Protein 3S5U (pdb70)

Structure (mmCIF, N/CA/C/O backbone):
data_3S5U
#
_entry.id   3S5U
#
_cell.length_a   104.112
_cell.length_b   140.091
_cell.length_c   148.434
_cell.angle_alpha   90.00
_cell.angle_beta   90.00
_cell.angle_gamma   90.00
#
_symmetry.space_group_name_H-M   'P 21 21 21'
#
loop_
_entity.id
_entity.type
_entity.pdbx_description
1 polymer 'Putative uncharacterized protein'
2 non-polymer 'CALCIUM ION'
3 water water
#
loop_
_atom_site.group_PDB
_atom_site.id
_atom_site.type_symbol
_atom_site.label_atom_id
_atom_site.label_alt_id
_atom_site.label_comp_id
_atom_site.label_asym_id
_atom_site.label_entity_id
_atom_site.label_seq_id
_atom_site.pdbx_PDB_ins_code
_atom_site.Cartn_x
_atom_site.Cartn_y
_atom_site.Cartn_z
_atom_site.occupancy
_atom_site.B_iso_or_equiv
_atom_site.auth_seq_id
_atom_site.auth_comp_id
_atom_site.auth_asym_id
_atom_site.auth_atom_id
_atom_site.pdbx_PDB_model_num
ATOM 1 N N . ARG A 1 3 ? 71.756 50.704 63.296 1.00 49.03 2 ARG A N 1
ATOM 2 C CA . ARG A 1 3 ? 72.212 51.186 64.666 1.00 49.99 2 ARG A CA 1
ATOM 3 C C . ARG A 1 3 ? 71.051 51.296 65.663 1.00 52.84 2 ARG A C 1
ATOM 4 O O . ARG A 1 3 ? 70.006 51.893 65.361 1.00 54.00 2 ARG A O 1
ATOM 12 N N . VAL A 1 4 ? 71.264 50.722 66.847 1.00 55.35 3 VAL A N 1
ATOM 13 C CA . VAL A 1 4 ? 70.196 50.440 67.830 1.00 56.80 3 VAL A CA 1
ATOM 14 C C . VAL A 1 4 ? 70.611 50.922 69.235 1.00 56.78 3 VAL A C 1
ATOM 15 O O . VAL A 1 4 ? 71.755 50.695 69.663 1.00 56.48 3 VAL A O 1
ATOM 19 N N . ASN A 1 5 ? 69.699 51.577 69.950 1.00 56.87 4 ASN A N 1
ATOM 20 C CA . ASN A 1 5 ? 69.943 51.908 71.356 1.00 57.44 4 ASN A CA 1
ATOM 21 C C . ASN A 1 5 ? 68.753 51.707 72.262 1.00 58.71 4 ASN A C 1
ATOM 22 O O . ASN A 1 5 ? 67.607 51.798 71.828 1.00 58.49 4 ASN A O 1
ATOM 27 N N . PHE A 1 6 ? 69.028 51.383 73.507 1.00 60.58 5 PHE A N 1
ATOM 28 C CA . PHE A 1 6 ? 67.992 51.277 74.493 1.00 62.48 5 PHE A CA 1
ATOM 29 C C . PHE A 1 6 ? 68.451 51.775 75.820 1.00 63.29 5 PHE A C 1
ATOM 30 O O . PHE A 1 6 ? 69.563 51.510 76.206 1.00 63.52 5 PHE A O 1
ATOM 38 N N . SER A 1 7 ? 67.593 52.489 76.529 1.00 64.36 6 SER A N 1
ATOM 39 C CA . SER A 1 7 ? 67.883 52.828 77.907 1.00 65.62 6 SER A CA 1
ATOM 40 C C . SER A 1 7 ? 66.711 52.593 78.864 1.00 66.90 6 SER A C 1
ATOM 41 O O . SER A 1 7 ? 66.567 51.526 79.432 1.00 66.98 6 SER A O 1
ATOM 44 N N . LEU A 1 8 ? 65.901 53.624 79.044 1.00 68.49 7 LEU A N 1
ATOM 45 C CA . LEU A 1 8 ? 64.703 53.572 79.874 1.00 69.53 7 LEU A CA 1
ATOM 46 C C . LEU A 1 8 ? 63.483 53.158 79.114 1.00 70.19 7 LEU A C 1
ATOM 47 O O . LEU A 1 8 ? 62.489 52.803 79.689 1.00 70.81 7 LEU A O 1
ATOM 52 N N . LEU A 1 9 ? 63.559 53.227 77.807 1.00 70.70 8 LEU A N 1
ATOM 53 C CA . LEU A 1 9 ? 62.433 52.937 76.974 1.00 71.15 8 LEU A CA 1
ATOM 54 C C . LEU A 1 9 ? 61.964 51.500 77.092 1.00 71.97 8 LEU A C 1
ATOM 55 O O . LEU A 1 9 ? 60.785 51.220 77.010 1.00 72.70 8 LEU A O 1
ATOM 60 N N . GLU A 1 10 ? 62.880 50.566 77.218 1.00 72.29 9 GLU A N 1
ATOM 61 C CA . GLU A 1 10 ? 62.459 49.199 77.363 1.00 73.01 9 GLU A CA 1
ATOM 62 C C . GLU A 1 10 ? 61.984 48.738 76.022 1.00 72.83 9 GLU A C 1
ATOM 63 O O . GLU A 1 10 ? 61.441 47.670 75.889 1.00 73.02 9 GLU A O 1
ATOM 69 N N . GLU A 1 11 ? 62.180 49.594 75.035 1.00 72.63 10 GLU A N 1
ATOM 70 C CA . GLU A 1 11 ? 61.933 49.292 73.646 1.00 72.40 10 GLU A CA 1
ATOM 71 C C . GLU A 1 11 ? 63.128 49.810 72.892 1.00 71.13 10 GLU A C 1
ATOM 72 O O . GLU A 1 11 ? 63.555 50.913 73.128 1.00 71.26 10 GLU A O 1
ATOM 78 N N . PRO A 1 12 ? 63.687 49.047 71.984 1.00 70.02 11 PRO A N 1
ATOM 79 C CA . PRO A 1 12 ? 64.842 49.610 71.241 1.00 69.03 11 PRO A CA 1
ATOM 80 C C . PRO A 1 12 ? 64.482 50.621 70.124 1.00 67.66 11 PRO A C 1
ATOM 81 O O . PRO A 1 12 ? 63.593 50.362 69.313 1.00 67.72 11 PRO A O 1
ATOM 85 N N . ILE A 1 13 ? 65.160 51.767 70.108 1.00 66.01 12 ILE A N 1
ATOM 86 C CA . ILE A 1 13 ? 65.013 52.744 69.034 1.00 64.28 12 ILE A CA 1
ATOM 87 C C . ILE A 1 13 ? 65.966 52.360 67.923 1.00 62.99 12 ILE A C 1
ATOM 88 O O . ILE A 1 13 ? 67.052 51.846 68.174 1.00 62.65 12 ILE A O 1
ATOM 93 N N . GLU A 1 14 ? 65.564 52.607 66.690 1.00 61.65 13 GLU A N 1
ATOM 94 C CA . GLU A 1 14 ? 66.385 52.204 65.574 1.00 60.74 13 GLU A CA 1
ATOM 95 C C . GLU A 1 14 ? 66.871 53.426 64.842 1.00 59.41 13 GLU A C 1
ATOM 96 O O . GLU A 1 14 ? 66.071 54.238 64.394 1.00 59.40 13 GLU A O 1
ATOM 102 N N . ILE A 1 15 ? 68.180 53.579 64.728 1.00 58.24 14 ILE A N 1
ATOM 103 C CA . ILE A 1 15 ? 68.702 54.752 64.034 1.00 57.31 14 ILE A CA 1
ATOM 104 C C . ILE A 1 15 ? 69.115 54.397 62.620 1.00 57.21 14 ILE A C 1
ATOM 105 O O . ILE A 1 15 ? 70.182 53.841 62.364 1.00 57.21 14 ILE A O 1
ATOM 110 N N . GLU A 1 16 ? 68.252 54.727 61.689 1.00 57.35 15 GLU A N 1
ATOM 111 C CA . GLU A 1 16 ? 68.587 54.504 60.309 1.00 57.65 15 GLU A CA 1
ATOM 112 C C . GLU A 1 16 ? 68.597 55.859 59.596 1.00 56.43 15 GLU A C 1
ATOM 113 O O . GLU A 1 16 ? 67.566 56.544 59.548 1.00 56.88 15 GLU A O 1
ATOM 119 N N . LYS A 1 17 ? 69.746 56.251 59.058 1.00 54.81 16 LYS A N 1
ATOM 120 C CA . LYS A 1 17 ? 69.862 57.559 58.401 1.00 54.14 16 LYS A CA 1
ATOM 121 C C . LYS A 1 17 ? 69.535 58.657 59.413 1.00 52.75 16 LYS A C 1
ATOM 122 O O . LYS A 1 17 ? 70.083 58.624 60.516 1.00 53.16 16 LYS A O 1
ATOM 128 N N . ALA A 1 18 ? 68.651 59.599 59.083 1.00 50.47 17 ALA A N 1
ATOM 129 C CA . ALA A 1 18 ? 68.377 60.697 59.999 1.00 48.94 17 ALA A CA 1
ATOM 130 C C . ALA A 1 18 ? 67.170 60.413 60.858 1.00 47.90 17 ALA A C 1
ATOM 131 O O . ALA A 1 18 ? 66.046 60.538 60.359 1.00 48.37 17 ALA A O 1
ATOM 133 N N . THR A 1 19 ? 67.381 60.060 62.134 1.00 45.63 18 THR A N 1
ATOM 134 C CA . THR A 1 19 ? 66.260 59.724 63.020 1.00 43.88 18 THR A CA 1
ATOM 135 C C . THR A 1 19 ? 66.135 60.650 64.228 1.00 42.70 18 THR A C 1
ATOM 136 O O . THR A 1 19 ? 67.122 60.967 64.889 1.00 42.76 18 THR A O 1
ATOM 140 N N . PHE A 1 20 ? 64.914 61.086 64.504 1.00 40.99 19 PHE A N 1
ATOM 141 C CA . PHE A 1 20 ? 64.671 62.105 65.503 1.00 39.58 19 PHE A CA 1
ATOM 142 C C . PHE A 1 20 ? 64.099 61.553 66.783 1.00 40.22 19 PHE A C 1
ATOM 143 O O . PHE A 1 20 ? 63.078 60.865 66.761 1.00 40.36 19 PHE A O 1
ATOM 151 N N . LEU A 1 21 ? 64.730 61.870 67.908 1.00 40.75 20 LEU A N 1
ATOM 152 C CA . LEU A 1 21 ? 64.179 61.437 69.182 1.00 41.76 20 LEU A CA 1
ATOM 153 C C . LEU A 1 21 ? 63.943 62.621 70.119 1.00 42.30 20 LEU A C 1
ATOM 154 O O . LEU A 1 21 ? 64.903 63.233 70.611 1.00 43.22 20 LEU A O 1
ATOM 159 N N . THR A 1 22 ? 62.667 62.931 70.357 1.00 42.01 21 THR A N 1
ATOM 160 C CA . THR A 1 22 ? 62.268 64.023 71.226 1.00 42.18 21 THR A CA 1
ATOM 161 C C . THR A 1 22 ? 61.896 63.550 72.606 1.00 42.24 21 THR A C 1
ATOM 162 O O . THR A 1 22 ? 61.094 62.671 72.715 1.00 43.09 21 THR A O 1
ATOM 166 N N . ILE A 1 23 ? 62.435 64.142 73.667 1.00 42.65 22 ILE A N 1
ATOM 167 C CA . ILE A 1 23 ? 62.103 63.693 75.022 1.00 42.76 22 ILE A CA 1
ATOM 168 C C . ILE A 1 23 ? 61.539 64.826 75.809 1.00 43.80 22 ILE A C 1
ATOM 169 O O . ILE A 1 23 ? 62.279 65.702 76.241 1.00 43.80 22 ILE A O 1
ATOM 174 N N . LYS A 1 24 ? 60.218 64.793 76.008 1.00 45.06 23 LYS A N 1
ATOM 175 C CA . LYS A 1 24 ? 59.454 65.911 76.607 1.00 45.11 23 LYS A CA 1
ATOM 176 C C . LYS A 1 24 ? 59.854 66.301 78.018 1.00 44.36 23 LYS A C 1
ATOM 177 O O . LYS A 1 24 ? 60.022 67.473 78.273 1.00 44.50 23 LYS A O 1
ATOM 183 N N . ASP A 1 25 ? 60.018 65.325 78.911 1.00 43.50 24 ASP A N 1
ATOM 184 C CA . ASP A 1 25 ? 60.293 65.583 80.328 1.00 43.11 24 ASP A CA 1
ATOM 185 C C . ASP A 1 25 ? 61.733 66.064 80.510 1.00 42.75 24 ASP A C 1
ATOM 186 O O . ASP A 1 25 ? 62.659 65.318 80.173 1.00 43.71 24 ASP A O 1
ATOM 191 N N . VAL A 1 26 ? 61.972 67.272 81.023 1.00 41.51 25 VAL A N 1
ATOM 192 C CA . VAL A 1 26 ? 63.375 67.765 81.066 1.00 40.20 25 VAL A CA 1
ATOM 193 C C . VAL A 1 26 ? 64.322 66.885 81.834 1.00 38.89 25 VAL A C 1
ATOM 194 O O . VAL A 1 26 ? 65.455 66.722 81.434 1.00 38.32 25 VAL A O 1
ATOM 198 N N . GLN A 1 27 ? 63.886 66.306 82.936 1.00 38.07 26 GLN A N 1
ATOM 199 C CA . GLN A 1 27 ? 64.809 65.461 83.670 1.00 38.13 26 GLN A CA 1
ATOM 200 C C . GLN A 1 27 ? 65.278 64.265 82.866 1.00 37.20 26 GLN A C 1
ATOM 201 O O . GLN A 1 27 ? 66.457 63.951 82.853 1.00 37.33 26 GLN A O 1
ATOM 207 N N . SER A 1 28 ? 64.355 63.586 82.210 1.00 36.37 27 SER A N 1
ATOM 208 C CA . SER A 1 28 ? 64.720 62.436 81.412 1.00 36.17 27 SER A CA 1
ATOM 209 C C . SER A 1 28 ? 65.600 62.855 80.242 1.00 35.44 27 SER A C 1
ATOM 210 O O . SER A 1 28 ? 66.463 62.116 79.807 1.00 35.23 27 SER A O 1
ATOM 213 N N . PHE A 1 29 ? 65.379 64.047 79.723 1.00 35.42 28 PHE A N 1
ATOM 214 C CA . PHE A 1 29 ? 66.257 64.577 78.683 1.00 35.92 28 PHE A CA 1
ATOM 215 C C . PHE A 1 29 ? 67.660 64.910 79.228 1.00 35.94 28 PHE A C 1
ATOM 216 O O . PHE A 1 29 ? 68.656 64.612 78.581 1.00 36.27 28 PHE A O 1
ATOM 224 N N . ALA A 1 30 ? 67.727 65.524 80.416 1.00 35.51 29 ALA A N 1
ATOM 225 C CA . ALA A 1 30 ? 68.996 65.819 81.065 1.00 34.04 29 ALA A CA 1
ATOM 226 C C . ALA A 1 30 ? 69.687 64.513 81.317 1.00 33.03 29 ALA A C 1
ATOM 227 O O . ALA A 1 30 ? 70.891 64.410 81.140 1.00 33.76 29 ALA A O 1
ATOM 229 N N . HIS A 1 31 ? 68.937 63.489 81.667 1.00 32.26 30 HIS A N 1
ATOM 230 C CA . HIS A 1 31 ? 69.557 62.209 81.979 1.00 32.29 30 HIS A CA 1
ATOM 231 C C . HIS A 1 31 ? 70.082 61.503 80.730 1.00 31.80 30 HIS A C 1
ATOM 232 O O . HIS A 1 31 ? 71.210 61.013 80.731 1.00 31.25 30 HIS A O 1
ATOM 239 N N . LEU A 1 32 ? 69.298 61.449 79.655 1.00 31.40 31 LEU A N 1
ATOM 240 C CA . LEU A 1 32 ? 69.816 60.768 78.472 1.00 32.26 31 LEU A CA 1
ATOM 241 C C . LEU A 1 32 ? 71.044 61.482 77.940 1.00 32.16 31 LEU A C 1
ATOM 242 O O . LEU A 1 32 ? 72.039 60.829 77.564 1.00 32.95 31 LEU A O 1
ATOM 247 N N . VAL A 1 33 ? 70.998 62.814 77.940 1.00 31.51 32 VAL A N 1
ATOM 248 C CA . VAL A 1 33 ? 72.189 63.588 77.643 1.00 31.35 32 VAL A CA 1
ATOM 249 C C . VAL A 1 33 ? 73.357 63.196 78.521 1.00 31.77 32 VAL A C 1
ATOM 250 O O . VAL A 1 33 ? 74.413 62.858 77.979 1.00 32.46 32 VAL A O 1
ATOM 254 N N . LYS A 1 34 ? 73.203 63.231 79.851 1.00 31.02 33 LYS A N 1
ATOM 255 C CA . LYS A 1 34 ? 74.331 62.826 80.685 1.00 30.91 33 LYS A CA 1
ATOM 256 C C . LYS A 1 34 ? 74.856 61.467 80.240 1.00 30.43 33 LYS A C 1
ATOM 257 O O . LYS A 1 34 ? 76.063 61.305 80.118 1.00 30.49 33 LYS A O 1
ATOM 263 N N . LEU A 1 35 ? 73.965 60.497 79.985 1.00 30.44 34 LEU A N 1
ATOM 264 C CA . LEU A 1 35 ? 74.389 59.142 79.551 1.00 30.21 34 LEU A CA 1
ATOM 265 C C . LEU A 1 35 ? 75.239 59.200 78.299 1.00 30.55 34 LEU A C 1
ATOM 266 O O . LEU A 1 35 ? 76.308 58.618 78.246 1.00 31.17 34 LEU A O 1
ATOM 271 N N . ILE A 1 36 ? 74.790 59.943 77.305 1.00 31.15 35 ILE A N 1
ATOM 272 C CA . ILE A 1 36 ? 75.536 60.067 76.071 1.00 31.78 35 ILE A CA 1
ATOM 273 C C . ILE A 1 36 ? 76.985 60.552 76.242 1.00 33.52 35 ILE A C 1
ATOM 274 O O . ILE A 1 36 ? 77.876 60.107 75.493 1.00 34.45 35 ILE A O 1
ATOM 279 N N . TYR A 1 37 ? 77.231 61.446 77.205 1.00 34.33 36 TYR A N 1
ATOM 280 C CA . TYR A 1 37 ? 78.593 61.962 77.443 1.00 35.30 36 TYR A CA 1
ATOM 281 C C . TYR A 1 37 ? 79.402 61.022 78.332 1.00 36.38 36 TYR A C 1
ATOM 282 O O . TYR A 1 37 ? 80.627 60.975 78.264 1.00 36.83 36 TYR A O 1
ATOM 291 N N . GLN A 1 38 ? 78.731 60.292 79.192 1.00 37.74 37 GLN A N 1
ATOM 292 C CA . GLN A 1 38 ? 79.409 59.258 79.965 1.00 39.82 37 GLN A CA 1
ATOM 293 C C . GLN A 1 38 ? 79.578 57.956 79.201 1.00 41.11 37 GLN A C 1
ATOM 294 O O . GLN A 1 38 ? 80.136 56.998 79.748 1.00 41.31 37 GLN A O 1
ATOM 300 N N . TYR A 1 39 ? 79.058 57.904 77.973 1.00 42.49 38 TYR A N 1
ATOM 301 C CA . TYR A 1 39 ? 78.918 56.659 77.237 1.00 44.33 38 TYR A CA 1
ATOM 302 C C . TYR A 1 39 ? 80.077 55.697 77.363 1.00 45.90 38 TYR A C 1
ATOM 303 O O . TYR A 1 39 ? 81.237 56.103 77.365 1.00 46.73 38 TYR A O 1
ATOM 312 N N . ASP A 1 40 ? 79.744 54.413 77.377 1.00 47.59 39 ASP A N 1
ATOM 313 C CA . ASP A 1 40 ? 80.709 53.374 77.695 1.00 49.41 39 ASP A CA 1
ATOM 314 C C . ASP A 1 40 ? 80.604 52.122 76.829 1.00 49.79 39 ASP A C 1
ATOM 315 O O . ASP A 1 40 ? 81.609 51.433 76.659 1.00 50.55 39 ASP A O 1
ATOM 320 N N . ASN A 1 43 ? 72.341 51.247 82.403 1.00 59.21 42 ASN A N 1
ATOM 321 C CA . ASN A 1 43 ? 73.020 52.239 81.566 1.00 59.06 42 ASN A CA 1
ATOM 322 C C . ASN A 1 43 ? 72.567 52.321 80.083 1.00 58.54 42 ASN A C 1
ATOM 323 O O . ASN A 1 43 ? 71.404 52.079 79.736 1.00 57.95 42 ASN A O 1
ATOM 328 N N . GLU A 1 44 ? 73.506 52.669 79.218 1.00 58.31 43 GLU A N 1
ATOM 329 C CA . GLU A 1 44 ? 73.162 53.113 77.892 1.00 58.39 43 GLU A CA 1
ATOM 330 C C . GLU A 1 44 ? 73.930 52.302 76.867 1.00 58.26 43 GLU A C 1
ATOM 331 O O . GLU A 1 44 ? 75.158 52.246 76.880 1.00 58.19 43 GLU A O 1
ATOM 337 N N . LEU A 1 45 ? 73.196 51.633 75.997 1.00 58.35 44 LEU A N 1
ATOM 338 C CA . LEU A 1 45 ? 73.790 50.569 75.209 1.00 58.27 44 LEU A CA 1
ATOM 339 C C . LEU A 1 45 ? 73.575 50.841 73.732 1.00 57.80 44 LEU A C 1
ATOM 340 O O . LEU A 1 45 ? 72.504 51.302 73.307 1.00 57.62 44 LEU A O 1
ATOM 345 N N . LYS A 1 46 ? 74.600 50.552 72.943 1.00 57.55 45 LYS A N 1
ATOM 346 C CA . LYS A 1 46 ? 74.597 50.947 71.542 1.00 57.46 45 LYS A CA 1
ATOM 347 C C . LYS A 1 46 ? 75.119 49.873 70.603 1.00 56.87 45 LYS A C 1
ATOM 348 O O . LYS A 1 46 ? 76.275 49.456 70.714 1.00 56.38 45 LYS A O 1
ATOM 354 N N . LEU A 1 47 ? 74.273 49.457 69.657 1.00 56.39 46 LEU A N 1
ATOM 355 C CA . LEU A 1 47 ? 74.571 48.290 68.834 1.00 55.75 46 LEU A CA 1
ATOM 356 C C . LEU A 1 47 ? 74.506 48.599 67.345 1.00 55.59 46 LEU A C 1
ATOM 357 O O . LEU A 1 47 ? 75.393 48.192 66.585 1.00 55.16 46 LEU A O 1
ATOM 362 N N . GLN A 1 52 ? 73.680 42.011 68.236 1.00 58.54 51 GLN A N 1
ATOM 363 C CA . GLN A 1 52 ? 74.734 42.563 67.372 1.00 58.92 51 GLN A CA 1
ATOM 364 C C . GLN A 1 52 ? 75.914 43.139 68.195 1.00 58.39 51 GLN A C 1
ATOM 365 O O . GLN A 1 52 ? 75.967 42.978 69.420 1.00 58.70 51 GLN A O 1
ATOM 371 N N . LYS A 1 53 ? 76.855 43.802 67.526 1.00 57.82 52 LYS A N 1
ATOM 372 C CA . LYS A 1 53 ? 78.071 44.312 68.195 1.00 57.37 52 LYS A CA 1
ATOM 373 C C . LYS A 1 53 ? 77.802 45.666 68.903 1.00 56.99 52 LYS A C 1
ATOM 374 O O . LYS A 1 53 ? 77.198 46.579 68.314 1.00 57.10 52 LYS A O 1
ATOM 380 N N . GLY A 1 54 ? 78.227 45.769 70.169 1.00 56.24 53 GLY A N 1
ATOM 381 C CA . GLY A 1 54 ? 78.098 46.993 70.951 1.00 54.46 53 GLY A CA 1
ATOM 382 C C . GLY A 1 54 ? 79.097 48.016 70.433 1.00 53.62 53 GLY A C 1
ATOM 383 O O . GLY A 1 54 ? 80.217 47.662 70.077 1.00 53.59 53 GLY A O 1
ATOM 384 N N . LEU A 1 55 ? 78.684 49.284 70.389 1.00 52.52 54 LEU A N 1
ATOM 385 C CA . LEU A 1 55 ? 79.511 50.359 69.872 1.00 51.33 54 LEU A CA 1
ATOM 386 C C . LEU A 1 55 ? 80.653 50.620 70.797 1.00 51.02 54 LEU A C 1
ATOM 387 O O . LEU A 1 55 ? 80.460 50.571 71.996 1.00 51.67 54 LEU A O 1
ATOM 392 N N . LYS A 1 56 ? 81.836 50.895 70.258 1.00 50.64 55 LYS A N 1
ATOM 393 C CA . LYS A 1 56 ? 82.968 51.336 71.080 1.00 50.76 55 LYS A CA 1
ATOM 394 C C . LYS A 1 56 ? 82.813 52.843 71.381 1.00 50.22 55 LYS A C 1
ATOM 395 O O . LYS A 1 56 ? 82.383 53.600 70.492 1.00 50.17 55 LYS A O 1
ATOM 401 N N . PRO A 1 57 ? 83.157 53.286 72.628 1.00 49.42 56 PRO A N 1
ATOM 402 C CA . PRO A 1 57 ? 83.181 54.720 73.005 1.00 48.61 56 PRO A CA 1
ATOM 403 C C . PRO A 1 57 ? 83.778 55.604 71.906 1.00 48.34 56 PRO A C 1
ATOM 404 O O . PRO A 1 57 ? 83.214 56.653 71.559 1.00 48.47 56 PRO A O 1
ATOM 408 N N . THR A 1 58 ? 84.900 55.157 71.354 1.00 47.84 57 THR A N 1
ATOM 409 C CA . THR A 1 58 ? 85.577 55.852 70.280 1.00 47.60 57 THR A CA 1
ATOM 410 C C . THR A 1 58 ? 84.774 55.949 68.947 1.00 47.50 57 THR A C 1
ATOM 411 O O . THR A 1 58 ? 85.144 56.710 68.062 1.00 47.59 57 THR A O 1
ATOM 415 N N . GLU A 1 59 ? 83.693 55.187 68.791 1.00 47.05 58 GLU A N 1
ATOM 416 C CA . GLU A 1 59 ? 82.942 55.201 67.512 1.00 46.76 58 GLU A CA 1
ATOM 417 C C . GLU A 1 59 ? 81.724 56.115 67.584 1.00 45.24 58 GLU A C 1
ATOM 418 O O . GLU A 1 59 ? 80.923 56.182 66.656 1.00 44.05 58 GLU A O 1
ATOM 424 N N . LEU A 1 60 ? 81.621 56.816 68.711 1.00 44.34 59 LEU A N 1
ATOM 425 C CA . LEU A 1 60 ? 80.537 57.743 68.983 1.00 43.21 59 LEU A CA 1
ATOM 426 C C . LEU A 1 60 ? 81.020 59.183 68.806 1.00 42.20 59 LEU A C 1
ATOM 427 O O . LEU A 1 60 ? 82.133 59.525 69.179 1.00 42.01 59 LEU A O 1
ATOM 432 N N . PHE A 1 61 ? 80.184 60.016 68.216 1.00 40.76 60 PHE A N 1
ATOM 433 C CA . PHE A 1 61 ? 80.564 61.376 67.925 1.00 39.72 60 PHE A CA 1
ATOM 434 C C . PHE A 1 61 ? 79.372 62.264 68.315 1.00 39.04 60 PHE A C 1
ATOM 435 O O . PHE A 1 61 ? 78.248 62.140 67.814 1.00 37.84 60 PHE A O 1
ATOM 443 N N . VAL A 1 62 ? 79.616 63.118 69.291 1.00 38.48 61 VAL A N 1
ATOM 444 C CA . VAL A 1 62 ? 78.547 63.871 69.874 1.00 38.32 61 VAL A CA 1
ATOM 445 C C . VAL A 1 62 ? 78.845 65.341 69.706 1.00 38.82 61 VAL A C 1
ATOM 446 O O . VAL A 1 62 ? 79.942 65.777 69.997 1.00 38.76 61 VAL A O 1
ATOM 450 N N . VAL A 1 63 ? 77.887 66.110 69.209 1.00 38.99 62 VAL A N 1
ATOM 451 C CA . VAL A 1 63 ? 78.021 67.542 69.292 1.00 39.29 62 VAL A CA 1
ATOM 452 C C . VAL A 1 63 ? 76.784 68.207 69.824 1.00 39.58 62 VAL A C 1
ATOM 453 O O . VAL A 1 63 ? 75.668 67.898 69.386 1.00 39.44 62 VAL A O 1
ATOM 457 N N . THR A 1 64 ? 77.023 69.096 70.799 1.00 39.48 63 THR A N 1
ATOM 458 C CA . THR A 1 64 ? 76.050 70.045 71.311 1.00 38.93 63 THR A CA 1
ATOM 459 C C . THR A 1 64 ? 76.332 71.467 70.849 1.00 39.69 63 THR A C 1
ATOM 460 O O . THR A 1 64 ? 75.414 72.187 70.491 1.00 40.37 63 THR A O 1
ATOM 464 N N . ASP A 1 65 ? 77.588 71.883 70.884 1.00 40.06 64 ASP A N 1
ATOM 465 C CA . ASP A 1 65 ? 77.962 73.237 70.515 1.00 40.55 64 ASP A CA 1
ATOM 466 C C . ASP A 1 65 ? 78.452 73.221 69.089 1.00 40.18 64 ASP A C 1
ATOM 467 O O . ASP A 1 65 ? 79.607 72.931 68.819 1.00 39.77 64 ASP A O 1
ATOM 472 N N . ILE A 1 66 ? 77.560 73.572 68.185 1.00 40.14 65 ILE A N 1
ATOM 473 C CA . ILE A 1 66 ? 77.823 73.516 66.780 1.00 40.20 65 ILE A CA 1
ATOM 474 C C . ILE A 1 66 ? 78.916 74.498 66.342 1.00 40.32 65 ILE A C 1
ATOM 475 O O . ILE A 1 66 ? 79.834 74.138 65.617 1.00 39.35 65 ILE A O 1
ATOM 480 N N . LEU A 1 67 ? 78.846 75.730 66.809 1.00 40.69 66 LEU A N 1
ATOM 481 C CA . LEU A 1 67 ? 79.822 76.716 66.358 1.00 40.93 66 LEU A CA 1
ATOM 482 C C . LEU A 1 67 ? 81.215 76.599 66.979 1.00 40.96 66 LEU A C 1
ATOM 483 O O . LEU A 1 67 ? 82.218 76.975 66.373 1.00 40.66 66 LEU A O 1
ATOM 488 N N . GLY A 1 68 ? 81.275 76.075 68.186 1.00 41.19 67 GLY A N 1
ATOM 489 C CA . GLY A 1 68 ? 82.548 75.910 68.842 1.00 41.24 67 GLY A CA 1
ATOM 490 C C . GLY A 1 68 ? 83.291 74.683 68.391 1.00 41.44 67 GLY A C 1
ATOM 491 O O . GLY A 1 68 ? 84.474 74.547 68.699 1.00 41.43 67 GLY A O 1
ATOM 492 N N . TYR A 1 69 ? 82.609 73.793 67.667 1.00 41.90 68 TYR A N 1
ATOM 493 C CA . TYR A 1 69 ? 83.184 72.498 67.270 1.00 42.38 68 TYR A CA 1
ATOM 494 C C . TYR A 1 69 ? 84.285 72.697 66.269 1.00 43.25 68 TYR A C 1
ATOM 495 O O . TYR A 1 69 ? 84.076 73.314 65.237 1.00 42.98 68 TYR A O 1
ATOM 504 N N . ASP A 1 70 ? 85.465 72.182 66.589 1.00 44.78 69 ASP A N 1
ATOM 505 C CA . ASP A 1 70 ? 86.619 72.341 65.712 1.00 46.26 69 ASP A CA 1
ATOM 506 C C . ASP A 1 70 ? 86.675 71.286 64.608 1.00 46.30 69 ASP A C 1
ATOM 507 O O . ASP A 1 70 ? 86.995 70.136 64.832 1.00 45.71 69 ASP A O 1
ATOM 512 N N . VAL A 1 71 ? 86.385 71.731 63.405 1.00 46.57 70 VAL A N 1
ATOM 513 C CA . VAL A 1 71 ? 86.274 70.865 62.284 1.00 47.51 70 VAL A CA 1
ATOM 514 C C . VAL A 1 71 ? 87.608 70.812 61.549 1.00 48.41 70 VAL A C 1
ATOM 515 O O . VAL A 1 71 ? 87.834 69.931 60.712 1.00 48.90 70 VAL A O 1
ATOM 519 N N . ASN A 1 72 ? 88.500 71.744 61.894 1.00 48.95 71 ASN A N 1
ATOM 520 C CA . ASN A 1 72 ? 89.871 71.774 61.365 1.00 48.80 71 ASN A CA 1
ATOM 521 C C . ASN A 1 72 ? 90.900 71.217 62.365 1.00 48.91 71 ASN A C 1
ATOM 522 O O . ASN A 1 72 ? 91.998 71.750 62.500 1.00 48.75 71 ASN A O 1
ATOM 527 N N . SER A 1 73 ? 90.544 70.138 63.057 1.00 49.10 72 SER A N 1
ATOM 528 C CA . SER A 1 73 ? 91.486 69.422 63.913 1.00 49.53 72 SER A CA 1
ATOM 529 C C . SER A 1 73 ? 92.562 68.759 63.066 1.00 50.43 72 SER A C 1
ATOM 530 O O . SER A 1 73 ? 92.370 68.519 61.862 1.00 50.32 72 SER A O 1
ATOM 533 N N . ALA A 1 74 ? 93.690 68.440 63.697 1.00 50.86 73 ALA A N 1
ATOM 534 C CA . ALA A 1 74 ? 94.800 67.810 62.984 1.00 50.77 73 ALA A CA 1
ATOM 535 C C . ALA A 1 74 ? 94.408 66.536 62.201 1.00 50.85 73 ALA A C 1
ATOM 536 O O . ALA A 1 74 ? 94.857 66.346 61.068 1.00 50.43 73 ALA A O 1
ATOM 538 N N . ALA A 1 75 ? 93.563 65.688 62.797 1.00 50.91 74 ALA A N 1
ATOM 539 C CA . ALA A 1 75 ? 93.218 64.363 62.227 1.00 50.42 74 ALA A CA 1
ATOM 540 C C . ALA A 1 75 ? 92.287 64.460 61.009 1.00 50.16 74 ALA A C 1
ATOM 541 O O . ALA A 1 75 ? 92.388 63.678 60.057 1.00 49.77 74 ALA A O 1
ATOM 543 N N . THR A 1 76 ? 91.369 65.425 61.070 1.00 49.94 75 THR A N 1
ATOM 544 C CA . THR A 1 76 ? 90.380 65.642 60.031 1.00 49.30 75 THR A CA 1
ATOM 545 C C . THR A 1 76 ? 91.020 66.249 58.775 1.00 48.74 75 THR A C 1
ATOM 546 O O . THR A 1 76 ? 90.797 65.796 57.644 1.00 47.94 75 THR A O 1
ATOM 550 N N . LEU A 1 77 ? 91.854 67.250 58.979 1.00 48.07 76 LEU A N 1
ATOM 551 C CA . LEU A 1 77 ? 92.634 67.760 57.884 1.00 47.78 76 LEU A CA 1
ATOM 552 C C . LEU A 1 77 ? 93.464 66.644 57.205 1.00 47.75 76 LEU A C 1
ATOM 553 O O . LEU A 1 77 ? 93.576 66.609 55.979 1.00 47.25 76 LEU A O 1
ATOM 558 N N . LYS A 1 78 ? 93.995 65.708 57.984 1.00 47.85 77 LYS A N 1
ATOM 559 C CA . LYS A 1 78 ? 94.786 64.623 57.415 1.00 48.63 77 LYS A CA 1
ATOM 560 C C . LYS A 1 78 ? 94.041 63.863 56.314 1.00 48.75 77 LYS A C 1
ATOM 561 O O . LYS A 1 78 ? 94.567 63.682 55.214 1.00 48.57 77 LYS A O 1
ATOM 567 N N . LEU A 1 79 ? 92.805 63.472 56.601 1.00 49.07 78 LEU A N 1
ATOM 568 C CA . LEU A 1 79 ? 91.934 62.799 55.632 1.00 49.17 78 LEU A CA 1
ATOM 569 C C . LEU A 1 79 ? 91.541 63.663 54.446 1.00 49.03 78 LEU A C 1
ATOM 570 O O . LEU A 1 79 ? 91.545 63.212 53.304 1.00 48.92 78 LEU A O 1
ATOM 575 N N . ILE A 1 80 ? 91.201 64.912 54.730 1.00 49.06 79 ILE A N 1
ATOM 576 C CA . ILE A 1 80 ? 90.834 65.867 53.695 1.00 48.62 79 ILE A CA 1
ATOM 577 C C . ILE A 1 80 ? 91.991 66.036 52.731 1.00 48.49 79 ILE A C 1
ATOM 578 O O . ILE A 1 80 ? 91.767 66.001 51.523 1.00 48.72 79 ILE A O 1
ATOM 583 N N . TYR A 1 81 ? 93.213 66.163 53.261 1.00 47.97 80 TYR A N 1
ATOM 584 C CA . TYR A 1 81 ? 94.415 66.352 52.446 1.00 47.54 80 TYR A CA 1
ATOM 585 C C . TYR A 1 81 ? 94.750 65.076 51.687 1.00 48.11 80 TYR A C 1
ATOM 586 O O . TYR A 1 81 ? 95.256 65.101 50.563 1.00 47.54 80 TYR A O 1
ATOM 595 N N . GLY A 1 82 ? 94.484 63.948 52.336 1.00 49.07 81 GLY A N 1
ATOM 596 C CA . GLY A 1 82 ? 94.646 62.647 51.711 1.00 49.57 81 GLY A CA 1
ATOM 597 C C . GLY A 1 82 ? 93.728 62.532 50.509 1.00 50.27 81 GLY A C 1
ATOM 598 O O . GLY A 1 82 ? 94.140 61.997 49.461 1.00 50.10 81 GLY A O 1
ATOM 599 N N . ASP A 1 83 ? 92.496 63.037 50.644 1.00 50.19 82 ASP A N 1
ATOM 600 C CA . ASP A 1 83 ? 91.544 62.915 49.558 1.00 50.83 82 ASP A CA 1
ATOM 601 C C . ASP A 1 83 ? 91.813 63.905 48.436 1.00 50.14 82 ASP A C 1
ATOM 602 O O . ASP A 1 83 ? 91.624 63.590 47.263 1.00 49.14 82 ASP A O 1
ATOM 607 N N . LEU A 1 84 ? 92.274 65.095 48.818 1.00 49.58 83 LEU A N 1
ATOM 608 C CA . LEU A 1 84 ? 92.645 66.124 47.868 1.00 48.72 83 LEU A CA 1
ATOM 609 C C . LEU A 1 84 ? 93.803 65.678 46.994 1.00 48.16 83 LEU A C 1
ATOM 610 O O . LEU A 1 84 ? 93.793 65.919 45.787 1.00 47.82 83 LEU A O 1
ATOM 615 N N . GLU A 1 85 ? 94.782 65.014 47.594 1.00 47.52 84 GLU A N 1
ATOM 616 C CA . GLU A 1 85 ? 95.887 64.473 46.821 1.00 47.33 84 GLU A CA 1
ATOM 617 C C . GLU A 1 85 ? 95.410 63.395 45.891 1.00 46.42 84 GLU A C 1
ATOM 618 O O . GLU A 1 85 ? 95.828 63.348 44.751 1.00 46.39 84 GLU A O 1
ATOM 624 N N . ALA A 1 86 ? 94.527 62.535 46.387 1.00 45.85 85 ALA A N 1
ATOM 625 C CA . ALA A 1 86 ? 93.926 61.459 45.589 1.00 45.21 85 ALA A CA 1
ATOM 626 C C . ALA A 1 86 ? 93.212 62.000 44.353 1.00 44.95 85 ALA A C 1
ATOM 627 O O . ALA A 1 86 ? 93.369 61.496 43.255 1.00 44.77 85 ALA A O 1
ATOM 629 N N . GLN A 1 87 ? 92.446 63.060 44.570 1.00 45.04 86 GLN A N 1
ATOM 630 C CA . GLN A 1 87 ? 91.633 63.719 43.561 1.00 45.16 86 GLN A CA 1
ATOM 631 C C . GLN A 1 87 ? 92.521 64.312 42.486 1.00 44.97 86 GLN A C 1
ATOM 632 O O . GLN A 1 87 ? 92.161 64.425 41.302 1.00 44.89 86 GLN A O 1
ATOM 638 N N . LEU A 1 88 ? 93.696 64.704 42.932 1.00 44.77 87 LEU A N 1
ATOM 639 C CA . LEU A 1 88 ? 94.611 65.383 42.083 1.00 44.77 87 LEU A CA 1
ATOM 640 C C . LEU A 1 88 ? 95.467 64.301 41.409 1.00 44.92 87 LEU A C 1
ATOM 641 O O . LEU A 1 88 ? 95.971 64.515 40.317 1.00 44.90 87 LEU A O 1
ATOM 646 N N . ASN A 1 89 ? 95.584 63.130 42.041 1.00 44.98 88 ASN A N 1
ATOM 647 C CA . ASN A 1 89 ? 96.176 61.955 41.386 1.00 45.31 88 ASN A CA 1
ATOM 648 C C . ASN A 1 89 ? 95.401 61.502 40.160 1.00 45.60 88 ASN A C 1
ATOM 649 O O . ASN A 1 89 ? 95.980 61.050 39.175 1.00 46.06 88 ASN A O 1
ATOM 654 N N . ASP A 1 90 ? 94.088 61.633 40.236 1.00 45.81 89 ASP A N 1
ATOM 655 C CA . ASP A 1 90 ? 93.210 61.217 39.162 1.00 46.34 89 ASP A CA 1
ATOM 656 C C . ASP A 1 90 ? 93.070 62.276 38.082 1.00 46.26 89 ASP A C 1
ATOM 657 O O . ASP A 1 90 ? 92.279 62.107 37.151 1.00 46.44 89 ASP A O 1
ATOM 662 N N . LYS A 1 91 ? 93.816 63.374 38.186 1.00 45.93 90 LYS A N 1
ATOM 663 C CA . LYS A 1 91 ? 93.765 64.364 37.113 1.00 45.31 90 LYS A CA 1
ATOM 664 C C . LYS A 1 91 ? 95.170 64.601 36.628 1.00 45.41 90 LYS A C 1
ATOM 665 O O . LYS A 1 91 ? 95.737 65.683 36.864 1.00 45.65 90 LYS A O 1
ATOM 671 N N . PRO A 1 92 ? 95.740 63.601 35.921 1.00 45.24 91 PRO A N 1
ATOM 672 C CA . PRO A 1 92 ? 97.176 63.616 35.637 1.00 44.99 91 PRO A CA 1
ATOM 673 C C . PRO A 1 92 ? 97.602 64.865 34.881 1.00 45.09 91 PRO A C 1
ATOM 674 O O . PRO A 1 92 ? 98.714 65.318 35.086 1.00 45.55 91 PRO A O 1
ATOM 678 N N . GLU A 1 93 ? 96.727 65.426 34.043 1.00 45.14 92 GLU A N 1
ATOM 679 C CA . GLU A 1 93 ? 97.081 66.644 33.286 1.00 45.29 92 GLU A CA 1
ATOM 680 C C . GLU A 1 93 ? 97.287 67.849 34.209 1.00 44.14 92 GLU A C 1
ATOM 681 O O . GLU A 1 93 ? 98.218 68.633 34.004 1.00 44.25 92 GLU A O 1
ATOM 687 N N . VAL A 1 94 ? 96.458 67.955 35.245 1.00 42.77 93 VAL A N 1
ATOM 688 C CA . VAL A 1 94 ? 96.674 68.936 36.316 1.00 41.53 93 VAL A CA 1
ATOM 689 C C . VAL A 1 94 ? 97.891 68.603 37.209 1.00 41.16 93 VAL A C 1
ATOM 690 O O . VAL A 1 94 ? 98.712 69.487 37.496 1.00 40.88 93 VAL A O 1
ATOM 694 N N . LYS A 1 95 ? 98.019 67.345 37.642 1.00 40.81 94 LYS A N 1
ATOM 695 C CA . LYS A 1 95 ? 99.115 66.966 38.543 1.00 40.82 94 LYS A CA 1
ATOM 696 C C . LYS A 1 95 ? 100.414 67.201 37.811 1.00 40.63 94 LYS A C 1
ATOM 697 O O . LYS A 1 95 ? 101.401 67.680 38.353 1.00 41.24 94 LYS A O 1
ATOM 703 N N . SER A 1 96 ? 100.377 66.885 36.541 1.00 40.45 95 SER A N 1
ATOM 704 C CA . SER A 1 96 ? 101.457 67.136 35.647 1.00 40.68 95 SER A CA 1
ATOM 705 C C . SER A 1 96 ? 101.882 68.604 35.657 1.00 40.66 95 SER A C 1
ATOM 706 O O . SER A 1 96 ? 103.049 68.878 35.955 1.00 41.21 95 SER A O 1
ATOM 709 N N . MET A 1 97 ? 100.956 69.532 35.334 1.00 40.30 96 MET A N 1
ATOM 710 C CA . MET A 1 97 ? 101.212 70.996 35.416 1.00 39.75 96 MET A CA 1
ATOM 711 C C . MET A 1 97 ? 101.828 71.338 36.766 1.00 38.87 96 MET A C 1
ATOM 712 O O . MET A 1 97 ? 102.803 72.045 36.822 1.00 38.22 96 MET A O 1
ATOM 717 N N . ILE A 1 98 ? 101.266 70.813 37.852 1.00 38.22 97 ILE A N 1
ATOM 718 C CA . ILE A 1 98 ? 101.733 71.195 39.164 1.00 38.09 97 ILE A CA 1
ATOM 719 C C . ILE A 1 98 ? 103.176 70.795 39.335 1.00 38.40 97 ILE A C 1
ATOM 720 O O . ILE A 1 98 ? 104.025 71.580 39.787 1.00 37.71 97 ILE A O 1
ATOM 725 N N . GLU A 1 99 ? 103.464 69.580 38.905 1.00 38.96 98 GLU A N 1
ATOM 726 C CA . GLU A 1 99 ? 104.805 69.059 39.030 1.00 39.66 98 GLU A CA 1
ATOM 727 C C . GLU A 1 99 ? 105.846 69.902 38.270 1.00 38.74 98 GLU A C 1
ATOM 728 O O . GLU A 1 99 ? 106.930 70.140 38.778 1.00 38.30 98 GLU A O 1
ATOM 734 N N . LYS A 1 100 ? 105.492 70.370 37.074 1.00 38.08 99 LYS A N 1
ATOM 735 C CA . LYS A 1 100 ? 106.363 71.204 36.274 1.00 37.51 99 LYS A CA 1
ATOM 736 C C . LYS A 1 100 ? 106.520 72.601 36.875 1.00 36.15 99 LYS A C 1
ATOM 737 O O . LYS A 1 100 ? 107.623 73.120 36.912 1.00 35.95 99 LYS A O 1
ATOM 743 N N . LEU A 1 101 ? 105.440 73.208 37.351 1.00 35.16 100 LEU A N 1
ATOM 744 C CA . LEU A 1 101 ? 105.539 74.456 38.119 1.00 34.87 100 LEU A CA 1
ATOM 745 C C . LEU A 1 101 ? 106.450 74.342 39.367 1.00 35.13 100 LEU A C 1
ATOM 746 O O . LEU A 1 101 ? 107.252 75.224 39.618 1.00 34.53 100 LEU A O 1
ATOM 751 N N . THR A 1 102 ? 106.322 73.260 40.143 1.00 35.50 101 THR A N 1
ATOM 752 C CA . THR A 1 102 ? 107.139 73.116 41.346 1.00 35.68 101 THR A CA 1
ATOM 753 C C . THR A 1 102 ? 108.576 72.782 40.972 1.00 35.84 101 THR A C 1
ATOM 754 O O . THR A 1 102 ? 109.528 73.255 41.595 1.00 35.88 101 THR A O 1
ATOM 758 N N . GLY A 1 103 ? 108.731 72.006 39.917 1.00 35.94 102 GLY A N 1
ATOM 759 C CA . GLY A 1 103 ? 110.034 71.721 39.386 1.00 36.39 102 GLY A CA 1
ATOM 760 C C . GLY A 1 103 ? 110.763 72.968 38.974 1.00 37.23 102 GLY A C 1
ATOM 761 O O . GLY A 1 103 ? 111.961 73.084 39.187 1.00 37.95 102 GLY A O 1
ATOM 762 N N . THR A 1 104 ? 110.045 73.918 38.385 1.00 37.57 103 THR A N 1
ATOM 763 C CA . THR A 1 104 ? 110.684 75.109 37.875 1.00 37.44 103 THR A CA 1
ATOM 764 C C . THR A 1 104 ? 111.097 75.981 39.023 1.00 37.27 103 THR A C 1
ATOM 765 O O . THR A 1 104 ? 112.184 76.528 39.020 1.00 37.27 103 THR A O 1
ATOM 769 N N . ILE A 1 105 ? 110.229 76.105 40.009 1.00 37.64 104 ILE A N 1
ATOM 770 C CA . ILE A 1 105 ? 110.541 76.858 41.199 1.00 38.21 104 ILE A CA 1
ATOM 771 C C . ILE A 1 105 ? 111.795 76.279 41.828 1.00 39.13 104 ILE A C 1
ATOM 772 O O . ILE A 1 105 ? 112.648 77.013 42.293 1.00 39.14 104 ILE A O 1
ATOM 777 N N . SER A 1 106 ? 111.941 74.958 41.800 1.00 39.90 105 SER A N 1
ATOM 778 C CA . SER A 1 106 ? 113.132 74.334 42.387 1.00 40.55 105 SER A CA 1
ATOM 779 C C . SER A 1 106 ? 114.438 74.525 41.637 1.00 40.88 105 SER A C 1
ATOM 780 O O . SER A 1 106 ? 115.460 74.752 42.265 1.00 41.13 105 SER A O 1
ATOM 783 N N . GLN A 1 107 ? 114.421 74.414 40.318 1.00 41.42 106 GLN A N 1
ATOM 784 C CA . GLN A 1 107 ? 115.561 74.810 39.508 1.00 42.98 106 GLN A CA 1
ATOM 785 C C . GLN A 1 107 ? 115.977 76.252 39.776 1.00 42.67 106 GLN A C 1
ATOM 786 O O . GLN A 1 107 ? 117.095 76.504 40.204 1.00 43.23 106 GLN A O 1
ATOM 792 N N . LEU A 1 108 ? 115.062 77.188 39.526 1.00 41.95 107 LEU A N 1
ATOM 793 C CA . LEU A 1 108 ? 115.227 78.597 39.894 1.00 40.86 107 LEU A CA 1
ATOM 794 C C . LEU A 1 108 ? 115.961 78.835 41.178 1.00 40.69 107 LEU A C 1
ATOM 795 O O . LEU A 1 108 ? 116.980 79.510 41.177 1.00 41.42 107 LEU A O 1
ATOM 800 N N . ILE A 1 109 ? 115.447 78.281 42.269 1.00 40.15 108 ILE A N 1
ATOM 801 C CA . ILE A 1 109 ? 115.917 78.622 43.605 1.00 38.99 108 ILE A CA 1
ATOM 802 C C . ILE A 1 109 ? 117.189 77.867 43.812 1.00 40.09 108 ILE A C 1
ATOM 803 O O . ILE A 1 109 ? 118.146 78.391 44.369 1.00 39.85 108 ILE A O 1
ATOM 808 N N . GLY A 1 110 ? 117.217 76.638 43.312 1.00 41.16 109 GLY A N 1
ATOM 809 C CA . GLY A 1 110 ? 118.473 75.891 43.200 1.00 42.72 109 GLY A CA 1
ATOM 810 C C . GLY A 1 110 ? 119.662 76.760 42.792 1.00 43.94 109 GLY A C 1
ATOM 811 O O . GLY A 1 110 ? 120.661 76.771 43.511 1.00 44.40 109 GLY A O 1
ATOM 812 N N . TYR A 1 111 ? 119.546 77.497 41.669 1.00 44.50 110 TYR A N 1
ATOM 813 C CA . TYR A 1 111 ? 120.601 78.409 41.196 1.00 45.73 110 TYR A CA 1
ATOM 814 C C . TYR A 1 111 ? 121.059 79.382 42.251 1.00 45.66 110 TYR A C 1
ATOM 815 O O . TYR A 1 111 ? 122.255 79.681 42.331 1.00 46.02 110 TYR A O 1
ATOM 824 N N . GLU A 1 112 ? 120.102 79.899 43.025 1.00 45.25 111 GLU A N 1
ATOM 825 C CA . GLU A 1 112 ? 120.361 80.916 44.028 1.00 44.95 111 GLU A CA 1
ATOM 826 C C . GLU A 1 112 ? 121.198 80.339 45.127 1.00 44.01 111 GLU A C 1
ATOM 827 O O . GLU A 1 112 ? 122.035 81.029 45.683 1.00 43.74 111 GLU A O 1
ATOM 833 N N . LEU A 1 113 ? 120.969 79.078 45.444 1.00 43.20 112 LEU A N 1
ATOM 834 C CA . LEU A 1 113 ? 121.698 78.476 46.533 1.00 43.25 112 LEU A CA 1
ATOM 835 C C . LEU A 1 113 ? 123.154 78.379 46.105 1.00 43.62 112 LEU A C 1
ATOM 836 O O . LEU A 1 113 ? 124.086 78.635 46.885 1.00 43.08 112 LEU A O 1
ATOM 841 N N . LEU A 1 114 ? 123.341 78.054 44.836 1.00 44.21 113 LEU A N 1
ATOM 842 C CA . LEU A 1 114 ? 124.669 77.913 44.314 1.00 45.43 113 LEU A CA 1
ATOM 843 C C . LEU A 1 114 ? 125.387 79.245 44.374 1.00 46.63 113 LEU A C 1
ATOM 844 O O . LEU A 1 114 ? 126.535 79.295 44.820 1.00 47.52 113 LEU A O 1
ATOM 849 N N . GLU A 1 115 ? 124.722 80.317 43.939 1.00 47.29 114 GLU A N 1
ATOM 850 C CA . GLU A 1 115 ? 125.353 81.619 43.928 1.00 48.14 114 GLU A CA 1
ATOM 851 C C . GLU A 1 115 ? 125.473 82.074 45.356 1.00 48.32 114 GLU A C 1
ATOM 852 O O . GLU A 1 115 ? 126.243 82.978 45.646 1.00 48.84 114 GLU A O 1
ATOM 858 N N . HIS A 1 116 ? 124.745 81.436 46.271 1.00 48.65 115 HIS A N 1
ATOM 859 C CA . HIS A 1 116 ? 124.887 81.809 47.681 1.00 48.43 115 HIS A CA 1
ATOM 860 C C . HIS A 1 116 ? 126.213 81.271 48.164 1.00 48.89 115 HIS A C 1
ATOM 861 O O . HIS A 1 116 ? 126.663 80.186 47.722 1.00 48.29 115 HIS A O 1
ATOM 868 N N . GLU A 1 117 ? 126.816 82.053 49.070 1.00 49.47 116 GLU A N 1
ATOM 869 C CA . GLU A 1 117 ? 128.195 81.856 49.510 1.00 49.82 116 GLU A CA 1
ATOM 870 C C . GLU A 1 117 ? 128.372 80.736 50.540 1.00 49.34 116 GLU A C 1
ATOM 871 O O . GLU A 1 117 ? 129.509 80.268 50.744 1.00 49.92 116 GLU A O 1
ATOM 877 N N . MET A 1 118 ? 127.280 80.292 51.161 1.00 48.33 117 MET A N 1
ATOM 878 C CA . MET A 1 118 ? 127.346 79.116 52.048 1.00 47.79 117 MET A CA 1
ATOM 879 C C . MET A 1 118 ? 127.004 77.847 51.284 1.00 47.36 117 MET A C 1
ATOM 880 O O . MET A 1 118 ? 126.540 77.915 50.125 1.00 47.44 117 MET A O 1
ATOM 885 N N . ASP A 1 119 ? 127.224 76.694 51.932 1.00 46.48 118 ASP A N 1
ATOM 886 C CA . ASP A 1 119 ? 127.021 75.375 51.279 1.00 45.86 118 ASP A CA 1
ATOM 887 C C . ASP A 1 119 ? 125.565 74.886 51.353 1.00 45.43 118 ASP A C 1
ATOM 888 O O . ASP A 1 119 ? 125.241 74.006 52.169 1.00 45.70 118 ASP A O 1
ATOM 893 N N . LEU A 1 120 ? 124.691 75.445 50.510 1.00 44.63 119 LEU A N 1
ATOM 894 C CA . LEU A 1 120 ? 123.261 75.243 50.716 1.00 43.89 119 LEU A CA 1
ATOM 895 C C . LEU A 1 120 ? 122.769 74.030 50.000 1.00 43.88 119 LEU A C 1
ATOM 896 O O . LEU A 1 120 ? 123.350 73.607 49.029 1.00 44.50 119 LEU A O 1
ATOM 901 N N . GLU A 1 121 ? 121.665 73.483 50.477 1.00 43.81 120 GLU A N 1
ATOM 902 C CA . GLU A 1 121 ? 121.152 72.247 49.960 1.00 43.26 120 GLU A CA 1
ATOM 903 C C . GLU A 1 121 ? 119.614 72.287 50.011 1.00 42.82 120 GLU A C 1
ATOM 904 O O . GLU A 1 121 ? 119.049 72.954 50.883 1.00 42.36 120 GLU A O 1
ATOM 910 N N . GLU A 1 122 ? 118.938 71.603 49.081 1.00 42.31 121 GLU A N 1
ATOM 911 C CA . GLU A 1 122 ? 117.468 71.507 49.127 1.00 42.13 121 GLU A CA 1
ATOM 912 C C . GLU A 1 122 ? 117.012 70.105 48.808 1.00 42.22 121 GLU A C 1
ATOM 913 O O . GLU A 1 122 ? 117.709 69.387 48.108 1.00 41.98 121 GLU A O 1
ATOM 919 N N . ASP A 1 123 ? 115.852 69.708 49.320 1.00 42.70 122 ASP A N 1
ATOM 920 C CA . ASP A 1 123 ? 115.212 68.509 48.792 1.00 43.42 122 ASP A CA 1
ATOM 921 C C . ASP A 1 123 ? 114.277 68.884 47.646 1.00 43.71 122 ASP A C 1
ATOM 922 O O . ASP A 1 123 ? 114.759 69.314 46.613 1.00 44.85 122 ASP A O 1
ATOM 927 N N . GLY A 1 124 ? 112.967 68.745 47.820 1.00 43.43 123 GLY A N 1
ATOM 928 C CA . GLY A 1 124 ? 112.009 69.126 46.798 1.00 42.56 123 GLY A CA 1
ATOM 929 C C . GLY A 1 124 ? 110.633 69.367 47.369 1.00 41.95 123 GLY A C 1
ATOM 930 O O . GLY A 1 124 ? 110.441 69.373 48.582 1.00 41.79 123 GLY A O 1
ATOM 931 N N . ILE A 1 125 ? 109.671 69.563 46.484 1.00 41.23 124 ILE A N 1
ATOM 932 C CA . ILE A 1 125 ? 108.342 69.935 46.900 1.00 40.73 124 ILE A CA 1
ATOM 933 C C . ILE A 1 125 ? 107.368 68.883 46.439 1.00 40.31 124 ILE A C 1
ATOM 934 O O . ILE A 1 125 ? 107.231 68.645 45.247 1.00 40.39 124 ILE A O 1
ATOM 939 N N . ILE A 1 126 ? 106.696 68.258 47.400 1.00 39.25 125 ILE A N 1
ATOM 940 C CA . ILE A 1 126 ? 105.667 67.301 47.113 1.00 38.29 125 ILE A CA 1
ATOM 941 C C . ILE A 1 126 ? 104.339 67.970 47.385 1.00 38.66 125 ILE A C 1
ATOM 942 O O . ILE A 1 126 ? 104.305 68.993 48.027 1.00 38.57 125 ILE A O 1
ATOM 947 N N . VAL A 1 127 ? 103.239 67.403 46.910 1.00 38.93 126 VAL A N 1
ATOM 948 C CA . VAL A 1 127 ? 101.968 68.081 47.029 1.00 39.12 126 VAL A CA 1
ATOM 949 C C . VAL A 1 127 ? 101.540 68.376 48.466 1.00 38.70 126 VAL A C 1
ATOM 950 O O . VAL A 1 127 ? 100.958 69.431 48.715 1.00 38.76 126 VAL A O 1
ATOM 954 N N . GLN A 1 128 ? 101.830 67.483 49.407 1.00 37.81 127 GLN A N 1
ATOM 955 C CA . GLN A 1 128 ? 101.378 67.705 50.777 1.00 37.34 127 GLN A CA 1
ATOM 956 C C . GLN A 1 128 ? 102.010 68.945 51.310 1.00 37.12 127 GLN A C 1
ATOM 957 O O . GLN A 1 128 ? 101.372 69.689 52.037 1.00 37.19 127 GLN A O 1
ATOM 963 N N . GLU A 1 129 ? 103.261 69.182 50.920 1.00 36.63 128 GLU A N 1
ATOM 964 C CA . GLU A 1 129 ? 103.950 70.399 51.271 1.00 36.27 128 GLU A CA 1
ATOM 965 C C . GLU A 1 129 ? 103.182 71.606 50.755 1.00 35.68 128 GLU A C 1
ATOM 966 O O . GLU A 1 129 ? 103.064 72.588 51.458 1.00 35.53 128 GLU A O 1
ATOM 972 N N . LEU A 1 130 ? 102.622 71.507 49.551 1.00 34.67 129 LEU A N 1
ATOM 973 C CA . LEU A 1 130 ? 101.815 72.554 48.983 1.00 33.56 129 LEU A CA 1
ATOM 974 C C . LEU A 1 130 ? 100.530 72.725 49.739 1.00 32.68 129 LEU A C 1
ATOM 975 O O . LEU A 1 130 ? 100.067 73.820 49.901 1.00 32.39 129 LEU A O 1
ATOM 980 N N . PHE A 1 131 ? 99.920 71.661 50.216 1.00 32.33 130 PHE A N 1
ATOM 981 C CA . PHE A 1 131 ? 98.661 71.862 50.932 1.00 32.73 130 PHE A CA 1
ATOM 982 C C . PHE A 1 131 ? 98.908 72.656 52.202 1.00 33.72 130 PHE A C 1
ATOM 983 O O . PHE A 1 131 ? 98.196 73.592 52.514 1.00 32.38 130 PHE A O 1
ATOM 991 N N . LYS A 1 132 ? 99.964 72.276 52.898 1.00 35.39 131 LYS A N 1
ATOM 992 C CA . LYS A 1 132 ? 100.355 72.920 54.105 1.00 37.71 131 LYS A CA 1
ATOM 993 C C . LYS A 1 132 ? 100.783 74.379 53.884 1.00 37.50 131 LYS A C 1
ATOM 994 O O . LYS A 1 132 ? 100.574 75.218 54.744 1.00 37.68 131 LYS A O 1
ATOM 1000 N N . ALA A 1 133 ? 101.358 74.686 52.734 1.00 37.61 132 ALA A N 1
ATOM 1001 C CA . ALA A 1 133 ? 101.844 76.032 52.465 1.00 37.94 132 ALA A CA 1
ATOM 1002 C C . ALA A 1 133 ? 100.676 76.935 52.158 1.00 38.43 132 ALA A C 1
ATOM 1003 O O . ALA A 1 133 ? 100.561 78.016 52.743 1.00 37.57 132 ALA A O 1
ATOM 1005 N N . LEU A 1 134 ? 99.819 76.486 51.231 1.00 39.13 133 LEU A N 1
ATOM 1006 C CA . LEU A 1 134 ? 98.472 77.034 51.096 1.00 39.90 133 LEU A CA 1
ATOM 1007 C C . LEU A 1 134 ? 97.885 76.770 52.493 1.00 40.87 133 LEU A C 1
ATOM 1008 O O . LEU A 1 134 ? 98.331 75.871 53.195 1.00 42.30 133 LEU A O 1
ATOM 1013 N N . GLY A 1 135 ? 96.924 77.506 52.972 1.00 40.80 134 GLY A N 1
ATOM 1014 C CA . GLY A 1 135 ? 96.559 77.183 54.360 1.00 41.22 134 GLY A CA 1
ATOM 1015 C C . GLY A 1 135 ? 95.246 76.441 54.366 1.00 41.30 134 GLY A C 1
ATOM 1016 O O . GLY A 1 135 ? 94.250 76.968 54.873 1.00 40.75 134 GLY A O 1
ATOM 1017 N N . ILE A 1 136 ? 95.250 75.250 53.759 1.00 41.01 135 ILE A N 1
ATOM 1018 C CA . ILE A 1 136 ? 94.029 74.591 53.338 1.00 40.12 135 ILE A CA 1
ATOM 1019 C C . ILE A 1 136 ? 93.255 74.053 54.522 1.00 40.34 135 ILE A C 1
ATOM 1020 O O . ILE A 1 136 ? 93.737 73.240 55.280 1.00 39.58 135 ILE A O 1
ATOM 1025 N N . LYS A 1 137 ? 92.033 74.541 54.647 1.00 40.69 136 LYS A N 1
ATOM 1026 C CA . LYS A 1 137 ? 91.152 74.228 55.751 1.00 41.32 136 LYS A CA 1
ATOM 1027 C C . LYS A 1 137 ? 89.709 74.376 55.294 1.00 41.52 136 LYS A C 1
ATOM 1028 O O . LYS A 1 137 ? 89.419 74.824 54.163 1.00 40.94 136 LYS A O 1
ATOM 1034 N N . ILE A 1 138 ? 88.803 73.977 56.173 1.00 41.57 137 ILE A N 1
ATOM 1035 C CA . ILE A 1 138 ? 87.406 74.192 55.941 1.00 42.09 137 ILE A CA 1
ATOM 1036 C C . ILE A 1 138 ? 87.074 75.609 56.359 1.00 43.02 137 ILE A C 1
ATOM 1037 O O . ILE A 1 138 ? 87.575 76.095 57.352 1.00 43.26 137 ILE A O 1
ATOM 1042 N N . GLU A 1 139 ? 86.264 76.301 55.578 1.00 44.04 138 GLU A N 1
ATOM 1043 C CA . GLU A 1 139 ? 85.977 77.670 55.896 1.00 44.93 138 GLU A CA 1
ATOM 1044 C C . GLU A 1 139 ? 84.915 77.650 56.992 1.00 45.81 138 GLU A C 1
ATOM 1045 O O . GLU A 1 139 ? 83.909 76.939 56.882 1.00 45.68 138 GLU A O 1
ATOM 1051 N N . THR A 1 140 ? 85.147 78.414 58.058 1.00 46.66 139 THR A N 1
ATOM 1052 C CA . THR A 1 140 ? 84.201 78.452 59.172 1.00 47.58 139 THR A CA 1
ATOM 1053 C C . THR A 1 140 ? 83.862 79.875 59.679 1.00 48.35 139 THR A C 1
ATOM 1054 O O . THR A 1 140 ? 82.782 80.116 60.184 1.00 48.47 139 THR A O 1
ATOM 1058 N N . THR A 1 141 ? 84.774 80.820 59.532 1.00 49.46 140 THR A N 1
ATOM 1059 C CA . THR A 1 141 ? 84.558 82.182 60.053 1.00 50.17 140 THR A CA 1
ATOM 1060 C C . THR A 1 141 ? 83.206 82.842 59.694 1.00 50.22 140 THR A C 1
ATOM 1061 O O . THR A 1 141 ? 82.630 83.557 60.528 1.00 49.79 140 THR A O 1
ATOM 1065 N N . SER A 1 142 ? 82.703 82.610 58.473 1.00 50.11 141 SER A N 1
ATOM 1066 C CA . SER A 1 142 ? 81.422 83.208 58.070 1.00 49.97 141 SER A CA 1
ATOM 1067 C C . SER A 1 142 ? 80.220 82.229 58.140 1.00 49.54 141 SER A C 1
ATOM 1068 O O . SER A 1 142 ? 79.171 82.448 57.521 1.00 49.05 141 SER A O 1
ATOM 1071 N N . ASP A 1 143 ? 80.375 81.179 58.940 1.00 48.80 142 ASP A N 1
ATOM 1072 C CA . ASP A 1 143 ? 79.374 80.128 59.048 1.00 48.21 142 ASP A CA 1
ATOM 1073 C C . ASP A 1 143 ? 78.131 80.541 59.809 1.00 47.19 142 ASP A C 1
ATOM 1074 O O . ASP A 1 143 ? 78.241 81.166 60.843 1.00 47.42 142 ASP A O 1
ATOM 1079 N N . THR A 1 144 ? 76.960 80.205 59.272 1.00 45.90 143 THR A N 1
ATOM 1080 C CA . THR A 1 144 ? 75.732 80.188 60.057 1.00 44.94 143 THR A CA 1
ATOM 1081 C C . THR A 1 144 ? 75.641 78.811 60.691 1.00 43.94 143 THR A C 1
ATOM 1082 O O . THR A 1 144 ? 76.415 77.916 60.356 1.00 43.59 143 THR A O 1
ATOM 1086 N N . ILE A 1 145 ? 74.692 78.636 61.597 1.00 42.75 144 ILE A N 1
ATOM 1087 C CA . ILE A 1 145 ? 74.594 77.376 62.310 1.00 41.80 144 ILE A CA 1
ATOM 1088 C C . ILE A 1 145 ? 74.220 76.310 61.306 1.00 41.10 144 ILE A C 1
ATOM 1089 O O . ILE A 1 145 ? 74.645 75.161 61.405 1.00 39.74 144 ILE A O 1
ATOM 1094 N N . PHE A 1 146 ? 73.467 76.720 60.297 1.00 40.92 145 PHE A N 1
ATOM 1095 C CA . PHE A 1 146 ? 73.080 75.778 59.274 1.00 40.82 145 PHE A CA 1
ATOM 1096 C C . PHE A 1 146 ? 74.289 75.317 58.457 1.00 40.28 145 PHE A C 1
ATOM 1097 O O . PHE A 1 146 ? 74.509 74.135 58.275 1.00 39.30 145 PHE A O 1
ATOM 1105 N N . GLU A 1 147 ? 75.082 76.271 58.000 1.00 40.58 146 GLU A N 1
ATOM 1106 C CA . GLU A 1 147 ? 76.248 75.962 57.215 1.00 41.49 146 GLU A CA 1
ATOM 1107 C C . GLU A 1 147 ? 77.167 75.059 58.016 1.00 40.37 146 GLU A C 1
ATOM 1108 O O . GLU A 1 147 ? 77.733 74.121 57.480 1.00 39.56 146 GLU A O 1
ATOM 1114 N N . LYS A 1 148 ? 77.308 75.341 59.303 1.00 39.88 147 LYS A N 1
ATOM 1115 C CA . LYS A 1 148 ? 78.180 74.538 60.142 1.00 39.71 147 LYS A CA 1
ATOM 1116 C C . LYS A 1 148 ? 77.641 73.127 60.385 1.00 39.89 147 LYS A C 1
ATOM 1117 O O . LYS A 1 148 ? 78.413 72.163 60.388 1.00 39.85 147 LYS A O 1
ATOM 1123 N N . VAL A 1 149 ? 76.329 73.002 60.569 1.00 40.36 148 VAL A N 1
ATOM 1124 C CA . VAL A 1 149 ? 75.742 71.695 60.838 1.00 40.54 148 VAL A CA 1
ATOM 1125 C C . VAL A 1 149 ? 76.120 70.836 59.676 1.00 41.23 148 VAL A C 1
ATOM 1126 O O . VAL A 1 149 ? 76.553 69.721 59.846 1.00 41.29 148 VAL A O 1
ATOM 1130 N N . MET A 1 150 ? 75.972 71.383 58.487 1.00 42.19 149 MET A N 1
ATOM 1131 C CA . MET A 1 150 ? 76.263 70.652 57.281 1.00 43.11 149 MET A CA 1
ATOM 1132 C C . MET A 1 150 ? 77.713 70.184 57.301 1.00 43.33 149 MET A C 1
ATOM 1133 O O . MET A 1 150 ? 77.965 68.987 57.160 1.00 43.99 149 MET A O 1
ATOM 1138 N N . GLU A 1 151 ? 78.638 71.117 57.524 1.00 42.93 150 GLU A N 1
ATOM 1139 C CA . GLU A 1 151 ? 80.067 70.823 57.648 1.00 42.87 150 GLU A CA 1
ATOM 1140 C C . GLU A 1 151 ? 80.363 69.726 58.688 1.00 43.07 150 GLU A C 1
ATOM 1141 O O . GLU A 1 151 ? 81.261 68.915 58.485 1.00 43.07 150 GLU A O 1
ATOM 1147 N N . ILE A 1 152 ? 79.622 69.692 59.794 1.00 42.87 151 ILE A N 1
ATOM 1148 C CA . ILE A 1 152 ? 79.822 68.635 60.778 1.00 42.74 151 ILE A CA 1
ATOM 1149 C C . ILE A 1 152 ? 79.337 67.287 60.268 1.00 43.18 151 ILE A C 1
ATOM 1150 O O . ILE A 1 152 ? 79.934 66.261 60.559 1.00 42.41 151 ILE A O 1
ATOM 1155 N N . THR A 1 153 ? 78.268 67.299 59.496 1.00 44.21 152 THR A N 1
ATOM 1156 C CA . THR A 1 153 ? 77.706 66.067 58.946 1.00 45.28 152 THR A CA 1
ATOM 1157 C C . THR A 1 153 ? 78.647 65.446 57.923 1.00 45.57 152 THR A C 1
ATOM 1158 O O . THR A 1 153 ? 78.860 64.244 57.935 1.00 45.23 152 THR A O 1
ATOM 1162 N N . GLN A 1 154 ? 79.229 66.282 57.076 1.00 46.01 153 GLN A N 1
ATOM 1163 C CA . GLN A 1 154 ? 80.195 65.847 56.066 1.00 46.81 153 GLN A CA 1
ATOM 1164 C C . GLN A 1 154 ? 81.496 65.254 56.649 1.00 46.60 153 GLN A C 1
ATOM 1165 O O . GLN A 1 154 ? 82.021 64.251 56.159 1.00 45.44 153 GLN A O 1
ATOM 1171 N N . VAL A 1 155 ? 82.011 65.882 57.698 1.00 46.72 154 VAL A N 1
ATOM 1172 C CA . VAL A 1 155 ? 83.161 65.336 58.429 1.00 47.25 154 VAL A CA 1
ATOM 1173 C C . VAL A 1 155 ? 82.820 63.949 58.928 1.00 47.82 154 VAL A C 1
ATOM 1174 O O . VAL A 1 155 ? 83.657 63.069 58.968 1.00 47.58 154 VAL A O 1
ATOM 1178 N N . HIS A 1 156 ? 81.567 63.764 59.297 1.00 49.05 155 HIS A N 1
ATOM 1179 C CA . HIS A 1 156 ? 81.094 62.471 59.714 1.00 50.30 155 HIS A CA 1
ATOM 1180 C C . HIS A 1 156 ? 81.051 61.526 58.519 1.00 51.72 155 HIS A C 1
ATOM 1181 O O . HIS A 1 156 ? 81.404 60.362 58.637 1.00 51.85 155 HIS A O 1
ATOM 1188 N N . ARG A 1 157 ? 80.651 62.028 57.360 1.00 53.44 156 ARG A N 1
ATOM 1189 C CA . ARG A 1 157 ? 80.690 61.215 56.165 1.00 55.30 156 ARG A CA 1
ATOM 1190 C C . ARG A 1 157 ? 82.095 60.654 55.970 1.00 55.83 156 ARG A C 1
ATOM 1191 O O . ARG A 1 157 ? 82.253 59.512 55.577 1.00 56.19 156 ARG A O 1
ATOM 1199 N N . TYR A 1 158 ? 83.107 61.463 56.265 1.00 56.53 157 TYR A N 1
ATOM 1200 C CA . TYR A 1 158 ? 84.505 61.080 56.094 1.00 57.28 157 TYR A CA 1
ATOM 1201 C C . TYR A 1 158 ? 85.004 60.192 57.195 1.00 56.38 157 TYR A C 1
ATOM 1202 O O . TYR A 1 158 ? 85.599 59.155 56.936 1.00 55.97 157 TYR A O 1
ATOM 1211 N N . LEU A 1 159 ? 84.794 60.629 58.436 1.00 55.48 158 LEU A N 1
ATOM 1212 C CA . LEU A 1 159 ? 85.254 59.874 59.591 1.00 54.13 158 LEU A CA 1
ATOM 1213 C C . LEU A 1 159 ? 84.505 58.555 59.688 1.00 53.98 158 LEU A C 1
ATOM 1214 O O . LEU A 1 159 ? 83.538 58.427 60.442 1.00 53.45 158 LEU A O 1
ATOM 1219 N N . SER A 1 160 ? 84.980 57.593 58.886 1.00 53.64 159 SER A N 1
ATOM 1220 C CA . SER A 1 160 ? 84.393 56.260 58.746 1.00 53.12 159 SER A CA 1
ATOM 1221 C C . SER A 1 160 ? 84.553 55.435 60.024 1.00 52.52 159 SER A C 1
ATOM 1222 O O . SER A 1 160 ? 83.774 54.510 60.281 1.00 51.77 159 SER A O 1
ATOM 1225 N N . LYS A 1 161 ? 85.557 55.767 60.833 1.00 52.16 160 LYS A N 1
ATOM 1226 C CA . LYS A 1 161 ? 85.606 55.198 62.184 1.00 51.95 160 LYS A CA 1
ATOM 1227 C C . LYS A 1 161 ? 84.455 55.667 63.086 1.00 51.22 160 LYS A C 1
ATOM 1228 O O . LYS A 1 161 ? 84.095 54.944 64.020 1.00 51.77 160 LYS A O 1
ATOM 1234 N N . LYS A 1 162 ? 83.874 56.846 62.816 1.00 49.61 161 LYS A N 1
ATOM 1235 C CA . LYS A 1 162 ? 82.741 57.347 63.627 1.00 48.05 161 LYS A CA 1
ATOM 1236 C C . LYS A 1 162 ? 81.418 56.821 63.131 1.00 47.03 161 LYS A C 1
ATOM 1237 O O . LYS A 1 162 ? 80.950 57.201 62.070 1.00 47.28 161 LYS A O 1
ATOM 1243 N N . LYS A 1 163 ? 80.820 55.942 63.920 1.00 45.73 162 LYS A N 1
ATOM 1244 C CA . LYS A 1 163 ? 79.667 55.166 63.482 1.00 44.84 162 LYS A CA 1
ATOM 1245 C C . LYS A 1 163 ? 78.362 55.895 63.662 1.00 42.82 162 LYS A C 1
ATOM 1246 O O . LYS A 1 163 ? 77.408 55.662 62.927 1.00 41.78 162 LYS A O 1
ATOM 1252 N N . LEU A 1 164 ? 78.327 56.758 64.669 1.00 41.34 163 LEU A N 1
ATOM 1253 C CA . LEU A 1 164 ? 77.147 57.530 65.012 1.00 40.10 163 LEU A CA 1
ATOM 1254 C C . LEU A 1 164 ? 77.459 58.937 65.484 1.00 40.00 163 LEU A C 1
ATOM 1255 O O . LEU A 1 164 ? 78.274 59.159 66.388 1.00 40.08 163 LEU A O 1
ATOM 1260 N N . LEU A 1 165 ? 76.803 59.879 64.835 1.00 39.28 164 LEU A N 1
ATOM 1261 C CA . LEU A 1 165 ? 76.818 61.250 65.216 1.00 38.74 164 LEU A CA 1
ATOM 1262 C C . LEU A 1 165 ? 75.502 61.512 65.956 1.00 39.01 164 LEU A C 1
ATOM 1263 O O . LEU A 1 165 ? 74.418 61.224 65.452 1.00 39.07 164 LEU A O 1
ATOM 1268 N N . ILE A 1 166 ? 75.595 62.023 67.177 1.00 38.51 165 ILE A N 1
ATOM 1269 C CA . ILE A 1 166 ? 74.415 62.508 67.867 1.00 37.18 165 ILE A CA 1
ATOM 1270 C C . ILE A 1 166 ? 74.456 64.021 67.918 1.00 36.48 165 ILE A C 1
ATOM 1271 O O . ILE A 1 166 ? 75.359 64.584 68.513 1.00 36.45 165 ILE A O 1
ATOM 1276 N N . PHE A 1 167 ? 73.507 64.682 67.275 1.00 35.30 166 PHE A N 1
ATOM 1277 C CA . PHE A 1 167 ? 73.258 66.084 67.554 1.00 34.28 166 PHE A CA 1
ATOM 1278 C C . PHE A 1 167 ? 72.336 66.251 68.749 1.00 33.51 166 PHE A C 1
ATOM 1279 O O . PHE A 1 167 ? 71.365 65.525 68.897 1.00 32.55 166 PHE A O 1
ATOM 1287 N N . ILE A 1 168 ? 72.646 67.217 69.590 1.00 32.98 167 ILE A N 1
ATOM 1288 C CA . ILE A 1 168 ? 71.795 67.522 70.705 1.00 33.31 167 ILE A CA 1
ATOM 1289 C C . ILE A 1 168 ? 71.281 68.945 70.623 1.00 34.63 167 ILE A C 1
ATOM 1290 O O . ILE A 1 168 ? 72.065 69.873 70.509 1.00 34.83 167 ILE A O 1
ATOM 1295 N N . ASN A 1 169 ? 69.958 69.105 70.661 1.00 35.83 168 ASN A N 1
ATOM 1296 C CA . ASN A 1 169 ? 69.313 70.411 70.595 1.00 37.27 168 ASN A CA 1
ATOM 1297 C C . ASN A 1 169 ? 69.636 71.136 69.318 1.00 38.78 168 ASN A C 1
ATOM 1298 O O . ASN A 1 169 ? 69.457 72.350 69.269 1.00 39.50 168 ASN A O 1
ATOM 1303 N N . ALA A 1 170 ? 70.144 70.448 68.298 1.00 40.30 169 ALA A N 1
ATOM 1304 C CA . ALA A 1 170 ? 70.564 71.156 67.094 1.00 42.42 169 ALA A CA 1
ATOM 1305 C C . ALA A 1 170 ? 69.410 71.767 66.380 1.00 43.81 169 ALA A C 1
ATOM 1306 O O . ALA A 1 170 ? 69.600 72.742 65.668 1.00 44.44 169 ALA A O 1
ATOM 1308 N N . CYS A 1 171 ? 68.221 71.187 66.550 1.00 44.99 170 CYS A N 1
ATOM 1309 C CA . CYS A 1 171 ? 67.056 71.632 65.799 1.00 46.00 170 CYS A CA 1
ATOM 1310 C C . CYS A 1 171 ? 66.445 72.915 66.342 1.00 45.61 170 CYS A C 1
ATOM 1311 O O . CYS A 1 171 ? 65.784 73.649 65.602 1.00 46.07 170 CYS A O 1
ATOM 1314 N N . THR A 1 172 ? 66.690 73.212 67.611 1.00 44.48 171 THR A N 1
ATOM 1315 C CA . THR A 1 172 ? 66.218 74.467 68.163 1.00 43.54 171 THR A CA 1
ATOM 1316 C C . THR A 1 172 ? 66.780 75.651 67.383 1.00 43.00 171 THR A C 1
ATOM 1317 O O . THR A 1 172 ? 66.310 76.762 67.581 1.00 42.56 171 THR A O 1
ATOM 1321 N N . TYR A 1 173 ? 67.772 75.416 66.507 1.00 42.45 172 TYR A N 1
ATOM 1322 C CA . TYR A 1 173 ? 68.426 76.505 65.732 1.00 42.54 172 TYR A CA 1
ATOM 1323 C C . TYR A 1 173 ? 68.018 76.602 64.263 1.00 43.11 172 TYR A C 1
ATOM 1324 O O . TYR A 1 173 ? 68.339 77.583 63.604 1.00 43.07 172 TYR A O 1
ATOM 1333 N N . LEU A 1 174 ? 67.350 75.580 63.740 1.00 44.15 173 LEU A N 1
ATOM 1334 C CA . LEU A 1 174 ? 67.131 75.464 62.288 1.00 44.51 173 LEU A CA 1
ATOM 1335 C C . LEU A 1 174 ? 65.665 75.655 61.860 1.00 44.82 173 LEU A C 1
ATOM 1336 O O . LEU A 1 174 ? 64.742 75.225 62.573 1.00 44.81 173 LEU A O 1
ATOM 1341 N N . THR A 1 175 ? 65.467 76.310 60.711 1.00 45.03 174 THR A N 1
ATOM 1342 C CA . THR A 1 175 ? 64.140 76.426 60.071 1.00 45.44 174 THR A CA 1
ATOM 1343 C C . THR A 1 175 ? 63.740 75.085 59.437 1.00 46.39 174 THR A C 1
ATOM 1344 O O . THR A 1 175 ? 64.596 74.283 59.083 1.00 46.15 174 THR A O 1
ATOM 1348 N N . GLU A 1 176 ? 62.446 74.847 59.257 1.00 47.89 175 GLU A N 1
ATOM 1349 C CA . GLU A 1 176 ? 62.021 73.499 58.896 1.00 49.50 175 GLU A CA 1
ATOM 1350 C C . GLU A 1 176 ? 62.590 72.959 57.585 1.00 49.38 175 GLU A C 1
ATOM 1351 O O . GLU A 1 176 ? 62.986 71.804 57.528 1.00 49.58 175 GLU A O 1
ATOM 1357 N N . ASP A 1 177 ? 62.681 73.796 56.564 1.00 49.60 176 ASP A N 1
ATOM 1358 C CA . ASP A 1 177 ? 63.338 73.399 55.308 1.00 50.35 176 ASP A CA 1
ATOM 1359 C C . ASP A 1 177 ? 64.856 73.210 55.480 1.00 49.88 176 ASP A C 1
ATOM 1360 O O . ASP A 1 177 ? 65.515 72.553 54.662 1.00 50.06 176 ASP A O 1
ATOM 1365 N N . GLU A 1 178 ? 65.413 73.797 56.532 1.00 48.95 177 GLU A N 1
ATOM 1366 C CA . GLU A 1 178 ? 66.814 73.600 56.803 1.00 48.08 177 GLU A CA 1
ATOM 1367 C C . GLU A 1 178 ? 67.043 72.190 57.335 1.00 47.12 177 GLU A C 1
ATOM 1368 O O . GLU A 1 178 ? 68.017 71.542 56.968 1.00 46.68 177 GLU A O 1
ATOM 1374 N N . VAL A 1 179 ? 66.118 71.710 58.152 1.00 46.54 178 VAL A N 1
ATOM 1375 C CA . VAL A 1 179 ? 66.201 70.360 58.696 1.00 46.70 178 VAL A CA 1
ATOM 1376 C C . VAL A 1 179 ? 66.044 69.343 57.582 1.00 47.45 178 VAL A C 1
ATOM 1377 O O . VAL A 1 179 ? 66.584 68.226 57.654 1.00 47.69 178 VAL A O 1
ATOM 1381 N N . GLN A 1 180 ? 65.331 69.741 56.537 1.00 48.07 179 GLN A N 1
ATOM 1382 C CA . GLN A 1 180 ? 65.012 68.815 55.467 1.00 48.86 179 GLN A CA 1
ATOM 1383 C C . GLN A 1 180 ? 66.204 68.634 54.546 1.00 48.93 179 GLN A C 1
ATOM 1384 O O . GLN A 1 180 ? 66.400 67.551 54.006 1.00 49.56 179 GLN A O 1
ATOM 1390 N N . GLN A 1 181 ? 67.019 69.673 54.398 1.00 48.91 180 GLN A N 1
ATOM 1391 C CA . GLN A 1 181 ? 68.210 69.595 53.549 1.00 48.99 180 GLN A CA 1
ATOM 1392 C C . GLN A 1 181 ? 69.316 68.806 54.226 1.00 49.39 180 GLN A C 1
ATOM 1393 O O . GLN A 1 181 ? 70.122 68.148 53.544 1.00 49.64 180 GLN A O 1
ATOM 1399 N N . VAL A 1 182 ? 69.365 68.878 55.561 1.00 49.33 181 VAL A N 1
ATOM 1400 C CA . VAL A 1 182 ? 70.290 68.060 56.338 1.00 49.46 181 VAL A CA 1
ATOM 1401 C C . VAL A 1 182 ? 69.887 66.586 56.214 1.00 49.49 181 VAL A C 1
ATOM 1402 O O . VAL A 1 182 ? 70.717 65.736 55.929 1.00 48.94 181 VAL A O 1
ATOM 1406 N N . VAL A 1 183 ? 68.600 66.303 56.382 1.00 49.88 182 VAL A N 1
ATOM 1407 C CA . VAL A 1 183 ? 68.070 64.940 56.231 1.00 50.27 182 VAL A CA 1
ATOM 1408 C C . VAL A 1 183 ? 68.308 64.380 54.843 1.00 50.93 182 VAL A C 1
ATOM 1409 O O . VAL A 1 183 ? 68.790 63.251 54.695 1.00 51.12 182 VAL A O 1
ATOM 1413 N N . GLU A 1 184 ? 67.975 65.174 53.830 1.00 51.73 183 GLU A N 1
ATOM 1414 C CA . GLU A 1 184 ? 68.279 64.814 52.441 1.00 52.59 183 GLU A CA 1
ATOM 1415 C C . GLU A 1 184 ? 69.763 64.466 52.188 1.00 52.10 183 GLU A C 1
ATOM 1416 O O . GLU A 1 184 ? 70.054 63.496 51.457 1.00 52.14 183 GLU A O 1
ATOM 1422 N N . TYR A 1 185 ? 70.682 65.242 52.787 1.00 51.21 184 TYR A N 1
ATOM 1423 C CA . TYR A 1 185 ? 72.107 64.934 52.701 1.00 50.61 184 TYR A CA 1
ATOM 1424 C C . TYR A 1 185 ? 72.442 63.577 53.385 1.00 50.85 184 TYR A C 1
ATOM 1425 O O . TYR A 1 185 ? 73.158 62.744 52.805 1.00 50.61 184 TYR A O 1
ATOM 1434 N N . ILE A 1 186 ? 71.914 63.368 54.598 1.00 50.57 185 ILE A N 1
ATOM 1435 C CA . ILE A 1 186 ? 72.172 62.157 55.391 1.00 50.61 185 ILE A CA 1
ATOM 1436 C C . ILE A 1 186 ? 71.597 60.913 54.717 1.00 51.41 185 ILE A C 1
ATOM 1437 O O . ILE A 1 186 ? 72.220 59.837 54.724 1.00 51.34 185 ILE A O 1
ATOM 1442 N N . SER A 1 187 ? 70.391 61.069 54.169 1.00 52.24 186 SER A N 1
ATOM 1443 C CA . SER A 1 187 ? 69.754 60.034 53.373 1.00 52.88 186 SER A CA 1
ATOM 1444 C C . SER A 1 187 ? 70.689 59.668 52.236 1.00 53.20 186 SER A C 1
ATOM 1445 O O . SER A 1 187 ? 71.105 58.516 52.125 1.00 53.20 186 SER A O 1
ATOM 1448 N N . LEU A 1 188 ? 71.065 60.673 51.440 1.00 53.83 187 LEU A N 1
ATOM 1449 C CA . LEU A 1 188 ? 71.845 60.463 50.217 1.00 54.38 187 LEU A CA 1
ATOM 1450 C C . LEU A 1 188 ? 73.240 59.866 50.416 1.00 54.75 187 LEU A C 1
ATOM 1451 O O . LEU A 1 188 ? 73.747 59.205 49.523 1.00 55.52 187 LEU A O 1
ATOM 1456 N N . ASN A 1 189 ? 73.856 60.075 51.577 1.00 54.87 188 ASN A N 1
ATOM 1457 C CA . ASN A 1 189 ? 75.226 59.631 51.789 1.00 54.29 188 ASN A CA 1
ATOM 1458 C C . ASN A 1 189 ? 75.369 58.502 52.764 1.00 53.75 188 ASN A C 1
ATOM 1459 O O . ASN A 1 189 ? 76.442 58.277 53.306 1.00 53.86 188 ASN A O 1
ATOM 1464 N N . ASN A 1 190 ? 74.292 57.783 53.001 1.00 53.34 189 ASN A N 1
ATOM 1465 C CA . ASN A 1 190 ? 74.367 56.576 53.827 1.00 53.19 189 ASN A CA 1
ATOM 1466 C C . ASN A 1 190 ? 75.154 56.690 55.161 1.00 52.03 189 ASN A C 1
ATOM 1467 O O . ASN A 1 190 ? 75.959 55.813 55.504 1.00 51.71 189 ASN A O 1
ATOM 1472 N N . VAL A 1 191 ? 74.904 57.774 55.897 1.00 50.83 190 VAL A N 1
ATOM 1473 C CA . VAL A 1 191 ? 75.386 57.942 57.281 1.00 49.34 190 VAL A CA 1
ATOM 1474 C C . VAL A 1 191 ? 74.235 57.922 58.320 1.00 48.69 190 VAL A C 1
ATOM 1475 O O . VAL A 1 191 ? 73.056 58.133 57.989 1.00 48.02 190 VAL A O 1
ATOM 1479 N N . ASP A 1 192 ? 74.568 57.664 59.577 1.00 47.88 191 ASP A N 1
ATOM 1480 C CA . ASP A 1 192 ? 73.515 57.575 60.572 1.00 47.53 191 ASP A CA 1
ATOM 1481 C C . ASP A 1 192 ? 73.662 58.567 61.709 1.00 46.26 191 ASP A C 1
ATOM 1482 O O . ASP A 1 192 ? 74.716 58.686 62.348 1.00 45.52 191 ASP A O 1
ATOM 1487 N N . VAL A 1 193 ? 72.584 59.307 61.937 1.00 44.80 192 VAL A N 1
ATOM 1488 C CA . VAL A 1 193 ? 72.614 60.366 62.921 1.00 43.33 192 VAL A CA 1
ATOM 1489 C C . VAL A 1 193 ? 71.311 60.497 63.667 1.00 42.05 192 VAL A C 1
ATOM 1490 O O . VAL A 1 193 ? 70.245 60.339 63.113 1.00 42.13 192 VAL A O 1
ATOM 1494 N N . LEU A 1 194 ? 71.445 60.792 64.947 1.00 40.55 193 LEU A N 1
ATOM 1495 C CA . LEU A 1 194 ? 70.362 60.909 65.882 1.00 38.84 193 LEU A CA 1
ATOM 1496 C C . LEU A 1 194 ? 70.262 62.380 66.220 1.00 38.71 193 LEU A C 1
ATOM 1497 O O . LEU A 1 194 ? 71.257 63.019 66.515 1.00 38.73 193 LEU A O 1
ATOM 1502 N N . PHE A 1 195 ? 69.071 62.946 66.157 1.00 38.73 194 PHE A N 1
ATOM 1503 C CA . PHE A 1 195 ? 68.893 64.278 66.688 1.00 38.09 194 PHE A CA 1
ATOM 1504 C C . PHE A 1 195 ? 68.144 64.144 67.970 1.00 38.75 194 PHE A C 1
ATOM 1505 O O . PHE A 1 195 ? 67.026 63.632 67.980 1.00 38.49 194 PHE A O 1
ATOM 1513 N N . LEU A 1 196 ? 68.774 64.591 69.049 1.00 38.99 195 LEU A N 1
ATOM 1514 C CA . LEU A 1 196 ? 68.156 64.513 70.341 1.00 39.74 195 LEU A CA 1
ATOM 1515 C C . LEU A 1 196 ? 67.636 65.890 70.739 1.00 40.12 195 LEU A C 1
ATOM 1516 O O . LEU A 1 196 ? 68.406 66.833 70.862 1.00 40.13 195 LEU A O 1
ATOM 1521 N N . GLU A 1 197 ? 66.319 65.984 70.911 1.00 40.68 196 GLU A N 1
ATOM 1522 C CA . GLU A 1 197 ? 65.615 67.230 71.140 1.00 41.89 196 GLU A CA 1
ATOM 1523 C C . GLU A 1 197 ? 64.795 67.073 72.382 1.00 42.58 196 GLU A C 1
ATOM 1524 O O . GLU A 1 197 ? 64.460 65.960 72.736 1.00 42.08 196 GLU A O 1
ATOM 1530 N N . GLN A 1 198 ? 64.461 68.191 73.024 1.00 44.04 197 GLN A N 1
ATOM 1531 C CA . GLN A 1 198 ? 63.608 68.203 74.200 1.00 45.91 197 GLN A CA 1
ATOM 1532 C C . GLN A 1 198 ? 62.276 68.820 73.818 1.00 46.89 197 GLN A C 1
ATOM 1533 O O . GLN A 1 198 ? 61.283 68.617 74.498 1.00 47.15 197 GLN A O 1
ATOM 1539 N N . ARG A 1 199 ? 62.263 69.578 72.724 1.00 48.11 198 ARG A N 1
ATOM 1540 C CA . ARG A 1 199 ? 61.040 70.173 72.191 1.00 49.58 198 ARG A CA 1
ATOM 1541 C C . ARG A 1 199 ? 60.828 69.593 70.791 1.00 49.65 198 ARG A C 1
ATOM 1542 O O . ARG A 1 199 ? 61.778 69.471 70.024 1.00 49.36 198 ARG A O 1
ATOM 1550 N N . VAL A 1 200 ? 59.578 69.246 70.477 1.00 50.33 199 VAL A N 1
ATOM 1551 C CA . VAL A 1 200 ? 59.176 68.533 69.246 1.00 51.02 199 VAL A CA 1
ATOM 1552 C C . VAL A 1 200 ? 59.590 69.258 67.966 1.00 51.50 199 VAL A C 1
ATOM 1553 O O . VAL A 1 200 ? 59.454 70.460 67.883 1.00 51.83 199 VAL A O 1
ATOM 1557 N N . VAL A 1 201 ? 60.098 68.535 66.976 1.00 52.59 200 VAL A N 1
ATOM 1558 C CA . VAL A 1 201 ? 60.520 69.153 65.714 1.00 53.95 200 VAL A CA 1
ATOM 1559 C C . VAL A 1 201 ? 59.309 69.139 64.819 1.00 55.06 200 VAL A C 1
ATOM 1560 O O . VAL A 1 201 ? 58.707 68.090 64.630 1.00 55.30 200 VAL A O 1
ATOM 1564 N N . GLN A 1 202 ? 58.958 70.282 64.239 1.00 56.50 201 GLN A N 1
ATOM 1565 C CA . GLN A 1 202 ? 57.675 70.359 63.542 1.00 58.09 201 GLN A CA 1
ATOM 1566 C C . GLN A 1 202 ? 57.670 69.661 62.168 1.00 58.18 201 GLN A C 1
ATOM 1567 O O . GLN A 1 202 ? 58.714 69.497 61.548 1.00 58.42 201 GLN A O 1
ATOM 1573 N N . ASN A 1 203 ? 56.472 69.236 61.752 1.00 58.48 202 ASN A N 1
ATOM 1574 C CA . ASN A 1 203 ? 56.172 68.596 60.451 1.00 58.36 202 ASN A CA 1
ATOM 1575 C C . ASN A 1 203 ? 57.011 67.401 59.994 1.00 57.30 202 ASN A C 1
ATOM 1576 O O . ASN A 1 203 ? 57.301 67.252 58.801 1.00 57.40 202 ASN A O 1
ATOM 1581 N N . ARG A 1 204 ? 57.374 66.539 60.936 1.00 56.10 203 ARG A N 1
ATOM 1582 C CA . ARG A 1 204 ? 58.019 65.287 60.561 1.00 54.79 203 ARG A CA 1
ATOM 1583 C C . ARG A 1 204 ? 57.837 64.141 61.541 1.00 54.42 203 ARG A C 1
ATOM 1584 O O . ARG A 1 204 ? 57.340 64.324 62.650 1.00 54.31 203 ARG A O 1
ATOM 1592 N N . PHE A 1 205 ? 58.213 62.952 61.087 1.00 53.98 204 PHE A N 1
ATOM 1593 C CA . PHE A 1 205 ? 58.082 61.761 61.903 1.00 53.89 204 PHE A CA 1
ATOM 1594 C C . PHE A 1 205 ? 59.272 61.652 62.863 1.00 52.77 204 PHE A C 1
ATOM 1595 O O . PHE A 1 205 ? 60.427 61.896 62.478 1.00 52.58 204 PHE A O 1
ATOM 1603 N N . GLN A 1 206 ? 58.967 61.291 64.108 1.00 51.06 205 GLN A N 1
ATOM 1604 C CA . GLN A 1 206 ? 59.960 61.235 65.154 1.00 49.11 205 GLN A CA 1
ATOM 1605 C C . GLN A 1 206 ? 59.508 60.332 66.292 1.00 48.44 205 GLN A C 1
ATOM 1606 O O . GLN A 1 206 ? 58.330 60.135 66.510 1.00 48.24 205 GLN A O 1
ATOM 1612 N N . TYR A 1 207 ? 60.451 59.767 67.014 1.00 47.83 206 TYR A N 1
ATOM 1613 C CA . TYR A 1 207 ? 60.120 59.186 68.289 1.00 47.51 206 TYR A CA 1
ATOM 1614 C C . TYR A 1 207 ? 59.818 60.332 69.225 1.00 47.15 206 TYR A C 1
ATOM 1615 O O . TYR A 1 207 ? 60.442 61.382 69.159 1.00 46.66 206 TYR A O 1
ATOM 1624 N N . ILE A 1 208 ? 58.798 60.139 70.050 1.00 47.25 207 ILE A N 1
ATOM 1625 C CA . ILE A 1 208 ? 58.482 61.045 71.131 1.00 46.51 207 ILE A CA 1
ATOM 1626 C C . ILE A 1 208 ? 58.211 60.249 72.376 1.00 46.91 207 ILE A C 1
ATOM 1627 O O . ILE A 1 208 ? 57.295 59.447 72.412 1.00 46.99 207 ILE A O 1
ATOM 1632 N N . LEU A 1 209 ? 59.015 60.464 73.396 1.00 47.64 208 LEU A N 1
ATOM 1633 C CA . LEU A 1 209 ? 58.638 60.092 74.737 1.00 49.06 208 LEU A CA 1
ATOM 1634 C C . LEU A 1 209 ? 57.994 61.325 75.390 1.00 50.23 208 LEU A C 1
ATOM 1635 O O . LEU A 1 209 ? 58.651 62.364 75.541 1.00 50.53 208 LEU A O 1
ATOM 1640 N N . ASP A 1 210 ? 56.723 61.228 75.779 1.00 51.28 209 ASP A N 1
ATOM 1641 C CA . ASP A 1 210 ? 55.988 62.431 76.222 1.00 52.69 209 ASP A CA 1
ATOM 1642 C C . ASP A 1 210 ? 56.061 62.804 77.728 1.00 53.49 209 ASP A C 1
ATOM 1643 O O . ASP A 1 210 ? 56.832 62.225 78.471 1.00 53.57 209 ASP A O 1
ATOM 1648 N N . GLU A 1 211 ? 55.268 63.778 78.166 1.00 54.89 210 GLU A N 1
ATOM 1649 C CA . GLU A 1 211 ? 55.310 64.236 79.551 1.00 56.50 210 GLU A CA 1
ATOM 1650 C C . GLU A 1 211 ? 55.093 63.073 80.522 1.00 56.94 210 GLU A C 1
ATOM 1651 O O . GLU A 1 211 ? 55.775 62.971 81.543 1.00 57.30 210 GLU A O 1
ATOM 1657 N N . ASN A 1 212 ? 54.166 62.179 80.177 1.00 57.39 211 ASN A N 1
ATOM 1658 C CA . ASN A 1 212 ? 54.105 60.824 80.768 1.00 57.80 211 ASN A CA 1
ATOM 1659 C C . ASN A 1 212 ? 55.109 59.927 80.009 1.00 57.45 211 ASN A C 1
ATOM 1660 O O . ASN A 1 212 ? 55.842 60.423 79.146 1.00 57.67 211 ASN A O 1
ATOM 1665 N N . PHE A 1 213 ? 55.202 58.637 80.305 1.00 56.38 212 PHE A N 1
ATOM 1666 C CA . PHE A 1 213 ? 56.268 57.898 79.617 1.00 55.33 212 PHE A CA 1
ATOM 1667 C C . PHE A 1 213 ? 55.830 57.042 78.447 1.00 53.90 212 PHE A C 1
ATOM 1668 O O . PHE A 1 213 ? 56.316 55.935 78.222 1.00 53.26 212 PHE A O 1
ATOM 1676 N N . TYR A 1 214 ? 54.950 57.648 77.661 1.00 52.52 213 TYR A N 1
ATOM 1677 C CA . TYR A 1 214 ? 54.422 57.056 76.447 1.00 51.66 213 TYR A CA 1
ATOM 1678 C C . TYR A 1 214 ? 55.296 57.312 75.178 1.00 51.35 213 TYR A C 1
ATOM 1679 O O . TYR A 1 214 ? 55.373 58.442 74.643 1.00 51.03 213 TYR A O 1
ATOM 1688 N N . LEU A 1 215 ? 55.950 56.239 74.729 1.00 50.75 214 LEU A N 1
ATOM 1689 C CA . LEU A 1 215 ? 56.786 56.242 73.557 1.00 50.71 214 LEU A CA 1
ATOM 1690 C C . LEU A 1 215 ? 55.951 56.001 72.314 1.00 51.44 214 LEU A C 1
ATOM 1691 O O . LEU A 1 215 ? 55.253 54.997 72.225 1.00 51.83 214 LEU A O 1
ATOM 1696 N N . SER A 1 216 ? 56.035 56.900 71.350 1.00 52.07 215 SER A N 1
ATOM 1697 C CA . SER A 1 216 ? 55.292 56.744 70.117 1.00 53.93 215 SER A CA 1
ATOM 1698 C C . SER A 1 216 ? 56.054 57.243 68.888 1.00 55.17 215 SER A C 1
ATOM 1699 O O . SER A 1 216 ? 56.907 58.122 69.000 1.00 55.26 215 SER A O 1
ATOM 1702 N N . TYR A 1 217 ? 55.758 56.683 67.720 1.00 56.80 216 TYR A N 1
ATOM 1703 C CA . TYR A 1 217 ? 56.398 57.166 66.516 1.00 58.96 216 TYR A CA 1
ATOM 1704 C C . TYR A 1 217 ? 55.437 58.050 65.750 1.00 60.41 216 TYR A C 1
ATOM 1705 O O . TYR A 1 217 ? 55.129 57.796 64.589 1.00 60.98 216 TYR A O 1
ATOM 1714 N N . GLU A 1 218 ? 54.958 59.102 66.400 1.00 62.14 217 GLU A N 1
ATOM 1715 C CA . GLU A 1 218 ? 53.983 59.986 65.763 1.00 64.19 217 GLU A CA 1
ATOM 1716 C C . GLU A 1 218 ? 54.592 60.935 64.733 1.00 65.07 217 GLU A C 1
ATOM 1717 O O . GLU A 1 218 ? 55.653 60.692 64.165 1.00 65.25 217 GLU A O 1
ATOM 1723 N N . LYS A 1 219 ? 53.889 62.039 64.528 1.00 66.41 218 LYS A N 1
ATOM 1724 C CA . LYS A 1 219 ? 54.330 63.132 63.683 1.00 67.65 218 LYS A CA 1
ATOM 1725 C C . LYS A 1 219 ? 53.840 64.424 64.383 1.00 68.23 218 LYS A C 1
ATOM 1726 O O . LYS A 1 219 ? 53.171 64.328 65.422 1.00 68.39 218 LYS A O 1
ATOM 1732 N N . ALA A 1 220 ? 54.198 65.600 63.849 1.00 68.81 219 ALA A N 1
ATOM 1733 C CA . ALA A 1 220 ? 53.720 66.909 64.363 1.00 69.44 219 ALA A CA 1
ATOM 1734 C C . ALA A 1 220 ? 52.751 67.640 63.388 1.00 69.82 219 ALA A C 1
ATOM 1735 O O . ALA A 1 220 ? 52.552 68.876 63.449 1.00 69.80 219 ALA A O 1
ATOM 1737 N N . ARG B 1 3 ? 156.622 27.560 12.575 1.00 76.87 2 ARG B N 1
ATOM 1738 C CA . ARG B 1 3 ? 157.836 28.237 12.058 1.00 77.08 2 ARG B CA 1
ATOM 1739 C C . ARG B 1 3 ? 157.435 29.675 11.774 1.00 76.97 2 ARG B C 1
ATOM 1740 O O . ARG B 1 3 ? 156.498 29.919 11.007 1.00 77.45 2 ARG B O 1
ATOM 1748 N N . VAL B 1 4 ? 158.115 30.620 12.427 1.00 76.56 3 VAL B N 1
ATOM 1749 C CA . VAL B 1 4 ? 157.763 32.056 12.386 1.00 75.78 3 VAL B CA 1
ATOM 1750 C C . VAL B 1 4 ? 159.044 32.906 12.166 1.00 75.36 3 VAL B C 1
ATOM 1751 O O . VAL B 1 4 ? 160.156 32.347 12.090 1.00 74.91 3 VAL B O 1
ATOM 1755 N N . ASN B 1 5 ? 158.876 34.235 12.039 1.00 74.86 4 ASN B N 1
ATOM 1756 C CA . ASN B 1 5 ? 159.964 35.173 11.683 1.00 74.34 4 ASN B CA 1
ATOM 1757 C C . ASN B 1 5 ? 159.788 36.553 12.339 1.00 74.09 4 ASN B C 1
ATOM 1758 O O . ASN B 1 5 ? 158.854 37.287 12.024 1.00 74.31 4 ASN B O 1
ATOM 1763 N N . PHE B 1 6 ? 160.675 36.895 13.269 1.00 73.85 5 PHE B N 1
ATOM 1764 C CA . PHE B 1 6 ? 160.629 38.202 13.938 1.00 73.53 5 PHE B CA 1
ATOM 1765 C C . PHE B 1 6 ? 161.424 39.255 13.133 1.00 73.27 5 PHE B C 1
ATOM 1766 O O . PHE B 1 6 ? 162.156 38.909 12.203 1.00 73.14 5 PHE B O 1
ATOM 1768 N N . SER B 1 7 ? 161.276 40.530 13.493 1.00 73.18 6 SER B N 1
ATOM 1769 C CA . SER B 1 7 ? 161.735 41.635 12.649 1.00 73.20 6 SER B CA 1
ATOM 1770 C C . SER B 1 7 ? 162.521 42.709 13.419 1.00 73.12 6 SER B C 1
ATOM 1771 O O . SER B 1 7 ? 161.941 43.562 14.100 1.00 72.98 6 SER B O 1
ATOM 1773 N N . PRO B 1 12 ? 166.274 40.540 10.900 1.00 68.11 11 PRO B N 1
ATOM 1774 C CA . PRO B 1 12 ? 165.609 39.629 9.955 1.00 67.88 11 PRO B CA 1
ATOM 1775 C C . PRO B 1 12 ? 165.712 38.161 10.417 1.00 67.90 11 PRO B C 1
ATOM 1776 O O . PRO B 1 12 ? 166.108 37.278 9.624 1.00 68.38 11 PRO B O 1
ATOM 1780 N N . ILE B 1 13 ? 165.338 37.907 11.681 1.00 67.18 12 ILE B N 1
ATOM 1781 C CA . ILE B 1 13 ? 165.588 36.615 12.361 1.00 66.44 12 ILE B CA 1
ATOM 1782 C C . ILE B 1 13 ? 164.343 35.721 12.575 1.00 66.13 12 ILE B C 1
ATOM 1783 O O . ILE B 1 13 ? 163.294 36.201 13.012 1.00 66.54 12 ILE B O 1
ATOM 1788 N N . GLU B 1 14 ? 164.480 34.422 12.300 1.00 65.33 13 GLU B N 1
ATOM 1789 C CA . GLU B 1 14 ? 163.358 33.500 12.355 1.00 64.76 13 GLU B CA 1
ATOM 1790 C C . GLU B 1 14 ? 163.424 32.583 13.570 1.00 64.16 13 GLU B C 1
ATOM 1791 O O . GLU B 1 14 ? 164.495 32.409 14.168 1.00 64.37 13 GLU B O 1
ATOM 1797 N N . ILE B 1 15 ? 162.273 31.988 13.907 1.00 63.29 14 ILE B N 1
ATOM 1798 C CA . ILE B 1 15 ? 162.079 31.180 15.121 1.00 62.16 14 ILE B CA 1
ATOM 1799 C C . ILE B 1 15 ? 161.631 29.759 14.803 1.00 61.68 14 ILE B C 1
ATOM 1800 O O . ILE B 1 15 ? 160.437 29.479 14.722 1.00 61.69 14 ILE B O 1
ATOM 1805 N N . GLU B 1 16 ? 162.546 28.839 14.631 1.00 61.29 15 GLU B N 1
ATOM 1806 C CA . GLU B 1 16 ? 162.103 27.496 14.401 1.00 61.15 15 GLU B CA 1
ATOM 1807 C C . GLU B 1 16 ? 162.338 26.713 15.676 1.00 60.97 15 GLU B C 1
ATOM 1808 O O . GLU B 1 16 ? 163.463 26.525 16.097 1.00 61.37 15 GLU B O 1
ATOM 1814 N N . LYS B 1 17 ? 161.246 26.237 16.260 1.00 60.02 16 LYS B N 1
ATOM 1815 C CA . LYS B 1 17 ? 161.239 25.544 17.536 1.00 58.59 16 LYS B CA 1
ATOM 1816 C C . LYS B 1 17 ? 161.727 26.385 18.688 1.00 57.49 16 LYS B C 1
ATOM 1817 O O . LYS B 1 17 ? 161.218 27.454 18.939 1.00 57.58 16 LYS B O 1
ATOM 1823 N N . ALA B 1 18 ? 162.698 25.883 19.419 1.00 55.79 17 ALA B N 1
ATOM 1824 C CA . ALA B 1 18 ? 163.259 26.649 20.502 1.00 54.12 17 ALA B CA 1
ATOM 1825 C C . ALA B 1 18 ? 164.416 27.424 19.960 1.00 53.08 17 ALA B C 1
ATOM 1826 O O . ALA B 1 18 ? 165.387 26.862 19.532 1.00 53.44 17 ALA B O 1
ATOM 1828 N N . THR B 1 19 ? 164.299 28.733 19.989 1.00 51.19 18 THR B N 1
ATOM 1829 C CA . THR B 1 19 ? 165.338 29.589 19.509 1.00 49.69 18 THR B CA 1
ATOM 1830 C C . THR B 1 19 ? 165.588 30.617 20.554 1.00 48.62 18 THR B C 1
ATOM 1831 O O . THR B 1 19 ? 164.724 30.982 21.279 1.00 49.10 18 THR B O 1
ATOM 1835 N N . PHE B 1 20 ? 166.807 31.073 20.621 1.00 46.93 19 PHE B N 1
ATOM 1836 C CA . PHE B 1 20 ? 167.224 31.993 21.627 1.00 45.40 19 PHE B CA 1
ATOM 1837 C C . PHE B 1 20 ? 167.688 33.286 21.006 1.00 45.30 19 PHE B C 1
ATOM 1838 O O . PHE B 1 20 ? 168.306 33.303 19.929 1.00 45.19 19 PHE B O 1
ATOM 1846 N N . LEU B 1 21 ? 167.401 34.375 21.702 1.00 45.00 20 LEU B N 1
ATOM 1847 C CA . LEU B 1 21 ? 167.890 35.680 21.319 1.00 44.58 20 LEU B CA 1
ATOM 1848 C C . LEU B 1 21 ? 168.433 36.349 22.576 1.00 45.02 20 LEU B C 1
ATOM 1849 O O . LEU B 1 21 ? 167.694 36.545 23.544 1.00 44.73 20 LEU B O 1
ATOM 1854 N N . THR B 1 22 ? 169.732 36.660 22.546 1.00 45.31 21 THR B N 1
ATOM 1855 C CA . THR B 1 22 ? 170.412 37.367 23.618 1.00 45.41 21 THR B CA 1
ATOM 1856 C C . THR B 1 22 ? 170.725 38.766 23.138 1.00 45.75 21 THR B C 1
ATOM 1857 O O . THR B 1 22 ? 171.482 38.932 22.213 1.00 46.62 21 THR B O 1
ATOM 1861 N N . ILE B 1 23 ? 170.136 39.776 23.758 1.00 46.07 22 ILE B N 1
ATOM 1862 C CA . ILE B 1 23 ? 170.378 41.149 23.370 1.00 45.66 22 ILE B CA 1
ATOM 1863 C C . ILE B 1 23 ? 171.299 41.666 24.445 1.00 46.86 22 ILE B C 1
ATOM 1864 O O . ILE B 1 23 ? 170.946 41.659 25.634 1.00 47.25 22 ILE B O 1
ATOM 1869 N N . LYS B 1 24 ? 172.485 42.107 24.037 1.00 47.53 23 LYS B N 1
ATOM 1870 C CA . LYS B 1 24 ? 173.562 42.354 24.974 1.00 48.19 23 LYS B CA 1
ATOM 1871 C C . LYS B 1 24 ? 173.536 43.701 25.653 1.00 48.18 23 LYS B C 1
ATOM 1872 O O . LYS B 1 24 ? 173.998 43.833 26.789 1.00 48.27 23 LYS B O 1
ATOM 1878 N N . ASP B 1 25 ? 173.018 44.698 24.937 1.00 48.19 24 ASP B N 1
ATOM 1879 C CA . ASP B 1 25 ? 172.965 46.084 25.394 1.00 47.83 24 ASP B CA 1
ATOM 1880 C C . ASP B 1 25 ? 171.802 46.203 26.372 1.00 47.12 24 ASP B C 1
ATOM 1881 O O . ASP B 1 25 ? 170.648 46.025 25.975 1.00 46.76 24 ASP B O 1
ATOM 1886 N N . VAL B 1 26 ? 172.074 46.512 27.641 1.00 46.73 25 VAL B N 1
ATOM 1887 C CA . VAL B 1 26 ? 170.987 46.520 28.629 1.00 46.39 25 VAL B CA 1
ATOM 1888 C C . VAL B 1 26 ? 169.884 47.447 28.200 1.00 46.38 25 VAL B C 1
ATOM 1889 O O . VAL B 1 26 ? 168.705 47.128 28.379 1.00 46.68 25 VAL B O 1
ATOM 1893 N N . GLN B 1 27 ? 170.257 48.596 27.633 1.00 46.05 26 GLN B N 1
ATOM 1894 C CA . GLN B 1 27 ? 169.256 49.535 27.145 1.00 45.36 26 GLN B CA 1
ATOM 1895 C C . GLN B 1 27 ? 168.522 48.966 25.956 1.00 44.94 26 GLN B C 1
ATOM 1896 O O . GLN B 1 27 ? 167.320 49.149 25.843 1.00 45.41 26 GLN B O 1
ATOM 1902 N N . SER B 1 28 ? 169.217 48.263 25.074 1.00 44.58 27 SER B N 1
ATOM 1903 C CA . SER B 1 28 ? 168.541 47.630 23.944 1.00 44.80 27 SER B CA 1
ATOM 1904 C C . SER B 1 28 ? 167.580 46.546 24.408 1.00 44.66 27 SER B C 1
ATOM 1905 O O . SER B 1 28 ? 166.577 46.295 23.751 1.00 44.86 27 SER B O 1
ATOM 1908 N N . PHE B 1 29 ? 167.895 45.912 25.541 1.00 44.60 28 PHE B N 1
ATOM 1909 C CA . PHE B 1 29 ? 167.084 44.826 26.088 1.00 44.69 28 PHE B CA 1
ATOM 1910 C C . PHE B 1 29 ? 165.762 45.344 26.646 1.00 44.94 28 PHE B C 1
ATOM 1911 O O . PHE B 1 29 ? 164.683 44.902 26.259 1.00 44.75 28 PHE B O 1
ATOM 1919 N N . ALA B 1 30 ? 165.888 46.302 27.558 1.00 45.68 29 ALA B N 1
ATOM 1920 C CA . ALA B 1 30 ? 164.783 47.029 28.152 1.00 46.23 29 ALA B CA 1
ATOM 1921 C C . ALA B 1 30 ? 163.863 47.610 27.105 1.00 47.15 29 ALA B C 1
ATOM 1922 O O . ALA B 1 30 ? 162.660 47.684 27.316 1.00 48.81 29 ALA B O 1
ATOM 1924 N N . HIS B 1 31 ? 164.416 48.020 25.974 1.00 47.93 30 HIS B N 1
ATOM 1925 C CA . HIS B 1 31 ? 163.617 48.635 24.943 1.00 48.72 30 HIS B CA 1
ATOM 1926 C C . HIS B 1 31 ? 162.867 47.587 24.203 1.00 48.37 30 HIS B C 1
ATOM 1927 O O . HIS B 1 31 ? 161.707 47.801 23.901 1.00 49.08 30 HIS B O 1
ATOM 1934 N N . LEU B 1 32 ? 163.502 46.457 23.894 1.00 48.32 31 LEU B N 1
ATOM 1935 C CA . LEU B 1 32 ? 162.814 45.417 23.092 1.00 48.34 31 LEU B CA 1
ATOM 1936 C C . LEU B 1 32 ? 161.683 44.768 23.876 1.00 48.16 31 LEU B C 1
ATOM 1937 O O . LEU B 1 32 ? 160.675 44.325 23.305 1.00 48.58 31 LEU B O 1
ATOM 1942 N N . VAL B 1 33 ? 161.847 44.722 25.187 1.00 47.66 32 VAL B N 1
ATOM 1943 C CA . VAL B 1 33 ? 160.827 44.143 26.034 1.00 47.53 32 VAL B CA 1
ATOM 1944 C C . VAL B 1 33 ? 159.607 45.048 25.959 1.00 47.84 32 VAL B C 1
ATOM 1945 O O . VAL B 1 33 ? 158.495 44.572 25.703 1.00 47.52 32 VAL B O 1
ATOM 1949 N N . LYS B 1 34 ? 159.841 46.356 26.117 1.00 48.60 33 LYS B N 1
ATOM 1950 C CA . LYS B 1 34 ? 158.807 47.382 25.925 1.00 49.42 33 LYS B CA 1
ATOM 1951 C C . LYS B 1 34 ? 158.081 47.257 24.585 1.00 49.91 33 LYS B C 1
ATOM 1952 O O . LYS B 1 34 ? 156.878 47.514 24.516 1.00 50.65 33 LYS B O 1
ATOM 1958 N N . LEU B 1 35 ? 158.787 46.840 23.532 1.00 50.35 34 LEU B N 1
ATOM 1959 C CA . LEU B 1 35 ? 158.146 46.701 22.230 1.00 50.93 34 LEU B CA 1
ATOM 1960 C C . LEU B 1 35 ? 157.230 45.505 22.166 1.00 51.70 34 LEU B C 1
ATOM 1961 O O . LEU B 1 35 ? 156.247 45.527 21.405 1.00 52.55 34 LEU B O 1
ATOM 1966 N N . ILE B 1 36 ? 157.535 44.463 22.951 1.00 52.11 35 ILE B N 1
ATOM 1967 C CA . ILE B 1 36 ? 156.786 43.187 22.872 1.00 52.56 35 ILE B CA 1
ATOM 1968 C C . ILE B 1 36 ? 155.514 43.285 23.697 1.00 53.06 35 ILE B C 1
ATOM 1969 O O . ILE B 1 36 ? 154.469 42.792 23.294 1.00 52.99 35 ILE B O 1
ATOM 1974 N N . TYR B 1 37 ? 155.621 43.929 24.857 1.00 54.05 36 TYR B N 1
ATOM 1975 C CA . TYR B 1 37 ? 154.461 44.214 25.706 1.00 55.20 36 TYR B CA 1
ATOM 1976 C C . TYR B 1 37 ? 153.558 45.313 25.130 1.00 55.83 36 TYR B C 1
ATOM 1977 O O . TYR B 1 37 ? 152.377 45.364 25.472 1.00 56.04 36 TYR B O 1
ATOM 1986 N N . GLN B 1 38 ? 154.122 46.191 24.285 1.00 56.55 37 GLN B N 1
ATOM 1987 C CA . GLN B 1 38 ? 153.332 47.134 23.475 1.00 56.80 37 GLN B CA 1
ATOM 1988 C C . GLN B 1 38 ? 152.877 46.547 22.152 1.00 57.19 37 GLN B C 1
ATOM 1989 O O . GLN B 1 38 ? 152.235 47.255 21.387 1.00 57.20 37 GLN B O 1
ATOM 1995 N N . TYR B 1 39 ? 153.208 45.284 21.868 1.00 58.06 38 TYR B N 1
ATOM 1996 C CA . TYR B 1 39 ? 153.060 44.744 20.493 1.00 59.47 38 TYR B CA 1
ATOM 1997 C C . TYR B 1 39 ? 151.804 45.176 19.696 1.00 60.22 38 TYR B C 1
ATOM 1998 O O . TYR B 1 39 ? 150.676 44.849 20.093 1.00 60.43 38 TYR B O 1
ATOM 2007 N N . ASP B 1 40 ? 152.036 45.839 18.547 1.00 61.20 39 ASP B N 1
ATOM 2008 C CA . ASP B 1 40 ? 150.982 46.429 17.670 1.00 61.90 39 ASP B CA 1
ATOM 2009 C C . ASP B 1 40 ? 150.644 45.557 16.470 1.00 61.98 39 ASP B C 1
ATOM 2010 O O . ASP B 1 40 ? 149.527 45.624 15.954 1.00 62.54 39 ASP B O 1
ATOM 2015 N N . LYS B 1 56 ? 149.194 39.112 14.538 1.00 65.13 55 LYS B N 1
ATOM 2016 C CA . LYS B 1 56 ? 147.965 39.470 15.268 1.00 65.17 55 LYS B CA 1
ATOM 2017 C C . LYS B 1 56 ? 148.098 39.259 16.807 1.00 65.07 55 LYS B C 1
ATOM 2018 O O . LYS B 1 56 ? 148.376 38.128 17.262 1.00 64.65 55 LYS B O 1
ATOM 2024 N N . PRO B 1 57 ? 147.868 40.336 17.604 1.00 65.00 56 PRO B N 1
ATOM 2025 C CA . PRO B 1 57 ? 148.136 40.363 19.059 1.00 65.18 56 PRO B CA 1
ATOM 2026 C C . PRO B 1 57 ? 147.274 39.405 19.915 1.00 65.26 56 PRO B C 1
ATOM 2027 O O . PRO B 1 57 ? 147.250 39.509 21.143 1.00 65.39 56 PRO B O 1
ATOM 2031 N N . THR B 1 58 ? 146.568 38.488 19.267 1.00 65.41 57 THR B N 1
ATOM 2032 C CA . THR B 1 58 ? 145.820 37.446 19.966 1.00 65.41 57 THR B CA 1
ATOM 2033 C C . THR B 1 58 ? 146.515 36.102 19.710 1.00 64.68 57 THR B C 1
ATOM 2034 O O . THR B 1 58 ? 146.149 35.077 20.286 1.00 64.65 57 THR B O 1
ATOM 2038 N N . GLU B 1 59 ? 147.502 36.131 18.812 1.00 64.01 58 GLU B N 1
ATOM 2039 C CA . GLU B 1 59 ? 148.328 34.966 18.469 1.00 62.85 58 GLU B CA 1
ATOM 2040 C C . GLU B 1 59 ? 149.704 35.060 19.181 1.00 61.56 58 GLU B C 1
ATOM 2041 O O . GLU B 1 59 ? 150.591 34.211 18.993 1.00 61.27 58 GLU B O 1
ATOM 2047 N N . LEU B 1 60 ? 149.851 36.105 19.998 1.00 59.96 59 LEU B N 1
ATOM 2048 C CA . LEU B 1 60 ? 151.081 36.378 20.728 1.00 58.71 59 LEU B CA 1
ATOM 2049 C C . LEU B 1 60 ? 150.885 36.236 22.245 1.00 57.43 59 LEU B C 1
ATOM 2050 O O . LEU B 1 60 ? 149.922 36.762 22.825 1.00 57.63 59 LEU B O 1
ATOM 2055 N N . PHE B 1 61 ? 151.879 35.604 22.868 1.00 55.25 60 PHE B N 1
ATOM 2056 C CA . PHE B 1 61 ? 151.762 34.924 24.136 1.00 52.62 60 PHE B CA 1
ATOM 2057 C C . PHE B 1 61 ? 153.123 35.141 24.794 1.00 51.23 60 PHE B C 1
ATOM 2058 O O . PHE B 1 61 ? 154.116 34.515 24.420 1.00 50.86 60 PHE B O 1
ATOM 2066 N N . VAL B 1 62 ? 153.146 36.063 25.751 1.00 49.50 61 VAL B N 1
ATOM 2067 C CA . VAL B 1 62 ? 154.360 36.550 26.377 1.00 48.02 61 VAL B CA 1
ATOM 2068 C C . VAL B 1 62 ? 154.300 36.294 27.862 1.00 47.56 61 VAL B C 1
ATOM 2069 O O . VAL B 1 62 ? 153.312 36.676 28.531 1.00 46.57 61 VAL B O 1
ATOM 2073 N N . VAL B 1 63 ? 155.359 35.658 28.379 1.00 47.02 62 VAL B N 1
ATOM 2074 C CA . VAL B 1 63 ? 155.488 35.437 29.822 1.00 46.25 62 VAL B CA 1
ATOM 2075 C C . VAL B 1 63 ? 156.863 35.722 30.376 1.00 45.29 62 VAL B C 1
ATOM 2076 O O . VAL B 1 63 ? 157.870 35.283 29.857 1.00 45.40 62 VAL B O 1
ATOM 2080 N N . THR B 1 64 ? 156.843 36.506 31.437 1.00 44.45 63 THR B N 1
ATOM 2081 C CA . THR B 1 64 ? 157.981 36.880 32.229 1.00 44.05 63 THR B CA 1
ATOM 2082 C C . THR B 1 64 ? 157.813 36.313 33.643 1.00 44.13 63 THR B C 1
ATOM 2083 O O . THR B 1 64 ? 158.754 35.879 34.279 1.00 43.69 63 THR B O 1
ATOM 2087 N N . ASP B 1 65 ? 156.587 36.353 34.128 1.00 44.97 64 ASP B N 1
ATOM 2088 C CA . ASP B 1 65 ? 156.248 35.924 35.462 1.00 45.64 64 ASP B CA 1
ATOM 2089 C C . ASP B 1 65 ? 155.816 34.483 35.284 1.00 45.60 64 ASP B C 1
ATOM 2090 O O . ASP B 1 65 ? 154.653 34.227 34.969 1.00 45.38 64 ASP B O 1
ATOM 2095 N N . ILE B 1 66 ? 156.750 33.550 35.451 1.00 45.05 65 ILE B N 1
ATOM 2096 C CA . ILE B 1 66 ? 156.454 32.162 35.168 1.00 44.26 65 ILE B CA 1
ATOM 2097 C C . ILE B 1 66 ? 155.536 31.556 36.231 1.00 44.13 65 ILE B C 1
ATOM 2098 O O . ILE B 1 66 ? 154.484 31.011 35.907 1.00 43.69 65 ILE B O 1
ATOM 2103 N N . LEU B 1 67 ? 155.902 31.660 37.501 1.00 43.76 66 LEU B N 1
ATOM 2104 C CA . LEU B 1 67 ? 155.090 31.010 38.492 1.00 43.35 66 LEU B CA 1
ATOM 2105 C C . LEU B 1 67 ? 153.703 31.633 38.481 1.00 43.63 66 LEU B C 1
ATOM 2106 O O . LEU B 1 67 ? 152.701 30.936 38.616 1.00 43.40 66 LEU B O 1
ATOM 2111 N N . GLY B 1 68 ? 153.658 32.944 38.265 1.00 43.63 67 GLY B N 1
ATOM 2112 C CA . GLY B 1 68 ? 152.433 33.706 38.301 1.00 43.64 67 GLY B CA 1
ATOM 2113 C C . GLY B 1 68 ? 151.480 33.384 37.190 1.00 44.21 67 GLY B C 1
ATOM 2114 O O . GLY B 1 68 ? 150.295 33.626 37.319 1.00 43.93 67 GLY B O 1
ATOM 2115 N N . TYR B 1 69 ? 151.979 32.818 36.104 1.00 45.36 68 TYR B N 1
ATOM 2116 C CA . TYR B 1 69 ? 151.158 32.667 34.922 1.00 47.01 68 TYR B CA 1
ATOM 2117 C C . TYR B 1 69 ? 150.022 31.686 35.108 1.00 47.93 68 TYR B C 1
ATOM 2118 O O . TYR B 1 69 ? 150.232 30.514 35.377 1.00 47.69 68 TYR B O 1
ATOM 2127 N N . ASP B 1 70 ? 148.802 32.182 34.960 1.00 49.34 69 ASP B N 1
ATOM 2128 C CA . ASP B 1 70 ? 147.628 31.390 35.302 1.00 50.42 69 ASP B CA 1
ATOM 2129 C C . ASP B 1 70 ? 147.365 30.385 34.188 1.00 50.26 69 ASP B C 1
ATOM 2130 O O . ASP B 1 70 ? 146.817 30.697 33.135 1.00 50.28 69 ASP B O 1
ATOM 2135 N N . VAL B 1 71 ? 147.791 29.165 34.454 1.00 50.29 70 VAL B N 1
ATOM 2136 C CA . VAL B 1 71 ? 147.728 28.077 33.501 1.00 50.13 70 VAL B CA 1
ATOM 2137 C C . VAL B 1 71 ? 146.357 27.381 33.579 1.00 50.66 70 VAL B C 1
ATOM 2138 O O . VAL B 1 71 ? 145.942 26.724 32.650 1.00 50.91 70 VAL B O 1
ATOM 2142 N N . ASN B 1 72 ? 145.630 27.562 34.674 1.00 51.32 71 ASN B N 1
ATOM 2143 C CA . ASN B 1 72 ? 144.268 27.028 34.787 1.00 51.66 71 ASN B CA 1
ATOM 2144 C C . ASN B 1 72 ? 143.149 28.076 34.624 1.00 52.00 71 ASN B C 1
ATOM 2145 O O . ASN B 1 72 ? 142.105 28.033 35.289 1.00 51.53 71 ASN B O 1
ATOM 2150 N N . SER B 1 73 ? 143.388 29.022 33.730 1.00 52.49 72 SER B N 1
ATOM 2151 C CA . SER B 1 73 ? 142.382 29.975 33.331 1.00 53.09 72 SER B CA 1
ATOM 2152 C C . SER B 1 73 ? 141.245 29.180 32.724 1.00 53.42 72 SER B C 1
ATOM 2153 O O . SER B 1 73 ? 141.467 28.075 32.240 1.00 53.58 72 SER B O 1
ATOM 2156 N N . ALA B 1 74 ? 140.044 29.756 32.716 1.00 53.80 73 ALA B N 1
ATOM 2157 C CA . ALA B 1 74 ? 138.846 29.060 32.240 1.00 53.79 73 ALA B CA 1
ATOM 2158 C C . ALA B 1 74 ? 138.901 28.795 30.757 1.00 53.47 73 ALA B C 1
ATOM 2159 O O . ALA B 1 74 ? 138.404 27.779 30.287 1.00 53.70 73 ALA B O 1
ATOM 2161 N N . ALA B 1 75 ? 139.502 29.716 30.023 1.00 53.07 74 ALA B N 1
ATOM 2162 C CA . ALA B 1 75 ? 139.662 29.541 28.595 1.00 52.71 74 ALA B CA 1
ATOM 2163 C C . ALA B 1 75 ? 140.577 28.355 28.362 1.00 52.73 74 ALA B C 1
ATOM 2164 O O . ALA B 1 75 ? 140.373 27.565 27.427 1.00 52.63 74 ALA B O 1
ATOM 2166 N N . THR B 1 76 ? 141.589 28.230 29.221 1.00 52.28 75 THR B N 1
ATOM 2167 C CA . THR B 1 76 ? 142.593 27.201 29.033 1.00 52.43 75 THR B CA 1
ATOM 2168 C C . THR B 1 76 ? 141.984 25.831 29.328 1.00 51.68 75 THR B C 1
ATOM 2169 O O . THR B 1 76 ? 142.068 24.911 28.500 1.00 51.13 75 THR B O 1
ATOM 2173 N N . LEU B 1 77 ? 141.359 25.734 30.502 1.00 51.23 76 LEU B N 1
ATOM 2174 C CA . LEU B 1 77 ? 140.655 24.538 30.953 1.00 51.52 76 LEU B CA 1
ATOM 2175 C C . LEU B 1 77 ? 139.555 24.121 30.016 1.00 51.44 76 LEU B C 1
ATOM 2176 O O . LEU B 1 77 ? 139.351 22.941 29.795 1.00 51.44 76 LEU B O 1
ATOM 2181 N N . LYS B 1 78 ? 138.846 25.085 29.457 1.00 51.87 77 LYS B N 1
ATOM 2182 C CA . LYS B 1 78 ? 137.874 24.778 28.431 1.00 52.24 77 LYS B CA 1
ATOM 2183 C C . LYS B 1 78 ? 138.560 23.956 27.335 1.00 51.88 77 LYS B C 1
ATOM 2184 O O . LYS B 1 78 ? 138.048 22.935 26.935 1.00 52.16 77 LYS B O 1
ATOM 2190 N N . LEU B 1 79 ? 139.745 24.351 26.896 1.00 51.63 78 LEU B N 1
ATOM 2191 C CA . LEU B 1 79 ? 140.380 23.633 25.783 1.00 51.58 78 LEU B CA 1
ATOM 2192 C C . LEU B 1 79 ? 140.928 22.252 26.126 1.00 50.88 78 LEU B C 1
ATOM 2193 O O . LEU B 1 79 ? 140.929 21.359 25.275 1.00 50.58 78 LEU B O 1
ATOM 2198 N N . ILE B 1 80 ? 141.384 22.088 27.366 1.00 50.26 79 ILE B N 1
ATOM 2199 C CA . ILE B 1 80 ? 141.921 20.799 27.838 1.00 49.65 79 ILE B CA 1
ATOM 2200 C C . ILE B 1 80 ? 140.805 19.814 28.099 1.00 48.83 79 ILE B C 1
ATOM 2201 O O . ILE B 1 80 ? 140.985 18.608 27.965 1.00 48.47 79 ILE B O 1
ATOM 2206 N N . TYR B 1 81 ? 139.652 20.338 28.492 1.00 48.31 80 TYR B N 1
ATOM 2207 C CA . TYR B 1 81 ? 138.480 19.507 28.761 1.00 47.78 80 TYR B CA 1
ATOM 2208 C C . TYR B 1 81 ? 137.931 18.891 27.496 1.00 48.17 80 TYR B C 1
ATOM 2209 O O . TYR B 1 81 ? 137.596 17.714 27.485 1.00 47.91 80 TYR B O 1
ATOM 2218 N N . GLY B 1 82 ? 137.852 19.700 26.439 1.00 48.77 81 GLY B N 1
ATOM 2219 C CA . GLY B 1 82 ? 137.367 19.253 25.144 1.00 49.16 81 GLY B CA 1
ATOM 2220 C C . GLY B 1 82 ? 138.277 18.149 24.670 1.00 49.73 81 GLY B C 1
ATOM 2221 O O . GLY B 1 82 ? 137.817 17.158 24.095 1.00 49.70 81 GLY B O 1
ATOM 2222 N N . ASP B 1 83 ? 139.570 18.314 24.948 1.00 50.31 82 ASP B N 1
ATOM 2223 C CA . ASP B 1 83 ? 140.574 17.316 24.592 1.00 51.21 82 ASP B CA 1
ATOM 2224 C C . ASP B 1 83 ? 140.441 16.064 25.442 1.00 50.65 82 ASP B C 1
ATOM 2225 O O . ASP B 1 83 ? 140.513 14.970 24.907 1.00 50.93 82 ASP B O 1
ATOM 2230 N N . LEU B 1 84 ? 140.243 16.210 26.748 1.00 50.18 83 LEU B N 1
ATOM 2231 C CA . LEU B 1 84 ? 140.011 15.042 27.572 1.00 49.63 83 LEU B CA 1
ATOM 2232 C C . LEU B 1 84 ? 138.813 14.267 27.042 1.00 49.68 83 LEU B C 1
ATOM 2233 O O . LEU B 1 84 ? 138.854 13.045 26.968 1.00 49.94 83 LEU B O 1
ATOM 2238 N N . GLU B 1 85 ? 137.769 14.980 26.633 1.00 49.42 84 GLU B N 1
ATOM 2239 C CA . GLU B 1 85 ? 136.554 14.355 26.117 1.00 49.91 84 GLU B CA 1
ATOM 2240 C C . GLU B 1 85 ? 136.759 13.624 24.774 1.00 50.01 84 GLU B C 1
ATOM 2241 O O . GLU B 1 85 ? 136.364 12.459 24.615 1.00 49.59 84 GLU B O 1
ATOM 2247 N N . ALA B 1 86 ? 137.361 14.315 23.807 1.00 49.84 85 ALA B N 1
ATOM 2248 C CA . ALA B 1 86 ? 137.670 13.677 22.548 1.00 49.41 85 ALA B CA 1
ATOM 2249 C C . ALA B 1 86 ? 138.483 12.424 22.834 1.00 49.35 85 ALA B C 1
ATOM 2250 O O . ALA B 1 86 ? 138.394 11.418 22.113 1.00 49.92 85 ALA B O 1
ATOM 2252 N N . GLN B 1 87 ? 139.249 12.463 23.908 1.00 48.87 86 GLN B N 1
ATOM 2253 C CA . GLN B 1 87 ? 140.085 11.337 24.237 1.00 49.28 86 GLN B CA 1
ATOM 2254 C C . GLN B 1 87 ? 139.199 10.219 24.755 1.00 49.28 86 GLN B C 1
ATOM 2255 O O . GLN B 1 87 ? 139.295 9.066 24.299 1.00 49.18 86 GLN B O 1
ATOM 2261 N N . LEU B 1 88 ? 138.343 10.569 25.713 1.00 49.03 87 LEU B N 1
ATOM 2262 C CA . LEU B 1 88 ? 137.442 9.603 26.317 1.00 49.23 87 LEU B CA 1
ATOM 2263 C C . LEU B 1 88 ? 136.529 8.938 25.279 1.00 49.11 87 LEU B C 1
ATOM 2264 O O . LEU B 1 88 ? 136.198 7.767 25.410 1.00 49.53 87 LEU B O 1
ATOM 2269 N N . ASN B 1 89 ? 136.128 9.684 24.255 1.00 49.00 88 ASN B N 1
ATOM 2270 C CA . ASN B 1 89 ? 135.334 9.143 23.152 1.00 49.20 88 ASN B CA 1
ATOM 2271 C C . ASN B 1 89 ? 136.111 8.091 22.336 1.00 49.82 88 ASN B C 1
ATOM 2272 O O . ASN B 1 89 ? 135.515 7.300 21.606 1.00 49.90 88 ASN B O 1
ATOM 2277 N N . ASP B 1 90 ? 137.432 8.074 22.469 1.00 50.34 89 ASP B N 1
ATOM 2278 C CA . ASP B 1 90 ? 138.217 7.010 21.864 1.00 51.10 89 ASP B CA 1
ATOM 2279 C C . ASP B 1 90 ? 138.567 5.959 22.884 1.00 51.41 89 ASP B C 1
ATOM 2280 O O . ASP B 1 90 ? 139.549 5.223 22.724 1.00 51.58 89 ASP B O 1
ATOM 2285 N N . LYS B 1 91 ? 137.747 5.871 23.926 1.00 51.58 90 LYS B N 1
ATOM 2286 C CA . LYS B 1 91 ? 137.928 4.835 24.918 1.00 51.95 90 LYS B CA 1
ATOM 2287 C C . LYS B 1 91 ? 136.561 4.368 25.375 1.00 51.73 90 LYS B C 1
ATOM 2288 O O . LYS B 1 91 ? 136.147 4.667 26.494 1.00 52.18 90 LYS B O 1
ATOM 2294 N N . PRO B 1 92 ? 135.858 3.629 24.492 1.00 51.43 91 PRO B N 1
ATOM 2295 C CA . PRO B 1 92 ? 134.453 3.243 24.654 1.00 51.13 91 PRO B CA 1
ATOM 2296 C C . PRO B 1 92 ? 134.128 2.394 25.886 1.00 51.16 91 PRO B C 1
ATOM 2297 O O . PRO B 1 92 ? 133.120 2.627 26.553 1.00 51.49 91 PRO B O 1
ATOM 2301 N N . GLU B 1 93 ? 134.934 1.399 26.203 1.00 51.07 92 GLU B N 1
ATOM 2302 C CA . GLU B 1 93 ? 134.558 0.577 27.349 1.00 51.05 92 GLU B CA 1
ATOM 2303 C C . GLU B 1 93 ? 134.613 1.457 28.597 1.00 50.03 92 GLU B C 1
ATOM 2304 O O . GLU B 1 93 ? 133.830 1.279 29.535 1.00 50.54 92 GLU B O 1
ATOM 2310 N N . VAL B 1 94 ? 135.524 2.430 28.580 1.00 48.38 93 VAL B N 1
ATOM 2311 C CA . VAL B 1 94 ? 135.629 3.424 29.643 1.00 46.83 93 VAL B CA 1
ATOM 2312 C C . VAL B 1 94 ? 134.472 4.407 29.543 1.00 46.13 93 VAL B C 1
ATOM 2313 O O . VAL B 1 94 ? 133.777 4.667 30.539 1.00 46.09 93 VAL B O 1
ATOM 2317 N N . LYS B 1 95 ? 134.266 4.954 28.342 1.00 45.16 94 LYS B N 1
ATOM 2318 C CA . LYS B 1 95 ? 133.182 5.903 28.121 1.00 45.02 94 LYS B CA 1
ATOM 2319 C C . LYS B 1 95 ? 131.900 5.302 28.640 1.00 44.70 94 LYS B C 1
ATOM 2320 O O . LYS B 1 95 ? 131.240 5.883 29.478 1.00 44.56 94 LYS B O 1
ATOM 2326 N N . SER B 1 96 ? 131.570 4.104 28.178 1.00 44.62 95 SER B N 1
ATOM 2327 C CA . SER B 1 96 ? 130.324 3.495 28.599 1.00 44.72 95 SER B CA 1
ATOM 2328 C C . SER B 1 96 ? 130.321 3.057 30.087 1.00 44.51 95 SER B C 1
ATOM 2329 O O . SER B 1 96 ? 129.290 3.147 30.741 1.00 44.47 95 SER B O 1
ATOM 2332 N N . MET B 1 97 ? 131.449 2.638 30.650 1.00 44.84 96 MET B N 1
ATOM 2333 C CA . MET B 1 97 ? 131.442 2.375 32.109 1.00 45.84 96 MET B CA 1
ATOM 2334 C C . MET B 1 97 ? 131.031 3.649 32.866 1.00 45.55 96 MET B C 1
ATOM 2335 O O . MET B 1 97 ? 130.267 3.602 33.830 1.00 45.58 96 MET B O 1
ATOM 2340 N N . ILE B 1 98 ? 131.515 4.795 32.400 1.00 45.38 97 ILE B N 1
ATOM 2341 C CA . ILE B 1 98 ? 131.193 6.057 33.055 1.00 45.29 97 ILE B CA 1
ATOM 2342 C C . ILE B 1 98 ? 129.690 6.281 33.008 1.00 45.62 97 ILE B C 1
ATOM 2343 O O . ILE B 1 98 ? 129.078 6.605 34.038 1.00 45.61 97 ILE B O 1
ATOM 2348 N N . GLU B 1 99 ? 129.116 6.105 31.807 1.00 46.16 98 GLU B N 1
ATOM 2349 C CA . GLU B 1 99 ? 127.682 6.398 31.530 1.00 46.36 98 GLU B CA 1
ATOM 2350 C C . GLU B 1 99 ? 126.818 5.599 32.449 1.00 45.60 98 GLU B C 1
ATOM 2351 O O . GLU B 1 99 ? 125.902 6.135 33.076 1.00 45.05 98 GLU B O 1
ATOM 2357 N N . LYS B 1 100 ? 127.147 4.308 32.513 1.00 45.27 99 LYS B N 1
ATOM 2358 C CA . LYS B 1 100 ? 126.455 3.327 33.326 1.00 44.80 99 LYS B CA 1
ATOM 2359 C C . LYS B 1 100 ? 126.475 3.830 34.774 1.00 43.84 99 LYS B C 1
ATOM 2360 O O . LYS B 1 100 ? 125.456 3.859 35.441 1.00 43.15 99 LYS B O 1
ATOM 2366 N N . LEU B 1 101 ? 127.623 4.306 35.228 1.00 43.49 100 LEU B N 1
ATOM 2367 C CA . LEU B 1 101 ? 127.727 4.851 36.578 1.00 43.68 100 LEU B CA 1
ATOM 2368 C C . LEU B 1 101 ? 126.853 6.083 36.872 1.00 43.51 100 LEU B C 1
ATOM 2369 O O . LEU B 1 101 ? 126.129 6.119 37.889 1.00 43.50 100 LEU B O 1
ATOM 2374 N N . THR B 1 102 ? 126.924 7.086 36.000 1.00 42.87 101 THR B N 1
ATOM 2375 C CA . THR B 1 102 ? 126.146 8.309 36.163 1.00 42.85 101 THR B CA 1
ATOM 2376 C C . THR B 1 102 ? 124.676 7.925 36.224 1.00 43.67 101 THR B C 1
ATOM 2377 O O . THR B 1 102 ? 123.895 8.478 37.007 1.00 43.70 101 THR B O 1
ATOM 2381 N N . GLY B 1 103 ? 124.309 6.939 35.409 1.00 44.36 102 GLY B N 1
ATOM 2382 C CA . GLY B 1 103 ? 122.960 6.417 35.402 1.00 44.94 102 GLY B CA 1
ATOM 2383 C C . GLY B 1 103 ? 122.496 5.987 36.780 1.00 45.54 102 GLY B C 1
ATOM 2384 O O . GLY B 1 103 ? 121.457 6.446 37.294 1.00 45.59 102 GLY B O 1
ATOM 2385 N N . THR B 1 104 ? 123.278 5.099 37.381 1.00 45.91 103 THR B N 1
ATOM 2386 C CA . THR B 1 104 ? 122.936 4.520 38.674 1.00 45.42 103 THR B CA 1
ATOM 2387 C C . THR B 1 104 ? 122.786 5.645 39.672 1.00 45.55 103 THR B C 1
ATOM 2388 O O . THR B 1 104 ? 121.890 5.605 40.504 1.00 45.61 103 THR B O 1
ATOM 2392 N N . ILE B 1 105 ? 123.618 6.673 39.544 1.00 45.39 104 ILE B N 1
ATOM 2393 C CA . ILE B 1 105 ? 123.567 7.775 40.472 1.00 46.06 104 ILE B CA 1
ATOM 2394 C C . ILE B 1 105 ? 122.255 8.551 40.379 1.00 47.15 104 ILE B C 1
ATOM 2395 O O . ILE B 1 105 ? 121.565 8.735 41.391 1.00 47.48 104 ILE B O 1
ATOM 2400 N N . SER B 1 106 ? 121.913 9.003 39.174 1.00 48.14 105 SER B N 1
ATOM 2401 C CA . SER B 1 106 ? 120.662 9.701 38.927 1.00 49.33 105 SER B CA 1
ATOM 2402 C C . SER B 1 106 ? 119.515 8.905 39.479 1.00 50.61 105 SER B C 1
ATOM 2403 O O . SER B 1 106 ? 118.575 9.464 40.016 1.00 50.74 105 SER B O 1
ATOM 2406 N N . GLN B 1 107 ? 119.578 7.588 39.320 1.00 52.18 106 GLN B N 1
ATOM 2407 C CA . GLN B 1 107 ? 118.471 6.749 39.718 1.00 53.87 106 GLN B CA 1
ATOM 2408 C C . GLN B 1 107 ? 118.361 6.884 41.204 1.00 54.32 106 GLN B C 1
ATOM 2409 O O . GLN B 1 107 ? 117.294 7.183 41.729 1.00 54.34 106 GLN B O 1
ATOM 2415 N N . LEU B 1 108 ? 119.497 6.730 41.871 1.00 55.07 107 LEU B N 1
ATOM 2416 C CA . LEU B 1 108 ? 119.543 6.757 43.324 1.00 55.89 107 LEU B CA 1
ATOM 2417 C C . LEU B 1 108 ? 119.090 8.096 43.887 1.00 56.53 107 LEU B C 1
ATOM 2418 O O . LEU B 1 108 ? 118.143 8.165 44.680 1.00 56.50 107 LEU B O 1
ATOM 2423 N N . ILE B 1 109 ? 119.736 9.165 43.439 1.00 57.29 108 ILE B N 1
ATOM 2424 C CA . ILE B 1 109 ? 119.319 10.505 43.799 1.00 58.06 108 ILE B CA 1
ATOM 2425 C C . ILE B 1 109 ? 117.832 10.730 43.469 1.00 59.00 108 ILE B C 1
ATOM 2426 O O . ILE B 1 109 ? 117.097 11.323 44.262 1.00 59.35 108 ILE B O 1
ATOM 2431 N N . GLY B 1 110 ? 117.399 10.229 42.314 1.00 59.78 109 GLY B N 1
ATOM 2432 C CA . GLY B 1 110 ? 116.053 10.465 41.806 1.00 60.92 109 GLY B CA 1
ATOM 2433 C C . GLY B 1 110 ? 114.895 9.977 42.658 1.00 61.80 109 GLY B C 1
ATOM 2434 O O . GLY B 1 110 ? 113.780 10.502 42.536 1.00 61.53 109 GLY B O 1
ATOM 2435 N N . TYR B 1 111 ? 115.133 8.965 43.495 1.00 62.52 110 TYR B N 1
ATOM 2436 C CA . TYR B 1 111 ? 114.083 8.525 44.408 1.00 63.79 110 TYR B CA 1
ATOM 2437 C C . TYR B 1 111 ? 113.880 9.553 45.506 1.00 63.70 110 TYR B C 1
ATOM 2438 O O . TYR B 1 111 ? 112.744 9.878 45.859 1.00 63.90 110 TYR B O 1
ATOM 2447 N N . GLU B 1 112 ? 114.982 10.086 46.022 1.00 63.50 111 GLU B N 1
ATOM 2448 C CA . GLU B 1 112 ? 114.923 10.954 47.186 1.00 63.48 111 GLU B CA 1
ATOM 2449 C C . GLU B 1 112 ? 114.419 12.346 46.815 1.00 63.15 111 GLU B C 1
ATOM 2450 O O . GLU B 1 112 ? 114.095 13.160 47.692 1.00 63.14 111 GLU B O 1
ATOM 2456 N N . LEU B 1 113 ? 114.323 12.590 45.507 1.00 62.61 112 LEU B N 1
ATOM 2457 C CA . LEU B 1 113 ? 113.673 13.784 44.974 1.00 61.91 112 LEU B CA 1
ATOM 2458 C C . LEU B 1 113 ? 112.174 13.622 45.052 1.00 62.17 112 LEU B C 1
ATOM 2459 O O . LEU B 1 113 ? 111.467 14.523 45.481 1.00 62.21 112 LEU B O 1
ATOM 2464 N N . LEU B 1 114 ? 111.687 12.462 44.641 1.00 62.42 113 LEU B N 1
ATOM 2465 C CA . LEU B 1 114 ? 110.264 12.196 44.698 1.00 62.87 113 LEU B CA 1
ATOM 2466 C C . LEU B 1 114 ? 109.744 12.184 46.126 1.00 62.81 113 LEU B C 1
ATOM 2467 O O . LEU B 1 114 ? 108.670 12.715 46.388 1.00 62.63 113 LEU B O 1
ATOM 2472 N N . GLU B 1 115 ? 110.528 11.607 47.039 1.00 63.08 114 GLU B N 1
ATOM 2473 C CA . GLU B 1 115 ? 110.147 11.464 48.452 1.00 63.40 114 GLU B CA 1
ATOM 2474 C C . GLU B 1 115 ? 110.232 12.795 49.172 1.00 62.84 114 GLU B C 1
ATOM 2475 O O . GLU B 1 115 ? 110.511 12.858 50.382 1.00 63.10 114 GLU B O 1
ATOM 2481 N N . HIS B 1 116 ? 110.017 13.850 48.391 1.00 61.89 115 HIS B N 1
ATOM 2482 C CA . HIS B 1 116 ? 110.224 15.199 48.826 1.00 61.00 115 HIS B CA 1
ATOM 2483 C C . HIS B 1 116 ? 109.041 16.011 48.383 1.00 60.61 115 HIS B C 1
ATOM 2484 O O . HIS B 1 116 ? 108.621 15.985 47.217 1.00 60.11 115 HIS B O 1
ATOM 2491 N N . GLU B 1 117 ? 108.545 16.747 49.364 1.00 60.43 116 GLU B N 1
ATOM 2492 C CA . GLU B 1 117 ? 107.319 17.518 49.334 1.00 60.60 116 GLU B CA 1
ATOM 2493 C C . GLU B 1 117 ? 107.181 18.373 48.060 1.00 59.62 116 GLU B C 1
ATOM 2494 O O . GLU B 1 117 ? 106.083 18.554 47.511 1.00 59.19 116 GLU B O 1
ATOM 2500 N N . MET B 1 118 ? 108.304 18.872 47.564 1.00 58.52 117 MET B N 1
ATOM 2501 C CA . MET B 1 118 ? 108.245 19.748 46.413 1.00 56.92 117 MET B CA 1
ATOM 2502 C C . MET B 1 118 ? 108.365 18.975 45.133 1.00 56.02 117 MET B C 1
ATOM 2503 O O . MET B 1 118 ? 108.604 17.759 45.140 1.00 56.04 117 MET B O 1
ATOM 2508 N N . ASP B 1 119 ? 108.169 19.703 44.043 1.00 54.96 118 ASP B N 1
ATOM 2509 C CA . ASP B 1 119 ? 108.054 19.149 42.705 1.00 54.30 118 ASP B CA 1
ATOM 2510 C C . ASP B 1 119 ? 109.464 19.262 42.119 1.00 53.66 118 ASP B C 1
ATOM 2511 O O . ASP B 1 119 ? 109.774 20.146 41.314 1.00 53.20 118 ASP B O 1
ATOM 2516 N N . LEU B 1 120 ? 110.324 18.354 42.572 1.00 53.27 119 LEU B N 1
ATOM 2517 C CA . LEU B 1 120 ? 111.733 18.350 42.186 1.00 53.09 119 LEU B CA 1
ATOM 2518 C C . LEU B 1 120 ? 112.064 17.553 40.911 1.00 53.35 119 LEU B C 1
ATOM 2519 O O . LEU B 1 120 ? 111.407 16.584 40.560 1.00 53.38 119 LEU B O 1
ATOM 2524 N N . GLU B 1 121 ? 113.118 17.982 40.242 1.00 53.80 120 GLU B N 1
ATOM 2525 C CA . GLU B 1 121 ? 113.373 17.617 38.879 1.00 54.31 120 GLU B CA 1
ATOM 2526 C C . GLU B 1 121 ? 114.874 17.524 38.683 1.00 54.64 120 GLU B C 1
ATOM 2527 O O . GLU B 1 121 ? 115.627 18.276 39.277 1.00 54.52 120 GLU B O 1
ATOM 2533 N N . GLU B 1 122 ? 115.312 16.597 37.842 1.00 55.23 121 GLU B N 1
ATOM 2534 C CA . GLU B 1 122 ? 116.731 16.465 37.544 1.00 55.30 121 GLU B CA 1
ATOM 2535 C C . GLU B 1 122 ? 116.969 16.105 36.098 1.00 55.27 121 GLU B C 1
ATOM 2536 O O . GLU B 1 122 ? 116.140 15.463 35.485 1.00 55.17 121 GLU B O 1
ATOM 2542 N N . ASP B 1 123 ? 118.105 16.535 35.564 1.00 55.71 122 ASP B N 1
ATOM 2543 C CA . ASP B 1 123 ? 118.548 16.079 34.251 1.00 56.58 122 ASP B CA 1
ATOM 2544 C C . ASP B 1 123 ? 119.726 15.058 34.308 1.00 56.53 122 ASP B C 1
ATOM 2545 O O . ASP B 1 123 ? 120.056 14.499 35.376 1.00 57.09 122 ASP B O 1
ATOM 2550 N N . GLY B 1 124 ? 120.366 14.797 33.176 1.00 55.97 123 GLY B N 1
ATOM 2551 C CA . GLY B 1 124 ? 121.548 13.907 33.194 1.00 54.96 123 GLY B CA 1
ATOM 2552 C C . GLY B 1 124 ? 122.814 14.561 33.745 1.00 53.76 123 GLY B C 1
ATOM 2553 O O . GLY B 1 124 ? 122.858 15.796 33.950 1.00 54.23 123 GLY B O 1
ATOM 2554 N N . ILE B 1 125 ? 123.836 13.738 33.988 1.00 51.78 124 ILE B N 1
ATOM 2555 C CA . ILE B 1 125 ? 125.197 14.237 34.219 1.00 49.94 124 ILE B CA 1
ATOM 2556 C C . ILE B 1 125 ? 125.999 13.928 32.982 1.00 48.79 124 ILE B C 1
ATOM 2557 O O . ILE B 1 125 ? 126.169 12.756 32.642 1.00 48.62 124 ILE B O 1
ATOM 2562 N N . ILE B 1 126 ? 126.483 14.961 32.310 1.00 47.34 125 ILE B N 1
ATOM 2563 C CA . ILE B 1 126 ? 127.218 14.765 31.070 1.00 46.90 125 ILE B CA 1
ATOM 2564 C C . ILE B 1 126 ? 128.701 14.871 31.390 1.00 47.15 125 ILE B C 1
ATOM 2565 O O . ILE B 1 126 ? 129.051 15.377 32.456 1.00 47.73 125 ILE B O 1
ATOM 2570 N N . VAL B 1 127 ? 129.581 14.407 30.503 1.00 46.79 126 VAL B N 1
ATOM 2571 C CA . VAL B 1 127 ? 130.960 14.182 30.944 1.00 46.78 126 VAL B CA 1
ATOM 2572 C C . VAL B 1 127 ? 131.667 15.450 31.416 1.00 46.38 126 VAL B C 1
ATOM 2573 O O . VAL B 1 127 ? 132.395 15.420 32.409 1.00 46.16 126 VAL B O 1
ATOM 2577 N N . GLN B 1 128 ? 131.425 16.558 30.733 1.00 45.98 127 GLN B N 1
ATOM 2578 C CA . GLN B 1 128 ? 132.109 17.778 31.098 1.00 45.91 127 GLN B CA 1
ATOM 2579 C C . GLN B 1 128 ? 131.665 18.333 32.443 1.00 45.47 127 GLN B C 1
ATOM 2580 O O . GLN B 1 128 ? 132.423 19.013 33.120 1.00 44.87 127 GLN B O 1
ATOM 2586 N N . GLU B 1 129 ? 130.446 18.008 32.839 1.00 45.58 128 GLU B N 1
ATOM 2587 C CA . GLU B 1 129 ? 129.995 18.311 34.179 1.00 45.59 128 GLU B CA 1
ATOM 2588 C C . GLU B 1 129 ? 130.758 17.466 35.208 1.00 44.85 128 GLU B C 1
ATOM 2589 O O . GLU B 1 129 ? 130.911 17.907 36.341 1.00 44.52 128 GLU B O 1
ATOM 2595 N N . LEU B 1 130 ? 131.222 16.271 34.825 1.00 43.90 129 LEU B N 1
ATOM 2596 C CA . LEU B 1 130 ? 132.025 15.445 35.742 1.00 43.62 129 LEU B CA 1
ATOM 2597 C C . LEU B 1 130 ? 133.389 16.055 35.960 1.00 43.38 129 LEU B C 1
ATOM 2598 O O . LEU B 1 130 ? 133.888 16.092 37.087 1.00 43.80 129 LEU B O 1
ATOM 2603 N N . PHE B 1 131 ? 134.002 16.498 34.868 1.00 42.78 130 PHE B N 1
ATOM 2604 C CA . PHE B 1 131 ? 135.323 17.123 34.894 1.00 41.93 130 PHE B CA 1
ATOM 2605 C C . PHE B 1 131 ? 135.335 18.326 35.815 1.00 42.19 130 PHE B C 1
ATOM 2606 O O . PHE B 1 131 ? 136.239 18.478 36.587 1.00 41.77 130 PHE B O 1
ATOM 2614 N N . LYS B 1 132 ? 134.313 19.158 35.728 1.00 43.02 131 LYS B N 1
ATOM 2615 C CA . LYS B 1 132 ? 134.165 20.301 36.608 1.00 44.57 131 LYS B CA 1
ATOM 2616 C C . LYS B 1 132 ? 134.035 19.925 38.103 1.00 44.60 131 LYS B C 1
ATOM 2617 O O . LYS B 1 132 ? 134.641 20.553 38.966 1.00 44.21 131 LYS B O 1
ATOM 2623 N N . ALA B 1 133 ? 133.261 18.893 38.389 1.00 44.76 132 ALA B N 1
ATOM 2624 C CA . ALA B 1 133 ? 133.061 18.414 39.751 1.00 44.84 132 ALA B CA 1
ATOM 2625 C C . ALA B 1 133 ? 134.269 17.667 40.331 1.00 44.73 132 ALA B C 1
ATOM 2626 O O . ALA B 1 133 ? 134.546 17.771 41.539 1.00 44.87 132 ALA B O 1
ATOM 2628 N N . LEU B 1 134 ? 134.977 16.904 39.498 1.00 44.20 133 LEU B N 1
ATOM 2629 C CA . LEU B 1 134 ? 136.332 16.470 39.861 1.00 43.46 133 LEU B CA 1
ATOM 2630 C C . LEU B 1 134 ? 137.028 17.787 39.727 1.00 44.03 133 LEU B C 1
ATOM 2631 O O . LEU B 1 134 ? 136.378 18.778 39.405 1.00 45.49 133 LEU B O 1
ATOM 2636 N N . GLY B 1 135 ? 138.301 17.907 39.987 1.00 43.40 134 GLY B N 1
ATOM 2637 C CA . GLY B 1 135 ? 138.726 19.296 40.043 1.00 42.85 134 GLY B CA 1
ATOM 2638 C C . GLY B 1 135 ? 139.686 19.595 38.958 1.00 42.53 134 GLY B C 1
ATOM 2639 O O . GLY B 1 135 ? 140.570 20.435 39.132 1.00 42.48 134 GLY B O 1
ATOM 2640 N N . ILE B 1 136 ? 139.485 18.904 37.836 1.00 42.07 135 ILE B N 1
ATOM 2641 C CA . ILE B 1 136 ? 140.555 18.625 36.897 1.00 41.32 135 ILE B CA 1
ATOM 2642 C C . ILE B 1 136 ? 141.237 19.889 36.503 1.00 41.39 135 ILE B C 1
ATOM 2643 O O . ILE B 1 136 ? 140.599 20.800 36.004 1.00 40.80 135 ILE B O 1
ATOM 2648 N N . LYS B 1 137 ? 142.537 19.930 36.792 1.00 41.89 136 LYS B N 1
ATOM 2649 C CA . LYS B 1 137 ? 143.392 21.059 36.496 1.00 41.91 136 LYS B CA 1
ATOM 2650 C C . LYS B 1 137 ? 144.828 20.585 36.480 1.00 41.29 136 LYS B C 1
ATOM 2651 O O . LYS B 1 137 ? 145.110 19.458 36.860 1.00 40.87 136 LYS B O 1
ATOM 2657 N N . ILE B 1 138 ? 145.725 21.450 36.020 1.00 40.99 137 ILE B N 1
ATOM 2658 C CA . ILE B 1 138 ? 147.148 21.179 35.990 1.00 40.58 137 ILE B CA 1
ATOM 2659 C C . ILE B 1 138 ? 147.664 21.511 37.350 1.00 40.93 137 ILE B C 1
ATOM 2660 O O . ILE B 1 138 ? 147.358 22.565 37.857 1.00 40.30 137 ILE B O 1
ATOM 2665 N N . GLU B 1 139 ? 148.431 20.603 37.948 1.00 42.01 138 GLU B N 1
ATOM 2666 C CA . GLU B 1 139 ? 148.927 20.809 39.301 1.00 43.55 138 GLU B CA 1
ATOM 2667 C C . GLU B 1 139 ? 150.040 21.859 39.334 1.00 44.61 138 GLU B C 1
ATOM 2668 O O . GLU B 1 139 ? 151.084 21.714 38.692 1.00 45.03 138 GLU B O 1
ATOM 2674 N N . THR B 1 140 ? 149.819 22.916 40.094 1.00 45.82 139 THR B N 1
ATOM 2675 C CA . THR B 1 140 ? 150.767 24.017 40.110 1.00 46.90 139 THR B CA 1
ATOM 2676 C C . THR B 1 140 ? 151.421 24.206 41.466 1.00 47.57 139 THR B C 1
ATOM 2677 O O . THR B 1 140 ? 152.568 24.611 41.506 1.00 47.64 139 THR B O 1
ATOM 2681 N N . THR B 1 141 ? 150.709 23.901 42.557 1.00 48.41 140 THR B N 1
ATOM 2682 C CA . THR B 1 141 ? 151.126 24.304 43.923 1.00 49.35 140 THR B CA 1
ATOM 2683 C C . THR B 1 141 ? 152.567 23.912 44.365 1.00 49.16 140 THR B C 1
ATOM 2684 O O . THR B 1 141 ? 153.238 24.635 45.141 1.00 48.93 140 THR B O 1
ATOM 2688 N N . SER B 1 142 ? 153.032 22.785 43.839 1.00 48.47 141 SER B N 1
ATOM 2689 C CA . SER B 1 142 ? 154.319 22.245 44.186 1.00 47.73 141 SER B CA 1
ATOM 2690 C C . SER B 1 142 ? 155.408 22.736 43.230 1.00 47.25 141 SER B C 1
ATOM 2691 O O . SER B 1 142 ? 156.607 22.673 43.577 1.00 47.48 141 SER B O 1
ATOM 2694 N N . ASP B 1 143 ? 154.996 23.230 42.049 1.00 45.91 142 ASP B N 1
ATOM 2695 C CA . ASP B 1 143 ? 155.911 23.604 40.937 1.00 44.56 142 ASP B CA 1
ATOM 2696 C C . ASP B 1 143 ? 157.203 24.316 41.302 1.00 43.63 142 ASP B C 1
ATOM 2697 O O . ASP B 1 143 ? 157.193 25.291 42.054 1.00 43.74 142 ASP B O 1
ATOM 2702 N N . THR B 1 144 ? 158.301 23.825 40.737 1.00 42.22 143 THR B N 1
ATOM 2703 C CA . THR B 1 144 ? 159.537 24.585 40.602 1.00 40.73 143 THR B CA 1
ATOM 2704 C C . THR B 1 144 ? 159.391 25.436 39.342 1.00 40.19 143 THR B C 1
ATOM 2705 O O . THR B 1 144 ? 158.503 25.193 38.558 1.00 40.67 143 THR B O 1
ATOM 2709 N N . ILE B 1 145 ? 160.253 26.410 39.114 1.00 39.38 144 ILE B N 1
ATOM 2710 C CA . ILE B 1 145 ? 160.136 27.207 37.906 1.00 38.68 144 ILE B CA 1
ATOM 2711 C C . ILE B 1 145 ? 160.231 26.321 36.682 1.00 39.58 144 ILE B C 1
ATOM 2712 O O . ILE B 1 145 ? 159.431 26.452 35.754 1.00 39.54 144 ILE B O 1
ATOM 2717 N N . PHE B 1 146 ? 161.199 25.406 36.710 1.00 40.34 145 PHE B N 1
ATOM 2718 C CA . PHE B 1 146 ? 161.433 24.439 35.648 1.00 40.80 145 PHE B CA 1
ATOM 2719 C C . PHE B 1 146 ? 160.169 23.682 35.273 1.00 40.99 145 PHE B C 1
ATOM 2720 O O . PHE B 1 146 ? 159.688 23.806 34.145 1.00 41.05 145 PHE B O 1
ATOM 2728 N N . GLU B 1 147 ? 159.618 22.918 36.211 1.00 41.03 146 GLU B N 1
ATOM 2729 C CA . GLU B 1 147 ? 158.348 22.244 35.957 1.00 41.10 146 GLU B CA 1
ATOM 2730 C C . GLU B 1 147 ? 157.331 23.191 35.316 1.00 41.18 146 GLU B C 1
ATOM 2731 O O . GLU B 1 147 ? 156.661 22.807 34.379 1.00 41.92 146 GLU B O 1
ATOM 2737 N N . LYS B 1 148 ? 157.193 24.416 35.802 1.00 40.92 147 LYS B N 1
ATOM 2738 C CA . LYS B 1 148 ? 156.197 25.299 35.221 1.00 41.26 147 LYS B CA 1
ATOM 2739 C C . LYS B 1 148 ? 156.486 25.674 33.768 1.00 42.01 147 LYS B C 1
ATOM 2740 O O . LYS B 1 148 ? 155.559 25.774 32.979 1.00 41.79 147 LYS B O 1
ATOM 2746 N N . VAL B 1 149 ? 157.754 25.862 33.407 1.00 42.38 148 VAL B N 1
ATOM 2747 C CA . VAL B 1 149 ? 158.069 26.133 32.024 1.00 42.74 148 VAL B CA 1
ATOM 2748 C C . VAL B 1 149 ? 157.562 25.014 31.147 1.00 43.67 148 VAL B C 1
ATOM 2749 O O . VAL B 1 149 ? 157.052 25.263 30.064 1.00 43.70 148 VAL B O 1
ATOM 2753 N N . MET B 1 150 ? 157.687 23.784 31.630 1.00 44.51 149 MET B N 1
ATOM 2754 C CA . MET B 1 150 ? 157.217 22.622 30.899 1.00 45.27 149 MET B CA 1
ATOM 2755 C C . MET B 1 150 ? 155.696 22.733 30.668 1.00 45.61 149 MET B C 1
ATOM 2756 O O . MET B 1 150 ? 155.234 22.704 29.529 1.00 45.86 149 MET B O 1
ATOM 2761 N N . GLU B 1 151 ? 154.926 22.865 31.747 1.00 45.63 150 GLU B N 1
ATOM 2762 C CA . GLU B 1 151 ? 153.474 22.977 31.650 1.00 45.41 150 GLU B CA 1
ATOM 2763 C C . GLU B 1 151 ? 153.086 24.144 30.729 1.00 46.11 150 GLU B C 1
ATOM 2764 O O . GLU B 1 151 ? 152.313 23.956 29.804 1.00 45.96 150 GLU B O 1
ATOM 2770 N N . ILE B 1 152 ? 153.649 25.334 30.966 1.00 46.86 151 ILE B N 1
ATOM 2771 C CA . ILE B 1 152 ? 153.445 26.480 30.085 1.00 47.02 151 ILE B CA 1
ATOM 2772 C C . ILE B 1 152 ? 153.712 26.071 28.643 1.00 48.35 151 ILE B C 1
ATOM 2773 O O . ILE B 1 152 ? 153.073 26.583 27.732 1.00 48.60 151 ILE B O 1
ATOM 2778 N N . THR B 1 153 ? 154.621 25.124 28.426 1.00 49.76 152 THR B N 1
ATOM 2779 C CA . THR B 1 153 ? 154.853 24.633 27.064 1.00 51.30 152 THR B CA 1
ATOM 2780 C C . THR B 1 153 ? 153.706 23.806 26.501 1.00 52.72 152 THR B C 1
ATOM 2781 O O . THR B 1 153 ? 153.239 24.108 25.409 1.00 53.00 152 THR B O 1
ATOM 2785 N N . GLN B 1 154 ? 153.263 22.765 27.220 1.00 54.24 153 GLN B N 1
ATOM 2786 C CA . GLN B 1 154 ? 152.066 21.994 26.828 1.00 55.81 153 GLN B CA 1
ATOM 2787 C C . GLN B 1 154 ? 150.861 22.919 26.516 1.00 55.69 153 GLN B C 1
ATOM 2788 O O . GLN B 1 154 ? 150.269 22.851 25.442 1.00 54.93 153 GLN B O 1
ATOM 2794 N N . VAL B 1 155 ? 150.542 23.819 27.438 1.00 56.21 154 VAL B N 1
ATOM 2795 C CA . VAL B 1 155 ? 149.509 24.821 27.207 1.00 56.94 154 VAL B CA 1
ATOM 2796 C C . VAL B 1 155 ? 149.631 25.534 25.849 1.00 57.82 154 VAL B C 1
ATOM 2797 O O . VAL B 1 155 ? 148.633 25.750 25.178 1.00 57.74 154 VAL B O 1
ATOM 2801 N N . HIS B 1 156 ? 150.839 25.895 25.439 1.00 59.05 155 HIS B N 1
ATOM 2802 C CA . HIS B 1 156 ? 151.005 26.564 24.153 1.00 60.40 155 HIS B CA 1
ATOM 2803 C C . HIS B 1 156 ? 150.686 25.617 22.996 1.00 61.69 155 HIS B C 1
ATOM 2804 O O . HIS B 1 156 ? 150.320 26.070 21.905 1.00 62.27 155 HIS B O 1
ATOM 2811 N N . ARG B 1 157 ? 150.818 24.316 23.239 1.00 62.75 156 ARG B N 1
ATOM 2812 C CA . ARG B 1 157 ? 150.512 23.310 22.244 1.00 64.30 156 ARG B CA 1
ATOM 2813 C C . ARG B 1 157 ? 148.989 23.127 22.143 1.00 65.20 156 ARG B C 1
ATOM 2814 O O . ARG B 1 157 ? 148.449 22.822 21.074 1.00 65.62 156 ARG B O 1
ATOM 2822 N N . TYR B 1 158 ? 148.290 23.330 23.252 1.00 66.17 157 TYR B N 1
ATOM 2823 C CA . TYR B 1 158 ? 146.833 23.217 23.239 1.00 67.02 157 TYR B CA 1
ATOM 2824 C C . TYR B 1 158 ? 146.179 24.393 22.572 1.00 67.30 157 TYR B C 1
ATOM 2825 O O . TYR B 1 158 ? 145.292 24.207 21.757 1.00 67.65 157 TYR B O 1
ATOM 2834 N N . LEU B 1 159 ? 146.608 25.599 22.934 1.00 67.67 158 LEU B N 1
ATOM 2835 C CA . LEU B 1 159 ? 146.160 26.822 22.284 1.00 67.97 158 LEU B CA 1
ATOM 2836 C C . LEU B 1 159 ? 146.767 26.912 20.881 1.00 68.50 158 LEU B C 1
ATOM 2837 O O . LEU B 1 159 ? 147.851 27.491 20.707 1.00 68.97 158 LEU B O 1
ATOM 2842 N N . SER B 1 160 ? 146.078 26.327 19.894 1.00 68.66 159 SER B N 1
ATOM 2843 C CA . SER B 1 160 ? 146.456 26.446 18.479 1.00 68.90 159 SER B CA 1
ATOM 2844 C C . SER B 1 160 ? 146.589 27.908 18.027 1.00 69.38 159 SER B C 1
ATOM 2845 O O . SER B 1 160 ? 147.598 28.274 17.384 1.00 70.01 159 SER B O 1
ATOM 2848 N N . LYS B 1 161 ? 145.607 28.747 18.382 1.00 69.44 160 LYS B N 1
ATOM 2849 C CA . LYS B 1 161 ? 145.600 30.167 17.953 1.00 69.26 160 LYS B CA 1
ATOM 2850 C C . LYS B 1 161 ? 146.807 30.969 18.426 1.00 68.72 160 LYS B C 1
ATOM 2851 O O . LYS B 1 161 ? 147.169 31.987 17.807 1.00 69.04 160 LYS B O 1
ATOM 2857 N N . LYS B 1 162 ? 147.430 30.515 19.513 1.00 67.74 161 LYS B N 1
ATOM 2858 C CA . LYS B 1 162 ? 148.691 31.103 19.958 1.00 66.44 161 LYS B CA 1
ATOM 2859 C C . LYS B 1 162 ? 149.833 30.449 19.156 1.00 65.62 161 LYS B C 1
ATOM 2860 O O . LYS B 1 162 ? 150.076 29.212 19.228 1.00 65.64 161 LYS B O 1
ATOM 2866 N N . LYS B 1 163 ? 150.509 31.265 18.352 1.00 64.04 162 LYS B N 1
ATOM 2867 C CA . LYS B 1 163 ? 151.508 30.692 17.457 1.00 62.70 162 LYS B CA 1
ATOM 2868 C C . LYS B 1 163 ? 152.972 30.898 17.891 1.00 60.98 162 LYS B C 1
ATOM 2869 O O . LYS B 1 163 ? 153.783 29.959 17.856 1.00 60.84 162 LYS B O 1
ATOM 2875 N N . LEU B 1 164 ? 153.274 32.110 18.350 1.00 58.72 163 LEU B N 1
ATOM 2876 C CA . LEU B 1 164 ? 154.516 32.353 19.051 1.00 56.39 163 LEU B CA 1
ATOM 2877 C C . LEU B 1 164 ? 154.392 32.549 20.580 1.00 55.27 163 LEU B C 1
ATOM 2878 O O . LEU B 1 164 ? 153.635 33.401 21.072 1.00 55.27 163 LEU B O 1
ATOM 2883 N N . LEU B 1 165 ? 155.176 31.778 21.324 1.00 53.30 164 LEU B N 1
ATOM 2884 C CA . LEU B 1 165 ? 155.349 32.053 22.751 1.00 51.53 164 LEU B CA 1
ATOM 2885 C C . LEU B 1 165 ? 156.705 32.713 23.017 1.00 50.16 164 LEU B C 1
ATOM 2886 O O . LEU B 1 165 ? 157.731 32.290 22.486 1.00 50.39 164 LEU B O 1
ATOM 2891 N N . ILE B 1 166 ? 156.709 33.750 23.840 1.00 48.15 165 ILE B N 1
ATOM 2892 C CA . ILE B 1 166 ? 157.940 34.398 24.171 1.00 46.57 165 ILE B CA 1
ATOM 2893 C C . ILE B 1 166 ? 158.177 34.414 25.668 1.00 46.10 165 ILE B C 1
ATOM 2894 O O . ILE B 1 166 ? 157.388 34.972 26.442 1.00 45.77 165 ILE B O 1
ATOM 2899 N N . PHE B 1 167 ? 159.299 33.804 26.048 1.00 45.45 166 PHE B N 1
ATOM 2900 C CA . PHE B 1 167 ? 159.791 33.763 27.407 1.00 44.08 166 PHE B CA 1
ATOM 2901 C C . PHE B 1 167 ? 160.895 34.776 27.574 1.00 43.59 166 PHE B C 1
ATOM 2902 O O . PHE B 1 167 ? 161.871 34.734 26.838 1.00 43.35 166 PHE B O 1
ATOM 2910 N N . ILE B 1 168 ? 160.765 35.643 28.571 1.00 42.75 167 ILE B N 1
ATOM 2911 C CA . ILE B 1 168 ? 161.767 36.661 28.850 1.00 41.95 167 ILE B CA 1
ATOM 2912 C C . ILE B 1 168 ? 162.462 36.364 30.181 1.00 41.97 167 ILE B C 1
ATOM 2913 O O . ILE B 1 168 ? 161.819 36.372 31.229 1.00 41.91 167 ILE B O 1
ATOM 2918 N N . ASN B 1 169 ? 163.771 36.126 30.141 1.00 41.54 168 ASN B N 1
ATOM 2919 C CA . ASN B 1 169 ? 164.551 35.822 31.335 1.00 41.49 168 ASN B CA 1
ATOM 2920 C C . ASN B 1 169 ? 164.366 34.427 31.929 1.00 41.91 168 ASN B C 1
ATOM 2921 O O . ASN B 1 169 ? 164.790 34.196 33.052 1.00 42.31 168 ASN B O 1
ATOM 2926 N N . ALA B 1 170 ? 163.772 33.492 31.188 1.00 42.37 169 ALA B N 1
ATOM 2927 C CA . ALA B 1 170 ? 163.533 32.147 31.712 1.00 42.87 169 ALA B CA 1
ATOM 2928 C C . ALA B 1 170 ? 164.835 31.493 32.118 1.00 43.07 169 ALA B C 1
ATOM 2929 O O . ALA B 1 170 ? 164.906 30.831 33.136 1.00 42.70 169 ALA B O 1
ATOM 2931 N N . CYS B 1 171 ? 165.875 31.731 31.341 1.00 43.71 170 CYS B N 1
ATOM 2932 C CA . CYS B 1 171 ? 167.134 31.072 31.574 1.00 44.79 170 CYS B CA 1
ATOM 2933 C C . CYS B 1 171 ? 167.868 31.508 32.812 1.00 44.73 170 CYS B C 1
ATOM 2934 O O . CYS B 1 171 ? 168.800 30.834 33.217 1.00 45.87 170 CYS B O 1
ATOM 2937 N N . THR B 1 172 ? 167.465 32.597 33.446 1.00 43.71 171 THR B N 1
ATOM 2938 C CA . THR B 1 172 ? 168.095 32.945 34.705 1.00 42.44 171 THR B CA 1
ATOM 2939 C C . THR B 1 172 ? 167.679 32.019 35.841 1.00 41.77 171 THR B C 1
ATOM 2940 O O . THR B 1 172 ? 168.287 32.078 36.901 1.00 41.82 171 THR B O 1
ATOM 2944 N N . TYR B 1 173 ? 166.633 31.216 35.636 1.00 40.46 172 TYR B N 1
ATOM 2945 C CA . TYR B 1 173 ? 166.103 30.322 36.682 1.00 39.66 172 TYR B CA 1
ATOM 2946 C C . TYR B 1 173 ? 166.511 28.889 36.473 1.00 39.82 172 TYR B C 1
ATOM 2947 O O . TYR B 1 173 ? 166.349 28.079 37.381 1.00 40.33 172 TYR B O 1
ATOM 2956 N N . LEU B 1 174 ? 167.029 28.572 35.284 1.00 39.44 173 LEU B N 1
ATOM 2957 C CA . LEU B 1 174 ? 167.242 27.186 34.850 1.00 38.60 173 LEU B CA 1
ATOM 2958 C C . LEU B 1 174 ? 168.694 26.834 34.794 1.00 38.82 173 LEU B C 1
ATOM 2959 O O . LEU B 1 174 ? 169.498 27.614 34.293 1.00 38.82 173 LEU B O 1
ATOM 2964 N N . THR B 1 175 ? 169.039 25.651 35.271 1.00 39.28 174 THR B N 1
ATOM 2965 C CA . THR B 1 175 ? 170.373 25.104 35.007 1.00 40.68 174 THR B CA 1
ATOM 2966 C C . THR B 1 175 ? 170.555 24.698 33.526 1.00 42.05 174 THR B C 1
ATOM 2967 O O . THR B 1 175 ? 169.578 24.549 32.786 1.00 42.00 174 THR B O 1
ATOM 2971 N N . GLU B 1 176 ? 171.802 24.491 33.115 1.00 43.99 175 GLU B N 1
ATOM 2972 C CA . GLU B 1 176 ? 172.121 24.090 31.741 1.00 46.11 175 GLU B CA 1
ATOM 2973 C C . GLU B 1 176 ? 171.411 22.814 31.253 1.00 46.96 175 GLU B C 1
ATOM 2974 O O . GLU B 1 176 ? 170.962 22.738 30.096 1.00 46.61 175 GLU B O 1
ATOM 2980 N N . ASP B 1 177 ? 171.319 21.804 32.115 1.00 48.22 176 ASP B N 1
ATOM 2981 C CA . ASP B 1 177 ? 170.611 20.610 31.694 1.00 49.55 176 ASP B CA 1
ATOM 2982 C C . ASP B 1 177 ? 169.101 20.856 31.651 1.00 49.06 176 ASP B C 1
ATOM 2983 O O . ASP B 1 177 ? 168.440 20.437 30.704 1.00 48.95 176 ASP B O 1
ATOM 2988 N N . GLU B 1 178 ? 168.564 21.544 32.662 1.00 48.50 177 GLU B N 1
ATOM 2989 C CA . GLU B 1 178 ? 167.169 21.979 32.651 1.00 47.80 177 GLU B CA 1
ATOM 2990 C C . GLU B 1 178 ? 166.813 22.666 31.347 1.00 47.28 177 GLU B C 1
ATOM 2991 O O . GLU B 1 178 ? 165.839 22.319 30.701 1.00 46.92 177 GLU B O 1
ATOM 2997 N N . VAL B 1 179 ? 167.623 23.638 30.952 1.00 47.13 178 VAL B N 1
ATOM 2998 C CA . VAL B 1 179 ? 167.454 24.314 29.669 1.00 46.86 178 VAL B CA 1
ATOM 2999 C C . VAL B 1 179 ? 167.324 23.330 28.512 1.00 47.27 178 VAL B C 1
ATOM 3000 O O . VAL B 1 179 ? 166.402 23.460 27.730 1.00 47.07 178 VAL B O 1
ATOM 3004 N N . GLN B 1 180 ? 168.232 22.354 28.414 1.00 47.93 179 GLN B N 1
ATOM 3005 C CA . GLN B 1 180 ? 168.214 21.329 27.340 1.00 48.53 179 GLN B CA 1
ATOM 3006 C C . GLN B 1 180 ? 166.920 20.499 27.310 1.00 48.83 179 GLN B C 1
ATOM 3007 O O . GLN B 1 180 ? 166.301 20.320 26.248 1.00 48.66 179 GLN B O 1
ATOM 3013 N N . GLN B 1 181 ? 166.505 20.010 28.476 1.00 49.16 180 GLN B N 1
ATOM 3014 C CA . GLN B 1 181 ? 165.228 19.311 28.597 1.00 49.87 180 GLN B CA 1
ATOM 3015 C C . GLN B 1 181 ? 164.073 20.163 28.103 1.00 50.70 180 GLN B C 1
ATOM 3016 O O . GLN B 1 181 ? 163.276 19.685 27.330 1.00 51.36 180 GLN B O 1
ATOM 3022 N N . VAL B 1 182 ? 163.987 21.417 28.541 1.00 51.51 181 VAL B N 1
ATOM 3023 C CA . VAL B 1 182 ? 162.986 22.362 28.032 1.00 52.55 181 VAL B CA 1
ATOM 3024 C C . VAL B 1 182 ? 163.024 22.520 26.490 1.00 53.77 181 VAL B C 1
ATOM 3025 O O . VAL B 1 182 ? 162.019 22.806 25.842 1.00 53.44 181 VAL B O 1
ATOM 3029 N N . VAL B 1 183 ? 164.201 22.321 25.917 1.00 55.24 182 VAL B N 1
ATOM 3030 C CA . VAL B 1 183 ? 164.387 22.426 24.497 1.00 56.48 182 VAL B CA 1
ATOM 3031 C C . VAL B 1 183 ? 163.912 21.142 23.808 1.00 58.32 182 VAL B C 1
ATOM 3032 O O . VAL B 1 183 ? 163.154 21.210 22.818 1.00 58.12 182 VAL B O 1
ATOM 3036 N N . GLU B 1 184 ? 164.368 19.993 24.333 1.00 60.38 183 GLU B N 1
ATOM 3037 C CA . GLU B 1 184 ? 163.972 18.660 23.827 1.00 62.35 183 GLU B CA 1
ATOM 3038 C C . GLU B 1 184 ? 162.466 18.591 23.783 1.00 63.06 183 GLU B C 1
ATOM 3039 O O . GLU B 1 184 ? 161.897 18.125 22.813 1.00 63.54 183 GLU B O 1
ATOM 3045 N N . TYR B 1 185 ? 161.838 19.119 24.824 1.00 64.11 184 TYR B N 1
ATOM 3046 C CA . TYR B 1 185 ? 160.400 19.087 24.999 1.00 65.43 184 TYR B CA 1
ATOM 3047 C C . TYR B 1 185 ? 159.666 19.947 23.988 1.00 65.55 184 TYR B C 1
ATOM 3048 O O . TYR B 1 185 ? 158.647 19.538 23.442 1.00 65.89 184 TYR B O 1
ATOM 3057 N N . ILE B 1 186 ? 160.188 21.147 23.747 1.00 65.97 185 ILE B N 1
ATOM 3058 C CA . ILE B 1 186 ? 159.657 22.052 22.724 1.00 66.22 185 ILE B CA 1
ATOM 3059 C C . ILE B 1 186 ? 159.579 21.389 21.335 1.00 66.69 185 ILE B C 1
ATOM 3060 O O . ILE B 1 186 ? 158.619 21.605 20.588 1.00 67.19 185 ILE B O 1
ATOM 3065 N N . SER B 1 187 ? 160.576 20.574 21.004 1.00 67.15 186 SER B N 1
ATOM 3066 C CA . SER B 1 187 ? 160.622 19.920 19.703 1.00 67.49 186 SER B CA 1
ATOM 3067 C C . SER B 1 187 ? 159.927 18.561 19.662 1.00 68.19 186 SER B C 1
ATOM 3068 O O . SER B 1 187 ? 159.976 17.875 18.631 1.00 68.86 186 SER B O 1
ATOM 3071 N N . LEU B 1 188 ? 159.302 18.162 20.757 1.00 68.36 187 LEU B N 1
ATOM 3072 C CA . LEU B 1 188 ? 158.491 16.974 20.733 1.00 68.30 187 LEU B CA 1
ATOM 3073 C C . LEU B 1 188 ? 157.085 17.455 20.519 1.00 68.39 187 LEU B C 1
ATOM 3074 O O . LEU B 1 188 ? 156.360 16.887 19.759 1.00 69.29 187 LEU B O 1
ATOM 3079 N N . ASN B 1 189 ? 156.697 18.519 21.198 1.00 68.00 188 ASN B N 1
ATOM 3080 C CA . ASN B 1 189 ? 155.397 19.133 20.987 1.00 67.42 188 ASN B CA 1
ATOM 3081 C C . ASN B 1 189 ? 155.318 19.891 19.668 1.00 66.88 188 ASN B C 1
ATOM 3082 O O . ASN B 1 189 ? 154.255 20.188 19.179 1.00 67.29 188 ASN B O 1
ATOM 3087 N N . ASN B 1 190 ? 156.448 20.228 19.089 1.00 65.71 189 ASN B N 1
ATOM 3088 C CA . ASN B 1 190 ? 156.406 21.023 17.885 1.00 64.88 189 ASN B CA 1
ATOM 3089 C C . ASN B 1 190 ? 155.701 22.376 18.012 1.00 63.42 189 ASN B C 1
ATOM 3090 O O . ASN B 1 190 ? 154.594 22.559 17.557 1.00 62.90 189 ASN B O 1
ATOM 3095 N N . VAL B 1 191 ? 156.357 23.295 18.707 1.00 61.96 190 VAL B N 1
ATOM 3096 C CA . VAL B 1 191 ? 155.868 24.643 18.926 1.00 60.48 190 VAL B CA 1
ATOM 3097 C C . VAL B 1 191 ? 156.956 25.652 18.674 1.00 59.05 190 VAL B C 1
ATOM 3098 O O . VAL B 1 191 ? 158.094 25.305 18.633 1.00 59.17 190 VAL B O 1
ATOM 3102 N N . ASP B 1 192 ? 156.604 26.907 18.488 1.00 57.45 191 ASP B N 1
ATOM 3103 C CA . ASP B 1 192 ? 157.625 27.932 18.351 1.00 56.30 191 ASP B CA 1
ATOM 3104 C C . ASP B 1 192 ? 157.721 28.794 19.603 1.00 54.63 191 ASP B C 1
ATOM 3105 O O . ASP B 1 192 ? 156.734 29.364 20.068 1.00 54.95 191 ASP B O 1
ATOM 3110 N N . VAL B 1 193 ? 158.916 28.874 20.159 1.00 52.49 192 VAL B N 1
ATOM 3111 C CA . VAL B 1 193 ? 159.103 29.685 21.341 1.00 50.38 192 VAL B CA 1
ATOM 3112 C C . VAL B 1 193 ? 160.461 30.356 21.290 1.00 48.97 192 VAL B C 1
ATOM 3113 O O . VAL B 1 193 ? 161.472 29.747 20.966 1.00 48.75 192 VAL B O 1
ATOM 3117 N N . LEU B 1 194 ? 160.428 31.652 21.530 1.00 47.30 193 LEU B N 1
ATOM 3118 C CA . LEU B 1 194 ? 161.602 32.458 21.560 1.00 46.11 193 LEU B CA 1
ATOM 3119 C C . LEU B 1 194 ? 161.968 32.718 23.028 1.00 45.56 193 LEU B C 1
ATOM 3120 O O . LEU B 1 194 ? 161.097 33.084 23.836 1.00 45.34 193 LEU B O 1
ATOM 3125 N N . PHE B 1 195 ? 163.247 32.522 23.348 1.00 44.52 194 PHE B N 1
ATOM 3126 C CA . PHE B 1 195 ? 163.802 32.922 24.625 1.00 44.49 194 PHE B CA 1
ATOM 3127 C C . PHE B 1 195 ? 164.590 34.226 24.503 1.00 45.11 194 PHE B C 1
ATOM 3128 O O . PHE B 1 195 ? 165.653 34.274 23.872 1.00 45.71 194 PHE B O 1
ATOM 3136 N N . LEU B 1 196 ? 164.072 35.280 25.118 1.00 44.92 195 LEU B N 1
ATOM 3137 C CA . LEU B 1 196 ? 164.734 36.545 25.129 1.00 45.00 195 LEU B CA 1
ATOM 3138 C C . LEU B 1 196 ? 165.614 36.519 26.342 1.00 45.04 195 LEU B C 1
ATOM 3139 O O . LEU B 1 196 ? 165.166 36.129 27.394 1.00 45.29 195 LEU B O 1
ATOM 3144 N N . GLU B 1 197 ? 166.856 36.953 26.215 1.00 45.20 196 GLU B N 1
ATOM 3145 C CA . GLU B 1 197 ? 167.751 37.006 27.351 1.00 45.31 196 GLU B CA 1
ATOM 3146 C C . GLU B 1 197 ? 168.696 38.197 27.257 1.00 45.65 196 GLU B C 1
ATOM 3147 O O . GLU B 1 197 ? 168.891 38.759 26.181 1.00 45.38 196 GLU B O 1
ATOM 3153 N N . GLN B 1 198 ? 169.275 38.584 28.392 1.00 46.27 197 GLN B N 1
ATOM 3154 C CA . GLN B 1 198 ? 170.283 39.642 28.440 1.00 47.10 197 GLN B CA 1
ATOM 3155 C C . GLN B 1 198 ? 171.698 39.094 28.575 1.00 47.00 197 GLN B C 1
ATOM 3156 O O . GLN B 1 198 ? 172.655 39.739 28.195 1.00 47.14 197 GLN B O 1
ATOM 3162 N N . ARG B 1 199 ? 171.832 37.905 29.130 1.00 47.63 198 ARG B N 1
ATOM 3163 C CA . ARG B 1 199 ? 173.133 37.237 29.158 1.00 48.29 198 ARG B CA 1
ATOM 3164 C C . ARG B 1 199 ? 173.122 36.028 28.254 1.00 47.36 198 ARG B C 1
ATOM 3165 O O . ARG B 1 199 ? 172.136 35.304 28.184 1.00 46.25 198 ARG B O 1
ATOM 3173 N N . VAL B 1 200 ? 174.239 35.822 27.576 1.00 47.05 199 VAL B N 1
ATOM 3174 C CA . VAL B 1 200 ? 174.433 34.661 26.725 1.00 47.17 199 VAL B CA 1
ATOM 3175 C C . VAL B 1 200 ? 174.071 33.374 27.464 1.00 47.42 199 VAL B C 1
ATOM 3176 O O . VAL B 1 200 ? 174.350 33.228 28.643 1.00 47.69 199 VAL B O 1
ATOM 3180 N N . VAL B 1 201 ? 173.389 32.473 26.777 1.00 48.07 200 VAL B N 1
ATOM 3181 C CA . VAL B 1 201 ? 173.015 31.178 27.335 1.00 48.58 200 VAL B CA 1
ATOM 3182 C C . VAL B 1 201 ? 174.100 30.172 27.035 1.00 49.24 200 VAL B C 1
ATOM 3183 O O . VAL B 1 201 ? 174.335 29.804 25.894 1.00 49.27 200 VAL B O 1
ATOM 3187 N N . GLN B 1 202 ? 174.752 29.720 28.083 1.00 50.11 201 GLN B N 1
ATOM 3188 C CA . GLN B 1 202 ? 175.938 28.930 27.952 1.00 50.90 201 GLN B CA 1
ATOM 3189 C C . GLN B 1 202 ? 175.763 27.677 27.108 1.00 50.95 201 GLN B C 1
ATOM 3190 O O . GLN B 1 202 ? 174.698 27.061 27.086 1.00 50.92 201 GLN B O 1
ATOM 3196 N N . ASN B 1 203 ? 176.843 27.352 26.400 1.00 51.41 202 ASN B N 1
ATOM 3197 C CA . ASN B 1 203 ? 177.057 26.110 25.616 1.00 51.83 202 ASN B CA 1
ATOM 3198 C C . ASN B 1 203 ? 176.027 25.770 24.575 1.00 51.22 202 ASN B C 1
ATOM 3199 O O . ASN B 1 203 ? 175.856 24.579 24.301 1.00 51.52 202 ASN B O 1
ATOM 3204 N N . ARG B 1 204 ? 175.373 26.789 23.994 1.00 50.20 203 ARG B N 1
ATOM 3205 C CA . ARG B 1 204 ? 174.429 26.575 22.891 1.00 49.23 203 ARG B CA 1
ATOM 3206 C C . ARG B 1 204 ? 174.281 27.709 21.873 1.00 48.92 203 ARG B C 1
ATOM 3207 O O . ARG B 1 204 ? 174.666 28.866 22.135 1.00 49.01 203 ARG B O 1
ATOM 3215 N N . PHE B 1 205 ? 173.713 27.365 20.713 1.00 48.03 204 PHE B N 1
ATOM 3216 C CA . PHE B 1 205 ? 173.449 28.321 19.637 1.00 47.37 204 PHE B CA 1
ATOM 3217 C C . PHE B 1 205 ? 172.352 29.309 19.966 1.00 46.74 204 PHE B C 1
ATOM 3218 O O . PHE B 1 205 ? 171.376 28.966 20.616 1.00 46.46 204 PHE B O 1
ATOM 3226 N N . GLN B 1 206 ? 172.515 30.530 19.478 1.00 46.48 205 GLN B N 1
ATOM 3227 C CA . GLN B 1 206 ? 171.657 31.657 19.850 1.00 46.49 205 GLN B CA 1
ATOM 3228 C C . GLN B 1 206 ? 171.847 32.819 18.876 1.00 46.66 205 GLN B C 1
ATOM 3229 O O . GLN B 1 206 ? 172.883 32.912 18.239 1.00 47.44 205 GLN B O 1
ATOM 3235 N N . TYR B 1 207 ? 170.854 33.689 18.749 1.00 46.69 206 TYR B N 1
ATOM 3236 C CA . TYR B 1 207 ? 171.056 34.948 18.034 1.00 47.23 206 TYR B CA 1
ATOM 3237 C C . TYR B 1 207 ? 171.580 35.951 19.051 1.00 47.82 206 TYR B C 1
ATOM 3238 O O . TYR B 1 207 ? 171.077 36.039 20.192 1.00 48.35 206 TYR B O 1
ATOM 3247 N N . ILE B 1 208 ? 172.625 36.676 18.658 1.00 48.05 207 ILE B N 1
ATOM 3248 C CA . ILE B 1 208 ? 173.193 37.687 19.517 1.00 47.84 207 ILE B CA 1
ATOM 3249 C C . ILE B 1 208 ? 173.141 39.012 18.815 1.00 48.74 207 ILE B C 1
ATOM 3250 O O . ILE B 1 208 ? 173.445 39.091 17.627 1.00 49.15 207 ILE B O 1
ATOM 3255 N N . LEU B 1 209 ? 172.732 40.035 19.550 1.00 49.81 208 LEU B N 1
ATOM 3256 C CA . LEU B 1 209 ? 172.835 41.393 19.090 1.00 51.73 208 LEU B CA 1
ATOM 3257 C C . LEU B 1 209 ? 173.750 42.191 20.013 1.00 53.27 208 LEU B C 1
ATOM 3258 O O . LEU B 1 209 ? 173.382 42.562 21.141 1.00 52.92 208 LEU B O 1
ATOM 3263 N N . ASP B 1 210 ? 174.948 42.457 19.504 1.00 55.43 209 ASP B N 1
ATOM 3264 C CA . ASP B 1 210 ? 176.006 43.109 20.274 1.00 57.79 209 ASP B CA 1
ATOM 3265 C C . ASP B 1 210 ? 175.756 44.613 20.404 1.00 59.10 209 ASP B C 1
ATOM 3266 O O . ASP B 1 210 ? 174.702 45.129 20.011 1.00 59.71 209 ASP B O 1
ATOM 3271 N N . GLU B 1 211 ? 176.673 45.271 21.067 1.00 60.43 210 GLU B N 1
ATOM 3272 C CA . GLU B 1 211 ? 176.538 46.663 21.372 1.00 61.57 210 GLU B CA 1
ATOM 3273 C C . GLU B 1 211 ? 176.523 47.507 20.123 1.00 62.09 210 GLU B C 1
ATOM 3274 O O . GLU B 1 211 ? 175.865 48.520 20.073 1.00 61.89 210 GLU B O 1
ATOM 3280 N N . ASN B 1 212 ? 177.327 47.092 19.158 1.00 63.03 211 ASN B N 1
ATOM 3281 C CA . ASN B 1 212 ? 177.431 47.635 17.807 1.00 63.76 211 ASN B CA 1
ATOM 3282 C C . ASN B 1 212 ? 176.205 47.419 16.980 1.00 64.28 211 ASN B C 1
ATOM 3283 O O . ASN B 1 212 ? 175.859 48.249 16.166 1.00 64.77 211 ASN B O 1
ATOM 3288 N N . PHE B 1 213 ? 175.586 46.260 17.149 1.00 64.34 212 PHE B N 1
ATOM 3289 C CA . PHE B 1 213 ? 174.430 45.883 16.350 1.00 64.11 212 PHE B CA 1
ATOM 3290 C C . PHE B 1 213 ? 174.581 44.851 15.266 1.00 63.80 212 PHE B C 1
ATOM 3291 O O . PHE B 1 213 ? 173.691 44.693 14.469 1.00 63.86 212 PHE B O 1
ATOM 3299 N N . TYR B 1 214 ? 175.696 44.152 15.221 1.00 63.47 213 TYR B N 1
ATOM 3300 C CA . TYR B 1 214 ? 175.814 43.050 14.298 1.00 63.11 213 TYR B CA 1
ATOM 3301 C C . TYR B 1 214 ? 174.942 41.969 14.894 1.00 62.66 213 TYR B C 1
ATOM 3302 O O . TYR B 1 214 ? 174.587 42.050 16.035 1.00 63.02 213 TYR B O 1
ATOM 3311 N N . LEU B 1 215 ? 174.542 40.994 14.105 1.00 61.96 214 LEU B N 1
ATOM 3312 C CA . LEU B 1 215 ? 173.729 39.924 14.610 1.00 61.40 214 LEU B CA 1
ATOM 3313 C C . LEU B 1 215 ? 174.377 38.622 14.236 1.00 61.41 214 LEU B C 1
ATOM 3314 O O . LEU B 1 215 ? 174.666 38.397 13.094 1.00 61.57 214 LEU B O 1
ATOM 3319 N N . SER B 1 216 ? 174.579 37.746 15.203 1.00 60.99 215 SER B N 1
ATOM 3320 C CA . SER B 1 216 ? 175.286 36.487 14.965 1.00 60.28 215 SER B CA 1
ATOM 3321 C C . SER B 1 216 ? 174.459 35.274 15.353 1.00 60.17 215 SER B C 1
ATOM 3322 O O . SER B 1 216 ? 173.528 35.388 16.144 1.00 60.46 215 SER B O 1
ATOM 3325 N N . TYR B 1 217 ? 174.790 34.126 14.766 1.00 59.97 216 TYR B N 1
ATOM 3326 C CA . TYR B 1 217 ? 174.303 32.847 15.237 1.00 59.78 216 TYR B CA 1
ATOM 3327 C C . TYR B 1 217 ? 175.512 32.023 15.687 1.00 60.27 216 TYR B C 1
ATOM 3328 O O . TYR B 1 217 ? 175.994 31.134 14.981 1.00 60.49 216 TYR B O 1
ATOM 3337 N N . GLU B 1 218 ? 175.988 32.342 16.886 1.00 60.71 217 GLU B N 1
ATOM 3338 C CA . GLU B 1 218 ? 177.192 31.769 17.468 1.00 61.04 217 GLU B CA 1
ATOM 3339 C C . GLU B 1 218 ? 176.827 30.703 18.500 1.00 60.62 217 GLU B C 1
ATOM 3340 O O . GLU B 1 218 ? 175.754 30.764 19.084 1.00 60.70 217 GLU B O 1
ATOM 3346 N N . LYS B 1 219 ? 177.726 29.756 18.761 1.00 60.48 218 LYS B N 1
ATOM 3347 C CA . LYS B 1 219 ? 177.638 28.966 19.993 1.00 60.65 218 LYS B CA 1
ATOM 3348 C C . LYS B 1 219 ? 178.256 29.755 21.139 1.00 61.07 218 LYS B C 1
ATOM 3349 O O . LYS B 1 219 ? 179.010 30.666 20.892 1.00 61.28 218 LYS B O 1
ATOM 3355 N N . ALA B 1 220 ? 177.953 29.394 22.383 1.00 61.72 219 ALA B N 1
ATOM 3356 C CA . ALA B 1 220 ? 178.465 30.110 23.549 1.00 62.48 219 ALA B CA 1
ATOM 3357 C C . ALA B 1 220 ? 179.496 29.320 24.388 1.00 63.48 219 ALA B C 1
ATOM 3358 O O . ALA B 1 220 ? 179.354 29.222 25.634 1.00 63.67 219 ALA B O 1
ATOM 3361 N N . ARG C 1 3 ? 160.082 42.869 57.107 1.00 58.72 2 ARG C N 1
ATOM 3362 C CA . ARG C 1 3 ? 161.256 43.806 57.077 1.00 59.71 2 ARG C CA 1
ATOM 3363 C C . ARG C 1 3 ? 162.574 43.220 57.635 1.00 64.59 2 ARG C C 1
ATOM 3364 O O . ARG C 1 3 ? 163.625 43.872 57.567 1.00 69.02 2 ARG C O 1
ATOM 3372 N N . VAL C 1 4 ? 162.500 42.018 58.213 1.00 63.88 3 VAL C N 1
ATOM 3373 C CA . VAL C 1 4 ? 163.672 41.132 58.360 1.00 59.74 3 VAL C CA 1
ATOM 3374 C C . VAL C 1 4 ? 163.330 39.742 57.837 1.00 64.96 3 VAL C C 1
ATOM 3375 O O . VAL C 1 4 ? 162.193 39.272 58.021 1.00 68.33 3 VAL C O 1
ATOM 3379 N N . ASN C 1 5 ? 164.295 39.085 57.188 1.00 64.29 4 ASN C N 1
ATOM 3380 C CA . ASN C 1 5 ? 164.070 37.694 56.774 1.00 61.86 4 ASN C CA 1
ATOM 3381 C C . ASN C 1 5 ? 165.250 36.726 56.894 1.00 65.55 4 ASN C C 1
ATOM 3382 O O . ASN C 1 5 ? 166.390 37.124 57.182 1.00 69.72 4 ASN C O 1
ATOM 3387 N N . PHE C 1 6 ? 164.946 35.454 56.646 1.00 63.07 5 PHE C N 1
ATOM 3388 C CA . PHE C 1 6 ? 165.822 34.336 56.986 1.00 57.46 5 PHE C CA 1
ATOM 3389 C C . PHE C 1 6 ? 165.294 33.099 56.254 1.00 57.22 5 PHE C C 1
ATOM 3390 O O . PHE C 1 6 ? 164.089 33.005 55.962 1.00 59.14 5 PHE C O 1
ATOM 3398 N N . SER C 1 7 ? 166.193 32.155 55.975 1.00 52.60 6 SER C N 1
ATOM 3399 C CA . SER C 1 7 ? 165.786 30.756 55.695 1.00 46.39 6 SER C CA 1
ATOM 3400 C C . SER C 1 7 ? 166.985 29.810 55.542 1.00 46.21 6 SER C C 1
ATOM 3401 O O . SER C 1 7 ? 166.844 28.584 55.718 1.00 46.87 6 SER C O 1
ATOM 3404 N N . GLU C 1 10 ? 171.306 32.302 54.139 1.00 45.00 9 GLU C N 1
ATOM 3405 C CA . GLU C 1 10 ? 170.438 31.530 55.042 1.00 45.95 9 GLU C CA 1
ATOM 3406 C C . GLU C 1 10 ? 170.249 32.178 56.448 1.00 49.83 9 GLU C C 1
ATOM 3407 O O . GLU C 1 10 ? 169.117 32.142 57.026 1.00 51.24 9 GLU C O 1
ATOM 3413 N N . GLU C 1 11 ? 171.340 32.733 57.004 1.00 56.47 10 GLU C N 1
ATOM 3414 C CA . GLU C 1 11 ? 171.302 33.500 58.276 1.00 61.16 10 GLU C CA 1
ATOM 3415 C C . GLU C 1 11 ? 170.481 34.799 58.094 1.00 62.85 10 GLU C C 1
ATOM 3416 O O . GLU C 1 11 ? 170.073 35.112 56.962 1.00 63.95 10 GLU C O 1
ATOM 3422 N N . PRO C 1 12 ? 170.253 35.567 59.189 1.00 63.65 11 PRO C N 1
ATOM 3423 C CA . PRO C 1 12 ? 169.281 36.678 59.080 1.00 63.43 11 PRO C CA 1
ATOM 3424 C C . PRO C 1 12 ? 169.809 37.776 58.170 1.00 63.05 11 PRO C C 1
ATOM 3425 O O . PRO C 1 12 ? 171.033 37.951 58.069 1.00 63.61 11 PRO C O 1
ATOM 3429 N N . ILE C 1 13 ? 168.908 38.473 57.479 1.00 62.24 12 ILE C N 1
ATOM 3430 C CA . ILE C 1 13 ? 169.280 39.704 56.782 1.00 61.41 12 ILE C CA 1
ATOM 3431 C C . ILE C 1 13 ? 168.160 40.731 56.924 1.00 60.99 12 ILE C C 1
ATOM 3432 O O . ILE C 1 13 ? 166.984 40.360 56.890 1.00 60.98 12 ILE C O 1
ATOM 3437 N N . GLU C 1 14 ? 168.544 41.999 57.137 1.00 60.64 13 GLU C N 1
ATOM 3438 C CA . GLU C 1 14 ? 167.601 43.122 57.312 1.00 60.25 13 GLU C CA 1
ATOM 3439 C C . GLU C 1 14 ? 167.331 43.916 56.015 1.00 59.36 13 GLU C C 1
ATOM 3440 O O . GLU C 1 14 ? 168.263 44.437 55.398 1.00 59.23 13 GLU C O 1
ATOM 3446 N N . ILE C 1 15 ? 166.050 43.977 55.621 1.00 58.59 14 ILE C N 1
ATOM 3447 C CA . ILE C 1 15 ? 165.568 44.762 54.472 1.00 57.69 14 ILE C CA 1
ATOM 3448 C C . ILE C 1 15 ? 165.190 46.116 55.007 1.00 57.17 14 ILE C C 1
ATOM 3449 O O . ILE C 1 15 ? 164.218 46.221 55.774 1.00 57.40 14 ILE C O 1
ATOM 3454 N N . GLU C 1 16 ? 165.931 47.149 54.605 1.00 56.14 15 GLU C N 1
ATOM 3455 C CA . GLU C 1 16 ? 165.701 48.489 55.156 1.00 55.23 15 GLU C CA 1
ATOM 3456 C C . GLU C 1 16 ? 165.918 49.537 54.078 1.00 53.71 15 GLU C C 1
ATOM 3457 O O . GLU C 1 16 ? 167.052 49.803 53.676 1.00 53.63 15 GLU C O 1
ATOM 3463 N N . LYS C 1 17 ? 164.821 50.130 53.616 1.00 52.26 16 LYS C N 1
ATOM 3464 C CA . LYS C 1 17 ? 164.818 50.857 52.341 1.00 51.18 16 LYS C CA 1
ATOM 3465 C C . LYS C 1 17 ? 165.330 49.913 51.253 1.00 49.42 16 LYS C C 1
ATOM 3466 O O . LYS C 1 17 ? 165.197 48.707 51.402 1.00 49.23 16 LYS C O 1
ATOM 3472 N N . ALA C 1 18 ? 165.896 50.432 50.165 1.00 47.74 17 ALA C N 1
ATOM 3473 C CA . ALA C 1 18 ? 166.297 49.553 49.056 1.00 46.00 17 ALA C CA 1
ATOM 3474 C C . ALA C 1 18 ? 167.418 48.590 49.491 1.00 44.99 17 ALA C C 1
ATOM 3475 O O . ALA C 1 18 ? 168.485 49.007 49.936 1.00 46.08 17 ALA C O 1
ATOM 3477 N N . THR C 1 19 ? 167.168 47.299 49.400 1.00 42.93 18 THR C N 1
ATOM 3478 C CA . THR C 1 19 ? 168.208 46.354 49.734 1.00 41.53 18 THR C CA 1
ATOM 3479 C C . THR C 1 19 ? 168.303 45.280 48.662 1.00 40.28 18 THR C C 1
ATOM 3480 O O . THR C 1 19 ? 167.300 44.890 48.081 1.00 40.08 18 THR C O 1
ATOM 3484 N N . PHE C 1 20 ? 169.512 44.803 48.411 1.00 38.92 19 PHE C N 1
ATOM 3485 C CA . PHE C 1 20 ? 169.732 43.871 47.315 1.00 38.38 19 PHE C CA 1
ATOM 3486 C C . PHE C 1 20 ? 170.257 42.529 47.792 1.00 38.54 19 PHE C C 1
ATOM 3487 O O . PHE C 1 20 ? 171.153 42.455 48.631 1.00 39.16 19 PHE C O 1
ATOM 3495 N N . LEU C 1 21 ? 169.736 41.449 47.241 1.00 38.58 20 LEU C N 1
ATOM 3496 C CA . LEU C 1 21 ? 170.271 40.135 47.582 1.00 38.33 20 LEU C CA 1
ATOM 3497 C C . LEU C 1 21 ? 170.457 39.428 46.251 1.00 38.66 20 LEU C C 1
ATOM 3498 O O . LEU C 1 21 ? 169.538 39.352 45.431 1.00 38.98 20 LEU C O 1
ATOM 3503 N N . THR C 1 22 ? 171.680 38.995 46.006 1.00 39.01 21 THR C N 1
ATOM 3504 C CA . THR C 1 22 ? 172.006 38.263 44.797 1.00 39.46 21 THR C CA 1
ATOM 3505 C C . THR C 1 22 ? 172.311 36.835 45.189 1.00 39.90 21 THR C C 1
ATOM 3506 O O . THR C 1 22 ? 173.220 36.586 45.979 1.00 40.54 21 THR C O 1
ATOM 3510 N N . ILE C 1 23 ? 171.540 35.905 44.656 1.00 40.09 22 ILE C N 1
ATOM 3511 C CA . ILE C 1 23 ? 171.839 34.506 44.792 1.00 41.02 22 ILE C CA 1
ATOM 3512 C C . ILE C 1 23 ? 172.557 34.054 43.500 1.00 41.94 22 ILE C C 1
ATOM 3513 O O . ILE C 1 23 ? 171.977 34.093 42.429 1.00 41.97 22 ILE C O 1
ATOM 3518 N N . LYS C 1 24 ? 173.829 33.657 43.595 1.00 43.27 23 LYS C N 1
ATOM 3519 C CA . LYS C 1 24 ? 174.627 33.338 42.399 1.00 44.02 23 LYS C CA 1
ATOM 3520 C C . LYS C 1 24 ? 174.293 31.970 41.783 1.00 43.97 23 LYS C C 1
ATOM 3521 O O . LYS C 1 24 ? 174.130 31.878 40.569 1.00 45.04 23 LYS C O 1
ATOM 3527 N N . ASP C 1 25 ? 174.181 30.929 42.611 1.00 43.50 24 ASP C N 1
ATOM 3528 C CA . ASP C 1 25 ? 173.799 29.573 42.190 1.00 43.54 24 ASP C CA 1
ATOM 3529 C C . ASP C 1 25 ? 172.341 29.508 41.678 1.00 43.25 24 ASP C C 1
ATOM 3530 O O . ASP C 1 25 ? 171.386 29.574 42.475 1.00 44.01 24 ASP C O 1
ATOM 3535 N N . VAL C 1 26 ? 172.142 29.349 40.371 1.00 42.00 25 VAL C N 1
ATOM 3536 C CA . VAL C 1 26 ? 170.772 29.389 39.851 1.00 41.04 25 VAL C CA 1
ATOM 3537 C C . VAL C 1 26 ? 169.773 28.575 40.670 1.00 40.49 25 VAL C C 1
ATOM 3538 O O . VAL C 1 26 ? 168.710 29.080 41.055 1.00 40.41 25 VAL C O 1
ATOM 3542 N N . GLN C 1 27 ? 170.105 27.333 40.974 1.00 39.75 26 GLN C N 1
ATOM 3543 C CA . GLN C 1 27 ? 169.105 26.500 41.620 1.00 39.32 26 GLN C CA 1
ATOM 3544 C C . GLN C 1 27 ? 168.654 27.107 42.970 1.00 39.38 26 GLN C C 1
ATOM 3545 O O . GLN C 1 27 ? 167.469 27.029 43.337 1.00 39.62 26 GLN C O 1
ATOM 3551 N N . SER C 1 28 ? 169.566 27.748 43.699 1.00 39.16 27 SER C N 1
ATOM 3552 C CA . SER C 1 28 ? 169.169 28.395 44.953 1.00 39.32 27 SER C CA 1
ATOM 3553 C C . SER C 1 28 ? 168.294 29.590 44.672 1.00 38.79 27 SER C C 1
ATOM 3554 O O . SER C 1 28 ? 167.290 29.809 45.353 1.00 38.90 27 SER C O 1
ATOM 3557 N N . PHE C 1 29 ? 168.678 30.358 43.655 1.00 38.08 28 PHE C N 1
ATOM 3558 C CA . PHE C 1 29 ? 167.883 31.495 43.219 1.00 37.39 28 PHE C CA 1
ATOM 3559 C C . PHE C 1 29 ? 166.468 31.018 42.909 1.00 37.22 28 PHE C C 1
ATOM 3560 O O . PHE C 1 29 ? 165.513 31.528 43.465 1.00 37.63 28 PHE C O 1
ATOM 3568 N N . ALA C 1 30 ? 166.343 30.011 42.050 1.00 36.90 29 ALA C N 1
ATOM 3569 C CA . ALA C 1 30 ? 165.035 29.514 41.660 1.00 36.62 29 ALA C CA 1
ATOM 3570 C C . ALA C 1 30 ? 164.285 29.023 42.877 1.00 36.46 29 ALA C C 1
ATOM 3571 O O . ALA C 1 30 ? 163.110 29.309 43.056 1.00 37.06 29 ALA C O 1
ATOM 3573 N N . HIS C 1 31 ? 164.973 28.314 43.737 1.00 36.68 30 HIS C N 1
ATOM 3574 C CA . HIS C 1 31 ? 164.340 27.811 44.949 1.00 37.92 30 HIS C CA 1
ATOM 3575 C C . HIS C 1 31 ? 163.709 28.920 45.785 1.00 37.94 30 HIS C C 1
ATOM 3576 O O . HIS C 1 31 ? 162.558 28.805 46.190 1.00 38.82 30 HIS C O 1
ATOM 3583 N N . LEU C 1 32 ? 164.458 29.995 46.033 1.00 37.71 31 LEU C N 1
ATOM 3584 C CA . LEU C 1 32 ? 163.975 31.063 46.894 1.00 36.93 31 LEU C CA 1
ATOM 3585 C C . LEU C 1 32 ? 162.763 31.763 46.249 1.00 35.97 31 LEU C C 1
ATOM 3586 O O . LEU C 1 32 ? 161.834 32.152 46.959 1.00 36.47 31 LEU C O 1
ATOM 3591 N N . VAL C 1 33 ? 162.777 31.919 44.927 1.00 34.39 32 VAL C N 1
ATOM 3592 C CA . VAL C 1 33 ? 161.671 32.546 44.216 1.00 33.89 32 VAL C CA 1
ATOM 3593 C C . VAL C 1 33 ? 160.427 31.697 44.410 1.00 35.14 32 VAL C C 1
ATOM 3594 O O . VAL C 1 33 ? 159.335 32.212 44.709 1.00 35.20 32 VAL C O 1
ATOM 3598 N N . LYS C 1 34 ? 160.580 30.383 44.217 1.00 35.86 33 LYS C N 1
ATOM 3599 C CA . LYS C 1 34 ? 159.482 29.481 44.486 1.00 36.52 33 LYS C CA 1
ATOM 3600 C C . LYS C 1 34 ? 158.971 29.734 45.874 1.00 36.66 33 LYS C C 1
ATOM 3601 O O . LYS C 1 34 ? 157.761 29.819 46.064 1.00 37.41 33 LYS C O 1
ATOM 3607 N N . LEU C 1 35 ? 159.876 29.884 46.838 1.00 36.89 34 LEU C N 1
ATOM 3608 C CA . LEU C 1 35 ? 159.471 30.099 48.236 1.00 37.06 34 LEU C CA 1
ATOM 3609 C C . LEU C 1 35 ? 158.759 31.420 48.377 1.00 37.56 34 LEU C C 1
ATOM 3610 O O . LEU C 1 35 ? 157.713 31.494 49.046 1.00 38.16 34 LEU C O 1
ATOM 3615 N N . ILE C 1 36 ? 159.326 32.452 47.753 1.00 37.44 35 ILE C N 1
ATOM 3616 C CA . ILE C 1 36 ? 158.701 33.758 47.741 1.00 38.55 35 ILE C CA 1
ATOM 3617 C C . ILE C 1 36 ? 157.261 33.659 47.235 1.00 39.41 35 ILE C C 1
ATOM 3618 O O . ILE C 1 36 ? 156.345 34.249 47.826 1.00 39.58 35 ILE C O 1
ATOM 3623 N N . TYR C 1 37 ? 157.050 32.879 46.185 1.00 40.17 36 TYR C N 1
ATOM 3624 C CA . TYR C 1 37 ? 155.699 32.729 45.656 1.00 41.41 36 TYR C CA 1
ATOM 3625 C C . TYR C 1 37 ? 154.752 31.863 46.493 1.00 42.28 36 TYR C C 1
ATOM 3626 O O . TYR C 1 37 ? 153.558 31.936 46.299 1.00 42.07 36 TYR C O 1
ATOM 3635 N N . GLN C 1 38 ? 155.286 31.121 47.432 1.00 43.99 37 GLN C N 1
ATOM 3636 C CA . GLN C 1 38 ? 154.521 30.229 48.259 1.00 45.46 37 GLN C CA 1
ATOM 3637 C C . GLN C 1 38 ? 154.350 30.747 49.640 1.00 46.62 37 GLN C C 1
ATOM 3638 O O . GLN C 1 38 ? 154.092 29.990 50.535 1.00 47.09 37 GLN C O 1
ATOM 3644 N N . TYR C 1 39 ? 154.502 32.021 49.866 1.00 47.71 38 TYR C N 1
ATOM 3645 C CA . TYR C 1 39 ? 154.740 32.423 51.201 1.00 49.46 38 TYR C CA 1
ATOM 3646 C C . TYR C 1 39 ? 153.586 32.397 52.161 1.00 50.68 38 TYR C C 1
ATOM 3647 O O . TYR C 1 39 ? 152.773 33.279 52.201 1.00 50.39 38 TYR C O 1
ATOM 3656 N N . ASP C 1 40 ? 153.574 31.333 52.952 1.00 52.88 39 ASP C N 1
ATOM 3657 C CA . ASP C 1 40 ? 152.682 31.122 54.091 1.00 54.76 39 ASP C CA 1
ATOM 3658 C C . ASP C 1 40 ? 152.885 31.986 55.317 1.00 55.57 39 ASP C C 1
ATOM 3659 O O . ASP C 1 40 ? 151.933 32.395 55.945 1.00 55.95 39 ASP C O 1
ATOM 3664 N N . GLY C 1 41 ? 154.137 32.215 55.675 1.00 56.63 40 GLY C N 1
ATOM 3665 C CA . GLY C 1 41 ? 154.511 32.715 57.016 1.00 57.71 40 GLY C CA 1
ATOM 3666 C C . GLY C 1 41 ? 154.970 31.509 57.845 1.00 58.71 40 GLY C C 1
ATOM 3667 O O . GLY C 1 41 ? 155.049 31.584 59.074 1.00 58.69 40 GLY C O 1
ATOM 3668 N N . GLU C 1 42 ? 155.258 30.395 57.151 1.00 59.74 41 GLU C N 1
ATOM 3669 C CA . GLU C 1 42 ? 155.587 29.077 57.741 1.00 60.38 41 GLU C CA 1
ATOM 3670 C C . GLU C 1 42 ? 156.230 28.199 56.660 1.00 60.69 41 GLU C C 1
ATOM 3671 O O . GLU C 1 42 ? 156.783 27.128 56.936 1.00 61.18 41 GLU C O 1
ATOM 3677 N N . GLU C 1 44 ? 159.780 27.203 55.099 1.00 61.45 43 GLU C N 1
ATOM 3678 C CA . GLU C 1 44 ? 161.114 27.640 55.531 1.00 61.71 43 GLU C CA 1
ATOM 3679 C C . GLU C 1 44 ? 161.265 29.174 55.600 1.00 61.81 43 GLU C C 1
ATOM 3680 O O . GLU C 1 44 ? 161.872 29.702 56.564 1.00 62.28 43 GLU C O 1
ATOM 3682 N N . LEU C 1 45 ? 160.710 29.878 54.602 1.00 61.11 44 LEU C N 1
ATOM 3683 C CA . LEU C 1 45 ? 160.822 31.337 54.530 1.00 60.45 44 LEU C CA 1
ATOM 3684 C C . LEU C 1 45 ? 159.913 31.960 55.573 1.00 60.36 44 LEU C C 1
ATOM 3685 O O . LEU C 1 45 ? 158.706 31.602 55.654 1.00 60.80 44 LEU C O 1
ATOM 3690 N N . LYS C 1 46 ? 160.504 32.869 56.366 1.00 59.57 45 LYS C N 1
ATOM 3691 C CA . LYS C 1 46 ? 159.795 33.644 57.398 1.00 59.18 45 LYS C CA 1
ATOM 3692 C C . LYS C 1 46 ? 160.235 35.132 57.425 1.00 58.21 45 LYS C C 1
ATOM 3693 O O . LYS C 1 46 ? 161.404 35.454 57.162 1.00 57.64 45 LYS C O 1
ATOM 3699 N N . LEU C 1 47 ? 159.288 36.019 57.751 1.00 57.39 46 LEU C N 1
ATOM 3700 C CA . LEU C 1 47 ? 159.518 37.479 57.791 1.00 56.55 46 LEU C CA 1
ATOM 3701 C C . LEU C 1 47 ? 158.899 38.136 59.048 1.00 56.09 46 LEU C C 1
ATOM 3702 O O . LEU C 1 47 ? 159.596 38.731 59.895 1.00 55.10 46 LEU C O 1
ATOM 3707 N N . LYS C 1 53 ? 158.522 39.980 65.327 1.00 57.29 52 LYS C N 1
ATOM 3708 C CA . LYS C 1 53 ? 157.138 40.350 64.921 1.00 57.55 52 LYS C CA 1
ATOM 3709 C C . LYS C 1 53 ? 156.233 39.202 64.358 1.00 57.43 52 LYS C C 1
ATOM 3710 O O . LYS C 1 53 ? 155.417 38.617 65.101 1.00 57.85 52 LYS C O 1
ATOM 3716 N N . GLY C 1 54 ? 156.383 38.889 63.067 1.00 56.99 53 GLY C N 1
ATOM 3717 C CA . GLY C 1 54 ? 155.486 37.956 62.341 1.00 56.58 53 GLY C CA 1
ATOM 3718 C C . GLY C 1 54 ? 154.980 38.790 61.182 1.00 56.55 53 GLY C C 1
ATOM 3719 O O . GLY C 1 54 ? 154.881 40.016 61.328 1.00 56.85 53 GLY C O 1
ATOM 3720 N N . LEU C 1 55 ? 154.722 38.159 60.028 1.00 56.34 54 LEU C N 1
ATOM 3721 C CA . LEU C 1 55 ? 154.290 38.869 58.778 1.00 55.77 54 LEU C CA 1
ATOM 3722 C C . LEU C 1 55 ? 153.363 37.999 57.919 1.00 55.83 54 LEU C C 1
ATOM 3723 O O . LEU C 1 55 ? 153.509 36.756 57.880 1.00 56.00 54 LEU C O 1
ATOM 3728 N N . LYS C 1 56 ? 152.428 38.641 57.222 1.00 55.37 55 LYS C N 1
ATOM 3729 C CA . LYS C 1 56 ? 151.299 37.900 56.654 1.00 55.35 55 LYS C CA 1
ATOM 3730 C C . LYS C 1 56 ? 151.169 38.038 55.123 1.00 55.33 55 LYS C C 1
ATOM 3731 O O . LYS C 1 56 ? 151.478 39.099 54.566 1.00 55.33 55 LYS C O 1
ATOM 3737 N N . PRO C 1 57 ? 150.743 36.958 54.443 1.00 55.21 56 PRO C N 1
ATOM 3738 C CA . PRO C 1 57 ? 150.661 36.872 52.988 1.00 55.49 56 PRO C CA 1
ATOM 3739 C C . PRO C 1 57 ? 150.106 38.121 52.302 1.00 55.68 56 PRO C C 1
ATOM 3740 O O . PRO C 1 57 ? 150.657 38.567 51.290 1.00 55.43 56 PRO C O 1
ATOM 3744 N N . THR C 1 58 ? 149.027 38.676 52.847 1.00 56.10 57 THR C N 1
ATOM 3745 C CA . THR C 1 58 ? 148.391 39.860 52.256 1.00 56.52 57 THR C CA 1
ATOM 3746 C C . THR C 1 58 ? 149.353 41.041 52.279 1.00 56.18 57 THR C C 1
ATOM 3747 O O . THR C 1 58 ? 149.218 41.967 51.494 1.00 56.21 57 THR C O 1
ATOM 3751 N N . GLU C 1 59 ? 150.319 40.987 53.195 1.00 56.10 58 GLU C N 1
ATOM 3752 C CA . GLU C 1 59 ? 151.246 42.093 53.451 1.00 56.05 58 GLU C CA 1
ATOM 3753 C C . GLU C 1 59 ? 152.475 42.068 52.558 1.00 55.05 58 GLU C C 1
ATOM 3754 O O . GLU C 1 59 ? 153.324 42.965 52.645 1.00 55.35 58 GLU C O 1
ATOM 3760 N N . LEU C 1 60 ? 152.577 41.018 51.739 1.00 53.57 59 LEU C N 1
ATOM 3761 C CA . LEU C 1 60 ? 153.721 40.787 50.859 1.00 51.72 59 LEU C CA 1
ATOM 3762 C C . LEU C 1 60 ? 153.338 41.065 49.425 1.00 50.54 59 LEU C C 1
ATOM 3763 O O . LEU C 1 60 ? 152.367 40.525 48.890 1.00 50.94 59 LEU C O 1
ATOM 3768 N N . PHE C 1 61 ? 154.151 41.876 48.792 1.00 48.83 60 PHE C N 1
ATOM 3769 C CA . PHE C 1 61 ? 153.840 42.394 47.499 1.00 47.38 60 PHE C CA 1
ATOM 3770 C C . PHE C 1 61 ? 155.041 42.017 46.637 1.00 46.92 60 PHE C C 1
ATOM 3771 O O . PHE C 1 61 ? 156.170 42.438 46.895 1.00 47.22 60 PHE C O 1
ATOM 3779 N N . VAL C 1 62 ? 154.802 41.184 45.631 1.00 46.03 61 VAL C N 1
ATOM 3780 C CA . VAL C 1 62 ? 155.879 40.649 44.807 1.00 44.79 61 VAL C CA 1
ATOM 3781 C C . VAL C 1 62 ? 155.647 40.934 43.351 1.00 44.42 61 VAL C C 1
ATOM 3782 O O . VAL C 1 62 ? 154.550 40.738 42.847 1.00 44.04 61 VAL C O 1
ATOM 3786 N N . VAL C 1 63 ? 156.679 41.402 42.661 1.00 44.23 62 VAL C N 1
ATOM 3787 C CA . VAL C 1 63 ? 156.562 41.555 41.218 1.00 43.93 62 VAL C CA 1
ATOM 3788 C C . VAL C 1 63 ? 157.772 41.020 40.457 1.00 43.92 62 VAL C C 1
ATOM 3789 O O . VAL C 1 63 ? 158.902 41.145 40.910 1.00 44.13 62 VAL C O 1
ATOM 3793 N N . THR C 1 64 ? 157.486 40.382 39.326 1.00 43.97 63 THR C N 1
ATOM 3794 C CA . THR C 1 64 ? 158.461 39.906 38.359 1.00 44.17 63 THR C CA 1
ATOM 3795 C C . THR C 1 64 ? 158.148 40.523 37.004 1.00 44.57 63 THR C C 1
ATOM 3796 O O . THR C 1 64 ? 159.035 40.950 36.285 1.00 44.56 63 THR C O 1
ATOM 3800 N N . ASP C 1 65 ? 156.867 40.525 36.655 1.00 45.62 64 ASP C N 1
ATOM 3801 C CA . ASP C 1 65 ? 156.392 41.082 35.407 1.00 46.64 64 ASP C CA 1
ATOM 3802 C C . ASP C 1 65 ? 156.101 42.553 35.622 1.00 46.95 64 ASP C C 1
ATOM 3803 O O . ASP C 1 65 ? 154.975 42.919 35.946 1.00 46.56 64 ASP C O 1
ATOM 3808 N N . ILE C 1 66 ? 157.136 43.376 35.437 1.00 47.72 65 ILE C N 1
ATOM 3809 C CA . ILE C 1 66 ? 157.051 44.822 35.597 1.00 48.47 65 ILE C CA 1
ATOM 3810 C C . ILE C 1 66 ? 155.968 45.440 34.685 1.00 49.13 65 ILE C C 1
ATOM 3811 O O . ILE C 1 66 ? 155.120 46.216 35.152 1.00 49.21 65 ILE C O 1
ATOM 3816 N N . LEU C 1 67 ? 155.965 45.076 33.409 1.00 49.28 66 LEU C N 1
ATOM 3817 C CA . LEU C 1 67 ? 155.100 45.751 32.499 1.00 49.99 66 LEU C CA 1
ATOM 3818 C C . LEU C 1 67 ? 153.672 45.347 32.704 1.00 51.08 66 LEU C C 1
ATOM 3819 O O . LEU C 1 67 ? 152.797 46.215 32.822 1.00 51.60 66 LEU C O 1
ATOM 3824 N N . GLY C 1 68 ? 153.445 44.034 32.773 1.00 51.69 67 GLY C N 1
ATOM 3825 C CA . GLY C 1 68 ? 152.116 43.448 32.860 1.00 51.66 67 GLY C CA 1
ATOM 3826 C C . GLY C 1 68 ? 151.421 43.631 34.194 1.00 52.12 67 GLY C C 1
ATOM 3827 O O . GLY C 1 68 ? 150.255 43.314 34.292 1.00 52.33 67 GLY C O 1
ATOM 3828 N N . TYR C 1 69 ? 152.103 44.126 35.221 1.00 52.55 68 TYR C N 1
ATOM 3829 C CA . TYR C 1 69 ? 151.428 44.367 36.491 1.00 54.21 68 TYR C CA 1
ATOM 3830 C C . TYR C 1 69 ? 150.433 45.517 36.394 1.00 55.63 68 TYR C C 1
ATOM 3831 O O . TYR C 1 69 ? 150.826 46.643 36.116 1.00 56.22 68 TYR C O 1
ATOM 3840 N N . ASP C 1 70 ? 149.147 45.237 36.614 1.00 57.04 69 ASP C N 1
ATOM 3841 C CA . ASP C 1 70 ? 148.108 46.272 36.606 1.00 58.38 69 ASP C CA 1
ATOM 3842 C C . ASP C 1 70 ? 148.170 47.122 37.870 1.00 58.69 69 ASP C C 1
ATOM 3843 O O . ASP C 1 70 ? 147.834 46.677 38.965 1.00 58.39 69 ASP C O 1
ATOM 3848 N N . VAL C 1 71 ? 148.631 48.353 37.706 1.00 59.19 70 VAL C N 1
ATOM 3849 C CA . VAL C 1 71 ? 148.745 49.278 38.821 1.00 59.66 70 VAL C CA 1
ATOM 3850 C C . VAL C 1 71 ? 147.372 49.939 39.036 1.00 60.03 70 VAL C C 1
ATOM 3851 O O . VAL C 1 71 ? 147.082 50.493 40.100 1.00 59.67 70 VAL C O 1
ATOM 3855 N N . ASN C 1 72 ? 146.531 49.810 38.004 1.00 60.52 71 ASN C N 1
ATOM 3856 C CA . ASN C 1 72 ? 145.144 50.284 37.970 1.00 60.68 71 ASN C CA 1
ATOM 3857 C C . ASN C 1 72 ? 144.087 49.251 38.440 1.00 61.18 71 ASN C C 1
ATOM 3858 O O . ASN C 1 72 ? 142.941 49.235 37.940 1.00 60.84 71 ASN C O 1
ATOM 3863 N N . SER C 1 73 ? 144.465 48.379 39.381 1.00 61.60 72 SER C N 1
ATOM 3864 C CA . SER C 1 73 ? 143.488 47.483 40.016 1.00 61.59 72 SER C CA 1
ATOM 3865 C C . SER C 1 73 ? 142.569 48.349 40.889 1.00 61.74 72 SER C C 1
ATOM 3866 O O . SER C 1 73 ? 143.035 49.312 41.527 1.00 61.46 72 SER C O 1
ATOM 3869 N N . ALA C 1 74 ? 141.279 48.013 40.904 1.00 61.82 73 ALA C N 1
ATOM 3870 C CA . ALA C 1 74 ? 140.283 48.764 41.688 1.00 61.96 73 ALA C CA 1
ATOM 3871 C C . ALA C 1 74 ? 140.726 49.106 43.118 1.00 61.91 73 ALA C C 1
ATOM 3872 O O . ALA C 1 74 ? 140.606 50.261 43.550 1.00 62.07 73 ALA C O 1
ATOM 3874 N N . ALA C 1 75 ? 141.266 48.134 43.849 1.00 61.77 74 ALA C N 1
ATOM 3875 C CA . ALA C 1 75 ? 141.721 48.408 45.232 1.00 61.49 74 ALA C CA 1
ATOM 3876 C C . ALA C 1 75 ? 142.709 49.586 45.312 1.00 61.31 74 ALA C C 1
ATOM 3877 O O . ALA C 1 75 ? 142.829 50.254 46.348 1.00 61.26 74 ALA C O 1
ATOM 3879 N N . THR C 1 76 ? 143.408 49.828 44.204 1.00 61.20 75 THR C N 1
ATOM 3880 C CA . THR C 1 76 ? 144.389 50.901 44.124 1.00 60.79 75 THR C CA 1
ATOM 3881 C C . THR C 1 76 ? 143.705 52.200 43.715 1.00 59.69 75 THR C C 1
ATOM 3882 O O . THR C 1 76 ? 143.879 53.219 44.382 1.00 59.16 75 THR C O 1
ATOM 3886 N N . LEU C 1 77 ? 142.923 52.147 42.634 1.00 58.78 76 LEU C N 1
ATOM 3887 C CA . LEU C 1 77 ? 142.171 53.317 42.160 1.00 58.23 76 LEU C CA 1
ATOM 3888 C C . LEU C 1 77 ? 141.310 53.918 43.270 1.00 58.14 76 LEU C C 1
ATOM 3889 O O . LEU C 1 77 ? 141.350 55.119 43.504 1.00 57.91 76 LEU C O 1
ATOM 3894 N N . LYS C 1 78 ? 140.565 53.064 43.974 1.00 58.22 77 LYS C N 1
ATOM 3895 C CA . LYS C 1 78 ? 139.829 53.450 45.181 1.00 57.81 77 LYS C CA 1
ATOM 3896 C C . LYS C 1 78 ? 140.671 54.308 46.129 1.00 56.98 77 LYS C C 1
ATOM 3897 O O . LYS C 1 78 ? 140.223 55.354 46.569 1.00 57.42 77 LYS C O 1
ATOM 3903 N N . LEU C 1 79 ? 141.899 53.901 46.413 1.00 55.93 78 LEU C N 1
ATOM 3904 C CA . LEU C 1 79 ? 142.771 54.713 47.273 1.00 55.07 78 LEU C CA 1
ATOM 3905 C C . LEU C 1 79 ? 143.306 55.994 46.655 1.00 54.21 78 LEU C C 1
ATOM 3906 O O . LEU C 1 79 ? 143.582 56.959 47.376 1.00 54.03 78 LEU C O 1
ATOM 3911 N N . ILE C 1 80 ? 143.488 55.988 45.336 1.00 52.90 79 ILE C N 1
ATOM 3912 C CA . ILE C 1 80 ? 143.968 57.148 44.618 1.00 52.00 79 ILE C CA 1
ATOM 3913 C C . ILE C 1 80 ? 142.859 58.198 44.557 1.00 51.72 79 ILE C C 1
ATOM 3914 O O . ILE C 1 80 ? 143.063 59.380 44.901 1.00 50.74 79 ILE C O 1
ATOM 3919 N N . TYR C 1 81 ? 141.673 57.736 44.145 1.00 51.50 80 TYR C N 1
ATOM 3920 C CA . TYR C 1 81 ? 140.472 58.568 44.101 1.00 50.56 80 TYR C CA 1
ATOM 3921 C C . TYR C 1 81 ? 140.270 59.150 45.473 1.00 50.98 80 TYR C C 1
ATOM 3922 O O . TYR C 1 81 ? 140.234 60.368 45.632 1.00 51.69 80 TYR C O 1
ATOM 3931 N N . GLY C 1 82 ? 140.220 58.276 46.468 1.00 50.95 81 GLY C N 1
ATOM 3932 C CA . GLY C 1 82 ? 140.224 58.688 47.866 1.00 51.12 81 GLY C CA 1
ATOM 3933 C C . GLY C 1 82 ? 141.172 59.826 48.142 1.00 51.23 81 GLY C C 1
ATOM 3934 O O . GLY C 1 82 ? 140.784 60.817 48.769 1.00 51.23 81 GLY C O 1
ATOM 3935 N N . ASP C 1 83 ? 142.406 59.700 47.656 1.00 51.63 82 ASP C N 1
ATOM 3936 C CA . ASP C 1 83 ? 143.432 60.717 47.908 1.00 52.31 82 ASP C CA 1
ATOM 3937 C C . ASP C 1 83 ? 143.192 61.999 47.115 1.00 51.50 82 ASP C C 1
ATOM 3938 O O . ASP C 1 83 ? 143.388 63.088 47.643 1.00 50.98 82 ASP C O 1
ATOM 3943 N N . LEU C 1 84 ? 142.730 61.871 45.868 1.00 51.23 83 LEU C N 1
ATOM 3944 C CA . LEU C 1 84 ? 142.311 63.042 45.070 1.00 50.71 83 LEU C CA 1
ATOM 3945 C C . LEU C 1 84 ? 141.189 63.841 45.733 1.00 50.69 83 LEU C C 1
ATOM 3946 O O . LEU C 1 84 ? 141.292 65.070 45.879 1.00 50.41 83 LEU C O 1
ATOM 3951 N N . GLU C 1 85 ? 140.126 63.146 46.134 1.00 50.62 84 GLU C N 1
ATOM 3952 C CA . GLU C 1 85 ? 139.029 63.782 46.872 1.00 51.29 84 GLU C CA 1
ATOM 3953 C C . GLU C 1 85 ? 139.461 64.554 48.152 1.00 50.98 84 GLU C C 1
ATOM 3954 O O . GLU C 1 85 ? 138.922 65.616 48.454 1.00 50.75 84 GLU C O 1
ATOM 3960 N N . ALA C 1 86 ? 140.425 64.022 48.885 1.00 50.84 85 ALA C N 1
ATOM 3961 C CA . ALA C 1 86 ? 140.909 64.677 50.086 1.00 51.41 85 ALA C CA 1
ATOM 3962 C C . ALA C 1 86 ? 141.669 65.982 49.766 1.00 51.99 85 ALA C C 1
ATOM 3963 O O . ALA C 1 86 ? 141.533 67.004 50.476 1.00 51.48 85 ALA C O 1
ATOM 3965 N N . GLN C 1 87 ? 142.468 65.912 48.691 1.00 52.86 86 GLN C N 1
ATOM 3966 C CA . GLN C 1 87 ? 143.290 67.010 48.163 1.00 53.40 86 GLN C CA 1
ATOM 3967 C C . GLN C 1 87 ? 142.385 68.157 47.801 1.00 53.23 86 GLN C C 1
ATOM 3968 O O . GLN C 1 87 ? 142.621 69.301 48.197 1.00 53.11 86 GLN C O 1
ATOM 3974 N N . LEU C 1 88 ? 141.335 67.811 47.058 1.00 53.41 87 LEU C N 1
ATOM 3975 C CA . LEU C 1 88 ? 140.277 68.726 46.630 1.00 53.71 87 LEU C CA 1
ATOM 3976 C C . LEU C 1 88 ? 139.508 69.299 47.797 1.00 54.21 87 LEU C C 1
ATOM 3977 O O . LEU C 1 88 ? 139.220 70.482 47.810 1.00 54.15 87 LEU C O 1
ATOM 3982 N N . ASN C 1 89 ? 139.170 68.443 48.766 1.00 55.05 88 ASN C N 1
ATOM 3983 C CA . ASN C 1 89 ? 138.586 68.857 50.055 1.00 55.51 88 ASN C CA 1
ATOM 3984 C C . ASN C 1 89 ? 139.455 69.812 50.845 1.00 55.67 88 ASN C C 1
ATOM 3985 O O . ASN C 1 89 ? 138.952 70.550 51.675 1.00 56.26 88 ASN C O 1
ATOM 3990 N N . ASP C 1 90 ? 140.762 69.799 50.619 1.00 55.74 89 ASP C N 1
ATOM 3991 C CA . ASP C 1 90 ? 141.594 70.797 51.276 1.00 55.87 89 ASP C CA 1
ATOM 3992 C C . ASP C 1 90 ? 141.811 72.088 50.479 1.00 55.96 89 ASP C C 1
ATOM 3993 O O . ASP C 1 90 ? 142.525 72.998 50.951 1.00 55.75 89 ASP C O 1
ATOM 3998 N N . LYS C 1 91 ? 141.196 72.157 49.283 1.00 55.99 90 LYS C N 1
ATOM 3999 C CA . LYS C 1 91 ? 141.155 73.368 48.437 1.00 55.40 90 LYS C CA 1
ATOM 4000 C C . LYS C 1 91 ? 139.697 73.810 48.307 1.00 54.73 90 LYS C C 1
ATOM 4001 O O . LYS C 1 91 ? 139.073 73.536 47.290 1.00 55.13 90 LYS C O 1
ATOM 4007 N N . PRO C 1 92 ? 139.143 74.503 49.318 1.00 54.16 91 PRO C N 1
ATOM 4008 C CA . PRO C 1 92 ? 137.718 74.847 49.272 1.00 53.70 91 PRO C CA 1
ATOM 4009 C C . PRO C 1 92 ? 137.306 75.728 48.094 1.00 53.37 91 PRO C C 1
ATOM 4010 O O . PRO C 1 92 ? 136.213 75.568 47.573 1.00 53.82 91 PRO C O 1
ATOM 4014 N N . GLU C 1 93 ? 138.163 76.640 47.659 1.00 53.08 92 GLU C N 1
ATOM 4015 C CA . GLU C 1 93 ? 137.860 77.409 46.448 1.00 52.85 92 GLU C CA 1
ATOM 4016 C C . GLU C 1 93 ? 137.720 76.533 45.184 1.00 52.11 92 GLU C C 1
ATOM 4017 O O . GLU C 1 93 ? 136.821 76.760 44.376 1.00 51.90 92 GLU C O 1
ATOM 4023 N N . VAL C 1 94 ? 138.551 75.508 45.018 1.00 51.52 93 VAL C N 1
ATOM 4024 C CA . VAL C 1 94 ? 138.340 74.616 43.859 1.00 51.15 93 VAL C CA 1
ATOM 4025 C C . VAL C 1 94 ? 137.084 73.766 44.104 1.00 51.10 93 VAL C C 1
ATOM 4026 O O . VAL C 1 94 ? 136.249 73.573 43.213 1.00 50.25 93 VAL C O 1
ATOM 4030 N N . LYS C 1 95 ? 136.939 73.306 45.348 1.00 51.09 94 LYS C N 1
ATOM 4031 C CA . LYS C 1 95 ? 135.871 72.410 45.705 1.00 50.81 94 LYS C CA 1
ATOM 4032 C C . LYS C 1 95 ? 134.578 73.094 45.303 1.00 50.54 94 LYS C C 1
ATOM 4033 O O . LYS C 1 95 ? 133.779 72.555 44.514 1.00 50.69 94 LYS C O 1
ATOM 4039 N N . SER C 1 96 ? 134.381 74.309 45.794 1.00 49.47 95 SER C N 1
ATOM 4040 C CA . SER C 1 96 ? 133.151 74.974 45.447 1.00 48.79 95 SER C CA 1
ATOM 4041 C C . SER C 1 96 ? 133.042 75.446 43.962 1.00 48.30 95 SER C C 1
ATOM 4042 O O . SER C 1 96 ? 131.929 75.543 43.450 1.00 48.28 95 SER C O 1
ATOM 4045 N N . MET C 1 97 ? 134.152 75.666 43.246 1.00 47.71 96 MET C N 1
ATOM 4046 C CA . MET C 1 97 ? 134.030 75.887 41.782 1.00 47.57 96 MET C CA 1
ATOM 4047 C C . MET C 1 97 ? 133.450 74.649 41.086 1.00 47.07 96 MET C C 1
ATOM 4048 O O . MET C 1 97 ? 132.672 74.742 40.128 1.00 46.68 96 MET C O 1
ATOM 4053 N N . ILE C 1 98 ? 133.816 73.481 41.588 1.00 46.69 97 ILE C N 1
ATOM 4054 C CA . ILE C 1 98 ? 133.347 72.252 40.992 1.00 46.15 97 ILE C CA 1
ATOM 4055 C C . ILE C 1 98 ? 131.876 72.074 41.350 1.00 46.62 97 ILE C C 1
ATOM 4056 O O . ILE C 1 98 ? 131.034 71.855 40.476 1.00 46.56 97 ILE C O 1
ATOM 4061 N N . GLU C 1 99 ? 131.545 72.238 42.620 1.00 46.57 98 GLU C N 1
ATOM 4062 C CA . GLU C 1 99 ? 130.165 72.061 43.013 1.00 46.88 98 GLU C CA 1
ATOM 4063 C C . GLU C 1 99 ? 129.222 73.027 42.288 1.00 46.34 98 GLU C C 1
ATOM 4064 O O . GLU C 1 99 ? 128.112 72.648 41.928 1.00 47.04 98 GLU C O 1
ATOM 4070 N N . LYS C 1 100 ? 129.676 74.252 42.037 1.00 45.52 99 LYS C N 1
ATOM 4071 C CA . LYS C 1 100 ? 128.898 75.242 41.295 1.00 44.24 99 LYS C CA 1
ATOM 4072 C C . LYS C 1 100 ? 128.687 74.799 39.843 1.00 43.91 99 LYS C C 1
ATOM 4073 O O . LYS C 1 100 ? 127.598 74.978 39.287 1.00 44.26 99 LYS C O 1
ATOM 4079 N N . LEU C 1 101 ? 129.715 74.225 39.222 1.00 42.89 100 LEU C N 1
ATOM 4080 C CA . LEU C 1 101 ? 129.591 73.760 37.849 1.00 42.28 100 LEU C CA 1
ATOM 4081 C C . LEU C 1 101 ? 128.732 72.488 37.690 1.00 42.25 100 LEU C C 1
ATOM 4082 O O . LEU C 1 101 ? 128.050 72.307 36.660 1.00 42.01 100 LEU C O 1
ATOM 4087 N N . THR C 1 102 ? 128.785 71.603 38.686 1.00 41.85 101 THR C N 1
ATOM 4088 C CA . THR C 1 102 ? 128.018 70.378 38.614 1.00 42.07 101 THR C CA 1
ATOM 4089 C C . THR C 1 102 ? 126.549 70.755 38.723 1.00 41.70 101 THR C C 1
ATOM 4090 O O . THR C 1 102 ? 125.742 70.364 37.852 1.00 41.74 101 THR C O 1
ATOM 4094 N N . GLY C 1 103 ? 126.224 71.533 39.764 1.00 40.15 102 GLY C N 1
ATOM 4095 C CA . GLY C 1 103 ? 124.918 72.155 39.909 1.00 39.17 102 GLY C CA 1
ATOM 4096 C C . GLY C 1 103 ? 124.384 72.704 38.598 1.00 38.92 102 GLY C C 1
ATOM 4097 O O . GLY C 1 103 ? 123.354 72.248 38.109 1.00 38.95 102 GLY C O 1
ATOM 4098 N N . THR C 1 104 ? 125.085 73.652 37.992 1.00 38.38 103 THR C N 1
ATOM 4099 C CA . THR C 1 104 ? 124.592 74.223 36.754 1.00 38.70 103 THR C CA 1
ATOM 4100 C C . THR C 1 104 ? 124.216 73.148 35.710 1.00 38.87 103 THR C C 1
ATOM 4101 O O . THR C 1 104 ? 123.135 73.209 35.089 1.00 39.12 103 THR C O 1
ATOM 4105 N N . ILE C 1 105 ? 125.081 72.153 35.534 1.00 38.97 104 ILE C N 1
ATOM 4106 C CA . ILE C 1 105 ? 124.741 71.025 34.670 1.00 38.47 104 ILE C CA 1
ATOM 4107 C C . ILE C 1 105 ? 123.476 70.346 35.160 1.00 39.20 104 ILE C C 1
ATOM 4108 O O . ILE C 1 105 ? 122.575 70.148 34.366 1.00 39.54 104 ILE C O 1
ATOM 4113 N N . SER C 1 106 ? 123.393 69.996 36.448 1.00 39.96 105 SER C N 1
ATOM 4114 C CA . SER C 1 106 ? 122.167 69.378 36.993 1.00 41.16 105 SER C CA 1
ATOM 4115 C C . SER C 1 106 ? 120.927 70.214 36.715 1.00 41.67 105 SER C C 1
ATOM 4116 O O . SER C 1 106 ? 119.876 69.688 36.427 1.00 41.99 105 SER C O 1
ATOM 4119 N N . GLN C 1 107 ? 121.048 71.523 36.840 1.00 42.39 106 GLN C N 1
ATOM 4120 C CA . GLN C 1 107 ? 119.934 72.392 36.600 1.00 43.15 106 GLN C CA 1
ATOM 4121 C C . GLN C 1 107 ? 119.581 72.377 35.131 1.00 42.83 106 GLN C C 1
ATOM 4122 O O . GLN C 1 107 ? 118.432 72.196 34.767 1.00 43.43 106 GLN C O 1
ATOM 4128 N N . LEU C 1 108 ? 120.561 72.585 34.271 1.00 42.26 107 LEU C N 1
ATOM 4129 C CA . LEU C 1 108 ? 120.273 72.579 32.866 1.00 41.89 107 LEU C CA 1
ATOM 4130 C C . LEU C 1 108 ? 119.574 71.286 32.446 1.00 41.90 107 LEU C C 1
ATOM 4131 O O . LEU C 1 108 ? 118.519 71.342 31.806 1.00 42.49 107 LEU C O 1
ATOM 4136 N N . ILE C 1 109 ? 120.119 70.130 32.843 1.00 41.32 108 ILE C N 1
ATOM 4137 C CA . ILE C 1 109 ? 119.556 68.838 32.454 1.00 40.94 108 ILE C CA 1
ATOM 4138 C C . ILE C 1 109 ? 118.179 68.650 33.121 1.00 41.65 108 ILE C C 1
ATOM 4139 O O . ILE C 1 109 ? 117.240 68.094 32.513 1.00 42.06 108 ILE C O 1
ATOM 4144 N N . GLY C 1 110 ? 118.058 69.126 34.364 1.00 41.78 109 GLY C N 1
ATOM 4145 C CA . GLY C 1 110 ? 116.785 69.135 35.102 1.00 41.57 109 GLY C CA 1
ATOM 4146 C C . GLY C 1 110 ? 115.605 69.665 34.306 1.00 41.63 109 GLY C C 1
ATOM 4147 O O . GLY C 1 110 ? 114.564 69.024 34.263 1.00 41.17 109 GLY C O 1
ATOM 4148 N N . TYR C 1 111 ? 115.786 70.823 33.664 1.00 42.24 110 TYR C N 1
ATOM 4149 C CA . TYR C 1 111 ? 114.747 71.454 32.829 1.00 43.36 110 TYR C CA 1
ATOM 4150 C C . TYR C 1 111 ? 114.358 70.609 31.665 1.00 42.46 110 TYR C C 1
ATOM 4151 O O . TYR C 1 111 ? 113.215 70.591 31.257 1.00 42.89 110 TYR C O 1
ATOM 4160 N N . GLU C 1 112 ? 115.336 69.944 31.100 1.00 42.08 111 GLU C N 1
ATOM 4161 C CA . GLU C 1 112 ? 115.100 69.066 29.985 1.00 41.82 111 GLU C CA 1
ATOM 4162 C C . GLU C 1 112 ? 114.308 67.830 30.430 1.00 41.36 111 GLU C C 1
ATOM 4163 O O . GLU C 1 112 ? 113.543 67.305 29.647 1.00 41.82 111 GLU C O 1
ATOM 4169 N N . LEU C 1 113 ? 114.455 67.371 31.672 1.00 40.98 112 LEU C N 1
ATOM 4170 C CA . LEU C 1 113 ? 113.599 66.266 32.147 1.00 41.14 112 LEU C CA 1
ATOM 4171 C C . LEU C 1 113 ? 112.117 66.691 32.264 1.00 42.31 112 LEU C C 1
ATOM 4172 O O . LEU C 1 113 ? 111.204 65.973 31.832 1.00 42.87 112 LEU C O 1
ATOM 4177 N N . LEU C 1 114 ? 111.878 67.864 32.842 1.00 43.13 113 LEU C N 1
ATOM 4178 C CA . LEU C 1 114 ? 110.541 68.422 32.910 1.00 44.06 113 LEU C CA 1
ATOM 4179 C C . LEU C 1 114 ? 109.920 68.525 31.524 1.00 45.07 113 LEU C C 1
ATOM 4180 O O . LEU C 1 114 ? 108.735 68.248 31.345 1.00 45.49 113 LEU C O 1
ATOM 4185 N N . GLU C 1 115 ? 110.726 68.941 30.546 1.00 46.03 114 GLU C N 1
ATOM 4186 C CA . GLU C 1 115 ? 110.227 69.237 29.216 1.00 46.82 114 GLU C CA 1
ATOM 4187 C C . GLU C 1 115 ? 109.829 67.919 28.583 1.00 46.91 114 GLU C C 1
ATOM 4188 O O . GLU C 1 115 ? 108.908 67.862 27.772 1.00 47.37 114 GLU C O 1
ATOM 4194 N N . HIS C 1 116 ? 110.511 66.850 29.000 1.00 46.90 115 HIS C N 1
ATOM 4195 C CA . HIS C 1 116 ? 110.356 65.547 28.389 1.00 46.56 115 HIS C CA 1
ATOM 4196 C C . HIS C 1 116 ? 109.024 64.981 28.809 1.00 46.33 115 HIS C C 1
ATOM 4197 O O . HIS C 1 116 ? 108.632 65.092 29.980 1.00 46.47 115 HIS C O 1
ATOM 4204 N N . GLU C 1 117 ? 108.330 64.378 27.848 1.00 46.27 116 GLU C N 1
ATOM 4205 C CA . GLU C 1 117 ? 106.936 63.932 28.061 1.00 46.10 116 GLU C CA 1
ATOM 4206 C C . GLU C 1 117 ? 106.860 62.902 29.185 1.00 46.01 116 GLU C C 1
ATOM 4207 O O . GLU C 1 117 ? 105.750 62.522 29.588 1.00 46.79 116 GLU C O 1
ATOM 4213 N N . MET C 1 118 ? 108.015 62.441 29.677 1.00 44.84 117 MET C N 1
ATOM 4214 C CA . MET C 1 118 ? 107.993 61.413 30.705 1.00 44.52 117 MET C CA 1
ATOM 4215 C C . MET C 1 118 ? 108.264 61.940 32.120 1.00 44.19 117 MET C C 1
ATOM 4216 O O . MET C 1 118 ? 108.828 63.025 32.273 1.00 44.51 117 MET C O 1
ATOM 4221 N N . ASP C 1 119 ? 107.805 61.199 33.130 1.00 43.32 118 ASP C N 1
ATOM 4222 C CA . ASP C 1 119 ? 107.973 61.578 34.527 1.00 43.11 118 ASP C CA 1
ATOM 4223 C C . ASP C 1 119 ? 109.397 61.180 34.887 1.00 42.68 118 ASP C C 1
ATOM 4224 O O . ASP C 1 119 ? 109.625 60.162 35.564 1.00 42.40 118 ASP C O 1
ATOM 4229 N N . LEU C 1 120 ? 110.354 61.985 34.409 1.00 42.28 119 LEU C N 1
ATOM 4230 C CA . LEU C 1 120 ? 111.792 61.711 34.581 1.00 41.86 119 LEU C CA 1
ATOM 4231 C C . LEU C 1 120 ? 112.356 62.376 35.815 1.00 41.91 119 LEU C C 1
ATOM 4232 O O . LEU C 1 120 ? 111.853 63.401 36.234 1.00 42.27 119 LEU C O 1
ATOM 4237 N N . GLU C 1 121 ? 113.403 61.790 36.394 1.00 42.41 120 GLU C N 1
ATOM 4238 C CA . GLU C 1 121 ? 114.012 62.308 37.627 1.00 42.68 120 GLU C CA 1
ATOM 4239 C C . GLU C 1 121 ? 115.517 62.026 37.656 1.00 43.50 120 GLU C C 1
ATOM 4240 O O . GLU C 1 121 ? 115.992 61.137 36.952 1.00 44.01 120 GLU C O 1
ATOM 4246 N N . GLU C 1 122 ? 116.271 62.789 38.454 1.00 44.02 121 GLU C N 1
ATOM 4247 C CA . GLU C 1 122 ? 117.730 62.645 38.544 1.00 44.50 121 GLU C CA 1
ATOM 4248 C C . GLU C 1 122 ? 118.152 62.898 39.975 1.00 44.57 121 GLU C C 1
ATOM 4249 O O . GLU C 1 122 ? 117.422 63.545 40.701 1.00 44.44 121 GLU C O 1
ATOM 4255 N N . ASP C 1 123 ? 119.315 62.381 40.382 1.00 45.33 122 ASP C N 1
ATOM 4256 C CA . ASP C 1 123 ? 119.847 62.654 41.723 1.00 46.11 122 ASP C CA 1
ATOM 4257 C C . ASP C 1 123 ? 120.945 63.705 41.613 1.00 46.60 122 ASP C C 1
ATOM 4258 O O . ASP C 1 123 ? 120.664 64.811 41.180 1.00 47.86 122 ASP C O 1
ATOM 4263 N N . GLY C 1 124 ? 122.179 63.419 41.983 1.00 46.79 123 GLY C N 1
ATOM 4264 C CA . GLY C 1 124 ? 123.212 64.457 41.892 1.00 46.87 123 GLY C CA 1
ATOM 4265 C C . GLY C 1 124 ? 124.495 63.946 41.279 1.00 47.02 123 GLY C C 1
ATOM 4266 O O . GLY C 1 124 ? 124.605 62.744 40.962 1.00 47.41 123 GLY C O 1
ATOM 4267 N N . ILE C 1 125 ? 125.452 64.849 41.087 1.00 46.41 124 ILE C N 1
ATOM 4268 C CA . ILE C 1 125 ? 126.806 64.465 40.748 1.00 46.31 124 ILE C CA 1
ATOM 4269 C C . ILE C 1 125 ? 127.687 64.763 41.942 1.00 46.85 124 ILE C C 1
ATOM 4270 O O . ILE C 1 125 ? 127.841 65.933 42.310 1.00 46.55 124 ILE C O 1
ATOM 4275 N N . ILE C 1 126 ? 128.263 63.717 42.543 1.00 47.08 125 ILE C N 1
ATOM 4276 C CA . ILE C 1 126 ? 129.378 63.907 43.488 1.00 47.71 125 ILE C CA 1
ATOM 4277 C C . ILE C 1 126 ? 130.746 63.785 42.785 1.00 47.08 125 ILE C C 1
ATOM 4278 O O . ILE C 1 126 ? 130.820 63.331 41.640 1.00 46.81 125 ILE C O 1
ATOM 4283 N N . VAL C 1 127 ? 131.827 64.164 43.465 1.00 46.57 126 VAL C N 1
ATOM 4284 C CA . VAL C 1 127 ? 133.158 64.138 42.835 1.00 45.85 126 VAL C CA 1
ATOM 4285 C C . VAL C 1 127 ? 133.645 62.757 42.367 1.00 46.04 126 VAL C C 1
ATOM 4286 O O . VAL C 1 127 ? 134.201 62.651 41.260 1.00 45.61 126 VAL C O 1
ATOM 4290 N N . GLN C 1 128 ? 133.403 61.713 43.180 1.00 46.00 127 GLN C N 1
ATOM 4291 C CA . GLN C 1 128 ? 133.716 60.315 42.792 1.00 45.95 127 GLN C CA 1
ATOM 4292 C C . GLN C 1 128 ? 133.108 59.950 41.466 1.00 45.76 127 GLN C C 1
ATOM 4293 O O . GLN C 1 128 ? 133.655 59.137 40.747 1.00 45.88 127 GLN C O 1
ATOM 4299 N N . GLU C 1 129 ? 131.961 60.548 41.163 1.00 45.98 128 GLU C N 1
ATOM 4300 C CA . GLU C 1 129 ? 131.254 60.296 39.931 1.00 46.49 128 GLU C CA 1
ATOM 4301 C C . GLU C 1 129 ? 131.907 61.041 38.766 1.00 46.39 128 GLU C C 1
ATOM 4302 O O . GLU C 1 129 ? 131.797 60.596 37.617 1.00 46.39 128 GLU C O 1
ATOM 4308 N N . LEU C 1 130 ? 132.566 62.169 39.054 1.00 46.03 129 LEU C N 1
ATOM 4309 C CA . LEU C 1 130 ? 133.287 62.891 38.005 1.00 45.63 129 LEU C CA 1
ATOM 4310 C C . LEU C 1 130 ? 134.510 62.077 37.656 1.00 45.74 129 LEU C C 1
ATOM 4311 O O . LEU C 1 130 ? 134.712 61.759 36.474 1.00 45.78 129 LEU C O 1
ATOM 4316 N N . PHE C 1 131 ? 135.281 61.700 38.687 1.00 45.51 130 PHE C N 1
ATOM 4317 C CA . PHE C 1 131 ? 136.489 60.877 38.519 1.00 45.34 130 PHE C CA 1
ATOM 4318 C C . PHE C 1 131 ? 136.184 59.642 37.709 1.00 45.93 130 PHE C C 1
ATOM 4319 O O . PHE C 1 131 ? 136.976 59.267 36.869 1.00 46.36 130 PHE C O 1
ATOM 4327 N N . LYS C 1 132 ? 135.051 58.996 37.952 1.00 46.02 131 LYS C N 1
ATOM 4328 C CA . LYS C 1 132 ? 134.728 57.815 37.182 1.00 46.47 131 LYS C CA 1
ATOM 4329 C C . LYS C 1 132 ? 134.358 58.152 35.703 1.00 45.96 131 LYS C C 1
ATOM 4330 O O . LYS C 1 132 ? 134.533 57.323 34.819 1.00 45.64 131 LYS C O 1
ATOM 4336 N N . ALA C 1 133 ? 133.899 59.373 35.429 1.00 45.57 132 ALA C N 1
ATOM 4337 C CA . ALA C 1 133 ? 133.503 59.768 34.059 1.00 45.50 132 ALA C CA 1
ATOM 4338 C C . ALA C 1 133 ? 134.686 60.311 33.263 1.00 45.44 132 ALA C C 1
ATOM 4339 O O . ALA C 1 133 ? 134.883 60.005 32.091 1.00 44.82 132 ALA C O 1
ATOM 4341 N N . LEU C 1 134 ? 135.443 61.180 33.915 1.00 46.17 133 LEU C N 1
ATOM 4342 C CA . LEU C 1 134 ? 136.844 61.344 33.593 1.00 46.81 133 LEU C CA 1
ATOM 4343 C C . LEU C 1 134 ? 137.418 59.934 33.732 1.00 47.95 133 LEU C C 1
ATOM 4344 O O . LEU C 1 134 ? 136.934 59.146 34.554 1.00 48.96 133 LEU C O 1
ATOM 4349 N N . GLY C 1 135 ? 138.393 59.549 32.930 1.00 48.36 134 GLY C N 1
ATOM 4350 C CA . GLY C 1 135 ? 138.812 58.146 33.038 1.00 48.70 134 GLY C CA 1
ATOM 4351 C C . GLY C 1 135 ? 140.018 58.015 33.937 1.00 48.81 134 GLY C C 1
ATOM 4352 O O . GLY C 1 135 ? 141.026 57.411 33.553 1.00 49.06 134 GLY C O 1
ATOM 4353 N N . ILE C 1 136 ? 139.939 58.598 35.124 1.00 48.20 135 ILE C N 1
ATOM 4354 C CA . ILE C 1 136 ? 141.145 58.768 35.922 1.00 48.19 135 ILE C CA 1
ATOM 4355 C C . ILE C 1 136 ? 141.854 57.439 36.263 1.00 49.34 135 ILE C C 1
ATOM 4356 O O . ILE C 1 136 ? 141.253 56.508 36.839 1.00 49.23 135 ILE C O 1
ATOM 4361 N N . LYS C 1 137 ? 143.130 57.367 35.864 1.00 50.08 136 LYS C N 1
ATOM 4362 C CA . LYS C 1 137 ? 143.990 56.195 36.068 1.00 50.69 136 LYS C CA 1
ATOM 4363 C C . LYS C 1 137 ? 145.457 56.579 36.079 1.00 51.14 136 LYS C C 1
ATOM 4364 O O . LYS C 1 137 ? 145.788 57.754 35.991 1.00 51.48 136 LYS C O 1
ATOM 4370 N N . ILE C 1 138 ? 146.348 55.605 36.207 1.00 51.91 137 ILE C N 1
ATOM 4371 C CA . ILE C 1 138 ? 147.757 55.869 35.956 1.00 52.61 137 ILE C CA 1
ATOM 4372 C C . ILE C 1 138 ? 147.997 55.783 34.466 1.00 53.57 137 ILE C C 1
ATOM 4373 O O . ILE C 1 138 ? 147.427 54.916 33.783 1.00 53.62 137 ILE C O 1
ATOM 4378 N N . GLU C 1 139 ? 148.809 56.712 33.958 1.00 54.33 138 GLU C N 1
ATOM 4379 C CA . GLU C 1 139 ? 149.242 56.705 32.566 1.00 55.35 138 GLU C CA 1
ATOM 4380 C C . GLU C 1 139 ? 150.195 55.505 32.384 1.00 55.55 138 GLU C C 1
ATOM 4381 O O . GLU C 1 139 ? 151.218 55.404 33.075 1.00 55.24 138 GLU C O 1
ATOM 4387 N N . THR C 1 140 ? 149.879 54.574 31.496 1.00 56.17 139 THR C N 1
ATOM 4388 C CA . THR C 1 140 ? 150.821 53.453 31.363 1.00 57.08 139 THR C CA 1
ATOM 4389 C C . THR C 1 140 ? 151.292 53.073 29.970 1.00 57.74 139 THR C C 1
ATOM 4390 O O . THR C 1 140 ? 152.402 52.544 29.839 1.00 57.62 139 THR C O 1
ATOM 4394 N N . THR C 1 141 ? 150.468 53.325 28.956 1.00 58.40 140 THR C N 1
ATOM 4395 C CA . THR C 1 141 ? 150.738 52.806 27.597 1.00 59.42 140 THR C CA 1
ATOM 4396 C C . THR C 1 141 ? 152.173 53.118 27.089 1.00 59.22 140 THR C C 1
ATOM 4397 O O . THR C 1 141 ? 152.822 52.280 26.457 1.00 58.90 140 THR C O 1
ATOM 4401 N N . SER C 1 142 ? 152.663 54.306 27.448 1.00 59.33 141 SER C N 1
ATOM 4402 C CA . SER C 1 142 ? 153.987 54.812 27.052 1.00 59.31 141 SER C CA 1
ATOM 4403 C C . SER C 1 142 ? 155.169 54.373 27.933 1.00 59.38 141 SER C C 1
ATOM 4404 O O . SER C 1 142 ? 156.340 54.551 27.553 1.00 59.64 141 SER C O 1
ATOM 4407 N N . ASP C 1 143 ? 154.868 53.780 29.066 1.00 59.34 142 ASP C N 1
ATOM 4408 C CA . ASP C 1 143 ? 155.850 53.546 30.080 1.00 58.91 142 ASP C CA 1
ATOM 4409 C C . ASP C 1 143 ? 157.024 52.733 29.554 1.00 57.86 142 ASP C C 1
ATOM 4410 O O . ASP C 1 143 ? 156.877 51.883 28.697 1.00 57.91 142 ASP C O 1
ATOM 4415 N N . THR C 1 144 ? 158.200 53.066 30.069 1.00 56.19 143 THR C N 1
ATOM 4416 C CA . THR C 1 144 ? 159.415 52.342 29.838 1.00 54.09 143 THR C CA 1
ATOM 4417 C C . THR C 1 144 ? 159.583 51.642 31.138 1.00 53.35 143 THR C C 1
ATOM 4418 O O . THR C 1 144 ? 159.282 52.200 32.159 1.00 53.12 143 THR C O 1
ATOM 4422 N N . ILE C 1 145 ? 160.221 50.499 31.116 1.00 51.64 144 ILE C N 1
ATOM 4423 C CA . ILE C 1 145 ? 160.297 49.620 32.243 1.00 50.30 144 ILE C CA 1
ATOM 4424 C C . ILE C 1 145 ? 160.813 50.315 33.478 1.00 49.75 144 ILE C C 1
ATOM 4425 O O . ILE C 1 145 ? 160.501 49.929 34.570 1.00 49.07 144 ILE C O 1
ATOM 4430 N N . PHE C 1 146 ? 161.666 51.294 33.299 1.00 49.59 145 PHE C N 1
ATOM 4431 C CA . PHE C 1 146 ? 162.185 52.089 34.392 1.00 49.36 145 PHE C CA 1
ATOM 4432 C C . PHE C 1 146 ? 161.167 52.946 35.097 1.00 49.74 145 PHE C C 1
ATOM 4433 O O . PHE C 1 146 ? 161.181 53.106 36.296 1.00 49.64 145 PHE C O 1
ATOM 4441 N N . GLU C 1 147 ? 160.310 53.564 34.323 1.00 49.95 146 GLU C N 1
ATOM 4442 C CA . GLU C 1 147 ? 159.313 54.403 34.918 1.00 50.58 146 GLU C CA 1
ATOM 4443 C C . GLU C 1 147 ? 158.327 53.600 35.718 1.00 49.53 146 GLU C C 1
ATOM 4444 O O . GLU C 1 147 ? 157.991 53.942 36.827 1.00 48.53 146 GLU C O 1
ATOM 4450 N N . LYS C 1 148 ? 157.920 52.491 35.144 1.00 48.71 147 LYS C N 1
ATOM 4451 C CA . LYS C 1 148 ? 156.921 51.655 35.733 1.00 47.76 147 LYS C CA 1
ATOM 4452 C C . LYS C 1 148 ? 157.405 51.130 37.028 1.00 46.88 147 LYS C C 1
ATOM 4453 O O . LYS C 1 148 ? 156.660 50.875 37.909 1.00 46.37 147 LYS C O 1
ATOM 4459 N N . VAL C 1 149 ? 158.682 50.937 37.134 1.00 46.17 148 VAL C N 1
ATOM 4460 C CA . VAL C 1 149 ? 159.213 50.483 38.369 1.00 46.34 148 VAL C CA 1
ATOM 4461 C C . VAL C 1 149 ? 158.927 51.515 39.431 1.00 46.89 148 VAL C C 1
ATOM 4462 O O . VAL C 1 149 ? 158.660 51.200 40.554 1.00 46.61 148 VAL C O 1
ATOM 4466 N N . MET C 1 150 ? 159.058 52.766 39.067 1.00 48.23 149 MET C N 1
ATOM 4467 C CA . MET C 1 150 ? 158.801 53.869 39.961 1.00 49.20 149 MET C CA 1
ATOM 4468 C C . MET C 1 150 ? 157.352 53.999 40.330 1.00 49.37 149 MET C C 1
ATOM 4469 O O . MET C 1 150 ? 157.001 54.312 41.443 1.00 49.57 149 MET C O 1
ATOM 4474 N N . GLU C 1 151 ? 156.511 53.757 39.355 1.00 49.25 150 GLU C N 1
ATOM 4475 C CA . GLU C 1 151 ? 155.077 53.802 39.576 1.00 49.82 150 GLU C CA 1
ATOM 4476 C C . GLU C 1 151 ? 154.711 52.769 40.637 1.00 50.09 150 GLU C C 1
ATOM 4477 O O . GLU C 1 151 ? 154.189 53.126 41.702 1.00 50.90 150 GLU C O 1
ATOM 4483 N N . ILE C 1 152 ? 155.057 51.513 40.382 1.00 49.49 151 ILE C N 1
ATOM 4484 C CA . ILE C 1 152 ? 154.892 50.470 41.357 1.00 48.93 151 ILE C CA 1
ATOM 4485 C C . ILE C 1 152 ? 155.507 50.891 42.692 1.00 50.15 151 ILE C C 1
ATOM 4486 O O . ILE C 1 152 ? 154.977 50.588 43.764 1.00 50.46 151 ILE C O 1
ATOM 4491 N N . THR C 1 153 ? 156.596 51.635 42.648 1.00 51.37 152 THR C N 1
ATOM 4492 C CA . THR C 1 153 ? 157.254 52.017 43.891 1.00 52.90 152 THR C CA 1
ATOM 4493 C C . THR C 1 153 ? 156.437 53.057 44.649 1.00 53.96 152 THR C C 1
ATOM 4494 O O . THR C 1 153 ? 156.416 53.073 45.880 1.00 53.77 152 THR C O 1
ATOM 4498 N N . GLN C 1 154 ? 155.744 53.916 43.911 1.00 55.53 153 GLN C N 1
ATOM 4499 C CA . GLN C 1 154 ? 154.800 54.850 44.548 1.00 57.07 153 GLN C CA 1
ATOM 4500 C C . GLN C 1 154 ? 153.593 54.101 45.136 1.00 56.88 153 GLN C C 1
ATOM 4501 O O . GLN C 1 154 ? 153.201 54.317 46.290 1.00 56.52 153 GLN C O 1
ATOM 4507 N N . VAL C 1 155 ? 153.014 53.226 44.321 1.00 56.59 154 VAL C N 1
ATOM 4508 C CA . VAL C 1 155 ? 151.909 52.436 44.753 1.00 56.72 154 VAL C CA 1
ATOM 4509 C C . VAL C 1 155 ? 152.246 51.736 46.056 1.00 57.26 154 VAL C C 1
ATOM 4510 O O . VAL C 1 155 ? 151.408 51.653 46.941 1.00 56.61 154 VAL C O 1
ATOM 4514 N N . HIS C 1 156 ? 153.494 51.305 46.199 1.00 58.34 155 HIS C N 1
ATOM 4515 C CA . HIS C 1 156 ? 153.917 50.666 47.438 1.00 59.38 155 HIS C CA 1
ATOM 4516 C C . HIS C 1 156 ? 153.850 51.516 48.712 1.00 60.57 155 HIS C C 1
ATOM 4517 O O . HIS C 1 156 ? 153.660 50.966 49.804 1.00 60.84 155 HIS C O 1
ATOM 4524 N N . ARG C 1 157 ? 154.008 52.836 48.584 1.00 62.12 156 ARG C N 1
ATOM 4525 C CA . ARG C 1 157 ? 153.769 53.761 49.718 1.00 63.84 156 ARG C CA 1
ATOM 4526 C C . ARG C 1 157 ? 152.271 53.918 50.025 1.00 64.78 156 ARG C C 1
ATOM 4527 O O . ARG C 1 157 ? 151.862 53.868 51.179 1.00 65.15 156 ARG C O 1
ATOM 4535 N N . TYR C 1 158 ? 151.457 54.100 48.991 1.00 65.96 157 TYR C N 1
ATOM 4536 C CA . TYR C 1 158 ? 150.017 54.113 49.158 1.00 66.99 157 TYR C CA 1
ATOM 4537 C C . TYR C 1 158 ? 149.484 52.880 49.902 1.00 67.17 157 TYR C C 1
ATOM 4538 O O . TYR C 1 158 ? 148.550 52.999 50.701 1.00 67.78 157 TYR C O 1
ATOM 4547 N N . LEU C 1 159 ? 150.040 51.697 49.640 1.00 66.51 158 LEU C N 1
ATOM 4548 C CA . LEU C 1 159 ? 149.487 50.499 50.239 1.00 65.67 158 LEU C CA 1
ATOM 4549 C C . LEU C 1 159 ? 150.262 50.183 51.503 1.00 65.26 158 LEU C C 1
ATOM 4550 O O . LEU C 1 159 ? 151.316 49.513 51.471 1.00 65.51 158 LEU C O 1
ATOM 4555 N N . SER C 1 160 ? 149.735 50.711 52.611 1.00 64.14 159 SER C N 1
ATOM 4556 C CA . SER C 1 160 ? 150.320 50.578 53.961 1.00 63.12 159 SER C CA 1
ATOM 4557 C C . SER C 1 160 ? 150.312 49.161 54.515 1.00 61.93 159 SER C C 1
ATOM 4558 O O . SER C 1 160 ? 151.205 48.788 55.285 1.00 61.44 159 SER C O 1
ATOM 4561 N N . LYS C 1 161 ? 149.293 48.390 54.133 1.00 60.82 160 LYS C N 1
ATOM 4562 C CA . LYS C 1 161 ? 149.187 46.981 54.520 1.00 59.76 160 LYS C CA 1
ATOM 4563 C C . LYS C 1 161 ? 150.092 46.059 53.677 1.00 58.32 160 LYS C C 1
ATOM 4564 O O . LYS C 1 161 ? 150.152 44.861 53.950 1.00 58.23 160 LYS C O 1
ATOM 4570 N N . LYS C 1 162 ? 150.748 46.612 52.640 1.00 56.64 161 LYS C N 1
ATOM 4571 C CA . LYS C 1 162 ? 151.897 45.957 51.962 1.00 54.45 161 LYS C CA 1
ATOM 4572 C C . LYS C 1 162 ? 153.187 46.517 52.558 1.00 53.12 161 LYS C C 1
ATOM 4573 O O . LYS C 1 162 ? 153.639 47.615 52.189 1.00 52.55 161 LYS C O 1
ATOM 4579 N N . LYS C 1 163 ? 15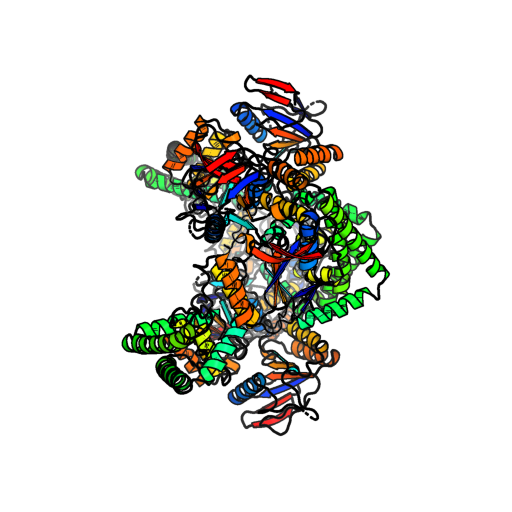3.737 45.761 53.508 1.00 51.58 162 LYS C N 1
ATOM 4580 C CA . LYS C 1 163 ? 154.902 46.184 54.278 1.00 50.50 162 LYS C CA 1
ATOM 4581 C C . LYS C 1 163 ? 156.243 45.957 53.551 1.00 49.10 162 LYS C C 1
ATOM 4582 O O . LYS C 1 163 ? 157.271 46.527 53.948 1.00 49.00 162 LYS C O 1
ATOM 4588 N N . LEU C 1 164 ? 156.240 45.109 52.514 1.00 47.07 163 LEU C N 1
ATOM 4589 C CA . LEU C 1 164 ? 157.459 44.811 51.741 1.00 44.53 163 LEU C CA 1
ATOM 4590 C C . LEU C 1 164 ? 157.162 44.585 50.269 1.00 42.98 163 LEU C C 1
ATOM 4591 O O . LEU C 1 164 ? 156.214 43.901 49.916 1.00 43.60 163 LEU C O 1
ATOM 4596 N N . LEU C 1 165 ? 157.967 45.177 49.407 1.00 40.88 164 LEU C N 1
ATOM 4597 C CA . LEU C 1 165 ? 157.888 44.924 47.979 1.00 38.94 164 LEU C CA 1
ATOM 4598 C C . LEU C 1 165 ? 159.174 44.161 47.605 1.00 39.05 164 LEU C C 1
ATOM 4599 O O . LEU C 1 165 ? 160.278 44.588 47.962 1.00 39.84 164 LEU C O 1
ATOM 4604 N N . ILE C 1 166 ? 159.046 43.023 46.927 1.00 37.88 165 ILE C N 1
ATOM 4605 C CA . ILE C 1 166 ? 160.193 42.304 46.435 1.00 36.78 165 ILE C CA 1
ATOM 4606 C C . ILE C 1 166 ? 160.122 42.310 44.935 1.00 37.11 165 ILE C C 1
ATOM 4607 O O . ILE C 1 166 ? 159.160 41.809 44.364 1.00 37.43 165 ILE C O 1
ATOM 4612 N N . PHE C 1 167 ? 161.128 42.870 44.279 1.00 37.19 166 PHE C N 1
ATOM 4613 C CA . PHE C 1 167 ? 161.247 42.749 42.830 1.00 37.17 166 PHE C CA 1
ATOM 4614 C C . PHE C 1 167 ? 162.124 41.570 42.478 1.00 37.39 166 PHE C C 1
ATOM 4615 O O . PHE C 1 167 ? 163.076 41.275 43.200 1.00 38.31 166 PHE C O 1
ATOM 4623 N N . ILE C 1 168 ? 161.848 40.931 41.343 1.00 37.11 167 ILE C N 1
ATOM 4624 C CA . ILE C 1 168 ? 162.684 39.845 40.852 1.00 36.29 167 ILE C CA 1
ATOM 4625 C C . ILE C 1 168 ? 163.212 40.147 39.469 1.00 36.52 167 ILE C C 1
ATOM 4626 O O . ILE C 1 168 ? 162.437 40.433 38.559 1.00 35.53 167 ILE C O 1
ATOM 4631 N N . ASN C 1 169 ? 164.548 40.096 39.336 1.00 37.60 168 ASN C N 1
ATOM 4632 C CA . ASN C 1 169 ? 165.248 40.346 38.084 1.00 38.56 168 ASN C CA 1
ATOM 4633 C C . ASN C 1 169 ? 164.977 41.733 37.540 1.00 40.20 168 ASN C C 1
ATOM 4634 O O . ASN C 1 169 ? 165.137 41.973 36.335 1.00 40.19 168 ASN C O 1
ATOM 4639 N N . ALA C 1 170 ? 164.555 42.646 38.411 1.00 41.67 169 ALA C N 1
ATOM 4640 C CA . ALA C 1 170 ? 164.385 44.035 38.015 1.00 43.19 169 ALA C CA 1
ATOM 4641 C C . ALA C 1 170 ? 165.610 44.578 37.242 1.00 44.12 169 ALA C C 1
ATOM 4642 O O . ALA C 1 170 ? 165.492 45.106 36.105 1.00 43.88 169 ALA C O 1
ATOM 4644 N N . CYS C 1 171 ? 166.781 44.391 37.851 1.00 45.10 170 CYS C N 1
ATOM 4645 C CA . CYS C 1 171 ? 168.002 45.065 37.419 1.00 46.59 170 CYS C CA 1
ATOM 4646 C C . CYS C 1 171 ? 168.510 44.650 36.065 1.00 45.81 170 CYS C C 1
ATOM 4647 O O . CYS C 1 171 ? 169.200 45.413 35.413 1.00 46.80 170 CYS C O 1
ATOM 4650 N N . THR C 1 172 ? 168.141 43.459 35.622 1.00 44.78 171 THR C N 1
ATOM 4651 C CA . THR C 1 172 ? 168.508 43.015 34.302 1.00 43.29 171 THR C CA 1
ATOM 4652 C C . THR C 1 172 ? 167.876 43.935 33.301 1.00 43.25 171 THR C C 1
ATOM 4653 O O . THR C 1 172 ? 168.179 43.840 32.111 1.00 43.28 171 THR C O 1
ATOM 4657 N N . TYR C 1 173 ? 166.997 44.831 33.759 1.00 42.98 172 TYR C N 1
ATOM 4658 C CA . TYR C 1 173 ? 166.339 45.745 32.806 1.00 43.01 172 TYR C CA 1
ATOM 4659 C C . TYR C 1 173 ? 166.841 47.176 32.880 1.00 43.63 172 TYR C C 1
ATOM 4660 O O . TYR C 1 173 ? 166.440 48.016 32.058 1.00 44.20 172 TYR C O 1
ATOM 4669 N N . LEU C 1 174 ? 167.647 47.447 33.884 1.00 43.60 173 LEU C N 1
ATOM 4670 C CA . LEU C 1 174 ? 168.013 48.782 34.251 1.00 43.87 173 LEU C CA 1
ATOM 4671 C C . LEU C 1 174 ? 169.486 49.054 34.318 1.00 44.62 173 LEU C C 1
ATOM 4672 O O . LEU C 1 174 ? 170.235 48.239 34.771 1.00 44.33 173 LEU C O 1
ATOM 4677 N N . THR C 1 175 ? 169.885 50.223 33.847 1.00 45.25 174 THR C N 1
ATOM 4678 C CA . THR C 1 175 ? 171.245 50.688 33.922 1.00 46.20 174 THR C CA 1
ATOM 4679 C C . THR C 1 175 ? 171.604 51.134 35.316 1.00 47.37 174 THR C C 1
ATOM 4680 O O . THR C 1 175 ? 170.761 51.510 36.075 1.00 47.79 174 THR C O 1
ATOM 4684 N N . GLU C 1 176 ? 172.875 51.129 35.649 1.00 48.57 175 GLU C N 1
ATOM 4685 C CA . GLU C 1 176 ? 173.276 51.389 37.002 1.00 50.22 175 GLU C CA 1
ATOM 4686 C C . GLU C 1 176 ? 172.786 52.746 37.408 1.00 50.52 175 GLU C C 1
ATOM 4687 O O . GLU C 1 176 ? 172.542 53.005 38.571 1.00 50.47 175 GLU C O 1
ATOM 4693 N N . ASP C 1 177 ? 172.683 53.628 36.436 1.00 50.74 176 ASP C N 1
ATOM 4694 C CA . ASP C 1 177 ? 172.224 54.955 36.696 1.00 51.03 176 ASP C CA 1
ATOM 4695 C C . ASP C 1 177 ? 170.819 54.871 37.255 1.00 50.36 176 ASP C C 1
ATOM 4696 O O . ASP C 1 177 ? 170.562 55.353 38.324 1.00 49.82 176 ASP C O 1
ATOM 4701 N N . GLU C 1 178 ? 169.952 54.142 36.572 1.00 49.72 177 GLU C N 1
ATOM 4702 C CA . GLU C 1 178 ? 168.540 54.052 36.896 1.00 49.63 177 GLU C CA 1
ATOM 4703 C C . GLU C 1 178 ? 168.308 53.411 38.229 1.00 50.40 177 GLU C C 1
ATOM 4704 O O . GLU C 1 178 ? 167.495 53.820 39.017 1.00 50.50 177 GLU C O 1
ATOM 4710 N N . VAL C 1 179 ? 169.053 52.377 38.475 1.00 51.03 178 VAL C N 1
ATOM 4711 C CA . VAL C 1 179 ? 169.010 51.723 39.774 1.00 51.72 178 VAL C CA 1
ATOM 4712 C C . VAL C 1 179 ? 169.234 52.711 40.946 1.00 52.54 178 VAL C C 1
ATOM 4713 O O . VAL C 1 179 ? 168.491 52.685 41.927 1.00 52.43 178 VAL C O 1
ATOM 4717 N N . GLN C 1 180 ? 170.226 53.593 40.833 1.00 53.70 179 GLN C N 1
ATOM 4718 C CA . GLN C 1 180 ? 170.427 54.639 41.850 1.00 54.46 179 GLN C CA 1
ATOM 4719 C C . GLN C 1 180 ? 169.166 55.511 41.948 1.00 55.10 179 GLN C C 1
ATOM 4720 O O . GLN C 1 180 ? 168.610 55.653 43.044 1.00 55.18 179 GLN C O 1
ATOM 4726 N N . GLN C 1 181 ? 168.687 56.041 40.813 1.00 55.69 180 GLN C N 1
ATOM 4727 C CA . GLN C 1 181 ? 167.441 56.812 40.802 1.00 56.34 180 GLN C CA 1
ATOM 4728 C C . GLN C 1 181 ? 166.445 56.102 41.715 1.00 57.20 180 GLN C C 1
ATOM 4729 O O . GLN C 1 181 ? 166.007 56.634 42.755 1.00 57.47 180 GLN C O 1
ATOM 4735 N N . VAL C 1 182 ? 166.127 54.873 41.316 1.00 57.67 181 VAL C N 1
ATOM 4736 C CA . VAL C 1 182 ? 165.140 54.060 41.976 1.00 58.00 181 VAL C CA 1
ATOM 4737 C C . VAL C 1 182 ? 165.464 53.920 43.463 1.00 58.75 181 VAL C C 1
ATOM 4738 O O . VAL C 1 182 ? 164.559 54.056 44.304 1.00 59.09 181 VAL C O 1
ATOM 4742 N N . VAL C 1 183 ? 166.744 53.694 43.785 1.00 59.19 182 VAL C N 1
ATOM 4743 C CA . VAL C 1 183 ? 167.187 53.560 45.186 1.00 59.58 182 VAL C CA 1
ATOM 4744 C C . VAL C 1 183 ? 166.997 54.854 45.983 1.00 60.46 182 VAL C C 1
ATOM 4745 O O . VAL C 1 183 ? 166.472 54.822 47.110 1.00 60.61 182 VAL C O 1
ATOM 4749 N N . GLU C 1 184 ? 167.418 55.982 45.398 1.00 61.41 183 GLU C N 1
ATOM 4750 C CA . GLU C 1 184 ? 167.156 57.314 45.967 1.00 62.18 183 GLU C CA 1
ATOM 4751 C C . GLU C 1 184 ? 165.676 57.416 46.304 1.00 62.18 183 GLU C C 1
ATOM 4752 O O . GLU C 1 184 ? 165.300 57.661 47.459 1.00 62.29 183 GLU C O 1
ATOM 4758 N N . TYR C 1 185 ? 164.850 57.191 45.281 1.00 62.18 184 TYR C N 1
ATOM 4759 C CA . TYR C 1 185 ? 163.405 57.292 45.402 1.00 62.11 184 TYR C CA 1
ATOM 4760 C C . TYR C 1 185 ? 162.832 56.460 46.532 1.00 61.61 184 TYR C C 1
ATOM 4761 O O . TYR C 1 185 ? 162.016 56.939 47.307 1.00 61.54 184 TYR C O 1
ATOM 4770 N N . ILE C 1 186 ? 163.275 55.217 46.618 1.00 61.32 185 ILE C N 1
ATOM 4771 C CA . ILE C 1 186 ? 162.886 54.335 47.701 1.00 61.21 185 ILE C CA 1
ATOM 4772 C C . ILE C 1 186 ? 163.244 54.874 49.101 1.00 61.69 185 ILE C C 1
ATOM 4773 O O . ILE C 1 186 ? 162.470 54.671 50.049 1.00 61.76 185 ILE C O 1
ATOM 4778 N N . SER C 1 187 ? 164.387 55.557 49.239 1.00 62.05 186 SER C N 1
ATOM 4779 C CA . SER C 1 187 ? 164.751 56.144 50.542 1.00 62.69 186 SER C CA 1
ATOM 4780 C C . SER C 1 187 ? 163.946 57.392 50.868 1.00 62.91 186 SER C C 1
ATOM 4781 O O . SER C 1 187 ? 163.728 57.711 52.031 1.00 63.14 186 SER C O 1
ATOM 4784 N N . LEU C 1 188 ? 163.508 58.089 49.832 1.00 63.16 187 LEU C N 1
ATOM 4785 C CA . LEU C 1 188 ? 162.767 59.318 50.000 1.00 63.26 187 LEU C CA 1
ATOM 4786 C C . LEU C 1 188 ? 161.314 59.053 50.375 1.00 63.31 187 LEU C C 1
ATOM 4787 O O . LEU C 1 188 ? 160.703 59.877 51.037 1.00 63.83 187 LEU C O 1
ATOM 4792 N N . ASN C 1 189 ? 160.756 57.928 49.940 1.00 63.16 188 ASN C N 1
ATOM 4793 C CA . ASN C 1 189 ? 159.348 57.602 50.207 1.00 63.26 188 ASN C CA 1
ATOM 4794 C C . ASN C 1 189 ? 159.212 56.574 51.336 1.00 62.83 188 ASN C C 1
ATOM 4795 O O . ASN C 1 189 ? 158.131 56.022 51.580 1.00 62.77 188 ASN C O 1
ATOM 4800 N N . ASN C 1 190 ? 160.328 56.344 52.026 1.00 62.27 189 ASN C N 1
ATOM 4801 C CA . ASN C 1 190 ? 160.408 55.428 53.161 1.00 61.89 189 ASN C CA 1
ATOM 4802 C C . ASN C 1 190 ? 159.643 54.112 53.027 1.00 61.16 189 ASN C C 1
ATOM 4803 O O . ASN C 1 190 ? 158.794 53.810 53.867 1.00 61.31 189 ASN C O 1
ATOM 4808 N N . VAL C 1 191 ? 159.944 53.335 51.981 1.00 59.98 190 VAL C N 1
ATOM 4809 C CA . VAL C 1 191 ? 159.433 51.961 51.854 1.00 58.52 190 VAL C CA 1
ATOM 4810 C C . VAL C 1 191 ? 160.554 50.924 51.759 1.00 57.64 190 VAL C C 1
ATOM 4811 O O . VAL C 1 191 ? 161.642 51.219 51.280 1.00 57.62 190 VAL C O 1
ATOM 4815 N N . ASP C 1 192 ? 160.270 49.720 52.244 1.00 56.53 191 ASP C N 1
ATOM 4816 C CA . ASP C 1 192 ? 161.220 48.634 52.286 1.00 55.70 191 ASP C CA 1
ATOM 4817 C C . ASP C 1 192 ? 161.036 47.771 51.056 1.00 54.27 191 ASP C C 1
ATOM 4818 O O . ASP C 1 192 ? 159.963 47.196 50.855 1.00 55.04 191 ASP C O 1
ATOM 4823 N N . VAL C 1 193 ? 162.063 47.699 50.210 1.00 52.09 192 VAL C N 1
ATOM 4824 C CA . VAL C 1 193 ? 162.029 46.808 49.036 1.00 49.75 192 VAL C CA 1
ATOM 4825 C C . VAL C 1 193 ? 163.305 45.979 48.882 1.00 48.52 192 VAL C C 1
ATOM 4826 O O . VAL C 1 193 ? 164.420 46.502 49.003 1.00 48.31 192 VAL C O 1
ATOM 4830 N N . LEU C 1 194 ? 163.102 44.682 48.647 1.00 46.52 193 LEU C N 1
ATOM 4831 C CA . LEU C 1 194 ? 164.162 43.717 48.444 1.00 44.37 193 LEU C CA 1
ATOM 4832 C C . LEU C 1 194 ? 164.285 43.487 46.965 1.00 43.81 193 LEU C C 1
ATOM 4833 O O . LEU C 1 194 ? 163.316 43.106 46.312 1.00 43.66 193 LEU C O 1
ATOM 4838 N N . PHE C 1 195 ? 165.465 43.755 46.422 1.00 43.28 194 PHE C N 1
ATOM 4839 C CA . PHE C 1 195 ? 165.743 43.332 45.046 1.00 42.66 194 PHE C CA 1
ATOM 4840 C C . PHE C 1 195 ? 166.432 41.977 45.065 1.00 42.66 194 PHE C C 1
ATOM 4841 O O . PHE C 1 195 ? 167.573 41.852 45.546 1.00 42.43 194 PHE C O 1
ATOM 4849 N N . LEU C 1 196 ? 165.705 40.969 44.569 1.00 42.62 195 LEU C N 1
ATOM 4850 C CA . LEU C 1 196 ? 166.230 39.615 44.382 1.00 42.03 195 LEU C CA 1
ATOM 4851 C C . LEU C 1 196 ? 166.756 39.455 42.966 1.00 42.45 195 LEU C C 1
ATOM 4852 O O . LEU C 1 196 ? 166.015 39.601 41.994 1.00 42.20 195 LEU C O 1
ATOM 4857 N N . GLU C 1 197 ? 168.052 39.176 42.863 1.00 43.80 196 GLU C N 1
ATOM 4858 C CA . GLU C 1 197 ? 168.772 39.081 41.559 1.00 44.98 196 GLU C CA 1
ATOM 4859 C C . GLU C 1 197 ? 169.605 37.816 41.446 1.00 45.29 196 GLU C C 1
ATOM 4860 O O . GLU C 1 197 ? 169.980 37.208 42.456 1.00 44.87 196 GLU C O 1
ATOM 4866 N N . GLN C 1 198 ? 169.916 37.425 40.216 1.00 46.33 197 GLN C N 1
ATOM 4867 C CA . GLN C 1 198 ? 170.740 36.228 40.044 1.00 47.13 197 GLN C CA 1
ATOM 4868 C C . GLN C 1 198 ? 172.154 36.596 39.634 1.00 47.33 197 GLN C C 1
ATOM 4869 O O . GLN C 1 198 ? 173.078 35.861 39.910 1.00 48.27 197 GLN C O 1
ATOM 4875 N N . ARG C 1 199 ? 172.311 37.731 38.970 1.00 48.01 198 ARG C N 1
ATOM 4876 C CA . ARG C 1 199 ? 173.628 38.275 38.660 1.00 48.89 198 ARG C CA 1
ATOM 4877 C C . ARG C 1 199 ? 173.963 39.402 39.649 1.00 49.06 198 ARG C C 1
ATOM 4878 O O . ARG C 1 199 ? 173.064 40.124 40.098 1.00 49.21 198 ARG C O 1
ATOM 4886 N N . VAL C 1 200 ? 175.244 39.543 39.997 1.00 49.45 199 VAL C N 1
ATOM 4887 C CA . VAL C 1 200 ? 175.701 40.698 40.785 1.00 50.12 199 VAL C CA 1
ATOM 4888 C C . VAL C 1 200 ? 175.274 42.029 40.153 1.00 50.57 199 VAL C C 1
ATOM 4889 O O . VAL C 1 200 ? 175.489 42.261 38.958 1.00 50.37 199 VAL C O 1
ATOM 4893 N N . VAL C 1 201 ? 174.655 42.886 40.963 1.00 51.63 200 VAL C N 1
ATOM 4894 C CA . VAL C 1 201 ? 174.302 44.240 40.531 1.00 53.08 200 VAL C CA 1
ATOM 4895 C C . VAL C 1 201 ? 175.523 45.127 40.709 1.00 54.11 200 VAL C C 1
ATOM 4896 O O . VAL C 1 201 ? 176.072 45.221 41.833 1.00 53.73 200 VAL C O 1
ATOM 4900 N N . GLN C 1 202 ? 175.942 45.753 39.601 1.00 55.57 201 GLN C N 1
ATOM 4901 C CA . GLN C 1 202 ? 177.179 46.558 39.571 1.00 57.34 201 GLN C CA 1
ATOM 4902 C C . GLN C 1 202 ? 177.133 47.791 40.495 1.00 57.47 201 GLN C C 1
ATOM 4903 O O . GLN C 1 202 ? 176.079 48.408 40.692 1.00 57.70 201 GLN C O 1
ATOM 4909 N N . ASN C 1 203 ? 178.292 48.132 41.052 1.00 57.85 202 ASN C N 1
ATOM 4910 C CA . ASN C 1 203 ? 178.510 49.436 41.698 1.00 58.24 202 ASN C CA 1
ATOM 4911 C C . ASN C 1 203 ? 177.771 49.735 43.004 1.00 57.75 202 ASN C C 1
ATOM 4912 O O . ASN C 1 203 ? 177.465 50.902 43.274 1.00 58.02 202 ASN C O 1
ATOM 4917 N N . ARG C 1 204 ? 177.514 48.706 43.813 1.00 56.83 203 ARG C N 1
ATOM 4918 C CA . ARG C 1 204 ? 176.905 48.936 45.114 1.00 56.16 203 ARG C CA 1
ATOM 4919 C C . ARG C 1 204 ? 176.987 47.761 46.063 1.00 56.41 203 ARG C C 1
ATOM 4920 O O . ARG C 1 204 ? 177.187 46.625 45.631 1.00 56.96 203 ARG C O 1
ATOM 4928 N N . PHE C 1 205 ? 176.811 48.042 47.354 1.00 56.10 204 PHE C N 1
ATOM 4929 C CA . PHE C 1 205 ? 176.785 46.992 48.378 1.00 55.89 204 PHE C CA 1
ATOM 4930 C C . PHE C 1 205 ? 175.458 46.219 48.324 1.00 55.54 204 PHE C C 1
ATOM 4931 O O . PHE C 1 205 ? 174.378 46.829 48.142 1.00 55.77 204 PHE C O 1
ATOM 4939 N N . GLN C 1 206 ? 175.555 44.895 48.482 1.00 54.34 205 GLN C N 1
ATOM 4940 C CA . GLN C 1 206 ? 174.408 44.006 48.431 1.00 53.83 205 GLN C CA 1
ATOM 4941 C C . GLN C 1 206 ? 174.677 42.739 49.218 1.00 54.13 205 GLN C C 1
ATOM 4942 O O . GLN C 1 206 ? 175.828 42.337 49.407 1.00 54.60 205 GLN C O 1
ATOM 4948 N N . TYR C 1 207 ? 173.622 42.098 49.687 1.00 54.07 206 TYR C N 1
ATOM 4949 C CA . TYR C 1 207 ? 173.752 40.741 50.147 1.00 54.65 206 TYR C CA 1
ATOM 4950 C C . TYR C 1 207 ? 174.124 39.795 48.986 1.00 55.08 206 TYR C C 1
ATOM 4951 O O . TYR C 1 207 ? 173.614 39.924 47.857 1.00 55.08 206 TYR C O 1
ATOM 4960 N N . ILE C 1 208 ? 175.071 38.891 49.246 1.00 55.57 207 ILE C N 1
ATOM 4961 C CA . ILE C 1 208 ? 175.467 37.881 48.266 1.00 55.86 207 ILE C CA 1
ATOM 4962 C C . ILE C 1 208 ? 175.582 36.523 48.921 1.00 56.86 207 ILE C C 1
ATOM 4963 O O . ILE C 1 208 ? 176.343 36.352 49.874 1.00 57.16 207 ILE C O 1
ATOM 4968 N N . LEU C 1 209 ? 174.776 35.583 48.437 1.00 58.27 208 LEU C N 1
ATOM 4969 C CA . LEU C 1 209 ? 174.988 34.160 48.687 1.00 59.97 208 LEU C CA 1
ATOM 4970 C C . LEU C 1 209 ? 175.766 33.718 47.463 1.00 61.59 208 LEU C C 1
ATOM 4971 O O . LEU C 1 209 ? 175.232 33.753 46.332 1.00 62.04 208 LEU C O 1
ATOM 4976 N N . ASP C 1 210 ? 177.033 33.354 47.679 1.00 63.35 209 ASP C N 1
ATOM 4977 C CA . ASP C 1 210 ? 177.946 32.994 46.582 1.00 64.73 209 ASP C CA 1
ATOM 4978 C C . ASP C 1 210 ? 177.834 31.510 46.288 1.00 65.88 209 ASP C C 1
ATOM 4979 O O . ASP C 1 210 ? 177.159 30.789 47.022 1.00 65.60 209 ASP C O 1
ATOM 4984 N N . GLU C 1 211 ? 178.531 31.072 45.237 1.00 67.88 210 GLU C N 1
ATOM 4985 C CA . GLU C 1 211 ? 178.427 29.719 44.689 1.00 69.91 210 GLU C CA 1
ATOM 4986 C C . GLU C 1 211 ? 178.622 28.590 45.727 1.00 71.18 210 GLU C C 1
ATOM 4987 O O . GLU C 1 211 ? 178.300 27.432 45.449 1.00 71.23 210 GLU C O 1
ATOM 4993 N N . ASN C 1 212 ? 179.140 28.937 46.908 1.00 72.95 211 ASN C N 1
ATOM 4994 C CA . ASN C 1 212 ? 179.090 28.063 48.098 1.00 74.72 211 ASN C CA 1
ATOM 4995 C C . ASN C 1 212 ? 177.959 28.553 49.062 1.00 75.47 211 ASN C C 1
ATOM 4996 O O . ASN C 1 212 ? 176.874 28.942 48.604 1.00 75.74 211 ASN C O 1
ATOM 5001 N N . PHE C 1 213 ? 178.183 28.518 50.378 1.00 76.22 212 PHE C N 1
ATOM 5002 C CA . PHE C 1 213 ? 177.363 29.299 51.303 1.00 76.69 212 PHE C CA 1
ATOM 5003 C C . PHE C 1 213 ? 177.913 30.731 51.209 1.00 76.36 212 PHE C C 1
ATOM 5004 O O . PHE C 1 213 ? 177.759 31.389 50.161 1.00 76.55 212 PHE C O 1
ATOM 5012 N N . TYR C 1 214 ? 178.590 31.190 52.263 1.00 75.75 213 TYR C N 1
ATOM 5013 C CA . TYR C 1 214 ? 179.154 32.534 52.308 1.00 75.19 213 TYR C CA 1
ATOM 5014 C C . TYR C 1 214 ? 178.078 33.532 51.903 1.00 74.27 213 TYR C C 1
ATOM 5015 O O . TYR C 1 214 ? 178.064 34.051 50.768 1.00 74.18 213 TYR C O 1
ATOM 5024 N N . LEU C 1 215 ? 177.146 33.722 52.838 1.00 73.09 214 LEU C N 1
ATOM 5025 C CA . LEU C 1 215 ? 176.287 34.900 52.890 1.00 71.83 214 LEU C CA 1
ATOM 5026 C C . LEU C 1 215 ? 177.141 36.098 53.380 1.00 70.63 214 LEU C C 1
ATOM 5027 O O . LEU C 1 215 ? 177.591 36.148 54.536 1.00 70.38 214 LEU C O 1
ATOM 5032 N N . SER C 1 216 ? 177.380 37.044 52.480 1.00 69.25 215 SER C N 1
ATOM 5033 C CA . SER C 1 216 ? 178.297 38.140 52.761 1.00 68.03 215 SER C CA 1
ATOM 5034 C C . SER C 1 216 ? 177.733 39.470 52.307 1.00 67.27 215 SER C C 1
ATOM 5035 O O . SER C 1 216 ? 177.048 39.549 51.294 1.00 67.18 215 SER C O 1
ATOM 5038 N N . TYR C 1 217 ? 178.031 40.512 53.067 1.00 66.52 216 TYR C N 1
ATOM 5039 C CA . TYR C 1 217 ? 177.666 41.868 52.685 1.00 65.84 216 TYR C CA 1
ATOM 5040 C C . TYR C 1 217 ? 178.941 42.574 52.187 1.00 65.94 216 TYR C C 1
ATOM 5041 O O . TYR C 1 217 ? 179.858 42.840 52.971 1.00 66.14 216 TYR C O 1
ATOM 5050 N N . GLU C 1 218 ? 179.024 42.822 50.883 1.00 65.88 217 GLU C N 1
ATOM 5051 C CA . GLU C 1 218 ? 180.240 43.412 50.278 1.00 66.10 217 GLU C CA 1
ATOM 5052 C C . GLU C 1 218 ? 179.851 44.202 49.032 1.00 66.01 217 GLU C C 1
ATOM 5053 O O . GLU C 1 218 ? 178.666 44.298 48.738 1.00 66.19 217 GLU C O 1
ATOM 5059 N N . LYS C 1 219 ? 180.823 44.773 48.316 1.00 66.13 218 LYS C N 1
ATOM 5060 C CA . LYS C 1 219 ? 180.547 45.567 47.096 1.00 66.50 218 LYS C CA 1
ATOM 5061 C C . LYS C 1 219 ? 180.755 44.747 45.807 1.00 66.93 218 LYS C C 1
ATOM 5062 O O . LYS C 1 219 ? 181.215 43.598 45.890 1.00 67.48 218 LYS C O 1
ATOM 5068 N N . ALA C 1 220 ? 180.420 45.334 44.641 1.00 67.08 219 ALA C N 1
ATOM 5069 C CA . ALA C 1 220 ? 180.446 44.664 43.312 1.00 67.11 219 ALA C CA 1
ATOM 5070 C C . ALA C 1 220 ? 181.423 43.481 43.186 1.00 67.58 219 ALA C C 1
ATOM 5071 O O . ALA C 1 220 ? 182.561 43.622 42.719 1.00 68.14 219 ALA C O 1
ATOM 5073 N N . ARG D 1 3 ? 102.736 38.537 61.864 1.00 67.70 2 ARG D N 1
ATOM 5074 C CA . ARG D 1 3 ? 101.528 38.035 62.617 1.00 68.20 2 ARG D CA 1
ATOM 5075 C C . ARG D 1 3 ? 100.411 39.070 62.890 1.00 67.73 2 ARG D C 1
ATOM 5076 O O . ARG D 1 3 ? 99.226 38.709 62.944 1.00 67.65 2 ARG D O 1
ATOM 5084 N N . VAL D 1 4 ? 100.781 40.341 63.066 1.00 67.04 3 VAL D N 1
ATOM 5085 C CA . VAL D 1 4 ? 99.799 41.406 63.322 1.00 66.43 3 VAL D CA 1
ATOM 5086 C C . VAL D 1 4 ? 100.044 42.577 62.352 1.00 65.83 3 VAL D C 1
ATOM 5087 O O . VAL D 1 4 ? 101.205 42.959 62.088 1.00 65.76 3 VAL D O 1
ATOM 5091 N N . ASN D 1 5 ? 98.958 43.129 61.801 1.00 64.83 4 ASN D N 1
ATOM 5092 C CA . ASN D 1 5 ? 99.062 44.318 60.952 1.00 63.44 4 ASN D CA 1
ATOM 5093 C C . ASN D 1 5 ? 97.937 45.344 61.157 1.00 62.46 4 ASN D C 1
ATOM 5094 O O . ASN D 1 5 ? 96.833 44.989 61.557 1.00 62.50 4 ASN D O 1
ATOM 5099 N N . PHE D 1 6 ? 98.266 46.599 60.920 1.00 61.32 5 PHE D N 1
ATOM 5100 C CA . PHE D 1 6 ? 97.346 47.685 61.002 1.00 60.59 5 PHE D CA 1
ATOM 5101 C C . PHE D 1 6 ? 97.666 48.672 59.891 1.00 59.94 5 PHE D C 1
ATOM 5102 O O . PHE D 1 6 ? 98.786 48.900 59.549 1.00 59.69 5 PHE D O 1
ATOM 5110 N N . SER D 1 7 ? 96.641 49.272 59.342 1.00 59.53 6 SER D N 1
ATOM 5111 C CA . SER D 1 7 ? 96.765 50.306 58.355 1.00 59.36 6 SER D CA 1
ATOM 5112 C C . SER D 1 7 ? 95.817 51.363 58.854 1.00 59.22 6 SER D C 1
ATOM 5113 O O . SER D 1 7 ? 95.096 51.140 59.777 1.00 59.12 6 SER D O 1
ATOM 5116 N N . LEU D 1 8 ? 95.764 52.491 58.194 1.00 59.41 7 LEU D N 1
ATOM 5117 C CA . LEU D 1 8 ? 95.027 53.643 58.665 1.00 59.72 7 LEU D CA 1
ATOM 5118 C C . LEU D 1 8 ? 93.557 53.359 58.900 1.00 59.60 7 LEU D C 1
ATOM 5119 O O . LEU D 1 8 ? 92.920 54.019 59.671 1.00 59.73 7 LEU D O 1
ATOM 5124 N N . LEU D 1 9 ? 93.009 52.373 58.231 1.00 59.13 8 LEU D N 1
ATOM 5125 C CA . LEU D 1 9 ? 91.585 52.154 58.247 1.00 58.72 8 LEU D CA 1
ATOM 5126 C C . LEU D 1 9 ? 91.024 51.228 59.299 1.00 59.25 8 LEU D C 1
ATOM 5127 O O . LEU D 1 9 ? 89.960 50.713 59.107 1.00 59.92 8 LEU D O 1
ATOM 5132 N N . GLU D 1 10 ? 91.726 50.945 60.377 1.00 59.53 9 GLU D N 1
ATOM 5133 C CA . GLU D 1 10 ? 91.170 49.988 61.308 1.00 60.21 9 GLU D CA 1
ATOM 5134 C C . GLU D 1 10 ? 91.853 49.891 62.664 1.00 60.90 9 GLU D C 1
ATOM 5135 O O . GLU D 1 10 ? 92.630 50.754 63.027 1.00 61.67 9 GLU D O 1
ATOM 5141 N N . GLU D 1 11 ? 91.518 48.818 63.392 1.00 61.34 10 GLU D N 1
ATOM 5142 C CA . GLU D 1 11 ? 92.152 48.342 64.633 1.00 61.57 10 GLU D CA 1
ATOM 5143 C C . GLU D 1 11 ? 92.734 46.949 64.403 1.00 61.25 10 GLU D C 1
ATOM 5144 O O . GLU D 1 11 ? 92.071 46.098 63.863 1.00 61.55 10 GLU D O 1
ATOM 5150 N N . PRO D 1 12 ? 93.960 46.709 64.839 1.00 60.68 11 PRO D N 1
ATOM 5151 C CA . PRO D 1 12 ? 94.889 45.740 64.215 1.00 60.03 11 PRO D CA 1
ATOM 5152 C C . PRO D 1 12 ? 94.316 44.350 64.063 1.00 59.61 11 PRO D C 1
ATOM 5153 O O . PRO D 1 12 ? 93.616 43.884 64.962 1.00 59.16 11 PRO D O 1
ATOM 5157 N N . ILE D 1 13 ? 94.609 43.708 62.923 1.00 59.56 12 ILE D N 1
ATOM 5158 C CA . ILE D 1 13 ? 94.102 42.357 62.635 1.00 59.65 12 ILE D CA 1
ATOM 5159 C C . ILE D 1 13 ? 95.206 41.292 62.749 1.00 59.81 12 ILE D C 1
ATOM 5160 O O . ILE D 1 13 ? 96.378 41.567 62.434 1.00 59.66 12 ILE D O 1
ATOM 5165 N N . GLU D 1 14 ? 94.809 40.100 63.222 1.00 60.10 13 GLU D N 1
ATOM 5166 C CA . GLU D 1 14 ? 95.723 38.990 63.526 1.00 60.60 13 GLU D CA 1
ATOM 5167 C C . GLU D 1 14 ? 95.869 38.025 62.353 1.00 60.32 13 GLU D C 1
ATOM 5168 O O . GLU D 1 14 ? 94.884 37.455 61.887 1.00 60.34 13 GLU D O 1
ATOM 5174 N N . ILE D 1 15 ? 97.108 37.839 61.897 1.00 60.24 14 ILE D N 1
ATOM 5175 C CA . ILE D 1 15 ? 97.456 36.910 60.804 1.00 59.87 14 ILE D CA 1
ATOM 5176 C C . ILE D 1 15 ? 97.992 35.618 61.403 1.00 59.55 14 ILE D C 1
ATOM 5177 O O . ILE D 1 15 ? 99.086 35.611 61.978 1.00 59.79 14 ILE D O 1
ATOM 5182 N N . GLU D 1 16 ? 97.233 34.538 61.266 1.00 58.98 15 GLU D N 1
ATOM 5183 C CA . GLU D 1 16 ? 97.622 33.236 61.789 1.00 58.90 15 GLU D CA 1
ATOM 5184 C C . GLU D 1 16 ? 97.398 32.174 60.712 1.00 58.12 15 GLU D C 1
ATOM 5185 O O . GLU D 1 16 ? 96.268 31.980 60.259 1.00 58.24 15 GLU D O 1
ATOM 5191 N N . LYS D 1 17 ? 98.463 31.480 60.306 1.00 57.25 16 LYS D N 1
ATOM 5192 C CA . LYS D 1 17 ? 98.382 30.556 59.168 1.00 56.22 16 LYS D CA 1
ATOM 5193 C C . LYS D 1 17 ? 97.802 31.281 57.938 1.00 54.71 16 LYS D C 1
ATOM 5194 O O . LYS D 1 17 ? 98.283 32.346 57.573 1.00 54.47 16 LYS D O 1
ATOM 5200 N N . ALA D 1 18 ? 96.755 30.727 57.331 1.00 53.05 17 ALA D N 1
ATOM 5201 C CA . ALA D 1 18 ? 96.203 31.296 56.115 1.00 51.44 17 ALA D CA 1
ATOM 5202 C C . ALA D 1 18 ? 95.038 32.164 56.477 1.00 50.38 17 ALA D C 1
ATOM 5203 O O . ALA D 1 18 ? 93.978 31.672 56.826 1.00 50.31 17 ALA D O 1
ATOM 5205 N N . THR D 1 19 ? 95.226 33.469 56.382 1.00 49.01 18 THR D N 1
ATOM 5206 C CA . THR D 1 19 ? 94.170 34.376 56.758 1.00 47.54 18 THR D CA 1
ATOM 5207 C C . THR D 1 19 ? 93.856 35.336 55.616 1.00 46.82 18 THR D C 1
ATOM 5208 O O . THR D 1 19 ? 94.756 35.846 54.960 1.00 46.73 18 THR D O 1
ATOM 5212 N N . PHE D 1 20 ? 92.571 35.601 55.409 1.00 45.63 19 PHE D N 1
ATOM 5213 C CA . PHE D 1 20 ? 92.140 36.335 54.241 1.00 43.93 19 PHE D CA 1
ATOM 5214 C C . PHE D 1 20 ? 91.616 37.703 54.619 1.00 44.22 19 PHE D C 1
ATOM 5215 O O . PHE D 1 20 ? 90.859 37.826 55.585 1.00 44.20 19 PHE D O 1
ATOM 5223 N N . LEU D 1 21 ? 92.019 38.714 53.835 1.00 44.06 20 LEU D N 1
ATOM 5224 C CA . LEU D 1 21 ? 91.502 40.076 53.927 1.00 43.26 20 LEU D CA 1
ATOM 5225 C C . LEU D 1 21 ? 90.894 40.543 52.587 1.00 43.68 20 LEU D C 1
ATOM 5226 O O . LEU D 1 21 ? 91.560 40.533 51.551 1.00 43.72 20 LEU D O 1
ATOM 5231 N N . THR D 1 22 ? 89.621 40.933 52.622 1.00 43.91 21 THR D N 1
ATOM 5232 C CA . THR D 1 22 ? 88.930 41.502 51.461 1.00 44.15 21 THR D CA 1
ATOM 5233 C C . THR D 1 22 ? 88.562 42.983 51.658 1.00 44.29 21 THR D C 1
ATOM 5234 O O . THR D 1 22 ? 87.822 43.327 52.562 1.00 44.30 21 THR D O 1
ATOM 5238 N N . ILE D 1 23 ? 89.104 43.826 50.786 1.00 44.31 22 ILE D N 1
ATOM 5239 C CA . ILE D 1 23 ? 88.839 45.250 50.741 1.00 44.35 22 ILE D CA 1
ATOM 5240 C C . ILE D 1 23 ? 88.002 45.490 49.484 1.00 44.46 22 ILE D C 1
ATOM 5241 O O . ILE D 1 23 ? 88.523 45.605 48.371 1.00 43.70 22 ILE D O 1
ATOM 5246 N N . LYS D 1 24 ? 86.693 45.553 49.682 1.00 44.91 23 LYS D N 1
ATOM 5247 C CA . LYS D 1 24 ? 85.750 45.642 48.589 1.00 45.23 23 LYS D CA 1
ATOM 5248 C C . LYS D 1 24 ? 85.860 46.983 47.897 1.00 44.98 23 LYS D C 1
ATOM 5249 O O . LYS D 1 24 ? 85.613 47.108 46.713 1.00 45.25 23 LYS D O 1
ATOM 5255 N N . ASP D 1 25 ? 86.248 48.005 48.628 1.00 44.74 24 ASP D N 1
ATOM 5256 C CA . ASP D 1 25 ? 86.376 49.288 48.002 1.00 44.28 24 ASP D CA 1
ATOM 5257 C C . ASP D 1 25 ? 87.681 49.370 47.227 1.00 43.64 24 ASP D C 1
ATOM 5258 O O . ASP D 1 25 ? 88.744 49.384 47.853 1.00 43.34 24 ASP D O 1
ATOM 5263 N N . VAL D 1 26 ? 87.613 49.457 45.898 1.00 42.97 25 VAL D N 1
ATOM 5264 C CA . VAL D 1 26 ? 88.812 49.337 45.054 1.00 43.37 25 VAL D CA 1
ATOM 5265 C C . VAL D 1 26 ? 89.866 50.393 45.284 1.00 43.80 25 VAL D C 1
ATOM 5266 O O . VAL D 1 26 ? 91.030 50.162 44.999 1.00 43.90 25 VAL D O 1
ATOM 5270 N N . GLN D 1 27 ? 89.464 51.559 45.781 1.00 44.46 26 GLN D N 1
ATOM 5271 C CA . GLN D 1 27 ? 90.386 52.668 46.045 1.00 44.22 26 GLN D CA 1
ATOM 5272 C C . GLN D 1 27 ? 91.212 52.340 47.282 1.00 42.97 26 GLN D C 1
ATOM 5273 O O . GLN D 1 27 ? 92.416 52.457 47.255 1.00 43.21 26 GLN D O 1
ATOM 5279 N N . SER D 1 28 ? 90.576 51.882 48.349 1.00 41.91 27 SER D N 1
ATOM 5280 C CA . SER D 1 28 ? 91.304 51.446 49.542 1.00 41.54 27 SER D CA 1
ATOM 5281 C C . SER D 1 28 ? 92.161 50.204 49.308 1.00 41.60 27 SER D C 1
ATOM 5282 O O . SER D 1 28 ? 93.131 49.962 50.031 1.00 41.49 27 SER D O 1
ATOM 5285 N N . PHE D 1 29 ? 91.758 49.386 48.337 1.00 41.23 28 PHE D N 1
ATOM 5286 C CA . PHE D 1 29 ? 92.468 48.159 48.027 1.00 40.67 28 PHE D CA 1
ATOM 5287 C C . PHE D 1 29 ? 93.784 48.585 47.415 1.00 40.25 28 PHE D C 1
ATOM 5288 O O . PHE D 1 29 ? 94.862 48.214 47.902 1.00 39.63 28 PHE D O 1
ATOM 5296 N N . ALA D 1 30 ? 93.666 49.400 46.362 1.00 39.85 29 ALA D N 1
ATOM 5297 C CA . ALA D 1 30 ? 94.784 49.890 45.586 1.00 39.23 29 ALA D CA 1
ATOM 5298 C C . ALA D 1 30 ? 95.698 50.674 46.480 1.00 39.06 29 ALA D C 1
ATOM 5299 O O . ALA D 1 30 ? 96.918 50.661 46.307 1.00 39.11 29 ALA D O 1
ATOM 5301 N N . HIS D 1 31 ? 95.114 51.355 47.458 1.00 38.80 30 HIS D N 1
ATOM 5302 C CA . HIS D 1 31 ? 95.938 52.083 48.412 1.00 38.78 30 HIS D CA 1
ATOM 5303 C C . HIS D 1 31 ? 96.653 51.135 49.368 1.00 37.81 30 HIS D C 1
ATOM 5304 O O . HIS D 1 31 ? 97.827 51.292 49.614 1.00 37.67 30 HIS D O 1
ATOM 5311 N N . LEU D 1 32 ? 95.966 50.130 49.879 1.00 37.34 31 LEU D N 1
ATOM 5312 C CA . LEU D 1 32 ? 96.653 49.157 50.691 1.00 37.71 31 LEU D CA 1
ATOM 5313 C C . LEU D 1 32 ? 97.797 48.506 49.954 1.00 37.67 31 LEU D C 1
ATOM 5314 O O . LEU D 1 32 ? 98.851 48.312 50.555 1.00 37.94 31 LEU D O 1
ATOM 5319 N N . VAL D 1 33 ? 97.611 48.208 48.653 1.00 37.33 32 VAL D N 1
ATOM 5320 C CA . VAL D 1 33 ? 98.590 47.455 47.875 1.00 36.36 32 VAL D CA 1
ATOM 5321 C C . VAL D 1 33 ? 99.819 48.290 47.736 1.00 36.65 32 VAL D C 1
ATOM 5322 O O . VAL D 1 33 ? 100.894 47.805 48.010 1.00 36.66 32 VAL D O 1
ATOM 5326 N N . LYS D 1 34 ? 99.664 49.560 47.349 1.00 37.31 33 LYS D N 1
ATOM 5327 C CA . LYS D 1 34 ? 100.787 50.548 47.309 1.00 37.75 33 LYS D CA 1
ATOM 5328 C C . LYS D 1 34 ? 101.613 50.612 48.597 1.00 38.45 33 LYS D C 1
ATOM 5329 O O . LYS D 1 34 ? 102.836 50.671 48.570 1.00 38.62 33 LYS D O 1
ATOM 5335 N N . LEU D 1 35 ? 100.934 50.612 49.737 1.00 39.23 34 LEU D N 1
ATOM 5336 C CA . LEU D 1 35 ? 101.614 50.661 51.012 1.00 39.90 34 LEU D CA 1
ATOM 5337 C C . LEU D 1 35 ? 102.446 49.421 51.216 1.00 40.60 34 LEU D C 1
ATOM 5338 O O . LEU D 1 35 ? 103.559 49.490 51.730 1.00 40.36 34 LEU D O 1
ATOM 5343 N N . ILE D 1 36 ? 101.897 48.286 50.808 1.00 41.59 35 ILE D N 1
ATOM 5344 C CA . ILE D 1 36 ? 102.590 47.010 50.933 1.00 42.47 35 ILE D CA 1
ATOM 5345 C C . ILE D 1 36 ? 103.905 47.016 50.158 1.00 43.46 35 ILE D C 1
ATOM 5346 O O . ILE D 1 36 ? 104.956 46.595 50.674 1.00 43.19 35 ILE D O 1
ATOM 5351 N N . TYR D 1 37 ? 103.841 47.535 48.931 1.00 44.93 36 TYR D N 1
ATOM 5352 C CA . TYR D 1 37 ? 104.994 47.525 48.034 1.00 46.41 36 TYR D CA 1
ATOM 5353 C C . TYR D 1 37 ? 106.077 48.512 48.450 1.00 47.09 36 TYR D C 1
ATOM 5354 O O . TYR D 1 37 ? 107.235 48.349 48.060 1.00 47.55 36 TYR D O 1
ATOM 5363 N N . GLN D 1 38 ? 105.693 49.502 49.259 1.00 47.98 37 GLN D N 1
ATOM 5364 C CA . GLN D 1 38 ? 106.594 50.525 49.811 1.00 49.08 37 GLN D CA 1
ATOM 5365 C C . GLN D 1 38 ? 106.954 50.264 51.244 1.00 49.48 37 GLN D C 1
ATOM 5366 O O . GLN D 1 38 ? 107.668 51.033 51.855 1.00 49.12 37 GLN D O 1
ATOM 5372 N N . TYR D 1 39 ? 106.425 49.187 51.793 1.00 50.88 38 TYR D N 1
ATOM 5373 C CA . TYR D 1 39 ? 106.628 48.856 53.196 1.00 52.29 38 TYR D CA 1
ATOM 5374 C C . TYR D 1 39 ? 108.017 49.159 53.793 1.00 54.02 38 TYR D C 1
ATOM 5375 O O . TYR D 1 39 ? 109.040 48.747 53.266 1.00 54.16 38 TYR D O 1
ATOM 5384 N N . ASP D 1 40 ? 108.001 49.826 54.946 1.00 56.40 39 ASP D N 1
ATOM 5385 C CA . ASP D 1 40 ? 109.148 50.530 55.533 1.00 58.58 39 ASP D CA 1
ATOM 5386 C C . ASP D 1 40 ? 109.461 50.108 56.977 1.00 59.57 39 ASP D C 1
ATOM 5387 O O . ASP D 1 40 ? 110.602 49.767 57.299 1.00 59.87 39 ASP D O 1
ATOM 5392 N N . GLY D 1 41 ? 108.408 50.107 57.807 1.00 60.73 40 GLY D N 1
ATOM 5393 C CA . GLY D 1 41 ? 108.454 50.486 59.227 1.00 61.80 40 GLY D CA 1
ATOM 5394 C C . GLY D 1 41 ? 108.054 51.972 59.310 1.00 62.94 40 GLY D C 1
ATOM 5395 O O . GLY D 1 41 ? 108.935 52.844 59.315 1.00 63.44 40 GLY D O 1
ATOM 5396 N N . GLU D 1 42 ? 106.736 52.258 59.314 1.00 63.95 41 GLU D N 1
ATOM 5397 C CA . GLU D 1 42 ? 106.112 53.646 59.361 1.00 64.69 41 GLU D CA 1
ATOM 5398 C C . GLU D 1 42 ? 105.056 53.972 58.274 1.00 64.91 41 GLU D C 1
ATOM 5399 O O . GLU D 1 42 ? 105.418 54.242 57.106 1.00 64.77 41 GLU D O 1
ATOM 5405 N N . ASN D 1 43 ? 103.778 53.974 58.699 1.00 65.07 42 ASN D N 1
ATOM 5406 C CA . ASN D 1 43 ? 102.548 54.245 57.877 1.00 65.38 42 ASN D CA 1
ATOM 5407 C C . ASN D 1 43 ? 101.549 53.065 57.867 1.00 64.94 42 ASN D C 1
ATOM 5408 O O . ASN D 1 43 ? 100.328 53.250 57.932 1.00 64.79 42 ASN D O 1
ATOM 5413 N N . GLU D 1 44 ? 102.093 51.856 57.772 1.00 64.51 43 GLU D N 1
ATOM 5414 C CA . GLU D 1 44 ? 101.338 50.621 57.892 1.00 63.66 43 GLU D CA 1
ATOM 5415 C C . GLU D 1 44 ? 102.281 49.678 58.580 1.00 63.33 43 GLU D C 1
ATOM 5416 O O . GLU D 1 44 ? 103.424 49.549 58.181 1.00 63.31 43 GLU D O 1
ATOM 5422 N N . LEU D 1 45 ? 101.825 49.011 59.616 1.00 63.29 44 LEU D N 1
ATOM 5423 C CA . LEU D 1 45 ? 102.778 48.412 60.519 1.00 63.69 44 LEU D CA 1
ATOM 5424 C C . LEU D 1 45 ? 102.612 46.904 60.620 1.00 63.76 44 LEU D C 1
ATOM 5425 O O . LEU D 1 45 ? 101.498 46.413 60.792 1.00 63.74 44 LEU D O 1
ATOM 5430 N N . LYS D 1 46 ? 103.735 46.187 60.511 1.00 64.02 45 LYS D N 1
ATOM 5431 C CA . LYS D 1 46 ? 103.768 44.712 60.560 1.00 64.27 45 LYS D CA 1
ATOM 5432 C C . LYS D 1 46 ? 104.522 44.221 61.793 1.00 64.09 45 LYS D C 1
ATOM 5433 O O . LYS D 1 46 ? 105.745 44.192 61.799 1.00 63.78 45 LYS D O 1
ATOM 5439 N N . LEU D 1 47 ? 103.800 43.819 62.827 1.00 64.36 46 LEU D N 1
ATOM 5440 C CA . LEU D 1 47 ? 104.430 43.485 64.107 1.00 64.79 46 LEU D CA 1
ATOM 5441 C C . LEU D 1 47 ? 104.301 41.979 64.383 1.00 65.04 46 LEU D C 1
ATOM 5442 O O . LEU D 1 47 ? 103.350 41.343 63.928 1.00 64.86 46 LEU D O 1
ATOM 5447 N N . PHE D 1 48 ? 105.256 41.449 65.112 1.00 65.63 47 PHE D N 1
ATOM 5448 C CA . PHE D 1 48 ? 105.228 40.088 65.577 1.00 66.28 47 PHE D CA 1
ATOM 5449 C C . PHE D 1 48 ? 103.957 39.818 66.310 1.00 66.64 47 PHE D C 1
ATOM 5450 O O . PHE D 1 48 ? 104.014 39.345 67.436 1.00 67.17 47 PHE D O 1
ATOM 5458 N N . GLY D 1 54 ? 109.126 44.129 65.929 1.00 48.78 53 GLY D N 1
ATOM 5459 C CA . GLY D 1 54 ? 108.371 44.542 64.731 1.00 48.51 53 GLY D CA 1
ATOM 5460 C C . GLY D 1 54 ? 109.123 44.283 63.427 1.00 48.75 53 GLY D C 1
ATOM 5461 O O . GLY D 1 54 ? 110.330 44.523 63.350 1.00 49.04 53 GLY D O 1
ATOM 5462 N N . LEU D 1 55 ? 108.394 43.827 62.398 1.00 48.96 54 LEU D N 1
ATOM 5463 C CA . LEU D 1 55 ? 108.939 43.246 61.147 1.00 48.89 54 LEU D CA 1
ATOM 5464 C C . LEU D 1 55 ? 109.870 44.148 60.333 1.00 49.19 54 LEU D C 1
ATOM 5465 O O . LEU D 1 55 ? 109.421 45.157 59.807 1.00 49.33 54 LEU D O 1
ATOM 5470 N N . LYS D 1 56 ? 111.152 43.766 60.215 1.00 49.73 55 LYS D N 1
ATOM 5471 C CA . LYS D 1 56 ? 112.105 44.424 59.305 1.00 50.07 55 LYS D CA 1
ATOM 5472 C C . LYS D 1 56 ? 111.629 44.087 57.895 1.00 49.93 55 LYS D C 1
ATOM 5473 O O . LYS D 1 56 ? 111.136 42.974 57.676 1.00 50.44 55 LYS D O 1
ATOM 5479 N N . PRO D 1 57 ? 111.776 45.035 56.939 1.00 49.45 56 PRO D N 1
ATOM 5480 C CA . PRO D 1 57 ? 111.359 44.886 55.540 1.00 49.36 56 PRO D CA 1
ATOM 5481 C C . PRO D 1 57 ? 112.007 43.736 54.760 1.00 49.83 56 PRO D C 1
ATOM 5482 O O . PRO D 1 57 ? 111.466 43.314 53.736 1.00 50.55 56 PRO D O 1
ATOM 5486 N N . THR D 1 58 ? 113.159 43.247 55.205 1.00 50.09 57 THR D N 1
ATOM 5487 C CA . THR D 1 58 ? 113.814 42.152 54.500 1.00 49.94 57 THR D CA 1
ATOM 5488 C C . THR D 1 58 ? 113.117 40.849 54.842 1.00 49.31 57 THR D C 1
ATOM 5489 O O . THR D 1 58 ? 113.334 39.837 54.194 1.00 49.39 57 THR D O 1
ATOM 5493 N N . GLU D 1 59 ? 112.259 40.880 55.850 1.00 48.97 58 GLU D N 1
ATOM 5494 C CA . GLU D 1 59 ? 111.637 39.663 56.344 1.00 48.90 58 GLU D CA 1
ATOM 5495 C C . GLU D 1 59 ? 110.227 39.531 55.766 1.00 48.35 58 GLU D C 1
ATOM 5496 O O . GLU D 1 59 ? 109.441 38.650 56.146 1.00 47.76 58 GLU D O 1
ATOM 5502 N N . LEU D 1 60 ? 109.927 40.411 54.818 1.00 48.11 59 LEU D N 1
ATOM 5503 C CA . LEU D 1 60 ? 108.616 40.424 54.160 1.00 47.94 59 LEU D CA 1
ATOM 5504 C C . LEU D 1 60 ? 108.718 39.961 52.701 1.00 47.57 59 LEU D C 1
ATOM 5505 O O . LEU D 1 60 ? 109.701 40.255 52.013 1.00 47.93 59 LEU D O 1
ATOM 5510 N N . PHE D 1 61 ? 107.677 39.277 52.239 1.00 46.68 60 PHE D N 1
ATOM 5511 C CA . PHE D 1 61 ? 107.714 38.522 51.011 1.00 45.93 60 PHE D CA 1
ATOM 5512 C C . PHE D 1 61 ? 106.360 38.736 50.307 1.00 45.29 60 PHE D C 1
ATOM 5513 O O . PHE D 1 61 ? 105.320 38.408 50.852 1.00 45.06 60 PHE D O 1
ATOM 5521 N N . VAL D 1 62 ? 106.385 39.308 49.107 1.00 44.49 61 VAL D N 1
ATOM 5522 C CA . VAL D 1 62 ? 105.173 39.753 48.409 1.00 43.93 61 VAL D CA 1
ATOM 5523 C C . VAL D 1 62 ? 105.075 39.229 46.950 1.00 43.87 61 VAL D C 1
ATOM 5524 O O . VAL D 1 62 ? 105.965 39.463 46.130 1.00 43.70 61 VAL D O 1
ATOM 5528 N N . VAL D 1 63 ? 103.993 38.543 46.611 1.00 43.57 62 VAL D N 1
ATOM 5529 C CA . VAL D 1 63 ? 103.811 38.141 45.216 1.00 43.71 62 VAL D CA 1
ATOM 5530 C C . VAL D 1 63 ? 102.437 38.458 44.611 1.00 42.97 62 VAL D C 1
ATOM 5531 O O . VAL D 1 63 ? 101.420 38.022 45.100 1.00 42.88 62 VAL D O 1
ATOM 5535 N N . THR D 1 64 ? 102.448 39.229 43.538 1.00 42.31 63 THR D N 1
ATOM 5536 C CA . THR D 1 64 ? 101.287 39.452 42.722 1.00 41.84 63 THR D CA 1
ATOM 5537 C C . THR D 1 64 ? 101.439 38.550 41.512 1.00 42.44 63 THR D C 1
ATOM 5538 O O . THR D 1 64 ? 100.522 37.799 41.165 1.00 41.82 63 THR D O 1
ATOM 5542 N N . ASP D 1 65 ? 102.616 38.591 40.893 1.00 43.30 64 ASP D N 1
ATOM 5543 C CA . ASP D 1 65 ? 102.885 37.760 39.726 1.00 44.51 64 ASP D CA 1
ATOM 5544 C C . ASP D 1 65 ? 103.361 36.393 40.080 1.00 44.15 64 ASP D C 1
ATOM 5545 O O . ASP D 1 65 ? 104.539 36.176 40.212 1.00 43.68 64 ASP D O 1
ATOM 5550 N N . ILE D 1 66 ? 102.432 35.466 40.174 1.00 44.79 65 ILE D N 1
ATOM 5551 C CA . ILE D 1 66 ? 102.696 34.098 40.600 1.00 45.20 65 ILE D CA 1
ATOM 5552 C C . ILE D 1 66 ? 103.572 33.293 39.625 1.00 46.10 65 ILE D C 1
ATOM 5553 O O . ILE D 1 66 ? 104.603 32.719 40.016 1.00 45.90 65 ILE D O 1
ATOM 5558 N N . LEU D 1 67 ? 103.153 33.248 38.362 1.00 46.58 66 LEU D N 1
ATOM 5559 C CA . LEU D 1 67 ? 103.837 32.444 37.367 1.00 47.20 66 LEU D CA 1
ATOM 5560 C C . LEU D 1 67 ? 105.233 32.966 37.141 1.00 47.56 66 LEU D C 1
ATOM 5561 O O . LEU D 1 67 ? 106.170 32.186 36.969 1.00 48.04 66 LEU D O 1
ATOM 5566 N N . GLY D 1 68 ? 105.368 34.289 37.166 1.00 47.63 67 GLY D N 1
ATOM 5567 C CA . GLY D 1 68 ? 106.655 34.954 36.986 1.00 47.74 67 GLY D CA 1
ATOM 5568 C C . GLY D 1 68 ? 107.631 34.968 38.146 1.00 47.98 67 GLY D C 1
ATOM 5569 O O . GLY D 1 68 ? 108.783 35.328 37.957 1.00 48.02 67 GLY D O 1
ATOM 5570 N N . TYR D 1 69 ? 107.201 34.568 39.336 1.00 48.26 68 TYR D N 1
ATOM 5571 C CA . TYR D 1 69 ? 108.085 34.599 40.500 1.00 49.15 68 TYR D CA 1
ATOM 5572 C C . TYR D 1 69 ? 109.185 33.559 40.458 1.00 49.09 68 TYR D C 1
ATOM 5573 O O . TYR D 1 69 ? 108.883 32.387 40.380 1.00 48.95 68 TYR D O 1
ATOM 5582 N N . ASP D 1 70 ? 110.446 33.973 40.571 1.00 49.59 69 ASP D N 1
ATOM 5583 C CA . ASP D 1 70 ? 111.548 32.993 40.557 1.00 50.75 69 ASP D CA 1
ATOM 5584 C C . ASP D 1 70 ? 111.773 32.207 41.841 1.00 50.95 69 ASP D C 1
ATOM 5585 O O . ASP D 1 70 ? 112.185 32.717 42.884 1.00 50.75 69 ASP D O 1
ATOM 5590 N N . VAL D 1 71 ? 111.538 30.924 41.695 1.00 51.30 70 VAL D N 1
ATOM 5591 C CA . VAL D 1 71 ? 111.454 30.025 42.785 1.00 52.16 70 VAL D CA 1
ATOM 5592 C C . VAL D 1 71 ? 112.795 29.322 42.805 1.00 53.19 70 VAL D C 1
ATOM 5593 O O . VAL D 1 71 ? 113.182 28.747 43.809 1.00 53.64 70 VAL D O 1
ATOM 5597 N N . ASN D 1 72 ? 113.523 29.434 41.694 1.00 54.43 71 ASN D N 1
ATOM 5598 C CA . ASN D 1 72 ? 114.840 28.796 41.494 1.00 55.49 71 ASN D CA 1
ATOM 5599 C C . ASN D 1 72 ? 116.046 29.758 41.597 1.00 56.29 71 ASN D C 1
ATOM 5600 O O . ASN D 1 72 ? 117.117 29.504 41.009 1.00 55.98 71 ASN D O 1
ATOM 5605 N N . SER D 1 73 ? 115.869 30.855 42.342 1.00 57.16 72 SER D N 1
ATOM 5606 C CA . SER D 1 73 ? 116.957 31.783 42.629 1.00 58.00 72 SER D CA 1
ATOM 5607 C C . SER D 1 73 ? 118.010 30.990 43.375 1.00 58.83 72 SER D C 1
ATOM 5608 O O . SER D 1 73 ? 117.670 30.030 44.096 1.00 59.26 72 SER D O 1
ATOM 5611 N N . ALA D 1 74 ? 119.270 31.407 43.229 1.00 59.04 73 ALA D N 1
ATOM 5612 C CA . ALA D 1 74 ? 120.413 30.724 43.843 1.00 58.94 73 ALA D CA 1
ATOM 5613 C C . ALA D 1 74 ? 120.274 30.623 45.358 1.00 58.84 73 ALA D C 1
ATOM 5614 O O . ALA D 1 74 ? 120.617 29.608 45.957 1.00 58.85 73 ALA D O 1
ATOM 5616 N N . ALA D 1 75 ? 119.733 31.668 45.965 1.00 58.88 74 ALA D N 1
ATOM 5617 C CA . ALA D 1 75 ? 119.609 31.717 47.412 1.00 58.73 74 ALA D CA 1
ATOM 5618 C C . ALA D 1 75 ? 118.687 30.623 47.945 1.00 58.66 74 ALA D C 1
ATOM 5619 O O . ALA D 1 75 ? 118.970 30.028 48.992 1.00 58.86 74 ALA D O 1
ATOM 5621 N N . THR D 1 76 ? 117.597 30.361 47.209 1.00 58.20 75 THR D N 1
ATOM 5622 C CA . THR D 1 76 ? 116.577 29.374 47.589 1.00 57.30 75 THR D CA 1
ATOM 5623 C C . THR D 1 76 ? 117.056 27.941 47.360 1.00 57.20 75 THR D C 1
ATOM 5624 O O . THR D 1 76 ? 116.760 27.031 48.146 1.00 56.95 75 THR D O 1
ATOM 5628 N N . LEU D 1 77 ? 117.765 27.727 46.261 1.00 56.95 76 LEU D N 1
ATOM 5629 C CA . LEU D 1 77 ? 118.197 26.376 45.941 1.00 57.37 76 LEU D CA 1
ATOM 5630 C C . LEU D 1 77 ? 119.303 25.925 46.901 1.00 57.52 76 LEU D C 1
ATOM 5631 O O . LEU D 1 77 ? 119.352 24.749 47.292 1.00 57.42 76 LEU D O 1
ATOM 5636 N N . LYS D 1 78 ? 120.164 26.867 47.298 1.00 57.42 77 LYS D N 1
ATOM 5637 C CA . LYS D 1 78 ? 121.138 26.587 48.320 1.00 57.56 77 LYS D CA 1
ATOM 5638 C C . LYS D 1 78 ? 120.414 26.032 49.533 1.00 57.02 77 LYS D C 1
ATOM 5639 O O . LYS D 1 78 ? 120.857 25.053 50.134 1.00 56.59 77 LYS D O 1
ATOM 5645 N N . LEU D 1 79 ? 119.285 26.646 49.870 1.00 56.62 78 LEU D N 1
ATOM 5646 C CA . LEU D 1 79 ? 118.463 26.125 50.941 1.00 56.78 78 LEU D CA 1
ATOM 5647 C C . LEU D 1 79 ? 117.838 24.773 50.629 1.00 56.81 78 LEU D C 1
ATOM 5648 O O . LEU D 1 79 ? 117.807 23.908 51.505 1.00 57.22 78 LEU D O 1
ATOM 5653 N N . ILE D 1 80 ? 117.360 24.555 49.403 1.00 56.58 79 ILE D N 1
ATOM 5654 C CA . ILE D 1 80 ? 116.847 23.212 49.061 1.00 56.55 79 ILE D CA 1
ATOM 5655 C C . ILE D 1 80 ? 117.966 22.147 49.137 1.00 56.46 79 ILE D C 1
ATOM 5656 O O . ILE D 1 80 ? 117.777 21.076 49.726 1.00 55.96 79 ILE D O 1
ATOM 5661 N N . TYR D 1 81 ? 119.123 22.450 48.548 1.00 56.49 80 TYR D N 1
ATOM 5662 C CA . TYR D 1 81 ? 120.221 21.492 48.536 1.00 56.93 80 TYR D CA 1
ATOM 5663 C C . TYR D 1 81 ? 120.578 21.118 49.979 1.00 57.55 80 TYR D C 1
ATOM 5664 O O . TYR D 1 81 ? 120.686 19.932 50.307 1.00 57.36 80 TYR D O 1
ATOM 5673 N N . GLY D 1 82 ? 120.712 22.139 50.828 1.00 58.35 81 GLY D N 1
ATOM 5674 C CA . GLY D 1 82 ? 121.002 21.966 52.243 1.00 59.58 81 GLY D CA 1
ATOM 5675 C C . GLY D 1 82 ? 120.142 20.902 52.890 1.00 60.58 81 GLY D C 1
ATOM 5676 O O . GLY D 1 82 ? 120.635 20.025 53.608 1.00 60.89 81 GLY D O 1
ATOM 5677 N N . ASP D 1 83 ? 118.853 20.962 52.616 1.00 61.32 82 ASP D N 1
ATOM 5678 C CA . ASP D 1 83 ? 117.933 19.962 53.122 1.00 62.64 82 ASP D CA 1
ATOM 5679 C C . ASP D 1 83 ? 118.022 18.629 52.357 1.00 63.01 82 ASP D C 1
ATOM 5680 O O . ASP D 1 83 ? 117.950 17.560 52.950 1.00 63.00 82 ASP D O 1
ATOM 5685 N N . LEU D 1 84 ? 118.168 18.697 51.039 1.00 63.88 83 LEU D N 1
ATOM 5686 C CA . LEU D 1 84 ? 118.332 17.507 50.219 1.00 64.43 83 LEU D CA 1
ATOM 5687 C C . LEU D 1 84 ? 119.529 16.665 50.647 1.00 65.27 83 LEU D C 1
ATOM 5688 O O . LEU D 1 84 ? 119.437 15.435 50.681 1.00 64.93 83 LEU D O 1
ATOM 5693 N N . GLU D 1 85 ? 120.643 17.346 50.957 1.00 66.35 84 GLU D N 1
ATOM 5694 C CA . GLU D 1 85 ? 121.866 16.717 51.474 1.00 67.36 84 GLU D CA 1
ATOM 5695 C C . GLU D 1 85 ? 121.669 16.147 52.879 1.00 67.99 84 GLU D C 1
ATOM 5696 O O . GLU D 1 85 ? 122.247 15.106 53.204 1.00 68.13 84 GLU D O 1
ATOM 5702 N N . ALA D 1 86 ? 120.876 16.838 53.700 1.00 68.63 85 ALA D N 1
ATOM 5703 C CA . ALA D 1 86 ? 120.420 16.289 54.979 1.00 69.51 85 ALA D CA 1
ATOM 5704 C C . ALA D 1 86 ? 119.490 15.090 54.794 1.00 70.14 85 ALA D C 1
ATOM 5705 O O . ALA D 1 86 ? 119.628 14.092 55.495 1.00 70.25 85 ALA D O 1
ATOM 5707 N N . GLN D 1 87 ? 118.555 15.188 53.849 1.00 71.05 86 GLN D N 1
ATOM 5708 C CA . GLN D 1 87 ? 117.648 14.082 53.513 1.00 72.03 86 GLN D CA 1
ATOM 5709 C C . GLN D 1 87 ? 118.416 12.801 53.180 1.00 72.49 86 GLN D C 1
ATOM 5710 O O . GLN D 1 87 ? 117.902 11.698 53.363 1.00 72.66 86 GLN D O 1
ATOM 5716 N N . LEU D 1 88 ? 119.646 12.971 52.696 1.00 72.95 87 LEU D N 1
ATOM 5717 C CA . LEU D 1 88 ? 120.502 11.863 52.308 1.00 73.28 87 LEU D CA 1
ATOM 5718 C C . LEU D 1 88 ? 121.299 11.344 53.507 1.00 73.63 87 LEU D C 1
ATOM 5719 O O . LEU D 1 88 ? 121.442 10.125 53.674 1.00 73.77 87 LEU D O 1
ATOM 5724 N N . ASN D 1 89 ? 121.829 12.262 54.319 1.00 73.62 88 ASN D N 1
ATOM 5725 C CA . ASN D 1 89 ? 122.457 11.901 55.589 1.00 73.89 88 ASN D CA 1
ATOM 5726 C C . ASN D 1 89 ? 121.620 10.847 56.345 1.00 73.81 88 ASN D C 1
ATOM 5727 O O . ASN D 1 89 ? 122.143 9.822 56.782 1.00 73.48 88 ASN D O 1
ATOM 5732 N N . ASP D 1 90 ? 120.309 11.087 56.429 1.00 74.02 89 ASP D N 1
ATOM 5733 C CA . ASP D 1 90 ? 119.356 10.212 57.139 1.00 74.10 89 ASP D CA 1
ATOM 5734 C C . ASP D 1 90 ? 119.192 8.824 56.544 1.00 74.10 89 ASP D C 1
ATOM 5735 O O . ASP D 1 90 ? 118.694 7.919 57.219 1.00 74.15 89 ASP D O 1
ATOM 5740 N N . LYS D 1 91 ? 119.568 8.670 55.274 1.00 74.10 90 LYS D N 1
ATOM 5741 C CA . LYS D 1 91 ? 119.579 7.357 54.618 1.00 73.71 90 LYS D CA 1
ATOM 5742 C C . LYS D 1 91 ? 121.044 6.977 54.309 1.00 73.26 90 LYS D C 1
ATOM 5743 O O . LYS D 1 91 ? 121.497 7.047 53.146 1.00 73.29 90 LYS D O 1
ATOM 5749 N N . PRO D 1 92 ? 121.783 6.564 55.368 1.00 72.68 91 PRO D N 1
ATOM 5750 C CA . PRO D 1 92 ? 123.242 6.393 55.341 1.00 72.08 91 PRO D CA 1
ATOM 5751 C C . PRO D 1 92 ? 123.701 5.342 54.340 1.00 71.65 91 PRO D C 1
ATOM 5752 O O . PRO D 1 92 ? 124.799 5.452 53.790 1.00 71.72 91 PRO D O 1
ATOM 5756 N N . GLU D 1 93 ? 122.851 4.345 54.112 1.00 71.29 92 GLU D N 1
ATOM 5757 C CA . GLU D 1 93 ? 123.096 3.251 53.166 1.00 71.09 92 GLU D CA 1
ATOM 5758 C C . GLU D 1 93 ? 123.136 3.712 51.702 1.00 70.24 92 GLU D C 1
ATOM 5759 O O . GLU D 1 93 ? 123.821 3.108 50.855 1.00 70.01 92 GLU D O 1
ATOM 5765 N N . VAL D 1 94 ? 122.380 4.772 51.413 1.00 69.51 93 VAL D N 1
ATOM 5766 C CA . VAL D 1 94 ? 122.362 5.357 50.072 1.00 68.75 93 VAL D CA 1
ATOM 5767 C C . VAL D 1 94 ? 123.550 6.301 49.958 1.00 68.13 93 VAL D C 1
ATOM 5768 O O . VAL D 1 94 ? 124.354 6.170 49.040 1.00 67.93 93 VAL D O 1
ATOM 5772 N N . LYS D 1 95 ? 123.663 7.229 50.910 1.00 67.55 94 LYS D N 1
ATOM 5773 C CA . LYS D 1 95 ? 124.833 8.104 51.011 1.00 67.36 94 LYS D CA 1
ATOM 5774 C C . LYS D 1 95 ? 126.088 7.357 50.530 1.00 66.79 94 LYS D C 1
ATOM 5775 O O . LYS D 1 95 ? 126.719 7.751 49.546 1.00 66.94 94 LYS D O 1
ATOM 5781 N N . SER D 1 96 ? 126.415 6.254 51.196 1.00 66.07 95 SER D N 1
ATOM 5782 C CA . SER D 1 96 ? 127.593 5.471 50.849 1.00 65.59 95 SER D CA 1
ATOM 5783 C C . SER D 1 96 ? 127.473 4.691 49.541 1.00 65.21 95 SER D C 1
ATOM 5784 O O . SER D 1 96 ? 128.497 4.388 48.913 1.00 65.10 95 SER D O 1
ATOM 5787 N N . MET D 1 97 ? 126.250 4.337 49.140 1.00 64.66 96 MET D N 1
ATOM 5788 C CA . MET D 1 97 ? 126.070 3.693 47.840 1.00 64.66 96 MET D CA 1
ATOM 5789 C C . MET D 1 97 ? 126.498 4.689 46.735 1.00 64.03 96 MET D C 1
ATOM 5790 O O . MET D 1 97 ? 127.244 4.342 45.798 1.00 63.80 96 MET D O 1
ATOM 5795 N N . ILE D 1 98 ? 126.065 5.941 46.900 1.00 63.39 97 ILE D N 1
ATOM 5796 C CA . ILE D 1 98 ? 126.444 7.055 46.030 1.00 62.92 97 ILE D CA 1
ATOM 5797 C C . ILE D 1 98 ? 127.945 7.274 46.108 1.00 62.93 97 ILE D C 1
ATOM 5798 O O . ILE D 1 98 ? 128.623 7.353 45.081 1.00 62.65 97 ILE D O 1
ATOM 5803 N N . GLU D 1 99 ? 128.456 7.357 47.336 1.00 62.96 98 GLU D N 1
ATOM 5804 C CA . GLU D 1 99 ? 129.886 7.549 47.568 1.00 63.11 98 GLU D CA 1
ATOM 5805 C C . GLU D 1 99 ? 130.802 6.471 46.900 1.00 62.10 98 GLU D C 1
ATOM 5806 O O . GLU D 1 99 ? 131.887 6.797 46.420 1.00 62.02 98 GLU D O 1
ATOM 5812 N N . LYS D 1 100 ? 130.363 5.214 46.832 1.00 61.02 99 LYS D N 1
ATOM 5813 C CA . LYS D 1 100 ? 131.154 4.180 46.137 1.00 60.03 99 LYS D CA 1
ATOM 5814 C C . LYS D 1 100 ? 131.191 4.439 44.630 1.00 59.17 99 LYS D C 1
ATOM 5815 O O . LYS D 1 100 ? 132.214 4.217 43.965 1.00 58.79 99 LYS D O 1
ATOM 5821 N N . LEU D 1 101 ? 130.065 4.918 44.105 1.00 58.34 100 LEU D N 1
ATOM 5822 C CA . LEU D 1 101 ? 129.925 5.216 42.668 1.00 57.27 100 LEU D CA 1
ATOM 5823 C C . LEU D 1 101 ? 130.791 6.406 42.221 1.00 56.14 100 LEU D C 1
ATOM 5824 O O . LEU D 1 101 ? 131.506 6.343 41.194 1.00 55.51 100 LEU D O 1
ATOM 5829 N N . THR D 1 102 ? 130.717 7.485 42.997 1.00 55.03 101 THR D N 1
ATOM 5830 C CA . THR D 1 102 ? 131.483 8.684 42.702 1.00 54.50 101 THR D CA 1
ATOM 5831 C C . THR D 1 102 ? 132.955 8.325 42.742 1.00 53.79 101 THR D C 1
ATOM 5832 O O . THR D 1 102 ? 133.685 8.604 41.798 1.00 53.88 101 THR D O 1
ATOM 5836 N N . GLY D 1 103 ? 133.362 7.644 43.811 1.00 52.97 102 GLY D N 1
ATOM 5837 C CA . GLY D 1 103 ? 134.669 7.019 43.880 1.00 52.17 102 GLY D CA 1
ATOM 5838 C C . GLY D 1 103 ? 135.066 6.296 42.603 1.00 51.56 102 GLY D C 1
ATOM 5839 O O . GLY D 1 103 ? 136.153 6.537 42.071 1.00 51.45 102 GLY D O 1
ATOM 5840 N N . THR D 1 104 ? 134.202 5.414 42.101 1.00 50.94 103 THR D N 1
ATOM 5841 C CA . THR D 1 104 ? 134.570 4.620 40.923 1.00 50.70 103 THR D CA 1
ATOM 5842 C C . THR D 1 104 ? 134.656 5.476 39.679 1.00 51.11 103 THR D C 1
ATOM 5843 O O . THR D 1 104 ? 135.426 5.152 38.753 1.00 51.36 103 THR D O 1
ATOM 5847 N N . ILE D 1 105 ? 133.896 6.575 39.633 1.00 51.01 104 ILE D N 1
ATOM 5848 C CA . ILE D 1 105 ? 134.066 7.489 38.494 1.00 50.41 104 ILE D CA 1
ATOM 5849 C C . ILE D 1 105 ? 135.415 8.216 38.570 1.00 50.54 104 ILE D C 1
ATOM 5850 O O . ILE D 1 105 ? 136.109 8.358 37.557 1.00 50.49 104 ILE D O 1
ATOM 5855 N N . SER D 1 106 ? 135.784 8.663 39.771 1.00 50.47 105 SER D N 1
ATOM 5856 C CA . SER D 1 106 ? 137.088 9.284 40.002 1.00 50.76 105 SER D CA 1
ATOM 5857 C C . SER D 1 106 ? 138.189 8.316 39.610 1.00 50.84 105 SER D C 1
ATOM 5858 O O . SER D 1 106 ? 139.097 8.669 38.849 1.00 50.74 105 SER D O 1
ATOM 5861 N N . GLN D 1 107 ? 138.100 7.081 40.103 1.00 50.91 106 GLN D N 1
ATOM 5862 C CA . GLN D 1 107 ? 139.071 6.072 39.707 1.00 51.18 106 GLN D CA 1
ATOM 5863 C C . GLN D 1 107 ? 139.243 6.031 38.207 1.00 50.80 106 GLN D C 1
ATOM 5864 O O . GLN D 1 107 ? 140.347 6.219 37.734 1.00 50.45 106 GLN D O 1
ATOM 5870 N N . LEU D 1 108 ? 138.156 5.801 37.470 1.00 51.27 107 LEU D N 1
ATOM 5871 C CA . LEU D 1 108 ? 138.231 5.656 36.008 1.00 52.41 107 LEU D CA 1
ATOM 5872 C C . LEU D 1 108 ? 138.925 6.811 35.278 1.00 52.89 107 LEU D C 1
ATOM 5873 O O . LEU D 1 108 ? 139.741 6.606 34.362 1.00 52.88 107 LEU D O 1
ATOM 5878 N N . ILE D 1 109 ? 138.573 8.023 35.681 1.00 53.60 108 ILE D N 1
ATOM 5879 C CA . ILE D 1 109 ? 139.109 9.199 35.052 1.00 54.52 108 ILE D CA 1
ATOM 5880 C C . ILE D 1 109 ? 140.585 9.386 35.420 1.00 55.41 108 ILE D C 1
ATOM 5881 O O . ILE D 1 109 ? 141.405 9.650 34.532 1.00 55.91 108 ILE D O 1
ATOM 5886 N N . GLY D 1 110 ? 140.935 9.220 36.697 1.00 56.14 109 GLY D N 1
ATOM 5887 C CA . GLY D 1 110 ? 142.352 9.208 37.091 1.00 57.36 109 GLY D CA 1
ATOM 5888 C C . GLY D 1 110 ? 143.236 8.540 36.034 1.00 58.18 109 GLY D C 1
ATOM 5889 O O . GLY D 1 110 ? 144.149 9.175 35.487 1.00 57.38 109 GLY D O 1
ATOM 5890 N N . TYR D 1 111 ? 142.946 7.277 35.712 1.00 59.46 110 TYR D N 1
ATOM 5891 C CA . TYR D 1 111 ? 143.715 6.572 34.671 1.00 61.52 110 TYR D CA 1
ATOM 5892 C C . TYR D 1 111 ? 143.887 7.350 33.356 1.00 62.39 110 TYR D C 1
ATOM 5893 O O . TYR D 1 111 ? 144.901 7.134 32.682 1.00 63.08 110 TYR D O 1
ATOM 5902 N N . GLU D 1 112 ? 142.932 8.226 32.992 1.00 62.88 111 GLU D N 1
ATOM 5903 C CA . GLU D 1 112 ? 143.019 9.053 31.748 1.00 63.43 111 GLU D CA 1
ATOM 5904 C C . GLU D 1 112 ? 143.801 10.365 31.873 1.00 63.18 111 GLU D C 1
ATOM 5905 O O . GLU D 1 112 ? 144.297 10.908 30.878 1.00 62.16 111 GLU D O 1
ATOM 5911 N N . LEU D 1 113 ? 143.883 10.845 33.114 1.00 63.69 112 LEU D N 1
ATOM 5912 C CA . LEU D 1 113 ? 144.728 11.964 33.515 1.00 64.29 112 LEU D CA 1
ATOM 5913 C C . LEU D 1 113 ? 146.203 11.551 33.656 1.00 65.55 112 LEU D C 1
ATOM 5914 O O . LEU D 1 113 ? 147.091 12.250 33.146 1.00 65.60 112 LEU D O 1
ATOM 5919 N N . LEU D 1 114 ? 146.467 10.444 34.365 1.00 66.83 113 LEU D N 1
ATOM 5920 C CA . LEU D 1 114 ? 147.827 9.885 34.420 1.00 68.17 113 LEU D CA 1
ATOM 5921 C C . LEU D 1 114 ? 148.365 9.620 33.017 1.00 68.92 113 LEU D C 1
ATOM 5922 O O . LEU D 1 114 ? 149.305 10.270 32.587 1.00 69.08 113 LEU D O 1
ATOM 5927 N N . GLU D 1 115 ? 147.750 8.681 32.300 1.00 70.14 114 GLU D N 1
ATOM 5928 C CA . GLU D 1 115 ? 148.143 8.375 30.918 1.00 71.29 114 GLU D CA 1
ATOM 5929 C C . GLU D 1 115 ? 148.283 9.646 30.089 1.00 71.11 114 GLU D C 1
ATOM 5930 O O . GLU D 1 115 ? 149.016 9.690 29.098 1.00 71.83 114 GLU D O 1
ATOM 5936 N N . HIS D 1 116 ? 147.579 10.685 30.517 1.00 70.68 115 HIS D N 1
ATOM 5937 C CA . HIS D 1 116 ? 147.576 11.952 29.807 1.00 69.83 115 HIS D CA 1
ATOM 5938 C C . HIS D 1 116 ? 148.924 12.638 29.926 1.00 68.77 115 HIS D C 1
ATOM 5939 O O . HIS D 1 116 ? 149.602 12.544 30.954 1.00 68.44 115 HIS D O 1
ATOM 5946 N N . GLU D 1 117 ? 149.272 13.347 28.855 1.00 67.90 116 GLU D N 1
ATOM 5947 C CA . GLU D 1 117 ? 150.582 13.984 28.664 1.00 66.93 116 GLU D CA 1
ATOM 5948 C C . GLU D 1 117 ? 150.933 15.028 29.714 1.00 65.71 116 GLU D C 1
ATOM 5949 O O . GLU D 1 117 ? 152.079 15.097 30.170 1.00 65.59 116 GLU D O 1
ATOM 5955 N N . MET D 1 118 ? 149.939 15.836 30.092 1.00 64.23 117 MET D N 1
ATOM 5956 C CA . MET D 1 118 ? 150.158 16.927 31.052 1.00 62.31 117 MET D CA 1
ATOM 5957 C C . MET D 1 118 ? 150.159 16.443 32.504 1.00 60.56 117 MET D C 1
ATOM 5958 O O . MET D 1 118 ? 149.943 15.244 32.763 1.00 61.30 117 MET D O 1
ATOM 5963 N N . ASP D 1 119 ? 150.422 17.367 33.430 1.00 57.76 118 ASP D N 1
ATOM 5964 C CA . ASP D 1 119 ? 150.487 17.072 34.850 1.00 55.17 118 ASP D CA 1
ATOM 5965 C C . ASP D 1 119 ? 149.099 17.411 35.448 1.00 53.30 118 ASP D C 1
ATOM 5966 O O . ASP D 1 119 ? 148.940 18.345 36.242 1.00 52.74 118 ASP D O 1
ATOM 5971 N N . LEU D 1 120 ? 148.096 16.629 35.041 1.00 51.25 119 LEU D N 1
ATOM 5972 C CA . LEU D 1 120 ? 146.685 16.771 35.489 1.00 49.37 119 LEU D CA 1
ATOM 5973 C C . LEU D 1 120 ? 146.337 16.127 36.839 1.00 48.74 119 LEU D C 1
ATOM 5974 O O . LEU D 1 120 ? 146.971 15.181 37.291 1.00 48.47 119 LEU D O 1
ATOM 5979 N N . GLU D 1 121 ? 145.292 16.626 37.460 1.00 48.44 120 GLU D N 1
ATOM 5980 C CA . GLU D 1 121 ? 145.097 16.451 38.883 1.00 48.67 120 GLU D CA 1
ATOM 5981 C C . GLU D 1 121 ? 143.577 16.518 39.112 1.00 49.46 120 GLU D C 1
ATOM 5982 O O . GLU D 1 121 ? 142.871 17.175 38.340 1.00 49.73 120 GLU D O 1
ATOM 5988 N N . GLU D 1 122 ? 143.056 15.849 40.140 1.00 50.10 121 GLU D N 1
ATOM 5989 C CA . GLU D 1 122 ? 141.632 15.959 40.455 1.00 51.26 121 GLU D CA 1
ATOM 5990 C C . GLU D 1 122 ? 141.337 15.922 41.956 1.00 51.76 121 GLU D C 1
ATOM 5991 O O . GLU D 1 122 ? 142.111 15.385 42.739 1.00 52.09 121 GLU D O 1
ATOM 5997 N N . ASP D 1 123 ? 140.220 16.504 42.370 1.00 52.43 122 ASP D N 1
ATOM 5998 C CA . ASP D 1 123 ? 139.821 16.387 43.766 1.00 53.22 122 ASP D CA 1
ATOM 5999 C C . ASP D 1 123 ? 138.708 15.329 43.850 1.00 53.57 122 ASP D C 1
ATOM 6000 O O . ASP D 1 123 ? 138.622 14.460 42.982 1.00 54.09 122 ASP D O 1
ATOM 6005 N N . GLY D 1 124 ? 137.852 15.381 44.859 1.00 53.54 123 GLY D N 1
ATOM 6006 C CA . GLY D 1 124 ? 136.785 14.391 44.918 1.00 54.02 123 GLY D CA 1
ATOM 6007 C C . GLY D 1 124 ? 135.468 14.871 44.327 1.00 54.03 123 GLY D C 1
ATOM 6008 O O . GLY D 1 124 ? 135.349 16.034 43.917 1.00 54.55 123 GLY D O 1
ATOM 6009 N N . ILE D 1 125 ? 134.472 13.986 44.296 1.00 53.15 124 ILE D N 1
ATOM 6010 C CA . ILE D 1 125 ? 133.111 14.421 44.034 1.00 52.27 124 ILE D CA 1
ATOM 6011 C C . ILE D 1 125 ? 132.289 14.411 45.305 1.00 51.91 124 ILE D C 1
ATOM 6012 O O . ILE D 1 125 ? 131.994 13.360 45.856 1.00 52.31 124 ILE D O 1
ATOM 6017 N N . ILE D 1 126 ? 131.922 15.593 45.773 1.00 51.44 125 ILE D N 1
ATOM 6018 C CA . ILE D 1 126 ? 131.075 15.708 46.959 1.00 50.78 125 ILE D CA 1
ATOM 6019 C C . ILE D 1 126 ? 129.610 15.851 46.518 1.00 51.07 125 ILE D C 1
ATOM 6020 O O . ILE D 1 126 ? 129.331 16.188 45.360 1.00 50.79 125 ILE D O 1
ATOM 6025 N N . VAL D 1 127 ? 128.679 15.603 47.442 1.00 51.16 126 VAL D N 1
ATOM 6026 C CA . VAL D 1 127 ? 127.268 15.556 47.078 1.00 50.75 126 VAL D CA 1
ATOM 6027 C C . VAL D 1 127 ? 126.711 16.836 46.430 1.00 50.84 126 VAL D C 1
ATOM 6028 O O . VAL D 1 127 ? 126.005 16.732 45.431 1.00 50.95 126 VAL D O 1
ATOM 6032 N N . GLN D 1 128 ? 127.066 18.021 46.937 1.00 50.93 127 GLN D N 1
ATOM 6033 C CA . GLN D 1 128 ? 126.560 19.286 46.367 1.00 51.32 127 GLN D CA 1
ATOM 6034 C C . GLN D 1 128 ? 127.067 19.515 44.938 1.00 51.80 127 GLN D C 1
ATOM 6035 O O . GLN D 1 128 ? 126.517 20.342 44.184 1.00 51.90 127 GLN D O 1
ATOM 6041 N N . GLU D 1 129 ? 128.145 18.818 44.583 1.00 51.96 128 GLU D N 1
ATOM 6042 C CA . GLU D 1 129 ? 128.592 18.776 43.207 1.00 52.34 128 GLU D CA 1
ATOM 6043 C C . GLU D 1 129 ? 127.639 17.864 42.417 1.00 52.73 128 GLU D C 1
ATOM 6044 O O . GLU D 1 129 ? 127.118 18.249 41.369 1.00 53.02 128 GLU D O 1
ATOM 6050 N N . LEU D 1 130 ? 127.373 16.667 42.927 1.00 52.72 129 LEU D N 1
ATOM 6051 C CA . LEU D 1 130 ? 126.327 15.862 42.335 1.00 52.70 129 LEU D CA 1
ATOM 6052 C C . LEU D 1 130 ? 125.037 16.655 42.108 1.00 52.71 129 LEU D C 1
ATOM 6053 O O . LEU D 1 130 ? 124.531 16.678 41.005 1.00 52.54 129 LEU D O 1
ATOM 6058 N N . PHE D 1 131 ? 124.516 17.312 43.140 1.00 52.78 130 PHE D N 1
ATOM 6059 C CA . PHE D 1 131 ? 123.277 18.053 43.001 1.00 53.18 130 PHE D CA 1
ATOM 6060 C C . PHE D 1 131 ? 123.398 19.090 41.878 1.00 53.72 130 PHE D C 1
ATOM 6061 O O . PHE D 1 131 ? 122.425 19.388 41.203 1.00 53.67 130 PHE D O 1
ATOM 6069 N N . LYS D 1 132 ? 124.591 19.646 41.690 1.00 54.14 131 LYS D N 1
ATOM 6070 C CA . LYS D 1 132 ? 124.783 20.702 40.718 1.00 54.52 131 LYS D CA 1
ATOM 6071 C C . LYS D 1 132 ? 124.837 20.092 39.320 1.00 54.00 131 LYS D C 1
ATOM 6072 O O . LYS D 1 132 ? 124.129 20.549 38.437 1.00 54.45 131 LYS D O 1
ATOM 6078 N N . ALA D 1 133 ? 125.630 19.039 39.135 1.00 52.96 132 ALA D N 1
ATOM 6079 C CA . ALA D 1 133 ? 125.679 18.302 37.869 1.00 52.36 132 ALA D CA 1
ATOM 6080 C C . ALA D 1 133 ? 124.301 17.811 37.362 1.00 51.89 132 ALA D C 1
ATOM 6081 O O . ALA D 1 133 ? 123.949 17.969 36.178 1.00 51.70 132 ALA D O 1
ATOM 6083 N N . LEU D 1 134 ? 123.563 17.179 38.266 1.00 51.21 133 LEU D N 1
ATOM 6084 C CA . LEU D 1 134 ? 122.154 16.862 38.102 1.00 51.37 133 LEU D CA 1
ATOM 6085 C C . LEU D 1 134 ? 121.393 18.179 38.231 1.00 51.81 133 LEU D C 1
ATOM 6086 O O . LEU D 1 134 ? 121.361 18.750 39.314 1.00 53.49 133 LEU D O 1
ATOM 6091 N N . GLY D 1 135 ? 120.792 18.717 37.187 1.00 50.73 134 GLY D N 1
ATOM 6092 C CA . GLY D 1 135 ? 120.355 20.098 37.327 1.00 49.42 134 GLY D CA 1
ATOM 6093 C C . GLY D 1 135 ? 119.205 20.297 38.300 1.00 48.85 134 GLY D C 1
ATOM 6094 O O . GLY D 1 135 ? 118.170 20.832 37.902 1.00 49.11 134 GLY D O 1
ATOM 6095 N N . ILE D 1 136 ? 119.377 19.899 39.563 1.00 47.61 135 ILE D N 1
ATOM 6096 C CA . ILE D 1 136 ? 118.252 19.779 40.529 1.00 46.75 135 ILE D CA 1
ATOM 6097 C C . ILE D 1 136 ? 117.624 21.132 40.843 1.00 46.37 135 ILE D C 1
ATOM 6098 O O . ILE D 1 136 ? 118.334 22.080 41.114 1.00 46.76 135 ILE D O 1
ATOM 6103 N N . LYS D 1 137 ? 116.300 21.215 40.776 1.00 45.58 136 LYS D N 1
ATOM 6104 C CA . LYS D 1 137 ? 115.590 22.473 40.901 1.00 45.25 136 LYS D CA 1
ATOM 6105 C C . LYS D 1 137 ? 114.098 22.203 40.998 1.00 44.94 136 LYS D C 1
ATOM 6106 O O . LYS D 1 137 ? 113.676 21.047 40.876 1.00 44.79 136 LYS D O 1
ATOM 6112 N N . ILE D 1 138 ? 113.301 23.246 41.253 1.00 44.31 137 ILE D N 1
ATOM 6113 C CA . ILE D 1 138 ? 111.842 23.087 41.279 1.00 43.60 137 ILE D CA 1
ATOM 6114 C C . ILE D 1 138 ? 111.374 23.097 39.835 1.00 43.75 137 ILE D C 1
ATOM 6115 O O . ILE D 1 138 ? 111.848 23.928 39.038 1.00 43.33 137 ILE D O 1
ATOM 6120 N N . GLU D 1 139 ? 110.463 22.177 39.499 1.00 43.59 138 GLU D N 1
ATOM 6121 C CA . GLU D 1 139 ? 109.935 22.105 38.153 1.00 44.09 138 GLU D CA 1
ATOM 6122 C C . GLU D 1 139 ? 108.731 23.016 37.998 1.00 44.08 138 GLU D C 1
ATOM 6123 O O . GLU D 1 139 ? 107.680 22.803 38.615 1.00 43.59 138 GLU D O 1
ATOM 6129 N N . THR D 1 140 ? 108.887 24.014 37.142 1.00 44.62 139 THR D N 1
ATOM 6130 C CA . THR D 1 140 ? 107.901 25.066 37.035 1.00 46.05 139 THR D CA 1
ATOM 6131 C C . THR D 1 140 ? 107.308 25.234 35.636 1.00 47.02 139 THR D C 1
ATOM 6132 O O . THR D 1 140 ? 106.152 25.655 35.495 1.00 46.77 139 THR D O 1
ATOM 6136 N N . THR D 1 141 ? 108.086 24.908 34.606 1.00 47.93 140 THR D N 1
ATOM 6137 C CA . THR D 1 141 ? 107.661 25.159 33.227 1.00 48.74 140 THR D CA 1
ATOM 6138 C C . THR D 1 141 ? 106.216 24.716 32.885 1.00 48.42 140 THR D C 1
ATOM 6139 O O . THR D 1 141 ? 105.491 25.448 32.212 1.00 48.96 140 THR D O 1
ATOM 6143 N N . SER D 1 142 ? 105.804 23.550 33.375 1.00 47.86 141 SER D N 1
ATOM 6144 C CA . SER D 1 142 ? 104.457 23.028 33.182 1.00 47.51 141 SER D CA 1
ATOM 6145 C C . SER D 1 142 ? 103.426 23.469 34.228 1.00 47.76 141 SER D C 1
ATOM 6146 O O . SER D 1 142 ? 102.321 22.892 34.263 1.00 47.61 141 SER D O 1
ATOM 6149 N N . ASP D 1 143 ? 103.773 24.455 35.077 1.00 47.50 142 ASP D N 1
ATOM 6150 C CA . ASP D 1 143 ? 102.964 24.823 36.253 1.00 47.03 142 ASP D CA 1
ATOM 6151 C C . ASP D 1 143 ? 101.629 25.408 35.898 1.00 46.31 142 ASP D C 1
ATOM 6152 O O . ASP D 1 143 ? 101.561 26.269 35.020 1.00 46.50 142 ASP D O 1
ATOM 6157 N N . THR D 1 144 ? 100.581 24.988 36.611 1.00 45.09 143 THR D N 1
ATOM 6158 C CA . THR D 1 144 ? 99.370 25.824 36.742 1.00 43.40 143 THR D CA 1
ATOM 6159 C C . THR D 1 144 ? 99.542 26.803 37.925 1.00 42.60 143 THR D C 1
ATOM 6160 O O . THR D 1 144 ? 100.310 26.541 38.854 1.00 41.98 143 THR D O 1
ATOM 6164 N N . ILE D 1 145 ? 98.822 27.920 37.871 1.00 41.49 144 ILE D N 1
ATOM 6165 C CA . ILE D 1 145 ? 98.869 28.913 38.914 1.00 40.76 144 ILE D CA 1
ATOM 6166 C C . ILE D 1 145 ? 98.780 28.216 40.256 1.00 41.36 144 ILE D C 1
ATOM 6167 O O . ILE D 1 145 ? 99.533 28.513 41.189 1.00 40.99 144 ILE D O 1
ATOM 6172 N N . PHE D 1 146 ? 97.865 27.260 40.345 1.00 42.07 145 PHE D N 1
ATOM 6173 C CA . PHE D 1 146 ? 97.655 26.549 41.592 1.00 42.72 145 PHE D CA 1
ATOM 6174 C C . PHE D 1 146 ? 98.950 25.860 42.047 1.00 43.11 145 PHE D C 1
ATOM 6175 O O . PHE D 1 146 ? 99.389 26.019 43.181 1.00 43.74 145 PHE D O 1
ATOM 6183 N N . GLU D 1 147 ? 99.599 25.150 41.150 1.00 43.39 146 GLU D N 1
ATOM 6184 C CA . GLU D 1 147 ? 100.824 24.478 41.525 1.00 43.68 146 GLU D CA 1
ATOM 6185 C C . GLU D 1 147 ? 101.894 25.467 41.982 1.00 43.21 146 GLU D C 1
ATOM 6186 O O . GLU D 1 147 ? 102.493 25.304 43.026 1.00 43.50 146 GLU D O 1
ATOM 6192 N N . LYS D 1 148 ? 102.105 26.510 41.205 1.00 42.87 147 LYS D N 1
ATOM 6193 C CA . LYS D 1 148 ? 103.017 27.556 41.580 1.00 42.77 147 LYS D CA 1
ATOM 6194 C C . LYS D 1 148 ? 102.681 28.133 42.962 1.00 42.71 147 LYS D C 1
ATOM 6195 O O . LYS D 1 148 ? 103.561 28.344 43.773 1.00 42.03 147 LYS D O 1
ATOM 6201 N N . VAL D 1 149 ? 101.412 28.397 43.239 1.00 43.33 148 VAL D N 1
ATOM 6202 C CA . VAL D 1 149 ? 101.057 28.873 44.576 1.00 43.45 148 VAL D CA 1
ATOM 6203 C C . VAL D 1 149 ? 101.555 27.914 45.621 1.00 44.08 148 VAL D C 1
ATOM 6204 O O . VAL D 1 149 ? 102.164 28.347 46.585 1.00 44.12 148 VAL D O 1
ATOM 6208 N N . MET D 1 150 ? 101.325 26.619 45.421 1.00 44.53 149 MET D N 1
ATOM 6209 C CA . MET D 1 150 ? 101.856 25.623 46.335 1.00 45.28 149 MET D CA 1
ATOM 6210 C C . MET D 1 150 ? 103.360 25.767 46.369 1.00 45.16 149 MET D C 1
ATOM 6211 O O . MET D 1 150 ? 103.959 25.849 47.442 1.00 45.67 149 MET D O 1
ATOM 6216 N N . GLU D 1 151 ? 103.967 25.846 45.188 1.00 44.47 150 GLU D N 1
ATOM 6217 C CA . GLU D 1 151 ? 105.414 25.927 45.092 1.00 44.20 150 GLU D CA 1
ATOM 6218 C C . GLU D 1 151 ? 105.990 27.119 45.883 1.00 44.75 150 GLU D C 1
ATOM 6219 O O . GLU D 1 151 ? 106.879 26.916 46.686 1.00 45.72 150 GLU D O 1
ATOM 6225 N N . ILE D 1 152 ? 105.472 28.332 45.666 1.00 44.53 151 ILE D N 1
ATOM 6226 C CA . ILE D 1 152 ? 105.878 29.523 46.370 1.00 44.11 151 ILE D CA 1
ATOM 6227 C C . ILE D 1 152 ? 105.673 29.332 47.872 1.00 45.05 151 ILE D C 1
ATOM 6228 O O . ILE D 1 152 ? 106.483 29.767 48.670 1.00 45.42 151 ILE D O 1
ATOM 6233 N N . THR D 1 153 ? 104.620 28.642 48.258 1.00 45.82 152 THR D N 1
ATOM 6234 C CA . THR D 1 153 ? 104.357 28.393 49.668 1.00 47.04 152 THR D CA 1
ATOM 6235 C C . THR D 1 153 ? 105.375 27.453 50.331 1.00 47.59 152 THR D C 1
ATOM 6236 O O . THR D 1 153 ? 105.704 27.616 51.507 1.00 47.69 152 THR D O 1
ATOM 6240 N N . GLN D 1 154 ? 105.866 26.468 49.591 1.00 48.31 153 GLN D N 1
ATOM 6241 C CA . GLN D 1 154 ? 106.847 25.543 50.138 1.00 48.92 153 GLN D CA 1
ATOM 6242 C C . GLN D 1 154 ? 108.142 26.285 50.292 1.00 49.02 153 GLN D C 1
ATOM 6243 O O . GLN D 1 154 ? 108.828 26.097 51.286 1.00 49.48 153 GLN D O 1
ATOM 6249 N N . VAL D 1 155 ? 108.437 27.166 49.335 1.00 48.81 154 VAL D N 1
ATOM 6250 C CA . VAL D 1 155 ? 109.640 27.998 49.330 1.00 49.14 154 VAL D CA 1
ATOM 6251 C C . VAL D 1 155 ? 109.657 28.943 50.521 1.00 49.89 154 VAL D C 1
ATOM 6252 O O . VAL D 1 155 ? 110.704 29.220 51.095 1.00 50.46 154 VAL D O 1
ATOM 6256 N N . HIS D 1 156 ? 108.485 29.428 50.899 1.00 50.40 155 HIS D N 1
ATOM 6257 C CA . HIS D 1 156 ? 108.338 30.322 52.036 1.00 50.37 155 HIS D CA 1
ATOM 6258 C C . HIS D 1 156 ? 108.574 29.597 53.365 1.00 50.78 155 HIS D C 1
ATOM 6259 O O . HIS D 1 156 ? 109.234 30.150 54.259 1.00 51.06 155 HIS D O 1
ATOM 6266 N N . ARG D 1 157 ? 108.063 28.371 53.492 1.00 51.07 156 ARG D N 1
ATOM 6267 C CA . ARG D 1 157 ? 108.361 27.552 54.670 1.00 52.17 156 ARG D CA 1
ATOM 6268 C C . ARG D 1 157 ? 109.867 27.233 54.741 1.00 52.67 156 ARG D C 1
ATOM 6269 O O . ARG D 1 157 ? 110.414 27.039 55.825 1.00 52.73 156 ARG D O 1
ATOM 6277 N N . TYR D 1 158 ? 110.530 27.214 53.586 1.00 53.27 157 TYR D N 1
ATOM 6278 C CA . TYR D 1 158 ? 111.980 27.063 53.522 1.00 54.27 157 TYR D CA 1
ATOM 6279 C C . TYR D 1 158 ? 112.753 28.339 53.858 1.00 53.91 157 TYR D C 1
ATOM 6280 O O . TYR D 1 158 ? 113.676 28.296 54.669 1.00 53.94 157 TYR D O 1
ATOM 6289 N N . LEU D 1 159 ? 112.387 29.453 53.219 1.00 53.23 158 LEU D N 1
ATOM 6290 C CA . LEU D 1 159 ? 112.985 30.750 53.488 1.00 52.87 158 LEU D CA 1
ATOM 6291 C C . LEU D 1 159 ? 112.468 31.249 54.831 1.00 53.09 158 LEU D C 1
ATOM 6292 O O . LEU D 1 159 ? 111.479 32.004 54.854 1.00 53.28 158 LEU D O 1
ATOM 6297 N N . SER D 1 160 ? 113.082 30.830 55.946 1.00 52.88 159 SER D N 1
ATOM 6298 C CA . SER D 1 160 ? 112.495 31.168 57.261 1.00 52.51 159 SER D CA 1
ATOM 6299 C C . SER D 1 160 ? 112.899 32.571 57.729 1.00 51.91 159 SER D C 1
ATOM 6300 O O . SER D 1 160 ? 112.272 33.128 58.635 1.00 52.15 159 SER D O 1
ATOM 6303 N N . LYS D 1 161 ? 113.897 33.159 57.069 1.00 51.31 160 LYS D N 1
ATOM 6304 C CA . LYS D 1 161 ? 114.143 34.615 57.190 1.00 50.98 160 LYS D CA 1
ATOM 6305 C C . LYS D 1 161 ? 112.933 35.493 56.817 1.00 50.49 160 LYS D C 1
ATOM 6306 O O . LYS D 1 161 ? 112.850 36.647 57.235 1.00 51.34 160 LYS D O 1
ATOM 6312 N N . LYS D 1 162 ? 112.015 34.957 56.019 1.00 49.61 161 LYS D N 1
ATOM 6313 C CA . LYS D 1 162 ? 110.766 35.649 55.690 1.00 48.41 161 LYS D CA 1
ATOM 6314 C C . LYS D 1 162 ? 109.671 35.091 56.595 1.00 47.28 161 LYS D C 1
ATOM 6315 O O . LYS D 1 162 ? 109.417 33.881 56.621 1.00 46.62 161 LYS D O 1
ATOM 6321 N N . LYS D 1 163 ? 109.044 35.995 57.341 1.00 46.49 162 LYS D N 1
ATOM 6322 C CA . LYS D 1 163 ? 108.127 35.626 58.435 1.00 45.97 162 LYS D CA 1
ATOM 6323 C C . LYS D 1 163 ? 106.672 35.793 58.040 1.00 45.14 162 LYS D C 1
ATOM 6324 O O . LYS D 1 163 ? 105.774 35.272 58.728 1.00 44.75 162 LYS D O 1
ATOM 6330 N N . LEU D 1 164 ? 106.455 36.556 56.959 1.00 44.32 163 LEU D N 1
ATOM 6331 C CA . LEU D 1 164 ? 105.138 36.727 56.339 1.00 43.69 163 LEU D CA 1
ATOM 6332 C C . LEU D 1 164 ? 105.207 36.708 54.819 1.00 43.80 163 LEU D C 1
ATOM 6333 O O . LEU D 1 164 ? 106.025 37.413 54.233 1.00 44.59 163 LEU D O 1
ATOM 6338 N N . LEU D 1 165 ? 104.345 35.898 54.197 1.00 43.62 164 LEU D N 1
ATOM 6339 C CA . LEU D 1 165 ? 104.093 35.943 52.755 1.00 42.94 164 LEU D CA 1
ATOM 6340 C C . LEU D 1 165 ? 102.740 36.614 52.462 1.00 42.84 164 LEU D C 1
ATOM 6341 O O . LEU D 1 165 ? 101.704 36.263 53.037 1.00 42.37 164 LEU D O 1
ATOM 6346 N N . ILE D 1 166 ? 102.760 37.600 51.581 1.00 42.47 165 ILE D N 1
ATOM 6347 C CA . ILE D 1 166 ? 101.528 38.187 51.108 1.00 42.41 165 ILE D CA 1
ATOM 6348 C C . ILE D 1 166 ? 101.266 37.908 49.630 1.00 42.53 165 ILE D C 1
ATOM 6349 O O . ILE D 1 166 ? 102.122 38.165 48.771 1.00 42.21 165 ILE D O 1
ATOM 6354 N N . PHE D 1 167 ? 100.064 37.393 49.358 1.00 42.79 166 PHE D N 1
ATOM 6355 C CA . PHE D 1 167 ? 99.540 37.235 47.999 1.00 42.55 166 PHE D CA 1
ATOM 6356 C C . PHE D 1 167 ? 98.520 38.297 47.720 1.00 42.64 166 PHE D C 1
ATOM 6357 O O . PHE D 1 167 ? 97.674 38.578 48.555 1.00 43.54 166 PHE D O 1
ATOM 6365 N N . ILE D 1 168 ? 98.576 38.868 46.533 1.00 42.07 167 ILE D N 1
ATOM 6366 C CA . ILE D 1 168 ? 97.578 39.819 46.115 1.00 41.71 167 ILE D CA 1
ATOM 6367 C C . ILE D 1 168 ? 96.863 39.224 44.911 1.00 41.38 167 ILE D C 1
ATOM 6368 O O . ILE D 1 168 ? 97.471 38.984 43.897 1.00 40.45 167 ILE D O 1
ATOM 6373 N N . ASN D 1 169 ? 95.564 38.964 45.071 1.00 41.87 168 ASN D N 1
ATOM 6374 C CA . ASN D 1 169 ? 94.682 38.415 44.034 1.00 41.93 168 ASN D CA 1
ATOM 6375 C C . ASN D 1 169 ? 94.983 36.959 43.640 1.00 42.39 168 ASN D C 1
ATOM 6376 O O . ASN D 1 169 ? 94.584 36.514 42.552 1.00 42.15 168 ASN D O 1
ATOM 6381 N N . ALA D 1 170 ? 95.655 36.200 44.502 1.00 42.70 169 ALA D N 1
ATOM 6382 C CA . ALA D 1 170 ? 95.904 34.791 44.193 1.00 43.28 169 ALA D CA 1
ATOM 6383 C C . ALA D 1 170 ? 94.616 34.004 43.910 1.00 43.66 169 ALA D C 1
ATOM 6384 O O . ALA D 1 170 ? 94.557 33.165 42.972 1.00 43.61 169 ALA D O 1
ATOM 6386 N N . CYS D 1 171 ? 93.585 34.303 44.693 1.00 43.42 170 CYS D N 1
ATOM 6387 C CA . CYS D 1 171 ? 92.324 33.551 44.649 1.00 43.58 170 CYS D CA 1
ATOM 6388 C C . CYS D 1 171 ? 91.461 33.764 43.416 1.00 41.98 170 CYS D C 1
ATOM 6389 O O . CYS D 1 171 ? 90.632 32.922 43.093 1.00 41.54 170 CYS D O 1
ATOM 6392 N N . THR D 1 172 ? 91.657 34.879 42.730 1.00 40.11 171 THR D N 1
ATOM 6393 C CA . THR D 1 172 ? 91.020 35.062 41.448 1.00 38.97 171 THR D CA 1
ATOM 6394 C C . THR D 1 172 ? 91.404 33.977 40.448 1.00 38.90 171 THR D C 1
ATOM 6395 O O . THR D 1 172 ? 90.808 33.924 39.396 1.00 39.18 171 THR D O 1
ATOM 6399 N N . TYR D 1 173 ? 92.398 33.133 40.738 1.00 38.45 172 TYR D N 1
ATOM 6400 C CA . TYR D 1 173 ? 92.782 32.102 39.768 1.00 37.99 172 TYR D CA 1
ATOM 6401 C C . TYR D 1 173 ? 92.533 30.715 40.313 1.00 37.94 172 TYR D C 1
ATOM 6402 O O . TYR D 1 173 ? 92.835 29.733 39.653 1.00 37.55 172 TYR D O 1
ATOM 6411 N N . LEU D 1 174 ? 92.020 30.634 41.528 1.00 38.23 173 LEU D N 1
ATOM 6412 C CA . LEU D 1 174 ? 91.925 29.362 42.211 1.00 38.73 173 LEU D CA 1
ATOM 6413 C C . LEU D 1 174 ? 90.471 28.957 42.485 1.00 40.13 173 LEU D C 1
ATOM 6414 O O . LEU D 1 174 ? 89.666 29.774 42.937 1.00 40.37 173 LEU D O 1
ATOM 6419 N N . THR D 1 175 ? 90.141 27.694 42.198 1.00 41.51 174 THR D N 1
ATOM 6420 C CA . THR D 1 175 ? 88.832 27.112 42.517 1.00 42.52 174 THR D CA 1
ATOM 6421 C C . THR D 1 175 ? 88.657 26.992 44.024 1.00 44.09 174 THR D C 1
ATOM 6422 O O . THR D 1 175 ? 89.625 26.983 44.758 1.00 44.20 174 THR D O 1
ATOM 6426 N N . GLU D 1 176 ? 87.430 26.901 44.502 1.00 46.44 175 GLU D N 1
ATOM 6427 C CA . GLU D 1 176 ? 87.220 26.759 45.941 1.00 49.30 175 GLU D CA 1
ATOM 6428 C C . GLU D 1 176 ? 88.013 25.560 46.552 1.00 50.41 175 GLU D C 1
ATOM 6429 O O . GLU D 1 176 ? 88.451 25.603 47.711 1.00 50.90 175 GLU D O 1
ATOM 6435 N N . ASP D 1 177 ? 88.206 24.507 45.760 1.00 51.28 176 ASP D N 1
ATOM 6436 C CA . ASP D 1 177 ? 88.926 23.332 46.221 1.00 51.80 176 ASP D CA 1
ATOM 6437 C C . ASP D 1 177 ? 90.426 23.456 46.158 1.00 51.12 176 ASP D C 1
ATOM 6438 O O . ASP D 1 177 ? 91.135 22.935 47.014 1.00 50.89 176 ASP D O 1
ATOM 6443 N N . GLU D 1 178 ? 90.908 24.103 45.110 1.00 50.57 177 GLU D N 1
ATOM 6444 C CA . GLU D 1 178 ? 92.311 24.466 45.037 1.00 50.33 177 GLU D CA 1
ATOM 6445 C C . GLU D 1 178 ? 92.697 25.370 46.207 1.00 50.17 177 GLU D C 1
ATOM 6446 O O . GLU D 1 178 ? 93.807 25.269 46.730 1.00 50.57 177 GLU D O 1
ATOM 6452 N N . VAL D 1 179 ? 91.780 26.230 46.647 1.00 49.63 178 VAL D N 1
ATOM 6453 C CA . VAL D 1 179 ? 92.075 27.104 47.785 1.00 48.92 178 VAL D CA 1
ATOM 6454 C C . VAL D 1 179 ? 92.232 26.216 48.993 1.00 48.81 178 VAL D C 1
ATOM 6455 O O . VAL D 1 179 ? 93.203 26.342 49.712 1.00 48.75 178 VAL D O 1
ATOM 6459 N N . GLN D 1 180 ?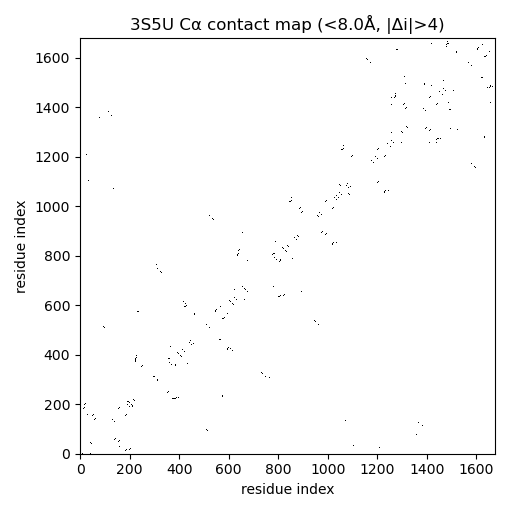 91.303 25.287 49.181 1.00 48.99 179 GLN D N 1
ATOM 6460 C CA . GLN D 1 180 ? 91.310 24.430 50.356 1.00 49.33 179 GLN D CA 1
ATOM 6461 C C . GLN D 1 180 ? 92.675 23.776 50.524 1.00 49.44 179 GLN D C 1
ATOM 6462 O O . GLN D 1 180 ? 93.276 23.792 51.611 1.00 49.37 179 GLN D O 1
ATOM 6468 N N . GLN D 1 181 ? 93.200 23.241 49.439 1.00 49.46 180 GLN D N 1
ATOM 6469 C CA . GLN D 1 181 ? 94.472 22.547 49.545 1.00 50.09 180 GLN D CA 1
ATOM 6470 C C . GLN D 1 181 ? 95.561 23.521 50.004 1.00 50.51 180 GLN D C 1
ATOM 6471 O O . GLN D 1 181 ? 96.274 23.274 50.998 1.00 50.90 180 GLN D O 1
ATOM 6477 N N . VAL D 1 182 ? 95.667 24.638 49.294 1.00 50.38 181 VAL D N 1
ATOM 6478 C CA . VAL D 1 182 ? 96.626 25.657 49.647 1.00 50.37 181 VAL D CA 1
ATOM 6479 C C . VAL D 1 182 ? 96.478 25.990 51.122 1.00 50.70 181 VAL D C 1
ATOM 6480 O O . VAL D 1 182 ? 97.471 26.126 51.815 1.00 50.78 181 VAL D O 1
ATOM 6484 N N . VAL D 1 183 ? 95.244 26.075 51.608 1.00 51.21 182 VAL D N 1
ATOM 6485 C CA . VAL D 1 183 ? 95.018 26.394 53.008 1.00 51.88 182 VAL D CA 1
ATOM 6486 C C . VAL D 1 183 ? 95.600 25.253 53.813 1.00 52.74 182 VAL D C 1
ATOM 6487 O O . VAL D 1 183 ? 96.414 25.509 54.693 1.00 52.72 182 VAL D O 1
ATOM 6491 N N . GLU D 1 184 ? 95.226 24.010 53.472 1.00 53.98 183 GLU D N 1
ATOM 6492 C CA . GLU D 1 184 ? 95.646 22.819 54.230 1.00 55.67 183 GLU D CA 1
ATOM 6493 C C . GLU D 1 184 ? 97.153 22.622 54.381 1.00 56.07 183 GLU D C 1
ATOM 6494 O O . GLU D 1 184 ? 97.637 22.443 55.506 1.00 55.79 183 GLU D O 1
ATOM 6500 N N . TYR D 1 185 ? 97.911 22.694 53.286 1.00 57.16 184 TYR D N 1
ATOM 6501 C CA . TYR D 1 185 ? 99.378 22.686 53.444 1.00 58.33 184 TYR D CA 1
ATOM 6502 C C . TYR D 1 185 ? 99.865 23.801 54.379 1.00 58.35 184 TYR D C 1
ATOM 6503 O O . TYR D 1 185 ? 100.654 23.527 55.265 1.00 58.88 184 TYR D O 1
ATOM 6512 N N . ILE D 1 186 ? 99.389 25.037 54.203 1.00 58.27 185 ILE D N 1
ATOM 6513 C CA . ILE D 1 186 ? 99.822 26.164 55.046 1.00 58.23 185 ILE D CA 1
ATOM 6514 C C . ILE D 1 186 ? 99.594 25.907 56.525 1.00 58.85 185 ILE D C 1
ATOM 6515 O O . ILE D 1 186 ? 100.359 26.398 57.369 1.00 58.87 185 ILE D O 1
ATOM 6520 N N . SER D 1 187 ? 98.556 25.144 56.851 1.00 59.57 186 SER D N 1
ATOM 6521 C CA . SER D 1 187 ? 98.312 24.828 58.259 1.00 60.54 186 SER D CA 1
ATOM 6522 C C . SER D 1 187 ? 99.317 23.802 58.796 1.00 60.74 186 SER D C 1
ATOM 6523 O O . SER D 1 187 ? 100.083 24.097 59.718 1.00 61.11 186 SER D O 1
ATOM 6526 N N . LEU D 1 188 ? 99.336 22.617 58.194 1.00 61.14 187 LEU D N 1
ATOM 6527 C CA . LEU D 1 188 ? 100.319 21.593 58.549 1.00 61.43 187 LEU D CA 1
ATOM 6528 C C . LEU D 1 188 ? 101.642 22.223 58.947 1.00 61.35 187 LEU D C 1
ATOM 6529 O O . LEU D 1 188 ? 102.183 21.929 60.026 1.00 62.00 187 LEU D O 1
ATOM 6534 N N . ASN D 1 189 ? 102.143 23.117 58.096 1.00 60.79 188 ASN D N 1
ATOM 6535 C CA . ASN D 1 189 ? 103.527 23.581 58.215 1.00 60.25 188 ASN D CA 1
ATOM 6536 C C . ASN D 1 189 ? 103.705 24.817 59.045 1.00 59.76 188 ASN D C 1
ATOM 6537 O O . ASN D 1 189 ? 104.811 25.303 59.212 1.00 59.89 188 ASN D O 1
ATOM 6542 N N . ASN D 1 190 ? 102.605 25.311 59.588 1.00 59.72 189 ASN D N 1
ATOM 6543 C CA . ASN D 1 190 ? 102.650 26.500 60.430 1.00 59.67 189 ASN D CA 1
ATOM 6544 C C . ASN D 1 190 ? 103.469 27.658 59.789 1.00 58.77 189 ASN D C 1
ATOM 6545 O O . ASN D 1 190 ? 104.473 28.098 60.357 1.00 58.79 189 ASN D O 1
ATOM 6550 N N . VAL D 1 191 ? 103.060 28.123 58.602 1.00 57.33 190 VAL D N 1
ATOM 6551 C CA . VAL D 1 191 ? 103.536 29.428 58.134 1.00 55.97 190 VAL D CA 1
ATOM 6552 C C . VAL D 1 191 ? 102.468 30.483 58.185 1.00 55.17 190 VAL D C 1
ATOM 6553 O O . VAL D 1 191 ? 101.287 30.179 58.340 1.00 55.91 190 VAL D O 1
ATOM 6557 N N . ASP D 1 192 ? 102.898 31.729 58.038 1.00 53.86 191 ASP D N 1
ATOM 6558 C CA . ASP D 1 192 ? 102.012 32.872 58.081 1.00 52.62 191 ASP D CA 1
ATOM 6559 C C . ASP D 1 192 ? 101.916 33.487 56.696 1.00 51.42 191 ASP D C 1
ATOM 6560 O O . ASP D 1 192 ? 102.922 33.995 56.152 1.00 51.60 191 ASP D O 1
ATOM 6565 N N . VAL D 1 193 ? 100.713 33.419 56.124 1.00 49.49 192 VAL D N 1
ATOM 6566 C CA . VAL D 1 193 ? 100.445 34.008 54.808 1.00 48.27 192 VAL D CA 1
ATOM 6567 C C . VAL D 1 193 ? 99.068 34.683 54.661 1.00 47.45 192 VAL D C 1
ATOM 6568 O O . VAL D 1 193 ? 98.018 34.126 55.025 1.00 47.13 192 VAL D O 1
ATOM 6572 N N . LEU D 1 194 ? 99.114 35.895 54.107 1.00 46.38 193 LEU D N 1
ATOM 6573 C CA . LEU D 1 194 ? 97.959 36.761 53.987 1.00 44.94 193 LEU D CA 1
ATOM 6574 C C . LEU D 1 194 ? 97.541 36.835 52.546 1.00 44.20 193 LEU D C 1
ATOM 6575 O O . LEU D 1 194 ? 98.330 37.190 51.671 1.00 43.76 193 LEU D O 1
ATOM 6580 N N . PHE D 1 195 ? 96.281 36.494 52.327 1.00 43.46 194 PHE D N 1
ATOM 6581 C CA . PHE D 1 195 ? 95.655 36.601 51.052 1.00 43.08 194 PHE D CA 1
ATOM 6582 C C . PHE D 1 195 ? 94.872 37.888 50.996 1.00 43.19 194 PHE D C 1
ATOM 6583 O O . PHE D 1 195 ? 93.832 38.044 51.641 1.00 43.18 194 PHE D O 1
ATOM 6591 N N . LEU D 1 196 ? 95.396 38.822 50.216 1.00 43.26 195 LEU D N 1
ATOM 6592 C CA . LEU D 1 196 ? 94.766 40.105 50.048 1.00 43.33 195 LEU D CA 1
ATOM 6593 C C . LEU D 1 196 ? 94.009 40.063 48.742 1.00 43.96 195 LEU D C 1
ATOM 6594 O O . LEU D 1 196 ? 94.592 39.802 47.680 1.00 43.62 195 LEU D O 1
ATOM 6599 N N . GLU D 1 197 ? 92.703 40.312 48.852 1.00 44.78 196 GLU D N 1
ATOM 6600 C CA . GLU D 1 197 ? 91.734 40.213 47.764 1.00 45.50 196 GLU D CA 1
ATOM 6601 C C . GLU D 1 197 ? 90.778 41.412 47.703 1.00 45.52 196 GLU D C 1
ATOM 6602 O O . GLU D 1 197 ? 90.511 42.054 48.700 1.00 45.79 196 GLU D O 1
ATOM 6608 N N . GLN D 1 198 ? 90.249 41.697 46.525 1.00 45.55 197 GLN D N 1
ATOM 6609 C CA . GLN D 1 198 ? 89.317 42.802 46.331 1.00 45.45 197 GLN D CA 1
ATOM 6610 C C . GLN D 1 198 ? 87.880 42.279 46.167 1.00 45.88 197 GLN D C 1
ATOM 6611 O O . GLN D 1 198 ? 86.937 43.063 46.185 1.00 45.35 197 GLN D O 1
ATOM 6617 N N . ARG D 1 199 ? 87.729 40.961 45.977 1.00 46.87 198 ARG D N 1
ATOM 6618 C CA . ARG D 1 199 ? 86.418 40.274 45.900 1.00 48.06 198 ARG D CA 1
ATOM 6619 C C . ARG D 1 199 ? 86.317 39.216 46.988 1.00 48.34 198 ARG D C 1
ATOM 6620 O O . ARG D 1 199 ? 87.281 38.484 47.225 1.00 48.54 198 ARG D O 1
ATOM 6628 N N . VAL D 1 200 ? 85.168 39.122 47.658 1.00 48.45 199 VAL D N 1
ATOM 6629 C CA . VAL D 1 200 ? 84.966 38.060 48.661 1.00 48.74 199 VAL D CA 1
ATOM 6630 C C . VAL D 1 200 ? 85.489 36.687 48.182 1.00 48.82 199 VAL D C 1
ATOM 6631 O O . VAL D 1 200 ? 85.201 36.270 47.061 1.00 48.38 199 VAL D O 1
ATOM 6635 N N . VAL D 1 201 ? 86.265 36.026 49.047 1.00 49.13 200 VAL D N 1
ATOM 6636 C CA . VAL D 1 201 ? 86.759 34.673 48.810 1.00 49.66 200 VAL D CA 1
ATOM 6637 C C . VAL D 1 201 ? 85.729 33.650 49.252 1.00 50.57 200 VAL D C 1
ATOM 6638 O O . VAL D 1 201 ? 85.398 33.528 50.430 1.00 50.72 200 VAL D O 1
ATOM 6642 N N . GLN D 1 202 ? 85.256 32.909 48.265 1.00 51.66 201 GLN D N 1
ATOM 6643 C CA . GLN D 1 202 ? 84.131 31.971 48.356 1.00 53.14 201 GLN D CA 1
ATOM 6644 C C . GLN D 1 202 ? 84.152 30.976 49.502 1.00 53.21 201 GLN D C 1
ATOM 6645 O O . GLN D 1 202 ? 85.105 30.197 49.652 1.00 53.75 201 GLN D O 1
ATOM 6651 N N . ASN D 1 203 ? 83.097 31.021 50.319 1.00 53.08 202 ASN D N 1
ATOM 6652 C CA . ASN D 1 203 ? 82.796 29.946 51.255 1.00 52.79 202 ASN D CA 1
ATOM 6653 C C . ASN D 1 203 ? 83.773 29.777 52.426 1.00 52.44 202 ASN D C 1
ATOM 6654 O O . ASN D 1 203 ? 83.671 28.807 53.183 1.00 53.13 202 ASN D O 1
ATOM 6659 N N . ARG D 1 204 ? 84.718 30.685 52.607 1.00 51.39 203 ARG D N 1
ATOM 6660 C CA . ARG D 1 204 ? 85.488 30.596 53.837 1.00 50.86 203 ARG D CA 1
ATOM 6661 C C . ARG D 1 204 ? 85.280 31.744 54.809 1.00 50.17 203 ARG D C 1
ATOM 6662 O O . ARG D 1 204 ? 84.426 32.610 54.588 1.00 50.47 203 ARG D O 1
ATOM 6670 N N . PHE D 1 205 ? 86.044 31.717 55.896 1.00 49.06 204 PHE D N 1
ATOM 6671 C CA . PHE D 1 205 ? 86.018 32.775 56.863 1.00 48.67 204 PHE D CA 1
ATOM 6672 C C . PHE D 1 205 ? 87.065 33.763 56.474 1.00 47.79 204 PHE D C 1
ATOM 6673 O O . PHE D 1 205 ? 88.185 33.346 56.223 1.00 47.80 204 PHE D O 1
ATOM 6681 N N . GLN D 1 206 ? 86.717 35.057 56.461 1.00 47.01 205 GLN D N 1
ATOM 6682 C CA . GLN D 1 206 ? 87.667 36.125 56.117 1.00 46.45 205 GLN D CA 1
ATOM 6683 C C . GLN D 1 206 ? 87.387 37.489 56.750 1.00 46.07 205 GLN D C 1
ATOM 6684 O O . GLN D 1 206 ? 86.254 37.810 57.113 1.00 46.40 205 GLN D O 1
ATOM 6690 N N . TYR D 1 207 ? 88.416 38.311 56.854 1.00 45.56 206 TYR D N 1
ATOM 6691 C CA . TYR D 1 207 ? 88.204 39.702 57.197 1.00 45.65 206 TYR D CA 1
ATOM 6692 C C . TYR D 1 207 ? 87.715 40.415 55.954 1.00 45.75 206 TYR D C 1
ATOM 6693 O O . TYR D 1 207 ? 88.345 40.326 54.905 1.00 46.07 206 TYR D O 1
ATOM 6702 N N . ILE D 1 208 ? 86.554 41.063 56.065 1.00 45.90 207 ILE D N 1
ATOM 6703 C CA . ILE D 1 208 ? 85.965 41.849 54.993 1.00 45.65 207 ILE D CA 1
ATOM 6704 C C . ILE D 1 208 ? 85.772 43.324 55.398 1.00 46.42 207 ILE D C 1
ATOM 6705 O O . ILE D 1 208 ? 85.068 43.615 56.359 1.00 46.84 207 ILE D O 1
ATOM 6710 N N . LEU D 1 209 ? 86.374 44.235 54.643 1.00 46.91 208 LEU D N 1
ATOM 6711 C CA . LEU D 1 209 ? 86.102 45.664 54.742 1.00 47.82 208 LEU D CA 1
ATOM 6712 C C . LEU D 1 209 ? 85.227 46.103 53.581 1.00 48.59 208 LEU D C 1
ATOM 6713 O O . LEU D 1 209 ? 85.716 46.217 52.457 1.00 48.92 208 LEU D O 1
ATOM 6718 N N . ASP D 1 210 ? 83.947 46.373 53.836 1.00 49.53 209 ASP D N 1
ATOM 6719 C CA . ASP D 1 210 ? 83.013 46.629 52.745 1.00 50.83 209 ASP D CA 1
ATOM 6720 C C . ASP D 1 210 ? 82.970 48.090 52.336 1.00 51.42 209 ASP D C 1
ATOM 6721 O O . ASP D 1 210 ? 83.617 48.912 52.953 1.00 51.36 209 ASP D O 1
ATOM 6726 N N . GLU D 1 211 ? 82.186 48.405 51.308 1.00 52.79 210 GLU D N 1
ATOM 6727 C CA . GLU D 1 211 ? 82.123 49.748 50.714 1.00 54.69 210 GLU D CA 1
ATOM 6728 C C . GLU D 1 211 ? 81.682 50.853 51.685 1.00 55.22 210 GLU D C 1
ATOM 6729 O O . GLU D 1 211 ? 81.704 52.025 51.328 1.00 55.78 210 GLU D O 1
ATOM 6735 N N . ASN D 1 212 ? 81.249 50.475 52.887 1.00 55.93 211 ASN D N 1
ATOM 6736 C CA . ASN D 1 212 ? 80.905 51.426 53.935 1.00 56.68 211 ASN D CA 1
ATOM 6737 C C . ASN D 1 212 ? 81.970 51.384 55.014 1.00 56.79 211 ASN D C 1
ATOM 6738 O O . ASN D 1 212 ? 81.785 51.929 56.107 1.00 57.89 211 ASN D O 1
ATOM 6743 N N . PHE D 1 213 ? 83.080 50.721 54.713 1.00 56.18 212 PHE D N 1
ATOM 6744 C CA . PHE D 1 213 ? 84.233 50.644 55.609 1.00 55.66 212 PHE D CA 1
ATOM 6745 C C . PHE D 1 213 ? 83.961 49.978 56.932 1.00 55.22 212 PHE D C 1
ATOM 6746 O O . PHE D 1 213 ? 84.706 50.170 57.888 1.00 54.77 212 PHE D O 1
ATOM 6754 N N . TYR D 1 214 ? 82.907 49.165 56.935 1.00 55.22 213 TYR D N 1
ATOM 6755 C CA . TYR D 1 214 ? 82.577 48.243 58.024 1.00 55.53 213 TYR D CA 1
ATOM 6756 C C . TYR D 1 214 ? 83.350 46.929 57.902 1.00 55.12 213 TYR D C 1
ATOM 6757 O O . TYR D 1 214 ? 83.174 46.171 56.929 1.00 55.24 213 TYR D O 1
ATOM 6766 N N . LEU D 1 215 ? 84.185 46.663 58.901 1.00 54.59 214 LEU D N 1
ATOM 6767 C CA . LEU D 1 215 ? 85.015 45.468 58.920 1.00 54.52 214 LEU D CA 1
ATOM 6768 C C . LEU D 1 215 ? 84.403 44.325 59.738 1.00 54.82 214 LEU D C 1
ATOM 6769 O O . LEU D 1 215 ? 84.213 44.442 60.952 1.00 55.42 214 LEU D O 1
ATOM 6774 N N . SER D 1 216 ? 84.137 43.209 59.083 1.00 54.97 215 SER D N 1
ATOM 6775 C CA . SER D 1 216 ? 83.559 42.065 59.759 1.00 55.61 215 SER D CA 1
ATOM 6776 C C . SER D 1 216 ? 84.383 40.809 59.516 1.00 56.64 215 SER D C 1
ATOM 6777 O O . SER D 1 216 ? 85.064 40.700 58.504 1.00 57.33 215 SER D O 1
ATOM 6780 N N . TYR D 1 217 ? 84.313 39.848 60.429 1.00 57.43 216 TYR D N 1
ATOM 6781 C CA . TYR D 1 217 ? 84.912 38.548 60.174 1.00 57.95 216 TYR D CA 1
ATOM 6782 C C . TYR D 1 217 ? 83.817 37.499 59.936 1.00 58.65 216 TYR D C 1
ATOM 6783 O O . TYR D 1 217 ? 83.087 37.152 60.863 1.00 58.86 216 TYR D O 1
ATOM 6792 N N . GLU D 1 218 ? 83.723 36.977 58.712 1.00 59.26 217 GLU D N 1
ATOM 6793 C CA . GLU D 1 218 ? 82.513 36.254 58.268 1.00 60.10 217 GLU D CA 1
ATOM 6794 C C . GLU D 1 218 ? 82.757 35.108 57.287 1.00 60.19 217 GLU D C 1
ATOM 6795 O O . GLU D 1 218 ? 83.770 35.097 56.583 1.00 60.68 217 GLU D O 1
ATOM 6801 N N . LYS D 1 219 ? 81.790 34.191 57.206 1.00 59.87 218 LYS D N 1
ATOM 6802 C CA . LYS D 1 219 ? 81.753 33.176 56.165 1.00 59.66 218 LYS D CA 1
ATOM 6803 C C . LYS D 1 219 ? 81.043 33.755 54.938 1.00 59.65 218 LYS D C 1
ATOM 6804 O O . LYS D 1 219 ? 81.527 33.661 53.805 1.00 59.81 218 LYS D O 1
ATOM 6810 N N . ARG E 1 3 ? 96.919 42.111 17.460 1.00 44.70 2 ARG E N 1
ATOM 6811 C CA . ARG E 1 3 ? 95.636 42.281 16.677 1.00 46.37 2 ARG E CA 1
ATOM 6812 C C . ARG E 1 3 ? 94.636 41.121 16.758 1.00 52.17 2 ARG E C 1
ATOM 6813 O O . ARG E 1 3 ? 93.473 41.336 17.133 1.00 52.50 2 ARG E O 1
ATOM 6821 N N . VAL E 1 4 ? 95.055 39.915 16.354 1.00 62.14 3 VAL E N 1
ATOM 6822 C CA . VAL E 1 4 ? 94.129 38.760 16.304 1.00 71.35 3 VAL E CA 1
ATOM 6823 C C . VAL E 1 4 ? 94.564 37.686 17.301 1.00 74.07 3 VAL E C 1
ATOM 6824 O O . VAL E 1 4 ? 95.726 37.254 17.310 1.00 75.38 3 VAL E O 1
ATOM 6828 N N . ASN E 1 5 ? 93.610 37.269 18.126 1.00 76.01 4 ASN E N 1
ATOM 6829 C CA . ASN E 1 5 ? 93.850 36.311 19.183 1.00 76.82 4 ASN E CA 1
ATOM 6830 C C . ASN E 1 5 ? 93.029 35.040 18.950 1.00 77.12 4 ASN E C 1
ATOM 6831 O O . ASN E 1 5 ? 91.795 35.093 18.869 1.00 76.85 4 ASN E O 1
ATOM 6836 N N . PHE E 1 6 ? 93.728 33.909 18.828 1.00 77.70 5 PHE E N 1
ATOM 6837 C CA . PHE E 1 6 ? 93.099 32.591 18.697 1.00 78.27 5 PHE E CA 1
ATOM 6838 C C . PHE E 1 6 ? 93.557 31.636 19.801 1.00 78.08 5 PHE E C 1
ATOM 6839 O O . PHE E 1 6 ? 94.755 31.341 19.936 1.00 78.04 5 PHE E O 1
ATOM 6847 N N . SER E 1 7 ? 92.582 31.148 20.565 1.00 78.01 6 SER E N 1
ATOM 6848 C CA . SER E 1 7 ? 92.800 30.147 21.598 1.00 78.18 6 SER E CA 1
ATOM 6849 C C . SER E 1 7 ? 91.804 28.985 21.366 1.00 78.45 6 SER E C 1
ATOM 6850 O O . SER E 1 7 ? 91.584 28.579 20.222 1.00 78.81 6 SER E O 1
ATOM 6853 N N . LEU E 1 8 ? 91.130 28.524 22.397 1.00 78.46 7 LEU E N 1
ATOM 6854 C CA . LEU E 1 8 ? 90.156 27.472 22.225 1.00 78.18 7 LEU E CA 1
ATOM 6855 C C . LEU E 1 8 ? 88.780 28.051 22.377 1.00 78.08 7 LEU E C 1
ATOM 6856 O O . LEU E 1 8 ? 87.909 27.525 23.043 1.00 78.12 7 LEU E O 1
ATOM 6861 N N . LEU E 1 9 ? 88.629 29.226 21.817 1.00 77.73 8 LEU E N 1
ATOM 6862 C CA . LEU E 1 9 ? 87.348 29.830 21.753 1.00 77.10 8 LEU E CA 1
ATOM 6863 C C . LEU E 1 9 ? 86.971 30.206 20.344 1.00 76.74 8 LEU E C 1
ATOM 6864 O O . LEU E 1 9 ? 86.003 30.888 20.176 1.00 76.84 8 LEU E O 1
ATOM 6869 N N . GLU E 1 10 ? 87.680 29.783 19.311 1.00 76.35 9 GLU E N 1
ATOM 6870 C CA . GLU E 1 10 ? 87.340 30.365 18.022 1.00 75.94 9 GLU E CA 1
ATOM 6871 C C . GLU E 1 10 ? 85.890 30.148 18.005 1.00 75.29 9 GLU E C 1
ATOM 6872 O O . GLU E 1 10 ? 85.429 29.095 18.362 1.00 75.95 9 GLU E O 1
ATOM 6878 N N . GLU E 1 11 ? 85.156 31.211 17.775 1.00 74.18 10 GLU E N 1
ATOM 6879 C CA . GLU E 1 11 ? 85.607 32.417 17.138 1.00 73.23 10 GLU E CA 1
ATOM 6880 C C . GLU E 1 11 ? 86.842 33.102 17.677 1.00 71.83 10 GLU E C 1
ATOM 6881 O O . GLU E 1 11 ? 87.145 33.058 18.844 1.00 71.83 10 GLU E O 1
ATOM 6887 N N . PRO E 1 12 ? 87.583 33.687 16.753 1.00 70.30 11 PRO E N 1
ATOM 6888 C CA . PRO E 1 12 ? 88.761 34.496 17.039 1.00 68.79 11 PRO E CA 1
ATOM 6889 C C . PRO E 1 12 ? 88.413 35.859 17.597 1.00 66.92 11 PRO E C 1
ATOM 6890 O O . PRO E 1 12 ? 87.307 36.298 17.438 1.00 66.64 11 PRO E O 1
ATOM 6894 N N . ILE E 1 13 ? 89.357 36.497 18.266 1.00 64.95 12 ILE E N 1
ATOM 6895 C CA . ILE E 1 13 ? 89.128 37.774 18.952 1.00 63.32 12 ILE E CA 1
ATOM 6896 C C . ILE E 1 13 ? 90.006 38.860 18.351 1.00 62.54 12 ILE E C 1
ATOM 6897 O O . ILE E 1 13 ? 91.188 38.625 18.051 1.00 62.22 12 ILE E O 1
ATOM 6902 N N . GLU E 1 14 ? 89.449 40.056 18.183 1.00 61.49 13 GLU E N 1
ATOM 6903 C CA . GLU E 1 14 ? 90.268 41.114 17.634 1.00 60.72 13 GLU E CA 1
ATOM 6904 C C . GLU E 1 14 ? 90.695 42.155 18.654 1.00 59.67 13 GLU E C 1
ATOM 6905 O O . GLU E 1 14 ? 89.935 42.532 19.558 1.00 59.45 13 GLU E O 1
ATOM 6911 N N . ILE E 1 15 ? 91.927 42.613 18.486 1.00 58.48 14 ILE E N 1
ATOM 6912 C CA . ILE E 1 15 ? 92.552 43.527 19.420 1.00 57.43 14 ILE E CA 1
ATOM 6913 C C . ILE E 1 15 ? 92.879 44.851 18.751 1.00 57.17 14 ILE E C 1
ATOM 6914 O O . ILE E 1 15 ? 93.842 44.965 17.977 1.00 57.33 14 ILE E O 1
ATOM 6919 N N . GLU E 1 16 ? 92.051 45.850 19.050 1.00 56.63 15 GLU E N 1
ATOM 6920 C CA . GLU E 1 16 ? 92.297 47.209 18.578 1.00 56.16 15 GLU E CA 1
ATOM 6921 C C . GLU E 1 16 ? 92.336 48.177 19.755 1.00 54.76 15 GLU E C 1
ATOM 6922 O O . GLU E 1 16 ? 91.396 48.208 20.574 1.00 55.23 15 GLU E O 1
ATOM 6928 N N . LYS E 1 17 ? 93.409 48.966 19.828 1.00 52.50 16 LYS E N 1
ATOM 6929 C CA . LYS E 1 17 ? 93.670 49.808 21.000 1.00 50.55 16 LYS E CA 1
ATOM 6930 C C . LYS E 1 17 ? 93.371 48.988 22.258 1.00 48.79 16 LYS E C 1
ATOM 6931 O O . LYS E 1 17 ? 93.883 47.864 22.397 1.00 48.66 16 LYS E O 1
ATOM 6937 N N . ALA E 1 18 ? 92.539 49.540 23.142 1.00 46.39 17 ALA E N 1
ATOM 6938 C CA . ALA E 1 18 ? 92.237 48.916 24.417 1.00 44.76 17 ALA E CA 1
ATOM 6939 C C . ALA E 1 18 ? 91.036 48.048 24.212 1.00 44.45 17 ALA E C 1
ATOM 6940 O O . ALA E 1 18 ? 89.941 48.519 23.796 1.00 43.74 17 ALA E O 1
ATOM 6942 N N . THR E 1 19 ? 91.248 46.772 24.507 1.00 43.31 18 THR E N 1
ATOM 6943 C CA . THR E 1 19 ? 90.276 45.768 24.196 1.00 43.00 18 THR E CA 1
ATOM 6944 C C . THR E 1 19 ? 90.223 44.839 25.413 1.00 42.95 18 THR E C 1
ATOM 6945 O O . THR E 1 19 ? 91.251 44.396 25.904 1.00 44.21 18 THR E O 1
ATOM 6949 N N . PHE E 1 20 ? 89.031 44.585 25.929 1.00 41.97 19 PHE E N 1
ATOM 6950 C CA . PHE E 1 20 ? 88.874 43.856 27.169 1.00 41.16 19 PHE E CA 1
ATOM 6951 C C . PHE E 1 20 ? 88.337 42.454 26.952 1.00 41.39 19 PHE E C 1
ATOM 6952 O O . PHE E 1 20 ? 87.369 42.266 26.207 1.00 41.75 19 PHE E O 1
ATOM 6960 N N . LEU E 1 21 ? 88.928 41.473 27.641 1.00 40.91 20 LEU E N 1
ATOM 6961 C CA . LEU E 1 21 ? 88.471 40.084 27.541 1.00 39.78 20 LEU E CA 1
ATOM 6962 C C . LEU E 1 21 ? 88.285 39.476 28.910 1.00 39.93 20 LEU E C 1
ATOM 6963 O O . LEU E 1 21 ? 89.252 39.222 29.641 1.00 39.44 20 LEU E O 1
ATOM 6968 N N . THR E 1 22 ? 87.023 39.239 29.228 1.00 39.89 21 THR E N 1
ATOM 6969 C CA . THR E 1 22 ? 86.630 38.686 30.504 1.00 40.53 21 THR E CA 1
ATOM 6970 C C . THR E 1 22 ? 86.325 37.212 30.333 1.00 40.39 21 THR E C 1
ATOM 6971 O O . THR E 1 22 ? 85.536 36.856 29.470 1.00 40.24 21 THR E O 1
ATOM 6975 N N . ILE E 1 23 ? 86.963 36.388 31.165 1.00 40.36 22 ILE E N 1
ATOM 6976 C CA . ILE E 1 23 ? 86.764 34.964 31.227 1.00 40.43 22 ILE E CA 1
ATOM 6977 C C . ILE E 1 23 ? 86.136 34.591 32.558 1.00 40.80 22 ILE E C 1
ATOM 6978 O O . ILE E 1 23 ? 86.829 34.478 33.539 1.00 40.97 22 ILE E O 1
ATOM 6983 N N . LYS E 1 24 ? 84.827 34.354 32.568 1.00 41.42 23 LYS E N 1
ATOM 6984 C CA . LYS E 1 24 ? 84.055 34.134 33.786 1.00 41.81 23 LYS E CA 1
ATOM 6985 C C . LYS E 1 24 ? 84.430 32.900 34.570 1.00 42.10 23 LYS E C 1
ATOM 6986 O O . LYS E 1 24 ? 84.442 32.933 35.791 1.00 42.58 23 LYS E O 1
ATOM 6992 N N . ASP E 1 25 ? 84.751 31.820 33.865 1.00 42.37 24 ASP E N 1
ATOM 6993 C CA . ASP E 1 25 ? 85.064 30.536 34.481 1.00 42.58 24 ASP E CA 1
ATOM 6994 C C . ASP E 1 25 ? 86.516 30.518 35.003 1.00 42.12 24 ASP E C 1
ATOM 6995 O O . ASP E 1 25 ? 87.456 30.678 34.195 1.00 41.63 24 ASP E O 1
ATOM 7000 N N . VAL E 1 26 ? 86.708 30.298 36.316 1.00 41.47 25 VAL E N 1
ATOM 7001 C CA . VAL E 1 26 ? 88.030 30.536 36.900 1.00 41.98 25 VAL E CA 1
ATOM 7002 C C . VAL E 1 26 ? 89.111 29.644 36.351 1.00 42.06 25 VAL E C 1
ATOM 7003 O O . VAL E 1 26 ? 90.222 30.115 36.095 1.00 42.00 25 VAL E O 1
ATOM 7007 N N . GLN E 1 27 ? 88.799 28.369 36.124 1.00 41.87 26 GLN E N 1
ATOM 7008 C CA . GLN E 1 27 ? 89.811 27.481 35.555 1.00 41.14 26 GLN E CA 1
ATOM 7009 C C . GLN E 1 27 ? 90.151 27.905 34.148 1.00 40.28 26 GLN E C 1
ATOM 7010 O O . GLN E 1 27 ? 91.319 27.979 33.801 1.00 40.14 26 GLN E O 1
ATOM 7016 N N . SER E 1 28 ? 89.151 28.221 33.343 1.00 39.90 27 SER E N 1
ATOM 7017 C CA . SER E 1 28 ? 89.441 28.735 31.980 1.00 39.63 27 SER E CA 1
ATOM 7018 C C . SER E 1 28 ? 90.239 30.031 32.031 1.00 39.51 27 SER E C 1
ATOM 7019 O O . SER E 1 28 ? 91.10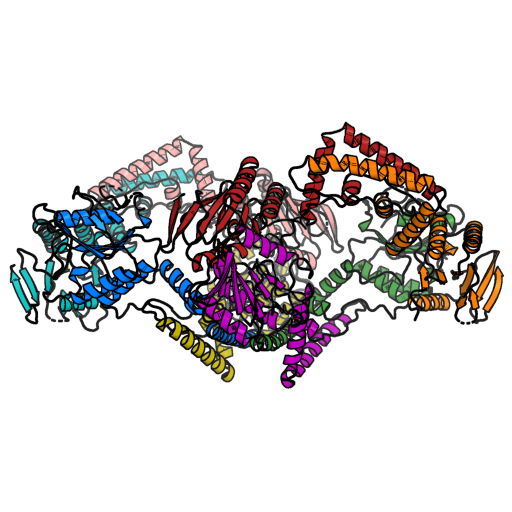7 30.249 31.191 1.00 39.34 27 SER E O 1
ATOM 7022 N N . PHE E 1 29 ? 89.960 30.874 33.031 1.00 39.29 28 PHE E N 1
ATOM 7023 C CA . PHE E 1 29 ? 90.704 32.106 33.194 1.00 39.03 28 PHE E CA 1
ATOM 7024 C C . PHE E 1 29 ? 92.145 31.758 33.526 1.00 39.29 28 PHE E C 1
ATOM 7025 O O . PHE E 1 29 ? 93.056 32.189 32.808 1.00 40.17 28 PHE E O 1
ATOM 7033 N N . ALA E 1 30 ? 92.348 30.935 34.563 1.00 38.69 29 ALA E N 1
ATOM 7034 C CA . ALA E 1 30 ? 93.689 30.452 34.935 1.00 38.13 29 ALA E CA 1
ATOM 7035 C C . ALA E 1 30 ? 94.456 29.795 33.766 1.00 38.20 29 ALA E C 1
ATOM 7036 O O . ALA E 1 30 ? 95.650 30.066 33.557 1.00 38.14 29 ALA E O 1
ATOM 7038 N N . HIS E 1 31 ? 93.758 28.944 33.011 1.00 38.20 30 HIS E N 1
ATOM 7039 C CA . HIS E 1 31 ? 94.321 28.244 31.853 1.00 38.42 30 HIS E CA 1
ATOM 7040 C C . HIS E 1 31 ? 94.903 29.226 30.829 1.00 37.89 30 HIS E C 1
ATOM 7041 O O . HIS E 1 31 ? 96.078 29.121 30.476 1.00 37.43 30 HIS E O 1
ATOM 7048 N N . LEU E 1 32 ? 94.100 30.203 30.403 1.00 37.61 31 LEU E N 1
ATOM 7049 C CA . LEU E 1 32 ? 94.550 31.205 29.441 1.00 37.32 31 LEU E CA 1
ATOM 7050 C C . LEU E 1 32 ? 95.703 32.072 29.963 1.00 37.12 31 LEU E C 1
ATOM 7051 O O . LEU E 1 32 ? 96.605 32.395 29.214 1.00 37.58 31 LEU E O 1
ATOM 7056 N N . VAL E 1 33 ? 95.685 32.452 31.239 1.00 36.61 32 VAL E N 1
ATOM 7057 C CA . VAL E 1 33 ? 96.834 33.123 31.824 1.00 36.32 32 VAL E CA 1
ATOM 7058 C C . VAL E 1 33 ? 98.089 32.244 31.683 1.00 37.13 32 VAL E C 1
ATOM 7059 O O . VAL E 1 33 ? 99.078 32.694 31.072 1.00 37.27 32 VAL E O 1
ATOM 7063 N N . LYS E 1 34 ? 98.068 31.003 32.214 1.00 37.11 33 LYS E N 1
ATOM 7064 C CA . LYS E 1 34 ? 99.166 30.042 31.932 1.00 37.20 33 LYS E CA 1
ATOM 7065 C C . LYS E 1 34 ? 99.571 30.008 30.427 1.00 37.34 33 LYS E C 1
ATOM 7066 O O . LYS E 1 34 ? 100.717 30.198 30.101 1.00 37.28 33 LYS E O 1
ATOM 7072 N N . LEU E 1 35 ? 98.649 29.824 29.501 1.00 37.73 34 LEU E N 1
ATOM 7073 C CA . LEU E 1 35 ? 99.068 29.828 28.079 1.00 38.85 34 LEU E CA 1
ATOM 7074 C C . LEU E 1 35 ? 99.709 31.142 27.648 1.00 40.11 34 LEU E C 1
ATOM 7075 O O . LEU E 1 35 ? 100.551 31.149 26.737 1.00 40.40 34 LEU E O 1
ATOM 7080 N N . ILE E 1 36 ? 99.309 32.251 28.284 1.00 40.81 35 ILE E N 1
ATOM 7081 C CA . ILE E 1 36 ? 99.878 33.557 27.945 1.00 41.61 35 ILE E CA 1
ATOM 7082 C C . ILE E 1 36 ? 101.328 33.643 28.420 1.00 42.44 35 ILE E C 1
ATOM 7083 O O . ILE E 1 36 ? 102.160 34.255 27.755 1.00 42.44 35 ILE E O 1
ATOM 7088 N N . TYR E 1 37 ? 101.633 33.009 29.548 1.00 43.40 36 TYR E N 1
ATOM 7089 C CA . TYR E 1 37 ? 102.958 33.143 30.115 1.00 44.99 36 TYR E CA 1
ATOM 7090 C C . TYR E 1 37 ? 103.972 32.200 29.513 1.00 46.55 36 TYR E C 1
ATOM 7091 O O . TYR E 1 37 ? 105.150 32.331 29.793 1.00 47.68 36 TYR E O 1
ATOM 7100 N N . GLN E 1 38 ? 103.505 31.276 28.697 1.00 48.34 37 GLN E N 1
ATOM 7101 C CA . GLN E 1 38 ? 104.320 30.317 27.992 1.00 49.83 37 GLN E CA 1
ATOM 7102 C C . GLN E 1 38 ? 104.450 30.588 26.528 1.00 50.73 37 GLN E C 1
ATOM 7103 O O . GLN E 1 38 ? 105.065 29.831 25.836 1.00 51.16 37 GLN E O 1
ATOM 7109 N N . TYR E 1 39 ? 103.873 31.657 26.038 1.00 51.91 38 TYR E N 1
ATOM 7110 C CA . TYR E 1 39 ? 103.672 31.800 24.627 1.00 53.28 38 TYR E CA 1
ATOM 7111 C C . TYR E 1 39 ? 104.915 31.743 23.821 1.00 54.70 38 TYR E C 1
ATOM 7112 O O . TYR E 1 39 ? 105.879 32.397 24.119 1.00 54.38 38 TYR E O 1
ATOM 7121 N N . ASP E 1 40 ? 104.930 30.832 22.867 1.00 56.86 39 ASP E N 1
ATOM 7122 C CA . ASP E 1 40 ? 106.055 30.660 21.982 1.00 59.15 39 ASP E CA 1
ATOM 7123 C C . ASP E 1 40 ? 105.586 30.683 20.554 1.00 60.26 39 ASP E C 1
ATOM 7124 O O . ASP E 1 40 ? 106.369 30.610 19.644 1.00 60.58 39 ASP E O 1
ATOM 7129 N N . GLY E 1 41 ? 104.297 30.818 20.349 1.00 61.73 40 GLY E N 1
ATOM 7130 C CA . GLY E 1 41 ? 103.792 30.704 19.007 1.00 63.80 40 GLY E CA 1
ATOM 7131 C C . GLY E 1 41 ? 103.208 29.353 18.644 1.00 65.40 40 GLY E C 1
ATOM 7132 O O . GLY E 1 41 ? 103.009 29.087 17.479 1.00 65.99 40 GLY E O 1
ATOM 7133 N N . GLU E 1 42 ? 102.972 28.479 19.619 1.00 66.58 41 GLU E N 1
ATOM 7134 C CA . GLU E 1 42 ? 102.385 27.177 19.324 1.00 67.66 41 GLU E CA 1
ATOM 7135 C C . GLU E 1 42 ? 100.997 26.844 19.877 1.00 68.29 41 GLU E C 1
ATOM 7136 O O . GLU E 1 42 ? 100.049 26.702 19.116 1.00 68.78 41 GLU E O 1
ATOM 7142 N N . ASN E 1 43 ? 100.879 26.686 21.191 1.00 68.55 42 ASN E N 1
ATOM 7143 C CA . ASN E 1 43 ? 99.639 26.186 21.776 1.00 68.62 42 ASN E CA 1
ATOM 7144 C C . ASN E 1 43 ? 98.478 27.105 21.573 1.00 68.49 42 ASN E C 1
ATOM 7145 O O . ASN E 1 43 ? 97.360 26.673 21.352 1.00 68.66 42 ASN E O 1
ATOM 7150 N N . GLU E 1 44 ? 98.764 28.387 21.697 1.00 68.03 43 GLU E N 1
ATOM 7151 C CA . GLU E 1 44 ? 97.828 29.431 21.391 1.00 67.38 43 GLU E CA 1
ATOM 7152 C C . GLU E 1 44 ? 98.595 30.349 20.493 1.00 67.42 43 GLU E C 1
ATOM 7153 O O . GLU E 1 44 ? 99.737 30.662 20.739 1.00 67.33 43 GLU E O 1
ATOM 7159 N N . LEU E 1 45 ? 97.950 30.751 19.425 1.00 67.20 44 LEU E N 1
ATOM 7160 C CA . LEU E 1 45 ? 98.590 31.490 18.358 1.00 66.71 44 LEU E CA 1
ATOM 7161 C C . LEU E 1 45 ? 98.130 32.932 18.478 1.00 66.19 44 LEU E C 1
ATOM 7162 O O . LEU E 1 45 ? 97.019 33.208 18.958 1.00 66.31 44 LEU E O 1
ATOM 7167 N N . LYS E 1 46 ? 99.003 33.854 18.096 1.00 65.41 45 LYS E N 1
ATOM 7168 C CA . LYS E 1 46 ? 98.598 35.241 17.970 1.00 64.83 45 LYS E CA 1
ATOM 7169 C C . LYS E 1 46 ? 99.166 35.815 16.695 1.00 64.77 45 LYS E C 1
ATOM 7170 O O . LYS E 1 46 ? 100.353 35.650 16.397 1.00 64.69 45 LYS E O 1
ATOM 7176 N N . LEU E 1 47 ? 98.300 36.478 15.941 1.00 64.83 46 LEU E N 1
ATOM 7177 C CA . LEU E 1 47 ? 98.583 36.783 14.537 1.00 64.96 46 LEU E CA 1
ATOM 7178 C C . LEU E 1 47 ? 98.340 38.248 14.211 1.00 64.88 46 LEU E C 1
ATOM 7179 O O . LEU E 1 47 ? 98.773 39.115 14.952 1.00 65.29 46 LEU E O 1
ATOM 7184 N N . GLN E 1 52 ? 97.072 36.888 10.086 1.00 68.37 51 GLN E N 1
ATOM 7185 C CA . GLN E 1 52 ? 98.071 37.719 9.409 1.00 68.48 51 GLN E CA 1
ATOM 7186 C C . GLN E 1 52 ? 99.509 37.177 9.647 1.00 68.50 51 GLN E C 1
ATOM 7187 O O . GLN E 1 52 ? 99.840 36.042 9.232 1.00 68.72 51 GLN E O 1
ATOM 7193 N N . LYS E 1 53 ? 100.326 37.977 10.350 1.00 68.18 52 LYS E N 1
ATOM 7194 C CA . LYS E 1 53 ? 101.797 37.853 10.361 1.00 67.47 52 LYS E CA 1
ATOM 7195 C C . LYS E 1 53 ? 102.362 36.798 11.326 1.00 67.37 52 LYS E C 1
ATOM 7196 O O . LYS E 1 53 ? 102.950 35.808 10.857 1.00 68.15 52 LYS E O 1
ATOM 7202 N N . GLY E 1 54 ? 102.219 36.997 12.644 1.00 66.38 53 GLY E N 1
ATOM 7203 C CA . GLY E 1 54 ? 102.509 35.914 13.606 1.00 65.22 53 GLY E CA 1
ATOM 7204 C C . GLY E 1 54 ? 103.457 36.191 14.756 1.00 64.50 53 GLY E C 1
ATOM 7205 O O . GLY E 1 54 ? 104.612 35.782 14.715 1.00 64.51 53 GLY E O 1
ATOM 7206 N N . LEU E 1 55 ? 102.933 36.825 15.805 1.00 63.97 54 LEU E N 1
ATOM 7207 C CA . LEU E 1 55 ? 103.706 37.383 16.924 1.00 63.64 54 LEU E CA 1
ATOM 7208 C C . LEU E 1 55 ? 104.802 36.498 17.559 1.00 63.49 54 LEU E C 1
ATOM 7209 O O . LEU E 1 55 ? 104.534 35.441 18.116 1.00 62.76 54 LEU E O 1
ATOM 7214 N N . LYS E 1 56 ? 106.046 36.958 17.468 1.00 63.77 55 LYS E N 1
ATOM 7215 C CA . LYS E 1 56 ? 107.189 36.257 18.063 1.00 63.88 55 LYS E CA 1
ATOM 7216 C C . LYS E 1 56 ? 107.178 36.471 19.565 1.00 63.48 55 LYS E C 1
ATOM 7217 O O . LYS E 1 56 ? 106.693 37.511 20.023 1.00 63.51 55 LYS E O 1
ATOM 7223 N N . PRO E 1 57 ? 107.707 35.492 20.338 1.00 63.16 56 PRO E N 1
ATOM 7224 C CA . PRO E 1 57 ? 107.589 35.533 21.798 1.00 62.82 56 PRO E CA 1
ATOM 7225 C C . PRO E 1 57 ? 108.205 36.793 22.382 1.00 62.73 56 PRO E C 1
ATOM 7226 O O . PRO E 1 57 ? 107.774 37.231 23.437 1.00 63.14 56 PRO E O 1
ATOM 7230 N N . THR E 1 58 ? 109.167 37.386 21.674 1.00 62.34 57 THR E N 1
ATOM 7231 C CA . THR E 1 58 ? 109.825 38.620 22.118 1.00 61.78 57 THR E CA 1
ATOM 7232 C C . THR E 1 58 ? 109.084 39.920 21.741 1.00 61.04 57 THR E C 1
ATOM 7233 O O . THR E 1 58 ? 109.548 41.028 22.074 1.00 61.34 57 THR E O 1
ATOM 7237 N N . GLU E 1 59 ? 107.949 39.784 21.058 1.00 59.67 58 GLU E N 1
ATOM 7238 C CA . GLU E 1 59 ? 107.145 40.938 20.625 1.00 58.52 58 GLU E CA 1
ATOM 7239 C C . GLU E 1 59 ? 105.926 41.102 21.530 1.00 57.18 58 GLU E C 1
ATOM 7240 O O . GLU E 1 59 ? 105.161 42.082 21.421 1.00 56.91 58 GLU E O 1
ATOM 7246 N N . LEU E 1 60 ? 105.747 40.099 22.389 1.00 55.62 59 LEU E N 1
ATOM 7247 C CA . LEU E 1 60 ? 104.671 40.063 23.379 1.00 53.68 59 LEU E CA 1
ATOM 7248 C C . LEU E 1 60 ? 105.215 40.469 24.771 1.00 52.14 59 LEU E C 1
ATOM 7249 O O . LEU E 1 60 ? 106.413 40.345 25.051 1.00 51.70 59 LEU E O 1
ATOM 7254 N N . PHE E 1 61 ? 104.315 40.921 25.635 1.00 50.47 60 PHE E N 1
ATOM 7255 C CA . PHE E 1 61 ? 104.681 41.759 26.761 1.00 49.19 60 PHE E CA 1
ATOM 7256 C C . PHE E 1 61 ? 103.503 41.746 27.712 1.00 47.84 60 PHE E C 1
ATOM 7257 O O . PHE E 1 61 ? 102.449 42.345 27.426 1.00 47.33 60 PHE E O 1
ATOM 7265 N N . VAL E 1 62 ? 103.707 41.031 28.819 1.00 46.33 61 VAL E N 1
ATOM 7266 C CA . VAL E 1 62 ? 102.712 40.773 29.868 1.00 45.53 61 VAL E CA 1
ATOM 7267 C C . VAL E 1 62 ? 103.039 41.471 31.188 1.00 45.22 61 VAL E C 1
ATOM 7268 O O . VAL E 1 62 ? 104.159 41.366 31.688 1.00 44.72 61 VAL E O 1
ATOM 7272 N N . VAL E 1 63 ? 102.061 42.130 31.797 1.00 45.16 62 VAL E N 1
ATOM 7273 C CA . VAL E 1 63 ? 102.256 42.562 33.198 1.00 45.32 62 VAL E CA 1
ATOM 7274 C C . VAL E 1 63 ? 101.115 42.167 34.123 1.00 45.03 62 VAL E C 1
ATOM 7275 O O . VAL E 1 63 ? 99.956 42.491 33.847 1.00 45.10 62 VAL E O 1
ATOM 7279 N N . THR E 1 64 ? 101.471 41.446 35.194 1.00 44.52 63 THR E N 1
ATOM 7280 C CA . THR E 1 64 ? 100.565 41.115 36.301 1.00 44.28 63 THR E CA 1
ATOM 7281 C C . THR E 1 64 ? 100.890 41.925 37.546 1.00 44.27 63 THR E C 1
ATOM 7282 O O . THR E 1 64 ? 100.004 42.452 38.195 1.00 44.07 63 THR E O 1
ATOM 7286 N N . ASP E 1 65 ? 102.168 42.015 37.870 1.00 44.53 64 ASP E N 1
ATOM 7287 C CA . ASP E 1 65 ? 102.622 42.803 39.009 1.00 44.80 64 ASP E CA 1
ATOM 7288 C C . ASP E 1 65 ? 102.879 44.220 38.523 1.00 44.97 64 ASP E C 1
ATOM 7289 O O . ASP E 1 65 ? 103.972 44.537 38.083 1.00 44.68 64 ASP E O 1
ATOM 7294 N N . ILE E 1 66 ? 101.870 45.072 38.624 1.00 45.60 65 ILE E N 1
ATOM 7295 C CA . ILE E 1 66 ? 101.992 46.435 38.117 1.00 46.06 65 ILE E CA 1
ATOM 7296 C C . ILE E 1 66 ? 103.067 47.271 38.793 1.00 46.64 65 ILE E C 1
ATOM 7297 O O . ILE E 1 66 ? 103.903 47.858 38.095 1.00 46.07 65 ILE E O 1
ATOM 7302 N N . LEU E 1 67 ? 103.069 47.317 40.127 1.00 47.41 66 LEU E N 1
ATOM 7303 C CA . LEU E 1 67 ? 104.057 48.148 40.832 1.00 48.31 66 LEU E CA 1
ATOM 7304 C C . LEU E 1 67 ? 105.441 47.558 40.764 1.00 48.94 66 LEU E C 1
ATOM 7305 O O . LEU E 1 67 ? 106.418 48.298 40.728 1.00 48.29 66 LEU E O 1
ATOM 7310 N N . GLY E 1 68 ? 105.518 46.226 40.726 1.00 50.06 67 GLY E N 1
ATOM 7311 C CA . GLY E 1 68 ? 106.807 45.519 40.641 1.00 51.41 67 GLY E CA 1
ATOM 7312 C C . GLY E 1 68 ? 107.574 45.562 39.323 1.00 52.17 67 GLY E C 1
ATOM 7313 O O . GLY E 1 68 ? 108.770 45.258 39.281 1.00 51.53 67 GLY E O 1
ATOM 7314 N N . TYR E 1 69 ? 106.888 45.944 38.249 1.00 53.57 68 TYR E N 1
ATOM 7315 C CA . TYR E 1 69 ? 107.459 45.908 36.917 1.00 55.14 68 TYR E CA 1
ATOM 7316 C C . TYR E 1 69 ? 108.519 46.977 36.741 1.00 56.46 68 TYR E C 1
ATOM 7317 O O . TYR E 1 69 ? 108.216 48.162 36.874 1.00 56.88 68 TYR E O 1
ATOM 7326 N N . ASP E 1 70 ? 109.755 46.549 36.447 1.00 57.87 69 ASP E N 1
ATOM 7327 C CA . ASP E 1 70 ? 110.873 47.452 36.152 1.00 58.50 69 ASP E CA 1
ATOM 7328 C C . ASP E 1 70 ? 110.748 48.123 34.774 1.00 59.27 69 ASP E C 1
ATOM 7329 O O . ASP E 1 70 ? 111.141 47.589 33.716 1.00 58.65 69 ASP E O 1
ATOM 7334 N N . VAL E 1 71 ? 110.188 49.324 34.831 1.00 60.13 70 VAL E N 1
ATOM 7335 C CA . VAL E 1 71 ? 109.936 50.154 33.678 1.00 60.80 70 VAL E CA 1
ATOM 7336 C C . VAL E 1 71 ? 111.269 50.748 33.283 1.00 61.50 70 VAL E C 1
ATOM 7337 O O . VAL E 1 71 ? 111.427 51.218 32.156 1.00 61.92 70 VAL E O 1
ATOM 7341 N N . ASN E 1 72 ? 112.226 50.687 34.219 1.00 62.22 71 ASN E N 1
ATOM 7342 C CA . ASN E 1 72 ? 113.538 51.331 34.098 1.00 62.78 71 ASN E CA 1
ATOM 7343 C C . ASN E 1 72 ? 114.589 50.316 33.664 1.00 63.68 71 ASN E C 1
ATOM 7344 O O . ASN E 1 72 ? 115.748 50.346 34.112 1.00 63.90 71 ASN E O 1
ATOM 7349 N N . SER E 1 73 ? 114.151 49.416 32.786 1.00 64.18 72 SER E N 1
ATOM 7350 C CA . SER E 1 73 ? 114.981 48.388 32.191 1.00 64.77 72 SER E CA 1
ATOM 7351 C C . SER E 1 73 ? 116.176 49.012 31.519 1.00 65.43 72 SER E C 1
ATOM 7352 O O . SER E 1 73 ? 116.100 50.143 31.016 1.00 65.17 72 SER E O 1
ATOM 7355 N N . ALA E 1 74 ? 117.269 48.250 31.501 1.00 66.14 73 ALA E N 1
ATOM 7356 C CA . ALA E 1 74 ? 118.463 48.600 30.735 1.00 66.64 73 ALA E CA 1
ATOM 7357 C C . ALA E 1 74 ? 118.125 49.130 29.330 1.00 66.82 73 ALA E C 1
ATOM 7358 O O . ALA E 1 74 ? 118.538 50.225 28.961 1.00 66.71 73 ALA E O 1
ATOM 7360 N N . ALA E 1 75 ? 117.327 48.369 28.586 1.00 67.29 74 ALA E N 1
ATOM 7361 C CA . ALA E 1 75 ? 117.072 48.634 27.169 1.00 67.60 74 ALA E CA 1
ATOM 7362 C C . ALA E 1 75 ? 116.353 49.939 26.898 1.00 67.64 74 ALA E C 1
ATOM 7363 O O . ALA E 1 75 ? 116.479 50.495 25.813 1.00 67.18 74 ALA E O 1
ATOM 7365 N N . THR E 1 76 ? 115.602 50.415 27.892 1.00 68.21 75 THR E N 1
ATOM 7366 C CA . THR E 1 76 ? 114.664 51.543 27.726 1.00 68.53 75 THR E CA 1
ATOM 7367 C C . THR E 1 76 ? 115.282 52.865 28.136 1.00 68.47 75 THR E C 1
ATOM 7368 O O . THR E 1 76 ? 114.995 53.913 27.538 1.00 67.92 75 THR E O 1
ATOM 7372 N N . LEU E 1 77 ? 116.120 52.801 29.173 1.00 68.78 76 LEU E N 1
ATOM 7373 C CA . LEU E 1 77 ? 116.893 53.957 29.627 1.00 69.22 76 LEU E CA 1
ATOM 7374 C C . LEU E 1 77 ? 117.718 54.464 28.474 1.00 69.59 76 LEU E C 1
ATOM 7375 O O . LEU E 1 77 ? 117.744 55.665 28.212 1.00 69.90 76 LEU E O 1
ATOM 7380 N N . LYS E 1 78 ? 118.360 53.527 27.778 1.00 69.89 77 LYS E N 1
ATOM 7381 C CA . LYS E 1 78 ? 119.049 53.784 26.523 1.00 70.24 77 LYS E CA 1
ATOM 7382 C C . LYS E 1 78 ? 118.248 54.706 25.578 1.00 70.21 77 LYS E C 1
ATOM 7383 O O . LYS E 1 78 ? 118.796 55.688 25.055 1.00 70.37 77 LYS E O 1
ATOM 7389 N N . LEU E 1 79 ? 116.955 54.424 25.392 1.00 70.19 78 LEU E N 1
ATOM 7390 C CA . LEU E 1 79 ? 116.127 55.202 24.441 1.00 69.96 78 LEU E CA 1
ATOM 7391 C C . LEU E 1 79 ? 115.741 56.589 24.920 1.00 69.77 78 LEU E C 1
ATOM 7392 O O . LEU E 1 79 ? 115.664 57.529 24.111 1.00 69.95 78 LEU E O 1
ATOM 7397 N N . ILE E 1 80 ? 115.480 56.721 26.219 1.00 69.01 79 ILE E N 1
ATOM 7398 C CA . ILE E 1 80 ? 115.215 58.028 26.779 1.00 68.11 79 ILE E CA 1
ATOM 7399 C C . ILE E 1 80 ? 116.469 58.851 26.597 1.00 67.79 79 ILE E C 1
ATOM 7400 O O . ILE E 1 80 ? 116.396 59.988 26.150 1.00 67.57 79 ILE E O 1
ATOM 7405 N N . TYR E 1 81 ? 117.621 58.250 26.910 1.00 67.49 80 TYR E N 1
ATOM 7406 C CA . TYR E 1 81 ? 118.912 58.952 26.847 1.00 67.19 80 TYR E CA 1
ATOM 7407 C C . TYR E 1 81 ? 119.187 59.454 25.442 1.00 67.70 80 TYR E C 1
ATOM 7408 O O . TYR E 1 81 ? 119.434 60.644 25.256 1.00 67.29 80 TYR E O 1
ATOM 7417 N N . GLY E 1 82 ? 119.134 58.538 24.469 1.00 68.78 81 GLY E N 1
ATOM 7418 C CA . GLY E 1 82 ? 119.182 58.886 23.046 1.00 70.05 81 GLY E CA 1
ATOM 7419 C C . GLY E 1 82 ? 118.214 60.028 22.815 1.00 71.16 81 GLY E C 1
ATOM 7420 O O . GLY E 1 82 ? 118.622 61.158 22.501 1.00 70.93 81 GLY E O 1
ATOM 7421 N N . ASP E 1 83 ? 116.929 59.741 23.021 1.00 72.31 82 ASP E N 1
ATOM 7422 C CA . ASP E 1 83 ? 115.877 60.769 23.008 1.00 73.46 82 ASP E CA 1
ATOM 7423 C C . ASP E 1 83 ? 116.320 62.035 23.771 1.00 73.98 82 ASP E C 1
ATOM 7424 O O . ASP E 1 83 ? 116.115 63.155 23.302 1.00 73.73 82 ASP E O 1
ATOM 7429 N N . LEU E 1 84 ? 116.947 61.841 24.934 1.00 74.85 83 LEU E N 1
ATOM 7430 C CA . LEU E 1 84 ? 117.365 62.960 25.787 1.00 75.47 83 LEU E CA 1
ATOM 7431 C C . LEU E 1 84 ? 118.470 63.791 25.176 1.00 75.91 83 LEU E C 1
ATOM 7432 O O . LEU E 1 84 ? 118.329 65.012 25.074 1.00 75.97 83 LEU E O 1
ATOM 7437 N N . GLU E 1 85 ? 119.564 63.130 24.792 1.00 76.36 84 GLU E N 1
ATOM 7438 C CA . GLU E 1 85 ? 120.666 63.773 24.066 1.00 76.85 84 GLU E CA 1
ATOM 7439 C C . GLU E 1 85 ? 120.120 64.553 22.866 1.00 76.99 84 GLU E C 1
ATOM 7440 O O . GLU E 1 85 ? 120.516 65.700 22.631 1.00 76.93 84 GLU E O 1
ATOM 7446 N N . ALA E 1 86 ? 119.188 63.928 22.141 1.00 77.24 85 ALA E N 1
ATOM 7447 C CA . ALA E 1 86 ? 118.493 64.545 21.002 1.00 77.36 85 ALA E CA 1
ATOM 7448 C C . ALA E 1 86 ? 117.791 65.846 21.367 1.00 77.31 85 ALA E C 1
ATOM 7449 O O . ALA E 1 86 ? 117.890 66.831 20.641 1.00 77.50 85 ALA E O 1
ATOM 7451 N N . GLN E 1 87 ? 117.092 65.845 22.498 1.00 77.36 86 GLN E N 1
ATOM 7452 C CA . GLN E 1 87 ? 116.422 67.043 23.012 1.00 77.47 86 GLN E CA 1
ATOM 7453 C C . GLN E 1 87 ? 117.428 68.187 23.251 1.00 77.97 86 GLN E C 1
ATOM 7454 O O . GLN E 1 87 ? 117.148 69.346 22.928 1.00 77.90 86 GLN E O 1
ATOM 7460 N N . LEU E 1 88 ? 118.598 67.836 23.798 1.00 78.50 87 LEU E N 1
ATOM 7461 C CA . LEU E 1 88 ? 119.711 68.767 24.008 1.00 78.86 87 LEU E CA 1
ATOM 7462 C C . LEU E 1 88 ? 120.156 69.489 22.744 1.00 79.54 87 LEU E C 1
ATOM 7463 O O . LEU E 1 88 ? 120.829 70.522 22.828 1.00 79.75 87 LEU E O 1
ATOM 7468 N N . ASN E 1 89 ? 119.779 68.954 21.578 1.00 80.10 88 ASN E N 1
ATOM 7469 C CA . ASN E 1 89 ? 120.153 69.575 20.303 1.00 80.30 88 ASN E CA 1
ATOM 7470 C C . ASN E 1 89 ? 119.356 70.835 19.897 1.00 80.53 88 ASN E C 1
ATOM 7471 O O . ASN E 1 89 ? 119.959 71.900 19.748 1.00 80.57 88 ASN E O 1
ATOM 7476 N N . ASP E 1 90 ? 118.029 70.718 19.750 1.00 80.74 89 ASP E N 1
ATOM 7477 C CA . ASP E 1 90 ? 117.139 71.851 19.365 1.00 80.81 89 ASP E CA 1
ATOM 7478 C C . ASP E 1 90 ? 117.372 73.135 20.173 1.00 81.01 89 ASP E C 1
ATOM 7479 O O . ASP E 1 90 ? 116.844 74.215 19.844 1.00 81.27 89 ASP E O 1
ATOM 7484 N N . LYS E 1 91 ? 118.140 72.999 21.248 1.00 80.76 90 LYS E N 1
ATOM 7485 C CA . LYS E 1 91 ? 118.615 74.138 22.008 1.00 80.40 90 LYS E CA 1
ATOM 7486 C C . LYS E 1 91 ? 120.144 74.089 21.991 1.00 80.01 90 LYS E C 1
ATOM 7487 O O . LYS E 1 91 ? 120.770 73.531 22.905 1.00 80.19 90 LYS E O 1
ATOM 7493 N N . PRO E 1 92 ? 120.752 74.630 20.913 1.00 79.50 91 PRO E N 1
ATOM 7494 C CA . PRO E 1 92 ? 122.212 74.602 20.796 1.00 79.05 91 PRO E CA 1
ATOM 7495 C C . PRO E 1 92 ? 122.838 75.573 21.776 1.00 78.42 91 PRO E C 1
ATOM 7496 O O . PRO E 1 92 ? 123.901 75.312 22.316 1.00 78.49 91 PRO E O 1
ATOM 7500 N N . GLU E 1 93 ? 122.153 76.680 22.012 1.00 77.99 92 GLU E N 1
ATOM 7501 C CA . GLU E 1 93 ? 122.564 77.652 23.012 1.00 77.78 92 GLU E CA 1
ATOM 7502 C C . GLU E 1 93 ? 122.625 77.046 24.423 1.00 76.79 92 GLU E C 1
ATOM 7503 O O . GLU E 1 93 ? 123.339 77.569 25.289 1.00 77.30 92 GLU E O 1
ATOM 7509 N N . VAL E 1 94 ? 121.891 75.952 24.649 1.00 75.15 93 VAL E N 1
ATOM 7510 C CA . VAL E 1 94 ? 121.983 75.230 25.919 1.00 73.72 93 VAL E CA 1
ATOM 7511 C C . VAL E 1 94 ? 123.008 74.104 25.841 1.00 72.45 93 VAL E C 1
ATOM 7512 O O . VAL E 1 94 ? 123.700 73.819 26.819 1.00 72.30 93 VAL E O 1
ATOM 7516 N N . LYS E 1 95 ? 123.120 73.480 24.675 1.00 71.17 94 LYS E N 1
ATOM 7517 C CA . LYS E 1 95 ? 124.116 72.432 24.478 1.00 70.03 94 LYS E CA 1
ATOM 7518 C C . LYS E 1 95 ? 125.551 72.928 24.687 1.00 69.33 94 LYS E C 1
ATOM 7519 O O . LYS E 1 95 ? 126.362 72.247 25.298 1.00 69.28 94 LYS E O 1
ATOM 7525 N N . SER E 1 96 ? 125.856 74.118 24.189 1.00 68.58 95 SER E N 1
ATOM 7526 C CA . SER E 1 96 ? 127.205 74.648 24.281 1.00 68.27 95 SER E CA 1
ATOM 7527 C C . SER E 1 96 ? 127.557 75.139 25.693 1.00 67.88 95 SER E C 1
ATOM 7528 O O . SER E 1 96 ? 128.740 75.257 26.025 1.00 68.10 95 SER E O 1
ATOM 7531 N N . MET E 1 97 ? 126.533 75.450 26.494 1.00 67.22 96 MET E N 1
ATOM 7532 C CA . MET E 1 97 ? 126.675 75.800 27.920 1.00 66.39 96 MET E CA 1
ATOM 7533 C C . MET E 1 97 ? 127.175 74.584 28.712 1.00 65.33 96 MET E C 1
ATOM 7534 O O . MET E 1 97 ? 128.006 74.735 29.601 1.00 65.24 96 MET E O 1
ATOM 7539 N N . ILE E 1 98 ? 126.681 73.392 28.360 1.00 63.89 97 ILE E N 1
ATOM 7540 C CA . ILE E 1 98 ? 127.117 72.126 28.970 1.00 62.65 97 ILE E CA 1
ATOM 7541 C C . ILE E 1 98 ? 128.541 71.731 28.591 1.00 61.43 97 ILE E C 1
ATOM 7542 O O . ILE E 1 98 ? 129.328 71.344 29.450 1.00 61.49 97 ILE E O 1
ATOM 7547 N N . GLU E 1 99 ? 128.848 71.800 27.298 1.00 59.89 98 GLU E N 1
ATOM 7548 C CA . GLU E 1 99 ? 130.200 71.615 26.782 1.00 58.35 98 GLU E CA 1
ATOM 7549 C C . GLU E 1 99 ? 131.167 72.573 27.496 1.00 56.29 98 GLU E C 1
ATOM 7550 O O . GLU E 1 99 ? 132.235 72.185 27.937 1.00 56.25 98 GLU E O 1
ATOM 7556 N N . LYS E 1 100 ? 130.760 73.820 27.656 1.00 54.06 99 LYS E N 1
ATOM 7557 C CA . LYS E 1 100 ? 131.545 74.784 28.385 1.00 52.27 99 LYS E CA 1
ATOM 7558 C C . LYS E 1 100 ? 131.783 74.330 29.823 1.00 51.11 99 LYS E C 1
ATOM 7559 O O . LYS E 1 100 ? 132.908 74.400 30.323 1.00 50.52 99 LYS E O 1
ATOM 7565 N N . LEU E 1 101 ? 130.703 73.891 30.475 1.00 49.50 100 LEU E N 1
ATOM 7566 C CA . LEU E 1 101 ? 130.705 73.485 31.891 1.00 47.77 100 LEU E CA 1
ATOM 7567 C C . LEU E 1 101 ? 131.543 72.225 32.187 1.00 46.73 100 LEU E C 1
ATOM 7568 O O . LEU E 1 101 ? 132.306 72.195 33.153 1.00 46.11 100 LEU E O 1
ATOM 7573 N N . THR E 1 102 ? 131.413 71.208 31.342 1.00 45.76 101 THR E N 1
ATOM 7574 C CA . THR E 1 102 ? 132.137 69.958 31.544 1.00 45.43 101 THR E CA 1
ATOM 7575 C C . THR E 1 102 ? 133.606 70.149 31.169 1.00 44.77 101 THR E C 1
ATOM 7576 O O . THR E 1 102 ? 134.493 69.656 31.883 1.00 44.71 101 THR E O 1
ATOM 7580 N N . GLY E 1 103 ? 133.839 70.882 30.068 1.00 43.68 102 GLY E N 1
ATOM 7581 C CA . GLY E 1 103 ? 135.166 71.392 29.691 1.00 42.73 102 GLY E CA 1
ATOM 7582 C C . GLY E 1 103 ? 135.919 72.079 30.834 1.00 42.17 102 GLY E C 1
ATOM 7583 O O . GLY E 1 103 ? 137.122 71.909 30.995 1.00 41.75 102 GLY E O 1
ATOM 7584 N N . THR E 1 104 ? 135.210 72.855 31.643 1.00 41.71 103 THR E N 1
ATOM 7585 C CA . THR E 1 104 ? 135.833 73.527 32.761 1.00 41.48 103 THR E CA 1
ATOM 7586 C C . THR E 1 104 ? 136.117 72.511 33.852 1.00 41.97 103 THR E C 1
ATOM 7587 O O . THR E 1 104 ? 137.182 72.553 34.452 1.00 42.27 103 THR E O 1
ATOM 7591 N N . ILE E 1 105 ? 135.187 71.590 34.112 1.00 42.22 104 ILE E N 1
ATOM 7592 C CA . ILE E 1 105 ? 135.415 70.630 35.181 1.00 42.32 104 ILE E CA 1
ATOM 7593 C C . ILE E 1 105 ? 136.631 69.774 34.865 1.00 42.99 104 ILE E C 1
ATOM 7594 O O . ILE E 1 105 ? 137.496 69.582 35.719 1.00 43.49 104 ILE E O 1
ATOM 7599 N N . SER E 1 106 ? 136.707 69.295 33.631 1.00 43.44 105 SER E N 1
ATOM 7600 C CA . SER E 1 106 ? 137.827 68.503 33.192 1.00 44.50 105 SER E CA 1
ATOM 7601 C C . SER E 1 106 ? 139.132 69.252 33.404 1.00 45.11 105 SER E C 1
ATOM 7602 O O . SER E 1 106 ? 140.169 68.678 33.784 1.00 46.46 105 SER E O 1
ATOM 7605 N N . GLN E 1 107 ? 139.094 70.551 33.221 1.00 44.72 106 GLN E N 1
ATOM 7606 C CA . GLN E 1 107 ? 140.303 71.314 33.414 1.00 44.51 106 GLN E CA 1
ATOM 7607 C C . GLN E 1 107 ? 140.692 71.504 34.875 1.00 43.41 106 GLN E C 1
ATOM 7608 O O . GLN E 1 107 ? 141.868 71.383 35.223 1.00 43.48 106 GLN E O 1
ATOM 7614 N N . LEU E 1 108 ? 139.725 71.825 35.721 1.00 42.54 107 LEU E N 1
ATOM 7615 C CA . LEU E 1 108 ? 140.010 72.000 37.129 1.00 42.20 107 LEU E CA 1
ATOM 7616 C C . LEU E 1 108 ? 140.618 70.750 37.710 1.00 42.38 107 LEU E C 1
ATOM 7617 O O . LEU E 1 108 ? 141.671 70.821 38.338 1.00 42.68 107 LEU E O 1
ATOM 7622 N N . ILE E 1 109 ? 139.949 69.611 37.504 1.00 42.27 108 ILE E N 1
ATOM 7623 C CA . ILE E 1 109 ? 140.453 68.323 37.956 1.00 42.18 108 ILE E CA 1
ATOM 7624 C C . ILE E 1 109 ? 141.783 68.036 37.294 1.00 42.33 108 ILE E C 1
ATOM 7625 O O . ILE E 1 109 ? 142.651 67.451 37.901 1.00 42.57 108 ILE E O 1
ATOM 7630 N N . GLY E 1 110 ? 141.932 68.424 36.033 1.00 42.93 109 GLY E N 1
ATOM 7631 C CA . GLY E 1 110 ? 143.199 68.239 35.332 1.00 43.57 109 GLY E CA 1
ATOM 7632 C C . GLY E 1 110 ? 144.410 68.799 36.075 1.00 43.93 109 GLY E C 1
ATOM 7633 O O . GLY E 1 110 ? 145.416 68.108 36.207 1.00 43.38 109 GLY E O 1
ATOM 7634 N N . TYR E 1 111 ? 144.320 70.039 36.564 1.00 45.01 110 TYR E N 1
ATOM 7635 C CA . TYR E 1 111 ? 145.383 70.589 37.399 1.00 46.87 110 TYR E CA 1
ATOM 7636 C C . TYR E 1 111 ? 145.624 69.681 38.590 1.00 47.08 110 TYR E C 1
ATOM 7637 O O . TYR E 1 111 ? 146.772 69.371 38.910 1.00 47.91 110 TYR E O 1
ATOM 7646 N N . GLU E 1 112 ? 144.557 69.248 39.252 1.00 47.15 111 GLU E N 1
ATOM 7647 C CA . GLU E 1 112 ? 144.706 68.372 40.414 1.00 47.43 111 GLU E CA 1
ATOM 7648 C C . GLU E 1 112 ? 145.515 67.117 40.160 1.00 47.24 111 GLU E C 1
ATOM 7649 O O . GLU E 1 112 ? 146.204 66.669 41.065 1.00 47.37 111 GLU E O 1
ATOM 7655 N N . LEU E 1 113 ? 145.431 66.563 38.952 1.00 47.18 112 LEU E N 1
ATOM 7656 C CA . LEU E 1 113 ? 146.255 65.437 38.563 1.00 47.72 112 LEU E CA 1
ATOM 7657 C C . LEU E 1 113 ? 147.730 65.834 38.502 1.00 48.71 112 LEU E C 1
ATOM 7658 O O . LEU E 1 113 ? 148.593 65.043 38.893 1.00 49.32 112 LEU E O 1
ATOM 7663 N N . LEU E 1 114 ? 148.038 67.038 38.009 1.00 49.14 113 LEU E N 1
ATOM 7664 C CA . LEU E 1 114 ? 149.439 67.449 37.931 1.00 49.76 113 LEU E CA 1
ATOM 7665 C C . LEU E 1 114 ? 149.988 67.555 39.328 1.00 50.85 113 LEU E C 1
ATOM 7666 O O . LEU E 1 114 ? 150.897 66.816 39.679 1.00 51.67 113 LEU E O 1
ATOM 7671 N N . GLU E 1 115 ? 149.420 68.451 40.129 1.00 52.18 114 GLU E N 1
ATOM 7672 C CA . GLU E 1 115 ? 149.928 68.721 41.486 1.00 53.90 114 GLU E CA 1
ATOM 7673 C C . GLU E 1 115 ? 149.952 67.448 42.366 1.00 53.72 114 GLU E C 1
ATOM 7674 O O . GLU E 1 115 ? 150.528 67.412 43.458 1.00 53.65 114 GLU E O 1
ATOM 7680 N N . HIS E 1 116 ? 149.360 66.383 41.844 1.00 54.14 115 HIS E N 1
ATOM 7681 C CA . HIS E 1 116 ? 149.459 65.079 42.474 1.00 54.62 115 HIS E CA 1
ATOM 7682 C C . HIS E 1 116 ? 150.755 64.446 42.010 1.00 54.97 115 HIS E C 1
ATOM 7683 O O . HIS E 1 116 ? 151.057 64.404 40.805 1.00 54.94 115 HIS E O 1
ATOM 7690 N N . GLU E 1 117 ? 151.498 63.944 42.989 1.00 55.58 116 GLU E N 1
ATOM 7691 C CA . GLU E 1 117 ? 152.836 63.372 42.794 1.00 56.31 116 GLU E CA 1
ATOM 7692 C C . GLU E 1 117 ? 152.937 62.175 41.839 1.00 55.79 116 GLU E C 1
ATOM 7693 O O . GLU E 1 117 ? 154.045 61.831 41.427 1.00 55.85 116 GLU E O 1
ATOM 7699 N N . MET E 1 118 ? 151.814 61.531 41.503 1.00 55.34 117 MET E N 1
ATOM 7700 C CA . MET E 1 118 ? 151.845 60.433 40.523 1.00 54.86 117 MET E CA 1
ATOM 7701 C C . MET E 1 118 ? 151.521 60.954 39.126 1.00 54.53 117 MET E C 1
ATOM 7702 O O . MET E 1 118 ? 151.206 62.132 38.950 1.00 55.06 117 MET E O 1
ATOM 7707 N N . ASP E 1 119 ? 151.598 60.067 38.144 1.00 53.89 118 ASP E N 1
ATOM 7708 C CA . ASP E 1 119 ? 151.444 60.404 36.743 1.00 53.17 118 ASP E CA 1
ATOM 7709 C C . ASP E 1 119 ? 150.078 59.907 36.294 1.00 52.80 118 ASP E C 1
ATOM 7710 O O . ASP E 1 119 ? 149.966 58.872 35.615 1.00 53.13 118 ASP E O 1
ATOM 7715 N N . LEU E 1 120 ? 149.031 60.651 36.664 1.00 52.10 119 LEU E N 1
ATOM 7716 C CA . LEU E 1 120 ? 147.631 60.261 36.362 1.00 51.17 119 LEU E CA 1
ATOM 7717 C C . LEU E 1 120 ? 147.030 60.886 35.082 1.00 50.95 119 LEU E C 1
ATOM 7718 O O . LEU E 1 120 ? 147.091 62.089 34.881 1.00 51.10 119 LEU E O 1
ATOM 7723 N N . GLU E 1 121 ? 146.432 60.048 34.247 1.00 50.87 120 GLU E N 1
ATOM 7724 C CA . GLU E 1 121 ? 145.853 60.418 32.962 1.00 51.22 120 GLU E CA 1
ATOM 7725 C C . GLU E 1 121 ? 144.353 60.809 33.124 1.00 51.78 120 GLU E C 1
ATOM 7726 O O . GLU E 1 121 ? 143.758 60.584 34.197 1.00 52.03 120 GLU E O 1
ATOM 7732 N N . GLU E 1 122 ? 143.739 61.390 32.084 1.00 51.69 121 GLU E N 1
ATOM 7733 C CA . GLU E 1 122 ? 142.285 61.580 32.067 1.00 52.00 121 GLU E CA 1
ATOM 7734 C C . GLU E 1 122 ? 141.820 61.829 30.642 1.00 52.25 121 GLU E C 1
ATOM 7735 O O . GLU E 1 122 ? 142.589 62.332 29.825 1.00 52.73 121 GLU E O 1
ATOM 7741 N N . ASP E 1 123 ? 140.584 61.431 30.334 1.00 52.49 122 ASP E N 1
ATOM 7742 C CA . ASP E 1 123 ? 139.995 61.664 29.013 1.00 52.72 122 ASP E CA 1
ATOM 7743 C C . ASP E 1 123 ? 139.054 62.840 29.137 1.00 52.54 122 ASP E C 1
ATOM 7744 O O . ASP E 1 123 ? 139.504 63.953 29.468 1.00 53.42 122 ASP E O 1
ATOM 7749 N N . GLY E 1 124 ? 137.766 62.605 28.896 1.00 51.85 123 GLY E N 1
ATOM 7750 C CA . GLY E 1 124 ? 136.761 63.647 29.024 1.00 51.24 123 GLY E CA 1
ATOM 7751 C C . GLY E 1 124 ? 135.389 63.172 29.472 1.00 50.84 123 GLY E C 1
ATOM 7752 O O . GLY E 1 124 ? 135.177 61.993 29.806 1.00 50.68 123 GLY E O 1
ATOM 7753 N N . ILE E 1 125 ? 134.454 64.117 29.490 1.00 50.32 124 ILE E N 1
ATOM 7754 C CA . ILE E 1 125 ? 133.083 63.838 29.873 1.00 49.54 124 ILE E CA 1
ATOM 7755 C C . ILE E 1 125 ? 132.132 64.030 28.692 1.00 49.56 124 ILE E C 1
ATOM 7756 O O . ILE E 1 125 ? 132.036 65.111 28.113 1.00 49.27 124 ILE E O 1
ATOM 7761 N N . ILE E 1 126 ? 131.437 62.970 28.329 1.00 49.92 125 ILE E N 1
ATOM 7762 C CA . ILE E 1 126 ? 130.444 63.066 27.270 1.00 50.99 125 ILE E CA 1
ATOM 7763 C C . ILE E 1 126 ? 129.033 63.025 27.880 1.00 51.85 125 ILE E C 1
ATOM 7764 O O . ILE E 1 126 ? 128.858 62.484 28.975 1.00 52.49 125 ILE E O 1
ATOM 7769 N N . VAL E 1 127 ? 128.033 63.587 27.188 1.00 52.38 126 VAL E N 1
ATOM 7770 C CA . VAL E 1 127 ? 126.699 63.772 27.796 1.00 52.56 126 VAL E CA 1
ATOM 7771 C C . VAL E 1 127 ? 126.220 62.523 28.508 1.00 52.18 126 VAL E C 1
ATOM 7772 O O . VAL E 1 127 ? 125.993 62.576 29.690 1.00 52.04 126 VAL E O 1
ATOM 7776 N N . GLN E 1 128 ? 126.127 61.408 27.788 1.00 52.34 127 GLN E N 1
ATOM 7777 C CA . GLN E 1 128 ? 125.774 60.082 28.333 1.00 52.58 127 GLN E CA 1
ATOM 7778 C C . GLN E 1 128 ? 126.310 59.818 29.715 1.00 52.10 127 GLN E C 1
ATOM 7779 O O . GLN E 1 128 ? 125.614 59.274 30.567 1.00 52.23 127 GLN E O 1
ATOM 7785 N N . GLU E 1 129 ? 127.559 60.208 29.919 1.00 51.55 128 GLU E N 1
ATOM 7786 C CA . GLU E 1 129 ? 128.212 60.063 31.190 1.00 50.95 128 GLU E CA 1
ATOM 7787 C C . GLU E 1 129 ? 127.584 60.977 32.222 1.00 50.30 128 GLU E C 1
ATOM 7788 O O . GLU E 1 129 ? 127.439 60.584 33.380 1.00 50.59 128 GLU E O 1
ATOM 7794 N N . LEU E 1 130 ? 127.208 62.194 31.821 1.00 49.30 129 LEU E N 1
ATOM 7795 C CA . LEU E 1 130 ? 126.440 63.069 32.716 1.00 48.53 129 LEU E CA 1
ATOM 7796 C C . LEU E 1 130 ? 125.114 62.405 33.149 1.00 48.05 129 LEU E C 1
ATOM 7797 O O . LEU E 1 130 ? 124.754 62.442 34.333 1.00 47.84 129 LEU E O 1
ATOM 7802 N N . PHE E 1 131 ? 124.415 61.791 32.187 1.00 47.17 130 PHE E N 1
ATOM 7803 C CA . PHE E 1 131 ? 123.130 61.154 32.431 1.00 46.69 130 PHE E CA 1
ATOM 7804 C C . PHE E 1 131 ? 123.265 60.003 33.411 1.00 47.39 130 PHE E C 1
ATOM 7805 O O . PHE E 1 131 ? 122.505 59.885 34.351 1.00 47.96 130 PHE E O 1
ATOM 7813 N N . LYS E 1 132 ? 124.263 59.170 33.192 1.00 47.83 131 LYS E N 1
ATOM 7814 C CA . LYS E 1 132 ? 124.534 58.033 34.045 1.00 48.13 131 LYS E CA 1
ATOM 7815 C C . LYS E 1 132 ? 124.872 58.523 35.465 1.00 47.58 131 LYS E C 1
ATOM 7816 O O . LYS E 1 132 ? 124.391 57.956 36.454 1.00 47.22 131 LYS E O 1
ATOM 7822 N N . ALA E 1 133 ? 125.656 59.596 35.567 1.00 47.07 132 ALA E N 1
ATOM 7823 C CA . ALA E 1 133 ? 126.124 60.076 36.875 1.00 46.67 132 ALA E CA 1
ATOM 7824 C C . ALA E 1 133 ? 124.962 60.672 37.674 1.00 46.43 132 ALA E C 1
ATOM 7825 O O . ALA E 1 133 ? 124.713 60.297 38.822 1.00 45.95 132 ALA E O 1
ATOM 7827 N N . LEU E 1 134 ? 124.257 61.592 37.028 1.00 46.63 133 LEU E N 1
ATOM 7828 C CA . LEU E 1 134 ? 122.879 61.934 37.348 1.00 47.00 133 LEU E CA 1
ATOM 7829 C C . LEU E 1 134 ? 122.069 60.650 37.377 1.00 48.06 133 LEU E C 1
ATOM 7830 O O . LEU E 1 134 ? 122.454 59.656 36.744 1.00 48.57 133 LEU E O 1
ATOM 7835 N N . GLY E 1 135 ? 120.950 60.621 38.080 1.00 48.47 134 GLY E N 1
ATOM 7836 C CA . GLY E 1 135 ? 120.259 59.315 38.170 1.00 49.15 134 GLY E CA 1
ATOM 7837 C C . GLY E 1 135 ? 119.219 58.991 37.101 1.00 48.71 134 GLY E C 1
ATOM 7838 O O . GLY E 1 135 ? 118.325 58.196 37.345 1.00 49.01 134 GLY E O 1
ATOM 7839 N N . ILE E 1 136 ? 119.340 59.570 35.914 1.00 48.01 135 ILE E N 1
ATOM 7840 C CA . ILE E 1 136 ? 118.172 59.681 35.078 1.00 47.68 135 ILE E CA 1
ATOM 7841 C C . ILE E 1 136 ? 117.451 58.385 34.898 1.00 48.36 135 ILE E C 1
ATOM 7842 O O . ILE E 1 136 ? 118.017 57.410 34.430 1.00 48.56 135 ILE E O 1
ATOM 7847 N N . LYS E 1 137 ? 116.192 58.408 35.323 1.00 49.07 136 LYS E N 1
ATOM 7848 C CA . LYS E 1 137 ? 115.267 57.286 35.262 1.00 49.56 136 LYS E CA 1
ATOM 7849 C C . LYS E 1 137 ? 113.827 57.821 35.311 1.00 49.72 136 LYS E C 1
ATOM 7850 O O . LYS E 1 137 ? 113.603 59.031 35.448 1.00 49.66 136 LYS E O 1
ATOM 7856 N N . ILE E 1 138 ? 112.853 56.931 35.166 1.00 49.54 137 ILE E N 1
ATOM 7857 C CA . ILE E 1 138 ? 111.451 57.292 35.344 1.00 49.47 137 ILE E CA 1
ATOM 7858 C C . ILE E 1 138 ? 111.170 57.194 36.837 1.00 49.52 137 ILE E C 1
ATOM 7859 O O . ILE E 1 138 ? 111.563 56.218 37.477 1.00 49.43 137 ILE E O 1
ATOM 7864 N N . GLU E 1 139 ? 110.536 58.216 37.403 1.00 49.67 138 GLU E N 1
ATOM 7865 C CA . GLU E 1 139 ? 110.250 58.217 38.838 1.00 50.36 138 GLU E CA 1
ATOM 7866 C C . GLU E 1 139 ? 109.101 57.241 39.095 1.00 49.84 138 GLU E C 1
ATOM 7867 O O . GLU E 1 139 ? 108.070 57.297 38.405 1.00 49.34 138 GLU E O 1
ATOM 7873 N N . THR E 1 140 ? 109.275 56.358 40.077 1.00 49.30 139 THR E N 1
ATOM 7874 C CA . THR E 1 140 ? 108.247 55.354 40.367 1.00 48.94 139 THR E CA 1
ATOM 7875 C C . THR E 1 140 ? 107.999 55.179 41.857 1.00 49.17 139 THR E C 1
ATOM 7876 O O . THR E 1 140 ? 106.953 54.698 42.283 1.00 48.55 139 THR E O 1
ATOM 7880 N N . THR E 1 141 ? 108.974 55.574 42.651 1.00 49.92 140 THR E N 1
ATOM 7881 C CA . THR E 1 141 ? 108.863 55.415 44.096 1.00 50.82 140 THR E CA 1
ATOM 7882 C C . THR E 1 141 ? 107.490 55.855 44.642 1.00 50.29 140 THR E C 1
ATOM 7883 O O . THR E 1 141 ? 106.912 55.185 45.489 1.00 50.41 140 THR E O 1
ATOM 7887 N N . SER E 1 142 ? 106.968 56.951 44.099 1.00 49.86 141 SER E N 1
ATOM 7888 C CA . SER E 1 142 ? 105.721 57.569 44.558 1.00 49.39 141 SER E CA 1
ATOM 7889 C C . SER E 1 142 ? 104.460 57.096 43.840 1.00 49.14 141 SER E C 1
ATOM 7890 O O . SER E 1 142 ? 103.361 57.420 44.272 1.00 49.42 141 SER E O 1
ATOM 7893 N N . ASP E 1 143 ? 104.610 56.335 42.758 1.00 48.53 142 ASP E N 1
ATOM 7894 C CA . ASP E 1 143 ? 103.478 55.932 41.913 1.00 48.10 142 ASP E CA 1
ATOM 7895 C C . ASP E 1 143 ? 102.296 55.290 42.660 1.00 47.30 142 ASP E C 1
ATOM 7896 O O . ASP E 1 143 ? 102.479 54.487 43.568 1.00 47.22 142 ASP E O 1
ATOM 7901 N N . THR E 1 144 ? 101.087 55.644 42.261 1.00 46.39 143 THR E N 1
ATOM 7902 C CA . THR E 1 144 ? 99.922 54.817 42.552 1.00 45.88 143 THR E CA 1
ATOM 7903 C C . THR E 1 144 ? 99.796 53.772 41.442 1.00 45.85 143 THR E C 1
ATOM 7904 O O . THR E 1 144 ? 100.449 53.877 40.405 1.00 46.08 143 THR E O 1
ATOM 7908 N N . ILE E 1 145 ? 98.907 52.805 41.612 1.00 45.47 144 ILE E N 1
ATOM 7909 C CA . ILE E 1 145 ? 98.714 51.819 40.559 1.00 44.58 144 ILE E CA 1
ATOM 7910 C C . ILE E 1 145 ? 98.209 52.463 39.290 1.00 45.05 144 ILE E C 1
ATOM 7911 O O . ILE E 1 145 ? 98.683 52.149 38.212 1.00 45.28 144 ILE E O 1
ATOM 7916 N N . PHE E 1 146 ? 97.273 53.387 39.401 1.00 45.46 145 PHE E N 1
ATOM 7917 C CA . PHE E 1 146 ? 96.806 54.084 38.219 1.00 46.00 145 PHE E CA 1
ATOM 7918 C C . PHE E 1 146 ? 97.952 54.736 37.396 1.00 47.03 145 PHE E C 1
ATOM 7919 O O . PHE E 1 146 ? 98.026 54.595 36.165 1.00 46.53 145 PHE E O 1
ATOM 7927 N N . GLU E 1 147 ? 98.847 55.446 38.081 1.00 47.92 146 GLU E N 1
ATOM 7928 C CA . GLU E 1 147 ? 99.877 56.197 37.371 1.00 48.62 146 GLU E CA 1
ATOM 7929 C C . GLU E 1 147 ? 100.932 55.273 36.777 1.00 47.98 146 GLU E C 1
ATOM 7930 O O . GLU E 1 147 ? 101.447 55.548 35.695 1.00 48.03 146 GLU E O 1
ATOM 7936 N N . LYS E 1 148 ? 101.263 54.192 37.482 1.00 47.00 147 LYS E N 1
ATOM 7937 C CA . LYS E 1 148 ? 102.142 53.164 36.920 1.00 46.09 147 LYS E CA 1
ATOM 7938 C C . LYS E 1 148 ? 101.600 52.557 35.598 1.00 45.75 147 LYS E C 1
ATOM 7939 O O . LYS E 1 148 ? 102.308 52.489 34.599 1.00 45.33 147 LYS E O 1
ATOM 7945 N N . VAL E 1 149 ? 100.343 52.144 35.595 1.00 45.37 148 VAL E N 1
ATOM 7946 C CA . VAL E 1 149 ? 99.706 51.686 34.385 1.00 45.64 148 VAL E CA 1
ATOM 7947 C C . VAL E 1 149 ? 99.994 52.655 33.230 1.00 46.29 148 VAL E C 1
ATOM 7948 O O . VAL E 1 149 ? 100.335 52.235 32.133 1.00 46.29 148 VAL E O 1
ATOM 7952 N N . MET E 1 150 ? 99.897 53.948 33.496 1.00 47.05 149 MET E N 1
ATOM 7953 C CA . MET E 1 150 ? 100.010 54.953 32.465 1.00 48.01 149 MET E CA 1
ATOM 7954 C C . MET E 1 150 ? 101.435 54.995 31.938 1.00 48.13 149 MET E C 1
ATOM 7955 O O . MET E 1 150 ? 101.658 55.080 30.715 1.00 47.84 149 MET E O 1
ATOM 7960 N N . GLU E 1 151 ? 102.389 54.922 32.866 1.00 48.20 150 GLU E N 1
ATOM 7961 C CA . GLU E 1 151 ? 103.805 54.927 32.522 1.00 48.70 150 GLU E CA 1
ATOM 7962 C C . GLU E 1 151 ? 104.175 53.717 31.688 1.00 48.57 150 GLU E C 1
ATOM 7963 O O . GLU E 1 151 ? 104.914 53.851 30.709 1.00 48.37 150 GLU E O 1
ATOM 7969 N N . ILE E 1 152 ? 103.671 52.543 32.093 1.00 48.23 151 ILE E N 1
ATOM 7970 C CA . ILE E 1 152 ? 103.920 51.291 31.382 1.00 47.46 151 ILE E CA 1
ATOM 7971 C C . ILE E 1 152 ? 103.350 51.432 29.972 1.00 47.68 151 ILE E C 1
ATOM 7972 O O . ILE E 1 152 ? 103.896 50.901 29.018 1.00 47.01 151 ILE E O 1
ATOM 7977 N N . THR E 1 153 ? 102.267 52.191 29.861 1.00 48.52 152 THR E N 1
ATOM 7978 C CA . THR E 1 153 ? 101.634 52.449 28.579 1.00 49.68 152 THR E CA 1
ATOM 7979 C C . THR E 1 153 ? 102.538 53.344 27.750 1.00 50.47 152 THR E C 1
ATOM 7980 O O . THR E 1 153 ? 102.765 53.065 26.583 1.00 50.60 152 THR E O 1
ATOM 7984 N N . GLN E 1 154 ? 103.034 54.431 28.348 1.00 51.59 153 GLN E N 1
ATOM 7985 C CA . GLN E 1 154 ? 103.962 55.345 27.669 1.00 52.29 153 GLN E CA 1
ATOM 7986 C C . GLN E 1 154 ? 105.129 54.562 27.135 1.00 52.61 153 GLN E C 1
ATOM 7987 O O . GLN E 1 154 ? 105.438 54.661 25.976 1.00 52.94 153 GLN E O 1
ATOM 7993 N N . VAL E 1 155 ? 105.760 53.767 27.992 1.00 53.10 154 VAL E N 1
ATOM 7994 C CA . VAL E 1 155 ? 106.860 52.904 27.600 1.00 53.96 154 VAL E CA 1
ATOM 7995 C C . VAL E 1 155 ? 106.496 52.071 26.397 1.00 54.85 154 VAL E C 1
ATOM 7996 O O . VAL E 1 155 ? 107.259 51.995 25.447 1.00 54.98 154 VAL E O 1
ATOM 8000 N N . HIS E 1 156 ? 105.317 51.462 26.435 1.00 56.11 155 HIS E N 1
ATOM 8001 C CA . HIS E 1 156 ? 104.895 50.560 25.379 1.00 57.22 155 HIS E CA 1
ATOM 8002 C C . HIS E 1 156 ? 104.977 51.243 24.030 1.00 58.60 155 HIS E C 1
ATOM 8003 O O . HIS E 1 156 ? 105.432 50.634 23.054 1.00 59.13 155 HIS E O 1
ATOM 8010 N N . ARG E 1 157 ? 104.558 52.509 23.990 1.00 60.13 156 ARG E N 1
ATOM 8011 C CA . ARG E 1 157 ? 104.715 53.336 22.809 1.00 61.93 156 ARG E CA 1
ATOM 8012 C C . ARG E 1 157 ? 106.160 53.332 22.327 1.00 62.96 156 ARG E C 1
ATOM 8013 O O . ARG E 1 157 ? 106.412 53.085 21.151 1.00 63.25 156 ARG E O 1
ATOM 8021 N N . TYR E 1 158 ? 107.102 53.582 23.234 1.00 64.20 157 TYR E N 1
ATOM 8022 C CA . TYR E 1 158 ? 108.513 53.550 22.889 1.00 65.67 157 TYR E CA 1
ATOM 8023 C C . TYR E 1 158 ? 108.943 52.176 22.379 1.00 66.44 157 TYR E C 1
ATOM 8024 O O . TYR E 1 158 ? 109.279 52.051 21.211 1.00 67.29 157 TYR E O 1
ATOM 8033 N N . LEU E 1 159 ? 108.945 51.148 23.225 1.00 67.11 158 LEU E N 1
ATOM 8034 C CA . LEU E 1 159 ? 109.393 49.826 22.779 1.00 67.66 158 LEU E CA 1
ATOM 8035 C C . LEU E 1 159 ? 108.461 49.346 21.682 1.00 68.11 158 LEU E C 1
ATOM 8036 O O . LEU E 1 159 ? 107.496 48.613 21.939 1.00 68.97 158 LEU E O 1
ATOM 8041 N N . SER E 1 160 ? 108.767 49.772 20.457 1.00 68.05 159 SER E N 1
ATOM 8042 C CA . SER E 1 160 ? 107.911 49.565 19.290 1.00 67.84 159 SER E CA 1
ATOM 8043 C C . SER E 1 160 ? 108.011 48.154 18.736 1.00 67.72 159 SER E C 1
ATOM 8044 O O . SER E 1 160 ? 107.144 47.735 17.970 1.00 67.96 159 SER E O 1
ATOM 8047 N N . LYS E 1 161 ? 109.082 47.446 19.102 1.00 67.59 160 LYS E N 1
ATOM 8048 C CA . LYS E 1 161 ? 109.234 46.009 18.805 1.00 67.54 160 LYS E CA 1
ATOM 8049 C C . LYS E 1 161 ? 108.338 45.171 19.724 1.00 66.89 160 LYS E C 1
ATOM 8050 O O . LYS E 1 161 ? 108.278 43.929 19.579 1.00 67.32 160 LYS E O 1
ATOM 8056 N N . LYS E 1 162 ? 107.685 45.837 20.689 1.00 65.40 161 LYS E N 1
ATOM 8057 C CA . LYS E 1 162 ? 106.697 45.179 21.541 1.00 63.73 161 LYS E CA 1
ATOM 8058 C C . LYS E 1 162 ? 105.356 45.554 20.964 1.00 62.57 161 LYS E C 1
ATOM 8059 O O . LYS E 1 162 ? 104.913 46.709 21.104 1.00 62.54 161 LYS E O 1
ATOM 8065 N N . LYS E 1 163 ? 104.723 44.593 20.298 1.00 60.70 162 LYS E N 1
ATOM 8066 C CA . LYS E 1 163 ? 103.522 44.912 19.574 1.00 59.25 162 LYS E CA 1
ATOM 8067 C C . LYS E 1 163 ? 102.280 44.795 20.423 1.00 57.33 162 LYS E C 1
ATOM 8068 O O . LYS E 1 163 ? 101.374 45.607 20.283 1.00 57.62 162 LYS E O 1
ATOM 8074 N N . LEU E 1 164 ? 102.222 43.774 21.277 1.00 54.63 163 LEU E N 1
ATOM 8075 C CA . LEU E 1 164 ? 101.084 43.616 22.175 1.00 51.44 163 LEU E CA 1
ATOM 8076 C C . LEU E 1 164 ? 101.455 43.755 23.654 1.00 49.87 163 LEU E C 1
ATOM 8077 O O . LEU E 1 164 ? 102.429 43.149 24.123 1.00 49.41 163 LEU E O 1
ATOM 8082 N N . LEU E 1 165 ? 100.673 44.575 24.368 1.00 47.47 164 LEU E N 1
ATOM 8083 C CA . LEU E 1 165 ? 100.733 44.621 25.817 1.00 45.19 164 LEU E CA 1
ATOM 8084 C C . LEU E 1 165 ? 99.505 43.943 26.448 1.00 44.99 164 LEU E C 1
ATOM 8085 O O . LEU E 1 165 ? 98.360 44.220 26.062 1.00 44.49 164 LEU E O 1
ATOM 8090 N N . ILE E 1 166 ? 99.739 43.048 27.419 1.00 44.16 165 ILE E N 1
ATOM 8091 C CA . ILE E 1 166 ? 98.635 42.406 28.107 1.00 43.35 165 ILE E CA 1
ATOM 8092 C C . ILE E 1 166 ? 98.717 42.629 29.576 1.00 43.18 165 ILE E C 1
ATOM 8093 O O . ILE E 1 166 ? 99.688 42.237 30.199 1.00 42.87 165 ILE E O 1
ATOM 8098 N N . PHE E 1 167 ? 97.687 43.240 30.141 1.00 43.23 166 PHE E N 1
ATOM 8099 C CA . PHE E 1 167 ? 97.543 43.270 31.598 1.00 43.59 166 PHE E CA 1
ATOM 8100 C C . PHE E 1 167 ? 96.594 42.205 32.108 1.00 43.50 166 PHE E C 1
ATOM 8101 O O . PHE E 1 167 ? 95.557 41.935 31.493 1.00 43.12 166 PHE E O 1
ATOM 8109 N N . ILE E 1 168 ? 96.920 41.638 33.252 1.00 43.01 167 ILE E N 1
ATOM 8110 C CA . ILE E 1 168 ? 96.055 40.657 33.839 1.00 43.68 167 ILE E CA 1
ATOM 8111 C C . ILE E 1 168 ? 95.619 41.125 35.211 1.00 44.16 167 ILE E C 1
ATOM 8112 O O . ILE E 1 168 ? 96.450 41.385 36.055 1.00 44.12 167 ILE E O 1
ATOM 8117 N N . ASN E 1 169 ? 94.307 41.241 35.411 1.00 44.96 168 ASN E N 1
ATOM 8118 C CA . ASN E 1 169 ? 93.706 41.703 36.685 1.00 45.86 168 ASN E CA 1
ATOM 8119 C C . ASN E 1 169 ? 93.833 43.193 36.993 1.00 46.21 168 ASN E C 1
ATOM 8120 O O . ASN E 1 169 ? 93.601 43.607 38.119 1.00 46.56 168 ASN E O 1
ATOM 8125 N N . ALA E 1 170 ? 94.171 44.000 36.001 1.00 46.51 169 ALA E N 1
ATOM 8126 C CA . ALA E 1 170 ? 94.319 45.438 36.193 1.00 47.25 169 ALA E CA 1
ATOM 8127 C C . ALA E 1 170 ? 93.093 46.114 36.762 1.00 47.85 169 ALA E C 1
ATOM 8128 O O . ALA E 1 170 ? 93.209 47.127 37.467 1.00 48.33 169 ALA E O 1
ATOM 8130 N N . CYS E 1 171 ? 91.921 45.578 36.477 1.00 48.15 170 CYS E N 1
ATOM 8131 C CA . CYS E 1 171 ? 90.719 46.285 36.850 1.00 49.25 170 CYS E CA 1
ATOM 8132 C C . CYS E 1 171 ? 90.270 46.054 38.283 1.00 48.69 170 CYS E C 1
ATOM 8133 O O . CYS E 1 171 ? 89.270 46.618 38.741 1.00 48.92 170 CYS E O 1
ATOM 8136 N N . THR E 1 172 ? 91.039 45.240 38.991 1.00 47.67 171 THR E N 1
ATOM 8137 C CA . THR E 1 172 ? 90.889 45.064 40.413 1.00 46.13 171 THR E CA 1
ATOM 8138 C C . THR E 1 172 ? 91.418 46.281 41.162 1.00 45.80 171 THR E C 1
ATOM 8139 O O . THR E 1 172 ? 90.954 46.583 42.260 1.00 45.75 171 THR E O 1
ATOM 8143 N N . TYR E 1 173 ? 92.378 46.990 40.581 1.00 45.10 172 TYR E N 1
ATOM 8144 C CA . TYR E 1 173 ? 92.976 48.122 41.283 1.00 44.75 172 TYR E CA 1
ATOM 8145 C C . TYR E 1 173 ? 92.476 49.509 40.865 1.00 44.87 172 TYR E C 1
ATOM 8146 O O . TYR E 1 173 ? 92.818 50.495 41.529 1.00 44.24 172 TYR E O 1
ATOM 8155 N N . LEU E 1 174 ? 91.689 49.576 39.785 1.00 44.75 173 LEU E N 1
ATOM 8156 C CA . LEU E 1 174 ? 91.286 50.838 39.160 1.00 44.98 173 LEU E CA 1
ATOM 8157 C C . LEU E 1 174 ? 89.799 51.139 39.222 1.00 45.85 173 LEU E C 1
ATOM 8158 O O . LEU E 1 174 ? 88.981 50.312 38.839 1.00 46.54 173 LEU E O 1
ATOM 8163 N N . THR E 1 175 ? 89.448 52.346 39.656 1.00 46.19 174 THR E N 1
ATOM 8164 C CA . THR E 1 175 ? 88.061 52.783 39.684 1.00 46.31 174 THR E CA 1
ATOM 8165 C C . THR E 1 175 ? 87.534 52.943 38.266 1.00 46.80 174 THR E C 1
ATOM 8166 O O . THR E 1 175 ? 88.302 53.053 37.296 1.00 46.72 174 THR E O 1
ATOM 8170 N N . GLU E 1 176 ? 86.219 52.958 38.144 1.00 47.40 175 GLU E N 1
ATOM 8171 C CA . GLU E 1 176 ? 85.592 53.139 36.848 1.00 48.91 175 GLU E CA 1
ATOM 8172 C C . GLU E 1 176 ? 86.215 54.265 35.981 1.00 48.63 175 GLU E C 1
ATOM 8173 O O . GLU E 1 176 ? 86.585 54.024 34.843 1.00 47.98 175 GLU E O 1
ATOM 8179 N N . ASP E 1 177 ? 86.343 55.478 36.530 1.00 48.90 176 ASP E N 1
ATOM 8180 C CA . ASP E 1 177 ? 86.938 56.592 35.774 1.00 49.02 176 ASP E CA 1
ATOM 8181 C C . ASP E 1 177 ? 88.413 56.421 35.467 1.00 48.11 176 ASP E C 1
ATOM 8182 O O . ASP E 1 177 ? 88.882 56.884 34.417 1.00 47.66 176 ASP E O 1
ATOM 8187 N N . GLU E 1 178 ? 89.148 55.790 36.385 1.00 46.94 177 GLU E N 1
ATOM 8188 C CA . GLU E 1 178 ? 90.529 55.450 36.130 1.00 45.50 177 GLU E CA 1
ATOM 8189 C C . GLU E 1 178 ? 90.635 54.603 34.878 1.00 44.82 177 GLU E C 1
ATOM 8190 O O . GLU E 1 178 ? 91.450 54.908 34.019 1.00 44.03 177 GLU E O 1
ATOM 8196 N N . VAL E 1 179 ? 89.791 53.573 34.760 1.00 44.42 178 VAL E N 1
ATOM 8197 C CA . VAL E 1 179 ? 89.821 52.706 33.583 1.00 44.32 178 VAL E CA 1
ATOM 8198 C C . VAL E 1 179 ? 89.552 53.501 32.308 1.00 44.31 178 VAL E C 1
ATOM 8199 O O . VAL E 1 179 ? 90.354 53.435 31.364 1.00 44.30 178 VAL E O 1
ATOM 8203 N N . GLN E 1 180 ? 88.470 54.282 32.297 1.00 44.23 179 GLN E N 1
ATOM 8204 C CA . GLN E 1 180 ? 88.179 55.204 31.176 1.00 44.58 179 GLN E CA 1
ATOM 8205 C C . GLN E 1 180 ? 89.352 56.107 30.793 1.00 44.65 179 GLN E C 1
ATOM 8206 O O . GLN E 1 180 ? 89.606 56.318 29.604 1.00 44.93 179 GLN E O 1
ATOM 8212 N N . GLN E 1 181 ? 90.085 56.611 31.780 1.00 44.52 180 GLN E N 1
ATOM 8213 C CA . GLN E 1 181 ? 91.269 57.423 31.490 1.00 45.12 180 GLN E CA 1
ATOM 8214 C C . GLN E 1 181 ? 92.432 56.638 30.880 1.00 45.63 180 GLN E C 1
ATOM 8215 O O . GLN E 1 181 ? 93.140 57.164 30.028 1.00 45.85 180 GLN E O 1
ATOM 8221 N N . VAL E 1 182 ? 92.630 55.391 31.313 1.00 46.02 181 VAL E N 1
ATOM 8222 C CA . VAL E 1 182 ? 93.725 54.592 30.799 1.00 46.23 181 VAL E CA 1
ATOM 8223 C C . VAL E 1 182 ? 93.423 54.288 29.352 1.00 47.02 181 VAL E C 1
ATOM 8224 O O . VAL E 1 182 ? 94.328 54.277 28.520 1.00 46.73 181 VAL E O 1
ATOM 8228 N N . VAL E 1 183 ? 92.138 54.062 29.068 1.00 47.81 182 VAL E N 1
ATOM 8229 C CA . VAL E 1 183 ? 91.681 53.688 27.738 1.00 48.68 182 VAL E CA 1
ATOM 8230 C C . VAL E 1 183 ? 91.858 54.797 26.718 1.00 48.97 182 VAL E C 1
ATOM 8231 O O . VAL E 1 183 ? 92.369 54.536 25.626 1.00 48.66 182 VAL E O 1
ATOM 8235 N N . GLU E 1 184 ? 91.449 56.021 27.073 1.00 49.43 183 GLU E N 1
ATOM 8236 C CA . GLU E 1 184 ? 91.679 57.185 26.208 1.00 50.32 183 GLU E CA 1
ATOM 8237 C C . GLU E 1 184 ? 93.184 57.373 25.956 1.00 50.66 183 GLU E C 1
ATOM 8238 O O . GLU E 1 184 ? 93.631 57.598 24.810 1.00 50.56 183 GLU E O 1
ATOM 8244 N N . TYR E 1 185 ? 93.958 57.253 27.037 1.00 50.72 184 TYR E N 1
ATOM 8245 C CA . TYR E 1 185 ? 95.404 57.302 26.948 1.00 50.98 184 TYR E CA 1
ATOM 8246 C C . TYR E 1 185 ? 95.941 56.245 26.029 1.00 50.93 184 TYR E C 1
ATOM 8247 O O . TYR E 1 185 ? 96.873 56.510 25.297 1.00 51.98 184 TYR E O 1
ATOM 8256 N N . ILE E 1 186 ? 95.390 55.043 26.062 1.00 50.28 185 ILE E N 1
ATOM 8257 C CA . ILE E 1 186 ? 95.921 54.021 25.182 1.00 50.06 185 ILE E CA 1
ATOM 8258 C C . ILE E 1 186 ? 95.716 54.465 23.739 1.00 50.62 185 ILE E C 1
ATOM 8259 O O . ILE E 1 186 ? 96.635 54.390 22.938 1.00 50.27 185 ILE E O 1
ATOM 8264 N N . SER E 1 187 ? 94.520 54.977 23.455 1.00 51.68 186 SER E N 1
ATOM 8265 C CA . SER E 1 187 ? 94.121 55.427 22.123 1.00 53.09 186 SER E CA 1
ATOM 8266 C C . SER E 1 187 ? 94.936 56.627 21.619 1.00 54.45 186 SER E C 1
ATOM 8267 O O . SER E 1 187 ? 95.255 56.717 20.430 1.00 54.84 186 SER E O 1
ATOM 8270 N N . LEU E 1 188 ? 95.260 57.538 22.540 1.00 55.91 187 LEU E N 1
ATOM 8271 C CA . LEU E 1 188 ? 96.135 58.672 22.281 1.00 57.14 187 LEU E CA 1
ATOM 8272 C C . LEU E 1 188 ? 97.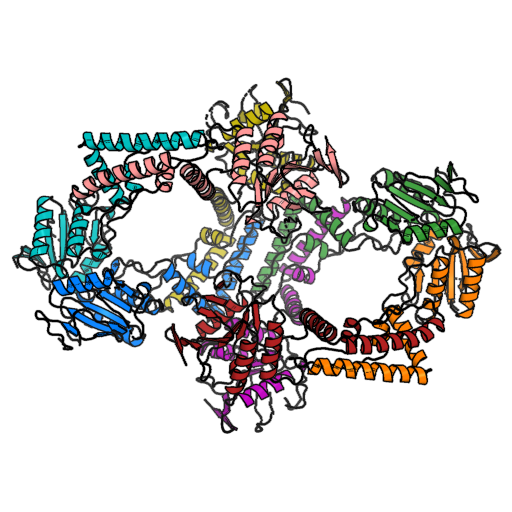564 58.197 22.008 1.00 58.10 187 LEU E C 1
ATOM 8273 O O . LEU E 1 188 ? 98.127 58.492 20.946 1.00 59.12 187 LEU E O 1
ATOM 8278 N N . ASN E 1 189 ? 98.160 57.468 22.948 1.00 58.26 188 ASN E N 1
ATOM 8279 C CA . ASN E 1 189 ? 99.486 56.928 22.705 1.00 58.69 188 ASN E CA 1
ATOM 8280 C C . ASN E 1 189 ? 99.447 55.943 21.521 1.00 58.68 188 ASN E C 1
ATOM 8281 O O . ASN E 1 189 ? 100.478 55.378 21.137 1.00 59.47 188 ASN E O 1
ATOM 8286 N N . ASN E 1 190 ? 98.258 55.739 20.950 1.00 58.02 189 ASN E N 1
ATOM 8287 C CA . ASN E 1 190 ? 98.081 54.877 19.770 1.00 57.90 189 ASN E CA 1
ATOM 8288 C C . ASN E 1 190 ? 98.446 53.350 19.845 1.00 56.89 189 ASN E C 1
ATOM 8289 O O . ASN E 1 190 ? 98.645 52.712 18.799 1.00 57.36 189 ASN E O 1
ATOM 8294 N N . VAL E 1 191 ? 98.516 52.749 21.032 1.00 55.02 190 VAL E N 1
ATOM 8295 C CA . VAL E 1 191 ? 99.008 51.365 21.121 1.00 53.35 190 VAL E CA 1
ATOM 8296 C C . VAL E 1 191 ? 97.928 50.301 21.324 1.00 52.58 190 VAL E C 1
ATOM 8297 O O . VAL E 1 191 ? 96.793 50.625 21.637 1.00 52.39 190 VAL E O 1
ATOM 8301 N N . ASP E 1 192 ? 98.289 49.035 21.113 1.00 51.85 191 ASP E N 1
ATOM 8302 C CA . ASP E 1 192 ? 97.362 47.916 21.312 1.00 51.48 191 ASP E CA 1
ATOM 8303 C C . ASP E 1 192 ? 97.622 47.186 22.628 1.00 50.69 191 ASP E C 1
ATOM 8304 O O . ASP E 1 192 ? 98.758 46.771 22.919 1.00 50.78 191 ASP E O 1
ATOM 8309 N N . VAL E 1 193 ? 96.563 47.042 23.426 1.00 49.38 192 VAL E N 1
ATOM 8310 C CA . VAL E 1 193 ? 96.674 46.388 24.729 1.00 47.95 192 VAL E CA 1
ATOM 8311 C C . VAL E 1 193 ? 95.437 45.601 25.080 1.00 46.50 192 VAL E C 1
ATOM 8312 O O . VAL E 1 193 ? 94.338 46.080 24.887 1.00 46.35 192 VAL E O 1
ATOM 8316 N N . LEU E 1 194 ? 95.641 44.389 25.597 1.00 45.34 193 LEU E N 1
ATOM 8317 C CA . LEU E 1 194 ? 94.553 43.524 26.067 1.00 44.10 193 LEU E CA 1
ATOM 8318 C C . LEU E 1 194 ? 94.458 43.511 27.596 1.00 43.72 193 LEU E C 1
ATOM 8319 O O . LEU E 1 194 ? 95.446 43.274 28.271 1.00 43.17 193 LEU E O 1
ATOM 8324 N N . PHE E 1 195 ? 93.265 43.798 28.117 1.00 43.93 194 PHE E N 1
ATOM 8325 C CA . PHE E 1 195 ? 92.976 43.689 29.547 1.00 44.51 194 PHE E CA 1
ATOM 8326 C C . PHE E 1 195 ? 92.220 42.412 29.809 1.00 44.99 194 PHE E C 1
ATOM 8327 O O . PHE E 1 195 ? 91.043 42.274 29.435 1.00 44.73 194 PHE E O 1
ATOM 8335 N N . LEU E 1 196 ? 92.913 41.465 30.435 1.00 45.70 195 LEU E N 1
ATOM 8336 C CA . LEU E 1 196 ? 92.340 40.153 30.723 1.00 45.75 195 LEU E CA 1
ATOM 8337 C C . LEU E 1 196 ? 91.836 40.149 32.150 1.00 46.05 195 LEU E C 1
ATOM 8338 O O . LEU E 1 196 ? 92.613 40.296 33.082 1.00 46.08 195 LEU E O 1
ATOM 8343 N N . GLU E 1 197 ? 90.522 40.040 32.312 1.00 46.77 196 GLU E N 1
ATOM 8344 C CA . GLU E 1 197 ? 89.888 40.096 33.629 1.00 47.63 196 GLU E CA 1
ATOM 8345 C C . GLU E 1 197 ? 89.095 38.825 33.842 1.00 48.03 196 GLU E C 1
ATOM 8346 O O . GLU E 1 197 ? 88.707 38.167 32.881 1.00 47.71 196 GLU E O 1
ATOM 8352 N N . GLN E 1 198 ? 88.824 38.497 35.103 1.00 48.63 197 GLN E N 1
ATOM 8353 C CA . GLN E 1 198 ? 87.950 37.374 35.412 1.00 48.72 197 GLN E CA 1
ATOM 8354 C C . GLN E 1 198 ? 86.565 37.890 35.743 1.00 49.56 197 GLN E C 1
ATOM 8355 O O . GLN E 1 198 ? 85.609 37.124 35.755 1.00 50.22 197 GLN E O 1
ATOM 8361 N N . ARG E 1 199 ? 86.423 39.160 36.005 1.00 50.33 198 ARG E N 1
ATOM 8362 C CA . ARG E 1 199 ? 85.120 39.662 36.293 1.00 51.53 198 ARG E CA 1
ATOM 8363 C C . ARG E 1 199 ? 84.769 40.790 35.387 1.00 51.52 198 ARG E C 1
ATOM 8364 O O . ARG E 1 199 ? 85.572 41.605 35.076 1.00 52.05 198 ARG E O 1
ATOM 8372 N N . VAL E 1 200 ? 83.523 40.850 35.002 1.00 51.61 199 VAL E N 1
ATOM 8373 C CA . VAL E 1 200 ? 83.072 41.818 34.055 1.00 51.51 199 VAL E CA 1
ATOM 8374 C C . VAL E 1 200 ? 83.396 43.229 34.484 1.00 51.58 199 VAL E C 1
ATOM 8375 O O . VAL E 1 200 ? 83.258 43.608 35.629 1.00 51.12 199 VAL E O 1
ATOM 8379 N N . VAL E 1 201 ? 83.853 43.997 33.511 1.00 51.57 200 VAL E N 1
ATOM 8380 C CA . VAL E 1 201 ? 84.287 45.346 33.693 1.00 51.47 200 VAL E CA 1
ATOM 8381 C C . VAL E 1 201 ? 83.086 46.162 33.470 1.00 51.82 200 VAL E C 1
ATOM 8382 O O . VAL E 1 201 ? 82.591 46.238 32.402 1.00 51.63 200 VAL E O 1
ATOM 8386 N N . GLN E 1 202 ? 82.609 46.800 34.505 1.00 52.92 201 GLN E N 1
ATOM 8387 C CA . GLN E 1 202 ? 81.316 47.476 34.415 1.00 54.00 201 GLN E CA 1
ATOM 8388 C C . GLN E 1 202 ? 81.285 48.658 33.434 1.00 53.64 201 GLN E C 1
ATOM 8389 O O . GLN E 1 202 ? 82.295 49.320 33.187 1.00 53.89 201 GLN E O 1
ATOM 8395 N N . ASN E 1 203 ? 80.115 48.855 32.837 1.00 53.47 202 ASN E N 1
ATOM 8396 C CA . ASN E 1 203 ? 79.816 49.994 31.949 1.00 53.15 202 ASN E CA 1
ATOM 8397 C C . ASN E 1 203 ? 80.651 50.117 30.675 1.00 52.52 202 ASN E C 1
ATOM 8398 O O . ASN E 1 203 ? 80.793 51.228 30.150 1.00 53.07 202 ASN E O 1
ATOM 8403 N N . ARG E 1 204 ? 81.185 49.004 30.164 1.00 51.44 203 ARG E N 1
ATOM 8404 C CA . ARG E 1 204 ? 81.835 49.047 28.836 1.00 50.42 203 ARG E CA 1
ATOM 8405 C C . ARG E 1 204 ? 81.642 47.871 27.884 1.00 49.43 203 ARG E C 1
ATOM 8406 O O . ARG E 1 204 ? 81.215 46.793 28.264 1.00 49.04 203 ARG E O 1
ATOM 8414 N N . PHE E 1 205 ? 81.964 48.111 26.623 1.00 48.70 204 PHE E N 1
ATOM 8415 C CA . PHE E 1 205 ? 82.014 47.048 25.640 1.00 47.62 204 PHE E CA 1
ATOM 8416 C C . PHE E 1 205 ? 83.312 46.257 25.754 1.00 46.62 204 PHE E C 1
ATOM 8417 O O . PHE E 1 205 ? 84.414 46.844 25.760 1.00 46.77 204 PHE E O 1
ATOM 8425 N N . GLN E 1 206 ? 83.147 44.931 25.839 1.00 45.08 205 GLN E N 1
ATOM 8426 C CA . GLN E 1 206 ? 84.211 43.927 25.963 1.00 43.07 205 GLN E CA 1
ATOM 8427 C C . GLN E 1 206 ? 83.782 42.573 25.349 1.00 42.25 205 GLN E C 1
ATOM 8428 O O . GLN E 1 206 ? 82.613 42.361 25.021 1.00 41.55 205 GLN E O 1
ATOM 8434 N N . TYR E 1 207 ? 84.739 41.660 25.200 1.00 41.36 206 TYR E N 1
ATOM 8435 C CA . TYR E 1 207 ? 84.440 40.261 24.982 1.00 40.56 206 TYR E CA 1
ATOM 8436 C C . TYR E 1 207 ? 84.171 39.607 26.326 1.00 40.71 206 TYR E C 1
ATOM 8437 O O . TYR E 1 207 ? 84.898 39.875 27.283 1.00 41.33 206 TYR E O 1
ATOM 8446 N N . ILE E 1 208 ? 83.125 38.786 26.428 1.00 40.38 207 ILE E N 1
ATOM 8447 C CA . ILE E 1 208 ? 82.927 37.975 27.619 1.00 40.34 207 ILE E CA 1
ATOM 8448 C C . ILE E 1 208 ? 82.798 36.529 27.221 1.00 41.33 207 ILE E C 1
ATOM 8449 O O . ILE E 1 208 ? 82.070 36.202 26.273 1.00 41.71 207 ILE E O 1
ATOM 8454 N N . LEU E 1 209 ? 83.508 35.660 27.939 1.00 41.94 208 LEU E N 1
ATOM 8455 C CA . LEU E 1 209 ? 83.349 34.234 27.756 1.00 42.35 208 LEU E CA 1
ATOM 8456 C C . LEU E 1 209 ? 82.671 33.736 28.984 1.00 43.12 208 LEU E C 1
ATOM 8457 O O . LEU E 1 209 ? 83.336 33.555 29.980 1.00 43.05 208 LEU E O 1
ATOM 8462 N N . ASP E 1 210 ? 81.363 33.494 28.923 1.00 44.52 209 ASP E N 1
ATOM 8463 C CA . ASP E 1 210 ? 80.626 33.154 30.143 1.00 46.56 209 ASP E CA 1
ATOM 8464 C C . ASP E 1 210 ? 80.800 31.715 30.668 1.00 47.70 209 ASP E C 1
ATOM 8465 O O . ASP E 1 210 ? 81.460 30.889 30.022 1.00 47.33 209 ASP E O 1
ATOM 8470 N N . GLU E 1 211 ? 80.203 31.433 31.833 1.00 49.33 210 GLU E N 1
ATOM 8471 C CA . GLU E 1 211 ? 80.259 30.109 32.497 1.00 51.58 210 GLU E CA 1
ATOM 8472 C C . GLU E 1 211 ? 79.800 28.897 31.639 1.00 52.36 210 GLU E C 1
ATOM 8473 O O . GLU E 1 211 ? 80.250 27.759 31.853 1.00 52.53 210 GLU E O 1
ATOM 8479 N N . ASN E 1 212 ? 78.899 29.148 30.683 1.00 53.05 211 ASN E N 1
ATOM 8480 C CA . ASN E 1 212 ? 78.392 28.113 29.766 1.00 53.19 211 ASN E CA 1
ATOM 8481 C C . ASN E 1 212 ? 79.178 28.117 28.456 1.00 52.56 211 ASN E C 1
ATOM 8482 O O . ASN E 1 212 ? 78.825 27.398 27.525 1.00 52.57 211 ASN E O 1
ATOM 8487 N N . PHE E 1 213 ? 80.230 28.935 28.401 1.00 52.18 212 PHE E N 1
ATOM 8488 C CA . PHE E 1 213 ? 81.134 29.066 27.231 1.00 51.78 212 PHE E CA 1
ATOM 8489 C C . PHE E 1 213 ? 80.549 29.792 26.010 1.00 51.04 212 PHE E C 1
ATOM 8490 O O . PHE E 1 213 ? 81.009 29.616 24.876 1.00 51.05 212 PHE E O 1
ATOM 8498 N N . TYR E 1 214 ? 79.548 30.626 26.266 1.00 50.37 213 TYR E N 1
ATOM 8499 C CA . TYR E 1 214 ? 79.031 31.532 25.257 1.00 49.96 213 TYR E CA 1
ATOM 8500 C C . TYR E 1 214 ? 80.005 32.692 25.109 1.00 50.08 213 TYR E C 1
ATOM 8501 O O . TYR E 1 214 ? 80.309 33.367 26.098 1.00 50.72 213 TYR E O 1
ATOM 8510 N N . LEU E 1 215 ? 80.509 32.915 23.899 1.00 49.78 214 LEU E N 1
ATOM 8511 C CA . LEU E 1 215 ? 81.357 34.083 23.629 1.00 49.77 214 LEU E CA 1
ATOM 8512 C C . LEU E 1 215 ? 80.526 35.183 23.015 1.00 49.54 214 LEU E C 1
ATOM 8513 O O . LEU E 1 215 ? 79.745 34.931 22.099 1.00 50.02 214 LEU E O 1
ATOM 8518 N N . SER E 1 216 ? 80.724 36.407 23.493 1.00 48.99 215 SER E N 1
ATOM 8519 C CA . SER E 1 216 ? 79.982 37.545 23.000 1.00 48.66 215 SER E CA 1
ATOM 8520 C C . SER E 1 216 ? 80.702 38.851 23.276 1.00 48.61 215 SER E C 1
ATOM 8521 O O . SER E 1 216 ? 81.425 38.954 24.250 1.00 48.85 215 SER E O 1
ATOM 8524 N N . TYR E 1 217 ? 80.494 39.837 22.405 1.00 48.52 216 TYR E N 1
ATOM 8525 C CA . TYR E 1 217 ? 80.966 41.200 22.589 1.00 48.74 216 TYR E CA 1
ATOM 8526 C C . TYR E 1 217 ? 79.748 42.032 22.949 1.00 49.28 216 TYR E C 1
ATOM 8527 O O . TYR E 1 217 ? 78.770 41.996 22.239 1.00 49.10 216 TYR E O 1
ATOM 8536 N N . GLU E 1 218 ? 79.800 42.764 24.061 1.00 50.22 217 GLU E N 1
ATOM 8537 C CA . GLU E 1 218 ? 78.597 43.353 24.652 1.00 51.07 217 GLU E CA 1
ATOM 8538 C C . GLU E 1 218 ? 78.935 44.305 25.788 1.00 50.93 217 GLU E C 1
ATOM 8539 O O . GLU E 1 218 ? 80.066 44.313 26.264 1.00 50.47 217 GLU E O 1
ATOM 8545 N N . LYS E 1 219 ? 77.955 45.089 26.235 1.00 51.41 218 LYS E N 1
ATOM 8546 C CA . LYS E 1 219 ? 78.131 45.925 27.434 1.00 52.34 218 LYS E CA 1
ATOM 8547 C C . LYS E 1 219 ? 77.775 45.223 28.766 1.00 52.21 218 LYS E C 1
ATOM 8548 O O . LYS E 1 219 ? 78.376 45.498 29.826 1.00 51.98 218 LYS E O 1
ATOM 8554 N N . ARG F 1 3 ? 77.579 94.003 80.933 1.00 55.79 2 ARG F N 1
ATOM 8555 C CA . ARG F 1 3 ? 76.359 94.624 81.549 1.00 56.39 2 ARG F CA 1
ATOM 8556 C C . ARG F 1 3 ? 75.318 95.019 80.505 1.00 59.94 2 ARG F C 1
ATOM 8557 O O . ARG F 1 3 ? 74.162 94.643 80.595 1.00 63.30 2 ARG F O 1
ATOM 8565 N N . VAL F 1 4 ? 75.721 95.818 79.531 1.00 59.23 3 VAL F N 1
ATOM 8566 C CA . VAL F 1 4 ? 74.751 96.346 78.582 1.00 56.13 3 VAL F CA 1
ATOM 8567 C C . VAL F 1 4 ? 74.914 95.705 77.211 1.00 60.29 3 VAL F C 1
ATOM 8568 O O . VAL F 1 4 ? 76.024 95.398 76.775 1.00 63.38 3 VAL F O 1
ATOM 8572 N N . ASN F 1 5 ? 73.794 95.547 76.526 1.00 59.47 4 ASN F N 1
ATOM 8573 C CA . ASN F 1 5 ? 73.744 94.714 75.352 1.00 57.30 4 ASN F CA 1
ATOM 8574 C C . ASN F 1 5 ? 72.955 95.295 74.195 1.00 60.13 4 ASN F C 1
ATOM 8575 O O . ASN F 1 5 ? 71.864 95.835 74.392 1.00 63.00 4 ASN F O 1
ATOM 8580 N N . PHE F 1 6 ? 73.487 95.155 72.983 1.00 59.37 5 PHE F N 1
ATOM 8581 C CA . PHE F 1 6 ? 72.709 95.510 71.800 1.00 57.37 5 PHE F CA 1
ATOM 8582 C C . PHE F 1 6 ? 73.159 94.877 70.476 1.00 60.71 5 PHE F C 1
ATOM 8583 O O . PHE F 1 6 ? 74.360 94.791 70.221 1.00 64.44 5 PHE F O 1
ATOM 8591 N N . SER F 1 7 ? 72.180 94.469 69.644 1.00 59.62 6 SER F N 1
ATOM 8592 C CA . SER F 1 7 ? 72.398 93.983 68.248 1.00 56.34 6 SER F CA 1
ATOM 8593 C C . SER F 1 7 ? 71.889 94.978 67.152 1.00 59.23 6 SER F C 1
ATOM 8594 O O . SER F 1 7 ? 71.084 94.663 66.252 1.00 61.55 6 SER F O 1
ATOM 8597 N N . PRO F 1 12 ? 67.770 97.546 73.674 1.00 65.05 11 PRO F N 1
ATOM 8598 C CA . PRO F 1 12 ? 69.073 97.872 74.301 1.00 64.95 11 PRO F CA 1
ATOM 8599 C C . PRO F 1 12 ? 69.107 97.362 75.755 1.00 64.75 11 PRO F C 1
ATOM 8600 O O . PRO F 1 12 ? 68.646 98.070 76.664 1.00 65.37 11 PRO F O 1
ATOM 8604 N N . ILE F 1 13 ? 69.660 96.158 75.967 1.00 63.68 12 ILE F N 1
ATOM 8605 C CA . ILE F 1 13 ? 69.350 95.337 77.159 1.00 62.11 12 ILE F CA 1
ATOM 8606 C C . ILE F 1 13 ? 70.388 95.371 78.277 1.00 61.72 12 ILE F C 1
ATOM 8607 O O . ILE F 1 13 ? 71.578 95.170 78.039 1.00 61.68 12 ILE F O 1
ATOM 8612 N N . GLU F 1 14 ? 69.915 95.590 79.500 1.00 61.32 13 GLU F N 1
ATOM 8613 C CA . GLU F 1 14 ? 70.768 95.651 80.699 1.00 61.32 13 GLU F CA 1
ATOM 8614 C C . GLU F 1 14 ? 70.952 94.261 81.332 1.00 60.23 13 GLU F C 1
ATOM 8615 O O . GLU F 1 14 ? 69.991 93.690 81.849 1.00 60.43 13 GLU F O 1
ATOM 8621 N N . ILE F 1 15 ? 72.174 93.726 81.304 1.00 59.03 14 ILE F N 1
ATOM 8622 C CA . ILE F 1 15 ? 72.466 92.469 82.008 1.00 57.86 14 ILE F CA 1
ATOM 8623 C C . ILE F 1 15 ? 72.960 92.741 83.409 1.00 57.53 14 ILE F C 1
ATOM 8624 O O . ILE F 1 15 ? 73.981 93.386 83.622 1.00 57.73 14 ILE F O 1
ATOM 8629 N N . GLU F 1 16 ? 72.205 92.234 84.362 1.00 57.21 15 GLU F N 1
ATOM 8630 C CA . GLU F 1 16 ? 72.482 92.420 85.768 1.00 57.16 15 GLU F CA 1
ATOM 8631 C C . GLU F 1 16 ? 72.185 91.064 86.375 1.00 56.03 15 GLU F C 1
ATOM 8632 O O . GLU F 1 16 ? 71.215 90.430 85.967 1.00 56.50 15 GLU F O 1
ATOM 8638 N N . LYS F 1 17 ? 73.011 90.620 87.326 1.00 54.54 16 LYS F N 1
ATOM 8639 C CA . LYS F 1 17 ? 72.851 89.301 87.957 1.00 52.64 16 LYS F CA 1
ATOM 8640 C C . LYS F 1 17 ? 72.395 88.219 86.953 1.00 50.88 16 LYS F C 1
ATOM 8641 O O . LYS F 1 17 ? 72.977 88.075 85.876 1.00 50.34 16 LYS F O 1
ATOM 8647 N N . ALA F 1 18 ? 71.359 87.469 87.309 1.00 49.25 17 ALA F N 1
ATOM 8648 C CA . ALA F 1 18 ? 70.839 86.434 86.428 1.00 47.96 17 ALA F CA 1
ATOM 8649 C C . ALA F 1 18 ? 69.773 87.031 85.539 1.00 47.04 17 ALA F C 1
ATOM 8650 O O . ALA F 1 18 ? 68.668 87.364 86.003 1.00 46.70 17 ALA F O 1
ATOM 8652 N N . THR F 1 19 ? 70.101 87.181 84.264 1.00 45.60 18 THR F N 1
ATOM 8653 C CA . THR F 1 19 ? 69.142 87.738 83.325 1.00 44.67 18 THR F CA 1
ATOM 8654 C C . THR F 1 19 ? 68.912 86.884 82.057 1.00 44.32 18 THR F C 1
ATOM 8655 O O . THR F 1 19 ? 69.871 86.471 81.348 1.00 44.04 18 THR F O 1
ATOM 8659 N N . PHE F 1 20 ? 67.622 86.657 81.775 1.00 43.40 19 PHE F N 1
ATOM 8660 C CA . PHE F 1 20 ? 67.164 85.779 80.678 1.00 42.14 19 PHE F CA 1
ATOM 8661 C C . PHE F 1 20 ? 66.676 86.574 79.479 1.00 42.12 19 PHE F C 1
ATOM 8662 O O . PHE F 1 20 ? 66.009 87.586 79.633 1.00 42.85 19 PHE F O 1
ATOM 8670 N N . LEU F 1 21 ? 66.985 86.111 78.285 1.00 41.90 20 LEU F N 1
ATOM 8671 C CA . LEU F 1 21 ? 66.528 86.793 77.096 1.00 42.12 20 LEU F CA 1
ATOM 8672 C C . LEU F 1 21 ? 66.008 85.755 76.115 1.00 43.07 20 LEU F C 1
ATOM 8673 O O . LEU F 1 21 ? 66.753 84.876 75.682 1.00 43.40 20 LEU F O 1
ATOM 8678 N N . THR F 1 22 ? 64.727 85.845 75.784 1.00 43.62 21 THR F N 1
ATOM 8679 C CA . THR F 1 22 ? 64.124 84.875 74.910 1.00 44.71 21 THR F CA 1
ATOM 8680 C C . THR F 1 22 ? 63.863 85.473 73.547 1.00 45.72 21 THR F C 1
ATOM 8681 O O . THR F 1 22 ? 63.289 86.559 73.449 1.00 46.06 21 THR F O 1
ATOM 8685 N N . ILE F 1 23 ? 64.280 84.752 72.506 1.00 46.44 22 ILE F N 1
ATOM 8686 C CA . ILE F 1 23 ? 64.142 85.217 71.135 1.00 47.51 22 ILE F CA 1
ATOM 8687 C C . ILE F 1 23 ? 63.222 84.250 70.402 1.00 48.01 22 ILE F C 1
ATOM 8688 O O . ILE F 1 23 ? 63.606 83.116 70.139 1.00 48.51 22 ILE F O 1
ATOM 8693 N N . LYS F 1 24 ? 62.014 84.692 70.068 1.00 48.33 23 LYS F N 1
ATOM 8694 C CA . LYS F 1 24 ? 60.975 83.759 69.613 1.00 48.63 23 LYS F CA 1
ATOM 8695 C C . LYS F 1 24 ? 61.081 83.244 68.171 1.00 48.47 23 LYS F C 1
ATOM 8696 O O . LYS F 1 24 ? 60.629 82.131 67.884 1.00 48.68 23 LYS F O 1
ATOM 8702 N N . ASP F 1 25 ? 61.666 84.034 67.278 1.00 48.38 24 ASP F N 1
ATOM 8703 C CA . ASP F 1 25 ? 61.816 83.611 65.890 1.00 49.07 24 ASP F CA 1
ATOM 8704 C C . ASP F 1 25 ? 63.138 82.912 65.774 1.00 49.01 24 ASP F C 1
ATOM 8705 O O . ASP F 1 25 ? 64.180 83.502 66.076 1.00 49.02 24 ASP F O 1
ATOM 8710 N N . VAL F 1 26 ? 63.094 81.649 65.348 1.00 48.90 25 VAL F N 1
ATOM 8711 C CA . VAL F 1 26 ? 64.300 80.826 65.270 1.00 48.63 25 VAL F CA 1
ATOM 8712 C C . VAL F 1 26 ? 65.384 81.482 64.412 1.00 48.37 25 VAL F C 1
ATOM 8713 O O . VAL F 1 26 ? 66.572 81.391 64.738 1.00 48.41 25 VAL F O 1
ATOM 8717 N N . GLN F 1 27 ? 65.001 82.177 63.347 1.00 48.03 26 GLN F N 1
ATOM 8718 C CA . GLN F 1 27 ? 66.035 82.806 62.522 1.00 48.36 26 GLN F CA 1
ATOM 8719 C C . GLN F 1 27 ? 66.788 83.903 63.272 1.00 47.41 26 GLN F C 1
ATOM 8720 O O . GLN F 1 27 ? 68.000 84.031 63.144 1.00 47.04 26 GLN F O 1
ATOM 8726 N N . SER F 1 28 ? 66.058 84.684 64.053 1.00 46.52 27 SER F N 1
ATOM 8727 C CA . SER F 1 28 ? 66.676 85.648 64.925 1.00 46.29 27 SER F CA 1
ATOM 8728 C C . SER F 1 28 ? 67.625 84.984 65.909 1.00 45.57 27 SER F C 1
ATOM 8729 O O . SER F 1 28 ? 68.796 85.343 65.966 1.00 46.05 27 SER F O 1
ATOM 8732 N N . PHE F 1 29 ? 67.115 84.024 66.683 1.00 44.54 28 PHE F N 1
ATOM 8733 C CA . PHE F 1 29 ? 67.916 83.228 67.603 1.00 43.22 28 PHE F CA 1
ATOM 8734 C C . PHE F 1 29 ? 69.194 82.789 66.928 1.00 43.10 28 PHE F C 1
ATOM 8735 O O . PHE F 1 29 ? 70.297 83.045 67.409 1.00 43.50 28 PHE F O 1
ATOM 8743 N N . ALA F 1 30 ? 69.052 82.146 65.783 1.00 42.35 29 ALA F N 1
ATOM 8744 C CA . ALA F 1 30 ? 70.204 81.567 65.153 1.00 41.93 29 ALA F CA 1
ATOM 8745 C C . ALA F 1 30 ? 71.148 82.690 64.914 1.00 41.75 29 ALA F C 1
ATOM 8746 O O . ALA F 1 30 ? 72.320 82.618 65.238 1.00 42.78 29 ALA F O 1
ATOM 8748 N N . HIS F 1 31 ? 70.622 83.772 64.392 1.00 41.61 30 HIS F N 1
ATOM 8749 C CA . HIS F 1 31 ? 71.467 84.857 63.932 1.00 41.31 30 HIS F CA 1
ATOM 8750 C C . HIS F 1 31 ? 72.221 85.450 65.100 1.00 40.85 30 HIS F C 1
ATOM 8751 O O . HIS F 1 31 ? 73.431 85.607 65.048 1.00 41.20 30 HIS F O 1
ATOM 8758 N N . LEU F 1 32 ? 71.527 85.717 66.188 1.00 40.73 31 LEU F N 1
ATOM 8759 C CA . LEU F 1 32 ? 72.205 86.219 67.373 1.00 41.02 31 LEU F CA 1
ATOM 8760 C C . LEU F 1 32 ? 73.251 85.276 67.967 1.00 40.91 31 LEU F C 1
ATOM 8761 O O . LEU F 1 32 ? 74.271 85.739 68.476 1.00 41.51 31 LEU F O 1
ATOM 8766 N N . VAL F 1 33 ? 72.994 83.969 67.940 1.00 40.34 32 VAL F N 1
ATOM 8767 C CA . VAL F 1 33 ? 73.926 82.999 68.535 1.00 39.65 32 VAL F CA 1
ATOM 8768 C C . VAL F 1 33 ? 75.213 83.099 67.747 1.00 40.46 32 VAL F C 1
ATOM 8769 O O . VAL F 1 33 ? 76.305 83.210 68.331 1.00 40.87 32 VAL F O 1
ATOM 8773 N N . LYS F 1 34 ? 75.088 83.079 66.417 1.00 40.33 33 LYS F N 1
ATOM 8774 C CA . LYS F 1 34 ? 76.232 83.271 65.566 1.00 40.29 33 LYS F CA 1
ATOM 8775 C C . LYS F 1 34 ? 76.917 84.566 65.957 1.00 40.84 33 LYS F C 1
ATOM 8776 O O . LYS F 1 34 ? 78.137 84.597 66.073 1.00 41.37 33 LYS F O 1
ATOM 8782 N N . LEU F 1 35 ? 76.157 85.637 66.183 1.00 41.20 34 LEU F N 1
ATOM 8783 C CA . LEU F 1 35 ? 76.814 86.926 66.427 1.00 41.73 34 LEU F CA 1
ATOM 8784 C C . LEU F 1 35 ? 77.658 86.847 67.691 1.00 41.90 34 LEU F C 1
ATOM 8785 O O . LEU F 1 35 ? 78.731 87.426 67.770 1.00 41.78 34 LEU F O 1
ATOM 8790 N N . ILE F 1 36 ? 77.175 86.083 68.659 1.00 42.42 35 ILE F N 1
ATOM 8791 C CA . ILE F 1 36 ? 77.880 85.880 69.906 1.00 42.90 35 ILE F CA 1
ATOM 8792 C C . ILE F 1 36 ? 79.206 85.160 69.692 1.00 43.65 35 ILE F C 1
ATOM 8793 O O . ILE F 1 36 ? 80.205 85.517 70.313 1.00 43.90 35 ILE F O 1
ATOM 8798 N N . TYR F 1 37 ? 79.223 84.159 68.809 1.00 44.41 36 TYR F N 1
ATOM 8799 C CA . TYR F 1 37 ? 80.448 83.365 68.550 1.00 44.63 36 TYR F CA 1
ATOM 8800 C C . TYR F 1 37 ? 81.474 84.110 67.695 1.00 45.50 36 TYR F C 1
ATOM 8801 O O . TYR F 1 37 ? 82.626 83.701 67.576 1.00 45.11 36 TYR F O 1
ATOM 8810 N N . GLN F 1 38 ? 81.047 85.220 67.113 1.00 47.19 37 GLN F N 1
ATOM 8811 C CA . GLN F 1 38 ? 81.940 86.092 66.353 1.00 49.21 37 GLN F CA 1
ATOM 8812 C C . GLN F 1 38 ? 82.343 87.339 67.147 1.00 50.36 37 GLN F C 1
ATOM 8813 O O . GLN F 1 38 ? 83.062 88.183 66.641 1.00 50.77 37 GLN F O 1
ATOM 8819 N N . TYR F 1 39 ? 81.898 87.474 68.384 1.00 52.18 38 TYR F N 1
ATOM 8820 C CA . TYR F 1 39 ? 82.178 88.698 69.106 1.00 54.11 38 TYR F CA 1
ATOM 8821 C C . TYR F 1 39 ? 83.599 89.206 68.981 1.00 56.27 38 TYR F C 1
ATOM 8822 O O . TYR F 1 39 ? 84.546 88.557 69.456 1.00 56.71 38 TYR F O 1
ATOM 8831 N N . ASP F 1 40 ? 83.707 90.384 68.349 1.00 58.71 39 ASP F N 1
ATOM 8832 C CA . ASP F 1 40 ? 84.922 91.213 68.251 1.00 60.67 39 ASP F CA 1
ATOM 8833 C C . ASP F 1 40 ? 84.602 92.670 68.625 1.00 62.11 39 ASP F C 1
ATOM 8834 O O . ASP F 1 40 ? 85.422 93.356 69.227 1.00 62.32 39 ASP F O 1
ATOM 8839 N N . GLY F 1 41 ? 83.394 93.123 68.265 1.00 64.01 40 GLY F N 1
ATOM 8840 C CA . GLY F 1 41 ? 83.055 94.558 68.171 1.00 65.81 40 GLY F CA 1
ATOM 8841 C C . GLY F 1 41 ? 82.703 94.886 66.717 1.00 66.90 40 GLY F C 1
ATOM 8842 O O . GLY F 1 41 ? 83.453 95.599 66.045 1.00 66.75 40 GLY F O 1
ATOM 8843 N N . GLU F 1 42 ? 81.573 94.344 66.235 1.00 68.16 41 GLU F N 1
ATOM 8844 C CA . GLU F 1 42 ? 81.155 94.497 64.830 1.00 69.29 41 GLU F CA 1
ATOM 8845 C C . GLU F 1 42 ? 79.657 94.849 64.601 1.00 69.46 41 GLU F C 1
ATOM 8846 O O . GLU F 1 42 ? 79.340 96.001 64.266 1.00 69.66 41 GLU F O 1
ATOM 8852 N N . ASN F 1 43 ? 78.765 93.856 64.724 1.00 69.48 42 ASN F N 1
ATOM 8853 C CA . ASN F 1 43 ? 77.301 94.058 64.594 1.00 69.56 42 ASN F CA 1
ATOM 8854 C C . ASN F 1 43 ? 76.674 94.243 65.971 1.00 69.55 42 ASN F C 1
ATOM 8855 O O . ASN F 1 43 ? 75.745 95.038 66.152 1.00 69.47 42 ASN F O 1
ATOM 8860 N N . GLU F 1 44 ? 77.187 93.497 66.942 1.00 69.43 43 GLU F N 1
ATOM 8861 C CA . GLU F 1 44 ? 76.652 93.560 68.282 1.00 69.56 43 GLU F CA 1
ATOM 8862 C C . GLU F 1 44 ? 77.724 93.884 69.319 1.00 69.61 43 GLU F C 1
ATOM 8863 O O . GLU F 1 44 ? 78.912 93.600 69.131 1.00 69.55 43 GLU F O 1
ATOM 8869 N N . LEU F 1 45 ? 77.279 94.492 70.413 1.00 69.56 44 LEU F N 1
ATOM 8870 C CA . LEU F 1 45 ? 78.165 95.229 71.285 1.00 69.72 44 LEU F CA 1
ATOM 8871 C C . LEU F 1 45 ? 77.815 94.993 72.755 1.00 69.72 44 LEU F C 1
ATOM 8872 O O . LEU F 1 45 ? 76.634 94.896 73.091 1.00 70.02 44 LEU F O 1
ATOM 8877 N N . LYS F 1 46 ? 78.837 94.897 73.610 1.00 69.48 45 LYS F N 1
ATOM 8878 C CA . LYS F 1 46 ? 78.644 94.826 75.050 1.00 69.75 45 LYS F CA 1
ATOM 8879 C C . LYS F 1 46 ? 79.490 95.828 75.832 1.00 70.12 45 LYS F C 1
ATOM 8880 O O . LYS F 1 46 ? 80.707 95.902 75.647 1.00 70.27 45 LYS F O 1
ATOM 8886 N N . LEU F 1 47 ? 78.830 96.553 76.739 1.00 70.35 46 LEU F N 1
ATOM 8887 C CA . LEU F 1 47 ? 79.356 97.770 77.354 1.00 70.61 46 LEU F CA 1
ATOM 8888 C C . LEU F 1 47 ? 79.301 97.650 78.885 1.00 71.43 46 LEU F C 1
ATOM 8889 O O . LEU F 1 47 ? 78.484 96.883 79.411 1.00 71.61 46 LEU F O 1
ATOM 8894 N N . PHE F 1 48 ? 80.165 98.407 79.581 1.00 72.29 47 PHE F N 1
ATOM 8895 C CA . PHE F 1 48 ? 80.195 98.519 81.063 1.00 73.24 47 PHE F CA 1
ATOM 8896 C C . PHE F 1 48 ? 78.979 99.283 81.605 1.00 73.36 47 PHE F C 1
ATOM 8897 O O . PHE F 1 48 ? 79.006 100.519 81.736 1.00 73.55 47 PHE F O 1
ATOM 8905 N N . LYS F 1 53 ? 81.788 101.710 78.197 1.00 66.49 52 LYS F N 1
ATOM 8906 C CA . LYS F 1 53 ? 83.046 101.127 77.696 1.00 66.63 52 LYS F CA 1
ATOM 8907 C C . LYS F 1 53 ? 82.923 99.639 77.225 1.00 66.53 52 LYS F C 1
ATOM 8908 O O . LYS F 1 53 ? 82.282 98.807 77.895 1.00 66.49 52 LYS F O 1
ATOM 8914 N N . GLY F 1 54 ? 83.562 99.324 76.088 1.00 66.32 53 GLY F N 1
ATOM 8915 C CA . GLY F 1 54 ? 83.459 98.016 75.427 1.00 65.70 53 GLY F CA 1
ATOM 8916 C C . GLY F 1 54 ? 84.053 96.844 76.193 1.00 65.76 53 GLY F C 1
ATOM 8917 O O . GLY F 1 54 ? 84.852 97.043 77.126 1.00 65.99 53 GLY F O 1
ATOM 8918 N N . LEU F 1 55 ? 83.633 95.628 75.807 1.00 65.45 54 LEU F N 1
ATOM 8919 C CA . LEU F 1 55 ? 84.139 94.348 76.340 1.00 65.10 54 LEU F CA 1
ATOM 8920 C C . LEU F 1 55 ? 85.072 93.691 75.342 1.00 64.59 54 LEU F C 1
ATOM 8921 O O . LEU F 1 55 ? 84.739 93.606 74.158 1.00 64.54 54 LEU F O 1
ATOM 8926 N N . LYS F 1 56 ? 86.226 93.220 75.813 1.00 63.96 55 LYS F N 1
ATOM 8927 C CA . LYS F 1 56 ? 87.171 92.503 74.950 1.00 63.81 55 LYS F CA 1
ATOM 8928 C C . LYS F 1 56 ? 86.727 91.028 74.790 1.00 63.20 55 LYS F C 1
ATOM 8929 O O . LYS F 1 56 ? 86.107 90.480 75.703 1.00 63.59 55 LYS F O 1
ATOM 8935 N N . PRO F 1 57 ? 87.049 90.373 73.652 1.00 62.35 56 PRO F N 1
ATOM 8936 C CA . PRO F 1 57 ? 86.594 88.982 73.426 1.00 61.94 56 PRO F CA 1
ATOM 8937 C C . PRO F 1 57 ? 87.061 87.986 74.479 1.00 61.36 56 PRO F C 1
ATOM 8938 O O . PRO F 1 57 ? 86.474 86.924 74.631 1.00 61.44 56 PRO F O 1
ATOM 8942 N N . THR F 1 58 ? 88.122 88.342 75.187 1.00 60.86 57 THR F N 1
ATOM 8943 C CA . THR F 1 58 ? 88.642 87.554 76.290 1.00 60.30 57 THR F CA 1
ATOM 8944 C C . THR F 1 58 ? 87.829 87.875 77.543 1.00 59.36 57 THR F C 1
ATOM 8945 O O . THR F 1 58 ? 87.966 87.193 78.549 1.00 59.26 57 THR F O 1
ATOM 8949 N N . GLU F 1 59 ? 87.004 88.921 77.484 1.00 58.28 58 GLU F N 1
ATOM 8950 C CA . GLU F 1 59 ? 86.170 89.322 78.619 1.00 57.49 58 GLU F CA 1
ATOM 8951 C C . GLU F 1 59 ? 84.854 88.541 78.509 1.00 56.35 58 GLU F C 1
ATOM 8952 O O . GLU F 1 59 ? 84.015 88.586 79.419 1.00 56.65 58 GLU F O 1
ATOM 8958 N N . LEU F 1 60 ? 84.688 87.827 77.391 1.00 54.42 59 LEU F N 1
ATOM 8959 C CA . LEU F 1 60 ? 83.436 87.127 77.076 1.00 52.39 59 LEU F CA 1
ATOM 8960 C C . LEU F 1 60 ? 83.631 85.664 77.274 1.00 51.08 59 LEU F C 1
ATOM 8961 O O . LEU F 1 60 ? 84.746 85.162 77.157 1.00 51.58 59 LEU F O 1
ATOM 8966 N N . PHE F 1 61 ? 82.534 84.964 77.516 1.00 49.15 60 PHE F N 1
ATOM 8967 C CA . PHE F 1 61 ? 82.619 83.624 78.017 1.00 47.18 60 PHE F CA 1
ATOM 8968 C C . PHE F 1 61 ? 81.289 82.921 77.705 1.00 45.63 60 PHE F C 1
ATOM 8969 O O . PHE F 1 61 ? 80.281 83.124 78.366 1.00 45.21 60 PHE F O 1
ATOM 8977 N N . VAL F 1 62 ? 81.289 82.103 76.666 1.00 43.69 61 VAL F N 1
ATOM 8978 C CA . VAL F 1 62 ? 80.048 81.549 76.154 1.00 41.52 61 VAL F CA 1
ATOM 8979 C C . VAL F 1 62 ? 79.973 80.053 76.354 1.00 40.80 61 VAL F C 1
ATOM 8980 O O . VAL F 1 62 ? 80.891 79.337 75.979 1.00 39.88 61 VAL F O 1
ATOM 8984 N N . VAL F 1 63 ? 78.891 79.553 76.934 1.00 39.92 62 VAL F N 1
ATOM 8985 C CA . VAL F 1 63 ? 78.743 78.111 76.869 1.00 39.86 62 VAL F CA 1
ATOM 8986 C C . VAL F 1 63 ? 77.429 77.591 76.317 1.00 39.07 62 VAL F C 1
ATOM 8987 O O . VAL F 1 63 ? 76.374 78.042 76.705 1.00 39.08 62 VAL F O 1
ATOM 8991 N N . THR F 1 64 ? 77.550 76.651 75.382 1.00 38.34 63 THR F N 1
ATOM 8992 C CA . THR F 1 64 ? 76.448 75.894 74.831 1.00 37.94 63 THR F CA 1
ATOM 8993 C C . THR F 1 64 ? 76.561 74.444 75.310 1.00 38.30 63 THR F C 1
ATOM 8994 O O . THR F 1 64 ? 75.573 73.858 75.765 1.00 38.39 63 THR F O 1
ATOM 8998 N N . ASP F 1 65 ? 77.755 73.869 75.220 1.00 37.88 64 ASP F N 1
ATOM 8999 C CA . ASP F 1 65 ? 77.942 72.491 75.639 1.00 37.88 64 ASP F CA 1
ATOM 9000 C C . ASP F 1 65 ? 78.429 72.411 77.058 1.00 36.75 64 ASP F C 1
ATOM 9001 O O . ASP F 1 65 ? 79.607 72.389 77.324 1.00 35.78 64 ASP F O 1
ATOM 9006 N N . ILE F 1 66 ? 77.475 72.314 77.956 1.00 36.61 65 ILE F N 1
ATOM 9007 C CA . ILE F 1 66 ? 77.716 72.305 79.383 1.00 36.39 65 ILE F CA 1
ATOM 9008 C C . ILE F 1 66 ? 78.628 71.169 79.817 1.00 36.31 65 ILE F C 1
ATOM 9009 O O . ILE F 1 66 ? 79.659 71.409 80.414 1.00 35.86 65 ILE F O 1
ATOM 9014 N N . LEU F 1 67 ? 78.276 69.933 79.508 1.00 36.46 66 LEU F N 1
ATOM 9015 C CA . LEU F 1 67 ? 79.101 68.818 79.954 1.00 37.38 66 LEU F CA 1
ATOM 9016 C C . LEU F 1 67 ? 80.466 68.752 79.282 1.00 38.49 66 LEU F C 1
ATOM 9017 O O . LEU F 1 67 ? 81.431 68.278 79.886 1.00 37.75 66 LEU F O 1
ATOM 9022 N N . GLY F 1 68 ? 80.553 69.219 78.033 1.00 39.48 67 GLY F N 1
ATOM 9023 C CA . GLY F 1 68 ? 81.817 69.203 77.315 1.00 40.50 67 GLY F CA 1
ATOM 9024 C C . GLY F 1 68 ? 82.811 70.229 77.789 1.00 41.84 67 GLY F C 1
ATOM 9025 O O . GLY F 1 68 ? 84.008 70.030 77.679 1.00 41.41 67 GLY F O 1
ATOM 9026 N N . TYR F 1 69 ? 82.304 71.328 78.331 1.00 43.84 68 TYR F N 1
ATOM 9027 C CA . TYR F 1 69 ? 83.114 72.460 78.716 1.00 46.14 68 TYR F CA 1
ATOM 9028 C C . TYR F 1 69 ? 84.220 72.095 79.704 1.00 47.68 68 TYR F C 1
ATOM 9029 O O . TYR F 1 69 ? 83.966 71.470 80.742 1.00 47.55 68 TYR F O 1
ATOM 9038 N N . ASP F 1 70 ? 85.449 72.500 79.366 1.00 49.55 69 ASP F N 1
ATOM 9039 C CA . ASP F 1 70 ? 86.611 72.192 80.187 1.00 51.12 69 ASP F CA 1
ATOM 9040 C C . ASP F 1 70 ? 86.766 73.149 81.337 1.00 51.87 69 ASP F C 1
ATOM 9041 O O . ASP F 1 70 ? 87.279 74.257 81.198 1.00 52.79 69 ASP F O 1
ATOM 9046 N N . VAL F 1 71 ? 86.361 72.691 82.499 1.00 52.28 70 VAL F N 1
ATOM 9047 C CA . VAL F 1 71 ? 86.304 73.570 83.623 1.00 52.40 70 VAL F CA 1
ATOM 9048 C C . VAL F 1 71 ? 87.680 73.528 84.245 1.00 53.02 70 VAL F C 1
ATOM 9049 O O . VAL F 1 71 ? 88.120 74.486 84.872 1.00 53.48 70 VAL F O 1
ATOM 9053 N N . ASN F 1 72 ? 88.380 72.431 83.986 1.00 53.39 71 ASN F N 1
ATOM 9054 C CA . ASN F 1 72 ? 89.662 72.151 84.595 1.00 53.79 71 ASN F CA 1
ATOM 9055 C C . ASN F 1 72 ? 90.867 72.639 83.790 1.00 54.46 71 ASN F C 1
ATOM 9056 O O . ASN F 1 72 ? 91.950 72.074 83.883 1.00 54.83 71 ASN F O 1
AT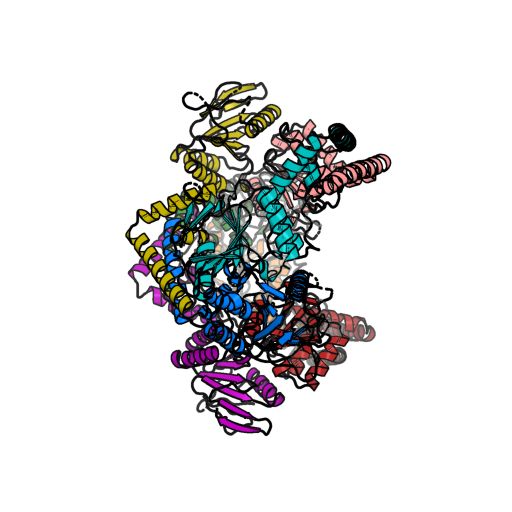OM 9061 N N . SER F 1 73 ? 90.681 73.679 82.994 1.00 55.12 72 SER F N 1
ATOM 9062 C CA . SER F 1 73 ? 91.761 74.231 82.187 1.00 55.61 72 SER F CA 1
ATOM 9063 C C . SER F 1 73 ? 92.861 74.831 83.048 1.00 56.11 72 SER F C 1
ATOM 9064 O O . SER F 1 73 ? 92.601 75.431 84.102 1.00 56.29 72 SER F O 1
ATOM 9067 N N . ALA F 1 74 ? 94.084 74.705 82.548 1.00 56.29 73 ALA F N 1
ATOM 9068 C CA . ALA F 1 74 ? 95.299 75.187 83.192 1.00 56.47 73 ALA F CA 1
ATOM 9069 C C . ALA F 1 74 ? 95.189 76.576 83.852 1.00 56.58 73 ALA F C 1
ATOM 9070 O O . ALA F 1 74 ? 95.742 76.796 84.939 1.00 56.62 73 ALA F O 1
ATOM 9072 N N . ALA F 1 75 ? 94.476 77.501 83.209 1.00 56.42 74 ALA F N 1
ATOM 9073 C CA . ALA F 1 75 ? 94.321 78.856 83.748 1.00 56.26 74 ALA F CA 1
ATOM 9074 C C . ALA F 1 75 ? 93.294 78.947 84.882 1.00 56.25 74 ALA F C 1
ATOM 9075 O O . ALA F 1 75 ? 93.335 79.874 85.706 1.00 56.07 74 ALA F O 1
ATOM 9077 N N . THR F 1 76 ? 92.351 78.007 84.903 1.00 55.82 75 THR F N 1
ATOM 9078 C CA . THR F 1 76 ? 91.308 78.054 85.894 1.00 55.34 75 THR F CA 1
ATOM 9079 C C . THR F 1 76 ? 91.856 77.409 87.165 1.00 55.33 75 THR F C 1
ATOM 9080 O O . THR F 1 76 ? 91.782 78.009 88.247 1.00 55.00 75 THR F O 1
ATOM 9084 N N . LEU F 1 77 ? 92.442 76.218 87.015 1.00 55.39 76 LEU F N 1
ATOM 9085 C CA . LEU F 1 77 ? 93.177 75.538 88.096 1.00 55.41 76 LEU F CA 1
ATOM 9086 C C . LEU F 1 77 ? 94.182 76.453 88.830 1.00 55.13 76 LEU F C 1
ATOM 9087 O O . LEU F 1 77 ? 94.212 76.475 90.070 1.00 54.88 76 LEU F O 1
ATOM 9092 N N . LYS F 1 78 ? 94.979 77.205 88.059 1.00 54.66 77 LYS F N 1
ATOM 9093 C CA . LYS F 1 78 ? 95.887 78.226 88.590 1.00 54.72 77 LYS F CA 1
ATOM 9094 C C . LYS F 1 78 ? 95.161 79.028 89.668 1.00 54.52 77 LYS F C 1
ATOM 9095 O O . LYS F 1 78 ? 95.641 79.141 90.801 1.00 54.80 77 LYS F O 1
ATOM 9101 N N . LEU F 1 79 ? 93.988 79.542 89.318 1.00 53.70 78 LEU F N 1
ATOM 9102 C CA . LEU F 1 79 ? 93.183 80.309 90.247 1.00 53.43 78 LEU F CA 1
ATOM 9103 C C . LEU F 1 79 ? 92.575 79.554 91.463 1.00 52.49 78 LEU F C 1
ATOM 9104 O O . LEU F 1 79 ? 92.460 80.128 92.542 1.00 52.12 78 LEU F O 1
ATOM 9109 N N . ILE F 1 80 ? 92.197 78.285 91.298 1.00 51.45 79 ILE F N 1
ATOM 9110 C CA . ILE F 1 80 ? 91.694 77.500 92.434 1.00 50.65 79 ILE F CA 1
ATOM 9111 C C . ILE F 1 80 ? 92.796 77.277 93.448 1.00 49.98 79 ILE F C 1
ATOM 9112 O O . ILE F 1 80 ? 92.609 77.551 94.635 1.00 49.67 79 ILE F O 1
ATOM 9117 N N . TYR F 1 81 ? 93.933 76.767 92.956 1.00 49.26 80 TYR F N 1
ATOM 9118 C CA . TYR F 1 81 ? 95.140 76.551 93.745 1.00 48.51 80 TYR F CA 1
ATOM 9119 C C . TYR F 1 81 ? 95.541 77.745 94.598 1.00 48.83 80 TYR F C 1
ATOM 9120 O O . TYR F 1 81 ? 95.892 77.580 95.776 1.00 49.09 80 TYR F O 1
ATOM 9129 N N . GLY F 1 82 ? 95.493 78.942 94.014 1.00 48.74 81 GLY F N 1
ATOM 9130 C CA . GLY F 1 82 ? 95.785 80.167 94.762 1.00 48.98 81 GLY F CA 1
ATOM 9131 C C . GLY F 1 82 ? 94.792 80.429 95.880 1.00 49.19 81 GLY F C 1
ATOM 9132 O O . GLY F 1 82 ? 95.141 80.909 96.965 1.00 49.05 81 GLY F O 1
ATOM 9133 N N . ASP F 1 83 ? 93.542 80.099 95.604 1.00 49.42 82 ASP F N 1
ATOM 9134 C CA . ASP F 1 83 ? 92.497 80.245 96.568 1.00 49.93 82 ASP F CA 1
ATOM 9135 C C . ASP F 1 83 ? 92.622 79.144 97.631 1.00 50.27 82 ASP F C 1
ATOM 9136 O O . ASP F 1 83 ? 92.434 79.388 98.833 1.00 50.68 82 ASP F O 1
ATOM 9141 N N . LEU F 1 84 ? 92.963 77.937 97.197 1.00 49.93 83 LEU F N 1
ATOM 9142 C CA . LEU F 1 84 ? 93.157 76.858 98.139 1.00 49.63 83 LEU F CA 1
ATOM 9143 C C . LEU F 1 84 ? 94.318 77.147 99.059 1.00 49.95 83 LEU F C 1
ATOM 9144 O O . LEU F 1 84 ? 94.272 76.833 100.263 1.00 49.81 83 LEU F O 1
ATOM 9149 N N . GLU F 1 85 ? 95.358 77.745 98.474 1.00 50.24 84 GLU F N 1
ATOM 9150 C CA . GLU F 1 85 ? 96.547 78.135 99.204 1.00 50.42 84 GLU F CA 1
ATOM 9151 C C . GLU F 1 85 ? 96.193 79.208 100.228 1.00 49.97 84 GLU F C 1
ATOM 9152 O O . GLU F 1 85 ? 96.591 79.119 101.400 1.00 49.55 84 GLU F O 1
ATOM 9158 N N . ALA F 1 86 ? 95.422 80.201 99.771 1.00 49.73 85 ALA F N 1
ATOM 9159 C CA . ALA F 1 86 ? 94.913 81.267 100.631 1.00 49.39 85 ALA F CA 1
ATOM 9160 C C . ALA F 1 86 ? 94.190 80.668 101.823 1.00 49.38 85 ALA F C 1
ATOM 9161 O O . ALA F 1 86 ? 94.512 80.987 102.949 1.00 49.60 85 ALA F O 1
ATOM 9163 N N . GLN F 1 87 ? 93.230 79.788 101.562 1.00 49.90 86 GLN F N 1
ATOM 9164 C CA . GLN F 1 87 ? 92.533 79.007 102.597 1.00 50.88 86 GLN F CA 1
ATOM 9165 C C . GLN F 1 87 ? 93.493 78.344 103.603 1.00 50.91 86 GLN F C 1
ATOM 9166 O O . GLN F 1 87 ? 93.316 78.448 104.836 1.00 50.91 86 GLN F O 1
ATOM 9172 N N . LEU F 1 88 ? 94.499 77.659 103.065 1.00 50.98 87 LEU F N 1
ATOM 9173 C CA . LEU F 1 88 ? 95.454 76.963 103.894 1.00 50.97 87 LEU F CA 1
ATOM 9174 C C . LEU F 1 88 ? 96.138 77.936 104.802 1.00 51.21 87 LEU F C 1
ATOM 9175 O O . LEU F 1 88 ? 96.076 77.759 106.007 1.00 51.67 87 LEU F O 1
ATOM 9180 N N . ASN F 1 89 ? 96.729 78.989 104.239 1.00 51.92 88 ASN F N 1
ATOM 9181 C CA . ASN F 1 89 ? 97.397 80.046 105.036 1.00 52.99 88 ASN F CA 1
ATOM 9182 C C . ASN F 1 89 ? 96.582 80.571 106.224 1.00 53.40 88 ASN F C 1
ATOM 9183 O O . ASN F 1 89 ? 97.147 80.816 107.304 1.00 54.08 88 ASN F O 1
ATOM 9188 N N . ASP F 1 90 ? 95.267 80.722 106.025 1.00 53.52 89 ASP F N 1
ATOM 9189 C CA . ASP F 1 90 ? 94.325 81.122 107.094 1.00 53.91 89 ASP F CA 1
ATOM 9190 C C . ASP F 1 90 ? 94.047 80.100 108.196 1.00 54.16 89 ASP F C 1
ATOM 9191 O O . ASP F 1 90 ? 93.310 80.421 109.137 1.00 54.22 89 ASP F O 1
ATOM 9196 N N . LYS F 1 91 ? 94.537 78.865 108.040 1.00 54.20 90 LYS F N 1
ATOM 9197 C CA . LYS F 1 91 ? 94.369 77.827 109.054 1.00 54.31 90 LYS F CA 1
ATOM 9198 C C . LYS F 1 91 ? 95.781 77.429 109.439 1.00 54.43 90 LYS F C 1
ATOM 9199 O O . LYS F 1 91 ? 96.288 76.404 108.966 1.00 55.21 90 LYS F O 1
ATOM 9205 N N . PRO F 1 92 ? 96.448 78.259 110.272 1.00 53.96 91 PRO F N 1
ATOM 9206 C CA . PRO F 1 92 ? 97.884 78.102 110.495 1.00 53.31 91 PRO F CA 1
ATOM 9207 C C . PRO F 1 92 ? 98.282 76.820 111.235 1.00 52.78 91 PRO F C 1
ATOM 9208 O O . PRO F 1 92 ? 99.398 76.356 111.040 1.00 52.74 91 PRO F O 1
ATOM 9212 N N . GLU F 1 93 ? 97.403 76.258 112.068 1.00 52.36 92 GLU F N 1
ATOM 9213 C CA . GLU F 1 93 ? 97.705 74.986 112.729 1.00 52.22 92 GLU F CA 1
ATOM 9214 C C . GLU F 1 93 ? 97.908 73.917 111.649 1.00 51.38 92 GLU F C 1
ATOM 9215 O O . GLU F 1 93 ? 98.904 73.196 111.685 1.00 51.14 92 GLU F O 1
ATOM 9221 N N . VAL F 1 94 ? 96.989 73.873 110.672 1.00 50.29 93 VAL F N 1
ATOM 9222 C CA . VAL F 1 94 ? 97.080 73.001 109.485 1.00 49.32 93 VAL F CA 1
ATOM 9223 C C . VAL F 1 94 ? 98.284 73.267 108.564 1.00 48.94 93 VAL F C 1
ATOM 9224 O O . VAL F 1 94 ? 99.047 72.351 108.240 1.00 49.17 93 VAL F O 1
ATOM 9228 N N . LYS F 1 95 ? 98.444 74.502 108.110 1.00 48.25 94 LYS F N 1
ATOM 9229 C CA . LYS F 1 95 ? 99.612 74.825 107.317 1.00 48.14 94 LYS F CA 1
ATOM 9230 C C . LYS F 1 95 ? 100.877 74.389 108.038 1.00 47.36 94 LYS F C 1
ATOM 9231 O O . LYS F 1 95 ? 101.785 73.810 107.448 1.00 47.23 94 LYS F O 1
ATOM 9237 N N . SER F 1 96 ? 100.931 74.679 109.325 1.00 46.45 95 SER F N 1
ATOM 9238 C CA . SER F 1 96 ? 102.081 74.307 110.123 1.00 45.81 95 SER F CA 1
ATOM 9239 C C . SER F 1 96 ? 102.303 72.756 110.156 1.00 44.84 95 SER F C 1
ATOM 9240 O O . SER F 1 96 ? 103.426 72.278 110.055 1.00 44.18 95 SER F O 1
ATOM 9243 N N . MET F 1 97 ? 101.231 71.986 110.244 1.00 44.44 96 MET F N 1
ATOM 9244 C CA . MET F 1 97 ? 101.351 70.536 110.158 1.00 44.93 96 MET F CA 1
ATOM 9245 C C . MET F 1 97 ? 101.887 70.067 108.778 1.00 44.93 96 MET F C 1
ATOM 9246 O O . MET F 1 97 ? 102.829 69.267 108.713 1.00 44.56 96 MET F O 1
ATOM 9251 N N . ILE F 1 98 ? 101.306 70.598 107.703 1.00 44.85 97 ILE F N 1
ATOM 9252 C CA . ILE F 1 98 ? 101.749 70.311 106.345 1.00 45.26 97 ILE F CA 1
ATOM 9253 C C . ILE F 1 98 ? 103.209 70.625 106.099 1.00 45.34 97 ILE F C 1
ATOM 9254 O O . ILE F 1 98 ? 103.924 69.822 105.513 1.00 45.64 97 ILE F O 1
ATOM 9259 N N . GLU F 1 99 ? 103.672 71.767 106.561 1.00 45.28 98 GLU F N 1
ATOM 9260 C CA . GLU F 1 99 ? 105.049 72.120 106.312 1.00 46.04 98 GLU F CA 1
ATOM 9261 C C . GLU F 1 99 ? 106.053 71.254 107.066 1.00 45.51 98 GLU F C 1
ATOM 9262 O O . GLU F 1 99 ? 107.134 70.981 106.555 1.00 45.87 98 GLU F O 1
ATOM 9268 N N . LYS F 1 100 ? 105.686 70.832 108.275 1.00 45.02 99 LYS F N 1
ATOM 9269 C CA . LYS F 1 100 ? 106.443 69.864 109.058 1.00 44.32 99 LYS F CA 1
ATOM 9270 C C . LYS F 1 100 ? 106.545 68.562 108.258 1.00 44.18 99 LYS F C 1
ATOM 9271 O O . LYS F 1 100 ? 107.635 67.976 108.136 1.00 44.65 99 LYS F O 1
ATOM 9277 N N . LEU F 1 101 ? 105.404 68.093 107.746 1.00 43.18 100 LEU F N 1
ATOM 9278 C CA . LEU F 1 101 ? 105.358 66.855 106.978 1.00 42.62 100 LEU F CA 1
ATOM 9279 C C . LEU F 1 101 ? 106.243 66.934 105.752 1.00 41.86 100 LEU F C 1
ATOM 9280 O O . LEU F 1 101 ? 107.095 66.072 105.551 1.00 41.49 100 LEU F O 1
ATOM 9285 N N . THR F 1 102 ? 106.049 67.974 104.944 1.00 40.85 101 THR F N 1
ATOM 9286 C CA . THR F 1 102 ? 106.865 68.131 103.752 1.00 40.17 101 THR F CA 1
ATOM 9287 C C . THR F 1 102 ? 108.319 68.278 104.158 1.00 39.78 101 THR F C 1
ATOM 9288 O O . THR F 1 102 ? 109.201 67.626 103.577 1.00 39.65 101 THR F O 1
ATOM 9292 N N . GLY F 1 103 ? 108.559 69.087 105.189 1.00 39.19 102 GLY F N 1
ATOM 9293 C CA . GLY F 1 103 ? 109.901 69.255 105.767 1.00 38.27 102 GLY F CA 1
ATOM 9294 C C . GLY F 1 103 ? 110.579 67.935 106.124 1.00 38.02 102 GLY F C 1
ATOM 9295 O O . GLY F 1 103 ? 111.700 67.682 105.702 1.00 38.76 102 GLY F O 1
ATOM 9296 N N . THR F 1 104 ? 109.902 67.078 106.877 1.00 37.32 103 THR F N 1
ATOM 9297 C CA . THR F 1 104 ? 110.487 65.813 107.291 1.00 37.39 103 THR F CA 1
ATOM 9298 C C . THR F 1 104 ? 110.779 64.979 106.056 1.00 37.35 103 THR F C 1
ATOM 9299 O O . THR F 1 104 ? 111.791 64.328 105.968 1.00 37.13 103 THR F O 1
ATOM 9303 N N . ILE F 1 105 ? 109.889 65.029 105.078 1.00 38.25 104 ILE F N 1
ATOM 9304 C CA . ILE F 1 105 ? 110.081 64.267 103.856 1.00 38.17 104 ILE F CA 1
ATOM 9305 C C . ILE F 1 105 ? 111.319 64.784 103.181 1.00 38.96 104 ILE F C 1
ATOM 9306 O O . ILE F 1 105 ? 112.167 63.993 102.751 1.00 39.21 104 ILE F O 1
ATOM 9311 N N . SER F 1 106 ? 111.434 66.105 103.110 1.00 39.75 105 SER F N 1
ATOM 9312 C CA . SER F 1 106 ? 112.574 66.725 102.440 1.00 41.43 105 SER F CA 1
ATOM 9313 C C . SER F 1 106 ? 113.895 66.175 102.975 1.00 42.62 105 SER F C 1
ATOM 9314 O O . SER F 1 106 ? 114.812 65.805 102.204 1.00 42.45 105 SER F O 1
ATOM 9317 N N . GLN F 1 107 ? 113.975 66.092 104.304 1.00 43.78 106 GLN F N 1
ATOM 9318 C CA . GLN F 1 107 ? 115.177 65.607 104.943 1.00 44.43 106 GLN F CA 1
ATOM 9319 C C . GLN F 1 107 ? 115.410 64.117 104.701 1.00 43.65 106 GLN F C 1
ATOM 9320 O O . GLN F 1 107 ? 116.547 63.714 104.494 1.00 44.36 106 GLN F O 1
ATOM 9326 N N . LEU F 1 108 ? 114.366 63.296 104.706 1.00 42.24 107 LEU F N 1
ATOM 9327 C CA . LEU F 1 108 ? 114.582 61.869 104.534 1.00 41.12 107 LEU F CA 1
ATOM 9328 C C . LEU F 1 108 ? 115.234 61.590 103.186 1.00 40.53 107 LEU F C 1
ATOM 9329 O O . LEU F 1 108 ? 116.304 61.005 103.126 1.00 39.91 107 LEU F O 1
ATOM 9334 N N . ILE F 1 109 ? 114.592 62.054 102.114 1.00 40.11 108 ILE F N 1
ATOM 9335 C CA . ILE F 1 109 ? 115.155 62.018 100.774 1.00 39.14 108 ILE F CA 1
ATOM 9336 C C . ILE F 1 109 ? 116.484 62.743 100.829 1.00 39.31 108 ILE F C 1
ATOM 9337 O O . ILE F 1 109 ? 117.445 62.327 100.219 1.00 39.28 108 ILE F O 1
ATOM 9342 N N . GLY F 1 110 ? 116.552 63.822 101.587 1.00 40.16 109 GLY F N 1
ATOM 9343 C CA . GLY F 1 110 ? 117.819 64.530 101.737 1.00 41.43 109 GLY F CA 1
ATOM 9344 C C . GLY F 1 110 ? 118.993 63.594 101.967 1.00 42.56 109 GLY F C 1
ATOM 9345 O O . GLY F 1 110 ? 119.957 63.649 101.209 1.00 42.72 109 GLY F O 1
ATOM 9346 N N . TYR F 1 111 ? 118.923 62.727 102.994 1.00 44.01 110 TYR F N 1
ATOM 9347 C CA . TYR F 1 111 ? 120.049 61.817 103.311 1.00 45.38 110 TYR F CA 1
ATOM 9348 C C . TYR F 1 111 ? 120.321 60.861 102.158 1.00 45.55 110 TYR F C 1
ATOM 9349 O O . TYR F 1 111 ? 121.439 60.390 101.957 1.00 46.24 110 TYR F O 1
ATOM 9358 N N . GLU F 1 112 ? 119.287 60.572 101.407 1.00 45.40 111 GLU F N 1
ATOM 9359 C CA . GLU F 1 112 ? 119.366 59.535 100.449 1.00 46.13 111 GLU F CA 1
ATOM 9360 C C . GLU F 1 112 ? 120.200 60.066 99.281 1.00 45.81 111 GLU F C 1
ATOM 9361 O O . GLU F 1 112 ? 120.891 59.304 98.612 1.00 46.31 111 GLU F O 1
ATOM 9367 N N . LEU F 1 113 ? 120.157 61.376 99.060 1.00 45.09 112 LEU F N 1
ATOM 9368 C CA . LEU F 1 113 ? 120.916 62.013 97.992 1.00 44.47 112 LEU F CA 1
ATOM 9369 C C . LEU F 1 113 ? 122.383 62.116 98.374 1.00 44.80 112 LEU F C 1
ATOM 9370 O O . LEU F 1 113 ? 123.267 61.888 97.547 1.00 45.09 112 LEU F O 1
ATOM 9375 N N . LEU F 1 114 ? 122.632 62.450 99.636 1.00 45.06 113 LEU F N 1
ATOM 9376 C CA . LEU F 1 114 ? 123.973 62.542 100.189 1.00 45.11 113 LEU F CA 1
ATOM 9377 C C . LEU F 1 114 ? 124.708 61.203 100.113 1.00 45.89 113 LEU F C 1
ATOM 9378 O O . LEU F 1 114 ? 125.909 61.173 99.876 1.00 46.65 113 LEU F O 1
ATOM 9383 N N . GLU F 1 115 ? 123.985 60.100 100.269 1.00 46.67 114 GLU F N 1
ATOM 9384 C CA . GLU F 1 115 ? 124.576 58.753 100.212 1.00 47.53 114 GLU F CA 1
ATOM 9385 C C . GLU F 1 115 ? 124.558 58.231 98.775 1.00 46.85 114 GLU F C 1
ATOM 9386 O O . GLU F 1 115 ? 125.147 57.176 98.480 1.00 46.89 114 GLU F O 1
ATOM 9392 N N . HIS F 1 116 ? 123.882 58.953 97.881 1.00 46.09 115 HIS F N 1
ATOM 9393 C CA . HIS F 1 116 ? 123.896 58.537 96.491 1.00 45.61 115 HIS F CA 1
ATOM 9394 C C . HIS F 1 116 ? 125.250 58.843 95.898 1.00 45.10 115 HIS F C 1
ATOM 9395 O O . HIS F 1 116 ? 125.886 59.831 96.255 1.00 44.84 115 HIS F O 1
ATOM 9402 N N . GLU F 1 117 ? 125.681 57.965 95.000 1.00 45.10 116 GLU F N 1
ATOM 9403 C CA . GLU F 1 117 ? 126.972 58.067 94.337 1.00 45.35 116 GLU F CA 1
ATOM 9404 C C . GLU F 1 117 ? 127.118 59.355 93.504 1.00 44.51 116 GLU F C 1
ATOM 9405 O O . GLU F 1 117 ? 128.201 59.956 93.480 1.00 44.77 116 GLU F O 1
ATOM 9411 N N . MET F 1 118 ? 126.037 59.791 92.852 1.00 43.11 117 MET F N 1
ATOM 9412 C CA . MET F 1 118 ? 126.079 60.980 92.002 1.00 42.16 117 MET F CA 1
ATOM 9413 C C . MET F 1 118 ? 125.909 62.259 92.809 1.00 42.47 117 MET F C 1
ATOM 9414 O O . MET F 1 118 ? 125.358 62.219 93.910 1.00 43.16 117 MET F O 1
ATOM 9419 N N . ASP F 1 119 ? 126.370 63.389 92.276 1.00 42.12 118 ASP F N 1
ATOM 9420 C CA . ASP F 1 119 ? 126.344 64.653 93.007 1.00 42.46 118 ASP F CA 1
ATOM 9421 C C . ASP F 1 119 ? 124.928 65.213 92.972 1.00 42.71 118 ASP F C 1
ATOM 9422 O O . ASP F 1 119 ? 124.657 66.119 92.190 1.00 43.12 118 ASP F O 1
ATOM 9427 N N . LEU F 1 120 ? 124.023 64.671 93.802 1.00 43.11 119 LEU F N 1
ATOM 9428 C CA . LEU F 1 120 ? 122.558 64.908 93.643 1.00 43.35 119 LEU F CA 1
ATOM 9429 C C . LEU F 1 120 ? 122.021 66.055 94.481 1.00 43.90 119 LEU F C 1
ATOM 9430 O O . LEU F 1 120 ? 122.461 66.273 95.588 1.00 45.09 119 LEU F O 1
ATOM 9435 N N . GLU F 1 121 ? 121.048 66.781 93.966 1.00 44.68 120 GLU F N 1
ATOM 9436 C CA . GLU F 1 121 ? 120.712 68.090 94.507 1.00 45.46 120 GLU F CA 1
ATOM 9437 C C . GLU F 1 121 ? 119.204 68.177 94.620 1.00 46.18 120 GLU F C 1
ATOM 9438 O O . GLU F 1 121 ? 118.510 67.608 93.770 1.00 47.29 120 GLU F O 1
ATOM 9444 N N . GLU F 1 122 ? 118.675 68.866 95.638 1.00 46.81 121 GLU F N 1
ATOM 9445 C CA . GLU F 1 122 ? 117.208 69.091 95.730 1.00 47.40 121 GLU F CA 1
ATOM 9446 C C . GLU F 1 122 ? 116.906 70.552 96.104 1.00 47.60 121 GLU F C 1
ATOM 9447 O O . GLU F 1 122 ? 117.780 71.214 96.691 1.00 47.45 121 GLU F O 1
ATOM 9453 N N . ASP F 1 123 ? 115.718 71.078 95.735 1.00 47.96 122 ASP F N 1
ATOM 9454 C CA . ASP F 1 123 ? 115.361 72.450 96.174 1.00 47.96 122 ASP F CA 1
ATOM 9455 C C . ASP F 1 123 ? 114.430 72.452 97.360 1.00 48.02 122 ASP F C 1
ATOM 9456 O O . ASP F 1 123 ? 114.895 72.663 98.472 1.00 49.61 122 ASP F O 1
ATOM 9461 N N . GLY F 1 124 ? 113.145 72.193 97.146 1.00 47.39 123 GLY F N 1
ATOM 9462 C CA . GLY F 1 124 ? 112.219 71.928 98.246 1.00 46.30 123 GLY F CA 1
ATOM 9463 C C . GLY F 1 124 ? 110.810 71.763 97.743 1.00 45.96 123 GLY F C 1
ATOM 9464 O O . GLY F 1 124 ? 110.533 71.911 96.529 1.00 45.37 123 GLY F O 1
ATOM 9465 N N . ILE F 1 125 ? 109.906 71.490 98.680 1.00 45.54 124 ILE F N 1
ATOM 9466 C CA . ILE F 1 125 ? 108.486 71.407 98.340 1.00 45.14 124 ILE F CA 1
ATOM 9467 C C . ILE F 1 125 ? 107.691 72.597 98.857 1.00 44.92 124 ILE F C 1
ATOM 9468 O O . ILE F 1 125 ? 107.722 72.872 100.037 1.00 45.45 124 ILE F O 1
ATOM 9473 N N . ILE F 1 126 ? 107.002 73.304 97.967 1.00 44.66 125 ILE F N 1
ATOM 9474 C CA . ILE F 1 126 ? 106.046 74.356 98.357 1.00 44.60 125 ILE F CA 1
ATOM 9475 C C . ILE F 1 126 ? 104.622 73.860 98.129 1.00 44.90 125 ILE F C 1
ATOM 9476 O O . ILE F 1 126 ? 104.426 72.937 97.358 1.00 45.22 125 ILE F O 1
ATOM 9481 N N . VAL F 1 127 ? 103.621 74.441 98.788 1.00 45.38 126 VAL F N 1
ATOM 9482 C CA . VAL F 1 127 ? 102.253 73.877 98.661 1.00 45.66 126 VAL F CA 1
ATOM 9483 C C . VAL F 1 127 ? 101.740 73.690 97.220 1.00 45.50 126 VAL F C 1
ATOM 9484 O O . VAL F 1 127 ? 101.329 72.614 96.892 1.00 45.60 126 VAL F O 1
ATOM 9488 N N . GLN F 1 128 ? 101.803 74.710 96.369 1.00 45.83 127 GLN F N 1
ATOM 9489 C CA . GLN F 1 128 ? 101.426 74.591 94.932 1.00 45.72 127 GLN F CA 1
ATOM 9490 C C . GLN F 1 128 ? 101.879 73.316 94.254 1.00 44.46 127 GLN F C 1
ATOM 9491 O O . GLN F 1 128 ? 101.221 72.830 93.357 1.00 44.70 127 GLN F O 1
ATOM 9497 N N . GLU F 1 129 ? 103.042 72.824 94.648 1.00 43.13 128 GLU F N 1
ATOM 9498 C CA . GLU F 1 129 ? 103.600 71.599 94.096 1.00 41.55 128 GLU F CA 1
ATOM 9499 C C . GLU F 1 129 ? 102.920 70.394 94.676 1.00 40.70 128 GLU F C 1
ATOM 9500 O O . GLU F 1 129 ? 102.737 69.390 93.989 1.00 40.90 128 GLU F O 1
ATOM 9506 N N . LEU F 1 130 ? 102.612 70.472 95.960 1.00 39.44 129 LEU F N 1
ATOM 9507 C CA . LEU F 1 130 ? 101.765 69.526 96.588 1.00 38.86 129 LEU F CA 1
ATOM 9508 C C . LEU F 1 130 ? 100.438 69.358 95.837 1.00 38.95 129 LEU F C 1
ATOM 9509 O O . LEU F 1 130 ? 100.038 68.234 95.557 1.00 38.96 129 LEU F O 1
ATOM 9514 N N . PHE F 1 131 ? 99.755 70.456 95.507 1.00 39.08 130 PHE F N 1
ATOM 9515 C CA . PHE F 1 131 ? 98.444 70.375 94.846 1.00 39.76 130 PHE F CA 1
ATOM 9516 C C . PHE F 1 131 ? 98.576 69.731 93.504 1.00 40.87 130 PHE F C 1
ATOM 9517 O O . PHE F 1 131 ? 97.676 69.075 93.054 1.00 41.44 130 PHE F O 1
ATOM 9525 N N . LYS F 1 132 ? 99.716 69.937 92.874 1.00 42.00 131 LYS F N 1
ATOM 9526 C CA . LYS F 1 132 ? 100.010 69.403 91.576 1.00 43.19 131 LYS F CA 1
ATOM 9527 C C . LYS F 1 132 ? 100.291 67.909 91.603 1.00 42.70 131 LYS F C 1
ATOM 9528 O O . LYS F 1 132 ? 99.913 67.210 90.683 1.00 42.59 131 LYS F O 1
ATOM 9534 N N . ALA F 1 133 ? 100.965 67.419 92.635 1.00 42.46 132 ALA F N 1
ATOM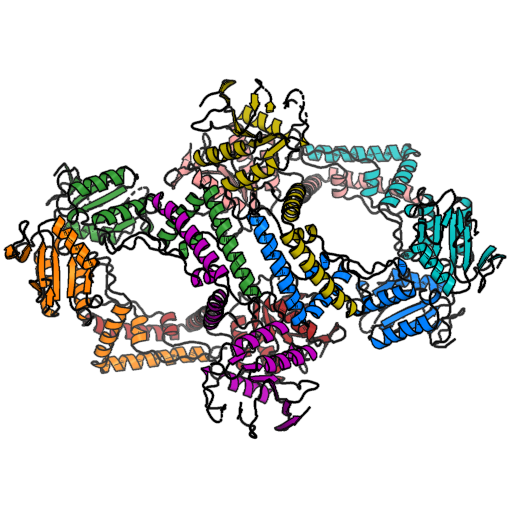 9535 C CA . ALA F 1 133 ? 101.272 65.995 92.725 1.00 42.47 132 ALA F CA 1
ATOM 9536 C C . ALA F 1 133 ? 100.007 65.221 93.081 1.00 42.89 132 ALA F C 1
ATOM 9537 O O . ALA F 1 133 ? 99.746 64.143 92.533 1.00 42.67 132 ALA F O 1
ATOM 9539 N N . LEU F 1 134 ? 99.216 65.774 94.000 1.00 42.85 133 LEU F N 1
ATOM 9540 C CA . LEU F 1 134 ? 97.821 65.397 94.065 1.00 43.15 133 LEU F CA 1
ATOM 9541 C C . LEU F 1 134 ? 97.327 65.937 92.744 1.00 44.18 133 LEU F C 1
ATOM 9542 O O . LEU F 1 134 ? 97.922 66.861 92.170 1.00 45.39 133 LEU F O 1
ATOM 9547 N N . GLY F 1 135 ? 96.276 65.387 92.199 1.00 43.77 134 GLY F N 1
ATOM 9548 C CA . GLY F 1 135 ? 95.863 65.997 90.965 1.00 43.73 134 GLY F CA 1
ATOM 9549 C C . GLY F 1 135 ? 94.675 66.867 91.255 1.00 43.40 134 GLY F C 1
ATOM 9550 O O . GLY F 1 135 ? 93.565 66.573 90.802 1.00 43.44 134 GLY F O 1
ATOM 9551 N N . ILE F 1 136 ? 94.883 67.922 92.028 1.00 42.73 135 ILE F N 1
ATOM 9552 C CA . ILE F 1 136 ? 93.731 68.641 92.541 1.00 42.53 135 ILE F CA 1
ATOM 9553 C C . ILE F 1 136 ? 92.949 69.235 91.389 1.00 42.73 135 ILE F C 1
ATOM 9554 O O . ILE F 1 136 ? 93.486 69.958 90.581 1.00 43.40 135 ILE F O 1
ATOM 9559 N N . LYS F 1 137 ? 91.681 68.879 91.297 1.00 43.08 136 LYS F N 1
ATOM 9560 C CA . LYS F 1 137 ? 90.840 69.357 90.217 1.00 43.41 136 LYS F CA 1
ATOM 9561 C C . LYS F 1 137 ? 89.363 69.368 90.620 1.00 43.28 136 LYS F C 1
ATOM 9562 O O . LYS F 1 137 ? 88.967 68.772 91.616 1.00 43.00 136 LYS F O 1
ATOM 9568 N N . ILE F 1 138 ? 88.543 70.050 89.844 1.00 43.20 137 ILE F N 1
ATOM 9569 C CA . ILE F 1 138 ? 87.125 69.920 90.023 1.00 43.40 137 ILE F CA 1
ATOM 9570 C C . ILE F 1 138 ? 86.689 68.563 89.478 1.00 43.25 137 ILE F C 1
ATOM 9571 O O . ILE F 1 138 ? 87.105 68.174 88.403 1.00 43.15 137 ILE F O 1
ATOM 9576 N N . GLU F 1 139 ? 85.871 67.849 90.242 1.00 43.21 138 GLU F N 1
ATOM 9577 C CA . GLU F 1 139 ? 85.319 66.555 89.841 1.00 43.74 138 GLU F CA 1
ATOM 9578 C C . GLU F 1 139 ? 84.174 66.721 88.826 1.00 44.15 138 GLU F C 1
ATOM 9579 O O . GLU F 1 139 ? 83.210 67.451 89.072 1.00 43.99 138 GLU F O 1
ATOM 9585 N N . THR F 1 140 ? 84.255 66.025 87.700 1.00 44.65 139 THR F N 1
ATOM 9586 C CA . THR F 1 140 ? 83.222 66.186 86.670 1.00 45.09 139 THR F CA 1
ATOM 9587 C C . THR F 1 140 ? 82.670 64.884 86.099 1.00 46.37 139 THR F C 1
ATOM 9588 O O . THR F 1 140 ? 81.620 64.893 85.464 1.00 46.61 139 THR F O 1
ATOM 9592 N N . THR F 1 141 ? 83.362 63.773 86.306 1.00 47.50 140 THR F N 1
ATOM 9593 C CA . THR F 1 141 ? 82.982 62.507 85.656 1.00 48.70 140 THR F CA 1
ATOM 9594 C C . THR F 1 141 ? 81.529 62.090 85.941 1.00 48.75 140 THR F C 1
ATOM 9595 O O . THR F 1 141 ? 80.826 61.568 85.072 1.00 48.53 140 THR F O 1
ATOM 9599 N N . SER F 1 142 ? 81.088 62.375 87.157 1.00 48.65 141 SER F N 1
ATOM 9600 C CA . SER F 1 142 ? 79.766 62.034 87.620 1.00 48.47 141 SER F CA 1
ATOM 9601 C C . SER F 1 142 ? 78.756 63.181 87.470 1.00 47.87 141 SER F C 1
ATOM 9602 O O . SER F 1 142 ? 77.619 63.053 87.906 1.00 48.24 141 SER F O 1
ATOM 9605 N N . ASP F 1 143 ? 79.143 64.304 86.882 1.00 46.77 142 ASP F N 1
ATOM 9606 C CA . ASP F 1 143 ? 78.260 65.467 86.938 1.00 45.96 142 ASP F CA 1
ATOM 9607 C C . ASP F 1 143 ? 76.944 65.207 86.281 1.00 45.04 142 ASP F C 1
ATOM 9608 O O . ASP F 1 143 ? 76.894 64.502 85.273 1.00 44.27 142 ASP F O 1
ATOM 9613 N N . THR F 1 144 ? 75.892 65.793 86.857 1.00 44.00 143 THR F N 1
ATOM 9614 C CA . THR F 1 144 ? 74.671 66.055 86.105 1.00 42.97 143 THR F CA 1
ATOM 9615 C C . THR F 1 144 ? 74.847 67.410 85.438 1.00 42.83 143 THR F C 1
ATOM 9616 O O . THR F 1 144 ? 75.755 68.174 85.777 1.00 43.41 143 THR F O 1
ATOM 9620 N N . ILE F 1 145 ? 73.986 67.709 84.484 1.00 41.92 144 ILE F N 1
ATOM 9621 C CA . ILE F 1 145 ? 74.046 68.967 83.800 1.00 41.61 144 ILE F CA 1
ATOM 9622 C C . ILE F 1 145 ? 73.877 70.092 84.803 1.00 42.02 144 ILE F C 1
ATOM 9623 O O . ILE F 1 145 ? 74.548 71.098 84.693 1.00 42.51 144 ILE F O 1
ATOM 9628 N N . PHE F 1 146 ? 73.006 69.909 85.792 1.00 42.41 145 PHE F N 1
ATOM 9629 C CA . PHE F 1 146 ? 72.802 70.901 86.837 1.00 42.68 145 PHE F CA 1
ATOM 9630 C C . PHE F 1 146 ? 74.082 71.138 87.616 1.00 42.57 145 PHE F C 1
ATOM 9631 O O . PHE F 1 146 ? 74.513 72.283 87.805 1.00 42.62 145 PHE F O 1
ATOM 9639 N N . GLU F 1 147 ? 74.693 70.053 88.061 1.00 41.82 146 GLU F N 1
ATOM 9640 C CA . GLU F 1 147 ? 75.895 70.158 88.847 1.00 41.25 146 GLU F CA 1
ATOM 9641 C C . GLU F 1 147 ? 76.948 70.888 88.073 1.00 40.21 146 GLU F C 1
ATOM 9642 O O . GLU F 1 147 ? 77.600 71.768 88.603 1.00 39.58 146 GLU F O 1
ATOM 9648 N N . LYS F 1 148 ? 77.074 70.561 86.791 1.00 39.33 147 LYS F N 1
ATOM 9649 C CA . LYS F 1 148 ? 78.115 71.155 85.974 1.00 38.02 147 LYS F CA 1
ATOM 9650 C C . LYS F 1 148 ? 77.824 72.617 85.842 1.00 37.54 147 LYS F C 1
ATOM 9651 O O . LYS F 1 148 ? 78.726 73.429 85.899 1.00 36.71 147 LYS F O 1
ATOM 9657 N N . VAL F 1 149 ? 76.550 72.943 85.705 1.00 37.79 148 VAL F N 1
ATOM 9658 C CA . VAL F 1 149 ? 76.147 74.339 85.606 1.00 38.52 148 VAL F CA 1
ATOM 9659 C C . VAL F 1 149 ? 76.538 75.120 86.860 1.00 39.28 148 VAL F C 1
ATOM 9660 O O . VAL F 1 149 ? 76.891 76.273 86.753 1.00 39.32 148 VAL F O 1
ATOM 9664 N N . MET F 1 150 ? 76.485 74.497 88.036 1.00 40.18 149 MET F N 1
ATOM 9665 C CA . MET F 1 150 ? 76.951 75.177 89.240 1.00 41.41 149 MET F CA 1
ATOM 9666 C C . MET F 1 150 ? 78.472 75.379 89.138 1.00 41.46 149 MET F C 1
ATOM 9667 O O . MET F 1 150 ? 78.974 76.501 89.289 1.00 42.08 149 MET F O 1
ATOM 9672 N N . GLU F 1 151 ? 79.208 74.319 88.838 1.00 41.20 150 GLU F N 1
ATOM 9673 C CA . GLU F 1 151 ? 80.660 74.447 88.721 1.00 41.43 150 GLU F CA 1
ATOM 9674 C C . GLU F 1 151 ? 81.098 75.573 87.781 1.00 41.47 150 GLU F C 1
ATOM 9675 O O . GLU F 1 151 ? 82.018 76.279 88.101 1.00 41.48 150 GLU F O 1
ATOM 9681 N N . ILE F 1 152 ? 80.435 75.741 86.641 1.00 41.57 151 ILE F N 1
ATOM 9682 C CA . ILE F 1 152 ? 80.856 76.726 85.647 1.00 41.67 151 ILE F CA 1
ATOM 9683 C C . ILE F 1 152 ? 80.602 78.111 86.163 1.00 42.81 151 ILE F C 1
ATOM 9684 O O . ILE F 1 152 ? 81.470 78.955 86.105 1.00 42.69 151 ILE F O 1
ATOM 9689 N N . THR F 1 153 ? 79.407 78.327 86.669 1.00 44.24 152 THR F N 1
ATOM 9690 C CA . THR F 1 153 ? 79.078 79.510 87.457 1.00 46.21 152 THR F CA 1
ATOM 9691 C C . THR F 1 153 ? 80.103 79.850 88.576 1.00 47.44 152 THR F C 1
ATOM 9692 O O . THR F 1 153 ? 80.499 80.998 88.757 1.00 47.32 152 THR F O 1
ATOM 9696 N N . GLN F 1 154 ? 80.543 78.838 89.301 1.00 49.14 153 GLN F N 1
ATOM 9697 C CA . GLN F 1 154 ? 81.656 79.020 90.199 1.00 51.06 153 GLN F CA 1
ATOM 9698 C C . GLN F 1 154 ? 82.913 79.469 89.478 1.00 52.06 153 GLN F C 1
ATOM 9699 O O . GLN F 1 154 ? 83.541 80.427 89.875 1.00 52.94 153 GLN F O 1
ATOM 9705 N N . VAL F 1 155 ? 83.276 78.807 88.400 1.00 53.26 154 VAL F N 1
ATOM 9706 C CA . VAL F 1 155 ? 84.483 79.169 87.682 1.00 54.17 154 VAL F CA 1
ATOM 9707 C C . VAL F 1 155 ? 84.414 80.629 87.253 1.00 55.38 154 VAL F C 1
ATOM 9708 O O . VAL F 1 155 ? 85.394 81.351 87.374 1.00 55.65 154 VAL F O 1
ATOM 9712 N N . HIS F 1 156 ? 83.244 81.060 86.787 1.00 57.05 155 HIS F N 1
ATOM 9713 C CA . HIS F 1 156 ? 83.017 82.443 86.390 1.00 58.36 155 HIS F CA 1
ATOM 9714 C C . HIS F 1 156 ? 83.304 83.341 87.570 1.00 59.58 155 HIS F C 1
ATOM 9715 O O . HIS F 1 156 ? 83.876 84.409 87.417 1.00 59.90 155 HIS F O 1
ATOM 9722 N N . ARG F 1 157 ? 82.927 82.893 88.759 1.00 61.23 156 ARG F N 1
ATOM 9723 C CA . ARG F 1 157 ? 83.128 83.698 89.946 1.00 63.26 156 ARG F CA 1
ATOM 9724 C C . ARG F 1 157 ? 84.617 83.929 90.243 1.00 63.85 156 ARG F C 1
ATOM 9725 O O . ARG F 1 157 ? 84.975 84.936 90.867 1.00 64.20 156 ARG F O 1
ATOM 9733 N N . TYR F 1 158 ? 85.463 83.009 89.815 1.00 64.47 157 TYR F N 1
ATOM 9734 C CA . TYR F 1 158 ? 86.896 83.158 89.997 1.00 65.23 157 TYR F CA 1
ATOM 9735 C C . TYR F 1 158 ? 87.566 83.926 88.904 1.00 65.20 157 TYR F C 1
ATOM 9736 O O . TYR F 1 158 ? 88.553 84.572 89.118 1.00 65.46 157 TYR F O 1
ATOM 9745 N N . LEU F 1 159 ? 87.041 83.854 87.710 1.00 65.18 158 LEU F N 1
ATOM 9746 C CA . LEU F 1 159 ? 87.700 84.543 86.644 1.00 65.41 158 LEU F CA 1
ATOM 9747 C C . LEU F 1 159 ? 87.178 85.936 86.671 1.00 65.33 158 LEU F C 1
ATOM 9748 O O . LEU F 1 159 ? 86.116 86.197 86.159 1.00 65.23 158 LEU F O 1
ATOM 9753 N N . SER F 1 160 ? 87.937 86.824 87.283 1.00 65.13 159 SER F N 1
ATOM 9754 C CA . SER F 1 160 ? 87.605 88.228 87.354 1.00 64.71 159 SER F CA 1
ATOM 9755 C C . SER F 1 160 ? 87.627 88.790 85.957 1.00 64.21 159 SER F C 1
ATOM 9756 O O . SER F 1 160 ? 86.886 89.693 85.630 1.00 64.02 159 SER F O 1
ATOM 9759 N N . LYS F 1 161 ? 88.512 88.233 85.151 1.00 63.55 160 LYS F N 1
ATOM 9760 C CA . LYS F 1 161 ? 88.735 88.641 83.778 1.00 62.75 160 LYS F CA 1
ATOM 9761 C C . LYS F 1 161 ? 87.542 88.506 82.861 1.00 61.57 160 LYS F C 1
ATOM 9762 O O . LYS F 1 161 ? 87.398 89.297 81.966 1.00 61.43 160 LYS F O 1
ATOM 9768 N N . LYS F 1 162 ? 86.715 87.489 83.037 1.00 59.88 161 LYS F N 1
ATOM 9769 C CA . LYS F 1 162 ? 85.527 87.383 82.219 1.00 58.08 161 LYS F CA 1
ATOM 9770 C C . LYS F 1 162 ? 84.478 88.192 82.921 1.00 56.80 161 LYS F C 1
ATOM 9771 O O . LYS F 1 162 ? 84.170 87.967 84.057 1.00 56.56 161 LYS F O 1
ATOM 9777 N N . LYS F 1 163 ? 83.939 89.154 82.221 1.00 55.21 162 LYS F N 1
ATOM 9778 C CA . LYS F 1 163 ? 83.005 90.066 82.809 1.00 53.98 162 LYS F CA 1
ATOM 9779 C C . LYS F 1 163 ? 81.620 89.511 82.632 1.00 52.65 162 LYS F C 1
ATOM 9780 O O . LYS F 1 163 ? 80.719 89.807 83.428 1.00 52.79 162 LYS F O 1
ATOM 9786 N N . LEU F 1 164 ? 81.457 88.686 81.600 1.00 50.57 163 LEU F N 1
ATOM 9787 C CA . LEU F 1 164 ? 80.147 88.149 81.272 1.00 48.37 163 LEU F CA 1
ATOM 9788 C C . LEU F 1 164 ? 80.128 86.665 80.852 1.00 47.70 163 LEU F C 1
ATOM 9789 O O . LEU F 1 164 ? 80.964 86.199 80.038 1.00 47.51 163 LEU F O 1
ATOM 9794 N N . LEU F 1 165 ? 79.147 85.946 81.409 1.00 46.16 164 LEU F N 1
ATOM 9795 C CA . LEU F 1 165 ? 78.870 84.551 81.073 1.00 44.44 164 LEU F CA 1
ATOM 9796 C C . LEU F 1 165 ? 77.542 84.433 80.299 1.00 43.86 164 LEU F C 1
ATOM 9797 O O . LEU F 1 165 ? 76.516 84.938 80.734 1.00 44.42 164 LEU F O 1
ATOM 9802 N N . ILE F 1 166 ? 77.576 83.811 79.127 1.00 42.60 165 ILE F N 1
ATOM 9803 C CA . ILE F 1 166 ? 76.380 83.575 78.356 1.00 41.37 165 ILE F CA 1
ATOM 9804 C C . ILE F 1 166 ? 76.146 82.086 78.216 1.00 40.90 165 ILE F C 1
ATOM 9805 O O . ILE F 1 166 ? 76.961 81.413 77.588 1.00 40.93 165 ILE F O 1
ATOM 9810 N N . PHE F 1 167 ? 75.053 81.586 78.808 1.00 40.00 166 PHE F N 1
ATOM 9811 C CA . PHE F 1 167 ? 74.574 80.204 78.646 1.00 39.37 166 PHE F CA 1
ATOM 9812 C C . PHE F 1 167 ? 73.514 80.196 77.599 1.00 39.82 166 PHE F C 1
ATOM 9813 O O . PHE F 1 167 ? 72.603 81.020 77.668 1.00 40.06 166 PHE F O 1
ATOM 9821 N N . ILE F 1 168 ? 73.588 79.253 76.660 1.00 39.69 167 ILE F N 1
ATOM 9822 C CA . ILE F 1 168 ? 72.651 79.175 75.535 1.00 39.56 167 ILE F CA 1
ATOM 9823 C C . ILE F 1 168 ? 71.903 77.850 75.606 1.00 41.01 167 ILE F C 1
ATOM 9824 O O . ILE F 1 168 ? 72.533 76.799 75.491 1.00 41.60 167 ILE F O 1
ATOM 9829 N N . ASN F 1 169 ? 70.577 77.879 75.780 1.00 41.56 168 ASN F N 1
ATOM 9830 C CA . ASN F 1 169 ? 69.758 76.652 75.838 1.00 42.21 168 ASN F CA 1
ATOM 9831 C C . ASN F 1 169 ? 69.976 75.897 77.120 1.00 42.83 168 ASN F C 1
ATOM 9832 O O . ASN F 1 169 ? 69.613 74.722 77.222 1.00 42.90 168 ASN F O 1
ATOM 9837 N N . ALA F 1 170 ? 70.543 76.571 78.113 1.00 43.41 169 ALA F N 1
ATOM 9838 C CA . ALA F 1 170 ? 70.742 75.947 79.405 1.00 44.25 169 ALA F CA 1
ATOM 9839 C C . ALA F 1 170 ? 69.453 75.381 79.921 1.00 45.16 169 ALA F C 1
ATOM 9840 O O . ALA F 1 170 ? 69.455 74.277 80.42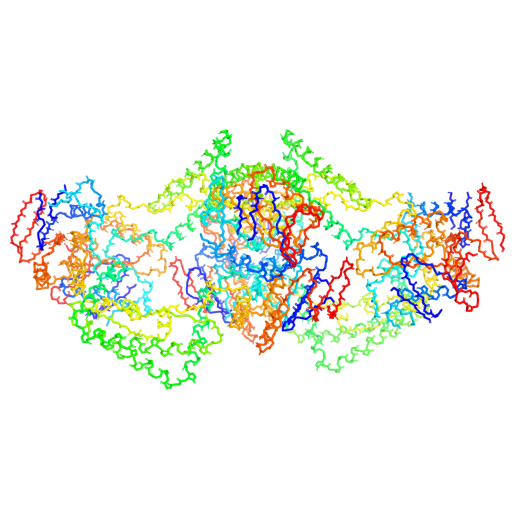5 1.00 45.58 169 ALA F O 1
ATOM 9842 N N . CYS F 1 171 ? 68.347 76.114 79.745 1.00 46.40 170 CYS F N 1
ATOM 9843 C CA . CYS F 1 171 ? 67.044 75.783 80.358 1.00 47.26 170 CYS F CA 1
ATOM 9844 C C . CYS F 1 171 ? 66.227 74.697 79.653 1.00 47.15 170 CYS F C 1
ATOM 9845 O O . CYS F 1 171 ? 65.104 74.410 80.039 1.00 47.36 170 CYS F O 1
ATOM 9848 N N . THR F 1 172 ? 66.783 74.091 78.613 1.00 46.70 171 THR F N 1
ATOM 9849 C CA . THR F 1 172 ? 66.242 72.834 78.096 1.00 45.52 171 THR F CA 1
ATOM 9850 C C . THR F 1 172 ? 66.731 71.631 78.925 1.00 45.12 171 THR F C 1
ATOM 9851 O O . THR F 1 172 ? 66.195 70.545 78.816 1.00 45.04 171 THR F O 1
ATOM 9855 N N . TYR F 1 173 ? 67.757 71.822 79.745 1.00 44.58 172 TYR F N 1
ATOM 9856 C CA . TYR F 1 173 ? 68.284 70.736 80.556 1.00 44.15 172 TYR F CA 1
ATOM 9857 C C . TYR F 1 173 ? 67.885 70.850 82.002 1.00 44.40 172 TYR F C 1
ATOM 9858 O O . TYR F 1 173 ? 68.086 69.916 82.756 1.00 44.50 172 TYR F O 1
ATOM 9867 N N . LEU F 1 174 ? 67.325 71.990 82.387 1.00 45.19 173 LEU F N 1
ATOM 9868 C CA . LEU F 1 174 ? 67.068 72.301 83.797 1.00 46.13 173 LEU F CA 1
ATOM 9869 C C . LEU F 1 174 ? 65.566 72.464 84.168 1.00 47.07 173 LEU F C 1
ATOM 9870 O O . LEU F 1 174 ? 64.804 73.207 83.487 1.00 46.32 173 LEU F O 1
ATOM 9875 N N . THR F 1 175 ? 65.169 71.784 85.256 1.00 48.16 174 THR F N 1
ATOM 9876 C CA . THR F 1 175 ? 63.853 71.940 85.880 1.00 49.95 174 THR F CA 1
ATOM 9877 C C . THR F 1 175 ? 63.703 73.358 86.413 1.00 51.87 174 THR F C 1
ATOM 9878 O O . THR F 1 175 ? 64.719 73.999 86.691 1.00 52.69 174 THR F O 1
ATOM 9882 N N . GLU F 1 176 ? 62.456 73.833 86.572 1.00 53.86 175 GLU F N 1
ATOM 9883 C CA . GLU F 1 176 ? 62.145 75.158 87.175 1.00 55.54 175 GLU F CA 1
ATOM 9884 C C . GLU F 1 176 ? 62.814 75.366 88.538 1.00 55.72 175 GLU F C 1
ATOM 9885 O O . GLU F 1 176 ? 63.317 76.444 88.827 1.00 56.13 175 GLU F O 1
ATOM 9891 N N . ASP F 1 177 ? 62.830 74.327 89.363 1.00 56.28 176 ASP F N 1
ATOM 9892 C CA . ASP F 1 177 ? 63.453 74.402 90.682 1.00 57.06 176 ASP F CA 1
ATOM 9893 C C . ASP F 1 177 ? 64.991 74.536 90.661 1.00 56.46 176 ASP F C 1
ATOM 9894 O O . ASP F 1 177 ? 65.550 75.168 91.561 1.00 57.24 176 ASP F O 1
ATOM 9899 N N . GLU F 1 178 ? 65.663 73.951 89.661 1.00 55.23 177 GLU F N 1
ATOM 9900 C CA . GLU F 1 178 ? 67.127 73.981 89.562 1.00 53.87 177 GLU F CA 1
ATOM 9901 C C . GLU F 1 178 ? 67.590 75.310 89.041 1.00 53.31 177 GLU F C 1
ATOM 9902 O O . GLU F 1 178 ? 68.553 75.865 89.530 1.00 52.67 177 GLU F O 1
ATOM 9908 N N . VAL F 1 179 ? 66.917 75.806 88.013 1.00 53.41 178 VAL F N 1
ATOM 9909 C CA . VAL F 1 179 ? 67.199 77.133 87.484 1.00 53.91 178 VAL F CA 1
ATOM 9910 C C . VAL F 1 179 ? 67.152 78.098 88.631 1.00 54.79 178 VAL F C 1
ATOM 9911 O O . VAL F 1 179 ? 67.952 79.017 88.714 1.00 55.07 178 VAL F O 1
ATOM 9915 N N . GLN F 1 180 ? 66.186 77.869 89.512 1.00 55.82 179 GLN F N 1
ATOM 9916 C CA . GLN F 1 180 ? 65.938 78.720 90.643 1.00 56.57 179 GLN F CA 1
ATOM 9917 C C . GLN F 1 180 ? 67.118 78.645 91.594 1.00 57.07 179 GLN F C 1
ATOM 9918 O O . GLN F 1 180 ? 67.541 79.672 92.119 1.00 57.96 179 GLN F O 1
ATOM 9924 N N . GLN F 1 181 ? 67.687 77.462 91.793 1.00 57.01 180 GLN F N 1
ATOM 9925 C CA . GLN F 1 181 ? 68.914 77.378 92.592 1.00 57.23 180 GLN F CA 1
ATOM 9926 C C . GLN F 1 181 ? 70.127 78.049 91.941 1.00 57.08 180 GLN F C 1
ATOM 9927 O O . GLN F 1 181 ? 71.034 78.503 92.625 1.00 57.56 180 GLN F O 1
ATOM 9933 N N . VAL F 1 182 ? 70.156 78.099 90.619 1.00 56.97 181 VAL F N 1
ATOM 9934 C CA . VAL F 1 182 ? 71.290 78.682 89.928 1.00 56.51 181 VAL F CA 1
ATOM 9935 C C . VAL F 1 182 ? 71.167 80.171 90.122 1.00 56.26 181 VAL F C 1
ATOM 9936 O O . VAL F 1 182 ? 72.137 80.840 90.459 1.00 55.92 181 VAL F O 1
ATOM 9940 N N . VAL F 1 183 ? 69.947 80.670 89.947 1.00 56.38 182 VAL F N 1
ATOM 9941 C CA . VAL F 1 183 ? 69.672 82.105 90.051 1.00 56.69 182 VAL F CA 1
ATOM 9942 C C . VAL F 1 183 ? 69.901 82.619 91.482 1.00 56.99 182 VAL F C 1
ATOM 9943 O O . VAL F 1 183 ? 70.473 83.681 91.669 1.00 56.70 182 VAL F O 1
ATOM 9947 N N . GLU F 1 184 ? 69.490 81.843 92.477 1.00 57.84 183 GLU F N 1
ATOM 9948 C CA . GLU F 1 184 ? 69.792 82.166 93.861 1.00 59.04 183 GLU F CA 1
ATOM 9949 C C . GLU F 1 184 ? 71.298 82.282 94.048 1.00 58.77 183 GLU F C 1
ATOM 9950 O O . GLU F 1 184 ? 71.778 83.320 94.496 1.00 59.30 183 GLU F O 1
ATOM 9956 N N . TYR F 1 185 ? 72.049 81.241 93.691 1.00 58.28 184 TYR F N 1
ATOM 9957 C CA . TYR F 1 185 ? 73.516 81.326 93.728 1.00 57.79 184 TYR F CA 1
ATOM 9958 C C . TYR F 1 185 ? 74.087 82.610 93.071 1.00 57.79 184 TYR F C 1
ATOM 9959 O O . TYR F 1 185 ? 74.833 83.352 93.697 1.00 57.71 184 TYR F O 1
ATOM 9968 N N . ILE F 1 186 ? 73.734 82.877 91.842 1.00 57.75 185 ILE F N 1
ATOM 9969 C CA . ILE F 1 186 ? 74.275 84.025 91.183 1.00 58.01 185 ILE F CA 1
ATOM 9970 C C . ILE F 1 186 ? 73.904 85.345 91.776 1.00 58.74 185 ILE F C 1
ATOM 9971 O O . ILE F 1 186 ? 74.705 86.229 91.873 1.00 58.69 185 ILE F O 1
ATOM 9976 N N . SER F 1 187 ? 72.667 85.513 92.147 1.00 59.90 186 SER F N 1
ATOM 9977 C CA . SER F 1 187 ? 72.312 86.806 92.606 1.00 61.58 186 SER F CA 1
ATOM 9978 C C . SER F 1 187 ? 73.152 87.013 93.796 1.00 62.49 186 SER F C 1
ATOM 9979 O O . SER F 1 187 ? 73.739 88.051 93.983 1.00 62.97 186 SER F O 1
ATOM 9982 N N . LEU F 1 188 ? 73.238 85.976 94.594 1.00 63.10 187 LEU F N 1
ATOM 9983 C CA . LEU F 1 188 ? 73.934 86.043 95.837 1.00 63.76 187 LEU F CA 1
ATOM 9984 C C . LEU F 1 188 ? 75.400 86.350 95.689 1.00 63.86 187 LEU F C 1
ATOM 9985 O O . LEU F 1 188 ? 75.905 87.192 96.372 1.00 64.53 187 LEU F O 1
ATOM 9990 N N . ASN F 1 189 ? 76.092 85.710 94.776 1.00 63.38 188 ASN F N 1
ATOM 9991 C CA . ASN F 1 189 ? 77.505 85.963 94.645 1.00 62.86 188 ASN F CA 1
ATOM 9992 C C . ASN F 1 189 ? 77.721 87.095 93.688 1.00 62.44 188 ASN F C 1
ATOM 9993 O O . ASN F 1 189 ? 78.821 87.442 93.347 1.00 62.00 188 ASN F O 1
ATOM 9998 N N . ASN F 1 190 ? 76.622 87.642 93.225 1.00 62.31 189 ASN F N 1
ATOM 9999 C CA . ASN F 1 190 ? 76.625 88.844 92.392 1.00 61.89 189 ASN F CA 1
ATOM 10000 C C . ASN F 1 190 ? 77.541 88.738 91.151 1.00 60.69 189 ASN F C 1
ATOM 10001 O O . ASN F 1 190 ? 78.623 89.346 91.114 1.00 60.90 189 ASN F O 1
ATOM 10006 N N . VAL F 1 191 ? 77.143 87.949 90.153 1.00 58.96 190 VAL F N 1
ATOM 10007 C CA . VAL F 1 191 ? 77.857 87.990 88.854 1.00 57.33 190 VAL F CA 1
ATOM 10008 C C . VAL F 1 191 ? 76.889 88.278 87.709 1.00 56.27 190 VAL F C 1
ATOM 10009 O O . VAL F 1 191 ? 75.680 88.275 87.907 1.00 56.14 190 VAL F O 1
ATOM 10013 N N . ASP F 1 192 ? 77.408 88.525 86.515 1.00 54.90 191 ASP F N 1
ATOM 10014 C CA . ASP F 1 192 ? 76.522 88.728 85.363 1.00 54.00 191 ASP F CA 1
ATOM 10015 C C . ASP F 1 192 ? 76.556 87.533 84.443 1.00 51.90 191 ASP F C 1
ATOM 10016 O O . ASP F 1 192 ? 77.594 87.217 83.879 1.00 51.82 191 ASP F O 1
ATOM 10021 N N . VAL F 1 193 ? 75.425 86.846 84.328 1.00 49.74 192 VAL F N 1
ATOM 10022 C CA . VAL F 1 193 ? 75.278 85.754 83.357 1.00 47.37 192 VAL F CA 1
ATOM 10023 C C . VAL F 1 193 ? 73.953 85.900 82.630 1.00 46.55 192 VAL F C 1
ATOM 10024 O O . VAL F 1 193 ? 72.916 86.047 83.269 1.00 46.39 192 VAL F O 1
ATOM 10028 N N . LEU F 1 194 ? 74.019 85.920 81.293 1.00 45.35 193 LEU F N 1
ATOM 10029 C CA . LEU F 1 194 ? 72.861 86.036 80.429 1.00 44.13 193 LEU F CA 1
ATOM 10030 C C . LEU F 1 194 ? 72.416 84.647 79.976 1.00 43.93 193 LEU F C 1
ATOM 10031 O O . LEU F 1 194 ? 73.225 83.896 79.461 1.00 43.89 193 LEU F O 1
ATOM 10036 N N . PHE F 1 195 ? 71.146 84.307 80.190 1.00 43.32 194 PHE F N 1
ATOM 10037 C CA . PHE F 1 195 ? 70.592 83.072 79.667 1.00 42.88 194 PHE F CA 1
ATOM 10038 C C . PHE F 1 195 ? 69.820 83.331 78.359 1.00 42.97 194 PHE F C 1
ATOM 10039 O O . PHE F 1 195 ? 68.721 83.848 78.358 1.00 42.65 194 PHE F O 1
ATOM 10047 N N . LEU F 1 196 ? 70.413 82.951 77.241 1.00 43.29 195 LEU F N 1
ATOM 10048 C CA . LEU F 1 196 ? 69.792 83.098 75.947 1.00 43.44 195 LEU F CA 1
ATOM 10049 C C . LEU F 1 196 ? 69.036 81.825 75.514 1.00 44.42 195 LEU F C 1
ATOM 10050 O O . LEU F 1 196 ? 69.617 80.735 75.419 1.00 44.02 195 LEU F O 1
ATOM 10055 N N . GLU F 1 197 ? 67.734 81.984 75.261 1.00 45.93 196 GLU F N 1
ATOM 10056 C CA . GLU F 1 197 ? 66.814 80.873 74.997 1.00 47.67 196 GLU F CA 1
ATOM 10057 C C . GLU F 1 197 ? 65.961 81.215 73.787 1.00 49.17 196 GLU F C 1
ATOM 10058 O O . GLU F 1 197 ? 65.988 82.351 73.312 1.00 49.54 196 GLU F O 1
ATOM 10064 N N . GLN F 1 198 ? 65.217 80.224 73.288 1.00 50.89 197 GLN F N 1
ATOM 10065 C CA . GLN F 1 198 ? 64.328 80.380 72.138 1.00 52.65 197 GLN F CA 1
ATOM 10066 C C . GLN F 1 198 ? 62.894 80.036 72.552 1.00 53.74 197 GLN F C 1
ATOM 10067 O O . GLN F 1 198 ? 61.952 80.180 71.768 1.00 54.04 197 GLN F O 1
ATOM 10073 N N . ARG F 1 199 ? 62.738 79.582 73.793 1.00 54.83 198 ARG F N 1
ATOM 10074 C CA . ARG F 1 199 ? 61.439 79.347 74.380 1.00 56.22 198 ARG F CA 1
ATOM 10075 C C . ARG F 1 199 ? 61.426 79.881 75.805 1.00 56.73 198 ARG F C 1
ATOM 10076 O O . ARG F 1 199 ? 62.396 79.750 76.566 1.00 56.59 198 ARG F O 1
ATOM 10084 N N . VAL F 1 200 ? 60.279 80.452 76.145 1.00 57.44 199 VAL F N 1
ATOM 10085 C CA . VAL F 1 200 ? 60.005 81.159 77.380 1.00 57.65 199 VAL F CA 1
ATOM 10086 C C . VAL F 1 200 ? 60.300 80.289 78.585 1.00 57.81 199 VAL F C 1
ATOM 10087 O O . VAL F 1 200 ? 59.965 79.109 78.597 1.00 57.74 199 VAL F O 1
ATOM 10091 N N . VAL F 1 201 ? 60.954 80.862 79.587 1.00 58.04 200 VAL F N 1
ATOM 10092 C CA . VAL F 1 201 ? 61.315 80.075 80.745 1.00 58.47 200 VAL F CA 1
ATOM 10093 C C . VAL F 1 201 ? 60.251 80.334 81.771 1.00 58.94 200 VAL F C 1
ATOM 10094 O O . VAL F 1 201 ? 60.024 81.482 82.159 1.00 59.13 200 VAL F O 1
ATOM 10098 N N . GLN F 1 202 ? 59.596 79.273 82.217 1.00 59.23 201 GLN F N 1
ATOM 10099 C CA . GLN F 1 202 ? 58.438 79.472 83.061 1.00 59.99 201 GLN F CA 1
ATOM 10100 C C . GLN F 1 202 ? 58.801 80.129 84.383 1.00 59.46 201 GLN F C 1
ATOM 10101 O O . GLN F 1 202 ? 59.891 79.909 84.921 1.00 59.54 201 GLN F O 1
ATOM 10107 N N . ASN F 1 203 ? 57.876 80.958 84.860 1.00 58.89 202 ASN F N 1
ATOM 10108 C CA . ASN F 1 203 ? 57.883 81.491 86.221 1.00 58.42 202 ASN F CA 1
ATOM 10109 C C . ASN F 1 203 ? 58.979 82.483 86.534 1.00 58.05 202 ASN F C 1
ATOM 10110 O O . ASN F 1 203 ? 59.478 82.502 87.677 1.00 58.67 202 ASN F O 1
ATOM 10115 N N . ARG F 1 204 ? 59.362 83.297 85.548 1.00 56.64 203 ARG F N 1
ATOM 10116 C CA . ARG F 1 204 ? 60.257 84.414 85.825 1.00 55.61 203 ARG F CA 1
ATOM 10117 C C . ARG F 1 204 ? 60.236 85.509 84.779 1.00 55.21 203 ARG F C 1
ATOM 10118 O O . ARG F 1 204 ? 59.711 85.339 83.685 1.00 54.93 203 ARG F O 1
ATOM 10126 N N . PHE F 1 205 ? 60.782 86.655 85.168 1.00 54.72 204 PHE F N 1
ATOM 10127 C CA . PHE F 1 205 ? 60.842 87.826 84.321 1.00 54.07 204 PHE F CA 1
ATOM 10128 C C . PHE F 1 205 ? 61.976 87.612 83.337 1.00 52.89 204 PHE F C 1
ATOM 10129 O O . PHE F 1 205 ? 62.997 87.048 83.712 1.00 52.81 204 PHE F O 1
ATOM 10137 N N . GLN F 1 206 ? 61.776 88.041 82.093 1.00 51.72 205 GLN F N 1
ATOM 10138 C CA . GLN F 1 206 ? 62.742 87.839 81.013 1.00 51.48 205 GLN F CA 1
ATOM 10139 C C . GLN F 1 206 ? 62.482 88.808 79.861 1.00 51.46 205 GLN F C 1
ATOM 10140 O O . GLN F 1 206 ? 61.342 89.190 79.628 1.00 51.63 205 GLN F O 1
ATOM 10146 N N . TYR F 1 207 ? 63.515 89.221 79.138 1.00 51.24 206 TYR F N 1
ATOM 10147 C CA . TYR F 1 207 ? 63.253 90.024 77.956 1.00 51.64 206 TYR F CA 1
ATOM 10148 C C . TYR F 1 207 ? 62.775 89.078 76.861 1.00 52.43 206 TYR F C 1
ATOM 10149 O O . TYR F 1 207 ? 63.179 87.906 76.823 1.00 52.59 206 TYR F O 1
ATOM 10158 N N . ILE F 1 208 ? 61.882 89.566 76.004 1.00 53.05 207 ILE F N 1
ATOM 10159 C CA . ILE F 1 208 ? 61.347 88.752 74.931 1.00 54.01 207 ILE F CA 1
ATOM 10160 C C . ILE F 1 208 ? 61.295 89.499 73.600 1.00 55.47 207 ILE F C 1
ATOM 10161 O O . ILE F 1 208 ? 60.735 90.595 73.512 1.00 55.75 207 ILE F O 1
ATOM 10166 N N . LEU F 1 209 ? 61.848 88.875 72.585 1.00 57.14 208 LEU F N 1
ATOM 10167 C CA . LEU F 1 209 ? 61.773 89.366 71.243 1.00 59.02 208 LEU F CA 1
ATOM 10168 C C . LEU F 1 209 ? 60.697 88.546 70.640 1.00 60.50 208 LEU F C 1
ATOM 10169 O O . LEU F 1 209 ? 60.740 87.351 70.672 1.00 60.73 208 LEU F O 1
ATOM 10174 N N . ASP F 1 210 ? 59.720 89.225 70.087 1.00 62.31 209 ASP F N 1
ATOM 10175 C CA . ASP F 1 210 ? 58.527 88.615 69.587 1.00 64.43 209 ASP F CA 1
ATOM 10176 C C . ASP F 1 210 ? 58.861 88.132 68.237 1.00 65.27 209 ASP F C 1
ATOM 10177 O O . ASP F 1 210 ? 59.986 88.210 67.827 1.00 64.65 209 ASP F O 1
ATOM 10182 N N . GLU F 1 211 ? 57.866 87.661 67.528 1.00 67.03 210 GLU F N 1
ATOM 10183 C CA . GLU F 1 211 ? 58.095 87.054 66.268 1.00 69.19 210 GLU F CA 1
ATOM 10184 C C . GLU F 1 211 ? 58.322 88.269 65.440 1.00 70.04 210 GLU F C 1
ATOM 10185 O O . GLU F 1 211 ? 58.079 88.318 64.249 1.00 70.29 210 GLU F O 1
ATOM 10191 N N . ASN F 1 212 ? 58.865 89.258 66.124 1.00 71.09 211 ASN F N 1
ATOM 10192 C CA . ASN F 1 212 ? 59.417 90.409 65.473 1.00 71.68 211 ASN F CA 1
ATOM 10193 C C . ASN F 1 212 ? 58.455 91.546 65.541 1.00 71.86 211 ASN F C 1
ATOM 10194 O O . ASN F 1 212 ? 57.264 91.360 65.324 1.00 71.96 211 ASN F O 1
ATOM 10199 N N . PHE F 1 213 ? 58.979 92.719 65.847 1.00 71.78 212 PHE F N 1
ATOM 10200 C CA . PHE F 1 213 ? 60.358 92.840 66.276 1.00 71.96 212 PHE F CA 1
ATOM 10201 C C . PHE F 1 213 ? 60.351 93.349 67.724 1.00 71.53 212 PHE F C 1
ATOM 10202 O O . PHE F 1 213 ? 61.384 93.753 68.276 1.00 71.94 212 PHE F O 1
ATOM 10210 N N . TYR F 1 214 ? 59.182 93.245 68.366 1.00 70.76 213 TYR F N 1
ATOM 10211 C CA . TYR F 1 214 ? 58.912 93.975 69.630 1.00 69.78 213 TYR F CA 1
ATOM 10212 C C . TYR F 1 214 ? 59.561 93.400 70.911 1.00 68.17 213 TYR F C 1
ATOM 10213 O O . TYR F 1 214 ? 59.342 92.246 71.290 1.00 67.81 213 TYR F O 1
ATOM 10222 N N . LEU F 1 215 ? 60.359 94.241 71.560 1.00 66.69 214 LEU F N 1
ATOM 10223 C CA . LEU F 1 215 ? 60.994 93.909 72.819 1.00 65.49 214 LEU F CA 1
ATOM 10224 C C . LEU F 1 215 ? 60.128 94.273 74.009 1.00 64.76 214 LEU F C 1
ATOM 10225 O O . LEU F 1 215 ? 59.657 95.400 74.120 1.00 64.45 214 LEU F O 1
ATOM 10230 N N . SER F 1 216 ? 59.948 93.309 74.903 1.00 64.20 215 SER F N 1
ATOM 10231 C CA . SER F 1 216 ? 59.106 93.458 76.085 1.00 63.95 215 SER F CA 1
ATOM 10232 C C . SER F 1 216 ? 59.732 92.709 77.240 1.00 63.63 215 SER F C 1
ATOM 10233 O O . SER F 1 216 ? 60.411 91.719 77.032 1.00 64.02 215 SER F O 1
ATOM 10236 N N . TYR F 1 217 ? 59.493 93.167 78.460 1.00 63.48 216 TYR F N 1
ATOM 10237 C CA . TYR F 1 217 ? 60.120 92.574 79.631 1.00 63.35 216 TYR F CA 1
ATOM 10238 C C . TYR F 1 217 ? 59.066 92.051 80.651 1.00 63.94 216 TYR F C 1
ATOM 10239 O O . TYR F 1 217 ? 58.682 92.770 81.569 1.00 64.04 216 TYR F O 1
ATOM 10248 N N . GLU F 1 218 ? 58.625 90.794 80.494 1.00 64.33 217 GLU F N 1
ATOM 10249 C CA . GLU F 1 218 ? 57.470 90.238 81.242 1.00 64.71 217 GLU F CA 1
ATOM 10250 C C . GLU F 1 218 ? 57.812 89.081 82.175 1.00 64.36 217 GLU F C 1
ATOM 10251 O O . GLU F 1 218 ? 58.905 88.549 82.109 1.00 64.46 217 GLU F O 1
ATOM 10257 N N . LYS F 1 219 ? 56.857 88.690 83.021 1.00 64.15 218 LYS F N 1
ATOM 10258 C CA . LYS F 1 219 ? 56.940 87.450 83.819 1.00 64.12 218 LYS F CA 1
ATOM 10259 C C . LYS F 1 219 ? 56.094 86.322 83.201 1.00 64.18 218 LYS F C 1
ATOM 10260 O O . LYS F 1 219 ? 54.871 86.462 83.036 1.00 64.05 218 LYS F O 1
ATOM 10266 N N . ALA F 1 220 ? 56.744 85.205 82.870 1.00 64.18 219 ALA F N 1
ATOM 10267 C CA . ALA F 1 220 ? 56.062 84.079 82.236 1.00 63.76 219 ALA F CA 1
ATOM 10268 C C . ALA F 1 220 ? 55.946 82.864 83.157 1.00 63.87 219 ALA F C 1
ATOM 10269 O O . ALA F 1 220 ? 55.824 81.717 82.704 1.00 63.75 219 ALA F O 1
ATOM 10271 N N . ARG G 1 3 ? 137.056 91.164 71.808 1.00 55.29 2 ARG G N 1
ATOM 10272 C CA . ARG G 1 3 ? 138.425 91.648 71.419 1.00 55.86 2 ARG G CA 1
ATOM 10273 C C . ARG G 1 3 ? 139.460 91.724 72.529 1.00 59.71 2 ARG G C 1
ATOM 10274 O O . ARG G 1 3 ? 140.598 91.318 72.309 1.00 63.44 2 ARG G O 1
ATOM 10282 N N . VAL G 1 4 ? 139.106 92.286 73.689 1.00 59.17 3 VAL G N 1
ATOM 10283 C CA . VAL G 1 4 ? 140.044 92.283 74.843 1.00 56.22 3 VAL G CA 1
ATOM 10284 C C . VAL G 1 4 ? 139.580 91.264 75.876 1.00 60.21 3 VAL G C 1
ATOM 10285 O O . VAL G 1 4 ? 138.435 91.313 76.336 1.00 63.05 3 VAL G O 1
ATOM 10289 N N . ASN G 1 5 ? 140.456 90.329 76.239 1.00 59.92 4 ASN G N 1
ATOM 10290 C CA . ASN G 1 5 ? 140.092 89.405 77.319 1.00 58.33 4 ASN G CA 1
ATOM 10291 C C . ASN G 1 5 ? 141.207 89.099 78.323 1.00 61.48 4 ASN G C 1
ATOM 10292 O O . ASN G 1 5 ? 142.374 88.992 77.938 1.00 64.95 4 ASN G O 1
ATOM 10297 N N . PHE G 1 6 ? 140.834 88.992 79.604 1.00 60.26 5 PHE G N 1
ATOM 10298 C CA . PHE G 1 6 ? 141.728 88.482 80.684 1.00 57.93 5 PHE G CA 1
ATOM 10299 C C . PHE G 1 6 ? 140.920 87.916 81.902 1.00 60.95 5 PHE G C 1
ATOM 10300 O O . PHE G 1 6 ? 141.484 87.499 82.935 1.00 63.15 5 PHE G O 1
ATOM 10308 N N . GLU G 1 10 ? 145.020 86.487 84.049 1.00 72.23 9 GLU G N 1
ATOM 10309 C CA . GLU G 1 10 ? 146.467 86.738 83.843 1.00 72.40 9 GLU G CA 1
ATOM 10310 C C . GLU G 1 10 ? 146.790 87.360 82.472 1.00 72.39 9 GLU G C 1
ATOM 10311 O O . GLU G 1 10 ? 146.677 86.698 81.416 1.00 71.96 9 GLU G O 1
ATOM 10317 N N . GLU G 1 11 ? 147.213 88.627 82.540 1.00 72.45 10 GLU G N 1
ATOM 10318 C CA . GLU G 1 11 ? 147.441 89.551 81.389 1.00 72.63 10 GLU G CA 1
ATOM 10319 C C . GLU G 1 11 ? 146.445 89.772 80.209 1.00 72.00 10 GLU G C 1
ATOM 10320 O O . GLU G 1 11 ? 145.849 88.807 79.695 1.00 72.84 10 GLU G O 1
ATOM 10326 N N . PRO G 1 12 ? 146.272 91.047 79.775 1.00 70.75 11 PRO G N 1
ATOM 10327 C CA . PRO G 1 12 ? 145.185 91.342 78.868 1.00 69.67 11 PRO G CA 1
ATOM 10328 C C . PRO G 1 12 ? 145.629 91.003 77.468 1.00 68.83 11 PRO G C 1
ATOM 10329 O O . PRO G 1 12 ? 146.744 91.368 77.047 1.00 68.87 11 PRO G O 1
ATOM 10333 N N . ILE G 1 13 ? 144.758 90.289 76.767 1.00 67.47 12 ILE G N 1
ATOM 10334 C CA . ILE G 1 13 ? 145.086 89.739 75.487 1.00 66.00 12 ILE G CA 1
ATOM 10335 C C . ILE G 1 13 ? 144.152 90.359 74.456 1.00 65.18 12 ILE G C 1
ATOM 10336 O O . ILE G 1 13 ? 142.980 90.618 74.740 1.00 65.50 12 ILE G O 1
ATOM 10341 N N . GLU G 1 14 ? 144.678 90.643 73.272 1.00 64.31 13 GLU G N 1
ATOM 10342 C CA . GLU G 1 14 ? 143.877 91.312 72.243 1.00 63.11 13 GLU G CA 1
ATOM 10343 C C . GLU G 1 14 ? 143.535 90.278 71.180 1.00 61.79 13 GLU G C 1
ATOM 10344 O O . GLU G 1 14 ? 144.423 89.643 70.606 1.00 61.79 13 GLU G O 1
ATOM 10350 N N . ILE G 1 15 ? 142.238 90.097 70.951 1.00 60.40 14 ILE G N 1
ATOM 10351 C CA . ILE G 1 15 ? 141.741 89.149 69.964 1.00 58.83 14 ILE G CA 1
ATOM 10352 C C . ILE G 1 15 ? 141.265 89.931 68.777 1.00 58.10 14 ILE G C 1
ATOM 10353 O O . ILE G 1 15 ? 140.339 90.737 68.910 1.00 58.02 14 ILE G O 1
ATOM 10358 N N . GLU G 1 16 ? 141.910 89.711 67.632 1.00 57.24 15 GLU G N 1
ATOM 10359 C CA . GLU G 1 16 ? 141.449 90.271 66.362 1.00 56.46 15 GLU G CA 1
ATOM 10360 C C . GLU G 1 16 ? 141.865 89.389 65.172 1.00 55.30 15 GLU G C 1
ATOM 10361 O O . GLU G 1 16 ? 142.960 88.833 65.153 1.00 55.02 15 GLU G O 1
ATOM 10367 N N . LYS G 1 17 ? 140.965 89.255 64.197 1.00 54.22 16 LYS G N 1
ATOM 10368 C CA . LYS G 1 17 ? 140.989 88.135 63.248 1.00 53.47 16 LYS G CA 1
ATOM 10369 C C . LYS G 1 17 ? 141.224 86.809 63.996 1.00 52.66 16 LYS G C 1
ATOM 10370 O O . LYS G 1 17 ? 140.712 86.628 65.118 1.00 53.05 16 LYS G O 1
ATOM 10376 N N . ALA G 1 18 ? 141.969 85.878 63.400 1.00 50.72 17 ALA G N 1
ATOM 10377 C CA . ALA G 1 18 ? 142.174 84.594 64.055 1.00 48.64 17 ALA G CA 1
ATOM 10378 C C . ALA G 1 18 ? 143.295 84.760 65.045 1.00 47.71 17 ALA G C 1
ATOM 10379 O O . ALA G 1 18 ? 144.451 84.920 64.635 1.00 47.85 17 ALA G O 1
ATOM 10381 N N . THR G 1 19 ? 142.985 84.771 66.342 1.00 46.15 18 THR G N 1
ATOM 10382 C CA . THR G 1 19 ? 144.076 84.767 67.316 1.00 45.16 18 THR G CA 1
ATOM 10383 C C . THR G 1 19 ? 144.154 83.472 68.118 1.00 44.40 18 THR G C 1
ATOM 10384 O O . THR G 1 19 ? 143.133 82.849 68.417 1.00 45.13 18 THR G O 1
ATOM 10388 N N . PHE G 1 20 ? 145.375 83.061 68.441 1.00 43.17 19 PHE G N 1
ATOM 10389 C CA . PHE G 1 20 ? 145.618 81.783 69.083 1.00 41.96 19 PHE G CA 1
ATOM 10390 C C . PHE G 1 20 ? 146.069 81.976 70.526 1.00 42.29 19 PHE G C 1
ATOM 10391 O O . PHE G 1 20 ? 146.960 82.792 70.786 1.00 43.42 19 PHE G O 1
ATOM 10399 N N . LEU G 1 21 ? 145.470 81.236 71.462 1.00 41.98 20 LEU G N 1
ATOM 10400 C CA . LEU G 1 21 ? 145.947 81.209 72.853 1.00 41.15 20 LEU G CA 1
ATOM 10401 C C . LEU G 1 21 ? 146.241 79.761 73.305 1.00 41.40 20 LEU G C 1
ATOM 10402 O O . LEU G 1 21 ? 145.335 78.939 73.444 1.00 41.85 20 LEU G O 1
ATOM 10407 N N . THR G 1 22 ? 147.509 79.444 73.509 1.00 41.21 21 THR G N 1
ATOM 10408 C CA . THR G 1 22 ? 147.872 78.153 74.062 1.00 41.36 21 THR G CA 1
ATOM 10409 C C . THR G 1 22 ? 148.067 78.235 75.572 1.00 42.23 21 THR G C 1
ATOM 10410 O O . THR G 1 22 ? 148.619 79.198 76.076 1.00 42.26 21 THR G O 1
ATOM 10414 N N . ILE G 1 23 ? 147.604 77.212 76.281 1.00 43.23 22 ILE G N 1
ATOM 10415 C CA . ILE G 1 23 ? 147.862 77.063 77.718 1.00 44.24 22 ILE G CA 1
ATOM 10416 C C . ILE G 1 23 ? 148.387 75.646 77.975 1.00 45.27 22 ILE G C 1
ATOM 10417 O O . ILE G 1 23 ? 147.645 74.670 77.811 1.00 46.39 22 ILE G O 1
ATOM 10422 N N . LYS G 1 24 ? 149.659 75.509 78.347 1.00 45.64 23 LYS G N 1
ATOM 10423 C CA . LYS G 1 24 ? 150.234 74.168 78.410 1.00 46.22 23 LYS G CA 1
ATOM 10424 C C . LYS G 1 24 ? 150.140 73.468 79.743 1.00 45.87 23 LYS G C 1
ATOM 10425 O O . LYS G 1 24 ? 150.287 72.246 79.793 1.00 46.24 23 LYS G O 1
ATOM 10431 N N . ASP G 1 25 ? 149.908 74.209 80.814 1.00 45.17 24 ASP G N 1
ATOM 10432 C CA . ASP G 1 25 ? 149.591 73.549 82.064 1.00 45.25 24 ASP G CA 1
ATOM 10433 C C . ASP G 1 25 ? 148.116 73.063 82.062 1.00 44.85 24 ASP G C 1
ATOM 10434 O O . ASP G 1 25 ? 147.188 73.881 82.206 1.00 45.35 24 ASP G O 1
ATOM 10439 N N . VAL G 1 26 ? 147.888 71.758 81.903 1.00 43.38 25 VAL G N 1
ATOM 10440 C CA . VAL G 1 26 ? 146.510 71.255 81.776 1.00 42.59 25 VAL G CA 1
ATOM 10441 C C . VAL G 1 26 ? 145.514 71.858 82.792 1.00 42.57 25 VAL G C 1
ATOM 10442 O O . VAL G 1 26 ? 144.408 72.255 82.384 1.00 42.54 25 VAL G O 1
ATOM 10446 N N . GLN G 1 27 ? 145.881 71.938 84.085 1.00 42.05 26 GLN G N 1
ATOM 10447 C CA . GLN G 1 27 ? 144.943 72.457 85.091 1.00 41.94 26 GLN G CA 1
ATOM 10448 C C . GLN G 1 27 ? 144.392 73.846 84.734 1.00 41.83 26 GLN G C 1
ATOM 10449 O O . GLN G 1 27 ? 143.163 74.080 84.796 1.00 42.34 26 GLN G O 1
ATOM 10455 N N . SER G 1 28 ? 145.291 74.747 84.326 1.00 40.97 27 SER G N 1
ATOM 10456 C CA . SER G 1 28 ? 144.930 76.114 83.907 1.00 40.39 27 SER G CA 1
ATOM 10457 C C . SER G 1 28 ? 144.208 76.150 82.561 1.00 39.70 27 SER G C 1
ATOM 10458 O O . SER G 1 28 ? 143.526 77.125 82.247 1.00 39.89 27 SER G O 1
ATOM 10461 N N . PHE G 1 29 ? 144.368 75.097 81.764 1.00 38.89 28 PHE G N 1
ATOM 10462 C CA . PHE G 1 29 ? 143.586 74.945 80.558 1.00 38.42 28 PHE G CA 1
ATOM 10463 C C . PHE G 1 29 ? 142.186 74.558 80.965 1.00 39.10 28 PHE G C 1
ATOM 10464 O O . PHE G 1 29 ? 141.231 75.204 80.564 1.00 39.68 28 PHE G O 1
ATOM 10472 N N . ALA G 1 30 ? 142.062 73.521 81.787 1.00 39.30 29 ALA G N 1
ATOM 10473 C CA . ALA G 1 30 ? 140.767 73.125 82.305 1.00 39.85 29 ALA G CA 1
ATOM 10474 C C . ALA G 1 30 ? 140.065 74.309 82.932 1.00 40.57 29 ALA G C 1
ATOM 10475 O O . ALA G 1 30 ? 138.942 74.676 82.530 1.00 41.80 29 ALA G O 1
ATOM 10477 N N . HIS G 1 31 ? 140.728 74.925 83.907 1.00 40.74 30 HIS G N 1
ATOM 10478 C CA . HIS G 1 31 ? 140.163 76.073 84.609 1.00 40.73 30 HIS G CA 1
ATOM 10479 C C . HIS G 1 31 ? 139.655 77.136 83.626 1.00 40.17 30 HIS G C 1
ATOM 10480 O O . HIS G 1 31 ? 138.558 77.683 83.800 1.00 40.39 30 HIS G O 1
ATOM 10487 N N . LEU G 1 32 ? 140.429 77.421 82.579 1.00 39.43 31 LEU G N 1
ATOM 10488 C CA . LEU G 1 32 ? 139.991 78.476 81.690 1.00 38.82 31 LEU G CA 1
ATOM 10489 C C . LEU G 1 32 ? 138.759 78.019 80.944 1.00 37.87 31 LEU G C 1
ATOM 10490 O O . LEU G 1 32 ? 137.800 78.762 80.885 1.00 38.46 31 LEU G O 1
ATOM 10495 N N . VAL G 1 33 ? 138.765 76.793 80.422 1.00 36.54 32 VAL G N 1
ATOM 10496 C CA . VAL G 1 33 ? 137.636 76.294 79.648 1.00 35.42 32 VAL G CA 1
ATOM 10497 C C . VAL G 1 33 ? 136.394 76.322 80.517 1.00 35.83 32 VAL G C 1
ATOM 10498 O O . VAL G 1 33 ? 135.344 76.757 80.081 1.00 35.72 32 VAL G O 1
ATOM 10502 N N . LYS G 1 34 ? 136.509 75.873 81.758 1.00 36.50 33 LYS G N 1
ATOM 10503 C CA . LYS G 1 34 ? 135.393 76.037 82.671 1.00 37.29 33 LYS G CA 1
ATOM 10504 C C . LYS G 1 34 ? 134.917 77.459 82.648 1.00 38.19 33 LYS G C 1
ATOM 10505 O O . LYS G 1 34 ? 133.756 77.703 82.380 1.00 39.05 33 LYS G O 1
ATOM 10511 N N . LEU G 1 35 ? 135.820 78.407 82.901 1.00 39.30 34 LEU G N 1
ATOM 10512 C CA . LEU G 1 35 ? 135.426 79.814 82.985 1.00 40.16 34 LEU G CA 1
ATOM 10513 C C . LEU G 1 35 ? 134.778 80.248 81.701 1.00 41.86 34 LEU G C 1
ATOM 10514 O O . LEU G 1 35 ? 133.955 81.162 81.704 1.00 43.26 34 LEU G O 1
ATOM 10519 N N . ILE G 1 36 ? 135.126 79.596 80.594 1.00 43.09 35 ILE G N 1
ATOM 10520 C CA . ILE G 1 36 ? 134.535 79.974 79.327 1.00 43.94 35 ILE G CA 1
ATOM 10521 C C . ILE G 1 36 ? 133.080 79.563 79.216 1.00 44.46 35 ILE G C 1
ATOM 10522 O O . ILE G 1 36 ? 132.271 80.321 78.690 1.00 44.83 35 ILE G O 1
ATOM 10527 N N . TYR G 1 37 ? 132.766 78.378 79.731 1.00 45.13 36 TYR G N 1
ATOM 10528 C CA . TYR G 1 37 ? 131.401 77.871 79.797 1.00 46.00 36 TYR G CA 1
ATOM 10529 C C . TYR G 1 37 ? 130.592 78.512 80.924 1.00 46.93 36 TYR G C 1
ATOM 10530 O O . TYR G 1 37 ? 129.381 78.633 80.816 1.00 47.83 36 TYR G O 1
ATOM 10539 N N . GLN G 1 38 ? 131.249 78.937 81.993 1.00 47.63 37 GLN G N 1
ATOM 10540 C CA . GLN G 1 38 ? 130.573 79.612 83.099 1.00 48.54 37 GLN G CA 1
ATOM 10541 C C . GLN G 1 38 ? 130.249 81.078 82.854 1.00 48.77 37 GLN G C 1
ATOM 10542 O O . GLN G 1 38 ? 129.582 81.685 83.675 1.00 48.77 37 GLN G O 1
ATOM 10548 N N . TYR G 1 39 ? 130.733 81.655 81.752 1.00 49.53 38 TYR G N 1
ATOM 10549 C CA . TYR G 1 39 ? 130.795 83.129 81.573 1.00 50.07 38 TYR G CA 1
ATOM 10550 C C . TYR G 1 39 ? 129.487 83.840 81.833 1.00 50.18 38 TYR G C 1
ATOM 10551 O O . TYR G 1 39 ? 128.433 83.295 81.520 1.00 50.03 38 TYR G O 1
ATOM 10560 N N . ASP G 1 40 ? 129.551 85.058 82.387 1.00 50.75 39 ASP G N 1
ATOM 10561 C CA . ASP G 1 40 ? 128.319 85.848 82.625 1.00 51.86 39 ASP G CA 1
ATOM 10562 C C . ASP G 1 40 ? 128.402 87.370 82.381 1.00 51.73 39 ASP G C 1
ATOM 10563 O O . ASP G 1 40 ? 129.265 88.068 82.921 1.00 52.48 39 ASP G O 1
ATOM 10568 N N . GLU G 1 44 ? 133.976 87.033 86.968 1.00 66.84 44 GLU G N 1
ATOM 10569 C CA . GLU G 1 44 ? 135.160 86.202 87.232 1.00 67.14 44 GLU G CA 1
ATOM 10570 C C . GLU G 1 44 ? 136.260 86.322 86.141 1.00 67.29 44 GLU G C 1
ATOM 10571 O O . GLU G 1 44 ? 137.400 86.686 86.446 1.00 67.32 44 GLU G O 1
ATOM 10573 N N . LEU G 1 45 ? 135.906 86.008 84.890 1.00 67.37 45 LEU G N 1
ATOM 10574 C CA . LEU G 1 45 ? 136.748 86.230 83.704 1.00 67.21 45 LEU G CA 1
ATOM 10575 C C . LEU G 1 45 ? 136.018 87.238 82.830 1.00 67.68 45 LEU G C 1
ATOM 10576 O O . LEU G 1 45 ? 134.814 87.086 82.586 1.00 67.92 45 LEU G O 1
ATOM 10581 N N . LYS G 1 46 ? 136.734 88.265 82.366 1.00 68.10 46 LYS G N 1
ATOM 10582 C CA . LYS G 1 46 ? 136.094 89.443 81.739 1.00 68.58 46 LYS G CA 1
ATOM 10583 C C . LYS G 1 46 ? 136.442 89.663 80.256 1.00 68.92 46 LYS G C 1
ATOM 10584 O O . LYS G 1 46 ? 137.608 89.594 79.850 1.00 69.29 46 LYS G O 1
ATOM 10590 N N . LEU G 1 47 ? 135.420 89.936 79.452 1.00 69.35 47 LEU G N 1
ATOM 10591 C CA . LEU G 1 47 ? 135.599 90.124 78.013 1.00 69.64 47 LEU G CA 1
ATOM 10592 C C . LEU G 1 47 ? 135.126 91.514 77.580 1.00 70.38 47 LEU G C 1
ATOM 10593 O O . LEU G 1 47 ? 134.015 91.941 77.924 1.00 70.62 47 LEU G O 1
ATOM 10598 N N . PHE G 1 48 ? 135.953 92.218 76.818 1.00 71.01 48 PHE G N 1
ATOM 10599 C CA . PHE G 1 48 ? 135.652 93.603 76.497 1.00 71.81 48 PHE G CA 1
ATOM 10600 C C . PHE G 1 48 ? 135.590 93.942 75.012 1.00 72.23 48 PHE G C 1
ATOM 10601 O O . PHE G 1 48 ? 136.146 93.237 74.172 1.00 72.34 48 PHE G O 1
ATOM 10609 N N . ASP G 1 49 ? 134.874 95.025 74.720 1.00 73.06 49 ASP G N 1
ATOM 10610 C CA . ASP G 1 49 ? 134.882 95.701 73.419 1.00 74.25 49 ASP G CA 1
ATOM 10611 C C . ASP G 1 49 ? 135.930 96.825 73.367 1.00 74.13 49 ASP G C 1
ATOM 10612 O O . ASP G 1 49 ? 136.793 96.950 74.252 1.00 73.79 49 ASP G O 1
ATOM 10617 N N . ALA G 1 50 ? 135.832 97.641 72.315 1.00 74.21 50 ALA G N 1
ATOM 10618 C CA . ALA G 1 50 ? 136.407 98.971 72.326 1.00 74.40 50 ALA G CA 1
ATOM 10619 C C . ALA G 1 50 ? 135.715 99.791 73.459 1.00 74.48 50 ALA G C 1
ATOM 10620 O O . ALA G 1 50 ? 134.724 100.500 73.220 1.00 74.31 50 ALA G O 1
ATOM 10622 N N . GLN G 1 51 ? 136.238 99.630 74.688 1.00 74.57 51 GLN G N 1
ATOM 10623 C CA . GLN G 1 51 ? 135.815 100.327 75.941 1.00 74.48 51 GLN G CA 1
ATOM 10624 C C . GLN G 1 51 ? 134.703 99.645 76.763 1.00 74.31 51 GLN G C 1
ATOM 10625 O O . GLN G 1 51 ? 134.390 98.462 76.554 1.00 73.86 51 GLN G O 1
ATOM 10631 N N . GLY G 1 54 ? 132.435 95.729 77.567 1.00 57.13 53 GLY G N 1
ATOM 10632 C CA . GLY G 1 54 ? 131.517 94.907 78.363 1.00 57.56 53 GLY G CA 1
ATOM 10633 C C . GLY G 1 54 ? 130.761 93.957 77.450 1.00 57.97 53 GLY G C 1
ATOM 10634 O O . GLY G 1 54 ? 129.999 94.390 76.566 1.00 58.62 53 GLY G O 1
ATOM 10635 N N . LEU G 1 55 ? 130.973 92.661 77.625 1.00 57.83 54 LEU G N 1
ATOM 10636 C CA . LEU G 1 55 ? 130.370 91.719 76.705 1.00 58.09 54 LEU G CA 1
ATOM 10637 C C . LEU G 1 55 ? 129.307 90.910 77.436 1.00 58.55 54 LEU G C 1
ATOM 10638 O O . LEU G 1 55 ? 129.565 90.309 78.508 1.00 58.66 54 LEU G O 1
ATOM 10643 N N . LYS G 1 56 ? 128.101 90.928 76.869 1.00 58.70 55 LYS G N 1
ATOM 10644 C CA . LYS G 1 56 ? 126.980 90.186 77.425 1.00 58.98 55 LYS G CA 1
ATOM 10645 C C . LYS G 1 56 ? 127.010 88.741 76.899 1.00 58.66 55 LYS G C 1
ATOM 10646 O O . LYS G 1 56 ? 127.257 88.508 75.707 1.00 59.04 55 LYS G O 1
ATOM 10652 N N . PRO G 1 57 ? 126.756 87.762 77.782 1.00 58.15 56 PRO G N 1
ATOM 10653 C CA . PRO G 1 57 ? 126.780 86.335 77.432 1.00 57.74 56 PRO G CA 1
ATOM 10654 C C . PRO G 1 57 ? 126.211 85.966 76.048 1.00 57.27 56 PRO G C 1
ATOM 10655 O O . PRO G 1 57 ? 126.806 85.142 75.354 1.00 57.23 56 PRO G O 1
ATOM 10659 N N . THR G 1 58 ? 125.083 86.564 75.660 1.00 56.77 57 THR G N 1
ATOM 10660 C CA . THR G 1 58 ? 124.439 86.242 74.387 1.00 56.61 57 THR G CA 1
ATOM 10661 C C . THR G 1 58 ? 125.280 86.687 73.181 1.00 56.26 57 THR G C 1
ATOM 10662 O O . THR G 1 58 ? 125.023 86.259 72.041 1.00 56.02 57 THR G O 1
ATOM 10666 N N . GLU G 1 59 ? 126.277 87.538 73.451 1.00 55.81 58 GLU G N 1
ATOM 10667 C CA . GLU G 1 59 ? 127.217 88.029 72.424 1.00 55.68 58 GLU G CA 1
ATOM 10668 C C . GLU G 1 59 ? 128.506 87.150 72.319 1.00 54.71 58 GLU G C 1
ATOM 10669 O O . GLU G 1 59 ? 129.407 87.404 71.500 1.00 54.60 58 GLU G O 1
ATOM 10675 N N . LEU G 1 60 ? 128.580 86.127 73.166 1.00 53.32 59 LEU G N 1
ATOM 10676 C CA . LEU G 1 60 ? 129.680 85.167 73.143 1.00 51.59 59 LEU G CA 1
ATOM 10677 C C . LEU G 1 60 ? 129.185 83.827 72.607 1.00 50.47 59 LEU G C 1
ATOM 10678 O O . LEU G 1 60 ? 128.021 83.499 72.771 1.00 50.77 59 LEU G O 1
ATOM 10683 N N . PHE G 1 61 ? 130.073 83.049 71.994 1.00 49.13 60 PHE G N 1
ATOM 10684 C CA . PHE G 1 61 ? 129.687 81.853 71.240 1.00 47.56 60 PHE G CA 1
ATOM 10685 C C . PHE G 1 61 ? 130.870 80.848 71.188 1.00 46.78 60 PHE G C 1
ATOM 10686 O O . PHE G 1 61 ? 131.995 81.196 70.804 1.00 46.54 60 PHE G O 1
ATOM 10694 N N . VAL G 1 62 ? 130.611 79.611 71.615 1.00 45.62 61 VAL G N 1
ATOM 10695 C CA . VAL G 1 62 ? 131.680 78.649 71.926 1.00 44.11 61 VAL G CA 1
ATOM 10696 C C . VAL G 1 62 ? 131.474 77.280 71.302 1.00 43.31 61 VAL G C 1
ATOM 10697 O O . VAL G 1 62 ? 130.395 76.716 71.404 1.00 43.09 61 VAL G O 1
ATOM 10701 N N . VAL G 1 63 ? 132.502 76.723 70.680 1.00 42.29 62 VAL G N 1
ATOM 10702 C CA . VAL G 1 63 ? 132.385 75.338 70.227 1.00 42.06 62 VAL G CA 1
ATOM 10703 C C . VAL G 1 63 ? 133.584 74.466 70.536 1.00 42.12 62 VAL G C 1
ATOM 10704 O O . VAL G 1 63 ? 134.719 74.831 70.284 1.00 42.59 62 VAL G O 1
ATOM 10708 N N . THR G 1 64 ? 133.300 73.303 71.100 1.00 41.86 63 THR G N 1
ATOM 10709 C CA . THR G 1 64 ? 134.270 72.282 71.368 1.00 41.15 63 THR G CA 1
ATOM 10710 C C . THR G 1 64 ? 133.897 71.177 70.418 1.00 41.74 63 THR G C 1
ATOM 10711 O O . THR G 1 64 ? 134.737 70.622 69.729 1.00 41.98 63 THR G O 1
ATOM 10715 N N . ASP G 1 65 ? 132.614 70.869 70.363 1.00 42.35 64 ASP G N 1
ATOM 10716 C CA . ASP G 1 65 ? 132.152 69.778 69.527 1.00 43.21 64 ASP G CA 1
ATOM 10717 C C . ASP G 1 65 ? 131.758 70.309 68.178 1.00 42.62 64 ASP G C 1
ATOM 10718 O O . ASP G 1 65 ? 130.615 70.648 67.957 1.00 42.02 64 ASP G O 1
ATOM 10723 N N . ILE G 1 66 ? 132.734 70.346 67.291 1.00 42.71 65 ILE G N 1
ATOM 10724 C CA . ILE G 1 66 ? 132.610 70.891 65.963 1.00 42.85 65 ILE G CA 1
ATOM 10725 C C . ILE G 1 66 ? 131.561 70.167 65.094 1.00 43.24 65 ILE G C 1
ATOM 10726 O O . ILE G 1 66 ? 130.711 70.821 64.502 1.00 43.05 65 ILE G O 1
ATOM 10731 N N . LEU G 1 67 ? 131.606 68.834 65.034 1.00 43.37 66 LEU G N 1
ATOM 10732 C CA . LEU G 1 67 ? 130.630 68.052 64.253 1.00 43.74 66 LEU G CA 1
ATOM 10733 C C . LEU G 1 67 ? 129.222 67.996 64.838 1.00 44.00 66 LEU G C 1
ATOM 10734 O O . LEU G 1 67 ? 128.259 67.758 64.108 1.00 43.77 66 LEU G O 1
ATOM 10739 N N . GLY G 1 68 ? 129.109 68.201 66.150 1.00 44.30 67 GLY G N 1
ATOM 10740 C CA . GLY G 1 68 ? 127.830 68.138 66.836 1.00 43.90 67 GLY G CA 1
ATOM 10741 C C . GLY G 1 68 ? 127.084 69.447 66.800 1.00 44.04 67 GLY G C 1
ATOM 10742 O O . GLY G 1 68 ? 125.911 69.469 67.009 1.00 43.70 67 GLY G O 1
ATOM 10743 N N . TYR G 1 69 ? 127.765 70.546 66.536 1.00 45.54 68 TYR G N 1
ATOM 10744 C CA . TYR G 1 69 ? 127.158 71.874 66.601 1.00 47.39 68 TYR G CA 1
ATOM 10745 C C . TYR G 1 69 ? 126.152 71.977 65.493 1.00 48.75 68 TYR G C 1
ATOM 10746 O O . TYR G 1 69 ? 126.452 71.614 64.363 1.00 49.17 68 TYR G O 1
ATOM 10755 N N . ASP G 1 70 ? 124.959 72.461 65.814 1.00 50.35 69 ASP G N 1
ATOM 10756 C CA . ASP G 1 70 ? 123.892 72.588 64.836 1.00 51.60 69 ASP G CA 1
ATOM 10757 C C . ASP G 1 70 ? 124.011 73.908 64.120 1.00 51.68 69 ASP G C 1
ATOM 10758 O O . ASP G 1 70 ? 123.696 74.971 64.651 1.00 51.73 69 ASP G O 1
ATOM 10763 N N . VAL G 1 71 ? 124.461 73.838 62.890 1.00 51.87 70 VAL G N 1
ATOM 10764 C CA . VAL G 1 71 ? 124.599 75.023 62.115 1.00 52.14 70 VAL G CA 1
ATOM 10765 C C . VAL G 1 71 ? 123.205 75.391 61.587 1.00 52.58 70 VAL G C 1
ATOM 10766 O O . VAL G 1 71 ? 122.916 76.567 61.315 1.00 52.90 70 VAL G O 1
ATOM 10770 N N . ASN G 1 72 ? 122.323 74.390 61.521 1.00 52.36 71 ASN G N 1
ATOM 10771 C CA . ASN G 1 72 ? 120.960 74.582 61.033 1.00 52.20 71 ASN G CA 1
ATOM 10772 C C . ASN G 1 72 ? 119.866 74.951 62.042 1.00 52.88 71 ASN G C 1
ATOM 10773 O O . ASN G 1 72 ? 118.676 74.802 61.747 1.00 53.24 71 ASN G O 1
ATOM 10778 N N . SER G 1 73 ? 120.261 75.439 63.212 1.00 53.20 72 SER G N 1
ATOM 10779 C CA . SER G 1 73 ? 119.331 75.887 64.242 1.00 53.67 72 SER G CA 1
ATOM 10780 C C . SER G 1 73 ? 118.362 76.975 63.729 1.00 54.13 72 SER G C 1
ATOM 10781 O O . SER G 1 73 ? 118.740 77.822 62.901 1.00 54.72 72 SER G O 1
ATOM 10784 N N . ALA G 1 74 ? 117.128 76.970 64.238 1.00 53.74 73 ALA G N 1
ATOM 10785 C CA . ALA G 1 74 ? 116.082 77.895 63.763 1.00 53.33 73 ALA G CA 1
ATOM 10786 C C . ALA G 1 74 ? 116.472 79.394 63.699 1.00 53.10 73 ALA G C 1
ATOM 10787 O O . ALA G 1 74 ? 116.110 80.097 62.740 1.00 53.11 73 ALA G O 1
ATOM 10789 N N . ALA G 1 75 ? 117.214 79.879 64.685 1.00 52.59 74 ALA G N 1
ATOM 10790 C CA . ALA G 1 75 ? 117.592 81.286 64.681 1.00 52.68 74 ALA G CA 1
ATOM 10791 C C . ALA G 1 75 ? 118.518 81.581 63.508 1.00 52.74 74 ALA G C 1
ATOM 10792 O O . ALA G 1 75 ? 118.466 82.676 62.931 1.00 52.88 74 ALA G O 1
ATOM 10794 N N . THR G 1 76 ? 119.344 80.597 63.149 1.00 52.39 75 THR G N 1
ATOM 10795 C CA . THR G 1 76 ? 120.272 80.748 62.037 1.00 52.70 75 THR G CA 1
ATOM 10796 C C . THR G 1 76 ? 119.591 80.505 60.678 1.00 52.43 75 THR G C 1
ATOM 10797 O O . THR G 1 76 ? 119.856 81.202 59.691 1.00 51.93 75 THR G O 1
ATOM 10801 N N . LEU G 1 77 ? 118.716 79.512 60.635 1.00 52.44 76 LEU G N 1
ATOM 10802 C CA . LEU G 1 77 ? 117.923 79.310 59.454 1.00 53.22 76 LEU G CA 1
ATOM 10803 C C . LEU G 1 77 ? 117.096 80.559 59.107 1.00 53.45 76 LEU G C 1
ATOM 10804 O O . LEU G 1 77 ? 117.003 80.930 57.936 1.00 53.60 76 LEU G O 1
ATOM 10809 N N . LYS G 1 78 ? 116.537 81.225 60.111 1.00 53.62 77 LYS G N 1
ATOM 10810 C CA . LYS G 1 78 ? 115.885 82.512 59.877 1.00 54.04 77 LYS G CA 1
ATOM 10811 C C . LYS G 1 78 ? 116.789 83.504 59.149 1.00 53.32 77 LYS G C 1
ATOM 10812 O O . LYS G 1 78 ? 116.370 84.145 58.193 1.00 53.42 77 LYS G O 1
ATOM 10818 N N . LEU G 1 79 ? 118.030 83.621 59.595 1.00 52.57 78 LEU G N 1
ATOM 10819 C CA . LEU G 1 79 ? 118.932 84.630 59.054 1.00 52.04 78 LEU G CA 1
ATOM 10820 C C . LEU G 1 79 ? 119.346 84.336 57.612 1.00 51.53 78 LEU G C 1
ATOM 10821 O O . LEU G 1 79 ? 119.502 85.243 56.783 1.00 51.21 78 LEU G O 1
ATOM 10826 N N . ILE G 1 80 ? 119.500 83.056 57.307 1.00 51.12 79 ILE G N 1
ATOM 10827 C CA . ILE G 1 80 ? 119.855 82.641 55.952 1.00 50.43 79 ILE G CA 1
ATOM 10828 C C . ILE G 1 80 ? 118.695 82.848 55.001 1.00 49.93 79 ILE G C 1
ATOM 10829 O O . ILE G 1 80 ? 118.897 83.284 53.870 1.00 49.35 79 ILE G O 1
ATOM 10834 N N . TYR G 1 81 ? 117.488 82.499 55.468 1.00 49.62 80 TYR G N 1
ATOM 10835 C CA . TYR G 1 81 ? 116.254 82.638 54.687 1.00 48.96 80 TYR G CA 1
ATOM 10836 C C . TYR G 1 81 ? 116.037 84.098 54.351 1.00 49.25 80 TYR G C 1
ATOM 10837 O O . TYR G 1 81 ? 115.855 84.440 53.177 1.00 49.05 80 TYR G O 1
ATOM 10846 N N . GLY G 1 82 ? 116.093 84.946 55.385 1.00 49.52 81 GLY G N 1
ATOM 10847 C CA . GLY G 1 82 ? 116.072 86.388 55.233 1.00 49.86 81 GLY G CA 1
ATOM 10848 C C . GLY G 1 82 ? 117.030 86.798 54.129 1.00 50.65 81 GLY G C 1
ATOM 10849 O O . GLY G 1 82 ? 116.631 87.445 53.158 1.00 50.83 81 GLY G O 1
ATOM 10850 N N . ASP G 1 83 ? 118.292 86.397 54.264 1.00 51.22 82 ASP G N 1
ATOM 10851 C CA . ASP G 1 83 ? 119.329 86.700 53.284 1.00 51.63 82 ASP G CA 1
ATOM 10852 C C . ASP G 1 83 ? 119.052 86.085 51.905 1.00 51.30 82 ASP G C 1
ATOM 10853 O O . ASP G 1 83 ? 119.314 86.720 50.878 1.00 51.44 82 ASP G O 1
ATOM 10858 N N . LEU G 1 84 ? 118.545 84.851 51.868 1.00 50.92 83 LEU G N 1
ATOM 10859 C CA . LEU G 1 84 ? 118.201 84.220 50.598 1.00 50.35 83 LEU G CA 1
ATOM 10860 C C . LEU G 1 84 ? 117.075 84.959 49.891 1.00 50.04 83 LEU G C 1
ATOM 10861 O O . LEU G 1 84 ? 117.073 85.057 48.657 1.00 49.95 83 LEU G O 1
ATOM 10866 N N . GLU G 1 85 ? 116.104 85.453 50.659 1.00 49.50 84 GLU G N 1
ATOM 10867 C CA . GLU G 1 85 ? 115.016 86.220 50.063 1.00 49.95 84 GLU G CA 1
ATOM 10868 C C . GLU G 1 85 ? 115.484 87.585 49.518 1.00 50.14 84 GLU G C 1
ATOM 10869 O O . GLU G 1 85 ? 115.090 88.009 48.433 1.00 50.83 84 GLU G O 1
ATOM 10875 N N . ALA G 1 86 ? 116.343 88.253 50.276 1.00 49.90 85 ALA G N 1
ATOM 10876 C CA . ALA G 1 86 ? 116.965 89.480 49.840 1.00 49.30 85 ALA G CA 1
ATOM 10877 C C . ALA G 1 86 ? 117.708 89.288 48.529 1.00 49.28 85 ALA G C 1
ATOM 10878 O O . ALA G 1 86 ? 117.744 90.189 47.699 1.00 49.61 85 ALA G O 1
ATOM 10880 N N . GLN G 1 87 ? 118.302 88.119 48.344 1.00 48.87 86 GLN G N 1
ATOM 10881 C CA . GLN G 1 87 ? 119.104 87.847 47.161 1.00 48.77 86 GLN G CA 1
ATOM 10882 C C . GLN G 1 87 ? 118.159 87.623 45.988 1.00 48.91 86 GLN G C 1
ATOM 10883 O O . GLN G 1 87 ? 118.471 88.000 44.842 1.00 48.50 86 GLN G O 1
ATOM 10889 N N . LEU G 1 88 ? 116.987 87.051 46.292 1.00 49.03 87 LEU G N 1
ATOM 10890 C CA . LEU G 1 88 ? 115.925 86.891 45.301 1.00 49.08 87 LEU G CA 1
ATOM 10891 C C . LEU G 1 88 ? 115.452 88.260 44.867 1.00 50.10 87 LEU G C 1
ATOM 10892 O O . LEU G 1 88 ? 115.590 88.624 43.679 1.00 50.31 87 LEU G O 1
ATOM 10897 N N . ASN G 1 89 ? 114.936 89.017 45.849 1.00 50.49 88 ASN G N 1
ATOM 10898 C CA . ASN G 1 89 ? 114.482 90.392 45.675 1.00 51.39 88 ASN G CA 1
ATOM 10899 C C . ASN G 1 89 ? 115.315 91.237 44.739 1.00 52.11 88 ASN G C 1
ATOM 10900 O O . ASN G 1 89 ? 114.745 92.034 43.987 1.00 52.65 88 ASN G O 1
ATOM 10905 N N . ASP G 1 90 ? 116.641 91.051 44.791 1.00 52.83 89 ASP G N 1
ATOM 10906 C CA . ASP G 1 90 ? 117.625 91.810 43.997 1.00 53.90 89 ASP G CA 1
ATOM 10907 C C . ASP G 1 90 ? 117.926 91.106 42.669 1.00 54.19 89 ASP G C 1
ATOM 10908 O O . ASP G 1 90 ? 118.995 91.288 42.097 1.00 54.65 89 ASP G O 1
ATOM 10913 N N . LYS G 1 91 ? 117.018 90.260 42.206 1.00 54.85 90 LYS G N 1
ATOM 10914 C CA . LYS G 1 91 ? 117.141 89.630 40.885 1.00 55.07 90 LYS G CA 1
ATOM 10915 C C . LYS G 1 91 ? 115.701 89.588 40.323 1.00 54.67 90 LYS G C 1
ATOM 10916 O O . LYS G 1 91 ? 115.084 88.520 40.201 1.00 54.63 90 LYS G O 1
ATOM 10922 N N . PRO G 1 92 ? 115.165 90.784 39.980 1.00 54.27 91 PRO G N 1
ATOM 10923 C CA . PRO G 1 92 ? 113.725 91.079 39.873 1.00 53.62 91 PRO G CA 1
ATOM 10924 C C . PRO G 1 92 ? 113.011 90.183 38.872 1.00 53.00 91 PRO G C 1
ATOM 10925 O O . PRO G 1 92 ? 111.874 89.824 39.092 1.00 52.95 91 PRO G O 1
ATOM 10929 N N . GLU G 1 93 ? 113.685 89.827 37.787 1.00 53.16 92 GLU G N 1
ATOM 10930 C CA . GLU G 1 93 ? 113.115 88.967 36.755 1.00 53.50 92 GLU G CA 1
ATOM 10931 C C . GLU G 1 93 ? 112.905 87.563 37.302 1.00 53.11 92 GLU G C 1
ATOM 10932 O O . GLU G 1 93 ? 111.867 86.947 37.030 1.00 53.86 92 GLU G O 1
ATOM 10938 N N . VAL G 1 94 ? 113.860 87.070 38.097 1.00 52.01 93 VAL G N 1
ATOM 10939 C CA . VAL G 1 94 ? 113.723 85.746 38.694 1.00 50.88 93 VAL G CA 1
ATOM 10940 C C . VAL G 1 94 ? 112.597 85.703 39.714 1.00 49.93 93 VAL G C 1
ATOM 10941 O O . VAL G 1 94 ? 111.808 84.763 39.717 1.00 50.06 93 VAL G O 1
ATOM 10945 N N . LYS G 1 95 ? 112.501 86.726 40.550 1.00 48.50 94 LYS G N 1
ATOM 10946 C CA . LYS G 1 95 ? 111.490 86.716 41.578 1.00 48.14 94 LYS G CA 1
ATOM 10947 C C . LYS G 1 95 ? 110.081 86.694 40.983 1.00 47.14 94 LYS G C 1
ATOM 10948 O O . LYS G 1 95 ? 109.174 85.996 41.464 1.00 46.36 94 LYS G O 1
ATOM 10954 N N . SER G 1 96 ? 109.928 87.487 39.933 1.00 46.45 95 SER G N 1
ATOM 10955 C CA . SER G 1 96 ? 108.698 87.598 39.172 1.00 45.82 95 SER G CA 1
ATOM 10956 C C . SER G 1 96 ? 108.299 86.249 38.588 1.00 45.43 95 SER G C 1
ATOM 10957 O O . SER G 1 96 ? 107.139 85.870 38.664 1.00 45.17 95 SER G O 1
ATOM 10960 N N . MET G 1 97 ? 109.267 85.539 38.008 1.00 45.53 96 MET G N 1
ATOM 10961 C CA . MET G 1 97 ? 109.080 84.176 37.538 1.00 46.15 96 MET G CA 1
ATOM 10962 C C . MET G 1 97 ? 108.505 83.316 38.691 1.00 46.36 96 MET G C 1
ATOM 10963 O O . MET G 1 97 ? 107.452 82.699 38.535 1.00 46.85 96 MET G O 1
ATOM 10968 N N . ILE G 1 98 ? 109.155 83.314 39.855 1.00 46.40 97 ILE G N 1
ATOM 10969 C CA . ILE G 1 98 ? 108.698 82.531 41.007 1.00 46.67 97 ILE G CA 1
ATOM 10970 C C . ILE G 1 98 ? 107.324 82.957 41.467 1.00 46.99 97 ILE G C 1
ATOM 10971 O O . ILE G 1 98 ? 106.493 82.124 41.806 1.00 47.57 97 ILE G O 1
ATOM 10976 N N . GLU G 1 99 ? 107.072 84.255 41.471 1.00 47.27 98 GLU G N 1
ATOM 10977 C CA . GLU G 1 99 ? 105.782 84.791 41.936 1.00 47.15 98 GLU G CA 1
ATOM 10978 C C . GLU G 1 99 ? 104.606 84.215 41.141 1.00 45.72 98 GLU G C 1
ATOM 10979 O O . GLU G 1 99 ? 103.566 83.845 41.694 1.00 45.35 98 GLU G O 1
ATOM 10985 N N . LYS G 1 100 ? 104.787 84.167 39.831 1.00 44.28 99 LYS G N 1
ATOM 10986 C CA . LYS G 1 100 ? 103.740 83.765 38.917 1.00 43.27 99 LYS G CA 1
ATOM 10987 C C . LYS G 1 100 ? 103.581 82.256 38.856 1.00 41.92 99 LYS G C 1
ATOM 10988 O O . LYS G 1 100 ? 102.482 81.766 38.614 1.00 42.17 99 LYS G O 1
ATOM 10994 N N . LEU G 1 101 ? 104.685 81.525 38.999 1.00 39.79 100 LEU G N 1
ATOM 10995 C CA . LEU G 1 101 ? 104.623 80.092 39.146 1.00 38.25 100 LEU G CA 1
ATOM 10996 C C . LEU G 1 101 ? 103.865 79.667 40.453 1.00 38.10 100 LEU G C 1
ATOM 10997 O O . LEU G 1 101 ? 103.038 78.741 40.431 1.00 37.95 100 LEU G O 1
ATOM 11002 N N . THR G 1 102 ? 104.078 80.352 41.573 1.00 37.03 101 THR G N 1
ATOM 11003 C CA . THR G 1 102 ? 103.313 79.978 42.762 1.00 36.58 101 THR G CA 1
ATOM 11004 C C . THR G 1 102 ? 101.861 80.442 42.684 1.00 35.80 101 THR G C 1
ATOM 11005 O O . THR G 1 102 ? 100.952 79.738 43.148 1.00 35.32 101 THR G O 1
ATOM 11009 N N . GLY G 1 103 ? 101.648 81.609 42.080 1.00 34.66 102 GLY G N 1
ATOM 11010 C CA . GLY G 1 103 ? 100.318 82.049 41.715 1.00 33.40 102 GLY G CA 1
ATOM 11011 C C . GLY G 1 103 ? 99.579 81.006 40.910 1.00 33.39 102 GLY G C 1
ATOM 11012 O O . GLY G 1 103 ? 98.478 80.618 41.276 1.00 33.67 102 GLY G O 1
ATOM 11013 N N . THR G 1 104 ? 100.180 80.510 39.834 1.00 33.12 103 THR G N 1
ATOM 11014 C CA . THR G 1 104 ? 99.511 79.508 38.999 1.00 33.40 103 THR G CA 1
ATOM 11015 C C . THR G 1 104 ? 99.132 78.254 39.790 1.00 33.87 103 THR G C 1
ATOM 11016 O O . THR G 1 104 ? 98.033 77.794 39.690 1.00 33.89 103 THR G O 1
ATOM 11020 N N . ILE G 1 105 ? 100.048 77.723 40.588 1.00 35.17 104 ILE G N 1
ATOM 11021 C CA . ILE G 1 105 ? 99.778 76.638 41.538 1.00 35.41 104 ILE G CA 1
ATOM 11022 C C . ILE G 1 105 ? 98.565 76.992 42.409 1.00 36.10 104 ILE G C 1
ATOM 11023 O O . ILE G 1 105 ? 97.637 76.202 42.476 1.00 36.15 104 ILE G O 1
ATOM 11028 N N . SER G 1 106 ? 98.547 78.167 43.056 1.00 35.94 105 SER G N 1
ATOM 11029 C CA . SER G 1 106 ? 97.430 78.520 43.930 1.00 36.04 105 SER G CA 1
ATOM 11030 C C . SER G 1 106 ? 96.106 78.522 43.191 1.00 36.84 105 SER G C 1
ATOM 11031 O O . SER G 1 106 ? 95.093 78.089 43.743 1.00 36.66 105 SER G O 1
ATOM 11034 N N . GLN G 1 107 ? 96.107 79.018 41.950 1.00 37.36 106 GLN G N 1
ATOM 11035 C CA . GLN G 1 107 ? 94.927 78.899 41.110 1.00 37.84 106 GLN G CA 1
ATOM 11036 C C . GLN G 1 107 ? 94.530 77.442 40.888 1.00 36.62 106 GLN G C 1
ATOM 11037 O O . GLN G 1 107 ? 93.377 77.133 41.124 1.00 36.30 106 GLN G O 1
ATOM 11043 N N . LEU G 1 108 ? 95.452 76.575 40.433 1.00 35.39 107 LEU G N 1
ATOM 11044 C CA . LEU G 1 108 ? 95.107 75.183 40.140 1.00 35.44 107 LEU G CA 1
ATOM 11045 C C . LEU G 1 108 ? 94.530 74.463 41.326 1.00 35.67 107 LEU G C 1
ATOM 11046 O O . LEU G 1 108 ? 93.444 73.906 41.222 1.00 35.60 107 LEU G O 1
ATOM 11051 N N . ILE G 1 109 ? 95.224 74.503 42.460 1.00 35.59 108 ILE G N 1
ATOM 11052 C CA . ILE G 1 109 ? 94.730 73.869 43.663 1.00 35.83 108 ILE G CA 1
ATOM 11053 C C . ILE G 1 109 ? 93.397 74.450 44.054 1.00 36.52 108 ILE G C 1
ATOM 11054 O O . ILE G 1 109 ? 92.487 73.707 44.426 1.00 36.87 108 ILE G O 1
ATOM 11059 N N . GLY G 1 110 ? 93.260 75.762 43.925 1.00 36.69 109 GLY G N 1
ATOM 11060 C CA . GLY G 1 110 ? 91.998 76.429 44.217 1.00 37.73 109 GLY G CA 1
ATOM 11061 C C . GLY G 1 110 ? 90.808 75.940 43.408 1.00 38.55 109 GLY G C 1
ATOM 11062 O O . GLY G 1 110 ? 89.662 76.078 43.838 1.00 38.72 109 GLY G O 1
ATOM 11063 N N . TYR G 1 111 ? 91.066 75.370 42.233 1.00 38.84 110 TYR G N 1
ATOM 11064 C CA . TYR G 1 111 ? 89.988 74.846 41.433 1.00 39.40 110 TYR G CA 1
ATOM 11065 C C . TYR G 1 111 ? 89.549 73.555 42.049 1.00 39.38 110 TYR G C 1
ATOM 11066 O O . TYR G 1 111 ? 88.394 73.378 42.346 1.00 39.27 110 TYR G O 1
ATOM 11075 N N . GLU G 1 112 ? 90.516 72.684 42.280 1.00 40.05 111 GLU G N 1
ATOM 11076 C CA . GLU G 1 112 ? 90.373 71.457 43.029 1.00 40.38 111 GLU G CA 1
ATOM 11077 C C . GLU G 1 112 ? 89.595 71.641 44.318 1.00 40.25 111 GLU G C 1
ATOM 11078 O O . GLU G 1 112 ? 88.882 70.750 44.725 1.00 40.46 111 GLU G O 1
ATOM 11084 N N . LEU G 1 113 ? 89.729 72.799 44.955 1.00 40.16 112 LEU G N 1
ATOM 11085 C CA . LEU G 1 113 ? 88.995 73.083 46.186 1.00 39.89 112 LEU G CA 1
ATOM 11086 C C . LEU G 1 113 ? 87.528 73.247 45.918 1.00 40.40 112 LEU G C 1
ATOM 11087 O O . LEU G 1 113 ? 86.678 72.719 46.644 1.00 40.12 112 LEU G O 1
ATOM 11092 N N . LEU G 1 114 ? 87.241 74.000 44.865 1.00 41.08 113 LEU G N 1
ATOM 11093 C CA . LEU G 1 114 ? 85.877 74.179 44.390 1.00 41.34 113 LEU G CA 1
ATOM 11094 C C . LEU G 1 114 ? 85.261 72.833 43.960 1.00 42.50 113 LEU G C 1
ATOM 11095 O O . LEU G 1 114 ? 84.092 72.595 44.261 1.00 43.10 113 LEU G O 1
ATOM 11100 N N . GLU G 1 115 ? 86.016 71.937 43.305 1.00 43.16 114 GLU G N 1
ATOM 11101 C CA . GLU G 1 115 ? 85.403 70.681 42.858 1.00 44.28 114 GLU G CA 1
ATOM 11102 C C . GLU G 1 115 ? 85.134 69.764 44.044 1.00 44.28 114 GLU G C 1
ATOM 11103 O O . GLU G 1 115 ? 84.321 68.873 43.942 1.00 44.13 114 GLU G O 1
ATOM 11109 N N . HIS G 1 116 ? 85.853 69.953 45.149 1.00 44.97 115 HIS G N 1
ATOM 11110 C CA . HIS G 1 116 ? 85.688 69.079 46.307 1.00 45.34 115 HIS G CA 1
ATOM 11111 C C . HIS G 1 116 ? 84.428 69.469 46.996 1.00 45.73 115 HIS G C 1
ATOM 11112 O O . HIS G 1 116 ? 84.101 70.656 47.099 1.00 46.19 115 HIS G O 1
ATOM 11119 N N . GLU G 1 117 ? 83.740 68.462 47.498 1.00 46.06 116 GLU G N 1
ATOM 11120 C CA . GLU G 1 117 ? 82.421 68.658 48.099 1.00 46.78 116 GLU G CA 1
ATOM 11121 C C . GLU G 1 117 ? 82.335 69.651 49.268 1.00 45.36 116 GLU G C 1
ATOM 11122 O O . GLU G 1 117 ? 81.308 70.298 49.417 1.00 45.25 116 GLU G O 1
ATOM 11128 N N . MET G 1 118 ? 83.372 69.756 50.098 1.00 44.00 117 MET G N 1
ATOM 11129 C CA . MET G 1 118 ? 83.289 70.624 51.301 1.00 43.22 117 MET G CA 1
ATOM 11130 C C . MET G 1 118 ? 83.648 72.099 51.038 1.00 42.36 117 MET G C 1
ATOM 11131 O O . MET G 1 118 ? 84.287 72.426 50.026 1.00 41.98 117 MET G O 1
ATOM 11136 N N . ASP G 1 119 ? 83.223 72.984 51.937 1.00 41.51 118 ASP G N 1
ATOM 11137 C CA . ASP G 1 119 ? 83.564 74.405 51.794 1.00 41.38 118 ASP G CA 1
ATOM 11138 C C . ASP G 1 119 ? 85.037 74.604 52.161 1.00 40.93 118 ASP G C 1
ATOM 11139 O O . ASP G 1 119 ? 85.387 74.808 53.354 1.00 40.53 118 ASP G O 1
ATOM 11144 N N . LEU G 1 120 ? 85.884 74.540 51.125 1.00 40.06 119 LEU G N 1
ATOM 11145 C CA . LEU G 1 120 ? 87.338 74.597 51.310 1.00 39.27 119 LEU G CA 1
ATOM 11146 C C . LEU G 1 120 ? 87.922 75.924 50.916 1.00 38.61 119 LEU G C 1
ATOM 11147 O O . LEU G 1 120 ? 87.475 76.540 49.959 1.00 38.38 119 LEU G O 1
ATOM 11152 N N . GLU G 1 121 ? 88.945 76.312 51.674 1.00 38.32 120 GLU G N 1
ATOM 11153 C CA . GLU G 1 121 ? 89.560 77.641 51.697 1.00 38.20 120 GLU G CA 1
ATOM 11154 C C . GLU G 1 121 ? 91.085 77.419 51.637 1.00 37.77 120 GLU G C 1
ATOM 11155 O O . GLU G 1 121 ? 91.582 76.365 52.027 1.00 37.17 120 GLU G O 1
ATOM 11161 N N . GLU G 1 122 ? 91.815 78.402 51.119 1.00 37.78 121 GLU G N 1
ATOM 11162 C CA . GLU G 1 122 ? 93.268 78.378 51.077 1.00 37.91 121 GLU G CA 1
ATOM 11163 C C . GLU G 1 122 ? 93.719 79.807 51.254 1.00 37.78 121 GLU G C 1
ATOM 11164 O O . GLU G 1 122 ? 92.932 80.720 50.979 1.00 37.64 121 GLU G O 1
ATOM 11170 N N . ASP G 1 123 ? 94.944 80.027 51.730 1.00 37.42 122 ASP G N 1
ATOM 11171 C CA . ASP G 1 123 ? 95.459 81.410 51.757 1.00 37.62 122 ASP G CA 1
ATOM 11172 C C . ASP G 1 123 ? 96.354 81.648 50.540 1.00 37.65 122 ASP G C 1
ATOM 11173 O O . ASP G 1 123 ? 95.836 81.772 49.449 1.00 38.48 122 ASP G O 1
ATOM 11178 N N . GLY G 1 124 ? 97.670 81.671 50.699 1.00 37.52 123 GLY G N 1
ATOM 11179 C CA . GLY G 1 124 ? 98.575 81.828 49.570 1.00 37.28 123 GLY G CA 1
ATOM 11180 C C . GLY G 1 124 ? 99.955 81.287 49.887 1.00 37.76 123 GLY G C 1
ATOM 11181 O O . GLY G 1 124 ? 100.250 80.869 51.018 1.00 37.36 123 GLY G O 1
ATOM 11182 N N . ILE G 1 125 ? 100.811 81.278 48.878 1.00 38.12 124 ILE G N 1
ATOM 11183 C CA . ILE G 1 125 ? 102.177 80.799 49.074 1.00 38.50 124 ILE G CA 1
ATOM 11184 C C . ILE G 1 125 ? 103.128 81.955 48.965 1.00 38.63 124 ILE G C 1
ATOM 11185 O O . ILE G 1 125 ? 103.213 82.585 47.901 1.00 38.15 124 ILE G O 1
ATOM 11190 N N . ILE G 1 126 ? 103.841 82.229 50.060 1.00 38.90 125 ILE G N 1
ATOM 11191 C CA . ILE G 1 126 ? 104.918 83.233 50.053 1.00 39.49 125 ILE G CA 1
ATOM 11192 C C . ILE G 1 126 ? 106.289 82.555 49.984 1.00 40.43 125 ILE G C 1
ATOM 11193 O O . ILE G 1 126 ? 106.419 81.395 50.327 1.00 40.57 125 ILE G O 1
ATOM 11198 N N . VAL G 1 127 ? 107.323 83.262 49.555 1.00 41.29 126 VAL G N 1
ATOM 11199 C CA . VAL G 1 127 ? 108.607 82.577 49.348 1.00 41.72 126 VAL G CA 1
ATOM 11200 C C . VAL G 1 127 ? 109.244 81.876 50.556 1.00 41.36 126 VAL G C 1
ATOM 11201 O O . VAL G 1 127 ? 109.905 80.872 50.356 1.00 41.20 126 VAL G O 1
ATOM 11205 N N . GLN G 1 128 ? 109.067 82.394 51.777 1.00 41.01 127 GLN G N 1
ATOM 11206 C CA . GLN G 1 128 ? 109.557 81.694 52.990 1.00 40.76 127 GLN G CA 1
ATOM 11207 C C . GLN G 1 128 ? 108.933 80.317 53.163 1.00 39.54 127 GLN G C 1
ATOM 11208 O O . GLN G 1 128 ? 109.572 79.406 53.681 1.00 39.15 127 GLN G O 1
ATOM 11214 N N . GLU G 1 129 ? 107.671 80.183 52.755 1.00 38.50 128 GLU G N 1
ATOM 11215 C CA . GLU G 1 129 ? 106.988 78.893 52.737 1.00 37.43 128 GLU G CA 1
ATOM 11216 C C . GLU G 1 129 ? 107.582 77.945 51.709 1.00 37.19 128 GLU G C 1
ATOM 11217 O O . GLU G 1 129 ? 107.606 76.731 51.959 1.00 36.90 128 GLU G O 1
ATOM 11223 N N . LEU G 1 130 ? 108.048 78.483 50.580 1.00 36.39 129 LEU G N 1
ATOM 11224 C CA . LEU G 1 130 ? 108.715 77.684 49.585 1.00 37.09 129 LEU G CA 1
ATOM 11225 C C . LEU G 1 130 ? 110.062 77.199 50.092 1.00 37.52 129 LEU G C 1
ATOM 11226 O O . LEU G 1 130 ? 110.447 76.052 49.835 1.00 37.65 129 LEU G O 1
ATOM 11231 N N . PHE G 1 131 ? 110.792 78.090 50.758 1.00 37.48 130 PHE G N 1
ATOM 11232 C CA . PHE G 1 131 ? 112.047 77.752 51.397 1.00 37.88 130 PHE G CA 1
ATOM 11233 C C . PHE G 1 131 ? 111.864 76.618 52.392 1.00 38.55 130 PHE G C 1
ATOM 11234 O O . PHE G 1 131 ? 112.653 75.721 52.433 1.00 38.48 130 PHE G O 1
ATOM 11242 N N . LYS G 1 132 ? 110.849 76.689 53.233 1.00 39.48 131 LYS G N 1
ATOM 11243 C CA . LYS G 1 132 ? 110.602 75.628 54.193 1.00 40.94 131 LYS G CA 1
ATOM 11244 C C . LYS G 1 132 ? 110.140 74.300 53.521 1.00 41.10 131 LYS G C 1
ATOM 11245 O O . LYS G 1 132 ? 110.448 73.220 53.995 1.00 41.15 131 LYS G O 1
ATOM 11251 N N . ALA G 1 133 ? 109.435 74.392 52.405 1.00 41.36 132 ALA G N 1
ATOM 11252 C CA . ALA G 1 133 ? 108.949 73.225 51.693 1.00 41.44 132 ALA G CA 1
ATOM 11253 C C . ALA G 1 133 ? 110.087 72.531 50.952 1.00 41.37 132 ALA G C 1
ATOM 11254 O O . ALA G 1 133 ? 110.203 71.317 50.980 1.00 41.05 132 ALA G O 1
ATOM 11256 N N . LEU G 1 134 ? 110.907 73.301 50.257 1.00 41.74 133 LEU G N 1
ATOM 11257 C CA . LEU G 1 134 ? 112.185 72.798 49.789 1.00 42.37 133 LEU G CA 1
ATOM 11258 C C . LEU G 1 134 ? 112.808 72.698 51.130 1.00 43.54 133 LEU G C 1
ATOM 11259 O O . LEU G 1 134 ? 112.301 73.319 52.057 1.00 45.41 133 LEU G O 1
ATOM 11264 N N . GLY G 1 135 ? 113.841 71.919 51.326 1.00 43.49 134 GLY G N 1
ATOM 11265 C CA . GLY G 1 135 ? 114.248 71.794 52.705 1.00 44.07 134 GLY G CA 1
ATOM 11266 C C . GLY G 1 135 ? 115.531 72.534 52.886 1.00 44.68 134 GLY G C 1
ATOM 11267 O O . GLY G 1 135 ? 116.530 71.941 53.282 1.00 45.08 134 GLY G O 1
ATOM 11268 N N . ILE G 1 136 ? 115.535 73.824 52.565 1.00 44.64 135 ILE G N 1
ATOM 11269 C CA . ILE G 1 136 ? 116.801 74.565 52.524 1.00 44.28 135 ILE G CA 1
ATOM 11270 C C . ILE G 1 136 ? 117.510 74.540 53.872 1.00 44.63 135 ILE G C 1
ATOM 11271 O O . ILE G 1 136 ? 116.967 74.995 54.872 1.00 43.80 135 ILE G O 1
ATOM 11276 N N . LYS G 1 137 ? 118.700 73.948 53.866 1.00 45.41 136 LYS G N 1
ATOM 11277 C CA . LYS G 1 137 ? 119.636 73.964 54.989 1.00 46.81 136 LYS G CA 1
ATOM 11278 C C . LYS G 1 137 ? 121.098 73.981 54.507 1.00 47.10 136 LYS G C 1
ATOM 11279 O O . LYS G 1 137 ? 121.385 73.851 53.309 1.00 46.65 136 LYS G O 1
ATOM 11285 N N . ILE G 1 138 ? 122.016 74.190 55.448 1.00 47.59 137 ILE G N 1
ATOM 11286 C CA . ILE G 1 138 ? 123.446 74.065 55.181 1.00 47.82 137 ILE G CA 1
ATOM 11287 C C . ILE G 1 138 ? 123.677 72.580 55.168 1.00 47.81 137 ILE G C 1
ATOM 11288 O O . ILE G 1 138 ? 123.219 71.916 56.069 1.00 48.11 137 ILE G O 1
ATOM 11293 N N . GLU G 1 139 ? 124.347 72.059 54.146 1.00 47.89 138 GLU G N 1
ATOM 11294 C CA . GLU G 1 139 ? 124.658 70.631 54.062 1.00 48.75 138 GLU G CA 1
ATOM 11295 C C . GLU G 1 139 ? 125.746 70.226 55.069 1.00 49.19 138 GLU G C 1
ATOM 11296 O O . GLU G 1 139 ? 126.825 70.831 55.109 1.00 48.81 138 GLU G O 1
ATOM 11302 N N . THR G 1 140 ? 125.494 69.193 55.870 1.00 49.98 139 THR G N 1
ATOM 11303 C CA . THR G 1 140 ? 126.504 68.830 56.853 1.00 50.63 139 THR G CA 1
ATOM 11304 C C . THR G 1 140 ? 126.895 67.378 56.882 1.00 51.44 139 THR G C 1
ATOM 11305 O O . THR G 1 140 ? 127.988 67.053 57.359 1.00 51.77 139 THR G O 1
ATOM 11309 N N . THR G 1 141 ? 126.010 66.516 56.383 1.00 52.24 140 THR G N 1
ATOM 11310 C CA . THR G 1 141 ? 126.232 65.058 56.356 1.00 52.90 140 THR G CA 1
ATOM 11311 C C . THR G 1 141 ? 127.613 64.673 55.827 1.00 52.53 140 THR G C 1
ATOM 11312 O O . THR G 1 141 ? 128.314 63.886 56.457 1.00 52.89 140 THR G O 1
ATOM 11316 N N . SER G 1 142 ? 128.011 65.248 54.697 1.00 51.96 141 SER G N 1
ATOM 11317 C CA . SER G 1 142 ? 129.337 64.974 54.119 1.00 51.73 141 SER G CA 1
ATOM 11318 C C . SER G 1 142 ? 130.555 65.762 54.714 1.00 51.66 141 SER G C 1
ATOM 11319 O O . SER G 1 142 ? 131.698 65.520 54.339 1.00 51.06 141 SER G O 1
ATOM 11322 N N . ASP G 1 143 ? 130.307 66.688 55.640 1.00 51.77 142 ASP G N 1
ATOM 11323 C CA . ASP G 1 143 ? 131.348 67.521 56.228 1.00 51.89 142 ASP G CA 1
ATOM 11324 C C . ASP G 1 143 ? 132.577 66.741 56.743 1.00 51.57 142 ASP G C 1
ATOM 11325 O O . ASP G 1 143 ? 132.458 65.619 57.227 1.00 52.24 142 ASP G O 1
ATOM 11330 N N . THR G 1 144 ? 133.755 67.346 56.650 1.00 50.69 143 THR G N 1
ATOM 11331 C CA . THR G 1 144 ? 134.936 66.890 57.377 1.00 49.49 143 THR G CA 1
ATOM 11332 C C . THR G 1 144 ? 135.149 67.964 58.433 1.00 49.29 143 THR G C 1
ATOM 11333 O O . THR G 1 144 ? 134.729 69.109 58.247 1.00 49.19 143 THR G O 1
ATOM 11337 N N . ILE G 1 145 ? 135.820 67.630 59.526 1.00 48.30 144 ILE G N 1
ATOM 11338 C CA . ILE G 1 145 ? 135.991 68.628 60.550 1.00 47.50 144 ILE G CA 1
ATOM 11339 C C . ILE G 1 145 ? 136.417 69.928 59.897 1.00 47.91 144 ILE G C 1
ATOM 11340 O O . ILE G 1 145 ? 135.978 71.007 60.313 1.00 48.90 144 ILE G O 1
ATOM 11345 N N . PHE G 1 146 ? 137.228 69.843 58.851 1.00 47.60 145 PHE G N 1
ATOM 11346 C CA . PHE G 1 146 ? 137.752 71.053 58.246 1.00 47.34 145 PHE G CA 1
ATOM 11347 C C . PHE G 1 146 ? 136.623 71.923 57.721 1.00 47.53 145 PHE G C 1
ATOM 11348 O O . PHE G 1 146 ? 136.475 73.096 58.118 1.00 47.32 145 PHE G O 1
ATOM 11356 N N . GLU G 1 147 ? 135.823 71.326 56.837 1.00 47.73 146 GLU G N 1
ATOM 11357 C CA . GLU G 1 147 ? 134.628 71.956 56.267 1.00 47.56 146 GLU G CA 1
ATOM 11358 C C . GLU G 1 147 ? 133.690 72.526 57.315 1.00 46.44 146 GLU G C 1
ATOM 11359 O O . GLU G 1 147 ? 133.225 73.652 57.189 1.00 46.43 146 GLU G O 1
ATOM 11365 N N . LYS G 1 148 ? 133.435 71.777 58.374 1.00 45.18 147 LYS G N 1
ATOM 11366 C CA . LYS G 1 148 ? 132.525 72.265 59.386 1.00 44.53 147 LYS G CA 1
ATOM 11367 C C . LYS G 1 148 ? 133.037 73.545 60.070 1.00 44.29 147 LYS G C 1
ATOM 11368 O O . LYS G 1 148 ? 132.254 74.431 60.447 1.00 43.95 147 LYS G O 1
ATOM 11374 N N . VAL G 1 149 ? 134.350 73.650 60.215 1.00 43.68 148 VAL G N 1
ATOM 11375 C CA . VAL G 1 149 ? 134.935 74.837 60.799 1.00 43.36 148 VAL G CA 1
ATOM 11376 C C . VAL G 1 149 ? 134.684 76.066 59.905 1.00 44.28 148 VAL G C 1
ATOM 11377 O O . VAL G 1 149 ? 134.279 77.118 60.396 1.00 44.00 148 VAL G O 1
ATOM 11381 N N . MET G 1 150 ? 134.923 75.911 58.596 1.00 45.79 149 MET G N 1
ATOM 11382 C CA . MET G 1 150 ? 134.585 76.915 57.563 1.00 46.61 149 MET G CA 1
ATOM 11383 C C . MET G 1 150 ? 133.109 77.348 57.677 1.00 46.75 149 MET G C 1
ATOM 11384 O O . MET G 1 150 ? 132.821 78.533 57.783 1.00 46.67 149 MET G O 1
ATOM 11389 N N . GLU G 1 151 ? 132.190 76.382 57.662 1.00 46.78 150 GLU G N 1
ATOM 11390 C CA . GLU G 1 151 ? 130.771 76.653 57.807 1.00 47.22 150 GLU G CA 1
ATOM 11391 C C . GLU G 1 151 ? 130.478 77.437 59.101 1.00 47.69 150 GLU G C 1
ATOM 11392 O O . GLU G 1 151 ? 129.895 78.540 59.062 1.00 48.05 150 GLU G O 1
ATOM 11398 N N . ILE G 1 152 ? 130.913 76.899 60.235 1.00 47.52 151 ILE G N 1
ATOM 11399 C CA . ILE G 1 152 ? 130.723 77.566 61.512 1.00 48.07 151 ILE G CA 1
ATOM 11400 C C . ILE G 1 152 ? 131.200 79.023 61.506 1.00 48.83 151 ILE G C 1
ATOM 11401 O O . ILE G 1 152 ? 130.587 79.899 62.154 1.00 48.52 151 ILE G O 1
ATOM 11406 N N . THR G 1 153 ? 132.286 79.269 60.780 1.00 49.71 152 THR G N 1
ATOM 11407 C CA . THR G 1 153 ? 132.898 80.607 60.663 1.00 50.99 152 THR G CA 1
ATOM 11408 C C . THR G 1 153 ? 132.008 81.622 59.901 1.00 51.35 152 THR G C 1
ATOM 11409 O O . THR G 1 153 ? 131.788 82.750 60.367 1.00 50.78 152 THR G O 1
ATOM 11413 N N . GLN G 1 154 ? 131.502 81.203 58.738 1.00 52.05 153 GLN G N 1
ATOM 11414 C CA . GLN G 1 154 ? 130.525 81.964 57.981 1.00 52.99 153 GLN G CA 1
ATOM 11415 C C . GLN G 1 154 ? 129.342 82.242 58.869 1.00 53.49 153 GLN G C 1
ATOM 11416 O O . GLN G 1 154 ? 128.951 83.397 59.051 1.00 53.74 153 GLN G O 1
ATOM 11422 N N . VAL G 1 155 ? 128.771 81.181 59.430 1.00 53.82 154 VAL G N 1
ATOM 11423 C CA . VAL G 1 155 ? 127.658 81.341 60.349 1.00 54.49 154 VAL G CA 1
ATOM 11424 C C . VAL G 1 155 ? 128.007 82.382 61.421 1.00 54.89 154 VAL G C 1
ATOM 11425 O O . VAL G 1 155 ? 127.131 83.076 61.902 1.00 55.32 154 VAL G O 1
ATOM 11429 N N . HIS G 1 156 ? 129.284 82.531 61.756 1.00 55.41 155 HIS G N 1
ATOM 11430 C CA . HIS G 1 156 ? 129.692 83.571 62.707 1.00 56.10 155 HIS G CA 1
ATOM 11431 C C . HIS G 1 156 ? 129.627 84.981 62.112 1.00 57.96 155 HIS G C 1
ATOM 11432 O O . HIS G 1 156 ? 129.420 85.957 62.845 1.00 58.17 155 HIS G O 1
ATOM 11439 N N . ARG G 1 157 ? 129.819 85.103 60.799 1.00 60.17 156 ARG G N 1
ATOM 11440 C CA . ARG G 1 157 ? 129.666 86.406 60.140 1.00 62.10 156 ARG G CA 1
ATOM 11441 C C . ARG G 1 157 ? 128.215 86.875 60.231 1.00 62.69 156 ARG G C 1
ATOM 11442 O O . ARG G 1 157 ? 127.966 88.030 60.543 1.00 62.65 156 ARG G O 1
ATOM 11450 N N . TYR G 1 158 ? 127.279 85.957 59.986 1.00 63.77 157 TYR G N 1
ATOM 11451 C CA . TYR G 1 158 ? 125.841 86.226 60.087 1.00 65.04 157 TYR G CA 1
ATOM 11452 C C . TYR G 1 158 ? 125.346 86.490 61.491 1.00 65.16 157 TYR G C 1
ATOM 11453 O O . TYR G 1 158 ? 124.491 87.338 61.697 1.00 65.75 157 TYR G O 1
ATOM 11462 N N . LEU G 1 159 ? 125.809 85.716 62.454 1.00 65.13 158 LEU G N 1
ATOM 11463 C CA . LEU G 1 159 ? 125.345 85.921 63.799 1.00 65.47 158 LEU G CA 1
ATOM 11464 C C . LEU G 1 159 ? 126.038 87.139 64.416 1.00 65.59 158 LEU G C 1
ATOM 11465 O O . LEU G 1 159 ? 126.820 87.001 65.360 1.00 65.99 158 LEU G O 1
ATOM 11470 N N . SER G 1 160 ? 125.738 88.329 63.891 1.00 65.24 159 SER G N 1
ATOM 11471 C CA . SER G 1 160 ? 126.467 89.555 64.246 1.00 65.10 159 SER G CA 1
ATOM 11472 C C . SER G 1 160 ? 126.140 90.096 65.650 1.00 64.93 159 SER G C 1
ATOM 11473 O O . SER G 1 160 ? 126.811 90.995 66.168 1.00 65.02 159 SER G O 1
ATOM 11476 N N . LYS G 1 161 ? 125.109 89.546 66.267 1.00 64.75 160 LYS G N 1
ATOM 11477 C CA . LYS G 1 161 ? 124.937 89.724 67.707 1.00 64.65 160 LYS G CA 1
ATOM 11478 C C . LYS G 1 161 ? 125.965 88.864 68.522 1.00 63.98 160 LYS G C 1
ATOM 11479 O O . LYS G 1 161 ? 126.016 88.956 69.757 1.00 64.20 160 LYS G O 1
ATOM 11485 N N . LYS G 1 162 ? 126.766 88.036 67.822 1.00 62.79 161 LYS G N 1
ATOM 11486 C CA . LYS G 1 162 ? 127.847 87.218 68.422 1.00 61.31 161 LYS G CA 1
ATOM 11487 C C . LYS G 1 162 ? 129.176 87.844 68.026 1.00 60.20 161 LYS G C 1
ATOM 11488 O O . LYS G 1 162 ? 129.654 87.664 66.892 1.00 60.72 161 LYS G O 1
ATOM 11494 N N . LYS G 1 163 ? 129.771 88.580 68.963 1.00 58.38 162 LYS G N 1
ATOM 11495 C CA . LYS G 1 163 ? 130.941 89.414 68.689 1.00 56.14 162 LYS G CA 1
ATOM 11496 C C . LYS G 1 163 ? 132.215 88.583 68.609 1.00 54.26 162 LYS G C 1
ATOM 11497 O O . LYS G 1 163 ? 133.141 88.897 67.841 1.00 53.81 162 LYS G O 1
ATOM 11503 N N . LEU G 1 164 ? 132.242 87.507 69.401 1.00 51.98 163 LEU G N 1
ATOM 11504 C CA . LEU G 1 164 ? 133.417 86.636 69.522 1.00 49.26 163 LEU G CA 1
ATOM 11505 C C . LEU G 1 164 ? 133.011 85.171 69.521 1.00 47.60 163 LEU G C 1
ATOM 11506 O O . LEU G 1 164 ? 132.056 84.780 70.208 1.00 47.77 163 LEU G O 1
ATOM 11511 N N . LEU G 1 165 ? 133.754 84.385 68.744 1.00 45.16 164 LEU G N 1
ATOM 11512 C CA . LEU G 1 165 ? 133.636 82.938 68.667 1.00 42.53 164 LEU G CA 1
ATOM 11513 C C . LEU G 1 165 ? 134.886 82.272 69.234 1.00 42.20 164 LEU G C 1
ATOM 11514 O O . LEU G 1 165 ? 136.007 82.567 68.775 1.00 41.96 164 LEU G O 1
ATOM 11519 N N . ILE G 1 166 ? 134.696 81.344 70.183 1.00 41.12 165 ILE G N 1
ATOM 11520 C CA . ILE G 1 166 ? 135.800 80.574 70.766 1.00 40.18 165 ILE G CA 1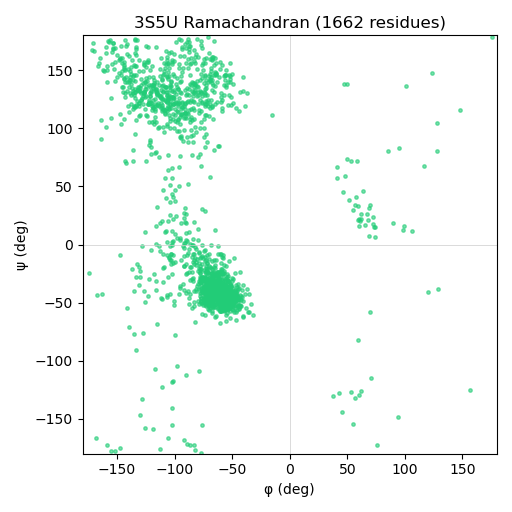
ATOM 11521 C C . ILE G 1 166 ? 135.715 79.114 70.365 1.00 40.40 165 ILE G C 1
ATOM 11522 O O . ILE G 1 166 ? 134.703 78.475 70.615 1.00 40.81 165 ILE G O 1
ATOM 11527 N N . PHE G 1 167 ? 136.756 78.590 69.727 1.00 40.44 166 PHE G N 1
ATOM 11528 C CA . PHE G 1 167 ? 136.870 77.156 69.468 1.00 40.96 166 PHE G CA 1
ATOM 11529 C C . PHE G 1 167 ? 137.807 76.611 70.506 1.00 41.71 166 PHE G C 1
ATOM 11530 O O . PHE G 1 167 ? 138.777 77.278 70.845 1.00 42.49 166 PHE G O 1
ATOM 11538 N N . ILE G 1 168 ? 137.588 75.390 70.972 1.00 41.78 167 ILE G N 1
ATOM 11539 C CA . ILE G 1 168 ? 138.494 74.822 71.937 1.00 42.01 167 ILE G CA 1
ATOM 11540 C C . ILE G 1 168 ? 138.970 73.503 71.396 1.00 42.68 167 ILE G C 1
ATOM 11541 O O . ILE G 1 168 ? 138.146 72.682 70.995 1.00 42.99 167 ILE G O 1
ATOM 11546 N N . ASN G 1 169 ? 140.296 73.325 71.344 1.00 42.83 168 ASN G N 1
ATOM 11547 C CA . ASN G 1 169 ? 140.948 72.141 70.771 1.00 43.29 168 ASN G CA 1
ATOM 11548 C C . ASN G 1 169 ? 140.681 71.834 69.279 1.00 44.08 168 ASN G C 1
ATOM 11549 O O . ASN G 1 169 ? 140.846 70.681 68.837 1.00 43.62 168 ASN G O 1
ATOM 11554 N N . ALA G 1 170 ? 140.281 72.850 68.510 1.00 44.75 169 ALA G N 1
ATOM 11555 C CA . ALA G 1 170 ? 140.069 72.726 67.066 1.00 45.28 169 ALA G CA 1
ATOM 11556 C C . ALA G 1 170 ? 141.316 72.253 66.312 1.00 46.23 169 ALA G C 1
ATOM 11557 O O . ALA G 1 170 ? 141.235 71.422 65.402 1.00 46.05 169 ALA G O 1
ATOM 11559 N N . CYS G 1 171 ? 142.467 72.778 66.725 1.00 47.39 170 CYS G N 1
ATOM 11560 C CA . CYS G 1 171 ? 143.716 72.628 66.012 1.00 48.51 170 CYS G CA 1
ATOM 11561 C C . CYS G 1 171 ? 144.373 71.293 66.250 1.00 48.29 170 CYS G C 1
ATOM 11562 O O . CYS G 1 171 ? 145.551 71.090 65.906 1.00 49.11 170 CYS G O 1
ATOM 11565 N N . THR G 1 172 ? 143.616 70.373 66.825 1.00 47.59 171 THR G N 1
ATOM 11566 C CA . THR G 1 172 ? 144.088 69.010 67.015 1.00 46.55 171 THR G CA 1
ATOM 11567 C C . THR G 1 172 ? 143.433 68.143 66.006 1.00 45.50 171 THR G C 1
ATOM 11568 O O . THR G 1 172 ? 143.686 66.963 65.983 1.00 46.01 171 THR G O 1
ATOM 11572 N N . TYR G 1 173 ? 142.575 68.723 65.182 1.00 44.53 172 TYR G N 1
ATOM 11573 C CA . TYR G 1 173 ? 141.833 67.960 64.205 1.00 44.23 172 TYR G CA 1
ATOM 11574 C C . TYR G 1 173 ? 142.292 68.330 62.801 1.00 44.36 172 TYR G C 1
ATOM 11575 O O . TYR G 1 173 ? 141.876 67.727 61.805 1.00 43.35 172 TYR G O 1
ATOM 11584 N N . LEU G 1 174 ? 143.155 69.331 62.756 1.00 45.11 173 LEU G N 1
ATOM 11585 C CA . LEU G 1 174 ? 143.398 70.121 61.560 1.00 46.19 173 LEU G CA 1
ATOM 11586 C C . LEU G 1 174 ? 144.878 70.178 61.182 1.00 46.77 173 LEU G C 1
ATOM 11587 O O . LEU G 1 174 ? 145.719 70.468 62.035 1.00 47.38 173 LEU G O 1
ATOM 11592 N N . THR G 1 175 ? 145.178 69.924 59.909 1.00 46.93 174 THR G N 1
ATOM 11593 C CA . THR G 1 175 ? 146.532 70.039 59.384 1.00 47.25 174 THR G CA 1
ATOM 11594 C C . THR G 1 175 ? 146.959 71.498 59.370 1.00 48.87 174 THR G C 1
ATOM 11595 O O . THR G 1 175 ? 146.118 72.398 59.241 1.00 49.11 174 THR G O 1
ATOM 11599 N N . GLU G 1 176 ? 148.268 71.736 59.483 1.00 50.66 175 GLU G N 1
ATOM 11600 C CA . GLU G 1 176 ? 148.788 73.102 59.615 1.00 52.11 175 GLU G CA 1
ATOM 11601 C C . GLU G 1 176 ? 148.396 73.983 58.419 1.00 52.24 175 GLU G C 1
ATOM 11602 O O . GLU G 1 176 ? 148.320 75.206 58.536 1.00 52.00 175 GLU G O 1
ATOM 11608 N N . ASP G 1 177 ? 148.135 73.318 57.291 1.00 52.58 176 ASP G N 1
ATOM 11609 C CA . ASP G 1 177 ? 147.683 73.922 56.039 1.00 52.69 176 ASP G CA 1
ATOM 11610 C C . ASP G 1 177 ? 146.194 74.275 56.071 1.00 52.09 176 ASP G C 1
ATOM 11611 O O . ASP G 1 177 ? 145.779 75.343 55.554 1.00 52.38 176 ASP G O 1
ATOM 11616 N N . GLU G 1 178 ? 145.386 73.373 56.642 1.00 50.56 177 GLU G N 1
ATOM 11617 C CA . GLU G 1 178 ? 143.987 73.686 56.891 1.00 48.82 177 GLU G CA 1
ATOM 11618 C C . GLU G 1 178 ? 143.896 74.852 57.863 1.00 48.28 177 GLU G C 1
ATOM 11619 O O . GLU G 1 178 ? 143.060 75.707 57.717 1.00 47.66 177 GLU G O 1
ATOM 11625 N N . VAL G 1 179 ? 144.785 74.911 58.838 1.00 48.28 178 VAL G N 1
ATOM 11626 C CA . VAL G 1 179 ? 144.687 75.960 59.851 1.00 48.70 178 VAL G CA 1
ATOM 11627 C C . VAL G 1 179 ? 144.825 77.325 59.185 1.00 49.50 178 VAL G C 1
ATOM 11628 O O . VAL G 1 179 ? 144.130 78.303 59.523 1.00 49.67 178 VAL G O 1
ATOM 11632 N N . GLN G 1 180 ? 145.717 77.365 58.199 1.00 50.02 179 GLN G N 1
ATOM 11633 C CA . GLN G 1 180 ? 146.077 78.620 57.549 1.00 50.07 179 GLN G CA 1
ATOM 11634 C C . GLN G 1 180 ? 144.927 79.027 56.602 1.00 49.52 179 GLN G C 1
ATOM 11635 O O . GLN G 1 180 ? 144.589 80.195 56.512 1.00 49.14 179 GLN G O 1
ATOM 11641 N N . GLN G 1 181 ? 144.310 78.043 55.949 1.00 49.26 180 GLN G N 1
ATOM 11642 C CA . GLN G 1 181 ? 143.104 78.253 55.167 1.00 49.37 180 GLN G CA 1
ATOM 11643 C C . GLN G 1 181 ? 142.099 79.033 55.984 1.00 49.95 180 GLN G C 1
ATOM 11644 O O . GLN G 1 181 ? 141.542 80.069 55.523 1.00 49.77 180 GLN G O 1
ATOM 11650 N N . VAL G 1 182 ? 141.893 78.516 57.207 1.00 50.05 181 VAL G N 1
ATOM 11651 C CA . VAL G 1 182 ? 140.846 78.947 58.130 1.00 49.91 181 VAL G CA 1
ATOM 11652 C C . VAL G 1 182 ? 141.201 80.294 58.672 1.00 50.15 181 VAL G C 1
ATOM 11653 O O . VAL G 1 182 ? 140.336 81.141 58.812 1.00 49.89 181 VAL G O 1
ATOM 11657 N N . VAL G 1 183 ? 142.483 80.482 58.964 1.00 50.92 182 VAL G N 1
ATOM 11658 C CA . VAL G 1 183 ? 142.978 81.756 59.483 1.00 52.38 182 VAL G CA 1
ATOM 11659 C C . VAL G 1 183 ? 142.783 82.904 58.493 1.00 53.48 182 VAL G C 1
ATOM 11660 O O . VAL G 1 183 ? 142.430 84.026 58.880 1.00 53.11 182 VAL G O 1
ATOM 11664 N N . GLU G 1 184 ? 143.022 82.590 57.224 1.00 55.28 183 GLU G N 1
ATOM 11665 C CA . GLU G 1 184 ? 142.759 83.488 56.125 1.00 57.34 183 GLU G CA 1
ATOM 11666 C C . GLU G 1 184 ? 141.255 83.687 55.996 1.00 57.96 183 GLU G C 1
ATOM 11667 O O . GLU G 1 184 ? 140.771 84.817 56.109 1.00 58.53 183 GLU G O 1
ATOM 11673 N N . TYR G 1 185 ? 140.507 82.606 55.777 1.00 58.47 184 TYR G N 1
ATOM 11674 C CA . TYR G 1 185 ? 139.063 82.736 55.595 1.00 58.71 184 TYR G CA 1
ATOM 11675 C C . TYR G 1 185 ? 138.403 83.659 56.600 1.00 58.77 184 TYR G C 1
ATOM 11676 O O . TYR G 1 185 ? 137.486 84.396 56.247 1.00 58.84 184 TYR G O 1
ATOM 11685 N N . ILE G 1 186 ? 138.878 83.602 57.844 1.00 59.07 185 ILE G N 1
ATOM 11686 C CA . ILE G 1 186 ? 138.447 84.486 58.940 1.00 59.43 185 ILE G CA 1
ATOM 11687 C C . ILE G 1 186 ? 138.794 85.963 58.698 1.00 60.11 185 ILE G C 1
ATOM 11688 O O . ILE G 1 186 ? 138.060 86.869 59.119 1.00 60.12 185 ILE G O 1
ATOM 11693 N N . SER G 1 187 ? 139.929 86.177 58.035 1.00 60.91 186 SER G N 1
ATOM 11694 C CA . SER G 1 187 ? 140.450 87.496 57.706 1.00 61.65 186 SER G CA 1
ATOM 11695 C C . SER G 1 187 ? 139.570 88.167 56.676 1.00 62.26 186 SER G C 1
ATOM 11696 O O . SER G 1 187 ? 139.266 89.352 56.803 1.00 62.68 186 SER G O 1
ATOM 11699 N N . LEU G 1 188 ? 139.155 87.401 55.663 1.00 62.96 187 LEU G N 1
ATOM 11700 C CA . LEU G 1 188 ? 138.269 87.913 54.612 1.00 63.44 187 LEU G CA 1
ATOM 11701 C C . LEU G 1 188 ? 136.876 88.281 55.120 1.00 63.51 187 LEU G C 1
ATOM 11702 O O . LEU G 1 188 ? 136.128 88.945 54.415 1.00 64.51 187 LEU G O 1
ATOM 11707 N N . ASN G 1 189 ? 136.530 87.864 56.331 1.00 63.13 188 ASN G N 1
ATOM 11708 C CA . ASN G 1 189 ? 135.213 88.152 56.885 1.00 62.79 188 ASN G CA 1
ATOM 11709 C C . ASN G 1 189 ? 135.249 89.094 58.080 1.00 62.10 188 ASN G C 1
ATOM 11710 O O . ASN G 1 189 ? 134.199 89.453 58.610 1.00 62.59 188 ASN G O 1
ATOM 11715 N N . ASN G 1 190 ? 136.447 89.517 58.480 1.00 61.06 189 ASN G N 1
ATOM 11716 C CA . ASN G 1 190 ? 136.621 90.417 59.633 1.00 60.08 189 ASN G CA 1
ATOM 11717 C C . ASN G 1 190 ? 135.681 90.006 60.763 1.00 58.92 189 ASN G C 1
ATOM 11718 O O . ASN G 1 190 ? 134.689 90.691 61.084 1.00 58.47 189 ASN G O 1
ATOM 11723 N N . VAL G 1 191 ? 135.982 88.827 61.296 1.00 57.51 190 VAL G N 1
ATOM 11724 C CA . VAL G 1 191 ? 135.292 88.289 62.462 1.00 56.42 190 VAL G CA 1
ATOM 11725 C C . VAL G 1 191 ? 136.376 87.977 63.493 1.00 55.00 190 VAL G C 1
ATOM 11726 O O . VAL G 1 191 ? 137.434 87.456 63.139 1.00 55.12 190 VAL G O 1
ATOM 11730 N N . ASP G 1 192 ? 136.139 88.322 64.751 1.00 53.08 191 ASP G N 1
ATOM 11731 C CA . ASP G 1 192 ? 137.111 88.011 65.797 1.00 51.58 191 ASP G CA 1
ATOM 11732 C C . ASP G 1 192 ? 136.877 86.617 66.416 1.00 50.35 191 ASP G C 1
ATOM 11733 O O . ASP G 1 192 ? 135.869 86.390 67.085 1.00 50.59 191 ASP G O 1
ATOM 11738 N N . VAL G 1 193 ? 137.800 85.688 66.186 1.00 48.62 192 VAL G N 1
ATOM 11739 C CA . VAL G 1 193 ? 137.728 84.364 66.811 1.00 47.28 192 VAL G CA 1
ATOM 11740 C C . VAL G 1 193 ? 138.991 83.958 67.566 1.00 46.08 192 VAL G C 1
ATOM 11741 O O . VAL G 1 193 ? 140.096 84.037 67.026 1.00 46.09 192 VAL G O 1
ATOM 11745 N N . LEU G 1 194 ? 138.797 83.505 68.808 1.00 44.33 193 LEU G N 1
ATOM 11746 C CA . LEU G 1 194 ? 139.859 82.979 69.663 1.00 42.25 193 LEU G CA 1
ATOM 11747 C C . LEU G 1 194 ? 139.944 81.474 69.539 1.00 41.69 193 LEU G C 1
ATOM 11748 O O . LEU G 1 194 ? 138.933 80.796 69.631 1.00 42.06 193 LEU G O 1
ATOM 11753 N N . PHE G 1 195 ? 141.143 80.951 69.315 1.00 41.10 194 PHE G N 1
ATOM 11754 C CA . PHE G 1 195 ? 141.373 79.509 69.301 1.00 40.43 194 PHE G CA 1
ATOM 11755 C C . PHE G 1 195 ? 142.154 79.110 70.560 1.00 41.02 194 PHE G C 1
ATOM 11756 O O . PHE G 1 195 ? 143.342 79.455 70.708 1.00 40.39 194 PHE G O 1
ATOM 11764 N N . LEU G 1 196 ? 141.499 78.369 71.451 1.00 41.29 195 LEU G N 1
ATOM 11765 C CA . LEU G 1 196 ? 142.118 77.973 72.686 1.00 41.80 195 LEU G CA 1
ATOM 11766 C C . LEU G 1 196 ? 142.639 76.537 72.598 1.00 42.76 195 LEU G C 1
ATOM 11767 O O . LEU G 1 196 ? 141.881 75.601 72.427 1.00 42.33 195 LEU G O 1
ATOM 11772 N N . GLU G 1 197 ? 143.953 76.374 72.710 1.00 44.57 196 GLU G N 1
ATOM 11773 C CA . GLU G 1 197 ? 144.580 75.064 72.618 1.00 46.30 196 GLU G CA 1
ATOM 11774 C C . GLU G 1 197 ? 145.400 74.759 73.874 1.00 47.13 196 GLU G C 1
ATOM 11775 O O . GLU G 1 197 ? 145.615 75.647 74.715 1.00 47.45 196 GLU G O 1
ATOM 11781 N N . GLN G 1 198 ? 145.849 73.509 73.998 1.00 47.95 197 GLN G N 1
ATOM 11782 C CA . GLN G 1 198 ? 146.699 73.096 75.111 1.00 49.23 197 GLN G CA 1
ATOM 11783 C C . GLN G 1 198 ? 148.067 72.620 74.610 1.00 50.40 197 GLN G C 1
ATOM 11784 O O . GLN G 1 198 ? 149.052 72.685 75.350 1.00 50.93 197 GLN G O 1
ATOM 11790 N N . ARG G 1 199 ? 148.114 72.149 73.362 1.00 51.58 198 ARG G N 1
ATOM 11791 C CA . ARG G 1 199 ? 149.365 71.847 72.651 1.00 53.27 198 ARG G CA 1
ATOM 11792 C C . ARG G 1 199 ? 149.679 73.000 71.700 1.00 53.53 198 ARG G C 1
ATOM 11793 O O . ARG G 1 199 ? 148.792 73.465 70.982 1.00 54.17 198 ARG G O 1
ATOM 11801 N N . VAL G 1 200 ? 150.922 73.478 71.704 1.00 53.84 199 VAL G N 1
ATOM 11802 C CA . VAL G 1 200 ? 151.336 74.630 70.875 1.00 53.86 199 VAL G CA 1
ATOM 11803 C C . VAL G 1 200 ? 150.929 74.392 69.426 1.00 54.33 199 VAL G C 1
ATOM 11804 O O . VAL G 1 200 ? 150.994 73.254 68.953 1.00 54.31 199 VAL G O 1
ATOM 11808 N N . VAL G 1 201 ? 150.497 75.442 68.725 1.00 55.17 200 VAL G N 1
ATOM 11809 C CA . VAL G 1 201 ? 150.139 75.276 67.298 1.00 56.38 200 VAL G CA 1
ATOM 11810 C C . VAL G 1 201 ? 151.364 75.515 66.416 1.00 56.80 200 VAL G C 1
ATOM 11811 O O . VAL G 1 201 ? 151.981 76.573 66.484 1.00 56.35 200 VAL G O 1
ATOM 11815 N N . GLN G 1 202 ? 151.726 74.527 65.610 1.00 57.77 201 GLN G N 1
ATOM 11816 C CA . GLN G 1 202 ? 153.030 74.596 64.968 1.00 59.26 201 GLN G CA 1
ATOM 11817 C C . GLN G 1 202 ? 153.161 75.718 63.926 1.00 59.69 201 GLN G C 1
ATOM 11818 O O . GLN G 1 202 ? 152.219 76.020 63.189 1.00 59.54 201 GLN G O 1
ATOM 11824 N N . ASN G 1 203 ? 154.343 76.343 63.904 1.00 60.25 202 ASN G N 1
ATOM 11825 C CA . ASN G 1 203 ? 154.745 77.213 62.803 1.00 60.34 202 ASN G CA 1
ATOM 11826 C C . ASN G 1 203 ? 153.844 78.450 62.673 1.00 59.93 202 ASN G C 1
ATOM 11827 O O . ASN G 1 203 ? 153.403 78.783 61.570 1.00 60.68 202 ASN G O 1
ATOM 11832 N N . ARG G 1 204 ? 153.551 79.126 63.782 1.00 58.94 203 ARG G N 1
ATOM 11833 C CA . ARG G 1 204 ? 152.811 80.397 63.714 1.00 57.63 203 ARG G CA 1
ATOM 11834 C C . ARG G 1 204 ? 152.786 81.128 65.035 1.00 57.24 203 ARG G C 1
ATOM 11835 O O . ARG G 1 204 ? 153.093 80.559 66.073 1.00 56.98 203 ARG G O 1
ATOM 11843 N N . PHE G 1 205 ? 152.380 82.391 64.981 1.00 57.01 204 PHE G N 1
ATOM 11844 C CA . PHE G 1 205 ? 152.390 83.271 66.146 1.00 57.04 204 PHE G CA 1
ATOM 11845 C C . PHE G 1 205 ? 151.164 83.007 67.014 1.00 56.14 204 PHE G C 1
ATOM 11846 O O . PHE G 1 205 ? 150.034 83.016 66.530 1.00 56.21 204 PHE G O 1
ATOM 11854 N N . GLN G 1 206 ? 151.405 82.783 68.299 1.00 55.18 205 GLN G N 1
ATOM 11855 C CA . GLN G 1 206 ? 150.358 82.473 69.240 1.00 54.06 205 GLN G CA 1
ATOM 11856 C C . GLN G 1 206 ? 150.767 82.979 70.563 1.00 53.73 205 GLN G C 1
ATOM 11857 O O . GLN G 1 206 ? 151.938 82.965 70.900 1.00 53.79 205 GLN G O 1
ATOM 11863 N N . TYR G 1 207 ? 149.799 83.456 71.315 1.00 53.56 206 TYR G N 1
ATOM 11864 C CA . TYR G 1 207 ? 150.025 83.646 72.713 1.00 53.93 206 TYR G CA 1
ATOM 11865 C C . TYR G 1 207 ? 150.280 82.263 73.282 1.00 54.20 206 TYR G C 1
ATOM 11866 O O . TYR G 1 207 ? 149.670 81.283 72.852 1.00 54.40 206 TYR G O 1
ATOM 11875 N N . ILE G 1 208 ? 151.244 82.202 74.194 1.00 54.58 207 ILE G N 1
ATOM 11876 C CA . ILE G 1 208 ? 151.587 81.000 74.929 1.00 54.88 207 ILE G CA 1
ATOM 11877 C C . ILE G 1 208 ? 151.656 81.346 76.406 1.00 55.67 207 ILE G C 1
ATOM 11878 O O . ILE G 1 208 ? 152.173 82.392 76.791 1.00 56.06 207 ILE G O 1
ATOM 11883 N N . LEU G 1 209 ? 151.065 80.490 77.224 1.00 56.85 208 LEU G N 1
ATOM 11884 C CA . LEU G 1 209 ? 151.250 80.555 78.653 1.00 58.08 208 LEU G CA 1
ATOM 11885 C C . LEU G 1 209 ? 151.860 79.206 79.016 1.00 59.47 208 LEU G C 1
ATOM 11886 O O . LEU G 1 209 ? 151.169 78.187 78.999 1.00 59.73 208 LEU G O 1
ATOM 11891 N N . ASP G 1 210 ? 153.165 79.216 79.308 1.00 61.30 209 ASP G N 1
ATOM 11892 C CA . ASP G 1 210 ? 153.981 77.998 79.532 1.00 62.95 209 ASP G CA 1
ATOM 11893 C C . ASP G 1 210 ? 153.740 77.396 80.903 1.00 63.61 209 ASP G C 1
ATOM 11894 O O . ASP G 1 210 ? 153.077 78.034 81.732 1.00 63.69 209 ASP G O 1
ATOM 11899 N N . GLU G 1 211 ? 154.293 76.197 81.145 1.00 64.72 210 GLU G N 1
ATOM 11900 C CA . GLU G 1 211 ? 154.092 75.490 82.426 1.00 66.00 210 GLU G CA 1
ATOM 11901 C C . GLU G 1 211 ? 154.373 76.418 83.579 1.00 66.54 210 GLU G C 1
ATOM 11902 O O . GLU G 1 211 ? 153.614 76.471 84.546 1.00 67.24 210 GLU G O 1
ATOM 11908 N N . ASN G 1 212 ? 155.463 77.173 83.454 1.00 66.96 211 ASN G N 1
ATOM 11909 C CA . ASN G 1 212 ? 155.897 78.096 84.497 1.00 66.85 211 ASN G CA 1
ATOM 11910 C C . ASN G 1 212 ? 155.183 79.457 84.447 1.00 66.29 211 ASN G C 1
ATOM 11911 O O . ASN G 1 212 ? 155.675 80.448 85.009 1.00 67.13 211 ASN G O 1
ATOM 11916 N N . PHE G 1 213 ? 154.031 79.488 83.771 1.00 65.17 212 PHE G N 1
ATOM 11917 C CA . PHE G 1 213 ? 153.136 80.666 83.674 1.00 64.27 212 PHE G CA 1
ATOM 11918 C C . PHE G 1 213 ? 153.712 81.976 83.063 1.00 63.08 212 PHE G C 1
ATOM 11919 O O . PHE G 1 213 ? 153.301 83.101 83.422 1.00 62.81 212 PHE G O 1
ATOM 11927 N N . TYR G 1 214 ? 154.618 81.808 82.100 1.00 61.73 213 TYR G N 1
ATOM 11928 C CA . TYR G 1 214 ? 155.163 82.934 81.328 1.00 60.55 213 TYR G CA 1
ATOM 11929 C C . TYR G 1 214 ? 154.432 83.223 79.978 1.00 59.86 213 TYR G C 1
ATOM 11930 O O . TYR G 1 214 ? 154.508 82.437 79.023 1.00 58.92 213 TYR G O 1
ATOM 11939 N N . LEU G 1 215 ? 153.737 84.366 79.936 1.00 59.62 214 LEU G N 1
ATOM 11940 C CA . LEU G 1 215 ? 152.998 84.825 78.751 1.00 59.50 214 LEU G CA 1
ATOM 11941 C C . LEU G 1 215 ? 153.895 85.268 77.591 1.00 59.22 214 LEU G C 1
ATOM 11942 O O . LEU G 1 215 ? 154.564 86.298 77.644 1.00 59.41 214 LEU G O 1
ATOM 11947 N N . SER G 1 216 ? 153.878 84.483 76.532 1.00 59.03 215 SER G N 1
ATOM 11948 C CA . SER G 1 216 ? 154.786 84.681 75.428 1.00 59.30 215 SER G CA 1
ATOM 11949 C C . SER G 1 216 ? 153.963 84.942 74.165 1.00 59.35 215 SER G C 1
ATOM 11950 O O . SER G 1 216 ? 152.812 84.530 74.085 1.00 59.66 215 SER G O 1
ATOM 11953 N N . TYR G 1 217 ? 154.531 85.653 73.197 1.00 59.38 216 TYR G N 1
ATOM 11954 C CA . TYR G 1 217 ? 153.907 85.775 71.879 1.00 59.51 216 TYR G CA 1
ATOM 11955 C C . TYR G 1 217 ? 154.932 85.265 70.894 1.00 59.72 216 TYR G C 1
ATOM 11956 O O . TYR G 1 217 ? 155.701 86.050 70.328 1.00 59.90 216 TYR G O 1
ATOM 11965 N N . GLU G 1 218 ? 154.931 83.950 70.693 1.00 59.82 217 GLU G N 1
ATOM 11966 C CA . GLU G 1 218 ? 156.104 83.248 70.176 1.00 60.45 217 GLU G CA 1
ATOM 11967 C C . GLU G 1 218 ? 155.949 82.697 68.753 1.00 60.91 217 GLU G C 1
ATOM 11968 O O . GLU G 1 218 ? 155.696 83.457 67.813 1.00 61.28 217 GLU G O 1
ATOM 11974 N N . LYS G 1 219 ? 156.135 81.379 68.599 1.00 61.01 218 LYS G N 1
ATOM 11975 C CA . LYS G 1 219 ? 156.144 80.729 67.289 1.00 60.97 218 LYS G CA 1
ATOM 11976 C C . LYS G 1 219 ? 156.617 79.273 67.411 1.00 61.07 218 LYS G C 1
ATOM 11977 O O . LYS G 1 219 ? 155.895 78.330 67.070 1.00 61.25 218 LYS G O 1
ATOM 11983 N N . VAL H 1 4 ? 133.351 44.691 73.614 1.00 53.96 3 VAL H N 1
ATOM 11984 C CA . VAL H 1 4 ? 132.977 45.465 72.380 1.00 54.29 3 VAL H CA 1
ATOM 11985 C C . VAL H 1 4 ? 134.191 45.653 71.431 1.00 58.99 3 VAL H C 1
ATOM 11986 O O . VAL H 1 4 ? 135.333 45.557 71.861 1.00 62.03 3 VAL H O 1
ATOM 11990 N N . ASN H 1 5 ? 133.939 45.876 70.140 1.00 58.86 4 ASN H N 1
ATOM 11991 C CA . ASN H 1 5 ? 134.996 45.791 69.127 1.00 57.30 4 ASN H CA 1
ATOM 11992 C C . ASN H 1 5 ? 134.860 46.813 68.006 1.00 60.40 4 ASN H C 1
ATOM 11993 O O . ASN H 1 5 ? 133.743 47.091 67.585 1.00 63.66 4 ASN H O 1
ATOM 11998 N N . PHE H 1 6 ? 135.983 47.356 67.510 1.00 59.47 5 PHE H N 1
ATOM 11999 C CA . PHE H 1 6 ? 135.971 48.191 66.289 1.00 57.17 5 PHE H CA 1
ATOM 12000 C C . PHE H 1 6 ? 136.950 47.697 65.309 1.00 60.44 5 PHE H C 1
ATOM 12001 O O . PHE H 1 6 ? 138.091 47.371 65.641 1.00 63.76 5 PHE H O 1
ATOM 12009 N N . SER H 1 7 ? 136.517 47.717 64.074 1.00 59.63 6 SER H N 1
ATOM 12010 C CA . SER H 1 7 ? 137.434 47.606 63.000 1.00 57.71 6 SER H CA 1
ATOM 12011 C C . SER H 1 7 ? 137.117 48.791 62.118 1.00 61.06 6 SER H C 1
ATOM 12012 O O . SER H 1 7 ? 135.976 49.284 62.103 1.00 64.05 6 SER H O 1
ATOM 12015 N N . LEU H 1 8 ? 138.150 49.285 61.445 1.00 60.65 7 LEU H N 1
ATOM 12016 C CA . LEU H 1 8 ? 138.025 50.303 60.399 1.00 58.51 7 LEU H CA 1
ATOM 12017 C C . LEU H 1 8 ? 139.152 50.000 59.398 1.00 61.92 7 LEU H C 1
ATOM 12018 O O . LEU H 1 8 ? 139.195 50.556 58.301 1.00 65.07 7 LEU H O 1
ATOM 12023 N N . LEU H 1 9 ? 140.028 49.070 59.810 1.00 61.21 8 LEU H N 1
ATOM 12024 C CA . LEU H 1 9 ? 141.324 48.743 59.171 1.00 58.76 8 LEU H CA 1
ATOM 12025 C C . LEU H 1 9 ? 141.923 47.430 59.728 1.00 62.65 8 LEU H C 1
ATOM 12026 O O . LEU H 1 9 ? 142.981 47.425 60.400 1.00 65.96 8 LEU H O 1
ATOM 12031 N N . GLU H 1 11 ? 143.455 43.690 62.978 1.00 42.61 10 GLU H N 1
ATOM 12032 C CA . GLU H 1 11 ? 142.639 44.835 62.469 1.00 42.63 10 GLU H CA 1
ATOM 12033 C C . GLU H 1 11 ? 141.846 45.471 63.595 1.00 43.10 10 GLU H C 1
ATOM 12034 O O . GLU H 1 11 ? 141.766 46.733 63.674 1.00 44.34 10 GLU H O 1
ATOM 12040 N N . PRO H 1 12 ? 141.261 44.590 64.464 1.00 43.10 11 PRO H N 1
ATOM 12041 C CA . PRO H 1 12 ? 140.182 44.930 65.400 1.00 44.78 11 PRO H CA 1
ATOM 12042 C C . PRO H 1 12 ? 140.694 45.077 66.821 1.00 48.86 11 PRO H C 1
ATOM 12043 O O . PRO H 1 12 ? 141.512 44.245 67.292 1.00 50.15 11 PRO H O 1
ATOM 12047 N N . ILE H 1 13 ? 140.217 46.129 67.490 1.00 55.35 12 ILE H N 1
ATOM 12048 C CA . ILE H 1 13 ? 140.642 46.393 68.845 1.00 60.05 12 ILE H CA 1
ATOM 12049 C C . ILE H 1 13 ? 139.461 46.142 69.795 1.00 61.56 12 ILE H C 1
ATOM 12050 O O . ILE H 1 13 ? 138.364 46.630 69.583 1.00 62.60 12 ILE H O 1
ATOM 12055 N N . GLU H 1 14 ? 139.669 45.292 70.788 1.00 62.85 13 GLU H N 1
ATOM 12056 C CA . GLU H 1 14 ? 138.633 45.053 71.762 1.00 63.31 13 GLU H CA 1
ATOM 12057 C C . GLU H 1 14 ? 138.657 46.247 72.705 1.00 62.66 13 GLU H C 1
ATOM 12058 O O . GLU H 1 14 ? 139.718 46.664 73.177 1.00 62.60 13 GLU H O 1
ATOM 12064 N N . ILE H 1 15 ? 137.485 46.807 72.965 1.00 61.98 14 ILE H N 1
ATOM 12065 C CA . ILE H 1 15 ? 137.372 47.830 74.000 1.00 61.36 14 ILE H CA 1
ATOM 12066 C C . ILE H 1 15 ? 136.735 47.221 75.249 1.00 60.79 14 ILE H C 1
ATOM 12067 O O . ILE H 1 15 ? 135.520 47.018 75.306 1.00 61.02 14 ILE H O 1
ATOM 12072 N N . GLU H 1 16 ? 137.565 46.894 76.228 1.00 59.92 15 GLU H N 1
ATOM 12073 C CA . GLU H 1 16 ? 137.044 46.441 77.492 1.00 59.75 15 GLU H CA 1
ATOM 12074 C C . GLU H 1 16 ? 137.398 47.434 78.583 1.00 58.90 15 GLU H C 1
ATOM 12075 O O . GLU H 1 16 ? 138.553 47.842 78.734 1.00 59.26 15 GLU H O 1
ATOM 12081 N N . LYS H 1 17 ? 136.383 47.823 79.336 1.00 57.53 16 LYS H N 1
ATOM 12082 C CA . LYS H 1 17 ? 136.524 48.823 80.372 1.00 56.27 16 LYS H CA 1
ATOM 12083 C C . LYS H 1 17 ? 137.079 50.137 79.823 1.00 54.65 16 LYS H C 1
ATOM 12084 O O . LYS H 1 17 ? 136.580 50.655 78.818 1.00 54.11 16 LYS H O 1
ATOM 12090 N N . ALA H 1 18 ? 138.090 50.675 80.499 1.00 52.66 17 ALA H N 1
ATOM 12091 C CA . ALA H 1 18 ? 138.670 51.937 80.103 1.00 50.58 17 ALA H CA 1
ATOM 12092 C C . ALA H 1 18 ? 139.825 51.676 79.157 1.00 49.06 17 ALA H C 1
ATOM 12093 O O . ALA H 1 18 ? 140.956 51.361 79.558 1.00 48.65 17 ALA H O 1
ATOM 12095 N N . THR H 1 19 ? 139.525 51.807 77.878 1.00 47.17 18 THR H N 1
ATOM 12096 C CA . THR H 1 19 ? 140.546 51.591 76.885 1.00 45.53 18 THR H CA 1
ATOM 12097 C C . THR H 1 19 ? 140.842 52.827 76.028 1.00 44.25 18 THR H C 1
ATOM 12098 O O . THR H 1 19 ? 139.937 53.553 75.596 1.00 43.83 18 THR H O 1
ATOM 12102 N N . PHE H 1 20 ? 142.137 53.038 75.820 1.00 42.68 19 PHE H N 1
ATOM 12103 C CA . PHE H 1 20 ? 142.639 54.218 75.165 1.00 41.55 19 PHE H CA 1
ATOM 12104 C C . PHE H 1 20 ? 143.138 53.955 73.734 1.00 41.38 19 PHE H C 1
ATOM 12105 O O . PHE H 1 20 ? 143.698 52.886 73.435 1.00 40.63 19 PHE H O 1
ATOM 12113 N N . LEU H 1 21 ? 142.917 54.930 72.856 1.00 40.64 20 LEU H N 1
ATOM 12114 C CA . LEU H 1 21 ? 143.375 54.785 71.510 1.00 41.01 20 LEU H CA 1
ATOM 12115 C C . LEU H 1 21 ? 143.930 56.099 71.036 1.00 41.04 20 LEU H C 1
ATOM 12116 O O . LEU H 1 21 ? 143.192 57.070 70.922 1.00 40.67 20 LEU H O 1
ATOM 12121 N N . THR H 1 22 ? 145.238 56.132 70.793 1.00 41.14 21 THR H N 1
ATOM 12122 C CA . THR H 1 22 ? 145.900 57.330 70.285 1.00 41.88 21 THR H CA 1
ATOM 12123 C C . THR H 1 22 ? 146.146 57.170 68.794 1.00 42.79 21 THR H C 1
ATOM 12124 O O . THR H 1 22 ? 146.825 56.217 68.391 1.00 42.81 21 THR H O 1
ATOM 12128 N N . ILE H 1 23 ? 145.595 58.092 67.994 1.00 43.09 22 ILE H N 1
ATOM 12129 C CA . ILE H 1 23 ? 145.839 58.117 66.560 1.00 43.92 22 ILE H CA 1
ATOM 12130 C C . ILE H 1 23 ? 146.757 59.276 66.251 1.00 44.72 22 ILE H C 1
ATOM 12131 O O . ILE H 1 23 ? 146.329 60.428 66.231 1.00 44.19 22 ILE H O 1
ATOM 12136 N N . LYS H 1 24 ? 148.020 58.947 66.001 1.00 46.28 23 LYS H N 1
ATOM 12137 C CA . LYS H 1 24 ? 149.127 59.905 66.071 1.00 47.57 23 LYS H CA 1
ATOM 12138 C C . LYS H 1 24 ? 149.189 60.805 64.852 1.00 48.08 23 LYS H C 1
ATOM 12139 O O . LYS H 1 24 ? 149.712 61.910 64.935 1.00 48.84 23 LYS H O 1
ATOM 12145 N N . ASP H 1 25 ? 148.642 60.336 63.730 1.00 48.64 24 ASP H N 1
ATOM 12146 C CA . ASP H 1 25 ? 148.492 61.151 62.520 1.00 49.22 24 ASP H CA 1
ATOM 12147 C C . ASP H 1 25 ? 147.199 61.927 62.517 1.00 48.66 24 ASP H C 1
ATOM 12148 O O . ASP H 1 25 ? 146.148 61.334 62.642 1.00 48.44 24 ASP H O 1
ATOM 12153 N N . VAL H 1 26 ? 147.282 63.233 62.277 1.00 48.74 25 VAL H N 1
ATOM 12154 C CA . VAL H 1 26 ? 146.124 64.136 62.373 1.00 48.76 25 VAL H CA 1
ATOM 12155 C C . VAL H 1 26 ? 145.075 63.943 61.294 1.00 48.80 25 VAL H C 1
ATOM 12156 O O . VAL H 1 26 ? 143.888 64.079 61.541 1.00 48.50 25 VAL H O 1
ATOM 12160 N N . GLN H 1 27 ? 145.513 63.564 60.110 1.00 49.33 26 GLN H N 1
ATOM 12161 C CA . GLN H 1 27 ? 144.594 63.207 59.057 1.00 49.37 26 GLN H CA 1
ATOM 12162 C C . GLN H 1 27 ? 143.716 62.057 59.555 1.00 48.62 26 GLN H C 1
ATOM 12163 O O . GLN H 1 27 ? 142.484 62.105 59.429 1.00 49.24 26 GLN H O 1
ATOM 12169 N N . SER H 1 28 ? 144.341 61.032 60.134 1.00 47.13 27 SER H N 1
ATOM 12170 C CA . SER H 1 28 ? 143.612 59.822 60.494 1.00 46.14 27 SER H CA 1
ATOM 12171 C C . SER H 1 28 ? 142.764 59.981 61.735 1.00 44.99 27 SER H C 1
ATOM 12172 O O . SER H 1 28 ? 141.753 59.293 61.872 1.00 44.92 27 SER H O 1
ATOM 12175 N N . PHE H 1 29 ? 143.181 60.877 62.629 1.00 43.39 28 PHE H N 1
ATOM 12176 C CA . PHE H 1 29 ? 142.435 61.186 63.825 1.00 42.53 28 PHE H CA 1
ATOM 12177 C C . PHE H 1 29 ? 141.126 61.845 63.419 1.00 43.18 28 PHE H C 1
ATOM 12178 O O . PHE H 1 29 ? 140.051 61.413 63.838 1.00 43.03 28 PHE H O 1
ATOM 12186 N N . ALA H 1 30 ? 141.237 62.869 62.575 1.00 43.79 29 ALA H N 1
ATOM 12187 C CA . ALA H 1 30 ? 140.100 63.557 62.014 1.00 44.39 29 ALA H CA 1
ATOM 12188 C C . ALA H 1 30 ? 139.211 62.618 61.223 1.00 45.21 29 ALA H C 1
ATOM 12189 O O . ALA H 1 30 ? 137.997 62.641 61.379 1.00 46.34 29 ALA H O 1
ATOM 12191 N N . HIS H 1 31 ? 139.782 61.791 60.365 1.00 45.87 30 HIS H N 1
ATOM 12192 C CA . HIS H 1 31 ? 138.951 60.856 59.614 1.00 46.59 30 HIS H CA 1
ATOM 12193 C C . HIS H 1 31 ? 138.059 60.055 60.579 1.00 46.31 30 HIS H C 1
ATOM 12194 O O . HIS H 1 31 ? 136.834 60.024 60.416 1.00 46.40 30 HIS H O 1
ATOM 12201 N N . LEU H 1 32 ? 138.663 59.461 61.610 1.00 45.75 31 LEU H N 1
ATOM 12202 C CA . LEU H 1 32 ? 137.936 58.556 62.512 1.00 44.79 31 LEU H CA 1
ATOM 12203 C C . LEU H 1 32 ? 136.853 59.259 63.307 1.00 44.33 31 LEU H C 1
ATOM 12204 O O . LEU H 1 32 ? 135.780 58.687 63.542 1.00 43.89 31 LEU H O 1
ATOM 12209 N N . VAL H 1 33 ? 137.140 60.488 63.724 1.00 43.86 32 VAL H N 1
ATOM 12210 C CA . VAL H 1 33 ? 136.153 61.283 64.429 1.00 44.23 32 VAL H CA 1
ATOM 12211 C C . VAL H 1 33 ? 134.952 61.431 63.517 1.00 44.32 32 VAL H C 1
ATOM 12212 O O . VAL H 1 33 ? 133.851 61.036 63.878 1.00 44.34 32 VAL H O 1
ATOM 12216 N N . LYS H 1 34 ? 135.173 61.920 62.305 1.00 44.47 33 LYS H N 1
ATOM 12217 C CA . LYS H 1 34 ? 134.103 61.961 61.299 1.00 44.57 33 LYS H CA 1
ATOM 12218 C C . LYS H 1 34 ? 133.335 60.633 61.186 1.00 44.00 33 LYS H C 1
ATOM 12219 O O . LYS H 1 34 ? 132.098 60.650 61.133 1.00 43.78 33 LYS H O 1
ATOM 12225 N N . LEU H 1 35 ? 134.045 59.503 61.156 1.00 43.12 34 LEU H N 1
ATOM 12226 C CA . LEU H 1 35 ? 133.362 58.200 61.094 1.00 42.94 34 LEU H CA 1
ATOM 12227 C C . LEU H 1 35 ? 132.483 57.991 62.294 1.00 43.73 34 LEU H C 1
ATOM 12228 O O . LEU H 1 35 ? 131.357 57.511 62.147 1.00 44.29 34 LEU H O 1
ATOM 12233 N N . ILE H 1 36 ? 132.984 58.342 63.481 1.00 43.85 35 ILE H N 1
ATOM 12234 C CA . ILE H 1 36 ? 132.177 58.170 64.681 1.00 43.87 35 ILE H CA 1
ATOM 12235 C C . ILE H 1 36 ? 130.917 59.029 64.572 1.00 44.36 35 ILE H C 1
ATOM 12236 O O . ILE H 1 36 ? 129.817 58.533 64.742 1.00 44.39 35 ILE H O 1
ATOM 12241 N N . TYR H 1 37 ? 131.071 60.306 64.260 1.00 45.39 36 TYR H N 1
ATOM 12242 C CA . TYR H 1 37 ? 129.906 61.168 64.165 1.00 47.16 36 TYR H CA 1
ATOM 12243 C C . TYR H 1 37 ? 128.959 60.798 63.014 1.00 48.35 36 TYR H C 1
ATOM 12244 O O . TYR H 1 37 ? 127.785 61.101 63.071 1.00 48.79 36 TYR H O 1
ATOM 12253 N N . GLN H 1 38 ? 129.464 60.133 61.982 1.00 49.89 37 GLN H N 1
ATOM 12254 C CA . GLN H 1 38 ? 128.625 59.645 60.887 1.00 51.29 37 GLN H CA 1
ATOM 12255 C C . GLN H 1 38 ? 128.186 58.203 61.101 1.00 51.67 37 GLN H C 1
ATOM 12256 O O . GLN H 1 38 ? 127.814 57.531 60.144 1.00 52.04 37 GLN H O 1
ATOM 12262 N N . TYR H 1 39 ? 128.256 57.695 62.322 1.00 52.24 38 TYR H N 1
ATOM 12263 C CA . TYR H 1 39 ? 128.032 56.274 62.509 1.00 53.35 38 TYR H CA 1
ATOM 12264 C C . TYR H 1 39 ? 126.573 55.860 62.366 1.00 54.80 38 TYR H C 1
ATOM 12265 O O . TYR H 1 39 ? 125.671 56.446 62.983 1.00 55.01 38 TYR H O 1
ATOM 12274 N N . ASP H 1 40 ? 126.362 54.828 61.549 1.00 56.40 39 ASP H N 1
ATOM 12275 C CA . ASP H 1 40 ? 125.031 54.238 61.308 1.00 57.58 39 ASP H CA 1
ATOM 12276 C C . ASP H 1 40 ? 125.033 52.700 61.336 1.00 58.23 39 ASP H C 1
ATOM 12277 O O . ASP H 1 40 ? 124.107 52.089 61.863 1.00 58.34 39 ASP H O 1
ATOM 12282 N N . GLY H 1 41 ? 126.070 52.084 60.769 1.00 59.38 40 GLY H N 1
ATOM 12283 C CA . GLY H 1 41 ? 126.174 50.616 60.715 1.00 60.88 40 GLY H CA 1
ATOM 12284 C C . GLY H 1 41 ? 126.458 50.126 59.310 1.00 61.90 40 GLY H C 1
ATOM 12285 O O . GLY H 1 41 ? 127.217 49.175 59.111 1.00 62.15 40 GLY H O 1
ATOM 12286 N N . GLU H 1 42 ? 125.825 50.784 58.338 1.00 62.99 41 GLU H N 1
ATOM 12287 C CA . GLU H 1 42 ? 126.019 50.524 56.903 1.00 63.75 41 GLU H CA 1
ATOM 12288 C C . GLU H 1 42 ? 127.329 51.156 56.381 1.00 64.26 41 GLU H C 1
ATOM 12289 O O . GLU H 1 42 ? 127.868 50.750 55.341 1.00 64.84 41 GLU H O 1
ATOM 12291 N N . ASN H 1 43 ? 127.831 52.155 57.103 1.00 64.78 42 ASN H N 1
ATOM 12292 C CA . ASN H 1 43 ? 129.041 52.861 56.694 1.00 64.85 42 ASN H CA 1
ATOM 12293 C C . ASN H 1 43 ? 130.309 52.155 57.213 1.00 64.88 42 ASN H C 1
ATOM 12294 O O . ASN H 1 43 ? 130.257 51.063 57.802 1.00 64.66 42 ASN H O 1
ATOM 12296 N N . GLU H 1 44 ? 131.439 52.821 57.007 1.00 65.16 43 GLU H N 1
ATOM 12297 C CA . GLU H 1 44 ? 132.754 52.176 56.950 1.00 65.06 43 GLU H CA 1
ATOM 12298 C C . GLU H 1 44 ? 133.397 51.918 58.324 1.00 64.20 43 GLU H C 1
ATOM 12299 O O . GLU H 1 44 ? 134.419 51.242 58.417 1.00 64.39 43 GLU H O 1
ATOM 12305 N N . LEU H 1 45 ? 132.796 52.449 59.387 1.00 63.37 44 LEU H N 1
ATOM 12306 C CA . LEU H 1 45 ? 133.236 52.135 60.747 1.00 62.56 44 LEU H CA 1
ATOM 12307 C C . LEU H 1 45 ? 132.360 50.996 61.233 1.00 62.64 44 LEU H C 1
ATOM 12308 O O . LEU H 1 45 ? 131.160 50.962 60.952 1.00 62.77 44 LEU H O 1
ATOM 12313 N N . LYS H 1 46 ? 132.955 50.052 61.944 1.00 62.73 45 LYS H N 1
ATOM 12314 C CA . LYS H 1 46 ? 132.218 48.881 62.382 1.00 63.04 45 LYS H CA 1
ATOM 12315 C C . LYS H 1 46 ? 132.437 48.631 63.874 1.00 62.96 45 LYS H C 1
ATOM 12316 O O . LYS H 1 46 ? 133.571 48.483 64.322 1.00 62.90 45 LYS H O 1
ATOM 12322 N N . LEU H 1 47 ? 131.340 48.626 64.632 1.00 63.11 46 LEU H N 1
ATOM 12323 C CA . LEU H 1 47 ? 131.365 48.395 66.087 1.00 63.20 46 LEU H CA 1
ATOM 12324 C C . LEU H 1 47 ? 130.484 47.181 66.453 1.00 63.84 46 LEU H C 1
ATOM 12325 O O . LEU H 1 47 ? 129.392 47.016 65.902 1.00 63.93 46 LEU H O 1
ATOM 12330 N N . PHE H 1 48 ? 130.979 46.331 67.358 1.00 64.83 47 PHE H N 1
ATOM 12331 C CA . PHE H 1 48 ? 130.412 44.988 67.611 1.00 65.97 47 PHE H CA 1
ATOM 12332 C C . PHE H 1 48 ? 129.894 44.739 69.031 1.00 66.10 47 PHE H C 1
ATOM 12333 O O . PHE H 1 48 ? 129.567 45.681 69.769 1.00 65.74 47 PHE H O 1
ATOM 12341 N N . ASP H 1 49 ? 129.810 43.445 69.373 1.00 66.56 48 ASP H N 1
ATOM 12342 C CA . ASP H 1 49 ? 129.433 42.962 70.704 1.00 66.94 48 ASP H CA 1
ATOM 12343 C C . ASP H 1 49 ? 130.489 41.979 71.222 1.00 66.94 48 ASP H C 1
ATOM 12344 O O . ASP H 1 49 ? 130.174 41.030 71.948 1.00 67.03 48 ASP H O 1
ATOM 12345 N N . LYS H 1 53 ? 128.048 39.821 68.157 1.00 71.16 52 LYS H N 1
ATOM 12346 C CA . LYS H 1 53 ? 127.891 40.882 67.142 1.00 71.33 52 LYS H CA 1
ATOM 12347 C C . LYS H 1 53 ? 126.669 41.799 67.360 1.00 71.13 52 LYS H C 1
ATOM 12348 O O . LYS H 1 53 ? 125.743 41.423 68.080 1.00 71.58 52 LYS H O 1
ATOM 12354 N N . GLY H 1 54 ? 126.679 43.002 66.761 1.00 70.86 53 GLY H N 1
ATOM 12355 C CA . GLY H 1 54 ? 125.478 43.878 66.731 1.00 70.10 53 GLY H CA 1
ATOM 12356 C C . GLY H 1 54 ? 125.683 45.386 66.544 1.00 69.57 53 GLY H C 1
ATOM 12357 O O . GLY H 1 54 ? 126.267 45.828 65.547 1.00 69.47 53 GLY H O 1
ATOM 12358 N N . LEU H 1 55 ? 125.118 46.156 67.491 1.00 68.93 54 LEU H N 1
ATOM 12359 C CA . LEU H 1 55 ? 125.404 47.598 67.800 1.00 67.76 54 LEU H CA 1
ATOM 12360 C C . LEU H 1 55 ? 124.707 48.735 67.038 1.00 67.10 54 LEU H C 1
ATOM 12361 O O . LEU H 1 55 ? 125.296 49.361 66.153 1.00 67.26 54 LEU H O 1
ATOM 12366 N N . LYS H 1 56 ? 123.474 49.026 67.456 1.00 66.32 55 LYS H N 1
ATOM 12367 C CA . LYS H 1 56 ? 122.658 50.145 66.940 1.00 65.59 55 LYS H CA 1
ATOM 12368 C C . LYS H 1 56 ? 123.268 51.535 67.233 1.00 64.48 55 LYS H C 1
ATOM 12369 O O . LYS H 1 56 ? 123.920 51.722 68.257 1.00 63.83 55 LYS H O 1
ATOM 12375 N N . PRO H 1 57 ? 123.051 52.510 66.324 1.00 63.56 56 PRO H N 1
ATOM 12376 C CA . PRO H 1 57 ? 123.406 53.920 66.546 1.00 63.15 56 PRO H CA 1
ATOM 12377 C C . PRO H 1 57 ? 122.741 54.525 67.798 1.00 62.86 56 PRO H C 1
ATOM 12378 O O . PRO H 1 57 ? 123.335 55.371 68.493 1.00 63.35 56 PRO H O 1
ATOM 12382 N N . THR H 1 58 ? 121.516 54.090 68.071 1.00 61.86 57 THR H N 1
ATOM 12383 C CA . THR H 1 58 ? 120.790 54.489 69.265 1.00 60.99 57 THR H CA 1
ATOM 12384 C C . THR H 1 58 ? 121.518 54.040 70.526 1.00 60.09 57 THR H C 1
ATOM 12385 O O . THR H 1 58 ? 121.330 54.627 71.575 1.00 60.21 57 THR H O 1
ATOM 12389 N N . GLU H 1 59 ? 122.350 53.007 70.399 1.00 58.98 58 GLU H N 1
ATOM 12390 C CA . GLU H 1 59 ? 123.079 52.411 71.519 1.00 57.99 58 GLU H CA 1
ATOM 12391 C C . GLU H 1 59 ? 124.453 53.053 71.702 1.00 56.79 58 GLU H C 1
ATOM 12392 O O . GLU H 1 59 ? 125.199 52.698 72.623 1.00 56.35 58 GLU H O 1
ATOM 12398 N N . LEU H 1 60 ? 124.790 53.984 70.816 1.00 55.32 59 LEU H N 1
ATOM 12399 C CA . LEU H 1 60 ? 126.114 54.621 70.854 1.00 54.14 59 LEU H CA 1
ATOM 12400 C C . LEU H 1 60 ? 126.096 55.957 71.601 1.00 52.71 59 LEU H C 1
ATOM 12401 O O . LEU H 1 60 ? 125.078 56.635 71.690 1.00 52.88 59 LEU H O 1
ATOM 12406 N N . PHE H 1 61 ? 127.238 56.346 72.124 1.00 50.80 60 PHE H N 1
ATOM 12407 C CA . PHE H 1 61 ? 127.243 57.473 72.996 1.00 49.13 60 PHE H CA 1
ATOM 12408 C C . PHE H 1 61 ? 128.646 58.116 72.978 1.00 47.66 60 PHE H C 1
ATOM 12409 O O . PHE H 1 61 ? 129.637 57.564 73.490 1.00 46.68 60 PHE H O 1
ATOM 12417 N N . VAL H 1 62 ? 128.687 59.295 72.360 1.00 45.92 61 VAL H N 1
ATOM 12418 C CA . VAL H 1 62 ? 129.921 59.997 72.005 1.00 44.19 61 VAL H CA 1
ATOM 12419 C C . VAL H 1 62 ? 129.973 61.372 72.622 1.00 43.52 61 VAL H C 1
ATOM 12420 O O . VAL H 1 62 ? 129.108 62.197 72.344 1.00 43.48 61 VAL H O 1
ATOM 12424 N N . VAL H 1 63 ? 130.984 61.678 73.419 1.00 42.61 62 VAL H N 1
ATOM 12425 C CA . VAL H 1 63 ? 131.064 63.072 73.807 1.00 42.37 62 VAL H CA 1
ATOM 12426 C C . VAL H 1 63 ? 132.378 63.777 73.599 1.00 41.35 62 VAL H C 1
ATOM 12427 O O . VAL H 1 63 ? 133.413 63.325 74.046 1.00 41.20 62 VAL H O 1
ATOM 12431 N N . THR H 1 64 ? 132.312 64.901 72.904 1.00 40.69 63 THR H N 1
ATOM 12432 C CA . THR H 1 64 ? 133.463 65.739 72.723 1.00 40.50 63 THR H CA 1
ATOM 12433 C C . THR H 1 64 ? 133.349 66.864 73.704 1.00 41.48 63 THR H C 1
ATOM 12434 O O . THR H 1 64 ? 134.271 67.124 74.455 1.00 42.23 63 THR H O 1
ATOM 12438 N N . ASP H 1 65 ? 132.215 67.539 73.709 1.00 42.44 64 ASP H N 1
ATOM 12439 C CA . ASP H 1 65 ? 132.038 68.682 74.576 1.00 43.75 64 ASP H CA 1
ATOM 12440 C C . ASP H 1 65 ? 131.446 68.249 75.892 1.00 43.83 64 ASP H C 1
ATOM 12441 O O . ASP H 1 65 ? 130.274 67.913 75.973 1.00 43.95 64 ASP H O 1
ATOM 12446 N N . ILE H 1 66 ? 132.269 68.316 76.918 1.00 44.07 65 ILE H N 1
ATOM 12447 C CA . ILE H 1 66 ? 131.995 67.753 78.224 1.00 44.01 65 ILE H CA 1
ATOM 12448 C C . ILE H 1 66 ? 131.172 68.696 79.134 1.00 44.87 65 ILE H C 1
ATOM 12449 O O . ILE H 1 66 ? 130.106 68.305 79.621 1.00 44.52 65 ILE H O 1
ATOM 12454 N N . LEU H 1 67 ? 131.635 69.933 79.342 1.00 45.28 66 LEU H N 1
ATOM 12455 C CA . LEU H 1 67 ? 130.850 70.921 80.094 1.00 45.79 66 LEU H CA 1
ATOM 12456 C C . LEU H 1 67 ? 129.453 71.111 79.500 1.00 46.35 66 LEU H C 1
ATOM 12457 O O . LEU H 1 67 ? 128.466 71.273 80.221 1.00 46.44 66 LEU H O 1
ATOM 12462 N N . GLY H 1 68 ? 129.372 71.032 78.177 1.00 46.45 67 GLY H N 1
ATOM 12463 C CA . GLY H 1 68 ? 128.141 71.264 77.455 1.00 46.22 67 GLY H CA 1
ATOM 12464 C C . GLY H 1 68 ? 127.141 70.147 77.419 1.00 46.24 67 GLY H C 1
ATOM 12465 O O . GLY H 1 68 ? 125.993 70.398 77.158 1.00 45.98 67 GLY H O 1
ATOM 12466 N N . TYR H 1 69 ? 127.566 68.918 77.675 1.00 47.03 68 TYR H N 1
ATOM 12467 C CA . TYR H 1 69 ? 126.650 67.765 77.685 1.00 48.06 68 TYR H CA 1
ATOM 12468 C C . TYR H 1 69 ? 125.513 67.880 78.708 1.00 48.49 68 TYR H C 1
ATOM 12469 O O . TYR H 1 69 ? 125.769 68.123 79.891 1.00 49.09 68 TYR H O 1
ATOM 12478 N N . ASP H 1 70 ? 124.270 67.709 78.254 1.00 48.73 69 ASP H N 1
ATOM 12479 C CA . ASP H 1 70 ? 123.091 67.751 79.141 1.00 49.52 69 ASP H CA 1
ATOM 12480 C C . ASP H 1 70 ? 122.771 66.426 79.868 1.00 49.59 69 ASP H C 1
ATOM 12481 O O . ASP H 1 70 ? 121.968 65.588 79.409 1.00 49.22 69 ASP H O 1
ATOM 12486 N N . VAL H 1 71 ? 123.401 66.295 81.032 1.00 49.52 70 VAL H N 1
ATOM 12487 C CA . VAL H 1 71 ? 123.280 65.172 81.942 1.00 49.53 70 VAL H CA 1
ATOM 12488 C C . VAL H 1 71 ? 121.912 65.109 82.638 1.00 49.84 70 VAL H C 1
ATOM 12489 O O . VAL H 1 71 ? 121.510 64.071 83.145 1.00 49.94 70 VAL H O 1
ATOM 12493 N N . ASN H 1 72 ? 121.191 66.225 82.645 1.00 50.28 71 ASN H N 1
ATOM 12494 C CA . ASN H 1 72 ? 119.900 66.331 83.315 1.00 50.57 71 ASN H CA 1
ATOM 12495 C C . ASN H 1 72 ? 118.745 66.442 82.349 1.00 51.38 71 ASN H C 1
ATOM 12496 O O . ASN H 1 72 ? 117.876 67.297 82.493 1.00 51.27 71 ASN H O 1
ATOM 12501 N N . SER H 1 73 ? 118.752 65.583 81.342 1.00 52.39 72 SER H N 1
ATOM 12502 C CA . SER H 1 73 ? 117.682 65.526 80.379 1.00 53.11 72 SER H CA 1
ATOM 12503 C C . SER H 1 73 ? 116.589 64.702 81.029 1.00 53.74 72 SER H C 1
ATOM 12504 O O . SER H 1 73 ? 116.850 63.992 82.003 1.00 53.88 72 SER H O 1
ATOM 12507 N N . ALA H 1 74 ? 115.377 64.776 80.485 1.00 54.07 73 ALA H N 1
ATOM 12508 C CA . ALA H 1 74 ? 114.246 64.020 81.032 1.00 54.24 73 ALA H CA 1
ATOM 12509 C C . ALA H 1 74 ? 114.450 62.484 81.068 1.00 54.09 73 ALA H C 1
ATOM 12510 O O . ALA H 1 74 ? 114.087 61.802 82.040 1.00 53.33 73 ALA H O 1
ATOM 12512 N N . ALA H 1 75 ? 115.044 61.960 80.001 1.00 54.35 74 ALA H N 1
ATOM 12513 C CA . ALA H 1 75 ? 115.221 60.520 79.831 1.00 54.39 74 ALA H CA 1
ATOM 12514 C C . ALA H 1 75 ? 116.334 60.003 80.727 1.00 54.43 74 ALA H C 1
ATOM 12515 O O . ALA H 1 75 ? 116.294 58.850 81.171 1.00 54.00 74 ALA H O 1
ATOM 12517 N N . THR H 1 76 ? 117.329 60.850 80.980 1.00 54.50 75 THR H N 1
ATOM 12518 C CA . THR H 1 76 ? 118.363 60.499 81.944 1.00 54.93 75 THR H CA 1
ATOM 12519 C C . THR H 1 76 ? 117.788 60.584 83.350 1.00 54.54 75 THR H C 1
ATOM 12520 O O . THR H 1 76 ? 117.941 59.658 84.143 1.00 54.13 75 THR H O 1
ATOM 12524 N N . LEU H 1 77 ? 117.100 61.677 83.649 1.00 54.60 76 LEU H N 1
ATOM 12525 C CA . LEU H 1 77 ? 116.538 61.830 84.983 1.00 54.85 76 LEU H CA 1
ATOM 12526 C C . LEU H 1 77 ? 115.535 60.734 85.316 1.00 54.45 76 LEU H C 1
ATOM 12527 O O . LEU H 1 77 ? 115.459 60.325 86.459 1.00 54.40 76 LEU H O 1
ATOM 12532 N N . LYS H 1 78 ? 114.805 60.218 84.328 1.00 54.12 77 LYS H N 1
ATOM 12533 C CA . LYS H 1 78 ? 113.857 59.127 84.602 1.00 53.94 77 LYS H CA 1
ATOM 12534 C C . LYS H 1 78 ? 114.562 57.892 85.114 1.00 52.99 77 LYS H C 1
ATOM 12535 O O . LYS H 1 78 ? 114.033 57.172 85.950 1.00 52.87 77 LYS H O 1
ATOM 12541 N N . LEU H 1 79 ? 115.770 57.662 84.626 1.00 52.15 78 LEU H N 1
ATOM 12542 C CA . LEU H 1 79 ? 116.530 56.505 85.043 1.00 51.55 78 LEU H CA 1
ATOM 12543 C C . LEU H 1 79 ? 117.133 56.703 86.393 1.00 51.39 78 LEU H C 1
ATOM 12544 O O . LEU H 1 79 ? 117.200 55.766 87.184 1.00 51.65 78 LEU H O 1
ATOM 12549 N N . ILE H 1 80 ? 117.573 57.924 86.656 1.00 50.81 79 ILE H N 1
ATOM 12550 C CA . ILE H 1 80 ? 118.198 58.243 87.931 1.00 50.45 79 ILE H CA 1
ATOM 12551 C C . ILE H 1 80 ? 117.193 58.228 89.084 1.00 50.22 79 ILE H C 1
ATOM 12552 O O . ILE H 1 80 ? 117.492 57.721 90.164 1.00 49.89 79 ILE H O 1
ATOM 12557 N N . TYR H 1 81 ? 116.004 58.769 88.826 1.00 49.80 80 TYR H N 1
ATOM 12558 C CA . TYR H 1 81 ? 114.901 58.737 89.763 1.00 49.32 80 TYR H CA 1
ATOM 12559 C C . TYR H 1 81 ? 114.522 57.290 90.059 1.00 50.10 80 TYR H C 1
ATOM 12560 O O . TYR H 1 81 ? 114.175 56.967 91.206 1.00 50.34 80 TYR H O 1
ATOM 12569 N N . GLY H 1 82 ? 114.605 56.427 89.036 1.00 50.28 81 GLY H N 1
ATOM 12570 C CA . GLY H 1 82 ? 114.257 55.014 89.159 1.00 50.77 81 GLY H CA 1
ATOM 12571 C C . GLY H 1 82 ? 115.185 54.288 90.108 1.00 51.46 81 GLY H C 1
ATOM 12572 O O . GLY H 1 82 ? 114.751 53.542 91.000 1.00 51.33 81 GLY H O 1
ATOM 12573 N N . ASP H 1 83 ? 116.473 54.529 89.917 1.00 52.37 82 ASP H N 1
ATOM 12574 C CA . ASP H 1 83 ? 117.516 54.036 90.817 1.00 53.34 82 ASP H CA 1
ATOM 12575 C C . ASP H 1 83 ? 117.305 54.553 92.220 1.00 53.35 82 ASP H C 1
ATOM 12576 O O . ASP H 1 83 ? 117.487 53.832 93.202 1.00 53.62 82 ASP H O 1
ATOM 12581 N N . LEU H 1 84 ? 116.920 55.816 92.299 1.00 53.46 83 LEU H N 1
ATOM 12582 C CA . LEU H 1 84 ? 116.793 56.489 93.563 1.00 53.83 83 LEU H CA 1
ATOM 12583 C C . LEU H 1 84 ? 115.611 55.939 94.331 1.00 53.69 83 LEU H C 1
ATOM 12584 O O . LEU H 1 84 ? 115.667 55.801 95.542 1.00 53.01 83 LEU H O 1
ATOM 12589 N N . GLU H 1 85 ? 114.549 55.607 93.611 1.00 54.14 84 GLU H N 1
ATOM 12590 C CA . GLU H 1 85 ? 113.442 54.917 94.224 1.00 55.12 84 GLU H CA 1
ATOM 12591 C C . GLU H 1 85 ? 113.900 53.608 94.856 1.00 55.18 84 GLU H C 1
ATOM 12592 O O . GLU H 1 85 ? 113.482 53.275 95.952 1.00 55.12 84 GLU H O 1
ATOM 12598 N N . ALA H 1 86 ? 114.762 52.867 94.167 1.00 55.72 85 ALA H N 1
ATOM 12599 C CA . ALA H 1 86 ? 115.155 51.527 94.624 1.00 56.06 85 ALA H CA 1
ATOM 12600 C C . ALA H 1 86 ? 116.043 51.577 95.867 1.00 56.19 85 ALA H C 1
ATOM 12601 O O . ALA H 1 86 ? 115.780 50.913 96.858 1.00 56.53 85 ALA H O 1
ATOM 12603 N N . GLN H 1 87 ? 117.080 52.393 95.821 1.00 56.44 86 GLN H N 1
ATOM 12604 C CA . GLN H 1 87 ? 117.847 52.726 97.006 1.00 56.80 86 GLN H CA 1
ATOM 12605 C C . GLN H 1 87 ? 116.983 53.013 98.262 1.00 57.54 86 GLN H C 1
ATOM 12606 O O . GLN H 1 87 ? 117.461 52.892 99.406 1.00 58.16 86 GLN H O 1
ATOM 12612 N N . LEU H 1 88 ? 115.722 53.399 98.037 1.00 58.01 87 LEU H N 1
ATOM 12613 C CA . LEU H 1 88 ? 114.786 53.803 99.093 1.00 57.85 87 LEU H CA 1
ATOM 12614 C C . LEU H 1 88 ? 114.030 52.599 99.591 1.00 58.03 87 LEU H C 1
ATOM 12615 O O . LEU H 1 88 ? 113.806 52.448 100.794 1.00 57.98 87 LEU H O 1
ATOM 12620 N N . ASN H 1 89 ? 113.632 51.752 98.648 1.00 58.20 88 ASN H N 1
ATOM 12621 C CA . ASN H 1 89 ? 113.098 50.437 98.967 1.00 59.10 88 ASN H CA 1
ATOM 12622 C C . ASN H 1 89 ? 114.101 49.513 99.686 1.00 59.34 88 ASN H C 1
ATOM 12623 O O . ASN H 1 89 ? 113.691 48.595 100.392 1.00 60.13 88 ASN H O 1
ATOM 12628 N N . ASP H 1 90 ? 115.401 49.765 99.524 1.00 58.96 89 ASP H N 1
ATOM 12629 C CA . ASP H 1 90 ? 116.433 49.090 100.316 1.00 58.49 89 ASP H CA 1
ATOM 12630 C C . ASP H 1 90 ? 116.565 49.620 101.746 1.00 57.53 89 ASP H C 1
ATOM 12631 O O . ASP H 1 90 ? 117.447 49.168 102.460 1.00 57.82 89 ASP H O 1
ATOM 12636 N N . LYS H 1 91 ? 115.770 50.612 102.150 1.00 56.43 90 LYS H N 1
ATOM 12637 C CA . LYS H 1 91 ? 115.771 51.078 103.556 1.00 55.68 90 LYS H CA 1
ATOM 12638 C C . LYS H 1 91 ? 114.336 51.282 104.030 1.00 54.55 90 LYS H C 1
ATOM 12639 O O . LYS H 1 91 ? 113.896 52.423 104.230 1.00 54.66 90 LYS H O 1
ATOM 12645 N N . PRO H 1 92 ? 113.609 50.162 104.246 1.00 53.45 91 PRO H N 1
ATOM 12646 C CA . PRO H 1 92 ? 112.143 50.112 104.369 1.00 52.00 91 PRO H CA 1
ATOM 12647 C C . PRO H 1 92 ? 111.574 50.972 105.491 1.00 50.52 91 PRO H C 1
ATOM 12648 O O . PRO H 1 92 ? 110.464 51.465 105.392 1.00 50.34 91 PRO H O 1
ATOM 12652 N N . GLU H 1 93 ? 112.324 51.159 106.556 1.00 49.16 92 GLU H N 1
ATOM 12653 C CA . GLU H 1 93 ? 111.820 51.984 107.614 1.00 48.25 92 GLU H CA 1
ATOM 12654 C C . GLU H 1 93 ? 111.687 53.451 107.130 1.00 47.18 92 GLU H C 1
ATOM 12655 O O . GLU H 1 93 ? 110.690 54.124 107.442 1.00 46.93 92 GLU H O 1
ATOM 12661 N N . VAL H 1 94 ? 112.650 53.927 106.328 1.00 45.79 93 VAL H N 1
ATOM 12662 C CA . VAL H 1 94 ? 112.533 55.254 105.701 1.00 44.41 93 VAL H CA 1
ATOM 12663 C C . VAL H 1 94 ? 111.360 55.280 104.722 1.00 43.96 93 VAL H C 1
ATOM 12664 O O . VAL H 1 94 ? 110.558 56.219 104.698 1.00 43.12 93 VAL H O 1
ATOM 12668 N N . LYS H 1 95 ? 111.265 54.220 103.930 1.00 43.92 94 LYS H N 1
ATOM 12669 C CA . LYS H 1 95 ? 110.223 54.067 102.934 1.00 44.23 94 LYS H CA 1
ATOM 12670 C C . LYS H 1 95 ? 108.836 54.228 103.550 1.00 43.98 94 LYS H C 1
ATOM 12671 O O . LYS H 1 95 ? 108.038 55.048 103.108 1.00 43.92 94 LYS H O 1
ATOM 12677 N N . SER H 1 96 ? 108.545 53.441 104.575 1.00 43.88 95 SER H N 1
ATOM 12678 C CA . SER H 1 96 ? 107.227 53.491 105.198 1.00 43.78 95 SER H CA 1
ATOM 12679 C C . SER H 1 96 ? 106.955 54.861 105.831 1.00 43.17 95 SER H C 1
ATOM 12680 O O . SER H 1 96 ? 105.829 55.355 105.761 1.00 42.54 95 SER H O 1
ATOM 12683 N N . MET H 1 97 ? 107.979 55.460 106.430 1.00 42.93 96 MET H N 1
ATOM 12684 C CA . MET H 1 97 ? 107.872 56.810 106.953 1.00 43.92 96 MET H CA 1
ATOM 12685 C C . MET H 1 97 ? 107.438 57.797 105.842 1.00 43.82 96 MET H C 1
ATOM 12686 O O . MET H 1 97 ? 106.558 58.618 106.071 1.00 43.24 96 MET H O 1
ATOM 12691 N N . ILE H 1 98 ? 108.021 57.692 104.642 1.00 44.42 97 ILE H N 1
ATOM 12692 C CA . ILE H 1 98 ? 107.554 58.489 103.489 1.00 44.73 97 ILE H CA 1
ATOM 12693 C C . ILE H 1 98 ? 106.108 58.166 103.177 1.00 45.30 97 ILE H C 1
ATOM 12694 O O . ILE H 1 98 ? 105.288 59.067 103.133 1.00 46.02 97 ILE H O 1
ATOM 12699 N N . GLU H 1 99 ? 105.767 56.906 102.947 1.00 45.76 98 GLU H N 1
ATOM 12700 C CA . GLU H 1 99 ? 104.339 56.581 102.715 1.00 46.68 98 GLU H CA 1
ATOM 12701 C C . GLU H 1 99 ? 103.384 57.158 103.788 1.00 46.18 98 GLU H C 1
ATOM 12702 O O . GLU H 1 99 ? 102.380 57.788 103.448 1.00 45.88 98 GLU H O 1
ATOM 12708 N N . LYS H 1 100 ? 103.727 56.988 105.067 1.00 45.89 99 LYS H N 1
ATOM 12709 C CA . LYS H 1 100 ? 102.888 57.446 106.176 1.00 45.93 99 LYS H CA 1
ATOM 12710 C C . LYS H 1 100 ? 102.784 58.985 106.187 1.00 45.14 99 LYS H C 1
ATOM 12711 O O . LYS H 1 100 ? 101.722 59.543 106.455 1.00 45.18 99 LYS H O 1
ATOM 12717 N N . LEU H 1 101 ? 103.891 59.661 105.895 1.00 44.31 100 LEU H N 1
ATOM 12718 C CA . LEU H 1 101 ? 103.931 61.121 105.804 1.00 43.30 100 LEU H CA 1
ATOM 12719 C C . LEU H 1 101 ? 103.259 61.733 104.577 1.00 42.94 100 LEU H C 1
ATOM 12720 O O . LEU H 1 101 ? 102.780 62.859 104.644 1.00 43.17 100 LEU H O 1
ATOM 12725 N N . THR H 1 102 ? 103.230 61.023 103.457 1.00 42.25 101 THR H N 1
ATOM 12726 C CA . THR H 1 102 ? 102.509 61.533 102.310 1.00 41.78 101 THR H CA 1
ATOM 12727 C C . THR H 1 102 ? 101.053 61.231 102.534 1.00 41.44 101 THR H C 1
ATOM 12728 O O . THR H 1 102 ? 100.197 62.016 102.179 1.00 42.05 101 THR H O 1
ATOM 12732 N N . GLY H 1 103 ? 100.774 60.096 103.145 1.00 41.00 102 GLY H N 1
ATOM 12733 C CA . GLY H 1 103 ? 99.413 59.751 103.498 1.00 40.59 102 GLY H CA 1
ATOM 12734 C C . GLY H 1 103 ? 98.760 60.847 104.327 1.00 40.46 102 GLY H C 1
ATOM 12735 O O . GLY H 1 103 ? 97.655 61.295 103.984 1.00 40.62 102 GLY H O 1
ATOM 12736 N N . THR H 1 104 ? 99.439 61.273 105.401 1.00 39.74 103 THR H N 1
ATOM 12737 C CA . THR H 1 104 ? 98.955 62.329 106.289 1.00 39.87 103 THR H CA 1
ATOM 12738 C C . THR H 1 104 ? 98.736 63.649 105.539 1.00 40.14 103 THR H C 1
ATOM 12739 O O . THR H 1 104 ? 97.684 64.279 105.688 1.00 40.04 103 THR H O 1
ATOM 12743 N N . ILE H 1 105 ? 99.718 64.049 104.730 1.00 40.27 104 ILE H N 1
ATOM 12744 C CA . ILE H 1 105 ? 99.548 65.153 103.790 1.00 40.33 104 ILE H CA 1
ATOM 12745 C C . ILE H 1 105 ? 98.227 65.079 103.042 1.00 40.35 104 ILE H C 1
ATOM 12746 O O . ILE H 1 105 ? 97.476 66.034 103.053 1.00 40.36 104 ILE H O 1
ATOM 12751 N N . SER H 1 106 ? 97.947 63.939 102.424 1.00 40.92 105 SER H N 1
ATOM 12752 C CA . SER H 1 106 ? 96.796 63.782 101.521 1.00 41.81 105 SER H CA 1
ATOM 12753 C C . SER H 1 106 ? 95.432 63.884 102.205 1.00 42.43 105 SER H C 1
ATOM 12754 O O . SER H 1 106 ? 94.509 64.476 101.653 1.00 42.40 105 SER H O 1
ATOM 12757 N N . GLN H 1 107 ? 95.310 63.262 103.382 1.00 43.65 106 GLN H N 1
ATOM 12758 C CA . GLN H 1 107 ? 94.161 63.438 104.276 1.00 44.53 106 GLN H CA 1
ATOM 12759 C C . GLN H 1 107 ? 93.890 64.899 104.580 1.00 43.95 106 GLN H C 1
ATOM 12760 O O . GLN H 1 107 ? 92.753 65.360 104.418 1.00 44.16 106 GLN H O 1
ATOM 12766 N N . LEU H 1 108 ? 94.918 65.604 105.050 1.00 43.02 107 LEU H N 1
ATOM 12767 C CA . LEU H 1 108 ? 94.777 66.998 105.427 1.00 43.05 107 LEU H CA 1
ATOM 12768 C C . LEU H 1 108 ? 94.315 67.894 104.263 1.00 43.31 107 LEU H C 1
ATOM 12769 O O . LEU H 1 108 ? 93.333 68.643 104.389 1.00 42.46 107 LEU H O 1
ATOM 12774 N N . ILE H 1 109 ? 95.012 67.806 103.126 1.00 43.35 108 ILE H N 1
ATOM 12775 C CA . ILE H 1 109 ? 94.587 68.555 101.967 1.00 43.31 108 ILE H CA 1
ATOM 12776 C C . ILE H 1 109 ? 93.216 68.077 101.541 1.00 43.51 108 ILE H C 1
ATOM 12777 O O . ILE H 1 109 ? 92.408 68.863 101.101 1.00 43.46 108 ILE H O 1
ATOM 12782 N N . GLY H 1 110 ? 92.939 66.797 101.719 1.00 43.86 109 GLY H N 1
ATOM 12783 C CA . GLY H 1 110 ? 91.610 66.253 101.431 1.00 45.07 109 GLY H CA 1
ATOM 12784 C C . GLY H 1 110 ? 90.471 66.954 102.155 1.00 45.57 109 GLY H C 1
ATOM 12785 O O . GLY H 1 110 ? 89.473 67.320 101.547 1.00 45.22 109 GLY H O 1
ATOM 12786 N N . TYR H 1 111 ? 90.641 67.138 103.463 1.00 46.81 110 TYR H N 1
ATOM 12787 C CA . TYR H 1 111 ? 89.677 67.832 104.313 1.00 47.53 110 TYR H CA 1
ATOM 12788 C C . TYR H 1 111 ? 89.506 69.262 103.846 1.00 48.08 110 TYR H C 1
ATOM 12789 O O . TYR H 1 111 ? 88.420 69.852 103.994 1.00 48.33 110 TYR H O 1
ATOM 12798 N N . GLU H 1 112 ? 90.569 69.810 103.267 1.00 48.23 111 GLU H N 1
ATOM 12799 C CA . GLU H 1 112 ? 90.522 71.133 102.699 1.00 48.88 111 GLU H CA 1
ATOM 12800 C C . GLU H 1 112 ? 89.732 71.150 101.394 1.00 49.04 111 GLU H C 1
ATOM 12801 O O . GLU H 1 112 ? 89.111 72.162 101.082 1.00 48.75 111 GLU H O 1
ATOM 12807 N N . LEU H 1 113 ? 89.730 70.038 100.647 1.00 49.63 112 LEU H N 1
ATOM 12808 C CA . LEU H 1 113 ? 88.906 69.923 99.412 1.00 50.34 112 LEU H CA 1
ATOM 12809 C C . LEU H 1 113 ? 87.430 69.812 99.730 1.00 51.07 112 LEU H C 1
ATOM 12810 O O . LEU H 1 113 ? 86.602 70.285 98.966 1.00 51.36 112 LEU H O 1
ATOM 12815 N N . LEU H 1 114 ? 87.121 69.187 100.866 1.00 51.70 113 LEU H N 1
ATOM 12816 C CA . LEU H 1 114 ? 85.758 69.030 101.378 1.00 51.88 113 LEU H CA 1
ATOM 12817 C C . LEU H 1 114 ? 85.189 70.327 101.852 1.00 51.66 113 LEU H C 1
ATOM 12818 O O . LEU H 1 114 ? 84.040 70.617 101.603 1.00 52.09 113 LEU H O 1
ATOM 12823 N N . GLU H 1 115 ? 85.981 71.094 102.580 1.00 51.59 114 GLU H N 1
ATOM 12824 C CA . GLU H 1 115 ? 85.468 72.300 103.197 1.00 51.64 114 GLU H CA 1
ATOM 12825 C C . GLU H 1 115 ? 85.312 73.432 102.196 1.00 50.95 114 GLU H C 1
ATOM 12826 O O . GLU H 1 115 ? 84.530 74.333 102.423 1.00 51.04 114 GLU H O 1
ATOM 12832 N N . HIS H 1 116 ? 86.032 73.354 101.076 1.00 50.32 115 HIS H N 1
ATOM 12833 C CA . HIS H 1 116 ? 85.973 74.354 100.000 1.00 48.93 115 HIS H CA 1
ATOM 12834 C C . HIS H 1 116 ? 84.622 74.266 99.302 1.00 48.37 115 HIS H C 1
ATOM 12835 O O . HIS H 1 116 ? 84.077 73.175 99.112 1.00 47.89 115 HIS H O 1
ATOM 12842 N N . GLU H 1 117 ? 84.098 75.428 98.917 1.00 47.75 116 GLU H N 1
ATOM 12843 C CA . GLU H 1 117 ? 82.792 75.537 98.252 1.00 46.87 116 GLU H CA 1
ATOM 12844 C C . GLU H 1 117 ? 82.580 74.565 97.090 1.00 45.26 116 GLU H C 1
ATOM 12845 O O . GLU H 1 117 ? 81.480 74.004 96.936 1.00 45.11 116 GLU H O 1
ATOM 12851 N N . MET H 1 118 ? 83.633 74.394 96.283 1.00 42.98 117 MET H N 1
ATOM 12852 C CA . MET H 1 118 ? 83.576 73.639 95.029 1.00 40.43 117 MET H CA 1
ATOM 12853 C C . MET H 1 118 ? 83.803 72.163 95.263 1.00 39.38 117 MET H C 1
ATOM 12854 O O . MET H 1 118 ? 84.439 71.726 96.204 1.00 38.45 117 MET H O 1
ATOM 12859 N N . ASP H 1 119 ? 83.304 71.397 94.333 1.00 39.14 118 ASP H N 1
ATOM 12860 C CA . ASP H 1 119 ? 83.396 69.978 94.414 1.00 39.27 118 ASP H CA 1
ATOM 12861 C C . ASP H 1 119 ? 84.802 69.595 93.925 1.00 39.46 118 ASP H C 1
ATOM 12862 O O . ASP H 1 119 ? 85.068 69.517 92.698 1.00 39.08 118 ASP H O 1
ATOM 12867 N N . LEU H 1 120 ? 85.714 69.410 94.894 1.00 39.29 119 LEU H N 1
ATOM 12868 C CA . LEU H 1 120 ? 87.124 69.114 94.580 1.00 38.75 119 LEU H CA 1
ATOM 12869 C C . LEU H 1 120 ? 87.559 67.699 94.901 1.00 39.39 119 LEU H C 1
ATOM 12870 O O . LEU H 1 120 ? 87.087 67.055 95.851 1.00 39.48 119 LEU H O 1
ATOM 12875 N N . GLU H 1 121 ? 88.510 67.247 94.103 1.00 40.36 120 GLU H N 1
ATOM 12876 C CA . GLU H 1 121 ? 88.930 65.866 94.025 1.00 41.32 120 GLU H CA 1
ATOM 12877 C C . GLU H 1 121 ? 90.451 65.845 93.921 1.00 41.56 120 GLU H C 1
ATOM 12878 O O . GLU H 1 121 ? 91.059 66.725 93.298 1.00 41.17 120 GLU H O 1
ATOM 12884 N N . GLU H 1 122 ? 91.057 64.838 94.542 1.00 42.22 121 GLU H N 1
ATOM 12885 C CA . GLU H 1 122 ? 92.505 64.595 94.475 1.00 42.67 121 GLU H CA 1
ATOM 12886 C C . GLU H 1 122 ? 92.747 63.094 94.197 1.00 43.08 121 GLU H C 1
ATOM 12887 O O . GLU H 1 122 ? 91.811 62.314 94.252 1.00 43.61 121 GLU H O 1
ATOM 12893 N N . ASP H 1 123 ? 93.972 62.703 93.862 1.00 43.69 122 ASP H N 1
ATOM 12894 C CA . ASP H 1 123 ? 94.333 61.289 93.772 1.00 45.05 122 ASP H CA 1
ATOM 12895 C C . ASP H 1 123 ? 95.402 60.997 94.807 1.00 45.75 122 ASP H C 1
ATOM 12896 O O . ASP H 1 123 ? 95.104 60.984 95.995 1.00 46.81 122 ASP H O 1
ATOM 12901 N N . GLY H 1 124 ? 96.645 60.791 94.417 1.00 46.07 123 GLY H N 1
ATOM 12902 C CA . GLY H 1 124 ? 97.655 60.548 95.439 1.00 46.37 123 GLY H CA 1
ATOM 12903 C C . GLY H 1 124 ? 99.010 61.152 95.180 1.00 46.49 123 GLY H C 1
ATOM 12904 O O . GLY H 1 124 ? 99.288 61.669 94.063 1.00 46.78 123 GLY H O 1
ATOM 12905 N N . ILE H 1 125 ? 99.865 61.090 96.203 1.00 45.63 124 ILE H N 1
ATOM 12906 C CA . ILE H 1 125 ? 101.277 61.396 95.977 1.00 45.20 124 ILE H CA 1
ATOM 12907 C C . ILE H 1 125 ? 102.075 60.107 95.939 1.00 45.70 124 ILE H C 1
ATOM 12908 O O . ILE H 1 125 ? 102.045 59.329 96.888 1.00 45.76 124 ILE H O 1
ATOM 12913 N N . ILE H 1 126 ? 102.755 59.863 94.821 1.00 46.21 125 ILE H N 1
ATOM 12914 C CA . ILE H 1 126 ? 103.680 58.736 94.720 1.00 46.49 125 ILE H CA 1
ATOM 12915 C C . ILE H 1 126 ? 105.133 59.254 94.723 1.00 46.93 125 ILE H C 1
ATOM 12916 O O . ILE H 1 126 ? 105.375 60.410 94.390 1.00 46.83 125 ILE H O 1
ATOM 12921 N N . VAL H 1 127 ? 106.094 58.432 95.134 1.00 47.49 126 VAL H N 1
ATOM 12922 C CA . VAL H 1 127 ? 107.479 58.907 95.306 1.00 47.98 126 VAL H CA 1
ATOM 12923 C C . VAL H 1 127 ? 108.037 59.739 94.129 1.00 47.69 126 VAL H C 1
ATOM 12924 O O . VAL H 1 127 ? 108.601 60.824 94.366 1.00 47.33 126 VAL H O 1
ATOM 12928 N N . GLN H 1 128 ? 107.890 59.245 92.891 1.00 46.57 127 GLN H N 1
ATOM 12929 C CA . GLN H 1 128 ? 108.313 60.012 91.722 1.00 45.98 127 GLN H CA 1
ATOM 12930 C C . GLN H 1 128 ? 107.816 61.446 91.757 1.00 45.13 127 GLN H C 1
ATOM 12931 O O . GLN H 1 128 ? 108.546 62.359 91.419 1.00 45.32 127 GLN H O 1
ATOM 12937 N N . GLU H 1 129 ? 106.570 61.648 92.158 1.00 43.56 128 GLU H N 1
ATOM 12938 C CA . GLU H 1 129 ? 105.999 62.959 92.161 1.00 42.75 128 GLU H CA 1
ATOM 12939 C C . GLU H 1 129 ? 106.710 63.832 93.202 1.00 42.65 128 GLU H C 1
ATOM 12940 O O . GLU H 1 129 ? 106.904 65.047 92.996 1.00 42.68 128 GLU H O 1
ATOM 12946 N N . LEU H 1 130 ? 107.097 63.203 94.313 1.00 41.73 129 LEU H N 1
ATOM 12947 C CA . LEU H 1 130 ? 107.959 63.811 95.306 1.00 40.48 129 LEU H CA 1
ATOM 12948 C C . LEU H 1 130 ? 109.321 64.148 94.750 1.00 40.47 129 LEU H C 1
ATOM 12949 O O . LEU H 1 130 ? 109.806 65.235 94.980 1.00 41.18 129 LEU H O 1
ATOM 12954 N N . PHE H 1 131 ? 109.961 63.239 94.033 1.00 40.01 130 PHE H N 1
ATOM 12955 C CA . PHE H 1 131 ? 111.232 63.583 93.385 1.00 39.59 130 PHE H CA 1
ATOM 12956 C C . PHE H 1 131 ? 111.127 64.784 92.498 1.00 40.46 130 PHE H C 1
ATOM 12957 O O . PHE H 1 131 ? 112.032 65.591 92.454 1.00 40.16 130 PHE H O 1
ATOM 12965 N N . LYS H 1 132 ? 110.026 64.883 91.775 1.00 41.76 131 LYS H N 1
ATOM 12966 C CA . LYS H 1 132 ? 109.865 65.908 90.780 1.00 43.27 131 LYS H CA 1
ATOM 12967 C C . LYS H 1 132 ? 109.518 67.217 91.460 1.00 43.33 131 LYS H C 1
ATOM 12968 O O . LYS H 1 132 ? 109.922 68.263 90.995 1.00 43.43 131 LYS H O 1
ATOM 12974 N N . ALA H 1 133 ? 108.790 67.155 92.572 1.00 43.42 132 ALA H N 1
ATOM 12975 C CA . ALA H 1 133 ? 108.473 68.337 93.365 1.00 43.53 132 ALA H CA 1
ATOM 12976 C C . ALA H 1 133 ? 109.705 68.829 94.115 1.00 43.80 132 ALA H C 1
ATOM 12977 O O . ALA H 1 133 ? 109.929 70.031 94.268 1.00 43.71 132 ALA H O 1
ATOM 12979 N N . LEU H 1 134 ? 110.478 67.884 94.630 1.00 43.98 133 LEU H N 1
ATOM 12980 C CA . LEU H 1 134 ? 111.847 68.150 95.046 1.00 44.17 133 LEU H CA 1
ATOM 12981 C C . LEU H 1 134 ? 112.541 68.496 93.742 1.00 44.87 133 LEU H C 1
ATOM 12982 O O . LEU H 1 134 ? 112.161 67.981 92.700 1.00 46.40 133 LEU H O 1
ATOM 12987 N N . GLY H 1 135 ? 113.513 69.369 93.684 1.00 44.47 134 GLY H N 1
ATOM 12988 C CA . GLY H 1 135 ? 113.908 69.660 92.275 1.00 44.36 134 GLY H CA 1
ATOM 12989 C C . GLY H 1 135 ? 114.978 68.704 91.776 1.00 43.64 134 GLY H C 1
ATOM 12990 O O . GLY H 1 135 ? 116.031 69.142 91.292 1.00 43.00 134 GLY H O 1
ATOM 12991 N N . ILE H 1 136 ? 114.737 67.403 91.923 1.00 42.91 135 ILE H N 1
ATOM 12992 C CA . ILE H 1 136 ? 115.878 66.470 91.949 1.00 42.43 135 ILE H CA 1
ATOM 12993 C C . ILE H 1 136 ? 116.628 66.342 90.625 1.00 42.55 135 ILE H C 1
ATOM 12994 O O . ILE H 1 136 ? 116.072 65.924 89.601 1.00 41.89 135 ILE H O 1
ATOM 12999 N N . LYS H 1 137 ? 117.904 66.726 90.689 1.00 43.01 136 LYS H N 1
ATOM 13000 C CA . LYS H 1 137 ? 118.812 66.734 89.531 1.00 43.54 136 LYS H CA 1
ATOM 13001 C C . LYS H 1 137 ? 120.285 66.579 89.942 1.00 44.09 136 LYS H C 1
ATOM 13002 O O . LYS H 1 137 ? 120.612 66.574 91.143 1.00 44.24 136 LYS H O 1
ATOM 13008 N N . ILE H 1 138 ? 121.154 66.445 88.941 1.00 44.14 137 ILE H N 1
ATOM 13009 C CA . ILE H 1 138 ? 122.593 66.442 89.133 1.00 44.74 137 ILE H CA 1
ATOM 13010 C C . ILE H 1 138 ? 123.119 67.887 89.178 1.00 45.18 137 ILE H C 1
ATOM 13011 O O . ILE H 1 138 ? 122.820 68.676 88.265 1.00 45.29 137 ILE H O 1
ATOM 13016 N N . GLU H 1 139 ? 123.884 68.234 90.219 1.00 44.68 138 GLU H N 1
ATOM 13017 C CA . GLU H 1 139 ? 124.459 69.568 90.342 1.00 45.27 138 GLU H CA 1
ATOM 13018 C C . GLU H 1 139 ? 125.572 69.732 89.329 1.00 45.33 138 GLU H C 1
ATOM 13019 O O . GLU H 1 139 ? 126.539 68.977 89.351 1.00 45.25 138 GLU H O 1
ATOM 13025 N N . THR H 1 140 ? 125.466 70.738 88.465 1.00 45.44 139 THR H N 1
ATOM 13026 C CA . THR H 1 140 ? 126.442 70.899 87.394 1.00 45.13 139 THR H CA 1
ATOM 13027 C C . THR H 1 140 ? 127.010 72.313 87.276 1.00 45.58 139 THR H C 1
ATOM 13028 O O . THR H 1 140 ? 128.085 72.514 86.700 1.00 45.75 139 THR H O 1
ATOM 13032 N N . THR H 1 141 ? 126.320 73.290 87.846 1.00 45.78 140 THR H N 1
ATOM 13033 C CA . THR H 1 141 ? 126.797 74.674 87.802 1.00 45.91 140 THR H CA 1
ATOM 13034 C C . THR H 1 141 ? 128.276 74.815 88.214 1.00 46.01 140 THR H C 1
ATOM 13035 O O . THR H 1 141 ? 129.074 75.456 87.510 1.00 46.48 140 THR H O 1
ATOM 13039 N N . SER H 1 142 ? 128.655 74.216 89.335 1.00 45.32 141 SER H N 1
ATOM 13040 C CA . SER H 1 142 ? 130.018 74.389 89.832 1.00 44.91 141 SER H CA 1
ATOM 13041 C C . SER H 1 142 ? 131.026 73.338 89.310 1.00 45.37 141 SER H C 1
ATOM 13042 O O . SER H 1 142 ? 132.166 73.271 89.811 1.00 45.62 141 SER H O 1
ATOM 13045 N N . ASP H 1 143 ? 130.621 72.519 88.330 1.00 45.02 142 ASP H N 1
ATOM 13046 C CA . ASP H 1 143 ? 131.495 71.464 87.805 1.00 44.79 142 ASP H CA 1
ATOM 13047 C C . ASP H 1 143 ? 132.844 71.943 87.292 1.00 44.69 142 ASP H C 1
ATOM 13048 O O . ASP H 1 143 ? 132.964 73.024 86.713 1.00 45.39 142 ASP H O 1
ATOM 13053 N N . THR H 1 144 ? 133.858 71.132 87.554 1.00 43.83 143 THR H N 1
ATOM 13054 C CA . THR H 1 144 ? 135.114 71.178 86.840 1.00 42.41 143 THR H CA 1
ATOM 13055 C C . THR H 1 144 ? 134.930 70.184 85.705 1.00 42.25 143 THR H C 1
ATOM 13056 O O . THR H 1 144 ? 134.032 69.335 85.743 1.00 41.78 143 THR H O 1
ATOM 13060 N N . ILE H 1 145 ? 135.779 70.279 84.694 1.00 41.96 144 ILE H N 1
ATOM 13061 C CA . ILE H 1 145 ? 135.755 69.276 83.651 1.00 41.62 144 ILE H CA 1
ATOM 13062 C C . ILE H 1 145 ? 135.884 67.908 84.297 1.00 41.14 144 ILE H C 1
ATOM 13063 O O . ILE H 1 145 ? 135.163 66.986 83.922 1.00 40.26 144 ILE H O 1
ATOM 13068 N N . PHE H 1 146 ? 136.735 67.788 85.307 1.00 41.27 145 PHE H N 1
ATOM 13069 C CA . PHE H 1 146 ? 136.922 66.471 85.891 1.00 42.73 145 PHE H CA 1
ATOM 13070 C C . PHE H 1 146 ? 135.610 65.940 86.436 1.00 42.98 145 PHE H C 1
ATOM 13071 O O . PHE H 1 146 ? 135.164 64.837 86.072 1.00 43.00 145 PHE H O 1
ATOM 13079 N N . GLU H 1 147 ? 134.997 66.754 87.297 1.00 42.91 146 GLU H N 1
ATOM 13080 C CA . GLU H 1 147 ? 133.749 66.414 87.941 1.00 42.14 146 GLU H CA 1
ATOM 13081 C C . GLU H 1 147 ? 132.705 66.002 86.942 1.00 40.83 146 GLU H C 1
ATOM 13082 O O . GLU H 1 147 ? 132.102 64.928 87.100 1.00 40.32 146 GLU H O 1
ATOM 13088 N N . LYS H 1 148 ? 132.531 66.818 85.898 1.00 39.79 147 LYS H N 1
ATOM 13089 C CA . LYS H 1 148 ? 131.584 66.507 84.806 1.00 39.00 147 LYS H CA 1
ATOM 13090 C C . LYS H 1 148 ? 131.878 65.166 84.115 1.00 38.83 147 LYS H C 1
ATOM 13091 O O . LYS H 1 148 ? 130.964 64.427 83.781 1.00 38.07 147 LYS H O 1
ATOM 13097 N N . VAL H 1 149 ? 133.157 64.854 83.923 1.00 39.19 148 VAL H N 1
ATOM 13098 C CA . VAL H 1 149 ? 133.551 63.571 83.341 1.00 40.15 148 VAL H CA 1
ATOM 13099 C C . VAL H 1 149 ? 133.120 62.391 84.226 1.00 41.24 148 VAL H C 1
ATOM 13100 O O . VAL H 1 149 ? 132.677 61.359 83.725 1.00 40.17 148 VAL H O 1
ATOM 13104 N N . MET H 1 150 ? 133.234 62.551 85.545 1.00 42.81 149 MET H N 1
ATOM 13105 C CA . MET H 1 150 ? 132.738 61.531 86.434 1.00 44.33 149 MET H CA 1
ATOM 13106 C C . MET H 1 150 ? 131.227 61.356 86.206 1.00 44.19 149 MET H C 1
ATOM 13107 O O . MET H 1 150 ? 130.771 60.253 85.909 1.00 43.97 149 MET H O 1
ATOM 13112 N N . GLU H 1 151 ? 130.478 62.458 86.274 1.00 43.99 150 GLU H N 1
ATOM 13113 C CA . GLU H 1 151 ? 129.033 62.447 86.062 1.00 44.01 150 GLU H CA 1
ATOM 13114 C C . GLU H 1 151 ? 128.622 61.771 84.739 1.00 44.54 150 GLU H C 1
ATOM 13115 O O . GLU H 1 151 ? 127.668 60.993 84.710 1.00 44.48 150 GLU H O 1
ATOM 13121 N N . ILE H 1 152 ? 129.359 62.025 83.657 1.00 44.88 151 ILE H N 1
ATOM 13122 C CA . ILE H 1 152 ? 129.020 61.408 82.376 1.00 44.97 151 ILE H CA 1
ATOM 13123 C C . ILE H 1 152 ? 129.259 59.921 82.436 1.00 45.21 151 ILE H C 1
ATOM 13124 O O . ILE H 1 152 ? 128.453 59.135 81.950 1.00 44.92 151 ILE H O 1
ATOM 13129 N N . THR H 1 153 ? 130.369 59.537 83.050 1.00 46.02 152 THR H N 1
ATOM 13130 C CA . THR H 1 153 ? 130.649 58.139 83.241 1.00 46.68 152 THR H CA 1
ATOM 13131 C C . THR H 1 153 ? 129.491 57.604 84.062 1.00 47.56 152 THR H C 1
ATOM 13132 O O . THR H 1 153 ? 128.784 56.701 83.612 1.00 47.82 152 THR H O 1
ATOM 13136 N N . GLN H 1 154 ? 129.252 58.193 85.234 1.00 48.11 153 GLN H N 1
ATOM 13137 C CA . GLN H 1 154 ? 128.160 57.726 86.097 1.00 48.40 153 GLN H CA 1
ATOM 13138 C C . GLN H 1 154 ? 126.840 57.566 85.350 1.00 48.67 153 GLN H C 1
ATOM 13139 O O . GLN H 1 154 ? 126.159 56.576 85.524 1.00 48.92 153 GLN H O 1
ATOM 13145 N N . VAL H 1 155 ? 126.504 58.511 84.481 1.00 49.14 154 VAL H N 1
ATOM 13146 C CA . VAL H 1 155 ? 125.270 58.438 83.727 1.00 49.33 154 VAL H CA 1
ATOM 13147 C C . VAL H 1 155 ? 125.329 57.327 82.703 1.00 50.28 154 VAL H C 1
ATOM 13148 O O . VAL H 1 155 ? 124.308 56.720 82.390 1.00 50.08 154 VAL H O 1
ATOM 13152 N N . HIS H 1 156 ? 126.522 57.045 82.186 1.00 51.23 155 HIS H N 1
ATOM 13153 C CA . HIS H 1 156 ? 126.668 55.963 81.227 1.00 52.03 155 HIS H CA 1
ATOM 13154 C C . HIS H 1 156 ? 126.279 54.649 81.886 1.00 52.44 155 HIS H C 1
ATOM 13155 O O . HIS H 1 156 ? 125.594 53.841 81.284 1.00 52.19 155 HIS H O 1
ATOM 13162 N N . ARG H 1 157 ? 126.706 54.458 83.127 1.00 52.97 156 ARG H N 1
ATOM 13163 C CA . ARG H 1 157 ? 126.371 53.275 83.881 1.00 54.24 156 ARG H CA 1
ATOM 13164 C C . ARG H 1 157 ? 124.860 53.017 83.996 1.00 54.98 156 ARG H C 1
ATOM 13165 O O . ARG H 1 157 ? 124.421 51.879 83.777 1.00 54.85 156 ARG H O 1
ATOM 13173 N N . TYR H 1 158 ? 124.072 54.053 84.324 1.00 55.74 157 TYR H N 1
ATOM 13174 C CA . TYR H 1 158 ? 122.613 53.881 84.549 1.00 56.40 157 TYR H CA 1
ATOM 13175 C C . TYR H 1 158 ? 121.814 53.665 83.290 1.00 56.26 157 TYR H C 1
ATOM 13176 O O . TYR H 1 158 ? 120.724 53.104 83.350 1.00 56.53 157 TYR H O 1
ATOM 13185 N N . LEU H 1 159 ? 122.346 54.122 82.160 1.00 56.31 158 LEU H N 1
ATOM 13186 C CA . LEU H 1 159 ? 121.697 53.927 80.872 1.00 56.08 158 LEU H CA 1
ATOM 13187 C C . LEU H 1 159 ? 122.100 52.565 80.395 1.00 56.35 158 LEU H C 1
ATOM 13188 O O . LEU H 1 159 ? 123.159 52.409 79.796 1.00 56.28 158 LEU H O 1
ATOM 13193 N N . SER H 1 160 ? 121.274 51.566 80.681 1.00 57.10 159 SER H N 1
ATOM 13194 C CA . SER H 1 160 ? 121.551 50.188 80.229 1.00 57.97 159 SER H CA 1
ATOM 13195 C C . SER H 1 160 ? 121.626 50.082 78.705 1.00 58.17 159 SER H C 1
ATOM 13196 O O . SER H 1 160 ? 122.379 49.254 78.188 1.00 57.96 159 SER H O 1
ATOM 13199 N N . LYS H 1 161 ? 120.832 50.908 78.006 1.00 58.80 160 LYS H N 1
ATOM 13200 C CA . LYS H 1 161 ? 120.757 50.899 76.530 1.00 59.41 160 LYS H CA 1
ATOM 13201 C C . LYS H 1 161 ? 122.035 51.420 75.866 1.00 59.23 160 LYS H C 1
ATOM 13202 O O . LYS H 1 161 ? 122.291 51.153 74.668 1.00 60.13 160 LYS H O 1
ATOM 13208 N N . LYS H 1 162 ? 122.835 52.164 76.633 1.00 57.84 161 LYS H N 1
ATOM 13209 C CA . LYS H 1 162 ? 124.102 52.662 76.126 1.00 55.88 161 LYS H CA 1
ATOM 13210 C C . LYS H 1 162 ? 125.202 51.668 76.455 1.00 54.82 161 LYS H C 1
ATOM 13211 O O . LYS H 1 162 ? 125.569 51.486 77.608 1.00 54.39 161 LYS H O 1
ATOM 13217 N N . LYS H 1 163 ? 125.694 51.001 75.418 1.00 53.92 162 LYS H N 1
ATOM 13218 C CA . LYS H 1 163 ? 126.709 49.968 75.584 1.00 53.06 162 LYS H CA 1
ATOM 13219 C C . LYS H 1 163 ? 128.140 50.537 75.461 1.00 51.83 162 LYS H C 1
ATOM 13220 O O . LYS H 1 163 ? 129.049 50.138 76.217 1.00 52.15 162 LYS H O 1
ATOM 13226 N N . LEU H 1 164 ? 128.339 51.474 74.537 1.00 49.61 163 LEU H N 1
ATOM 13227 C CA . LEU H 1 164 ? 129.636 52.117 74.382 1.00 47.77 163 LEU H CA 1
ATOM 13228 C C . LEU H 1 164 ? 129.619 53.626 74.591 1.00 46.08 163 LEU H C 1
ATOM 13229 O O . LEU H 1 164 ? 129.004 54.348 73.803 1.00 46.09 163 LEU H O 1
ATOM 13234 N N . LEU H 1 165 ? 130.321 54.093 75.624 1.00 43.55 164 LEU H N 1
ATOM 13235 C CA . LEU H 1 165 ? 130.656 55.506 75.747 1.00 41.80 164 LEU H CA 1
ATOM 13236 C C . LEU H 1 165 ? 131.955 55.833 74.999 1.00 41.15 164 LEU H C 1
ATOM 13237 O O . LEU H 1 165 ? 132.912 55.074 75.071 1.00 41.11 164 LEU H O 1
ATOM 13242 N N . ILE H 1 166 ? 132.001 56.961 74.292 1.00 40.26 165 ILE H N 1
ATOM 13243 C CA . ILE H 1 166 ? 133.264 57.433 73.712 1.00 39.28 165 ILE H CA 1
ATOM 13244 C C . ILE H 1 166 ? 133.607 58.903 73.987 1.00 38.86 165 ILE H C 1
ATOM 13245 O O . ILE H 1 166 ? 132.872 59.801 73.564 1.00 38.29 165 ILE H O 1
ATOM 13250 N N . PHE H 1 167 ? 134.730 59.140 74.662 1.00 38.36 166 PHE H N 1
ATOM 13251 C CA . PHE H 1 167 ? 135.266 60.491 74.834 1.00 38.79 166 PHE H CA 1
ATOM 13252 C C . PHE H 1 167 ? 136.361 60.770 73.835 1.00 39.29 166 PHE H C 1
ATOM 13253 O O . PHE H 1 167 ? 137.205 59.914 73.589 1.00 40.23 166 PHE H O 1
ATOM 13261 N N . ILE H 1 168 ? 136.347 61.974 73.281 1.00 38.88 167 ILE H N 1
ATOM 13262 C CA . ILE H 1 168 ? 137.315 62.444 72.321 1.00 37.82 167 ILE H CA 1
ATOM 13263 C C . ILE H 1 168 ? 138.036 63.626 72.954 1.00 37.85 167 ILE H C 1
ATOM 13264 O O . ILE H 1 168 ? 137.440 64.637 73.286 1.00 37.14 167 ILE H O 1
ATOM 13269 N N . ASN H 1 169 ? 139.337 63.493 73.106 1.00 38.28 168 ASN H N 1
ATOM 13270 C CA . ASN H 1 169 ? 140.160 64.534 73.689 1.00 39.29 168 ASN H CA 1
ATOM 13271 C C . ASN H 1 169 ? 139.876 64.842 75.162 1.00 40.23 168 ASN H C 1
ATOM 13272 O O . ASN H 1 169 ? 140.315 65.895 75.649 1.00 40.41 168 ASN H O 1
ATOM 13277 N N . ALA H 1 170 ? 139.185 63.941 75.868 1.00 40.65 169 ALA H N 1
ATOM 13278 C CA . ALA H 1 170 ? 138.960 64.095 77.312 1.00 41.83 169 ALA H CA 1
ATOM 13279 C C . ALA H 1 170 ? 140.258 64.251 78.093 1.00 42.48 169 ALA H C 1
ATOM 13280 O O . ALA H 1 170 ? 140.360 65.095 79.001 1.00 42.17 169 ALA H O 1
ATOM 13282 N N . CYS H 1 171 ? 141.270 63.481 77.710 1.00 43.40 170 CYS H N 1
ATOM 13283 C CA . CYS H 1 171 ? 142.557 63.564 78.388 1.00 44.43 170 CYS H CA 1
ATOM 13284 C C . CYS H 1 171 ? 143.352 64.855 78.185 1.00 44.31 170 CYS H C 1
ATOM 13285 O O . CYS H 1 171 ? 144.419 65.012 78.762 1.00 44.62 170 CYS H O 1
ATOM 13288 N N . THR H 1 172 ? 142.845 65.804 77.410 1.00 43.65 171 THR H N 1
ATOM 13289 C CA . THR H 1 172 ? 143.567 67.053 77.314 1.00 42.99 171 THR H CA 1
ATOM 13290 C C . THR H 1 172 ? 143.216 67.988 78.452 1.00 42.63 171 THR H C 1
ATOM 13291 O O . THR H 1 172 ? 143.911 68.958 78.683 1.00 41.81 171 THR H O 1
ATOM 13295 N N . TYR H 1 173 ? 142.127 67.699 79.164 1.00 42.67 172 TYR H N 1
ATOM 13296 C CA . TYR H 1 173 ? 141.674 68.588 80.250 1.00 42.16 172 TYR H CA 1
ATOM 13297 C C . TYR H 1 173 ? 142.025 68.037 81.608 1.00 42.00 172 TYR H C 1
ATOM 13298 O O . TYR H 1 173 ? 141.878 68.726 82.622 1.00 41.74 172 TYR H O 1
ATOM 13307 N N . LEU H 1 174 ? 142.503 66.803 81.601 1.00 41.85 173 LEU H N 1
ATOM 13308 C CA . LEU H 1 174 ? 142.602 65.990 82.788 1.00 42.43 173 LEU H CA 1
ATOM 13309 C C . LEU H 1 174 ? 144.027 65.608 83.166 1.00 42.80 173 LEU H C 1
ATOM 13310 O O . LEU H 1 174 ? 144.750 65.006 82.345 1.00 42.59 173 LEU H O 1
ATOM 13315 N N . THR H 1 175 ? 144.405 65.921 84.410 1.00 42.89 174 THR H N 1
ATOM 13316 C CA . THR H 1 175 ? 145.711 65.525 84.958 1.00 43.56 174 THR H CA 1
ATOM 13317 C C . THR H 1 175 ? 145.805 64.027 85.057 1.00 44.45 174 THR H C 1
ATOM 13318 O O . THR H 1 175 ? 144.804 63.327 85.057 1.00 44.09 174 THR H O 1
ATOM 13322 N N . GLU H 1 176 ? 147.032 63.549 85.146 1.00 46.63 175 GLU H N 1
ATOM 13323 C CA . GLU H 1 176 ? 147.331 62.110 85.288 1.00 49.14 175 GLU H CA 1
ATOM 13324 C C . GLU H 1 176 ? 146.621 61.408 86.488 1.00 49.65 175 GLU H C 1
ATOM 13325 O O . GLU H 1 176 ? 146.160 60.265 86.343 1.00 49.27 175 GLU H O 1
ATOM 13331 N N . ASP H 1 177 ? 146.544 62.092 87.646 1.00 50.52 176 ASP H N 1
ATOM 13332 C CA . ASP H 1 177 ? 145.734 61.647 88.804 1.00 51.65 176 ASP H CA 1
ATOM 13333 C C . ASP H 1 177 ? 144.261 61.465 88.394 1.00 51.58 176 ASP H C 1
ATOM 13334 O O . ASP H 1 177 ? 143.639 60.382 88.567 1.00 51.71 176 ASP H O 1
ATOM 13339 N N . GLU H 1 178 ? 143.710 62.548 87.855 1.00 50.86 177 GLU H N 1
ATOM 13340 C CA . GLU H 1 178 ? 142.317 62.586 87.509 1.00 50.66 177 GLU H CA 1
ATOM 13341 C C . GLU H 1 178 ? 141.960 61.434 86.602 1.00 49.92 177 GLU H C 1
ATOM 13342 O O . GLU H 1 178 ? 140.937 60.798 86.852 1.00 50.10 177 GLU H O 1
ATOM 13348 N N . VAL H 1 179 ? 142.794 61.149 85.585 1.00 49.27 178 VAL H N 1
ATOM 13349 C CA . VAL H 1 179 ? 142.549 60.032 84.629 1.00 48.33 178 VAL H CA 1
ATOM 13350 C C . VAL H 1 179 ? 142.403 58.730 85.367 1.00 48.16 178 VAL H C 1
ATOM 13351 O O . VAL H 1 179 ? 141.454 57.999 85.142 1.00 47.95 178 VAL H O 1
ATOM 13355 N N . GLN H 1 180 ? 143.333 58.469 86.269 1.00 48.49 179 GLN H N 1
ATOM 13356 C CA . GLN H 1 180 ? 143.322 57.239 87.045 1.00 49.41 179 GLN H CA 1
ATOM 13357 C C . GLN H 1 180 ? 141.979 56.949 87.693 1.00 49.10 179 GLN H C 1
ATOM 13358 O O . GLN H 1 180 ? 141.467 55.830 87.604 1.00 48.65 179 GLN H O 1
ATOM 13364 N N . GLN H 1 181 ? 141.415 57.969 88.332 1.00 48.96 180 GLN H N 1
ATOM 13365 C CA . GLN H 1 181 ? 140.154 57.826 89.042 1.00 48.92 180 GLN H CA 1
ATOM 13366 C C . GLN H 1 181 ? 138.974 57.513 88.156 1.00 49.03 180 GLN H C 1
ATOM 13367 O O . GLN H 1 181 ? 138.053 56.801 88.581 1.00 49.54 180 GLN H O 1
ATOM 13373 N N . VAL H 1 182 ? 138.996 58.039 86.938 1.00 48.61 181 VAL H N 1
ATOM 13374 C CA . VAL H 1 182 ? 137.943 57.800 85.990 1.00 48.64 181 VAL H CA 1
ATOM 13375 C C . VAL H 1 182 ? 138.043 56.327 85.615 1.00 49.02 181 VAL H C 1
ATOM 13376 O O . VAL H 1 182 ? 137.058 55.612 85.536 1.00 48.57 181 VAL H O 1
ATOM 13380 N N . VAL H 1 183 ? 139.267 55.874 85.398 1.00 50.08 182 VAL H N 1
ATOM 13381 C CA . VAL H 1 183 ? 139.520 54.490 85.076 1.00 50.72 182 VAL H CA 1
ATOM 13382 C C . VAL H 1 183 ? 139.152 53.668 86.300 1.00 51.85 182 VAL H C 1
ATOM 13383 O O . VAL H 1 183 ? 138.482 52.621 86.186 1.00 52.04 182 VAL H O 1
ATOM 13387 N N . GLU H 1 184 ? 139.553 54.161 87.470 1.00 52.87 183 GLU H N 1
ATOM 13388 C CA . GLU H 1 184 ? 139.259 53.439 88.704 1.00 54.60 183 GLU H CA 1
ATOM 13389 C C . GLU H 1 184 ? 137.740 53.262 88.847 1.00 54.71 183 GLU H C 1
ATOM 13390 O O . GLU H 1 184 ? 137.265 52.123 89.007 1.00 55.33 183 GLU H O 1
ATOM 13396 N N . TYR H 1 185 ? 136.980 54.351 88.710 1.00 54.47 184 TYR H N 1
ATOM 13397 C CA . TYR H 1 185 ? 135.527 54.237 88.679 1.00 54.47 184 TYR H CA 1
ATOM 13398 C C . TYR H 1 185 ? 135.043 53.317 87.571 1.00 54.54 184 TYR H C 1
ATOM 13399 O O . TYR H 1 185 ? 134.207 52.476 87.814 1.00 54.80 184 TYR H O 1
ATOM 13408 N N . ILE H 1 186 ? 135.552 53.479 86.358 1.00 54.84 185 ILE H N 1
ATOM 13409 C CA . ILE H 1 186 ? 135.026 52.738 85.201 1.00 55.14 185 ILE H CA 1
ATOM 13410 C C . ILE H 1 186 ? 135.119 51.225 85.367 1.00 56.29 185 ILE H C 1
ATOM 13411 O O . ILE H 1 186 ? 134.205 50.488 84.991 1.00 56.09 185 ILE H O 1
ATOM 13416 N N . SER H 1 187 ? 136.230 50.767 85.930 1.00 57.84 186 SER H N 1
ATOM 13417 C CA . SER H 1 187 ? 136.453 49.340 86.099 1.00 59.44 186 SER H CA 1
ATOM 13418 C C . SER H 1 187 ? 135.477 48.724 87.092 1.00 60.25 186 SER H C 1
ATOM 13419 O O . SER H 1 187 ? 134.864 47.671 86.835 1.00 60.76 186 SER H O 1
ATOM 13422 N N . LEU H 1 188 ? 135.370 49.384 88.243 1.00 60.91 187 LEU H N 1
ATOM 13423 C CA . LEU H 1 188 ? 134.458 48.995 89.298 1.00 61.41 187 LEU H CA 1
ATOM 13424 C C . LEU H 1 188 ? 133.075 48.632 88.761 1.00 61.63 187 LEU H C 1
ATOM 13425 O O . LEU H 1 188 ? 132.442 47.686 89.227 1.00 62.17 187 LEU H O 1
ATOM 13430 N N . ASN H 1 189 ? 132.626 49.364 87.754 1.00 61.48 188 ASN H N 1
ATOM 13431 C CA . ASN H 1 189 ? 131.235 49.310 87.338 1.00 61.30 188 ASN H CA 1
ATOM 13432 C C . ASN H 1 189 ? 130.970 48.607 86.015 1.00 61.38 188 ASN H C 1
ATOM 13433 O O . ASN H 1 189 ? 129.862 48.683 85.468 1.00 61.59 188 ASN H O 1
ATOM 13438 N N . ASN H 1 190 ? 131.981 47.930 85.490 1.00 61.34 189 ASN H N 1
ATOM 13439 C CA . ASN H 1 190 ? 131.794 47.108 84.291 1.00 61.44 189 ASN H CA 1
ATOM 13440 C C . ASN H 1 190 ? 131.239 47.854 83.037 1.00 60.95 189 ASN H C 1
ATOM 13441 O O . ASN H 1 190 ? 130.494 47.263 82.217 1.00 61.56 189 ASN H O 1
ATOM 13446 N N . VAL H 1 191 ? 131.611 49.125 82.869 1.00 59.42 190 VAL H N 1
ATOM 13447 C CA . VAL H 1 191 ? 131.168 49.874 81.685 1.00 58.41 190 VAL H CA 1
ATOM 13448 C C . VAL H 1 191 ? 132.293 50.127 80.686 1.00 57.77 190 VAL H C 1
ATOM 13449 O O . VAL H 1 191 ? 133.405 50.519 81.069 1.00 58.01 190 VAL H O 1
ATOM 13453 N N . ASP H 1 192 ? 131.991 49.924 79.406 1.00 56.31 191 ASP H N 1
ATOM 13454 C CA . ASP H 1 192 ? 133.002 49.970 78.368 1.00 54.60 191 ASP H CA 1
ATOM 13455 C C . ASP H 1 192 ? 133.037 51.347 77.739 1.00 53.23 191 ASP H C 1
ATOM 13456 O O . ASP H 1 192 ? 132.117 51.751 77.034 1.00 52.89 191 ASP H O 1
ATOM 13461 N N . VAL H 1 193 ? 134.114 52.068 78.023 1.00 51.76 192 VAL H N 1
ATOM 13462 C CA . VAL H 1 193 ? 134.322 53.425 77.516 1.00 49.92 192 VAL H CA 1
ATOM 13463 C C . VAL H 1 193 ? 135.671 53.535 76.806 1.00 48.76 192 VAL H C 1
ATOM 13464 O O . VAL H 1 193 ? 136.688 53.078 77.333 1.00 48.78 192 VAL H O 1
ATOM 13468 N N . LEU H 1 194 ? 135.646 54.107 75.596 1.00 47.10 193 LEU H N 1
ATOM 13469 C CA . LEU H 1 194 ? 136.826 54.284 74.768 1.00 45.41 193 LEU H CA 1
ATOM 13470 C C . LEU H 1 194 ? 137.283 55.722 74.806 1.00 44.66 193 LEU H C 1
ATOM 13471 O O . LEU H 1 194 ? 136.537 56.607 74.471 1.00 44.81 193 LEU H O 1
ATOM 13476 N N . PHE H 1 195 ? 138.520 55.966 75.193 1.00 44.40 194 PHE H N 1
ATOM 13477 C CA . PHE H 1 195 ? 139.049 57.323 75.127 1.00 44.43 194 PHE H CA 1
ATOM 13478 C C . PHE H 1 195 ? 139.835 57.459 73.845 1.00 44.38 194 PHE H C 1
ATOM 13479 O O . PHE H 1 195 ? 140.797 56.721 73.645 1.00 44.66 194 PHE H O 1
ATOM 13487 N N . LEU H 1 196 ? 139.433 58.392 72.987 1.00 44.24 195 LEU H N 1
ATOM 13488 C CA . LEU H 1 196 ? 140.086 58.608 71.697 1.00 44.71 195 LEU H CA 1
ATOM 13489 C C . LEU H 1 196 ? 140.943 59.894 71.685 1.00 45.72 195 LEU H C 1
ATOM 13490 O O . LEU H 1 196 ? 140.463 60.980 71.966 1.00 45.42 195 LEU H O 1
ATOM 13495 N N . GLU H 1 197 ? 142.229 59.753 71.388 1.00 47.26 196 GLU H N 1
ATOM 13496 C CA . GLU H 1 197 ? 143.189 60.849 71.530 1.00 48.88 196 GLU H CA 1
ATOM 13497 C C . GLU H 1 197 ? 144.124 60.976 70.307 1.00 49.82 196 GLU H C 1
ATOM 13498 O O . GLU H 1 197 ? 144.229 60.078 69.479 1.00 49.55 196 GLU H O 1
ATOM 13504 N N . GLN H 1 198 ? 144.795 62.109 70.207 1.00 51.11 197 GLN H N 1
ATOM 13505 C CA . GLN H 1 198 ? 145.707 62.371 69.112 1.00 52.20 197 GLN H CA 1
ATOM 13506 C C . GLN H 1 198 ? 147.136 62.368 69.676 1.00 52.48 197 GLN H C 1
ATOM 13507 O O . GLN H 1 198 ? 148.097 62.001 68.991 1.00 52.14 197 GLN H O 1
ATOM 13513 N N . ARG H 1 199 ? 147.243 62.811 70.926 1.00 53.15 198 ARG H N 1
ATOM 13514 C CA . ARG H 1 199 ? 148.461 62.762 71.719 1.00 53.90 198 ARG H CA 1
ATOM 13515 C C . ARG H 1 199 ? 148.458 61.548 72.607 1.00 52.87 198 ARG H C 1
ATOM 13516 O O . ARG H 1 199 ? 147.418 61.070 73.035 1.00 52.97 198 ARG H O 1
ATOM 13524 N N . VAL H 1 200 ? 149.648 61.077 72.904 1.00 52.04 199 VAL H N 1
ATOM 13525 C CA . VAL H 1 200 ? 149.862 59.954 73.782 1.00 51.48 199 VAL H CA 1
ATOM 13526 C C . VAL H 1 200 ? 149.470 60.269 75.233 1.00 51.30 199 VAL H C 1
ATOM 13527 O O . VAL H 1 200 ? 149.742 61.350 75.739 1.00 50.92 199 VAL H O 1
ATOM 13531 N N . VAL H 1 201 ? 148.827 59.338 75.909 1.00 51.51 200 VAL H N 1
ATOM 13532 C CA . VAL H 1 201 ? 148.425 59.567 77.281 1.00 52.22 200 VAL H CA 1
ATOM 13533 C C . VAL H 1 201 ? 149.511 59.158 78.253 1.00 53.02 200 VAL H C 1
ATOM 13534 O O . VAL H 1 201 ? 149.951 58.041 78.295 1.00 52.55 200 VAL H O 1
ATOM 13538 N N . GLN H 1 202 ? 149.917 60.084 79.081 1.00 54.25 201 GLN H N 1
ATOM 13539 C CA . GLN H 1 202 ? 151.040 59.862 79.933 1.00 55.49 201 GLN H CA 1
ATOM 13540 C C . GLN H 1 202 ? 150.854 58.692 80.856 1.00 55.57 201 GLN H C 1
ATOM 13541 O O . GLN H 1 202 ? 149.887 58.606 81.560 1.00 55.33 201 GLN H O 1
ATOM 13547 N N . ASN H 1 203 ? 151.859 57.830 80.863 1.00 56.00 202 ASN H N 1
ATOM 13548 C CA . ASN H 1 203 ? 152.024 56.677 81.761 1.00 56.13 202 ASN H CA 1
ATOM 13549 C C . ASN H 1 203 ? 150.999 55.577 81.866 1.00 55.17 202 ASN H C 1
ATOM 13550 O O . ASN H 1 203 ? 150.734 55.097 82.932 1.00 55.34 202 ASN H O 1
ATOM 13555 N N . ARG H 1 204 ? 150.444 55.162 80.757 1.00 54.08 203 ARG H N 1
ATOM 13556 C CA . ARG H 1 204 ? 149.543 54.004 80.780 1.00 53.02 203 ARG H CA 1
ATOM 13557 C C . ARG H 1 204 ? 149.494 53.258 79.465 1.00 52.04 203 ARG H C 1
ATOM 13558 O O . ARG H 1 204 ? 150.003 53.723 78.433 1.00 51.60 203 ARG H O 1
ATOM 13566 N N . PHE H 1 205 ? 148.866 52.093 79.534 1.00 50.80 204 PHE H N 1
ATOM 13567 C CA . PHE H 1 205 ? 148.711 51.228 78.396 1.00 50.25 204 PHE H CA 1
ATOM 13568 C C . PHE H 1 205 ? 147.685 51.762 77.389 1.00 49.61 204 PHE H C 1
ATOM 13569 O O . PHE H 1 205 ? 146.526 52.004 77.737 1.00 49.78 204 PHE H O 1
ATOM 13577 N N . GLN H 1 206 ? 148.106 51.935 76.137 1.00 48.47 205 GLN H N 1
ATOM 13578 C CA . GLN H 1 206 ? 147.181 52.363 75.098 1.00 47.11 205 GLN H CA 1
ATOM 13579 C C . GLN H 1 206 ? 147.392 51.646 73.769 1.00 47.08 205 GLN H C 1
ATOM 13580 O O . GLN H 1 206 ? 148.420 51.034 73.576 1.00 47.07 205 GLN H O 1
ATOM 13586 N N . TYR H 1 207 ? 146.402 51.692 72.884 1.00 47.21 206 TYR H N 1
ATOM 13587 C CA . TYR H 1 207 ? 146.630 51.356 71.487 1.00 47.94 206 TYR H CA 1
ATOM 13588 C C . TYR H 1 207 ? 147.149 52.578 70.752 1.00 48.11 206 TYR H C 1
ATOM 13589 O O . TYR H 1 207 ? 146.706 53.676 71.012 1.00 47.90 206 TYR H O 1
ATOM 13598 N N . ILE H 1 208 ? 148.115 52.367 69.858 1.00 49.02 207 ILE H N 1
ATOM 13599 C CA . ILE H 1 208 ? 148.720 53.431 69.072 1.00 49.82 207 ILE H CA 1
ATOM 13600 C C . ILE H 1 208 ? 148.746 53.095 67.603 1.00 50.66 207 ILE H C 1
ATOM 13601 O O . ILE H 1 208 ? 149.109 52.014 67.218 1.00 50.76 207 ILE H O 1
ATOM 13606 N N . LEU H 1 209 ? 148.322 54.049 66.794 1.00 52.24 208 LEU H N 1
ATOM 13607 C CA . LEU H 1 209 ? 148.483 54.003 65.371 1.00 53.64 208 LEU H CA 1
ATOM 13608 C C . LEU H 1 209 ? 149.501 55.086 65.097 1.00 54.70 208 LEU H C 1
ATOM 13609 O O . LEU H 1 209 ? 149.246 56.262 65.394 1.00 54.92 208 LEU H O 1
ATOM 13614 N N . ASP H 1 210 ? 150.668 54.699 64.578 1.00 55.86 209 ASP H N 1
ATOM 13615 C CA . ASP H 1 210 ? 151.752 55.665 64.366 1.00 57.04 209 ASP H CA 1
ATOM 13616 C C . ASP H 1 210 ? 151.630 56.321 63.010 1.00 57.92 209 ASP H C 1
ATOM 13617 O O . ASP H 1 210 ? 150.776 55.940 62.214 1.00 57.08 209 ASP H O 1
ATOM 13622 N N . GLU H 1 211 ? 152.495 57.298 62.752 1.00 60.08 210 GLU H N 1
ATOM 13623 C CA . GLU H 1 211 ? 152.450 58.083 61.514 1.00 62.50 210 GLU H CA 1
ATOM 13624 C C . GLU H 1 211 ? 152.548 57.223 60.243 1.00 63.02 210 GLU H C 1
ATOM 13625 O O . GLU H 1 211 ? 152.215 57.696 59.156 1.00 63.44 210 GLU H O 1
ATOM 13631 N N . ASN H 1 212 ? 153.010 55.979 60.389 1.00 63.53 211 ASN H N 1
ATOM 13632 C CA . ASN H 1 212 ? 153.102 55.017 59.283 1.00 64.10 211 ASN H CA 1
ATOM 13633 C C . ASN H 1 212 ? 152.137 53.831 59.418 1.00 63.92 211 ASN H C 1
ATOM 13634 O O . ASN H 1 212 ? 152.339 52.782 58.812 1.00 63.92 211 ASN H O 1
ATOM 13639 N N . PHE H 1 213 ? 151.121 54.007 60.258 1.00 63.91 212 PHE H N 1
ATOM 13640 C CA . PHE H 1 213 ? 149.975 53.093 60.407 1.00 63.95 212 PHE H CA 1
ATOM 13641 C C . PHE H 1 213 ? 150.216 51.685 60.981 1.00 63.95 212 PHE H C 1
ATOM 13642 O O . PHE H 1 213 ? 149.442 50.777 60.710 1.00 64.07 212 PHE H O 1
ATOM 13650 N N . TYR H 1 214 ? 151.264 51.513 61.786 1.00 64.17 213 TYR H N 1
ATOM 13651 C CA . TYR H 1 214 ? 151.427 50.293 62.589 1.00 64.46 213 TYR H CA 1
ATOM 13652 C C . TYR H 1 214 ? 150.548 50.444 63.793 1.00 63.57 213 TYR H C 1
ATOM 13653 O O . TYR H 1 214 ? 150.533 51.494 64.415 1.00 63.73 213 TYR H O 1
ATOM 13662 N N . LEU H 1 215 ? 149.819 49.393 64.127 1.00 62.85 214 LEU H N 1
ATOM 13663 C CA . LEU H 1 215 ? 149.070 49.348 65.377 1.00 61.95 214 LEU H CA 1
ATOM 13664 C C . LEU H 1 215 ? 149.868 48.603 66.458 1.00 61.30 214 LEU H C 1
ATOM 13665 O O . LEU H 1 215 ? 150.433 47.550 66.191 1.00 61.11 214 LEU H O 1
ATOM 13670 N N . SER H 1 216 ? 149.938 49.156 67.663 1.00 60.80 215 SER H N 1
ATOM 13671 C CA . SER H 1 216 ? 150.564 48.450 68.799 1.00 60.67 215 SER H CA 1
ATOM 13672 C C . SER H 1 216 ? 149.941 48.771 70.164 1.00 60.47 215 SER H C 1
ATOM 13673 O O . SER H 1 216 ? 149.273 49.784 70.318 1.00 59.76 215 SER H O 1
ATOM 13676 N N . TYR H 1 217 ? 150.171 47.891 71.138 1.00 60.55 216 TYR H N 1
ATOM 13677 C CA . TYR H 1 217 ? 149.665 48.061 72.499 1.00 60.73 216 TYR H CA 1
ATOM 13678 C C . TYR H 1 217 ? 150.803 48.222 73.521 1.00 60.90 216 TYR H C 1
ATOM 13679 O O . TYR H 1 217 ? 151.468 47.265 73.884 1.00 60.90 216 TYR H O 1
ATOM 13688 N N . GLU H 1 218 ? 150.997 49.439 73.998 1.00 61.30 217 GLU H N 1
ATOM 13689 C CA . GLU H 1 218 ? 152.228 49.815 74.667 1.00 62.35 217 GLU H CA 1
ATOM 13690 C C . GLU H 1 218 ? 151.900 50.647 75.901 1.00 62.57 217 GLU H C 1
ATOM 13691 O O . GLU H 1 218 ? 150.817 51.220 75.986 1.00 62.29 217 GLU H O 1
ATOM 13697 N N . LYS H 1 219 ? 152.833 50.713 76.852 1.00 63.10 218 LYS H N 1
ATOM 13698 C CA . LYS H 1 219 ? 152.811 51.754 77.873 1.00 63.56 218 LYS H CA 1
ATOM 13699 C C . LYS H 1 219 ? 153.396 52.986 77.195 1.00 64.54 218 LYS H C 1
ATOM 13700 O O . LYS H 1 219 ? 154.033 52.857 76.146 1.00 64.95 218 LYS H O 1
ATOM 13706 N N . ALA H 1 220 ? 153.157 54.174 77.749 1.00 65.08 219 ALA H N 1
ATOM 13707 C CA . ALA H 1 220 ? 153.680 55.393 77.144 1.00 65.40 219 ALA H CA 1
ATOM 13708 C C . ALA H 1 220 ? 154.174 56.386 78.185 1.00 65.96 219 ALA H C 1
ATOM 13709 O O . ALA H 1 220 ? 155.153 56.087 78.890 1.00 66.18 219 ALA H O 1
#

CATH classification: 3.40.50.11940 (+1 more: 6.10.250.2340)

Nearest PDB structures (foldseek):
  3s5u-assembly2_E  TM=1.005E+00  e=3.584E-41  Enterococcus faecalis ATCC 4200
  3s5u-assembly1_A  TM=9.791E-01  e=9.491E-36  Enterococcus faecalis ATCC 4200
  3s5u-assembly1_G  TM=9.831E-01  e=4.184E-35  Enterococcus faecalis ATCC 4200
  3s5u-assembly1_F  TM=9.606E-01  e=1.041E-33  Enterococcus faecalis ATCC 4200
  3s5u-assembly1_H  TM=9.271E-01  e=5.613E-34  Enterococcus faecalis ATCC 4200

Radius of gyration: 44.28 Å; Cα contacts (8 Å, |Δi|>4): 2725; chains: 8; bounding box: 127×100×103 Å

Foldseek 3Di:
DWKDDPLVDIDDWFQEAEEAEAAVVVLVVVVVCLVVDCVMFDDVDTAHNQQAAEDADLQVDDCFDPVLVVQVLVVVVVVCVVVCVNVVVVVVVQVVVCVVVVVVCVVDPDDDDDDGDDVSNVCVVVVDDDDRPPDDSLNSVLSVVVSQLRPPSHQEYEYEQSQVRDDLVSVVVSSVVRVVSRGTYYYYHHDARAADWHWYQHPDRDTDRDHD/DAQDPPGGWFFEAEEAEAPVVVQVVVVVCLVVPPVPVLEAEDAPQLPDCCFDPVLVVLVLVVVVVVVVVVVVSVVVVQVVQVVVCVVVVVVQVVDPDDDDDDGQDVSNVCVVVPDDDDRPVDDSLVSLLSVLVSCLSPPSHAEYEYECSLVRDDPVSVVVSRVSSVVSGGTYYYYYNDDDAQAWHWYQDPVGDIDGDGD/DWKVLPDIDDFWQEAEEAEAPVVVLVVVVVCLVVPQCPSIHDVTAHPVQAAEDAPLQPDCCFDPVLVVLVLVVVVVVLVVVVVNVVVVVVVQVVVCVVVVVVCVVDPDPDDDDGDDPSNVCVVVVDDDDRPPDDSLVSLVVVLVSCLSPPSNQEYEYEQSPVRDDLVSVVVSSVSSVVSGGGYYYYYNDDDADDWHFYCDPDGPGDTDHD/DWKDAPQDDIDDFWQEAEEAEQPVVVLVVVVVCLVVPQPPRMQVPCNDHPVQAAEDADQLPDDLFPPVLVVLVVVVVVVVVVVVVVVVVVVVVVQVVVVVVVVVVCVVDPDNDDDDGDDVVNVCVVVVDGDDRPPDDLLVSLLSVLVSCLSPVSHQEYEYECSQVRADLVSVVVSSVVSVVSTGTYYYYYNDDRPDDWHWYQDPVRDTDTGD/DWWFAVQPVIDDWFQEAEEAEQDVVVLVVVVVCLVVDQQPNIWDDVHTDGNVLAAEDAPLLPDPLQDPVQVVVVVVVVVVVLPVPVVNVVVVVVVQVVVCVVVVVVCVVDPDNDDDDGDDVVNVCVVPPDGDDRPPDDSLVSLLSSLLSCLVPVSRQEYEYEASLVRDDLVSVVVSRVSSVVSRGIYYYYYNDDDPPDWHWYQDPVRDTDTDD/DAKDCGDDFWFEAEAAEAAVVVLVVVVVCLVVDAPDSMFDPVPGAHNLLEAEDADLLVDDLFDPVLVVQVLVVVVVVQVVVVVNVVVVVVVQVVVCVVVVVVCVPDPDNDDDDGDDVSVVCVVVVDGDDRPPDQSLRSLQSVVVSQLRPPSHQEYEYECSQVRDDPVSVVVSSVVRVVSIGTYYYYYNDDRAAQWHWYAPSDHDTDTDHD/DWWDVDIDDFWQEAEEAEAQVVVLVVVVVCLVVDCVIFDDDPHGAHPLQAAEAAPLLPDCLFDPVLVVLVLVVVVVVCVVVPVNVVVVVVVQVVVVVVVVVVCVVDPDNDDDDGDDVVNVCVVVPDDDDRPPDDSLRSLLSVLVSQLRPVSHQEYEYEASLVRDDLVSVVVSSVSSVVSGGTYYYYYNDDRPDDFHFYQDPVRDTDRDD/DWKPLPNIDDFWFEAEEAEQDPVVLVVVVVCLVVDADPDRIHDPVPPDGPLQEAEDADQLPDDCFDPVLVVLVLVVVVVVCVVPVVNVVVVVVVQVVVCVVVVVVCVVDPDNDDDDGDDVVNVCVVVVDDDDRPPDDSLRSLLSVLVSCLSPPSHQEYEYECSLVRDDPVSVVVSSVVRVVRRGGYYYYHNDDRAFQWHWYQDPVGDTDTDTD

Solvent-accessible surface area: 77970 Å² total; per-residue (Å²): 77,45,5,52,33,89,28,133,103,92,1,103,0,115,56,19,16,7,3,0,10,54,43,36,116,19,0,19,95,16,4,34,23,5,71,72,27,133,140,13,102,4,66,191,80,39,9,97,68,94,21,19,15,36,6,6,29,5,32,46,65,89,3,35,42,93,68,8,33,163,81,1,34,37,64,2,51,28,36,1,23,33,61,46,103,21,27,65,88,2,75,87,26,8,17,26,0,19,22,14,0,7,48,2,7,53,102,9,91,7,54,23,67,47,99,27,25,115,10,59,52,3,3,158,10,0,22,2,83,0,27,46,115,80,8,51,4,46,90,4,0,39,7,0,0,17,2,7,80,43,34,36,103,59,36,0,0,1,0,1,2,0,12,14,8,13,29,83,98,47,4,63,100,0,23,88,31,0,56,160,41,93,16,34,0,4,1,0,3,13,82,48,15,121,96,41,116,0,44,12,8,32,111,106,128,127,47,14,128,80,107,66,188,48,112,40,142,158,18,62,0,87,48,22,12,7,15,0,8,95,41,47,120,22,0,20,88,44,4,38,75,24,65,65,107,161,156,73,78,67,38,11,34,4,6,32,5,32,45,55,92,2,32,34,86,71,7,32,150,88,0,22,34,46,6,52,60,52,7,77,114,72,90,106,18,51,65,95,2,99,157,25,14,35,49,0,25,110,31,2,13,124,13,4,147,120,8,100,9,67,22,62,53,83,46,17,111,16,56,56,2,5,156,8,0,20,1,90,0,30,48,122,60,6,52,5,40,66,5,0,24,6,0,0,10,0,5,73,29,23,77,166,56,122,21,0,6,0,0,4,0,18,21,7,8,38,80,93,25,8,65,71,2,25,108,58,0,65,119,14,100,14,7,0,6,2,0,5,27,110,52,12,104,73,42,107,0,42,13,34,30,115,133,127,162,49,24,128,103,117,62,101,66,14,91,36,102,80,102,11,84,0,88,70,21,12,5,11,0,10,74,62,37,101,38,0,13,100,21,3,39,23,5,72,67,19,88,27,155,75,11,116,27,242,56,30,99,74,95,21,21,10,35,4,6,26,5,27,49,67,90,2,28,48,78,74,6,35,157,85,0,27,36,64,4,54,52,46,2,24,37,60,34,101,15,30,67,87,0,66,88,32,9,12,32,0,18,23,20,1,6,54,9,6,52,100,12,105,9,52,15,55,40,101,35,20,117,11,62,55,3,2,156,14,0,25,3,82,0,35,42,112,71,7,54,4,40,84,8,1,29,10,0,0,19,1,4,103,28,29,40,116,62,37,1,0,5,0,0,2,2,14,25,8,11,26,72,93,40,4,91,89,0,26,112,58,0,55,143,21,90,14,23,0,5,1,0,2,11,99,47,12,107,92,39,108,1,42,7,26,26,135,125,88,120,31,12,134,71,116,80,99,30,7,48,12,78,49,17,99,68,5,92,0,100,66,20,15,7,4,0,8,66,31,35,93,16,0,16,70,12,4,37,8,7,68,77,24,97,43,142,89,8,68,7,88,130,84,10,128,65,100,22,17,11,40,4,5,30,5,32,49,53,90,1,34,42,89,74,3,26,161,80,0,30,38,51,2,55,47,32,2,86,120,67,89,126,20,50,64,100,1,80,162,29,6,38,46,1,21,99,27,5,17,116,12,8,146,122,7,87,10,67,22,59,51,84,42,16,107,9,57,44,2,0,148,6,0,27,2,84,0,27,38,112,65,6,54,4,37,74,6,0,29,5,0,0,14,0,1,91,20,28,90,173,59,76,0,0,2,0,1,1,0,3,5,6,3,30,77,99,31,1,71,89,0,28,105,34,0,45,163,46,88,19,10,0,1,0,0,3,23,38,54,2,70,92,34,110,0,48,19,4,39,109,93,66,69,58,25,126,97,138,115,47,5,59,7,134,24,96,128,75,1,103,2,122,68,22,13,6,2,0,4,71,46,44,104,28,0,15,99,13,2,37,15,6,65,75,19,92,34,111,105,4,68,7,61,148,110,34,7,139,67,106,57,15,12,34,4,7,29,4,33,45,62,95,4,27,39,93,60,1,40,143,80,0,27,35,63,0,62,54,36,2,81,128,52,87,106,30,52,65,88,5,120,156,21,9,35,53,0,19,127,26,2,19,137,6,11,143,118,9,115,10,72,16,72,46,94,28,21,109,18,69,41,5,0,154,14,0,19,2,94,2,26,46,112,61,5,28,4,6,30,5,0,19,11,0,0,17,2,2,105,24,34,70,172,60,106,2,0,0,1,1,2,0,23,6,5,9,32,88,84,17,8,69,38,1,27,103,57,0,54,143,17,106,22,30,0,1,2,0,6,9,110,59,12,112,99,32,114,0,40,17,18,28,98,129,118,145,38,19,136,85,146,85,37,10,112,71,121,17,79,0,101,81,21,12,7,3,0,5,86,38,40,112,29,0,19,87,18,4,33,14,6,68,70,24,85,48,140,70,6,84,2,72,102,161,42,9,140,76,99,29,14,11,32,4,6,28,6,32,44,64,91,3,33,42,92,68,8,36,161,80,1,22,34,52,2,45,52,40,3,73,123,67,84,112,22,62,63,93,0,86,153,28,10,26,57,0,21,116,28,1,15,135,3,8,144,119,14,87,3,76,20,63,54,111,24,22,115,16,59,51,2,3,161,9,0,25,2,88,0,27,47,123,68,7,57,3,39,82,4,0,36,6,0,0,16,1,6,88,24,24,89,155,49,85,0,0,0,0,1,4,0,17,10,9,8,31,92,93,39,2,66,85,0,26,107,34,0,39,139,46,100,24,22,0,3,2,0,6,10,105,61,15,98,81,34,115,0,41,11,36,34,130,90,169,162,55,28,125,94,125,51,111,55,14,116,167,110,63,8,128,1,85,66,17,15,5,17,0,7,69,38,38,118,28,0,17,98,29,3,37,32,7,70,72,31,123,108,18,118,6,80,43,94,186,58,12,148,62,102,19,17,13,36,5,6,29,4,30,44,60,85,2,28,43,83,70,4,35,160,80,1,25,39,56,1,47,48,43,1,73,121,67,97,108,21,55,59,90,0,92,134,28,8,32,50,1,22,106,24,2,16,105,8,8,147,110,11,89,6,76,20,59,44,100,28,20,110,12,61,54,4,1,158,7,0,23,2,87,0,25,38,109,70,4,32,4,6,26,6,0,22,8,0,0,16,1,3,102,31,26,94,164,54,85,0,0,3,0,1,3,0,21,17,8,9,25,84,93,17,4,77,38,1,25,95,53,0,50,158,27,106,16,25,0,3,1,0,2,8,97,52,12,112,100,33,118,0,40,10,24,31,116,132,122,136,60,9,130,93,134,27,36,7,21,54,99,108,89,9,92,0,127,81,20,13,5,6,0,6,72,27,45,109,25,0,18,96,5,3,38,10,9,64,60,26,74,44,104,31,126,5,108,8,69,74,211,54,21,140,64,103,31,18,13,37,4,6,33,4,33,43,64,91,2,35,36,91,77,9,29,166,78,2,24,33,45,2,59,54,41,3,75,117,66,84,96,15,64,65,80,2,100,139,11,13,30,42,0,20,105,29,2,19,122,8,8,151,126,10,82,4,74,19,66,46,100,27,17,112,29,57,53,2,0,167,11,0,24,1,81,0,30,46,114,73,6,54,4,36,79,4,0,31,6,0,0,15,0,3,100,29,21,94,166,52,113,0,0,2,0,1,3,0,18,19,6,9,27,76,110,46,6,71,86,1,26,115,17,0,40,139,27,125,17,32,0,5,1,0,4,26,100,52,11,106,78,30,114,0,46,15,20,43,110,95,79,100,79,46,128,94,128,56

InterPro domains:
  IPR010146 CRISPR-associated protein, Csn2-type [PF09711] (37-211)
  IPR010146 CRISPR-associated protein, Csn2-type [TIGR01866] (4-212)
  IPR038600 CRISPR-associated protein Csn2 superfamily [G3DSA:3.40.50.11940] (1-88)
  IPR038600 CRISPR-associated protein Csn2 superfamily [G3DSA:3.40.50.11940] (89-219)

Secondary structure (DSSP, 8-state):
-EEESSSSS-EE--SEEEEEE-SHHHHHHHHHHHHH----EE--PPPPGGGEEEES-TTT--SS-HHHHHHHHHHHHHHHHT-HHHHHHHHHHHHHHHHHHHHHHHHSSS-EE-----HHHHHHHTT-EE--TT--HHHHHHHHHHHHHH-TT--EEEEESGGGG--HHHHHHHHHHHHHTT--EEEEESSPPTTS--EEE-SSS-EE----/-EE----EE-SEEEEEE--HHHHHHHHHHHHT---TTSEEEES-TTTS-TT-HHHHHHHHHHHHHHHTT-HHHHHHHHHHHHHHHHHHHHHHHTSSS-EE-----HHHHHHHTT-EE--TT--HHHHHHHHHHHHHH-TT--EEEEESGGGS--HHHHHHHHHHHHHHT-EEEEEESS--TTS-EEEE-SS--EEEE--/-EEB----EE--SEEEEEE-SHHHHHHHHHHHHT------B-----GGGEEEES-TTT--TT-HHHHHHHHHHHHHHHHT-HHHHHHHHHHHHHHHHHHHHHHHHSSS-EE-----HHHHHHHTT-EE--TT--HHHHHHHHHHHHHH-TT--EEEEESGGGGS-HHHHHHHHHHHHHTT--EEEEESSPPTTS-EEEE-SSS-EEEE--/-EEE-TTSS-EE--SEEEEEE-SHHHHHHHHHHHHT--SSSSEEE----GGGEEEES-TTTS-S--HHHHHHHHHHHHHHHHTSHHHHHHHHHHHHHHHHHHHHHHHSSSS-EE-----HHHHHHHTT-EE--TT--HHHHHHHHHHHHHH-TT--EEEEESGGGG--HHHHHHHHHHHHHTT--EEEEESS--TTS-EEEE-TT--EEEE-/-EEESTTPSPEE--SEEEEEE-SHHHHHHHHHHHHT-SSSSSEE------GGGEEEES-TTT--TT-HHHHHHHHHHHHHHTTS-HHHHHHHHHHHHHHHHHHHHHHHSSSS-EE-----HHHHHHHTT-EE--TT--HHHHHHHHHHHHHH-TT--EEEEESGGGT--HHHHHHHHHHHHHTT--EEEEESS--TTS-EEEE-TT--EEEE-/-EEE--EE--SEEEEEE-SHHHHHHHHHHHHT-SSSSSEEE--B--TTSEEEES-TTTS-TT-HHHHHHHHHHHHHHHHT-HHHHHHHHHHHHHHHHHHHHHHHTSSS-EE-----HHHHHHHTT-EE--TT--HHHHHHHHHHHHHH-TT--EEEEESGGGS--HHHHHHHHHHHHHHT--EEEEESSPPTTSEEEEE-SSS-EEEEE-/-EE----EE--SEEEEEE-SHHHHHHHHHHHHH-----EE------GGGEEEES-TTTS-TT-HHHHHHHHHHHHHHHHTSHHHHHHHHHHHHHHHHHHHHHHHHSSS-EE-----HHHHHHHTT-EE--TT--HHHHHHHHHHHHHH-TT--EEEEESGGGSS-HHHHHHHHHHHHTTT-EEEEEESSPPTTS--EEE-TT--EEE--/-EEE----EE--SEEEEEE-SHHHHHHHHHHHHT--SSSS-EE------GGGEEEES-TTT--TT-HHHHHHHHHHHHHHHHTSHHHHHHHHHHHHHHHHHHHHHHHHSSS-EE-----HHHHHHHTT-EE--TT--HHHHHHHHHHHHHH-TT--EEEEESGGGT--HHHHHHHHHHHHHTT-EEEEEESSPPTTS-EEEE-TT--EEEE--

Organism: Enterococcus faecalis (NCBI:txid1351)

B-factor: mean 51.69, std 9.83, range [20.0, 83.0]

Sequence (1678 aa):
RVNFSLLEEPIEIEKATFLTIKDVQSFAHLVKLIYQYDNELKLQKGLKPTELFVVTDILGYDVNSAATLKLIYGDLEAQLNDKPEVKSMIEKLTGTISQLIGYELLEHEMDLEEDGIIVQELFKALGIKIETTSDTIFEKVMEITQVHRYLSKKKLLIFINACTYLTEDEVQQVVEYISLNNVDVLFLEQRVVQNRFQYILDENFYLSYEKARVNFSPIEIEKATFLTIKDVQSFAHLVKLIYQYDKPTELFVVTDILGYDVNSAATLKLIYGDLEAQLNDKPEVKSMIEKLTGTISQLIGYELLEHEMDLEEDGIIVQELFKALGIKIETTSDTIFEKVMEITQVHRYLSKKKLLIFINACTYLTEDEVQQVVEYISLNNVDVLFLEQRVVQNRFQYILDENFYLSYEKARVNFSEEPIEIEKATFLTIKDVQSFAHLVKLIYQYDGEELKLKGLKPTELFVVTDILGYDVNSAATLKLIYGDLEAQLNDKPEVKSMIEKLTGTISQLIGYELLEHEMDLEEDGIIVQELFKALGIKIETTSDTIFEKVMEITQVHRYLSKKKLLIFINACTYLTEDEVQQVVEYISLNNVDVLFLEQRVVQNRFQYILDENFYLSYEKARVNFSLLEEPIEIEKATFLTIKDVQSFAHLVKLIYQYDGENELKLFGLKPTELFVVTDILGYDVNSAATLKLIYGDLEAQLNDKPEVKSMIEKLTGTISQLIGYELLEHEMDLEEDGIIVQELFKALGIKIETTSDTIFEKVMEITQVHRYLSKKKLLIFINACTYLTEDEVQQVVEYISLNNVDVLFLEQRVVQNRFQYILDENFYLSYEKRVNFSLLEEPIEIEKATFLTIKDVQSFAHLVKLIYQYDGENELKLQKGLKPTELFVVTDILGYDVNSAATLKLIYGDLEAQLNDKPEVKSMIEKLTGTISQLIGYELLEHEMDLEEDGIIVQELFKALGIKIETTSDTIFEKVMEITQVHRYLSKKKLLIFINACTYLTEDEVQQVVEYISLNNVDVLFLEQRVVQNRFQYILDENFYLSYEKRVNFSPIEIEKATFLTIKDVQSFAHLVKLIYQYDGENELKLFKGLKPTELFVVTDILGYDVNSAATLKLIYGDLEAQLNDKPEVKSMIEKLTGTISQLIGYELLEHEMDLEEDGIIVQELFKALGIKIETTSDTIFEKVMEITQVHRYLSKKKLLIFINACTYLTEDEVQQVVEYISLNNVDVLFLEQRVVQNRFQYILDENFYLSYEKARVNFEEPIEIEKATFLTIKDVQSFAHLVKLIYQYDELKLFDAQGLKPTELFVVTDILGYDVNSAATLKLIYGDLEAQLNDKPEVKSMIEKLTGTISQLIGYELLEHEMDLEEDGIIVQELFKALGIKIETTSDTIFEKVMEITQVHRYLSKKKLLIFINACTYLTEDEVQQVVEYISLNNVDVLFLEQRVVQNRFQYILDENFYLSYEKVNFSLLEPIEIEKATFLTIKDVQSFAHLVKLIYQYDGENELKLFDKGLKPTELFVVTDILGYDVNSAATLKLIYGDLEAQLNDKPEVKSMIEKLTGTISQLIGYELLEHEMDLEEDGIIVQELFKALGIKIETTSDTIFEKVMEITQVHRYLSKKKLLIFINACTYLTEDEVQQVVEYISLNNVDVLFLEQRVVQNRFQYILDENFYLSYEKA